Protein 6LXW (pdb70)

Foldseek 3Di:
DAKDKAFWALCCQAPHQKTWIKIKAFAAQDCPPWDKDKPPPPPQDKDKDFLDADPPGRRMIMITGMDPNPCQLVWHKIKMWTDDPVDRHTHIDIDHDDDPWDAWDWDKAFFDPVQLVVQFWTKIKIKTWWTADQHKDKWKDFQHHTDDPVQKDKDGWAWDDDPDDITIMIMIMGIGGNVSQVVKTKMKIKMADSSDDSRIDMDIDGNVPNDDDDDDDPCPDDDDD/DDWDFAFFAVPCLQDNWWRKTKIKDAFAADDDDKDKDKDPPDQADWDWPWDPPRPDNGTMTTIIGTGDNPVQLVWDKMKIWMADVVDGHTRIDIDHDDDDWDAWDKDWDFFDDVVLVVQFWTKIKIKIWWTDDQHKDKWKAWQNHTDDPVQKDKDGWAFDDDPPDTTTMIMMMGIGGNVCQVVWIKMKMWMADPPDPSRIDMDIDGNPVDDDDDPPDD/DDKDWDWFALVCQQPHQKTKTKIWFWADQFCPPKDKDKPPDPVPDWDWDDQCADPPGGTIIMTIGMRPNVVQVVWDKIKMWIQTVVPRDIDIDIDGHDDPWDAWDKDKDFFDPVVLVVQFKTKIKIKTWFIADQHKDKWKQWQHHTDDPVFKAKDGWAWDDDDDHIGTMIMMMGIGGSVSQVVKTKMKIWMADPVDPVRIDMDIDHNDDDPDDDDDDDDDD/DAKEKDWAADCCCPVPFKTWIKIKDWDDQDDDPKDWDKPPCPPWAWDWDWDAPDPDNTTMIIIITIDGNPCQVVKHKIKRFMADPPDPDTHIYMDHHDDPWDAWDKDKAFFDVVCLVVQFKTKIKIKTWFIADQHKDKWKQWQNRTDDPPQKDKDGFAWDDDDDDTITMIMMMGIGHNCSQVVWTKMKMKMADVVDPSRIDMDIDGPVPDDDDDDDDDDDDDPPDPDDD/DAWQFCFQQQRKTWDWDWAQDPPDDPDTDIDTDIDTDQPQAAFFQNLEVVGHRDDDRDDDPLVGSFDQDWDWDDDPHDIDIGGRGVDDPDTGRDDGLQDWRKDWDFDQPPPGTDGDIDTPRPVNPDDD/DALKDWAQEAEAAAQAKDKTKIAHDLDPVQQPFKKFKFAADPPDDTHTQAMPVGDHDPVQPPFKDKAGDRVRRMIMIMGGRDDQVPFAKMWIATDDPPPDRIDIHGYGYDHDLEAEAEALAKDKAQDDDDCVLPPAWFAKFFQDVHRTDGAGTRPQDGDVVQPPFWDAVITMGGLDFVVQFGWMWTPSVDIHIHGYDYDYDDAAEAEAAAQFKDKAWFQDFLVLQPFKKWKFFDDPDHATPTAFTQVPDHRPVQFQFWFWADADNTNTTMMMGGRHHQVVFGKIWIWGHNVRGDDGSTRIYIHGYHHRHVGPQDDAAQEAEDAQQWKDKGKAWDALVDFDWKKFKWFFDPGNRTDTDTQDIQVQAGDDVQFQFWAWACFPPRTITIIMGGNDHQVQFGKMWIGTRDPDTRTHIHTYGYDHDDYFWDWDAAEEDDAFAKDKTKIAGDPVQLVWAKFKFAQDSNGTDGDPWDADRPGRIIMDMPGGDDPVPWHKMWIFTAHPGRTDMIHIYTYHD/DVVLVVQLVVVVVVCCVPPVPDDDDPLSNVLSVCVVVVCVVVVNVVSVVVVVVVVVVVVVD

Structure (mmCIF, N/CA/C/O backbone):
data_6LXW
#
_entry.id   6LXW
#
_cell.length_a   1.00
_cell.length_b   1.00
_cell.length_c   1.00
_cell.angle_alpha   90.00
_cell.angle_beta   90.00
_cell.angle_gamma   90.00
#
_symmetry.space_group_name_H-M   'P 1'
#
loop_
_entity.id
_entity.type
_entity.pdbx_description
1 polymer 'Interleukin-2,Immunoglobulin heavy constant alpha 1'
2 polymer 'Immunoglobulin J chain'
3 polymer 'Polymeric immunoglobulin receptor'
4 polymer 'SigA binding protein'
#
loop_
_atom_site.group_PDB
_atom_site.id
_atom_site.type_symbol
_atom_site.label_atom_id
_atom_site.label_alt_id
_atom_site.label_comp_id
_atom_site.label_asym_id
_atom_site.label_entity_id
_atom_site.label_seq_id
_atom_site.pdbx_PDB_ins_code
_atom_site.Cartn_x
_atom_site.Cartn_y
_atom_site.Cartn_z
_atom_site.occupancy
_atom_site.B_iso_or_equiv
_atom_site.auth_seq_id
_atom_site.auth_comp_id
_atom_site.auth_asym_id
_atom_site.auth_atom_id
_atom_site.pdbx_PDB_model_num
ATOM 1 N N . PRO A 1 63 ? 80.608 113.954 99.046 1.00 76.53 244 PRO A N 1
ATOM 2 C CA . PRO A 1 63 ? 81.651 112.967 99.336 1.00 76.53 244 PRO A CA 1
ATOM 3 C C . PRO A 1 63 ? 83.029 113.583 99.413 1.00 76.53 244 PRO A C 1
ATOM 4 O O . PRO A 1 63 ? 83.783 113.498 98.455 1.00 76.53 244 PRO A O 1
ATOM 8 N N . ARG A 1 64 ? 83.343 114.215 100.537 1.00 71.97 245 ARG A N 1
ATOM 9 C CA . ARG A 1 64 ? 84.627 114.862 100.739 1.00 71.97 245 ARG A CA 1
ATOM 10 C C . ARG A 1 64 ? 85.169 114.508 102.115 1.00 71.97 245 ARG A C 1
ATOM 11 O O . ARG A 1 64 ? 84.449 114.027 102.992 1.00 71.97 245 ARG A O 1
ATOM 19 N N . LEU A 1 65 ? 86.462 114.754 102.291 1.00 63.89 246 LEU A N 1
ATOM 20 C CA . LEU A 1 65 ? 87.160 114.425 103.520 1.00 63.89 246 LEU A CA 1
ATOM 21 C C . LEU A 1 65 ? 88.037 115.598 103.911 1.00 63.89 246 LEU A C 1
ATOM 22 O O . LEU A 1 65 ? 88.758 116.142 103.071 1.00 63.89 246 LEU A O 1
ATOM 27 N N . SER A 1 66 ? 87.980 115.977 105.180 1.00 59.59 247 SER A N 1
ATOM 28 C CA . SER A 1 66 ? 88.830 117.016 105.731 1.00 59.59 247 SER A CA 1
ATOM 29 C C . SER A 1 66 ? 89.590 116.458 106.923 1.00 59.59 247 SER A C 1
ATOM 30 O O . SER A 1 66 ? 89.105 115.568 107.625 1.00 59.59 247 SER A O 1
ATOM 33 N N . LEU A 1 67 ? 90.785 116.985 107.156 1.00 54.07 248 LEU A N 1
ATOM 34 C CA . LEU A 1 67 ? 91.599 116.558 108.285 1.00 54.07 248 LEU A CA 1
ATOM 35 C C . LEU A 1 67 ? 91.807 117.735 109.228 1.00 54.07 248 LEU A C 1
ATOM 36 O O . LEU A 1 67 ? 92.401 118.745 108.841 1.00 54.07 248 LEU A O 1
ATOM 41 N N . HIS A 1 68 ? 91.310 117.609 110.458 1.00 48.04 249 HIS A N 1
ATOM 42 C CA . HIS A 1 68 ? 91.402 118.651 111.465 1.00 48.04 249 HIS A CA 1
ATOM 43 C C . HIS A 1 68 ? 92.520 118.328 112.436 1.00 48.04 249 HIS A C 1
ATOM 44 O O . HIS A 1 68 ? 92.475 117.299 113.128 1.00 48.04 249 HIS A O 1
ATOM 51 N N . ARG A 1 69 ? 93.498 119.236 112.492 1.00 37.09 250 ARG A N 1
ATOM 52 C CA . ARG A 1 69 ? 94.585 119.255 113.450 1.00 37.09 250 ARG A CA 1
ATOM 53 C C . ARG A 1 69 ? 94.028 119.355 114.866 1.00 37.09 250 ARG A C 1
ATOM 54 O O . ARG A 1 69 ? 92.909 119.826 115.053 1.00 37.09 250 ARG A O 1
ATOM 62 N N . PRO A 1 70 ? 94.768 118.919 115.884 1.00 39.07 251 PRO A N 1
ATOM 63 C CA . PRO A 1 70 ? 94.199 118.920 117.231 1.00 39.07 251 PRO A CA 1
ATOM 64 C C . PRO A 1 70 ? 94.079 120.329 117.777 1.00 39.07 251 PRO A C 1
ATOM 65 O O . PRO A 1 70 ? 94.859 121.216 117.430 1.00 39.07 251 PRO A O 1
ATOM 69 N N . ALA A 1 71 ? 93.083 120.525 118.634 1.00 36.63 252 ALA A N 1
ATOM 70 C CA . ALA A 1 71 ? 92.861 121.824 119.246 1.00 36.63 252 ALA A CA 1
ATOM 71 C C . ALA A 1 71 ? 94.020 122.174 120.161 1.00 36.63 252 ALA A C 1
ATOM 72 O O . ALA A 1 71 ? 94.665 121.303 120.736 1.00 36.63 252 ALA A O 1
ATOM 74 N N . LEU A 1 72 ? 94.287 123.466 120.285 1.00 32.97 253 LEU A N 1
ATOM 75 C CA . LEU A 1 72 ? 95.506 123.896 120.953 1.00 32.97 253 LEU A CA 1
ATOM 76 C C . LEU A 1 72 ? 95.441 123.746 122.466 1.00 32.97 253 LEU A C 1
ATOM 77 O O . LEU A 1 72 ? 96.458 123.425 123.093 1.00 32.97 253 LEU A O 1
ATOM 82 N N . GLU A 1 73 ? 94.271 123.941 123.075 1.00 42.33 254 GLU A N 1
ATOM 83 C CA . GLU A 1 73 ? 94.185 123.819 124.523 1.00 42.33 254 GLU A CA 1
ATOM 84 C C . GLU A 1 73 ? 94.252 122.376 124.999 1.00 42.33 254 GLU A C 1
ATOM 85 O O . GLU A 1 73 ? 94.357 122.153 126.207 1.00 42.33 254 GLU A O 1
ATOM 91 N N . ASP A 1 74 ? 94.190 121.399 124.090 1.00 41.27 255 ASP A N 1
ATOM 92 C CA . ASP A 1 74 ? 94.505 120.020 124.431 1.00 41.27 255 ASP A CA 1
ATOM 93 C C . ASP A 1 74 ? 96.000 119.777 124.434 1.00 41.27 255 ASP A C 1
ATOM 94 O O . ASP A 1 74 ? 96.506 119.071 125.306 1.00 41.27 255 ASP A O 1
ATOM 99 N N . LEU A 1 75 ? 96.716 120.334 123.459 1.00 33.19 256 LEU A N 1
ATOM 100 C CA . LEU A 1 75 ? 98.164 120.169 123.414 1.00 33.19 256 LEU A CA 1
ATOM 101 C C . LEU A 1 75 ? 98.840 120.867 124.580 1.00 33.19 256 LEU A C 1
ATOM 102 O O . LEU A 1 75 ? 99.728 120.299 125.219 1.00 33.19 256 LEU A O 1
ATOM 107 N N . LEU A 1 76 ? 98.452 122.107 124.860 1.00 31.29 257 LEU A N 1
ATOM 108 C CA . LEU A 1 76 ? 99.252 122.889 125.790 1.00 31.29 257 LEU A CA 1
ATOM 109 C C . LEU A 1 76 ? 98.925 122.545 127.230 1.00 31.29 257 LEU A C 1
ATOM 110 O O . LEU A 1 76 ? 99.819 122.222 128.017 1.00 31.29 257 LEU A O 1
ATOM 115 N N . LEU A 1 77 ? 97.652 122.619 127.596 1.00 39.76 258 LEU A N 1
ATOM 116 C CA . LEU A 1 77 ? 97.275 122.477 128.997 1.00 39.76 258 LEU A CA 1
ATOM 117 C C . LEU A 1 77 ? 97.248 121.014 129.420 1.00 39.76 258 LEU A C 1
ATOM 118 O O . LEU A 1 77 ? 97.928 120.616 130.368 1.00 39.76 258 LEU A O 1
ATOM 123 N N . GLY A 1 78 ? 96.468 120.201 128.727 1.00 44.85 259 GLY A N 1
ATOM 124 C CA . GLY A 1 78 ? 96.297 118.810 129.090 1.00 44.85 259 GLY A CA 1
ATOM 125 C C . GLY A 1 78 ? 97.423 117.911 128.627 1.00 44.85 259 GLY A C 1
ATOM 126 O O . GLY A 1 78 ? 98.591 118.307 128.565 1.00 44.85 259 GLY A O 1
ATOM 127 N N . SER A 1 79 ? 97.066 116.664 128.328 1.00 56.65 260 SER A N 1
ATOM 128 C CA . SER A 1 79 ? 98.008 115.655 127.863 1.00 56.65 260 SER A CA 1
ATOM 129 C C . SER A 1 79 ? 97.653 115.098 126.493 1.00 56.65 260 SER A C 1
ATOM 130 O O . SER A 1 79 ? 98.504 115.092 125.595 1.00 56.65 260 SER A O 1
ATOM 133 N N . GLU A 1 80 ? 96.426 114.633 126.293 1.00 57.97 261 GLU A N 1
ATOM 134 C CA . GLU A 1 80 ? 96.128 113.942 125.052 1.00 57.97 261 GLU A CA 1
ATOM 135 C C . GLU A 1 80 ? 95.503 114.895 124.051 1.00 57.97 261 GLU A C 1
ATOM 136 O O . GLU A 1 80 ? 94.955 115.935 124.413 1.00 57.97 261 GLU A O 1
ATOM 142 N N . ALA A 1 81 ? 95.590 114.520 122.775 1.00 48.45 262 ALA A N 1
ATOM 143 C CA . ALA A 1 81 ? 95.158 115.393 121.690 1.00 48.45 262 ALA A CA 1
ATOM 144 C C . ALA A 1 81 ? 94.881 114.541 120.465 1.00 48.45 262 ALA A C 1
ATOM 145 O O . ALA A 1 81 ? 95.819 114.078 119.818 1.00 48.45 262 ALA A O 1
ATOM 147 N N . ASN A 1 82 ? 93.620 114.370 120.125 1.00 47.55 263 ASN A N 1
ATOM 148 C CA . ASN A 1 82 ? 93.251 113.473 119.048 1.00 47.55 263 ASN A CA 1
ATOM 149 C C . ASN A 1 82 ? 93.080 114.217 117.731 1.00 47.55 263 ASN A C 1
ATOM 150 O O . ASN A 1 82 ? 92.468 115.282 117.691 1.00 47.55 263 ASN A O 1
ATOM 155 N N . LEU A 1 83 ? 93.623 113.656 116.649 1.00 47.71 264 LEU A N 1
ATOM 156 C CA . LEU A 1 83 ? 93.303 114.206 115.339 1.00 47.71 264 LEU A CA 1
ATOM 157 C C . LEU A 1 83 ? 91.897 113.815 114.927 1.00 47.71 264 LEU A C 1
ATOM 158 O O . LEU A 1 83 ? 91.333 112.837 115.420 1.00 47.71 264 LEU A O 1
ATOM 163 N N . THR A 1 84 ? 91.339 114.568 113.983 1.00 52.49 265 THR A N 1
ATOM 164 C CA . THR A 1 84 ? 89.979 114.305 113.537 1.00 52.49 265 THR A CA 1
ATOM 165 C C . THR A 1 84 ? 89.943 114.174 112.022 1.00 52.49 265 THR A C 1
ATOM 166 O O . THR A 1 84 ? 90.502 115.007 111.310 1.00 52.49 265 THR A O 1
ATOM 170 N N . CYS A 1 85 ? 89.302 113.126 111.531 1.00 64.36 266 CYS A N 1
ATOM 171 C CA . CYS A 1 85 ? 89.108 112.901 110.106 1.00 64.36 266 CYS A CA 1
ATOM 172 C C . CYS A 1 85 ? 87.617 112.995 109.847 1.00 64.36 266 CYS A C 1
ATOM 173 O O . CYS A 1 85 ? 86.850 112.234 110.432 1.00 64.36 266 CYS A O 1
ATOM 176 N N . THR A 1 86 ? 87.197 113.921 108.997 1.00 66.40 267 THR A N 1
ATOM 177 C CA . THR A 1 86 ? 85.778 114.168 108.796 1.00 66.40 267 THR A CA 1
ATOM 178 C C . THR A 1 86 ? 85.385 113.825 107.372 1.00 66.40 267 THR A C 1
ATOM 179 O O . THR A 1 86 ? 86.071 114.213 106.425 1.00 66.40 267 THR A O 1
ATOM 183 N N . LEU A 1 87 ? 84.280 113.107 107.225 1.00 78.22 268 LEU A N 1
ATOM 184 C CA . LEU A 1 87 ? 83.806 112.649 105.925 1.00 78.22 268 LEU A CA 1
ATOM 185 C C . LEU A 1 87 ? 82.371 113.137 105.769 1.00 78.22 268 LEU A C 1
ATOM 186 O O . LEU A 1 87 ? 81.444 112.541 106.319 1.00 78.22 268 LEU A O 1
ATOM 191 N N . THR A 1 88 ? 82.185 114.224 105.017 1.00 82.61 269 THR A N 1
ATOM 192 C CA . THR A 1 88 ? 80.930 114.970 105.094 1.00 82.61 269 THR A CA 1
ATOM 193 C C . THR A 1 88 ? 79.830 114.323 104.264 1.00 82.61 269 THR A C 1
ATOM 194 O O . THR A 1 88 ? 78.741 114.039 104.769 1.00 82.61 269 THR A O 1
ATOM 198 N N . GLY A 1 89 ? 80.101 114.094 102.985 1.00 85.82 270 GLY A N 1
ATOM 199 C CA . GLY A 1 89 ? 79.108 113.667 102.018 1.00 85.82 270 GLY A CA 1
ATOM 200 C C . GLY A 1 89 ? 78.836 112.181 101.958 1.00 85.82 270 GLY A C 1
ATOM 201 O O . GLY A 1 89 ? 79.383 111.478 101.106 1.00 85.82 270 GLY A O 1
ATOM 202 N N . LEU A 1 90 ? 78.003 111.676 102.855 1.00 85.85 271 LEU A N 1
ATOM 203 C CA . LEU A 1 90 ? 77.764 110.244 102.943 1.00 85.85 271 LEU A CA 1
ATOM 204 C C . LEU A 1 90 ? 76.293 110.023 103.261 1.00 85.85 271 LEU A C 1
ATOM 205 O O . LEU A 1 90 ? 75.903 110.102 104.427 1.00 85.85 271 LEU A O 1
ATOM 210 N N . ARG A 1 91 ? 75.472 109.732 102.255 1.00 87.49 272 ARG A N 1
ATOM 211 C CA . ARG A 1 91 ? 74.061 109.420 102.490 1.00 87.49 272 ARG A CA 1
ATOM 212 C C . ARG A 1 91 ? 73.836 107.950 102.171 1.00 87.49 272 ARG A C 1
ATOM 213 O O . ARG A 1 91 ? 73.127 107.610 101.217 1.00 87.49 272 ARG A O 1
ATOM 221 N N . ASP A 1 92 ? 74.382 107.097 103.043 1.00 86.03 273 ASP A N 1
ATOM 222 C CA . ASP A 1 92 ? 74.429 105.642 102.935 1.00 86.03 273 ASP A CA 1
ATOM 223 C C . ASP A 1 92 ? 75.211 105.101 104.122 1.00 86.03 273 ASP A C 1
ATOM 224 O O . ASP A 1 92 ? 75.602 105.870 105.008 1.00 86.03 273 ASP A O 1
ATOM 229 N N . ALA A 1 93 ? 75.422 103.781 104.137 1.00 83.31 274 ALA A N 1
ATOM 230 C CA . ALA A 1 93 ? 76.643 103.154 104.660 1.00 83.31 274 ALA A CA 1
ATOM 231 C C . ALA A 1 93 ? 76.848 103.385 106.160 1.00 83.31 274 ALA A C 1
ATOM 232 O O . ALA A 1 93 ? 77.729 104.130 106.598 1.00 83.31 274 ALA A O 1
ATOM 234 N N . SER A 1 94 ? 75.987 102.733 106.939 1.00 79.67 275 SER A N 1
ATOM 235 C CA . SER A 1 94 ? 76.203 102.618 108.377 1.00 79.67 275 SER A CA 1
ATOM 236 C C . SER A 1 94 ? 77.330 101.643 108.756 1.00 79.67 275 SER A C 1
ATOM 237 O O . SER A 1 94 ? 77.617 101.506 109.950 1.00 79.67 275 SER A O 1
ATOM 240 N N . GLY A 1 95 ? 77.981 100.980 107.796 1.00 80.56 276 GLY A N 1
ATOM 241 C CA . GLY A 1 95 ? 79.036 100.032 108.106 1.00 80.56 276 GLY A CA 1
ATOM 242 C C . GLY A 1 95 ? 80.343 100.170 107.341 1.00 80.56 276 GLY A C 1
ATOM 243 O O . GLY A 1 95 ? 80.951 99.157 106.988 1.00 80.56 276 GLY A O 1
ATOM 244 N N . VAL A 1 96 ? 80.786 101.401 107.069 1.00 80.40 277 VAL A N 1
ATOM 245 C CA . VAL A 1 96 ? 82.068 101.661 106.413 1.00 80.40 277 VAL A CA 1
ATOM 246 C C . VAL A 1 96 ? 83.220 101.734 107.407 1.00 80.40 277 VAL A C 1
ATOM 247 O O . VAL A 1 96 ? 83.015 101.666 108.624 1.00 80.40 277 VAL A O 1
ATOM 251 N N . THR A 1 97 ? 84.444 101.845 106.890 1.00 76.74 278 THR A N 1
ATOM 252 C CA . THR A 1 97 ? 85.650 101.768 107.700 1.00 76.74 278 THR A CA 1
ATOM 253 C C . THR A 1 97 ? 86.621 102.869 107.288 1.00 76.74 278 THR A C 1
ATOM 254 O O . THR A 1 97 ? 86.648 103.295 106.131 1.00 76.74 278 THR A O 1
ATOM 258 N N . PHE A 1 98 ? 87.392 103.342 108.265 1.00 70.48 279 PHE A N 1
ATOM 259 C CA . PHE A 1 98 ? 88.494 104.274 108.089 1.00 70.48 279 PHE A CA 1
ATOM 260 C C . PHE A 1 98 ? 89.796 103.513 108.304 1.00 70.48 279 PHE A C 1
ATOM 261 O O . PHE A 1 98 ? 89.804 102.454 108.933 1.00 70.48 279 PHE A O 1
ATOM 269 N N . THR A 1 99 ? 90.898 104.022 107.747 1.00 66.56 280 THR A N 1
ATOM 270 C CA . THR A 1 99 ? 92.224 103.461 107.988 1.00 66.56 280 THR A CA 1
ATOM 271 C C . THR A 1 99 ? 93.175 104.590 108.342 1.00 66.56 280 THR A C 1
ATOM 272 O O . THR A 1 99 ? 93.375 105.506 107.538 1.00 66.56 280 THR A O 1
ATOM 276 N N . TRP A 1 100 ? 93.790 104.506 109.516 1.00 62.13 281 TRP A N 1
ATOM 277 C CA . TRP A 1 100 ? 94.775 105.481 109.966 1.00 62.13 281 TRP A CA 1
ATOM 278 C C . TRP A 1 100 ? 96.144 104.840 109.906 1.00 62.13 281 TRP A C 1
ATOM 279 O O . TRP A 1 100 ? 96.397 103.867 110.617 1.00 62.13 281 TRP A O 1
ATOM 290 N N . THR A 1 101 ? 97.023 105.383 109.075 1.00 65.25 282 THR A N 1
ATOM 291 C CA . THR A 1 101 ? 98.338 104.775 108.882 1.00 65.25 282 THR A CA 1
ATOM 292 C C . THR A 1 101 ? 99.300 104.850 110.069 1.00 65.25 282 THR A C 1
ATOM 293 O O . THR A 1 101 ? 100.151 103.958 110.176 1.00 65.25 282 THR A O 1
ATOM 297 N N . PRO A 1 102 ? 99.251 105.849 110.980 1.00 65.57 283 PRO A N 1
ATOM 298 C CA . PRO A 1 102 ? 100.147 105.633 112.140 1.00 65.57 283 PRO A CA 1
ATOM 299 C C . PRO A 1 102 ? 99.551 104.681 113.171 1.00 65.57 283 PRO A C 1
ATOM 300 O O . PRO A 1 102 ? 99.017 105.057 114.208 1.00 65.57 283 PRO A O 1
ATOM 304 N N . SER A 1 103 ? 99.660 103.388 112.882 1.00 70.95 284 SER A N 1
ATOM 305 C CA . SER A 1 103 ? 99.139 102.363 113.780 1.00 70.95 284 SER A CA 1
ATOM 306 C C . SER A 1 103 ? 100.161 102.122 114.889 1.00 70.95 284 SER A C 1
ATOM 307 O O . SER A 1 103 ? 100.907 101.141 114.903 1.00 70.95 284 SER A O 1
ATOM 310 N N . SER A 1 104 ? 100.205 103.069 115.820 1.00 72.50 285 SER A N 1
ATOM 311 C CA . SER A 1 104 ? 101.015 102.918 117.026 1.00 72.50 285 SER A CA 1
ATOM 312 C C . SER A 1 104 ? 100.189 102.359 118.178 1.00 72.50 285 SER A C 1
ATOM 313 O O . SER A 1 104 ? 100.143 102.914 119.275 1.00 72.50 285 SER A O 1
ATOM 316 N N . GLY A 1 105 ? 99.523 101.235 117.908 1.00 69.02 286 GLY A N 1
ATOM 317 C CA . GLY A 1 105 ? 98.818 100.474 118.921 1.00 69.02 286 GLY A CA 1
ATOM 318 C C . GLY A 1 105 ? 97.431 100.970 119.280 1.00 69.02 286 GLY A C 1
ATOM 319 O O . GLY A 1 105 ? 96.474 100.192 119.262 1.00 69.02 286 GLY A O 1
ATOM 320 N N . LYS A 1 106 ? 97.313 102.254 119.622 1.00 66.45 287 LYS A N 1
ATOM 321 C CA . LYS A 1 106 ? 96.048 102.831 120.066 1.00 66.45 287 LYS A CA 1
ATOM 322 C C . LYS A 1 106 ? 95.094 102.922 118.887 1.00 66.45 287 LYS A C 1
ATOM 323 O O . LYS A 1 106 ? 95.293 103.734 117.979 1.00 66.45 287 LYS A O 1
ATOM 329 N N . SER A 1 107 ? 94.055 102.094 118.913 1.00 62.83 288 SER A N 1
ATOM 330 C CA . SER A 1 107 ? 93.176 101.933 117.766 1.00 62.83 288 SER A CA 1
ATOM 331 C C . SER A 1 107 ? 92.291 103.154 117.589 1.00 62.83 288 SER A C 1
ATOM 332 O O . SER A 1 107 ? 91.690 103.640 118.550 1.00 62.83 288 SER A O 1
ATOM 335 N N . ALA A 1 108 ? 92.221 103.647 116.357 1.00 55.67 289 ALA A N 1
ATOM 336 C CA . ALA A 1 108 ? 91.435 104.829 116.049 1.00 55.67 289 ALA A CA 1
ATOM 337 C C . ALA A 1 108 ? 89.947 104.539 116.186 1.00 55.67 289 ALA A C 1
ATOM 338 O O . ALA A 1 108 ? 89.488 103.412 115.991 1.00 55.67 289 ALA A O 1
ATOM 340 N N . VAL A 1 109 ? 89.194 105.579 116.526 1.00 55.11 290 VAL A N 1
ATOM 341 C CA . VAL A 1 109 ? 87.823 105.455 116.995 1.00 55.11 290 VAL A CA 1
ATOM 342 C C . VAL A 1 109 ? 86.891 106.083 115.969 1.00 55.11 290 VAL A C 1
ATOM 343 O O . VAL A 1 109 ? 86.955 107.291 115.726 1.00 55.11 290 VAL A O 1
ATOM 347 N N . GLN A 1 110 ? 86.012 105.275 115.383 1.00 63.49 291 GLN A N 1
ATOM 348 C CA . GLN A 1 110 ? 84.985 105.804 114.502 1.00 63.49 291 GLN A CA 1
ATOM 349 C C . GLN A 1 110 ? 83.976 106.604 115.305 1.00 63.49 291 GLN A C 1
ATOM 350 O O . GLN A 1 110 ? 83.762 106.365 116.494 1.00 63.49 291 GLN A O 1
ATOM 356 N N . GLY A 1 111 ? 83.324 107.543 114.632 1.00 70.18 292 GLY A N 1
ATOM 357 C CA . GLY A 1 111 ? 82.389 108.423 115.287 1.00 70.18 292 GLY A CA 1
ATOM 358 C C . GLY A 1 111 ? 80.947 108.115 114.958 1.00 70.18 292 GLY A C 1
ATOM 359 O O . GLY A 1 111 ? 80.613 107.048 114.441 1.00 70.18 292 GLY A O 1
ATOM 360 N N . PRO A 1 112 ? 80.062 109.063 115.241 1.00 79.73 293 PRO A N 1
ATOM 361 C CA . PRO A 1 112 ? 78.633 108.814 115.111 1.00 79.73 293 PRO A CA 1
ATOM 362 C C . PRO A 1 112 ? 78.194 108.923 113.663 1.00 79.73 293 PRO A C 1
ATOM 363 O O . PRO A 1 112 ? 79.008 109.266 112.792 1.00 79.73 293 PRO A O 1
ATOM 367 N N . PRO A 1 113 ? 76.932 108.596 113.358 1.00 86.50 294 PRO A N 1
ATOM 368 C CA . PRO A 1 113 ? 76.370 109.020 112.065 1.00 86.50 294 PRO A CA 1
ATOM 369 C C . PRO A 1 113 ? 76.384 110.527 111.875 1.00 86.50 294 PRO A C 1
ATOM 370 O O . PRO A 1 113 ? 76.956 110.993 110.885 1.00 86.50 294 PRO A O 1
ATOM 374 N N . GLU A 1 114 ? 75.786 111.291 112.800 1.00 89.08 295 GLU A N 1
ATOM 375 C CA . GLU A 1 114 ? 75.942 112.749 112.919 1.00 89.08 295 GLU A CA 1
ATOM 376 C C . GLU A 1 114 ? 75.496 113.474 111.640 1.00 89.08 295 GLU A C 1
ATOM 377 O O . GLU A 1 114 ? 76.305 113.929 110.827 1.00 89.08 295 GLU A O 1
ATOM 383 N N . ARG A 1 115 ? 74.180 113.471 111.436 1.00 88.17 296 ARG A N 1
ATOM 384 C CA . ARG A 1 115 ? 73.585 114.068 110.245 1.00 88.17 296 ARG A CA 1
ATOM 385 C C . ARG A 1 115 ? 73.894 115.563 110.156 1.00 88.17 296 ARG A C 1
ATOM 386 O O . ARG A 1 115 ? 73.627 116.320 111.093 1.00 88.17 296 ARG A O 1
ATOM 394 N N . ASP A 1 116 ? 74.507 115.966 109.041 1.00 85.47 297 ASP A N 1
ATOM 395 C CA . ASP A 1 116 ? 74.789 117.357 108.714 1.00 85.47 297 ASP A CA 1
ATOM 396 C C . ASP A 1 116 ? 73.590 117.923 107.951 1.00 85.47 297 ASP A C 1
ATOM 397 O O . ASP A 1 116 ? 72.490 117.376 108.026 1.00 85.47 297 ASP A O 1
ATOM 402 N N . LEU A 1 117 ? 73.766 119.051 107.269 1.00 85.18 298 LEU A N 1
ATOM 403 C CA . LEU A 1 117 ? 72.677 119.665 106.522 1.00 85.18 298 LEU A CA 1
ATOM 404 C C . LEU A 1 117 ? 72.262 118.782 105.348 1.00 85.18 298 LEU A C 1
ATOM 405 O O . LEU A 1 117 ? 73.111 118.233 104.638 1.00 85.18 298 LEU A O 1
ATOM 410 N N . CYS A 1 118 ? 70.935 118.669 105.168 1.00 87.57 299 CYS A N 1
ATOM 411 C CA . CYS A 1 118 ? 70.225 117.789 104.228 1.00 87.57 299 CYS A CA 1
ATOM 412 C C . CYS A 1 118 ? 70.811 116.377 104.213 1.00 87.57 299 CYS A C 1
ATOM 413 O O . CYS A 1 118 ? 71.335 115.899 103.210 1.00 87.57 299 CYS A O 1
ATOM 416 N N . GLY A 1 119 ? 70.715 115.719 105.358 1.00 87.42 300 GLY A N 1
ATOM 417 C CA . GLY A 1 119 ? 71.198 114.350 105.462 1.00 87.42 300 GLY A CA 1
ATOM 418 C C . GLY A 1 119 ? 72.689 114.315 105.693 1.00 87.42 300 GLY A C 1
ATOM 419 O O . GLY A 1 119 ? 73.206 115.015 106.567 1.00 87.42 300 GLY A O 1
ATOM 420 N N . CYS A 1 120 ? 73.377 113.489 104.899 1.00 88.47 301 CYS A N 1
ATOM 421 C CA . CYS A 1 120 ? 74.835 113.363 104.864 1.00 88.47 301 CYS A CA 1
ATOM 422 C C . CYS A 1 120 ? 75.380 112.962 106.235 1.00 88.47 301 CYS A C 1
ATOM 423 O O . CYS A 1 120 ? 76.010 113.754 106.935 1.00 88.47 301 CYS A O 1
ATOM 426 N N . TYR A 1 121 ? 75.048 111.726 106.612 1.00 92.20 302 TYR A N 1
ATOM 427 C CA . TYR A 1 121 ? 75.561 111.123 107.838 1.00 92.20 302 TYR A CA 1
ATOM 428 C C . TYR A 1 121 ? 77.075 111.137 107.828 1.00 92.20 302 TYR A C 1
ATOM 429 O O . TYR A 1 121 ? 77.711 110.345 107.136 1.00 92.20 302 TYR A O 1
ATOM 438 N N . SER A 1 122 ? 77.645 112.011 108.628 1.00 83.65 303 SER A N 1
ATOM 439 C CA . SER A 1 122 ? 79.053 112.346 108.524 1.00 83.65 303 SER A CA 1
ATOM 440 C C . SER A 1 122 ? 79.793 111.577 109.604 1.00 83.65 303 SER A C 1
ATOM 441 O O . SER A 1 122 ? 79.783 111.956 110.777 1.00 83.65 303 SER A O 1
ATOM 444 N N . VAL A 1 123 ? 80.403 110.492 109.211 1.00 74.69 304 VAL A N 1
ATOM 445 C CA . VAL A 1 123 ? 81.271 109.759 110.112 1.00 74.69 304 VAL A CA 1
ATOM 446 C C . VAL A 1 123 ? 82.587 110.511 110.230 1.00 74.69 304 VAL A C 1
ATOM 447 O O . VAL A 1 123 ? 83.065 111.142 109.283 1.00 74.69 304 VAL A O 1
ATOM 451 N N . SER A 1 124 ? 83.147 110.494 111.424 1.00 67.05 305 SER A N 1
ATOM 452 C CA . SER A 1 124 ? 84.435 111.095 111.673 1.00 67.05 305 SER A CA 1
ATOM 453 C C . SER A 1 124 ? 85.246 110.118 112.499 1.00 67.05 305 SER A C 1
ATOM 454 O O . SER A 1 124 ? 84.699 109.224 113.144 1.00 67.05 305 SER A O 1
ATOM 457 N N . SER A 1 125 ? 86.556 110.278 112.450 1.00 60.97 306 SER A N 1
ATOM 458 C CA . SER A 1 125 ? 87.479 109.349 113.077 1.00 60.97 306 SER A CA 1
ATOM 459 C C . SER A 1 125 ? 88.419 110.135 113.961 1.00 60.97 306 SER A C 1
ATOM 460 O O . SER A 1 125 ? 89.121 111.026 113.484 1.00 60.97 306 SER A O 1
ATOM 463 N N . VAL A 1 126 ? 88.421 109.813 115.239 1.00 53.44 307 VAL A N 1
ATOM 464 C CA . VAL A 1 126 ? 89.199 110.530 116.230 1.00 53.44 307 VAL A CA 1
ATOM 465 C C . VAL A 1 126 ? 90.370 109.643 116.644 1.00 53.44 307 VAL A C 1
ATOM 466 O O . VAL A 1 126 ? 90.203 108.643 117.346 1.00 53.44 307 VAL A O 1
ATOM 470 N N . LEU A 1 127 ? 91.563 109.974 116.177 1.00 52.84 308 LEU A N 1
ATOM 471 C CA . LEU A 1 127 ? 92.719 109.149 116.507 1.00 52.84 308 LEU A CA 1
ATOM 472 C C . LEU A 1 127 ? 93.405 109.723 117.729 1.00 52.84 308 LEU A C 1
ATOM 473 O O . LEU A 1 127 ? 93.897 110.858 117.661 1.00 52.84 308 LEU A O 1
ATOM 478 N N . PRO A 1 128 ? 93.457 109.015 118.849 1.00 55.17 309 PRO A N 1
ATOM 479 C CA . PRO A 1 128 ? 94.003 109.586 120.081 1.00 55.17 309 PRO A CA 1
ATOM 480 C C . PRO A 1 128 ? 95.521 109.518 120.109 1.00 55.17 309 PRO A C 1
ATOM 481 O O . PRO A 1 128 ? 96.167 109.121 119.154 1.00 55.17 309 PRO A O 1
ATOM 485 N N . GLY A 1 129 ? 96.077 109.947 121.238 1.00 55.33 310 GLY A N 1
ATOM 486 C CA . GLY A 1 129 ? 97.484 109.806 121.553 1.00 55.33 310 GLY A CA 1
ATOM 487 C C . GLY A 1 129 ? 98.450 110.573 120.684 1.00 55.33 310 GLY A C 1
ATOM 488 O O . GLY A 1 129 ? 99.648 110.287 120.723 1.00 55.33 310 GLY A O 1
ATOM 489 N N . CYS A 1 130 ? 97.987 111.547 119.908 1.00 61.88 311 CYS A N 1
ATOM 490 C CA . CYS A 1 130 ? 98.861 112.259 118.975 1.00 61.88 311 CYS A CA 1
ATOM 491 C C . CYS A 1 130 ? 99.546 113.440 119.652 1.00 61.88 311 CYS A C 1
ATOM 492 O O . CYS A 1 130 ? 99.387 114.595 119.279 1.00 61.88 311 CYS A O 1
ATOM 495 N N . ALA A 1 131 ? 100.327 113.120 120.668 1.00 63.92 312 ALA A N 1
ATOM 496 C CA . ALA A 1 131 ? 101.141 114.113 121.332 1.00 63.92 312 ALA A CA 1
ATOM 497 C C . ALA A 1 131 ? 102.621 113.857 121.163 1.00 63.92 312 ALA A C 1
ATOM 498 O O . ALA A 1 131 ? 103.415 114.767 121.371 1.00 63.92 312 ALA A O 1
ATOM 500 N N . GLU A 1 132 ? 103.012 112.632 120.871 1.00 65.37 313 GLU A N 1
ATOM 501 C CA . GLU A 1 132 ? 104.397 112.335 120.529 1.00 65.37 313 GLU A CA 1
ATOM 502 C C . GLU A 1 132 ? 104.753 112.403 119.041 1.00 65.37 313 GLU A C 1
ATOM 503 O O . GLU A 1 132 ? 105.810 112.966 118.721 1.00 65.37 313 GLU A O 1
ATOM 509 N N . PRO A 1 133 ? 103.963 111.835 118.081 1.00 64.77 314 PRO A N 1
ATOM 510 C CA . PRO A 1 133 ? 104.389 111.952 116.681 1.00 64.77 314 PRO A CA 1
ATOM 511 C C . PRO A 1 133 ? 104.157 113.336 116.113 1.00 64.77 314 PRO A C 1
ATOM 512 O O . PRO A 1 133 ? 104.990 113.848 115.355 1.00 64.77 314 PRO A O 1
ATOM 516 N N . TRP A 1 134 ? 103.022 113.936 116.491 1.00 56.89 315 TRP A N 1
ATOM 517 C CA . TRP A 1 134 ? 102.624 115.240 115.971 1.00 56.89 315 TRP A CA 1
ATOM 518 C C . TRP A 1 134 ? 103.608 116.320 116.380 1.00 56.89 315 TRP A C 1
ATOM 519 O O . TRP A 1 134 ? 103.888 117.234 115.602 1.00 56.89 315 TRP A O 1
ATOM 530 N N . ASN A 1 135 ? 104.170 116.212 117.579 1.00 60.65 316 ASN A N 1
ATOM 531 C CA . ASN A 1 135 ? 105.115 117.218 118.033 1.00 60.65 316 ASN A CA 1
ATOM 532 C C . ASN A 1 135 ? 106.457 117.059 117.342 1.00 60.65 316 ASN A C 1
ATOM 533 O O . ASN A 1 135 ? 107.008 118.033 116.822 1.00 60.65 316 ASN A O 1
ATOM 538 N N . HIS A 1 136 ? 106.998 115.839 117.302 1.00 66.90 317 HIS A N 1
ATOM 539 C CA . HIS A 1 136 ? 108.289 115.646 116.642 1.00 66.90 317 HIS A CA 1
ATOM 540 C C . HIS A 1 136 ? 108.181 115.733 115.122 1.00 66.90 317 HIS A C 1
ATOM 541 O O . HIS A 1 136 ? 109.206 115.889 114.453 1.00 66.90 317 HIS A O 1
ATOM 548 N N . GLY A 1 137 ? 106.973 115.629 114.565 1.00 61.52 318 GLY A N 1
ATOM 549 C CA . GLY A 1 137 ? 106.754 116.019 113.188 1.00 61.52 318 GLY A CA 1
ATOM 550 C C . GLY A 1 137 ? 106.343 114.919 112.236 1.00 61.52 318 GLY A C 1
ATOM 551 O O . GLY A 1 137 ? 106.466 115.076 111.020 1.00 61.52 318 GLY A O 1
ATOM 552 N N . LYS A 1 138 ? 105.833 113.814 112.766 1.00 62.73 319 LYS A N 1
ATOM 553 C CA . LYS A 1 138 ? 105.466 112.667 111.943 1.00 62.73 319 LYS A CA 1
ATOM 554 C C . LYS A 1 138 ? 104.178 112.932 111.175 1.00 62.73 319 LYS A C 1
ATOM 555 O O . LYS A 1 138 ? 103.196 113.409 111.742 1.00 62.73 319 LYS A O 1
ATOM 561 N N . THR A 1 139 ? 104.180 112.608 109.888 1.00 57.93 320 THR A N 1
ATOM 562 C CA . THR A 1 139 ? 103.053 112.901 109.013 1.00 57.93 320 THR A CA 1
ATOM 563 C C . THR A 1 139 ? 101.917 111.909 109.248 1.00 57.93 320 THR A C 1
ATOM 564 O O . THR A 1 139 ? 102.096 110.702 109.091 1.00 57.93 320 THR A O 1
ATOM 568 N N . PHE A 1 140 ? 100.750 112.416 109.608 1.00 56.29 321 PHE A N 1
ATOM 569 C CA . PHE A 1 140 ? 99.576 111.584 109.803 1.00 56.29 321 PHE A CA 1
ATOM 570 C C . PHE A 1 140 ? 98.782 111.493 108.508 1.00 56.29 321 PHE A C 1
ATOM 571 O O . PHE A 1 140 ? 98.722 112.446 107.727 1.00 56.29 321 PHE A O 1
ATOM 579 N N . THR A 1 141 ? 98.154 110.345 108.292 1.00 58.82 322 THR A N 1
ATOM 580 C CA . THR A 1 141 ? 97.418 110.103 107.063 1.00 58.82 322 THR A CA 1
ATOM 581 C C . THR A 1 141 ? 96.124 109.388 107.382 1.00 58.82 322 THR A C 1
ATOM 582 O O . THR A 1 141 ? 96.120 108.419 108.137 1.00 58.82 322 THR A O 1
ATOM 586 N N . CYS A 1 142 ? 95.033 109.845 106.798 1.00 61.93 323 CYS A N 1
ATOM 587 C CA . CYS A 1 142 ? 93.753 109.201 107.015 1.00 61.93 323 CYS A CA 1
ATOM 588 C C . CYS A 1 142 ? 93.158 108.847 105.668 1.00 61.93 323 CYS A C 1
ATOM 589 O O . CYS A 1 142 ? 93.025 109.715 104.802 1.00 61.93 323 CYS A O 1
ATOM 592 N N . THR A 1 143 ? 92.804 107.581 105.492 1.00 63.25 324 THR A N 1
ATOM 593 C CA . THR A 1 143 ? 92.195 107.099 104.265 1.00 63.25 324 THR A CA 1
ATOM 594 C C . THR A 1 143 ? 90.810 106.581 104.603 1.00 63.25 324 THR A C 1
ATOM 595 O O . THR A 1 143 ? 90.603 105.998 105.666 1.00 63.25 324 THR A O 1
ATOM 599 N N . ALA A 1 144 ? 89.851 106.807 103.724 1.00 66.17 325 ALA A N 1
ATOM 600 C CA . ALA A 1 144 ? 88.466 106.539 104.064 1.00 66.17 325 ALA A CA 1
ATOM 601 C C . ALA A 1 144 ? 87.769 105.861 102.902 1.00 66.17 325 ALA A C 1
ATOM 602 O O . ALA A 1 144 ? 87.640 106.445 101.821 1.00 66.17 325 ALA A O 1
ATOM 604 N N . ALA A 1 145 ? 87.305 104.645 103.141 1.00 75.88 326 ALA A N 1
ATOM 605 C CA . ALA A 1 145 ? 86.546 103.893 102.163 1.00 75.88 326 ALA A CA 1
ATOM 606 C C . ALA A 1 145 ? 85.060 104.061 102.415 1.00 75.88 326 ALA A C 1
ATOM 607 O O . ALA A 1 145 ? 84.612 104.175 103.558 1.00 75.88 326 ALA A O 1
ATOM 609 N N . TYR A 1 146 ? 84.300 104.044 101.327 1.00 80.94 327 TYR A N 1
ATOM 610 C CA . TYR A 1 146 ? 82.871 104.319 101.318 1.00 80.94 327 TYR A CA 1
ATOM 611 C C . TYR A 1 146 ? 82.355 103.833 99.975 1.00 80.94 327 TYR A C 1
ATOM 612 O O . TYR A 1 146 ? 83.115 103.841 99.002 1.00 80.94 327 TYR A O 1
ATOM 621 N N . PRO A 1 147 ? 81.106 103.364 99.884 1.00 84.17 328 PRO A N 1
ATOM 622 C CA . PRO A 1 147 ? 80.719 102.577 98.705 1.00 84.17 328 PRO A CA 1
ATOM 623 C C . PRO A 1 147 ? 80.499 103.372 97.427 1.00 84.17 328 PRO A C 1
ATOM 624 O O . PRO A 1 147 ? 80.445 102.754 96.354 1.00 84.17 328 PRO A O 1
ATOM 628 N N . GLU A 1 148 ? 80.398 104.704 97.486 1.00 86.38 329 GLU A N 1
ATOM 629 C CA . GLU A 1 148 ? 80.010 105.462 96.297 1.00 86.38 329 GLU A CA 1
ATOM 630 C C . GLU A 1 148 ? 81.148 105.557 95.286 1.00 86.38 329 GLU A C 1
ATOM 631 O O . GLU A 1 148 ? 80.912 105.873 94.116 1.00 86.38 329 GLU A O 1
ATOM 637 N N . SER A 1 149 ? 82.387 105.338 95.719 1.00 81.73 330 SER A N 1
ATOM 638 C CA . SER A 1 149 ? 83.494 105.163 94.790 1.00 81.73 330 SER A CA 1
ATOM 639 C C . SER A 1 149 ? 84.466 104.142 95.356 1.00 81.73 330 SER A C 1
ATOM 640 O O . SER A 1 149 ? 84.725 104.125 96.562 1.00 81.73 330 SER A O 1
ATOM 643 N N . LYS A 1 150 ? 85.004 103.292 94.476 1.00 78.63 331 LYS A N 1
ATOM 644 C CA . LYS A 1 150 ? 85.959 102.277 94.912 1.00 78.63 331 LYS A CA 1
ATOM 645 C C . LYS A 1 150 ? 87.286 102.897 95.333 1.00 78.63 331 LYS A C 1
ATOM 646 O O . LYS A 1 150 ? 87.979 102.347 96.195 1.00 78.63 331 LYS A O 1
ATOM 652 N N . THR A 1 151 ? 87.652 104.029 94.743 1.00 79.68 332 THR A N 1
ATOM 653 C CA . THR A 1 151 ? 88.847 104.745 95.163 1.00 79.68 332 THR A CA 1
ATOM 654 C C . THR A 1 151 ? 88.575 105.450 96.486 1.00 79.68 332 THR A C 1
ATOM 655 O O . THR A 1 151 ? 87.704 106.325 96.543 1.00 79.68 332 THR A O 1
ATOM 659 N N . PRO A 1 152 ? 89.285 105.111 97.557 1.00 73.99 333 PRO A N 1
ATOM 660 C CA . PRO A 1 152 ? 88.982 105.703 98.859 1.00 73.99 333 PRO A CA 1
ATOM 661 C C . PRO A 1 152 ? 89.609 107.083 99.018 1.00 73.99 333 PRO A C 1
ATOM 662 O O . PRO A 1 152 ? 90.756 107.320 98.627 1.00 73.99 333 PRO A O 1
ATOM 666 N N . LEU A 1 153 ? 88.836 107.996 99.611 1.00 70.40 334 LEU A N 1
ATOM 667 C CA . LEU A 1 153 ? 89.238 109.396 99.723 1.00 70.40 334 LEU A CA 1
ATOM 668 C C . LEU A 1 153 ? 90.290 109.556 100.810 1.00 70.40 334 LEU A C 1
ATOM 669 O O . LEU A 1 153 ? 90.165 108.986 101.893 1.00 70.40 334 LEU A O 1
ATOM 674 N N . THR A 1 154 ? 91.332 110.328 100.528 1.00 63.67 335 THR A N 1
ATOM 675 C CA . THR A 1 154 ? 92.470 110.393 101.433 1.00 63.67 335 THR A CA 1
ATOM 676 C C . THR A 1 154 ? 92.772 111.827 101.847 1.00 63.67 335 THR A C 1
ATOM 677 O O . THR A 1 154 ? 92.303 112.783 101.229 1.00 63.67 335 THR A O 1
ATOM 681 N N . ALA A 1 155 ? 93.545 111.960 102.926 1.00 58.12 336 ALA A N 1
ATOM 682 C CA . ALA A 1 155 ? 94.047 113.255 103.373 1.00 58.12 336 ALA A CA 1
ATOM 683 C C . ALA A 1 155 ? 95.268 113.036 104.243 1.00 58.12 336 ALA A C 1
ATOM 684 O O . ALA A 1 155 ? 95.476 111.947 104.780 1.00 58.12 336 ALA A O 1
ATOM 686 N N . THR A 1 156 ? 96.064 114.090 104.396 1.00 56.42 337 THR A N 1
ATOM 687 C CA . THR A 1 156 ? 97.277 114.014 105.197 1.00 56.42 337 THR A CA 1
ATOM 688 C C . THR A 1 156 ? 97.509 115.335 105.911 1.00 56.42 337 THR A C 1
ATOM 689 O O . THR A 1 156 ? 97.019 116.384 105.489 1.00 56.42 337 THR A O 1
ATOM 693 N N . LEU A 1 157 ? 98.253 115.268 107.013 1.00 55.36 338 LEU A N 1
ATOM 694 C CA . LEU A 1 157 ? 98.590 116.459 107.786 1.00 55.36 338 LEU A CA 1
ATOM 695 C C . LEU A 1 157 ? 99.892 116.233 108.523 1.00 55.36 338 LEU A C 1
ATOM 696 O O . LEU A 1 157 ? 100.371 115.107 108.627 1.00 55.36 338 LEU A O 1
ATOM 701 N N . SER A 1 158 ? 100.442 117.323 109.048 1.00 55.51 339 SER A N 1
ATOM 702 C CA . SER A 1 158 ? 101.533 117.293 110.017 1.00 55.51 339 SER A CA 1
ATOM 703 C C . SER A 1 158 ? 101.598 118.656 110.691 1.00 55.51 339 SER A C 1
ATOM 704 O O . SER A 1 158 ? 100.702 119.489 110.541 1.00 55.51 339 SER A O 1
ATOM 707 N N . LYS A 1 159 ? 102.672 118.883 111.432 1.00 54.26 340 LYS A N 1
ATOM 708 C CA . LYS A 1 159 ? 102.880 120.166 112.077 1.00 54.26 340 LYS A CA 1
ATOM 709 C C . LYS A 1 159 ? 103.384 121.178 111.058 1.00 54.26 340 LYS A C 1
ATOM 710 O O . LYS A 1 159 ? 103.789 120.823 109.952 1.00 54.26 340 LYS A O 1
ATOM 716 N N . SER A 1 160 ? 103.319 122.451 111.424 1.00 54.91 341 SER A N 1
ATOM 717 C CA . SER A 1 160 ? 104.000 123.474 110.648 1.00 54.91 341 SER A CA 1
ATOM 718 C C . SER A 1 160 ? 105.451 123.580 111.100 1.00 54.91 341 SER A C 1
ATOM 719 O O . SER A 1 160 ? 105.789 123.289 112.246 1.00 54.91 341 SER A O 1
ATOM 722 N N . GLY A 1 161 ? 106.318 123.990 110.191 1.00 51.57 342 GLY A N 1
ATOM 723 C CA . GLY A 1 161 ? 107.723 124.022 110.532 1.00 51.57 342 GLY A CA 1
ATOM 724 C C . GLY A 1 161 ? 108.284 125.419 110.674 1.00 51.57 342 GLY A C 1
ATOM 725 O O . GLY A 1 161 ? 109.436 125.595 111.086 1.00 51.57 342 GLY A O 1
ATOM 726 N N . ASN A 1 162 ? 107.475 126.426 110.344 1.00 46.38 343 ASN A N 1
ATOM 727 C CA . ASN A 1 162 ? 107.937 127.809 110.409 1.00 46.38 343 ASN A CA 1
ATOM 728 C C . ASN A 1 162 ? 107.929 128.328 111.842 1.00 46.38 343 ASN A C 1
ATOM 729 O O . ASN A 1 162 ? 108.992 128.604 112.405 1.00 46.38 343 ASN A O 1
ATOM 734 N N . THR A 1 163 ? 106.740 128.431 112.437 1.00 31.56 344 THR A N 1
ATOM 735 C CA . THR A 1 163 ? 106.489 128.678 113.863 1.00 31.56 344 THR A CA 1
ATOM 736 C C . THR A 1 163 ? 107.293 129.855 114.420 1.00 31.56 344 THR A C 1
ATOM 737 O O . THR A 1 163 ? 108.281 129.676 115.124 1.00 31.56 344 THR A O 1
ATOM 741 N N . PHE A 1 164 ? 106.896 131.058 114.030 1.00 21.59 345 PHE A N 1
ATOM 742 C CA . PHE A 1 164 ? 107.450 132.231 114.677 1.00 21.59 345 PHE A CA 1
ATOM 743 C C . PHE A 1 164 ? 106.765 132.445 116.012 1.00 21.59 345 PHE A C 1
ATOM 744 O O . PHE A 1 164 ? 105.607 132.086 116.193 1.00 21.59 345 PHE A O 1
ATOM 752 N N . ARG A 1 165 ? 107.486 133.021 116.945 1.00 17.57 346 ARG A N 1
ATOM 753 C CA . ARG A 1 165 ? 106.975 133.307 118.276 1.00 17.57 346 ARG A CA 1
ATOM 754 C C . ARG A 1 165 ? 106.012 134.490 118.264 1.00 17.57 346 ARG A C 1
ATOM 755 O O . ARG A 1 165 ? 106.160 135.399 117.449 1.00 17.57 346 ARG A O 1
ATOM 763 N N . PRO A 1 166 ? 105.040 134.519 119.174 1.00 14.05 347 PRO A N 1
ATOM 764 C CA . PRO A 1 166 ? 104.193 135.697 119.311 1.00 14.05 347 PRO A CA 1
ATOM 765 C C . PRO A 1 166 ? 104.875 136.796 120.098 1.00 14.05 347 PRO A C 1
ATOM 766 O O . PRO A 1 166 ? 105.760 136.551 120.915 1.00 14.05 347 PRO A O 1
ATOM 770 N N . GLU A 1 167 ? 104.447 138.026 119.851 1.00 9.94 348 GLU A N 1
ATOM 771 C CA . GLU A 1 167 ? 104.787 139.153 120.706 1.00 9.94 348 GLU A CA 1
ATOM 772 C C . GLU A 1 167 ? 103.537 139.531 121.484 1.00 9.94 348 GLU A C 1
ATOM 773 O O . GLU A 1 167 ? 102.535 139.928 120.895 1.00 9.94 348 GLU A O 1
ATOM 779 N N . VAL A 1 168 ? 103.578 139.397 122.764 1.00 13.05 349 VAL A N 1
ATOM 780 C CA . VAL A 1 168 ? 102.483 139.846 123.603 1.00 13.05 349 VAL A CA 1
ATOM 781 C C . VAL A 1 168 ? 102.776 141.277 123.977 1.00 13.05 349 VAL A C 1
ATOM 782 O O . VAL A 1 168 ? 103.911 141.624 124.293 1.00 13.05 349 VAL A O 1
ATOM 786 N N . HIS A 1 169 ? 101.772 142.123 123.879 1.00 12.39 350 HIS A N 1
ATOM 787 C CA . HIS A 1 169 ? 101.850 143.474 124.390 1.00 12.39 350 HIS A CA 1
ATOM 788 C C . HIS A 1 169 ? 100.617 143.674 125.234 1.00 12.39 350 HIS A C 1
ATOM 789 O O . HIS A 1 169 ? 99.534 143.242 124.851 1.00 12.39 350 HIS A O 1
ATOM 796 N N . LEU A 1 170 ? 100.785 144.267 126.396 1.00 16.54 351 LEU A N 1
ATOM 797 C CA . LEU A 1 170 ? 99.670 144.611 127.254 1.00 16.54 351 LEU A CA 1
ATOM 798 C C . LEU A 1 170 ? 99.658 146.127 127.361 1.00 16.54 351 LEU A C 1
ATOM 799 O O . LEU A 1 170 ? 100.669 146.737 127.713 1.00 16.54 351 LEU A O 1
ATOM 804 N N . LEU A 1 171 ? 98.535 146.728 126.991 1.00 18.51 352 LEU A N 1
ATOM 805 C CA . LEU A 1 171 ? 98.419 148.153 126.766 1.00 18.51 352 LEU A CA 1
ATOM 806 C C . LEU A 1 171 ? 97.516 148.751 127.823 1.00 18.51 352 LEU A C 1
ATOM 807 O O . LEU A 1 171 ? 96.356 148.317 127.938 1.00 18.51 352 LEU A O 1
ATOM 812 N N . PRO A 1 172 ? 97.978 149.749 128.571 1.00 23.39 353 PRO A N 1
ATOM 813 C CA . PRO A 1 172 ? 97.190 150.329 129.646 1.00 23.39 353 PRO A CA 1
ATOM 814 C C . PRO A 1 172 ? 96.024 151.131 129.100 1.00 23.39 353 PRO A C 1
ATOM 815 O O . PRO A 1 172 ? 95.950 151.354 127.886 1.00 23.39 353 PRO A O 1
ATOM 819 N N . PRO A 1 173 ? 95.071 151.536 129.942 1.00 29.42 354 PRO A N 1
ATOM 820 C CA . PRO A 1 173 ? 93.925 152.292 129.457 1.00 29.42 354 PRO A CA 1
ATOM 821 C C . PRO A 1 173 ? 94.331 153.658 128.950 1.00 29.42 354 PRO A C 1
ATOM 822 O O . PRO A 1 173 ? 95.391 154.176 129.324 1.00 29.42 354 PRO A O 1
ATOM 826 N N . PRO A 1 174 ? 93.532 154.265 128.083 1.00 36.07 355 PRO A N 1
ATOM 827 C CA . PRO A 1 174 ? 93.793 155.649 127.700 1.00 36.07 355 PRO A CA 1
ATOM 828 C C . PRO A 1 174 ? 93.478 156.574 128.863 1.00 36.07 355 PRO A C 1
ATOM 829 O O . PRO A 1 174 ? 92.723 156.239 129.773 1.00 36.07 355 PRO A O 1
ATOM 833 N N . SER A 1 175 ? 94.046 157.768 128.832 1.00 43.25 356 SER A N 1
ATOM 834 C CA . SER A 1 175 ? 93.893 158.649 129.982 1.00 43.25 356 SER A CA 1
ATOM 835 C C . SER A 1 175 ? 92.561 159.396 129.991 1.00 43.25 356 SER A C 1
ATOM 836 O O . SER A 1 175 ? 92.381 160.292 130.821 1.00 43.25 356 SER A O 1
ATOM 839 N N . GLU A 1 176 ? 91.633 159.051 129.096 1.00 47.06 357 GLU A N 1
ATOM 840 C CA . GLU A 1 176 ? 90.304 159.636 129.056 1.00 47.06 357 GLU A CA 1
ATOM 841 C C . GLU A 1 176 ? 89.218 158.617 129.363 1.00 47.06 357 GLU A C 1
ATOM 842 O O . GLU A 1 176 ? 88.034 158.909 129.172 1.00 47.06 357 GLU A O 1
ATOM 848 N N . GLU A 1 177 ? 89.594 157.423 129.808 1.00 50.74 358 GLU A N 1
ATOM 849 C CA . GLU A 1 177 ? 88.681 156.441 130.369 1.00 50.74 358 GLU A CA 1
ATOM 850 C C . GLU A 1 177 ? 88.837 156.301 131.870 1.00 50.74 358 GLU A C 1
ATOM 851 O O . GLU A 1 177 ? 87.861 155.997 132.556 1.00 50.74 358 GLU A O 1
ATOM 857 N N . LEU A 1 178 ? 90.042 156.512 132.397 1.00 51.16 359 LEU A N 1
ATOM 858 C CA . LEU A 1 178 ? 90.241 156.492 133.835 1.00 51.16 359 LEU A CA 1
ATOM 859 C C . LEU A 1 178 ? 89.941 157.831 134.489 1.00 51.16 359 LEU A C 1
ATOM 860 O O . LEU A 1 178 ? 89.897 157.900 135.720 1.00 51.16 359 LEU A O 1
ATOM 865 N N . ALA A 1 179 ? 89.753 158.895 133.712 1.00 56.82 360 ALA A N 1
ATOM 866 C CA . ALA A 1 179 ? 89.208 160.137 134.258 1.00 56.82 360 ALA A CA 1
ATOM 867 C C . ALA A 1 179 ? 87.694 160.185 134.106 1.00 56.82 360 ALA A C 1
ATOM 868 O O . ALA A 1 179 ? 87.115 161.186 133.697 1.00 56.82 360 ALA A O 1
ATOM 870 N N . LEU A 1 180 ? 87.053 159.071 134.455 1.00 57.41 361 LEU A N 1
ATOM 871 C CA . LEU A 1 180 ? 85.611 158.951 134.633 1.00 57.41 361 LEU A CA 1
ATOM 872 C C . LEU A 1 180 ? 85.232 158.125 135.837 1.00 57.41 361 LEU A C 1
ATOM 873 O O . LEU A 1 180 ? 84.117 158.296 136.337 1.00 57.41 361 LEU A O 1
ATOM 878 N N . ASN A 1 181 ? 86.112 157.235 136.304 1.00 57.04 362 ASN A N 1
ATOM 879 C CA . ASN A 1 181 ? 85.864 156.289 137.394 1.00 57.04 362 ASN A CA 1
ATOM 880 C C . ASN A 1 181 ? 84.631 155.427 137.137 1.00 57.04 362 ASN A C 1
ATOM 881 O O . ASN A 1 181 ? 83.765 155.285 138.002 1.00 57.04 362 ASN A O 1
ATOM 886 N N . GLU A 1 182 ? 84.538 154.845 135.941 1.00 51.75 363 GLU A N 1
ATOM 887 C CA . GLU A 1 182 ? 83.430 153.954 135.637 1.00 51.75 363 GLU A CA 1
ATOM 888 C C . GLU A 1 182 ? 83.875 152.518 135.394 1.00 51.75 363 GLU A C 1
ATOM 889 O O . GLU A 1 182 ? 83.542 151.642 136.193 1.00 51.75 363 GLU A O 1
ATOM 895 N N . LEU A 1 183 ? 84.667 152.269 134.346 1.00 35.27 364 LEU A N 1
ATOM 896 C CA . LEU A 1 183 ? 85.190 150.953 133.981 1.00 35.27 364 LEU A CA 1
ATOM 897 C C . LEU A 1 183 ? 86.313 151.156 132.979 1.00 35.27 364 LEU A C 1
ATOM 898 O O . LEU A 1 183 ? 86.051 151.666 131.891 1.00 35.27 364 LEU A O 1
ATOM 903 N N . VAL A 1 184 ? 87.543 150.759 133.289 1.00 28.51 365 VAL A N 1
ATOM 904 C CA . VAL A 1 184 ? 88.657 151.017 132.396 1.00 28.51 365 VAL A CA 1
ATOM 905 C C . VAL A 1 184 ? 88.855 149.795 131.509 1.00 28.51 365 VAL A C 1
ATOM 906 O O . VAL A 1 184 ? 88.360 148.702 131.793 1.00 28.51 365 VAL A O 1
ATOM 910 N N . THR A 1 185 ? 89.589 149.974 130.412 1.00 23.12 366 THR A N 1
ATOM 911 C CA . THR A 1 185 ? 89.687 148.970 129.357 1.00 23.12 366 THR A CA 1
ATOM 912 C C . THR A 1 185 ? 91.144 148.741 128.992 1.00 23.12 366 THR A C 1
ATOM 913 O O . THR A 1 185 ? 91.819 149.659 128.530 1.00 23.12 366 THR A O 1
ATOM 917 N N . LEU A 1 186 ? 91.620 147.521 129.186 1.00 19.89 367 LEU A N 1
ATOM 918 C CA . LEU A 1 186 ? 93.006 147.138 128.964 1.00 19.89 367 LEU A CA 1
ATOM 919 C C . LEU A 1 186 ? 93.096 146.246 127.738 1.00 19.89 367 LEU A C 1
ATOM 920 O O . LEU A 1 186 ? 92.202 145.434 127.490 1.00 19.89 367 LEU A O 1
ATOM 925 N N . THR A 1 187 ? 94.196 146.345 126.995 1.00 17.47 368 THR A N 1
ATOM 926 C CA . THR A 1 187 ? 94.257 145.623 125.734 1.00 17.47 368 THR A CA 1
ATOM 927 C C . THR A 1 187 ? 95.442 144.669 125.702 1.00 17.47 368 THR A C 1
ATOM 928 O O . THR A 1 187 ? 96.488 144.950 126.271 1.00 17.47 368 THR A O 1
ATOM 932 N N . CYS A 1 188 ? 95.267 143.528 125.036 1.00 14.42 369 CYS A N 1
ATOM 933 C CA . CYS A 1 188 ? 96.294 142.496 124.938 1.00 14.42 369 CYS A CA 1
ATOM 934 C C . CYS A 1 188 ? 96.458 142.069 123.494 1.00 14.42 369 CYS A C 1
ATOM 935 O O . CYS A 1 188 ? 95.576 141.413 122.945 1.00 14.42 369 CYS A O 1
ATOM 938 N N . LEU A 1 189 ? 97.603 142.386 122.906 1.00 12.97 370 LEU A N 1
ATOM 939 C CA . LEU A 1 189 ? 97.878 142.212 121.485 1.00 12.97 370 LEU A CA 1
ATOM 940 C C . LEU A 1 189 ? 98.927 141.125 121.321 1.00 12.97 370 LEU A C 1
ATOM 941 O O . LEU A 1 189 ? 100.081 141.322 121.695 1.00 12.97 370 LEU A O 1
ATOM 946 N N . ALA A 1 190 ? 98.542 139.973 120.798 1.00 7.98 371 ALA A N 1
ATOM 947 C CA . ALA A 1 190 ? 99.485 138.917 120.468 1.00 7.98 371 ALA A CA 1
ATOM 948 C C . ALA A 1 190 ? 99.732 138.981 118.978 1.00 7.98 371 ALA A C 1
ATOM 949 O O . ALA A 1 190 ? 98.872 138.601 118.192 1.00 7.98 371 ALA A O 1
ATOM 951 N N . ARG A 1 191 ? 100.905 139.436 118.590 1.00 12.28 372 ARG A N 1
ATOM 952 C CA . ARG A 1 191 ? 101.154 139.872 117.233 1.00 12.28 372 ARG A CA 1
ATOM 953 C C . ARG A 1 191 ? 102.325 139.108 116.664 1.00 12.28 372 ARG A C 1
ATOM 954 O O . ARG A 1 191 ? 103.376 139.025 117.299 1.00 12.28 372 ARG A O 1
ATOM 962 N N . GLY A 1 192 ? 102.144 138.542 115.482 1.00 12.08 373 GLY A N 1
ATOM 963 C CA . GLY A 1 192 ? 103.278 138.185 114.661 1.00 12.08 373 GLY A CA 1
ATOM 964 C C . GLY A 1 192 ? 103.801 136.788 114.815 1.00 12.08 373 GLY A C 1
ATOM 965 O O . GLY A 1 192 ? 105.008 136.596 114.913 1.00 12.08 373 GLY A O 1
ATOM 966 N N . PHE A 1 193 ? 102.913 135.810 114.836 1.00 13.01 374 PHE A N 1
ATOM 967 C CA . PHE A 1 193 ? 103.272 134.414 114.977 1.00 13.01 374 PHE A CA 1
ATOM 968 C C . PHE A 1 193 ? 102.813 133.699 113.719 1.00 13.01 374 PHE A C 1
ATOM 969 O O . PHE A 1 193 ? 101.857 134.124 113.070 1.00 13.01 374 PHE A O 1
ATOM 977 N N . SER A 1 194 ? 103.522 132.649 113.334 1.00 20.07 375 SER A N 1
ATOM 978 C CA . SER A 1 194 ? 103.203 132.076 112.030 1.00 20.07 375 SER A CA 1
ATOM 979 C C . SER A 1 194 ? 102.089 131.028 111.996 1.00 20.07 375 SER A C 1
ATOM 980 O O . SER A 1 194 ? 101.312 131.062 111.038 1.00 20.07 375 SER A O 1
ATOM 983 N N . PRO A 1 195 ? 101.957 130.068 112.917 1.00 17.87 376 PRO A N 1
ATOM 984 C CA . PRO A 1 195 ? 100.750 129.242 112.872 1.00 17.87 376 PRO A CA 1
ATOM 985 C C . PRO A 1 195 ? 99.613 130.005 113.519 1.00 17.87 376 PRO A C 1
ATOM 986 O O . PRO A 1 195 ? 99.802 130.699 114.511 1.00 17.87 376 PRO A O 1
ATOM 990 N N . LYS A 1 196 ? 98.424 129.888 112.967 1.00 16.29 377 LYS A N 1
ATOM 991 C CA . LYS A 1 196 ? 97.386 130.824 113.358 1.00 16.29 377 LYS A CA 1
ATOM 992 C C . LYS A 1 196 ? 96.683 130.465 114.633 1.00 16.29 377 LYS A C 1
ATOM 993 O O . LYS A 1 196 ? 95.597 130.988 114.862 1.00 16.29 377 LYS A O 1
ATOM 999 N N . ASP A 1 197 ? 97.229 129.634 115.506 1.00 20.95 378 ASP A N 1
ATOM 1000 C CA . ASP A 1 197 ? 96.500 129.192 116.686 1.00 20.95 378 ASP A CA 1
ATOM 1001 C C . ASP A 1 197 ? 97.155 129.712 117.956 1.00 20.95 378 ASP A C 1
ATOM 1002 O O . ASP A 1 197 ? 98.340 129.466 118.189 1.00 20.95 378 ASP A O 1
ATOM 1007 N N . VAL A 1 198 ? 96.361 130.398 118.785 1.00 18.43 379 VAL A N 1
ATOM 1008 C CA . VAL A 1 198 ? 96.764 130.927 120.078 1.00 18.43 379 VAL A CA 1
ATOM 1009 C C . VAL A 1 198 ? 95.718 130.603 121.126 1.00 18.43 379 VAL A C 1
ATOM 1010 O O . VAL A 1 198 ? 94.653 130.068 120.840 1.00 18.43 379 VAL A O 1
ATOM 1014 N N . LEU A 1 199 ? 96.049 130.960 122.354 1.00 19.52 380 LEU A N 1
ATOM 1015 C CA . LEU A 1 199 ? 95.100 131.054 123.440 1.00 19.52 380 LEU A CA 1
ATOM 1016 C C . LEU A 1 199 ? 95.431 132.336 124.171 1.00 19.52 380 LEU A C 1
ATOM 1017 O O . LEU A 1 199 ? 96.605 132.610 124.406 1.00 19.52 380 LEU A O 1
ATOM 1022 N N . VAL A 1 200 ? 94.425 133.119 124.532 1.00 18.27 381 VAL A N 1
ATOM 1023 C CA . VAL A 1 200 ? 94.641 134.335 125.303 1.00 18.27 381 VAL A CA 1
ATOM 1024 C C . VAL A 1 200 ? 93.797 134.214 126.558 1.00 18.27 381 VAL A C 1
ATOM 1025 O O . VAL A 1 200 ? 92.578 134.060 126.469 1.00 18.27 381 VAL A O 1
ATOM 1029 N N . ARG A 1 201 ? 94.447 134.231 127.718 1.00 23.20 382 ARG A N 1
ATOM 1030 C CA . ARG A 1 201 ? 93.793 134.127 129.010 1.00 23.20 382 ARG A CA 1
ATOM 1031 C C . ARG A 1 201 ? 94.199 135.305 129.875 1.00 23.20 382 ARG A C 1
ATOM 1032 O O . ARG A 1 201 ? 95.219 135.946 129.631 1.00 23.20 382 ARG A O 1
ATOM 1040 N N . TRP A 1 202 ? 93.399 135.590 130.899 1.00 21.73 383 TRP A N 1
ATOM 1041 C CA . TRP A 1 202 ? 93.596 136.772 131.723 1.00 21.73 383 TRP A CA 1
ATOM 1042 C C . TRP A 1 202 ? 93.713 136.402 133.191 1.00 21.73 383 TRP A C 1
ATOM 1043 O O . TRP A 1 202 ? 93.093 135.451 133.653 1.00 21.73 383 TRP A O 1
ATOM 1054 N N . LEU A 1 203 ? 94.502 137.182 133.923 1.00 25.59 384 LEU A N 1
ATOM 1055 C CA . LEU A 1 203 ? 94.758 136.949 135.342 1.00 25.59 384 LEU A CA 1
ATOM 1056 C C . LEU A 1 203 ? 94.528 138.232 136.120 1.00 25.59 384 LEU A C 1
ATOM 1057 O O . LEU A 1 203 ? 95.128 139.255 135.797 1.00 25.59 384 LEU A O 1
ATOM 1062 N N . GLN A 1 204 ? 93.717 138.182 137.166 1.00 26.74 385 GLN A N 1
ATOM 1063 C CA . GLN A 1 204 ? 93.661 139.299 138.101 1.00 26.74 385 GLN A CA 1
ATOM 1064 C C . GLN A 1 204 ? 94.621 138.998 139.229 1.00 26.74 385 GLN A C 1
ATOM 1065 O O . GLN A 1 204 ? 94.295 138.305 140.183 1.00 26.74 385 GLN A O 1
ATOM 1071 N N . GLY A 1 205 ? 95.835 139.491 139.097 1.00 27.63 386 GLY A N 1
ATOM 1072 C CA . GLY A 1 205 ? 96.847 139.262 140.097 1.00 27.63 386 GLY A CA 1
ATOM 1073 C C . GLY A 1 205 ? 97.449 137.892 139.931 1.00 27.63 386 GLY A C 1
ATOM 1074 O O . GLY A 1 205 ? 98.525 137.759 139.349 1.00 27.63 386 GLY A O 1
ATOM 1075 N N . SER A 1 206 ? 96.747 136.860 140.405 1.00 29.87 387 SER A N 1
ATOM 1076 C CA . SER A 1 206 ? 97.168 135.487 140.156 1.00 29.87 387 SER A CA 1
ATOM 1077 C C . SER A 1 206 ? 96.014 134.513 139.975 1.00 29.87 387 SER A C 1
ATOM 1078 O O . SER A 1 206 ? 96.256 133.306 139.941 1.00 29.87 387 SER A O 1
ATOM 1081 N N . GLN A 1 207 ? 94.785 134.990 139.860 1.00 27.46 388 GLN A N 1
ATOM 1082 C CA . GLN A 1 207 ? 93.603 134.154 139.731 1.00 27.46 388 GLN A CA 1
ATOM 1083 C C . GLN A 1 207 ? 92.976 134.366 138.364 1.00 27.46 388 GLN A C 1
ATOM 1084 O O . GLN A 1 207 ? 92.739 135.504 137.966 1.00 27.46 388 GLN A O 1
ATOM 1090 N N . GLU A 1 208 ? 92.702 133.284 137.647 1.00 27.99 389 GLU A N 1
ATOM 1091 C CA . GLU A 1 208 ? 92.225 133.412 136.278 1.00 27.99 389 GLU A CA 1
ATOM 1092 C C . GLU A 1 208 ? 90.753 133.786 136.233 1.00 27.99 389 GLU A C 1
ATOM 1093 O O . GLU A 1 208 ? 89.913 133.082 136.792 1.00 27.99 389 GLU A O 1
ATOM 1099 N N . LEU A 1 209 ? 90.445 134.879 135.541 1.00 27.99 390 LEU A N 1
ATOM 1100 C CA . LEU A 1 209 ? 89.074 135.292 135.318 1.00 27.99 390 LEU A CA 1
ATOM 1101 C C . LEU A 1 209 ? 88.392 134.314 134.376 1.00 27.99 390 LEU A C 1
ATOM 1102 O O . LEU A 1 209 ? 89.055 133.658 133.582 1.00 27.99 390 LEU A O 1
ATOM 1107 N N . PRO A 1 210 ? 87.074 134.190 134.450 1.00 34.74 391 PRO A N 1
ATOM 1108 C CA . PRO A 1 210 ? 86.357 133.360 133.480 1.00 34.74 391 PRO A CA 1
ATOM 1109 C C . PRO A 1 210 ? 86.373 133.968 132.085 1.00 34.74 391 PRO A C 1
ATOM 1110 O O . PRO A 1 210 ? 86.650 135.148 131.891 1.00 34.74 391 PRO A O 1
ATOM 1114 N N . ARG A 1 211 ? 86.065 133.130 131.098 1.00 36.50 392 ARG A N 1
ATOM 1115 C CA . ARG A 1 211 ? 86.120 133.557 129.709 1.00 36.50 392 ARG A CA 1
ATOM 1116 C C . ARG A 1 211 ? 84.973 134.460 129.320 1.00 36.50 392 ARG A C 1
ATOM 1117 O O . ARG A 1 211 ? 85.022 135.058 128.245 1.00 36.50 392 ARG A O 1
ATOM 1125 N N . GLU A 1 212 ? 83.929 134.541 130.132 1.00 37.10 393 GLU A N 1
ATOM 1126 C CA . GLU A 1 212 ? 82.783 135.378 129.836 1.00 37.10 393 GLU A CA 1
ATOM 1127 C C . GLU A 1 212 ? 82.913 136.755 130.448 1.00 37.10 393 GLU A C 1
ATOM 1128 O O . GLU A 1 212 ? 81.921 137.482 130.534 1.00 37.10 393 GLU A O 1
ATOM 1134 N N . LYS A 1 213 ? 84.112 137.119 130.891 1.00 35.05 394 LYS A N 1
ATOM 1135 C CA . LYS A 1 213 ? 84.408 138.475 131.319 1.00 35.05 394 LYS A CA 1
ATOM 1136 C C . LYS A 1 213 ? 85.106 139.294 130.248 1.00 35.05 394 LYS A C 1
ATOM 1137 O O . LYS A 1 213 ? 84.945 140.514 130.223 1.00 35.05 394 LYS A O 1
ATOM 1143 N N . TYR A 1 214 ? 85.871 138.667 129.365 1.00 24.51 395 TYR A N 1
ATOM 1144 C CA . TYR A 1 214 ? 86.621 139.382 128.353 1.00 24.51 395 TYR A CA 1
ATOM 1145 C C . TYR A 1 214 ? 86.198 138.937 126.969 1.00 24.51 395 TYR A C 1
ATOM 1146 O O . TYR A 1 214 ? 85.439 137.986 126.798 1.00 24.51 395 TYR A O 1
ATOM 1155 N N . LEU A 1 215 ? 86.712 139.656 125.977 1.00 16.44 396 LEU A N 1
ATOM 1156 C CA . LEU A 1 215 ? 86.373 139.464 124.574 1.00 16.44 396 LEU A CA 1
ATOM 1157 C C . LEU A 1 215 ? 87.651 139.299 123.779 1.00 16.44 396 LEU A C 1
ATOM 1158 O O . LEU A 1 215 ? 88.561 140.112 123.907 1.00 16.44 396 LEU A O 1
ATOM 1163 N N . THR A 1 216 ? 87.724 138.242 122.977 1.00 13.98 397 THR A N 1
ATOM 1164 C CA . THR A 1 216 ? 88.896 137.982 122.159 1.00 13.98 397 THR A CA 1
ATOM 1165 C C . THR A 1 216 ? 88.466 137.750 120.723 1.00 13.98 397 THR A C 1
ATOM 1166 O O . THR A 1 216 ? 87.561 136.958 120.458 1.00 13.98 397 THR A O 1
ATOM 1170 N N . TRP A 1 217 ? 89.103 138.455 119.809 1.00 12.86 398 TRP A N 1
ATOM 1171 C CA . TRP A 1 217 ? 88.792 138.370 118.404 1.00 12.86 398 TRP A CA 1
ATOM 1172 C C . TRP A 1 217 ? 89.510 137.178 117.795 1.00 12.86 398 TRP A C 1
ATOM 1173 O O . TRP A 1 217 ? 90.380 136.581 118.409 1.00 12.86 398 TRP A O 1
ATOM 1184 N N . ALA A 1 218 ? 89.123 136.804 116.584 1.00 12.01 399 ALA A N 1
ATOM 1185 C CA . ALA A 1 218 ? 89.731 135.632 115.979 1.00 12.01 399 ALA A CA 1
ATOM 1186 C C . ALA A 1 218 ? 91.102 135.983 115.459 1.00 12.01 399 ALA A C 1
ATOM 1187 O O . ALA A 1 218 ? 91.415 137.144 115.241 1.00 12.01 399 ALA A O 1
ATOM 1189 N N . SER A 1 219 ? 91.932 134.970 115.283 1.00 11.38 400 SER A N 1
ATOM 1190 C CA . SER A 1 219 ? 93.298 135.195 114.847 1.00 11.38 400 SER A CA 1
ATOM 1191 C C . SER A 1 219 ? 93.281 135.538 113.374 1.00 11.38 400 SER A C 1
ATOM 1192 O O . SER A 1 219 ? 92.686 134.820 112.572 1.00 11.38 400 SER A O 1
ATOM 1195 N N . ARG A 1 220 ? 93.909 136.643 113.025 1.00 14.79 401 ARG A N 1
ATOM 1196 C CA . ARG A 1 220 ? 93.786 137.261 111.725 1.00 14.79 401 ARG A CA 1
ATOM 1197 C C . ARG A 1 220 ? 95.170 137.456 111.146 1.00 14.79 401 ARG A C 1
ATOM 1198 O O . ARG A 1 220 ? 96.141 137.578 111.880 1.00 14.79 401 ARG A O 1
ATOM 1206 N N . GLN A 1 221 ? 95.258 137.480 109.823 1.00 15.37 402 GLN A N 1
ATOM 1207 C CA . GLN A 1 221 ? 96.535 137.512 109.125 1.00 15.37 402 GLN A CA 1
ATOM 1208 C C . GLN A 1 221 ? 96.938 138.934 108.795 1.00 15.37 402 GLN A C 1
ATOM 1209 O O . GLN A 1 221 ? 96.148 139.696 108.246 1.00 15.37 402 GLN A O 1
ATOM 1215 N N . GLU A 1 222 ? 98.168 139.263 109.084 1.00 16.72 403 GLU A N 1
ATOM 1216 C CA . GLU A 1 222 ? 98.656 140.616 108.963 1.00 16.72 403 GLU A CA 1
ATOM 1217 C C . GLU A 1 222 ? 98.967 140.983 107.523 1.00 16.72 403 GLU A C 1
ATOM 1218 O O . GLU A 1 222 ? 99.159 140.111 106.680 1.00 16.72 403 GLU A O 1
ATOM 1224 N N . PRO A 1 223 ? 99.039 142.271 107.214 1.00 21.15 404 PRO A N 1
ATOM 1225 C CA . PRO A 1 223 ? 99.716 142.689 105.988 1.00 21.15 404 PRO A CA 1
ATOM 1226 C C . PRO A 1 223 ? 101.199 142.359 106.042 1.00 21.15 404 PRO A C 1
ATOM 1227 O O . PRO A 1 223 ? 101.836 142.448 107.092 1.00 21.15 404 PRO A O 1
ATOM 1231 N N . SER A 1 224 ? 101.748 141.995 104.888 1.00 31.62 405 SER A N 1
ATOM 1232 C CA . SER A 1 224 ? 103.034 141.315 104.832 1.00 31.62 405 SER A CA 1
ATOM 1233 C C . SER A 1 224 ? 104.185 142.299 104.953 1.00 31.62 405 SER A C 1
ATOM 1234 O O . SER A 1 224 ? 104.308 143.228 104.152 1.00 31.62 405 SER A O 1
ATOM 1237 N N . GLN A 1 225 ? 105.042 142.076 105.940 1.00 30.37 406 GLN A N 1
ATOM 1238 C CA . GLN A 1 225 ? 106.316 142.771 106.031 1.00 30.37 406 GLN A CA 1
ATOM 1239 C C . GLN A 1 225 ? 107.413 141.730 106.086 1.00 30.37 406 GLN A C 1
ATOM 1240 O O . GLN A 1 225 ? 108.238 141.732 106.997 1.00 30.37 406 GLN A O 1
ATOM 1246 N N . GLY A 1 226 ? 107.405 140.825 105.116 1.00 28.72 407 GLY A N 1
ATOM 1247 C CA . GLY A 1 226 ? 108.253 139.661 105.156 1.00 28.72 407 GLY A CA 1
ATOM 1248 C C . GLY A 1 226 ? 107.444 138.407 104.937 1.00 28.72 407 GLY A C 1
ATOM 1249 O O . GLY A 1 226 ? 106.942 138.175 103.837 1.00 28.72 407 GLY A O 1
ATOM 1250 N N . THR A 1 227 ? 107.314 137.586 105.969 1.00 28.58 408 THR A N 1
ATOM 1251 C CA . THR A 1 227 ? 106.627 136.315 105.841 1.00 28.58 408 THR A CA 1
ATOM 1252 C C . THR A 1 227 ? 105.140 136.511 106.104 1.00 28.58 408 THR A C 1
ATOM 1253 O O . THR A 1 227 ? 104.637 137.633 106.156 1.00 28.58 408 THR A O 1
ATOM 1257 N N . THR A 1 228 ? 104.418 135.409 106.256 1.00 24.74 409 THR A N 1
ATOM 1258 C CA . THR A 1 228 ? 103.029 135.442 106.683 1.00 24.74 409 THR A CA 1
ATOM 1259 C C . THR A 1 228 ? 103.014 135.357 108.197 1.00 24.74 409 THR A C 1
ATOM 1260 O O . THR A 1 228 ? 103.584 134.427 108.769 1.00 24.74 409 THR A O 1
ATOM 1264 N N . THR A 1 229 ? 102.398 136.338 108.847 1.00 18.64 410 THR A N 1
ATOM 1265 C CA . THR A 1 229 ? 102.315 136.352 110.294 1.00 18.64 410 THR A CA 1
ATOM 1266 C C . THR A 1 229 ? 100.901 136.742 110.689 1.00 18.64 410 THR A C 1
ATOM 1267 O O . THR A 1 229 ? 100.160 137.318 109.894 1.00 18.64 410 THR A O 1
ATOM 1271 N N . PHE A 1 230 ? 100.535 136.439 111.937 1.00 14.99 411 PHE A N 1
ATOM 1272 C CA . PHE A 1 230 ? 99.163 136.558 112.407 1.00 14.99 411 PHE A CA 1
ATOM 1273 C C . PHE A 1 230 ? 99.090 137.446 113.644 1.00 14.99 411 PHE A C 1
ATOM 1274 O O . PHE A 1 230 ? 100.107 137.762 114.252 1.00 14.99 411 PHE A O 1
ATOM 1282 N N . ALA A 1 231 ? 97.878 137.860 114.018 1.00 12.12 412 ALA A N 1
ATOM 1283 C CA . ALA A 1 231 ? 97.688 138.688 115.202 1.00 12.12 412 ALA A CA 1
ATOM 1284 C C . ALA A 1 231 ? 96.307 138.483 115.784 1.00 12.12 412 ALA A C 1
ATOM 1285 O O . ALA A 1 231 ? 95.350 138.279 115.050 1.00 12.12 412 ALA A O 1
ATOM 1287 N N . VAL A 1 232 ? 96.208 138.580 117.108 1.00 9.86 413 VAL A N 1
ATOM 1288 C CA . VAL A 1 232 ? 94.949 138.492 117.847 1.00 9.86 413 VAL A CA 1
ATOM 1289 C C . VAL A 1 232 ? 95.007 139.531 118.967 1.00 9.86 413 VAL A C 1
ATOM 1290 O O . VAL A 1 232 ? 96.085 139.837 119.480 1.00 9.86 413 VAL A O 1
ATOM 1294 N N . THR A 1 233 ? 93.877 140.170 119.267 1.00 13.52 414 THR A N 1
ATOM 1295 C CA . THR A 1 233 ? 93.792 141.094 120.381 1.00 13.52 414 THR A CA 1
ATOM 1296 C C . THR A 1 233 ? 92.674 140.673 121.297 1.00 13.52 414 THR A C 1
ATOM 1297 O O . THR A 1 233 ? 91.797 139.907 120.917 1.00 13.52 414 THR A O 1
ATOM 1301 N N . SER A 1 234 ? 92.729 141.185 122.520 1.00 12.96 415 SER A N 1
ATOM 1302 C CA . SER A 1 234 ? 91.711 140.936 123.524 1.00 12.96 415 SER A CA 1
ATOM 1303 C C . SER A 1 234 ? 91.562 142.166 124.395 1.00 12.96 415 SER A C 1
ATOM 1304 O O . SER A 1 234 ? 92.462 142.998 124.465 1.00 12.96 415 SER A O 1
ATOM 1307 N N . ILE A 1 235 ? 90.423 142.261 125.072 1.00 17.63 416 ILE A N 1
ATOM 1308 C CA . ILE A 1 235 ? 90.003 143.458 125.794 1.00 17.63 416 ILE A CA 1
ATOM 1309 C C . ILE A 1 235 ? 89.428 143.075 127.154 1.00 17.63 416 ILE A C 1
ATOM 1310 O O . ILE A 1 235 ? 88.553 142.210 127.257 1.00 17.63 416 ILE A O 1
ATOM 1315 N N . LEU A 1 236 ? 89.938 143.695 128.211 1.00 20.59 417 LEU A N 1
ATOM 1316 C CA . LEU A 1 236 ? 89.464 143.407 129.558 1.00 20.59 417 LEU A CA 1
ATOM 1317 C C . LEU A 1 236 ? 88.966 144.684 130.191 1.00 20.59 417 LEU A C 1
ATOM 1318 O O . LEU A 1 236 ? 89.735 145.631 130.350 1.00 20.59 417 LEU A O 1
ATOM 1323 N N . ARG A 1 237 ? 87.702 144.710 130.562 1.00 24.69 418 ARG A N 1
ATOM 1324 C CA . ARG A 1 237 ? 87.114 145.857 131.234 1.00 24.69 418 ARG A CA 1
ATOM 1325 C C . ARG A 1 237 ? 87.145 145.609 132.731 1.00 24.69 418 ARG A C 1
ATOM 1326 O O . ARG A 1 237 ? 86.330 144.847 133.255 1.00 24.69 418 ARG A O 1
ATOM 1334 N N . VAL A 1 238 ? 88.055 146.268 133.423 1.00 27.85 419 VAL A N 1
ATOM 1335 C CA . VAL A 1 238 ? 88.136 146.118 134.865 1.00 27.85 419 VAL A CA 1
ATOM 1336 C C . VAL A 1 238 ? 87.579 147.363 135.517 1.00 27.85 419 VAL A C 1
ATOM 1337 O O . VAL A 1 238 ? 87.751 148.478 135.021 1.00 27.85 419 VAL A O 1
ATOM 1341 N N . ALA A 1 239 ? 86.891 147.156 136.637 1.00 41.32 420 ALA A N 1
ATOM 1342 C CA . ALA A 1 239 ? 86.276 148.243 137.376 1.00 41.32 420 ALA A CA 1
ATOM 1343 C C . ALA A 1 239 ? 87.343 149.177 137.918 1.00 41.32 420 ALA A C 1
ATOM 1344 O O . ALA A 1 239 ? 88.446 148.752 138.257 1.00 41.32 420 ALA A O 1
ATOM 1346 N N . ALA A 1 240 ? 87.004 150.466 137.976 1.00 45.98 421 ALA A N 1
ATOM 1347 C CA . ALA A 1 240 ? 88.028 151.484 138.145 1.00 45.98 421 ALA A CA 1
ATOM 1348 C C . ALA A 1 240 ? 88.634 151.462 139.535 1.00 45.98 421 ALA A C 1
ATOM 1349 O O . ALA A 1 240 ? 89.799 151.825 139.694 1.00 45.98 421 ALA A O 1
ATOM 1351 N N . GLU A 1 241 ? 87.892 150.995 140.542 1.00 55.31 422 GLU A N 1
ATOM 1352 C CA . GLU A 1 241 ? 88.444 150.943 141.892 1.00 55.31 422 GLU A CA 1
ATOM 1353 C C . GLU A 1 241 ? 89.464 149.824 142.050 1.00 55.31 422 GLU A C 1
ATOM 1354 O O . GLU A 1 241 ? 90.290 149.880 142.965 1.00 55.31 422 GLU A O 1
ATOM 1360 N N . ASP A 1 242 ? 89.435 148.804 141.187 1.00 49.66 423 ASP A N 1
ATOM 1361 C CA . ASP A 1 242 ? 90.542 147.855 141.169 1.00 49.66 423 ASP A CA 1
ATOM 1362 C C . ASP A 1 242 ? 91.773 148.485 140.555 1.00 49.66 423 ASP A C 1
ATOM 1363 O O . ASP A 1 242 ? 92.870 148.357 141.096 1.00 49.66 423 ASP A O 1
ATOM 1368 N N . TRP A 1 243 ? 91.602 149.196 139.448 1.00 38.09 424 TRP A N 1
ATOM 1369 C CA . TRP A 1 243 ? 92.737 149.799 138.775 1.00 38.09 424 TRP A CA 1
ATOM 1370 C C . TRP A 1 243 ? 93.378 150.899 139.608 1.00 38.09 424 TRP A C 1
ATOM 1371 O O . TRP A 1 243 ? 94.600 151.059 139.569 1.00 38.09 424 TRP A O 1
ATOM 1382 N N . LYS A 1 244 ? 92.593 151.634 140.398 1.00 47.68 425 LYS A N 1
ATOM 1383 C CA . LYS A 1 244 ? 93.167 152.705 141.208 1.00 47.68 425 LYS A CA 1
ATOM 1384 C C . LYS A 1 244 ? 93.866 152.169 142.450 1.00 47.68 425 LYS A C 1
ATOM 1385 O O . LYS A 1 244 ? 94.912 152.693 142.842 1.00 47.68 425 LYS A O 1
ATOM 1391 N N . LYS A 1 245 ? 93.318 151.121 143.074 1.00 51.66 426 LYS A N 1
ATOM 1392 C CA . LYS A 1 245 ? 93.853 150.645 144.344 1.00 51.66 426 LYS A CA 1
ATOM 1393 C C . LYS A 1 245 ? 95.183 149.922 144.181 1.00 51.66 426 LYS A C 1
ATOM 1394 O O . LYS A 1 245 ? 95.916 149.764 145.161 1.00 51.66 426 LYS A O 1
ATOM 1400 N N . GLY A 1 246 ? 95.526 149.512 142.968 1.00 52.95 427 GLY A N 1
ATOM 1401 C CA . GLY A 1 246 ? 96.876 149.087 142.671 1.00 52.95 427 GLY A CA 1
ATOM 1402 C C . GLY A 1 246 ? 97.143 147.600 142.658 1.00 52.95 427 GLY A C 1
ATOM 1403 O O . GLY A 1 246 ? 98.124 147.149 143.255 1.00 52.95 427 GLY A O 1
ATOM 1404 N N . ASP A 1 247 ? 96.306 146.818 141.988 1.00 42.70 428 ASP A N 1
ATOM 1405 C CA . ASP A 1 247 ? 96.687 145.451 141.684 1.00 42.70 428 ASP A CA 1
ATOM 1406 C C . ASP A 1 247 ? 96.934 145.314 140.192 1.00 42.70 428 ASP A C 1
ATOM 1407 O O . ASP A 1 247 ? 96.707 146.236 139.407 1.00 42.70 428 ASP A O 1
ATOM 1412 N N . THR A 1 248 ? 97.437 144.148 139.822 1.00 33.09 429 THR A N 1
ATOM 1413 C CA . THR A 1 248 ? 97.988 143.898 138.508 1.00 33.09 429 THR A CA 1
ATOM 1414 C C . THR A 1 248 ? 97.080 142.967 137.739 1.00 33.09 429 THR A C 1
ATOM 1415 O O . THR A 1 248 ? 96.501 142.051 138.310 1.00 33.09 429 THR A O 1
ATOM 1419 N N . PHE A 1 249 ? 96.977 143.187 136.442 1.00 27.82 430 PHE A N 1
ATOM 1420 C CA . PHE A 1 249 ? 96.266 142.274 135.566 1.00 27.82 430 PHE A CA 1
ATOM 1421 C C . PHE A 1 249 ? 97.236 141.776 134.520 1.00 27.82 430 PHE A C 1
ATOM 1422 O O . PHE A 1 249 ? 98.098 142.527 134.067 1.00 27.82 430 PHE A O 1
ATOM 1430 N N . SER A 1 250 ? 97.090 140.521 134.131 1.00 24.68 431 SER A N 1
ATOM 1431 C CA . SER A 1 250 ? 98.057 139.876 133.263 1.00 24.68 431 SER A CA 1
ATOM 1432 C C . SER A 1 250 ? 97.380 139.268 132.054 1.00 24.68 431 SER A C 1
ATOM 1433 O O . SER A 1 250 ? 96.293 138.698 132.163 1.00 24.68 431 SER A O 1
ATOM 1436 N N . CYS A 1 251 ? 98.040 139.394 130.907 1.00 22.59 432 CYS A N 1
ATOM 1437 C CA . CYS A 1 251 ? 97.677 138.659 129.709 1.00 22.59 432 CYS A CA 1
ATOM 1438 C C . CYS A 1 251 ? 98.598 137.474 129.574 1.00 22.59 432 CYS A C 1
ATOM 1439 O O . CYS A 1 251 ? 99.791 137.572 129.862 1.00 22.59 432 CYS A O 1
ATOM 1442 N N . MET A 1 252 ? 98.048 136.361 129.120 1.00 23.63 433 MET A N 1
ATOM 1443 C CA . MET A 1 252 ? 98.765 135.101 129.057 1.00 23.63 433 MET A CA 1
ATOM 1444 C C . MET A 1 252 ? 98.462 134.454 127.717 1.00 23.63 433 MET A C 1
ATOM 1445 O O . MET A 1 252 ? 97.328 134.054 127.457 1.00 23.63 433 MET A O 1
ATOM 1450 N N . VAL A 1 253 ? 99.464 134.371 126.863 1.00 17.80 434 VAL A N 1
ATOM 1451 C CA . VAL A 1 253 ? 99.315 133.882 125.506 1.00 17.80 434 VAL A CA 1
ATOM 1452 C C . VAL A 1 253 ? 99.942 132.506 125.435 1.00 17.80 434 VAL A C 1
ATOM 1453 O O . VAL A 1 253 ? 101.095 132.328 125.830 1.00 17.80 434 VAL A O 1
ATOM 1457 N N . GLY A 1 254 ? 99.183 131.535 124.956 1.00 18.54 435 GLY A N 1
ATOM 1458 C CA . GLY A 1 254 ? 99.681 130.194 124.721 1.00 18.54 435 GLY A CA 1
ATOM 1459 C C . GLY A 1 254 ? 99.806 129.923 123.234 1.00 18.54 435 GLY A C 1
ATOM 1460 O O . GLY A 1 254 ? 98.893 130.216 122.468 1.00 18.54 435 GLY A O 1
ATOM 1461 N N . HIS A 1 255 ? 100.927 129.335 122.844 1.00 19.65 436 HIS A N 1
ATOM 1462 C CA . HIS A 1 255 ? 101.217 129.114 121.442 1.00 19.65 436 HIS A CA 1
ATOM 1463 C C . HIS A 1 255 ? 102.186 127.951 121.328 1.00 19.65 436 HIS A C 1
ATOM 1464 O O . HIS A 1 255 ? 102.931 127.665 122.260 1.00 19.65 436 HIS A O 1
ATOM 1471 N N . GLU A 1 256 ? 102.168 127.290 120.170 1.00 23.07 437 GLU A N 1
ATOM 1472 C CA . GLU A 1 256 ? 103.059 126.167 119.897 1.00 23.07 437 GLU A CA 1
ATOM 1473 C C . GLU A 1 256 ? 104.520 126.576 119.876 1.00 23.07 437 GLU A C 1
ATOM 1474 O O . GLU A 1 256 ? 105.380 125.819 120.320 1.00 23.07 437 GLU A O 1
ATOM 1480 N N . ALA A 1 257 ? 104.817 127.756 119.353 1.00 19.36 438 ALA A N 1
ATOM 1481 C CA . ALA A 1 257 ? 106.174 128.206 119.119 1.00 19.36 438 ALA A CA 1
ATOM 1482 C C . ALA A 1 257 ? 106.888 128.657 120.379 1.00 19.36 438 ALA A C 1
ATOM 1483 O O . ALA A 1 257 ? 108.094 128.888 120.335 1.00 19.36 438 ALA A O 1
ATOM 1485 N N . LEU A 1 258 ? 106.193 128.779 121.469 1.00 21.60 439 LEU A N 1
ATOM 1486 C CA . LEU A 1 258 ? 106.697 129.234 122.748 1.00 21.60 439 LEU A CA 1
ATOM 1487 C C . LEU A 1 258 ? 107.475 128.124 123.436 1.00 21.60 439 LEU A C 1
ATOM 1488 O O . LEU A 1 258 ? 107.174 126.948 123.235 1.00 21.60 439 LEU A O 1
ATOM 1493 N N . PRO A 1 259 ? 108.467 128.467 124.271 1.00 24.89 440 PRO A N 1
ATOM 1494 C CA . PRO A 1 259 ? 109.246 127.431 124.954 1.00 24.89 440 PRO A CA 1
ATOM 1495 C C . PRO A 1 259 ? 108.469 126.548 125.913 1.00 24.89 440 PRO A C 1
ATOM 1496 O O . PRO A 1 259 ? 108.374 125.339 125.694 1.00 24.89 440 PRO A O 1
ATOM 1500 N N . LEU A 1 260 ? 107.883 127.124 126.954 1.00 28.09 441 LEU A N 1
ATOM 1501 C CA . LEU A 1 260 ? 107.156 126.358 127.949 1.00 28.09 441 LEU A CA 1
ATOM 1502 C C . LEU A 1 260 ? 105.666 126.577 127.815 1.00 28.09 441 LEU A C 1
ATOM 1503 O O . LEU A 1 260 ? 104.955 126.676 128.811 1.00 28.09 441 LEU A O 1
ATOM 1508 N N . ALA A 1 261 ? 105.207 126.719 126.578 1.00 26.80 442 ALA A N 1
ATOM 1509 C CA . ALA A 1 261 ? 103.824 126.689 126.131 1.00 26.80 442 ALA A CA 1
ATOM 1510 C C . ALA A 1 261 ? 102.975 127.855 126.591 1.00 26.80 442 ALA A C 1
ATOM 1511 O O . ALA A 1 261 ? 101.815 127.899 126.230 1.00 26.80 442 ALA A O 1
ATOM 1513 N N . PHE A 1 262 ? 103.500 128.799 127.360 1.00 26.07 443 PHE A N 1
ATOM 1514 C CA . PHE A 1 262 ? 102.711 129.936 127.806 1.00 26.07 443 PHE A CA 1
ATOM 1515 C C . PHE A 1 262 ? 103.664 131.072 128.097 1.00 26.07 443 PHE A C 1
ATOM 1516 O O . PHE A 1 262 ? 104.734 130.843 128.654 1.00 26.07 443 PHE A O 1
ATOM 1524 N N . THR A 1 263 ? 103.296 132.279 127.697 1.00 21.71 444 THR A N 1
ATOM 1525 C CA . THR A 1 263 ? 104.050 133.458 128.069 1.00 21.71 444 THR A CA 1
ATOM 1526 C C . THR A 1 263 ? 103.082 134.483 128.622 1.00 21.71 444 THR A C 1
ATOM 1527 O O . THR A 1 263 ? 101.881 134.403 128.393 1.00 21.71 444 THR A O 1
ATOM 1531 N N . GLN A 1 264 ? 103.610 135.435 129.385 1.00 23.15 445 GLN A N 1
ATOM 1532 C CA . GLN A 1 264 ? 102.782 136.228 130.279 1.00 23.15 445 GLN A CA 1
ATOM 1533 C C . GLN A 1 264 ? 103.342 137.626 130.451 1.00 23.15 445 GLN A C 1
ATOM 1534 O O . GLN A 1 264 ? 104.507 137.787 130.816 1.00 23.15 445 GLN A O 1
ATOM 1540 N N . LYS A 1 265 ? 102.515 138.629 130.181 1.00 20.97 446 LYS A N 1
ATOM 1541 C CA . LYS A 1 265 ? 102.835 140.023 130.451 1.00 20.97 446 LYS A CA 1
ATOM 1542 C C . LYS A 1 265 ? 101.896 140.537 131.527 1.00 20.97 446 LYS A C 1
ATOM 1543 O O . LYS A 1 265 ? 100.798 140.008 131.703 1.00 20.97 446 LYS A O 1
ATOM 1549 N N . THR A 1 266 ? 102.319 141.586 132.230 1.00 22.80 447 THR A N 1
ATOM 1550 C CA . THR A 1 266 ? 101.584 142.080 133.385 1.00 22.80 447 THR A CA 1
ATOM 1551 C C . THR A 1 266 ? 101.614 143.596 133.411 1.00 22.80 447 THR A C 1
ATOM 1552 O O . THR A 1 266 ? 102.683 144.196 133.299 1.00 22.80 447 THR A O 1
ATOM 1556 N N . ILE A 1 267 ? 100.443 144.215 133.551 1.00 26.50 448 ILE A N 1
ATOM 1557 C CA . ILE A 1 267 ? 100.342 145.660 133.624 1.00 26.50 448 ILE A CA 1
ATOM 1558 C C . ILE A 1 267 ? 99.650 146.001 134.932 1.00 26.50 448 ILE A C 1
ATOM 1559 O O . ILE A 1 267 ? 98.921 145.191 135.504 1.00 26.50 448 ILE A O 1
ATOM 1564 N N . ASP A 1 268 ? 99.945 147.190 135.440 1.00 33.10 449 ASP A N 1
ATOM 1565 C CA . ASP A 1 268 ? 99.260 147.718 136.602 1.00 33.10 449 ASP A CA 1
ATOM 1566 C C . ASP A 1 268 ? 99.254 149.233 136.490 1.00 33.10 449 ASP A C 1
ATOM 1567 O O . ASP A 1 268 ? 99.704 149.793 135.488 1.00 33.10 449 ASP A O 1
ATOM 1572 N N . ARG A 1 269 ? 98.748 149.891 137.534 1.00 38.36 450 ARG A N 1
ATOM 1573 C CA . ARG A 1 269 ? 98.480 151.323 137.503 1.00 38.36 450 ARG A CA 1
ATOM 1574 C C . ARG A 1 269 ? 99.750 152.144 137.343 1.00 38.36 450 ARG A C 1
ATOM 1575 O O . ARG A 1 269 ? 99.739 153.178 136.670 1.00 38.36 450 ARG A O 1
ATOM 1583 N N . LEU A 1 270 ? 100.855 151.674 137.910 1.00 38.95 451 LEU A N 1
ATOM 1584 C CA . LEU A 1 270 ? 102.094 152.438 137.911 1.00 38.95 451 LEU A CA 1
ATOM 1585 C C . LEU A 1 270 ? 102.918 152.255 136.648 1.00 38.95 451 LEU A C 1
ATOM 1586 O O . LEU A 1 270 ? 103.878 153.001 136.440 1.00 38.95 451 LEU A O 1
ATOM 1591 N N . ALA A 1 271 ? 102.582 151.284 135.811 1.00 39.40 452 ALA A N 1
ATOM 1592 C CA . ALA A 1 271 ? 103.285 151.056 134.559 1.00 39.40 452 ALA A CA 1
ATOM 1593 C C . ALA A 1 271 ? 102.419 151.540 133.409 1.00 39.40 452 ALA A C 1
ATOM 1594 O O . ALA A 1 271 ? 101.247 151.166 133.307 1.00 39.40 452 ALA A O 1
ATOM 1596 N N . GLY A 1 272 ? 102.992 152.383 132.563 1.00 39.73 453 GLY A N 1
ATOM 1597 C CA . GLY A 1 272 ? 102.264 152.959 131.455 1.00 39.73 453 GLY A CA 1
ATOM 1598 C C . GLY A 1 272 ? 102.217 154.471 131.491 1.00 39.73 453 GLY A C 1
ATOM 1599 O O . GLY A 1 272 ? 101.255 155.079 131.025 1.00 39.73 453 GLY A O 1
ATOM 1600 N N . VAL A 1 277 ? 107.540 158.256 139.083 1.00 62.22 458 VAL A N 1
ATOM 1601 C CA . VAL A 1 277 ? 108.878 157.689 139.027 1.00 62.22 458 VAL A CA 1
ATOM 1602 C C . VAL A 1 277 ? 109.836 158.543 139.846 1.00 62.22 458 VAL A C 1
ATOM 1603 O O . VAL A 1 277 ? 110.264 159.610 139.420 1.00 62.22 458 VAL A O 1
ATOM 1607 N N . ASN A 1 278 ? 110.145 158.069 141.049 1.00 55.85 459 ASN A N 1
ATOM 1608 C CA . ASN A 1 278 ? 111.148 158.682 141.917 1.00 55.85 459 ASN A CA 1
ATOM 1609 C C . ASN A 1 278 ? 112.027 157.545 142.428 1.00 55.85 459 ASN A C 1
ATOM 1610 O O . ASN A 1 278 ? 111.813 157.028 143.525 1.00 55.85 459 ASN A O 1
ATOM 1615 N N . VAL A 1 279 ? 113.017 157.174 141.655 1.00 46.28 460 VAL A N 1
ATOM 1616 C CA . VAL A 1 279 ? 113.873 156.072 142.045 1.00 46.28 460 VAL A CA 1
ATOM 1617 C C . VAL A 1 279 ? 115.038 156.600 142.870 1.00 46.28 460 VAL A C 1
ATOM 1618 O O . VAL A 1 279 ? 115.484 157.741 142.730 1.00 46.28 460 VAL A O 1
ATOM 1622 N N . SER A 1 280 ? 115.537 155.752 143.751 1.00 37.68 461 SER A N 1
ATOM 1623 C CA . SER A 1 280 ? 116.413 156.156 144.835 1.00 37.68 461 SER A CA 1
ATOM 1624 C C . SER A 1 280 ? 117.610 155.251 144.900 1.00 37.68 461 SER A C 1
ATOM 1625 O O . SER A 1 280 ? 117.818 154.546 145.885 1.00 37.68 461 SER A O 1
ATOM 1628 N N . VAL A 1 281 ? 118.343 155.173 143.798 1.00 29.85 462 VAL A N 1
ATOM 1629 C CA . VAL A 1 281 ? 119.621 154.482 143.723 1.00 29.85 462 VAL A CA 1
ATOM 1630 C C . VAL A 1 281 ? 120.572 154.939 144.817 1.00 29.85 462 VAL A C 1
ATOM 1631 O O . VAL A 1 281 ? 120.954 156.106 144.866 1.00 29.85 462 VAL A O 1
ATOM 1635 N N . VAL A 1 282 ? 120.955 154.040 145.710 1.00 28.25 463 VAL A N 1
ATOM 1636 C CA . VAL A 1 282 ? 121.906 154.361 146.759 1.00 28.25 463 VAL A CA 1
ATOM 1637 C C . VAL A 1 282 ? 123.127 153.469 146.601 1.00 28.25 463 VAL A C 1
ATOM 1638 O O . VAL A 1 282 ? 123.007 152.252 146.453 1.00 28.25 463 VAL A O 1
ATOM 1642 N N . MET A 1 283 ? 124.292 154.083 146.579 1.00 30.55 464 MET A N 1
ATOM 1643 C CA . MET A 1 283 ? 125.546 153.426 146.259 1.00 30.55 464 MET A CA 1
ATOM 1644 C C . MET A 1 283 ? 126.428 153.453 147.494 1.00 30.55 464 MET A C 1
ATOM 1645 O O . MET A 1 283 ? 127.260 154.343 147.657 1.00 30.55 464 MET A O 1
ATOM 1650 N N . ALA A 1 284 ? 126.263 152.475 148.360 1.00 26.71 465 ALA A N 1
ATOM 1651 C CA . ALA A 1 284 ? 127.102 152.423 149.535 1.00 26.71 465 ALA A CA 1
ATOM 1652 C C . ALA A 1 284 ? 128.465 151.868 149.168 1.00 26.71 465 ALA A C 1
ATOM 1653 O O . ALA A 1 284 ? 128.574 150.977 148.327 1.00 26.71 465 ALA A O 1
ATOM 1655 N N . GLU A 1 285 ? 129.503 152.443 149.783 1.00 26.80 466 GLU A N 1
ATOM 1656 C CA . GLU A 1 285 ? 130.885 151.957 149.781 1.00 26.80 466 GLU A CA 1
ATOM 1657 C C . GLU A 1 285 ? 131.471 151.922 148.371 1.00 26.80 466 GLU A C 1
ATOM 1658 O O . GLU A 1 285 ? 131.842 150.883 147.859 1.00 26.80 466 GLU A O 1
ATOM 1664 N N . VAL A 1 286 ? 131.557 153.098 147.760 1.00 26.36 467 VAL A N 1
ATOM 1665 C CA . VAL A 1 286 ? 132.089 153.153 146.406 1.00 26.36 467 VAL A CA 1
ATOM 1666 C C . VAL A 1 286 ? 133.596 152.984 146.390 1.00 26.36 467 VAL A C 1
ATOM 1667 O O . VAL A 1 286 ? 134.143 152.429 145.440 1.00 26.36 467 VAL A O 1
ATOM 1671 N N . ASP A 1 287 ? 134.295 153.447 147.412 1.00 25.51 468 ASP A N 1
ATOM 1672 C CA . ASP A 1 287 ? 135.667 153.020 147.616 1.00 25.51 468 ASP A CA 1
ATOM 1673 C C . ASP A 1 287 ? 135.647 151.796 148.523 1.00 25.51 468 ASP A C 1
ATOM 1674 O O . ASP A 1 287 ? 134.601 151.190 148.755 1.00 25.51 468 ASP A O 1
ATOM 1679 N N . GLY A 1 288 ? 136.787 151.397 149.040 1.00 22.68 469 GLY A N 1
ATOM 1680 C CA . GLY A 1 288 ? 136.752 150.231 149.889 1.00 22.68 469 GLY A CA 1
ATOM 1681 C C . GLY A 1 288 ? 137.020 148.955 149.119 1.00 22.68 469 GLY A C 1
ATOM 1682 O O . GLY A 1 288 ? 136.914 148.893 147.896 1.00 22.68 469 GLY A O 1
ATOM 1683 N N . THR A 1 289 ? 137.345 147.913 149.869 1.00 21.78 470 THR A N 1
ATOM 1684 C CA . THR A 1 289 ? 137.980 146.728 149.323 1.00 21.78 470 THR A CA 1
ATOM 1685 C C . THR A 1 289 ? 136.961 145.778 148.721 1.00 21.78 470 THR A C 1
ATOM 1686 O O . THR A 1 289 ? 135.953 145.448 149.344 1.00 21.78 470 THR A O 1
ATOM 1690 N N . CYS A 1 290 ? 137.245 145.336 147.503 1.00 24.75 471 CYS A N 1
ATOM 1691 C CA . CYS A 1 290 ? 136.354 144.558 146.653 1.00 24.75 471 CYS A CA 1
ATOM 1692 C C . CYS A 1 290 ? 137.033 143.216 146.382 1.00 24.75 471 CYS A C 1
ATOM 1693 O O . CYS A 1 290 ? 137.653 143.017 145.339 1.00 24.75 471 CYS A O 1
ATOM 1696 N N . TYR A 1 291 ? 136.941 142.294 147.332 1.00 24.09 472 TYR A N 1
ATOM 1697 C CA . TYR A 1 291 ? 137.300 140.919 147.048 1.00 24.09 472 TYR A CA 1
ATOM 1698 C C . TYR A 1 291 ? 136.059 140.067 147.252 1.00 24.09 472 TYR A C 1
ATOM 1699 O O . TYR A 1 291 ? 135.169 140.449 148.009 1.00 24.09 472 TYR A O 1
ATOM 1708 N N . PRO B 1 63 ? 65.744 127.383 100.567 1.00 86.82 244 PRO B N 1
ATOM 1709 C CA . PRO B 1 63 ? 64.648 128.146 99.977 1.00 86.82 244 PRO B CA 1
ATOM 1710 C C . PRO B 1 63 ? 64.297 129.359 100.822 1.00 86.82 244 PRO B C 1
ATOM 1711 O O . PRO B 1 63 ? 63.136 129.765 100.880 1.00 86.82 244 PRO B O 1
ATOM 1715 N N . ARG B 1 64 ? 65.300 129.940 101.464 1.00 85.98 245 ARG B N 1
ATOM 1716 C CA . ARG B 1 64 ? 65.078 131.008 102.423 1.00 85.98 245 ARG B CA 1
ATOM 1717 C C . ARG B 1 64 ? 65.282 132.378 101.792 1.00 85.98 245 ARG B C 1
ATOM 1718 O O . ARG B 1 64 ? 65.796 132.518 100.679 1.00 85.98 245 ARG B O 1
ATOM 1726 N N . LEU B 1 65 ? 64.860 133.392 102.536 1.00 79.43 246 LEU B N 1
ATOM 1727 C CA . LEU B 1 65 ? 64.750 134.766 102.079 1.00 79.43 246 LEU B CA 1
ATOM 1728 C C . LEU B 1 65 ? 65.399 135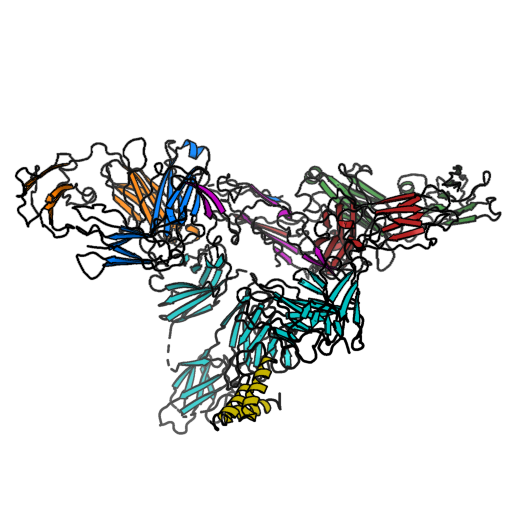.686 103.096 1.00 79.43 246 LEU B C 1
ATOM 1729 O O . LEU B 1 65 ? 65.149 135.561 104.296 1.00 79.43 246 LEU B O 1
ATOM 1734 N N . SER B 1 66 ? 66.225 136.616 102.632 1.00 79.28 247 SER B N 1
ATOM 1735 C CA . SER B 1 66 ? 66.918 137.512 103.548 1.00 79.28 247 SER B CA 1
ATOM 1736 C C . SER B 1 66 ? 66.963 138.902 102.946 1.00 79.28 247 SER B C 1
ATOM 1737 O O . SER B 1 66 ? 67.492 139.082 101.848 1.00 79.28 247 SER B O 1
ATOM 1740 N N . LEU B 1 67 ? 66.416 139.882 103.660 1.00 75.74 248 LEU B N 1
ATOM 1741 C CA . LEU B 1 67 ? 66.426 141.271 103.209 1.00 75.74 248 LEU B CA 1
ATOM 1742 C C . LEU B 1 67 ? 67.610 141.969 103.874 1.00 75.74 248 LEU B C 1
ATOM 1743 O O . LEU B 1 67 ? 67.476 142.692 104.856 1.00 75.74 248 LEU B O 1
ATOM 1748 N N . HIS B 1 68 ? 68.794 141.717 103.324 1.00 71.50 249 HIS B N 1
ATOM 1749 C CA . HIS B 1 68 ? 70.027 142.258 103.870 1.00 71.50 249 HIS B CA 1
ATOM 1750 C C . HIS B 1 68 ? 70.082 143.765 103.662 1.00 71.50 249 HIS B C 1
ATOM 1751 O O . HIS B 1 68 ? 69.863 144.267 102.550 1.00 71.50 249 HIS B O 1
ATOM 1758 N N . ARG B 1 69 ? 70.395 144.468 104.749 1.00 60.03 250 ARG B N 1
ATOM 1759 C CA . ARG B 1 69 ? 70.444 145.917 104.818 1.00 60.03 250 ARG B CA 1
ATOM 1760 C C . ARG B 1 69 ? 71.550 146.482 103.918 1.00 60.03 250 ARG B C 1
ATOM 1761 O O . ARG B 1 69 ? 72.424 145.740 103.466 1.00 60.03 250 ARG B O 1
ATOM 1769 N N . PRO B 1 70 ? 71.515 147.789 103.616 1.00 58.32 251 PRO B N 1
ATOM 1770 C CA . PRO B 1 70 ? 72.644 148.412 102.923 1.00 58.32 251 PRO B CA 1
ATOM 1771 C C . PRO B 1 70 ? 73.925 148.333 103.728 1.00 58.32 251 PRO B C 1
ATOM 1772 O O . PRO B 1 70 ? 73.912 148.178 104.948 1.00 58.32 251 PRO B O 1
ATOM 1776 N N . ALA B 1 71 ? 75.044 148.468 103.030 1.00 52.57 252 ALA B N 1
ATOM 1777 C CA . ALA B 1 71 ? 76.313 148.572 103.715 1.00 52.57 252 ALA B CA 1
ATOM 1778 C C . ALA B 1 71 ? 76.423 149.932 104.379 1.00 52.57 252 ALA B C 1
ATOM 1779 O O . ALA B 1 71 ? 75.581 150.810 104.199 1.00 52.57 252 ALA B O 1
ATOM 1781 N N . LEU B 1 72 ? 77.473 150.111 105.166 1.00 50.49 253 LEU B N 1
ATOM 1782 C CA . LEU B 1 72 ? 77.666 151.402 105.802 1.00 50.49 253 LEU B CA 1
ATOM 1783 C C . LEU B 1 72 ? 78.554 152.322 104.982 1.00 50.49 253 LEU B C 1
ATOM 1784 O O . LEU B 1 72 ? 78.621 153.519 105.279 1.00 50.49 253 LEU B O 1
ATOM 1789 N N . GLU B 1 73 ? 79.202 151.800 103.942 1.00 50.08 254 GLU B N 1
ATOM 1790 C CA . GLU B 1 73 ? 80.134 152.596 103.149 1.00 50.08 254 GLU B CA 1
ATOM 1791 C C . GLU B 1 73 ? 79.421 153.687 102.364 1.00 50.08 254 GLU B C 1
ATOM 1792 O O . GLU B 1 73 ? 79.679 154.884 102.546 1.00 50.08 254 GLU B O 1
ATOM 1798 N N . ASP B 1 74 ? 78.511 153.280 101.494 1.00 60.16 255 ASP B N 1
ATOM 1799 C CA . ASP B 1 74 ? 77.752 154.204 100.678 1.00 60.16 255 ASP B CA 1
ATOM 1800 C C . ASP B 1 74 ? 76.735 155.008 101.475 1.00 60.16 255 ASP B C 1
ATOM 1801 O O . ASP B 1 74 ? 76.248 156.028 100.982 1.00 60.16 255 ASP B O 1
ATOM 1806 N N . LEU B 1 75 ? 76.406 154.586 102.693 1.00 63.71 256 LEU B N 1
ATOM 1807 C CA . LEU B 1 75 ? 75.539 155.395 103.534 1.00 63.71 256 LEU B CA 1
ATOM 1808 C C . LEU B 1 75 ? 76.254 156.609 104.092 1.00 63.71 256 LEU B C 1
ATOM 1809 O O . LEU B 1 75 ? 75.593 157.551 104.542 1.00 63.71 256 LEU B O 1
ATOM 1814 N N . LEU B 1 76 ? 77.581 156.603 104.097 1.00 59.09 257 LEU B N 1
ATOM 1815 C CA . LEU B 1 76 ? 78.343 157.747 104.570 1.00 59.09 257 LEU B CA 1
ATOM 1816 C C . LEU B 1 76 ? 78.972 158.543 103.439 1.00 59.09 257 LEU B C 1
ATOM 1817 O O . LEU B 1 76 ? 78.983 159.775 103.485 1.00 59.09 257 LEU B O 1
ATOM 1822 N N . LEU B 1 77 ? 79.519 157.865 102.431 1.00 62.02 258 LEU B N 1
ATOM 1823 C CA . LEU B 1 77 ? 80.259 158.545 101.376 1.00 62.02 258 LEU B CA 1
ATOM 1824 C C . LEU B 1 77 ? 79.637 158.367 100.001 1.00 62.02 258 LEU B C 1
ATOM 1825 O O . LEU B 1 77 ? 79.261 159.356 99.369 1.00 62.02 258 LEU B O 1
ATOM 1830 N N . GLY B 1 78 ? 79.485 157.131 99.540 1.00 63.26 259 GLY B N 1
ATOM 1831 C CA . GLY B 1 78 ? 79.146 156.842 98.163 1.00 63.26 259 GLY B CA 1
ATOM 1832 C C . GLY B 1 78 ? 77.683 157.036 97.824 1.00 63.26 259 GLY B C 1
ATOM 1833 O O . GLY B 1 78 ? 76.961 157.819 98.447 1.00 63.26 259 GLY B O 1
ATOM 1834 N N . SER B 1 79 ? 77.245 156.306 96.797 1.00 69.39 260 SER B N 1
ATOM 1835 C CA . SER B 1 79 ? 75.919 156.500 96.221 1.00 69.39 260 SER B CA 1
ATOM 1836 C C . SER B 1 79 ? 75.030 155.267 96.322 1.00 69.39 260 SER B C 1
ATOM 1837 O O . SER B 1 79 ? 73.973 155.333 96.960 1.00 69.39 260 SER B O 1
ATOM 1840 N N . GLU B 1 80 ? 75.432 154.136 95.736 1.00 73.79 261 GLU B N 1
ATOM 1841 C CA . GLU B 1 80 ? 74.515 153.034 95.418 1.00 73.79 261 GLU B CA 1
ATOM 1842 C C . GLU B 1 80 ? 74.126 152.280 96.682 1.00 73.79 261 GLU B C 1
ATOM 1843 O O . GLU B 1 80 ? 74.526 151.137 96.900 1.00 73.79 261 GLU B O 1
ATOM 1849 N N . ALA B 1 81 ? 73.291 152.901 97.508 1.00 71.27 262 ALA B N 1
ATOM 1850 C CA . ALA B 1 81 ? 72.877 152.286 98.765 1.00 71.27 262 ALA B CA 1
ATOM 1851 C C . ALA B 1 81 ? 71.767 151.273 98.493 1.00 71.27 262 ALA B C 1
ATOM 1852 O O . ALA B 1 81 ? 70.590 151.484 98.781 1.00 71.27 262 ALA B O 1
ATOM 1854 N N . ASN B 1 82 ? 72.177 150.144 97.936 1.00 73.24 263 ASN B N 1
ATOM 1855 C CA . ASN B 1 82 ? 71.252 149.147 97.428 1.00 73.24 263 ASN B CA 1
ATOM 1856 C C . ASN B 1 82 ? 70.862 148.174 98.531 1.00 73.24 263 ASN B C 1
ATOM 1857 O O . ASN B 1 82 ? 71.716 147.730 99.302 1.00 73.24 263 ASN B O 1
ATOM 1862 N N . LEU B 1 83 ? 69.574 147.852 98.614 1.00 75.34 264 LEU B N 1
ATOM 1863 C CA . LEU B 1 83 ? 69.144 146.794 99.521 1.00 75.34 264 LEU B CA 1
ATOM 1864 C C . LEU B 1 83 ? 69.193 145.458 98.810 1.00 75.34 264 LEU B C 1
ATOM 1865 O O . LEU B 1 83 ? 68.769 145.347 97.655 1.00 75.34 264 LEU B O 1
ATOM 1870 N N . THR B 1 84 ? 69.679 144.434 99.499 1.00 76.24 265 THR B N 1
ATOM 1871 C CA . THR B 1 84 ? 69.915 143.148 98.855 1.00 76.24 265 THR B CA 1
ATOM 1872 C C . THR B 1 84 ? 68.942 142.110 99.407 1.00 76.24 265 THR B C 1
ATOM 1873 O O . THR B 1 84 ? 69.143 141.572 100.495 1.00 76.24 265 THR B O 1
ATOM 1877 N N . CYS B 1 85 ? 67.892 141.825 98.647 1.00 80.76 266 CYS B N 1
ATOM 1878 C CA . CYS B 1 85 ? 66.938 140.775 98.987 1.00 80.76 266 CYS B CA 1
ATOM 1879 C C . CYS B 1 85 ? 67.423 139.506 98.307 1.00 80.76 266 CYS B C 1
ATOM 1880 O O . CYS B 1 85 ? 67.234 139.322 97.105 1.00 80.76 266 CYS B O 1
ATOM 1883 N N . THR B 1 86 ? 68.080 138.641 99.062 1.00 81.94 267 THR B N 1
ATOM 1884 C CA . THR B 1 86 ? 68.643 137.419 98.514 1.00 81.94 267 THR B CA 1
ATOM 1885 C C . THR B 1 86 ? 67.700 136.258 98.785 1.00 81.94 267 THR B C 1
ATOM 1886 O O . THR B 1 86 ? 67.180 136.111 99.896 1.00 81.94 267 THR B O 1
ATOM 1890 N N . LEU B 1 87 ? 67.500 135.425 97.772 1.00 80.11 268 LEU B N 1
ATOM 1891 C CA . LEU B 1 87 ? 66.626 134.264 97.868 1.00 80.11 268 LEU B CA 1
ATOM 1892 C C . LEU B 1 87 ? 67.445 133.028 97.527 1.00 80.11 268 LEU B C 1
ATOM 1893 O O . LEU B 1 87 ? 67.792 132.809 96.365 1.00 80.11 268 LEU B O 1
ATOM 1898 N N . THR B 1 88 ? 67.791 132.239 98.540 1.00 84.09 269 THR B N 1
ATOM 1899 C CA . THR B 1 88 ? 68.797 131.192 98.385 1.00 84.09 269 THR B CA 1
ATOM 1900 C C . THR B 1 88 ? 68.184 129.831 98.665 1.00 84.09 269 THR B C 1
ATOM 1901 O O . THR B 1 88 ? 67.625 129.609 99.743 1.00 84.09 269 THR B O 1
ATOM 1905 N N . GLY B 1 89 ? 68.296 128.926 97.703 1.00 86.31 270 GLY B N 1
ATOM 1906 C CA . GLY B 1 89 ? 67.902 127.554 97.929 1.00 86.31 270 GLY B CA 1
ATOM 1907 C C . GLY B 1 89 ? 66.674 127.087 97.171 1.00 86.31 270 GLY B C 1
ATOM 1908 O O . GLY B 1 89 ? 65.994 126.166 97.627 1.00 86.31 270 GLY B O 1
ATOM 1909 N N . LEU B 1 90 ? 66.362 127.712 96.041 1.00 87.73 271 LEU B N 1
ATOM 1910 C CA . LEU B 1 90 ? 65.288 127.244 95.177 1.00 87.73 271 LEU B CA 1
ATOM 1911 C C . LEU B 1 90 ? 65.825 126.262 94.144 1.00 87.73 271 LEU B C 1
ATOM 1912 O O . LEU B 1 90 ? 66.990 126.318 93.757 1.00 87.73 271 LEU B O 1
ATOM 1917 N N . ARG B 1 91 ? 64.939 125.394 93.653 1.00 90.47 272 ARG B N 1
ATOM 1918 C CA . ARG B 1 91 ? 65.354 124.117 93.083 1.00 90.47 272 ARG B CA 1
ATOM 1919 C C . ARG B 1 91 ? 65.641 124.158 91.582 1.00 90.47 272 ARG B C 1
ATOM 1920 O O . ARG B 1 91 ? 66.745 123.794 91.171 1.00 90.47 272 ARG B O 1
ATOM 1928 N N . ASP B 1 92 ? 64.673 124.558 90.743 1.00 90.73 273 ASP B N 1
ATOM 1929 C CA . ASP B 1 92 ? 64.778 124.137 89.343 1.00 90.73 273 ASP B CA 1
ATOM 1930 C C . ASP B 1 92 ? 65.653 124.991 88.424 1.00 90.73 273 ASP B C 1
ATOM 1931 O O . ASP B 1 92 ? 66.795 124.617 88.138 1.00 90.73 273 ASP B O 1
ATOM 1936 N N . ALA B 1 93 ? 65.143 126.129 87.947 1.00 88.64 274 ALA B N 1
ATOM 1937 C CA . ALA B 1 93 ? 65.979 127.046 87.174 1.00 88.64 274 ALA B CA 1
ATOM 1938 C C . ALA B 1 93 ? 65.709 128.512 87.497 1.00 88.64 274 ALA B C 1
ATOM 1939 O O . ALA B 1 93 ? 66.643 129.296 87.705 1.00 88.64 274 ALA B O 1
ATOM 1941 N N . SER B 1 94 ? 64.431 128.867 87.580 1.00 85.37 275 SER B N 1
ATOM 1942 C CA . SER B 1 94 ? 63.972 130.253 87.552 1.00 85.37 275 SER B CA 1
ATOM 1943 C C . SER B 1 94 ? 62.486 130.264 87.882 1.00 85.37 275 SER B C 1
ATOM 1944 O O . SER B 1 94 ? 61.923 129.259 88.331 1.00 85.37 275 SER B O 1
ATOM 1947 N N . GLY B 1 95 ? 61.854 131.413 87.658 1.00 81.59 276 GLY B N 1
ATOM 1948 C CA . GLY B 1 95 ? 60.434 131.580 87.882 1.00 81.59 276 GLY B CA 1
ATOM 1949 C C . GLY B 1 95 ? 60.164 132.530 89.026 1.00 81.59 276 GLY B C 1
ATOM 1950 O O . GLY B 1 95 ? 59.130 132.435 89.690 1.00 81.59 276 GLY B O 1
ATOM 1951 N N . VAL B 1 96 ? 61.089 133.450 89.266 1.00 77.78 277 VAL B N 1
ATOM 1952 C CA . VAL B 1 96 ? 61.010 134.320 90.426 1.00 77.78 277 VAL B CA 1
ATOM 1953 C C . VAL B 1 96 ? 60.171 135.538 90.073 1.00 77.78 277 VAL B C 1
ATOM 1954 O O . VAL B 1 96 ? 59.935 135.846 88.904 1.00 77.78 277 VAL B O 1
ATOM 1958 N N . THR B 1 97 ? 59.663 136.207 91.101 1.00 76.55 278 THR B N 1
ATOM 1959 C CA . THR B 1 97 ? 59.043 137.515 90.920 1.00 76.55 278 THR B CA 1
ATOM 1960 C C . THR B 1 97 ? 59.259 138.301 92.200 1.00 76.55 278 THR B C 1
ATOM 1961 O O . THR B 1 97 ? 58.832 137.858 93.267 1.00 76.55 278 THR B O 1
ATOM 1965 N N . PHE B 1 98 ? 59.913 139.452 92.110 1.00 81.91 279 PHE B N 1
ATOM 1966 C CA . PHE B 1 98 ? 60.277 140.213 93.296 1.00 81.91 279 PHE B CA 1
ATOM 1967 C C . PHE B 1 98 ? 59.545 141.544 93.317 1.00 81.91 279 PHE B C 1
ATOM 1968 O O . PHE B 1 98 ? 59.611 142.310 92.351 1.00 81.91 279 PHE B O 1
ATOM 1976 N N . THR B 1 99 ? 58.835 141.805 94.417 1.00 82.67 280 THR B N 1
ATOM 1977 C CA . THR B 1 99 ? 58.058 143.019 94.604 1.00 82.67 280 THR B CA 1
ATOM 1978 C C . THR B 1 99 ? 58.459 143.692 95.914 1.00 82.67 280 THR B C 1
ATOM 1979 O O . THR B 1 99 ? 58.751 143.018 96.907 1.00 82.67 280 THR B O 1
ATOM 1983 N N . TRP B 1 100 ? 58.501 145.025 95.904 1.00 79.47 281 TRP B N 1
ATOM 1984 C CA . TRP B 1 100 ? 58.925 145.823 97.048 1.00 79.47 281 TRP B CA 1
ATOM 1985 C C . TRP B 1 100 ? 57.882 146.898 97.305 1.00 79.47 281 TRP B C 1
ATOM 1986 O O . TRP B 1 100 ? 57.017 147.148 96.462 1.00 79.47 281 TRP B O 1
ATOM 1997 N N . THR B 1 101 ? 57.944 147.519 98.487 1.00 83.00 282 THR B N 1
ATOM 1998 C CA . THR B 1 101 ? 56.938 148.543 98.754 1.00 83.00 282 THR B CA 1
ATOM 1999 C C . THR B 1 101 ? 57.284 149.979 98.321 1.00 83.00 282 THR B C 1
ATOM 2000 O O . THR B 1 101 ? 56.413 150.619 97.718 1.00 83.00 282 THR B O 1
ATOM 2004 N N . PRO B 1 102 ? 58.499 150.562 98.568 1.00 87.44 283 PRO B N 1
ATOM 2005 C CA . PRO B 1 102 ? 58.726 151.936 98.084 1.00 87.44 283 PRO B CA 1
ATOM 2006 C C . PRO B 1 102 ? 59.292 152.003 96.669 1.00 87.44 283 PRO B C 1
ATOM 2007 O O . PRO B 1 102 ? 60.514 152.025 96.498 1.00 87.44 283 PRO B O 1
ATOM 2011 N N . SER B 1 103 ? 58.434 152.024 95.651 1.00 93.32 284 SER B N 1
ATOM 2012 C CA . SER B 1 103 ? 58.880 152.100 94.256 1.00 93.32 284 SER B CA 1
ATOM 2013 C C . SER B 1 103 ? 59.371 153.513 93.950 1.00 93.32 284 SER B C 1
ATOM 2014 O O . SER B 1 103 ? 58.617 154.397 93.534 1.00 93.32 284 SER B O 1
ATOM 2017 N N . SER B 1 104 ? 60.671 153.723 94.146 1.00 91.65 285 SER B N 1
ATOM 2018 C CA . SER B 1 104 ? 61.311 155.030 94.011 1.00 91.65 285 SER B CA 1
ATOM 2019 C C . SER B 1 104 ? 62.607 154.916 93.218 1.00 91.65 285 SER B C 1
ATOM 2020 O O . SER B 1 104 ? 63.683 155.300 93.679 1.00 91.65 285 SER B O 1
ATOM 2023 N N . GLY B 1 105 ? 62.517 154.373 92.005 1.00 89.57 286 GLY B N 1
ATOM 2024 C CA . GLY B 1 105 ? 63.690 154.092 91.200 1.00 89.57 286 GLY B CA 1
ATOM 2025 C C . GLY B 1 105 ? 63.810 152.609 90.928 1.00 89.57 286 GLY B C 1
ATOM 2026 O O . GLY B 1 105 ? 64.918 152.074 90.843 1.00 89.57 286 GLY B O 1
ATOM 2027 N N . LYS B 1 106 ? 62.657 151.944 90.819 1.00 90.73 287 LYS B N 1
ATOM 2028 C CA . LYS B 1 106 ? 62.580 150.490 90.720 1.00 90.73 287 LYS B CA 1
ATOM 2029 C C . LYS B 1 106 ? 63.219 150.018 89.421 1.00 90.73 287 LYS B C 1
ATOM 2030 O O . LYS B 1 106 ? 62.652 150.184 88.337 1.00 90.73 287 LYS B O 1
ATOM 2036 N N . SER B 1 107 ? 64.417 149.451 89.541 1.00 90.04 288 SER B N 1
ATOM 2037 C CA . SER B 1 107 ? 65.180 148.905 88.420 1.00 90.04 288 SER B CA 1
ATOM 2038 C C . SER B 1 107 ? 65.527 147.472 88.809 1.00 90.04 288 SER B C 1
ATOM 2039 O O . SER B 1 107 ? 66.621 147.206 89.312 1.00 90.04 288 SER B O 1
ATOM 2042 N N . ALA B 1 108 ? 64.589 146.560 88.563 1.00 86.68 289 ALA B N 1
ATOM 2043 C CA . ALA B 1 108 ? 64.678 145.197 89.073 1.00 86.68 289 ALA B CA 1
ATOM 2044 C C . ALA B 1 108 ? 65.756 144.429 88.324 1.00 86.68 289 ALA B C 1
ATOM 2045 O O . ALA B 1 108 ? 65.643 144.183 87.119 1.00 86.68 289 ALA B O 1
ATOM 2047 N N . VAL B 1 109 ? 66.813 144.065 89.040 1.00 81.38 290 VAL B N 1
ATOM 2048 C CA . VAL B 1 109 ? 67.859 143.190 88.537 1.00 81.38 290 VAL B CA 1
ATOM 2049 C C . VAL B 1 109 ? 67.863 141.939 89.407 1.00 81.38 290 VAL B C 1
ATOM 2050 O O . VAL B 1 109 ? 67.541 142.003 90.598 1.00 81.38 290 VAL B O 1
ATOM 2054 N N . GLN B 1 110 ? 68.121 140.789 88.796 1.00 78.36 291 GLN B N 1
ATOM 2055 C CA . GLN B 1 110 ? 68.254 139.567 89.568 1.00 78.36 291 GLN B CA 1
ATOM 2056 C C . GLN B 1 110 ? 69.636 138.936 89.435 1.00 78.36 291 GLN B C 1
ATOM 2057 O O . GLN B 1 110 ? 70.395 138.930 90.407 1.00 78.36 291 GLN B O 1
ATOM 2063 N N . GLY B 1 111 ? 70.023 138.495 88.237 1.00 78.55 292 GLY B N 1
ATOM 2064 C CA . GLY B 1 111 ? 71.238 137.741 88.022 1.00 78.55 292 GLY B CA 1
ATOM 2065 C C . GLY B 1 111 ? 71.382 136.492 88.878 1.00 78.55 292 GLY B C 1
ATOM 2066 O O . GLY B 1 111 ? 72.091 136.515 89.882 1.00 78.55 292 GLY B O 1
ATOM 2067 N N . PRO B 1 112 ? 70.693 135.403 88.533 1.00 78.58 293 PRO B N 1
ATOM 2068 C CA . PRO B 1 112 ? 70.737 134.191 89.367 1.00 78.58 293 PRO B CA 1
ATOM 2069 C C . PRO B 1 112 ? 72.003 133.394 89.124 1.00 78.58 293 PRO B C 1
ATOM 2070 O O . PRO B 1 112 ? 72.123 132.729 88.087 1.00 78.58 293 PRO B O 1
ATOM 2074 N N . PRO B 1 113 ? 72.953 133.391 90.062 1.00 85.25 294 PRO B N 1
ATOM 2075 C CA . PRO B 1 113 ? 74.238 132.752 89.784 1.00 85.25 294 PRO B CA 1
ATOM 2076 C C . PRO B 1 113 ? 74.303 131.305 90.239 1.00 85.25 294 PRO B C 1
ATOM 2077 O O . PRO B 1 113 ? 73.326 130.748 90.746 1.00 85.25 294 PRO B O 1
ATOM 2081 N N . GLU B 1 114 ? 75.469 130.695 90.032 1.00 87.83 295 GLU B N 1
ATOM 2082 C CA . GLU B 1 114 ? 75.813 129.372 90.536 1.00 87.83 295 GLU B CA 1
ATOM 2083 C C . GLU B 1 114 ? 76.445 129.428 91.922 1.00 87.83 295 GLU B C 1
ATOM 2084 O O . GLU B 1 114 ? 76.734 128.382 92.505 1.00 87.83 295 GLU B O 1
ATOM 2090 N N . ARG B 1 115 ? 76.676 130.620 92.466 1.00 90.91 296 ARG B N 1
ATOM 2091 C CA . ARG B 1 115 ? 77.337 130.760 93.764 1.00 90.91 296 ARG B CA 1
ATOM 2092 C C . ARG B 1 115 ? 76.311 130.494 94.865 1.00 90.91 296 ARG B C 1
ATOM 2093 O O . ARG B 1 115 ? 75.826 131.400 95.548 1.00 90.91 296 ARG B O 1
ATOM 2101 N N . ASP B 1 116 ? 75.992 129.210 95.051 1.00 84.56 297 ASP B N 1
ATOM 2102 C CA . ASP B 1 116 ? 74.863 128.820 95.879 1.00 84.56 297 ASP B CA 1
ATOM 2103 C C . ASP B 1 116 ? 75.140 127.648 96.811 1.00 84.56 297 ASP B C 1
ATOM 2104 O O . ASP B 1 116 ? 74.249 127.286 97.587 1.00 84.56 297 ASP B O 1
ATOM 2109 N N . LEU B 1 117 ? 76.311 127.010 96.706 1.00 81.44 298 LEU B N 1
ATOM 2110 C CA . LEU B 1 117 ? 76.877 125.988 97.593 1.00 81.44 298 LEU B CA 1
ATOM 2111 C C . LEU B 1 117 ? 76.162 124.642 97.537 1.00 81.44 298 LEU B C 1
ATOM 2112 O O . LEU B 1 117 ? 76.619 123.688 98.175 1.00 81.44 298 LEU B O 1
ATOM 2117 N N . CYS B 1 118 ? 75.076 124.520 96.783 1.00 84.00 299 CYS B N 1
ATOM 2118 C CA . CYS B 1 118 ? 74.349 123.260 96.686 1.00 84.00 299 CYS B CA 1
ATOM 2119 C C . CYS B 1 118 ? 73.774 123.143 95.281 1.00 84.00 299 CYS B C 1
ATOM 2120 O O . CYS B 1 118 ? 74.121 123.910 94.378 1.00 84.00 299 CYS B O 1
ATOM 2123 N N . GLY B 1 119 ? 72.874 122.178 95.107 1.00 87.45 300 GLY B N 1
ATOM 2124 C CA . GLY B 1 119 ? 72.110 122.025 93.884 1.00 87.45 300 GLY B CA 1
ATOM 2125 C C . GLY B 1 119 ? 70.795 122.773 93.968 1.00 87.45 300 GLY B C 1
ATOM 2126 O O . GLY B 1 119 ? 69.749 122.283 93.531 1.00 87.45 300 GLY B O 1
ATOM 2127 N N . CYS B 1 120 ? 70.847 123.964 94.558 1.00 89.81 301 CYS B N 1
ATOM 2128 C CA . CYS B 1 120 ? 69.699 124.854 94.643 1.00 89.81 301 CYS B CA 1
ATOM 2129 C C . CYS B 1 120 ? 70.212 126.286 94.649 1.00 89.81 301 CYS B C 1
ATOM 2130 O O . CYS B 1 120 ? 70.996 126.666 95.522 1.00 89.81 301 CYS B O 1
ATOM 2133 N N . TYR B 1 121 ? 69.759 127.071 93.676 1.00 87.60 302 TYR B N 1
ATOM 2134 C CA . TYR B 1 121 ? 70.398 128.320 93.292 1.00 87.60 302 TYR B CA 1
ATOM 2135 C C . TYR B 1 121 ? 69.990 129.466 94.209 1.00 87.60 302 TYR B C 1
ATOM 2136 O O . TYR B 1 121 ? 69.242 129.297 95.176 1.00 87.60 302 TYR B O 1
ATOM 2145 N N . SER B 1 122 ? 70.498 130.654 93.888 1.00 82.61 303 SER B N 1
ATOM 2146 C CA . SER B 1 122 ? 70.135 131.890 94.558 1.00 82.61 303 SER B CA 1
ATOM 2147 C C . SER B 1 122 ? 69.695 132.907 93.521 1.00 82.61 303 SER B C 1
ATOM 2148 O O . SER B 1 122 ? 70.016 132.796 92.340 1.00 82.61 303 SER B O 1
ATOM 2151 N N . VAL B 1 123 ? 68.902 133.872 93.965 1.00 80.02 304 VAL B N 1
ATOM 2152 C CA . VAL B 1 123 ? 68.518 135.037 93.181 1.00 80.02 304 VAL B CA 1
ATOM 2153 C C . VAL B 1 123 ? 68.727 136.244 94.084 1.00 80.02 304 VAL B C 1
ATOM 2154 O O . VAL B 1 123 ? 67.992 136.426 95.061 1.00 80.02 304 VAL B O 1
ATOM 2158 N N . SER B 1 124 ? 69.748 137.046 93.789 1.00 80.32 305 SER B N 1
ATOM 2159 C CA . SER B 1 124 ? 70.150 138.134 94.676 1.00 80.32 305 SER B CA 1
ATOM 2160 C C . SER B 1 124 ? 69.564 139.438 94.149 1.00 80.32 305 SER B C 1
ATOM 2161 O O . SER B 1 124 ? 70.236 140.236 93.501 1.00 80.32 305 SER B O 1
ATOM 2164 N N . SER B 1 125 ? 68.284 139.651 94.447 1.00 78.34 306 SER B N 1
ATOM 2165 C CA . SER B 1 125 ? 67.588 140.844 93.996 1.00 78.34 306 SER B CA 1
ATOM 2166 C C . SER B 1 125 ? 68.119 142.087 94.699 1.00 78.34 306 SER B C 1
ATOM 2167 O O . SER B 1 125 ? 68.540 142.044 95.855 1.00 78.34 306 SER B O 1
ATOM 2170 N N . VAL B 1 126 ? 68.096 143.203 93.978 1.00 77.76 307 VAL B N 1
ATOM 2171 C CA . VAL B 1 126 ? 68.689 144.457 94.420 1.00 77.76 307 VAL B CA 1
ATOM 2172 C C . VAL B 1 126 ? 67.702 145.580 94.148 1.00 77.76 307 VAL B C 1
ATOM 2173 O O . VAL B 1 126 ? 67.151 145.667 93.047 1.00 77.76 307 VAL B O 1
ATOM 2177 N N . LEU B 1 127 ? 67.452 146.419 95.155 1.00 77.40 308 LEU B N 1
ATOM 2178 C CA . LEU B 1 127 ? 66.855 147.720 94.865 1.00 77.40 308 LEU B CA 1
ATOM 2179 C C . LEU B 1 127 ? 67.957 148.765 94.898 1.00 77.40 308 LEU B C 1
ATOM 2180 O O . LEU B 1 127 ? 68.671 148.872 95.910 1.00 77.40 308 LEU B O 1
ATOM 2185 N N . PRO B 1 128 ? 68.126 149.539 93.826 1.00 78.26 309 PRO B N 1
ATOM 2186 C CA . PRO B 1 128 ? 69.182 150.553 93.776 1.00 78.26 309 PRO B CA 1
ATOM 2187 C C . PRO B 1 128 ? 68.727 151.942 94.211 1.00 78.26 309 PRO B C 1
ATOM 2188 O O . PRO B 1 128 ? 67.562 152.323 94.077 1.00 78.26 309 PRO B O 1
ATOM 2192 N N . GLY B 1 129 ? 69.693 152.708 94.712 1.00 74.97 310 GLY B N 1
ATOM 2193 C CA . GLY B 1 129 ? 69.481 154.112 95.027 1.00 74.97 310 GLY B CA 1
ATOM 2194 C C . GLY B 1 129 ? 68.480 154.421 96.122 1.00 74.97 310 GLY B C 1
ATOM 2195 O O . GLY B 1 129 ? 67.440 155.035 95.847 1.00 74.97 310 GLY B O 1
ATOM 2196 N N . CYS B 1 130 ? 68.755 154.010 97.359 1.00 77.03 311 CYS B N 1
ATOM 2197 C CA . CYS B 1 130 ? 67.871 154.302 98.488 1.00 77.03 311 CYS B CA 1
ATOM 2198 C C . CYS B 1 130 ? 68.693 154.448 99.766 1.00 77.03 311 CYS B C 1
ATOM 2199 O O . CYS B 1 130 ? 69.126 153.465 100.370 1.00 77.03 311 CYS B O 1
ATOM 2202 N N . ALA B 1 131 ? 68.920 155.694 100.163 1.00 79.43 312 ALA B N 1
ATOM 2203 C CA . ALA B 1 131 ? 69.540 156.026 101.436 1.00 79.43 312 ALA B CA 1
ATOM 2204 C C . ALA B 1 131 ? 68.724 157.123 102.095 1.00 79.43 312 ALA B C 1
ATOM 2205 O O . ALA B 1 131 ? 68.687 157.242 103.322 1.00 79.43 312 ALA B O 1
ATOM 2207 N N . GLU B 1 132 ? 68.097 157.943 101.271 1.00 85.16 313 GLU B N 1
ATOM 2208 C CA . GLU B 1 132 ? 67.138 158.937 101.728 1.00 85.16 313 GLU B CA 1
ATOM 2209 C C . GLU B 1 132 ? 65.877 158.307 102.332 1.00 85.16 313 GLU B C 1
ATOM 2210 O O . GLU B 1 132 ? 65.390 158.834 103.340 1.00 85.16 313 GLU B O 1
ATOM 2216 N N . PRO B 1 133 ? 65.305 157.209 101.808 1.00 84.46 314 PRO B N 1
ATOM 2217 C CA . PRO B 1 133 ? 64.277 156.516 102.599 1.00 84.46 314 PRO B CA 1
ATOM 2218 C C . PRO B 1 133 ? 64.830 155.693 103.748 1.00 84.46 314 PRO B C 1
ATOM 2219 O O . PRO B 1 133 ? 64.062 155.331 104.649 1.00 84.46 314 PRO B O 1
ATOM 2223 N N . TRP B 1 134 ? 66.128 155.393 103.753 1.00 77.82 315 TRP B N 1
ATOM 2224 C CA . TRP B 1 134 ? 66.672 154.474 104.744 1.00 77.82 315 TRP B CA 1
ATOM 2225 C C . TRP B 1 134 ? 66.911 155.154 106.080 1.00 77.82 315 TRP B C 1
ATOM 2226 O O . TRP B 1 134 ? 66.561 154.607 107.129 1.00 77.82 315 TRP B O 1
ATOM 2237 N N . ASN B 1 135 ? 67.517 156.342 106.066 1.00 82.69 316 ASN B N 1
ATOM 2238 C CA . ASN B 1 135 ? 67.774 157.049 107.313 1.00 82.69 316 ASN B CA 1
ATOM 2239 C C . ASN B 1 135 ? 66.495 157.566 107.958 1.00 82.69 316 ASN B C 1
ATOM 2240 O O . ASN B 1 135 ? 66.503 157.898 109.148 1.00 82.69 316 ASN B O 1
ATOM 2245 N N . HIS B 1 136 ? 65.402 157.643 107.200 1.00 88.00 317 HIS B N 1
ATOM 2246 C CA . HIS B 1 136 ? 64.110 157.984 107.780 1.00 88.00 317 HIS B CA 1
ATOM 2247 C C . HIS B 1 136 ? 63.586 156.835 108.631 1.00 88.00 317 HIS B C 1
ATOM 2248 O O . HIS B 1 136 ? 63.471 156.956 109.855 1.00 88.00 317 HIS B O 1
ATOM 2255 N N . GLY B 1 137 ? 63.297 155.697 108.005 1.00 81.94 318 GLY B N 1
ATOM 2256 C CA . GLY B 1 137 ? 62.863 154.537 108.756 1.00 81.94 318 GLY B CA 1
ATOM 2257 C C . GLY B 1 137 ? 61.570 153.895 108.296 1.00 81.94 318 GLY B C 1
ATOM 2258 O O . GLY B 1 137 ? 60.883 153.251 109.093 1.00 81.94 318 GLY B O 1
ATOM 2259 N N . LYS B 1 138 ? 61.225 154.056 107.022 1.00 83.24 319 LYS B N 1
ATOM 2260 C CA . LYS B 1 138 ? 60.089 153.332 106.467 1.00 83.24 319 LYS B CA 1
ATOM 2261 C C . LYS B 1 138 ? 60.448 151.867 106.296 1.00 83.24 319 LYS B C 1
ATOM 2262 O O . LYS B 1 138 ? 61.523 151.534 105.800 1.00 83.24 319 LYS B O 1
ATOM 2268 N N . THR B 1 139 ? 59.546 150.989 106.717 1.00 84.12 320 THR B N 1
ATOM 2269 C CA . THR B 1 139 ? 59.811 149.555 106.704 1.00 84.12 320 THR B CA 1
ATOM 2270 C C . THR B 1 139 ? 59.776 149.036 105.273 1.00 84.12 320 THR B C 1
ATOM 2271 O O . THR B 1 139 ? 58.709 148.948 104.661 1.00 84.12 320 THR B O 1
ATOM 2275 N N . PHE B 1 140 ? 60.947 148.698 104.743 1.00 81.32 321 PHE B N 1
ATOM 2276 C CA . PHE B 1 140 ? 61.058 148.104 103.418 1.00 81.32 321 PHE B CA 1
ATOM 2277 C C . PHE B 1 140 ? 60.656 146.638 103.503 1.00 81.32 321 PHE B C 1
ATOM 2278 O O . PHE B 1 140 ? 61.133 145.906 104.376 1.00 81.32 321 PHE B O 1
ATOM 2286 N N . THR B 1 141 ? 59.774 146.211 102.607 1.00 84.53 322 THR B N 1
ATOM 2287 C CA . THR B 1 141 ? 59.214 144.867 102.640 1.00 84.53 322 THR B CA 1
ATOM 2288 C C . THR B 1 141 ? 59.460 144.184 101.306 1.00 84.53 322 THR B C 1
ATOM 2289 O O . THR B 1 141 ? 58.972 144.648 100.271 1.00 84.53 322 THR B O 1
ATOM 2293 N N . CYS B 1 142 ? 60.216 143.091 101.333 1.00 82.64 323 CYS B N 1
ATOM 2294 C CA . CYS B 1 142 ? 60.490 142.298 100.143 1.00 82.64 323 CYS B CA 1
ATOM 2295 C C . CYS B 1 142 ? 59.516 141.129 100.093 1.00 82.64 323 CYS B C 1
ATOM 2296 O O . CYS B 1 142 ? 59.291 140.450 101.107 1.00 82.64 323 CYS B O 1
ATOM 2299 N N . THR B 1 143 ? 58.933 140.908 98.913 1.00 80.78 324 THR B N 1
ATOM 2300 C CA . THR B 1 143 ? 57.869 139.933 98.712 1.00 80.78 324 THR B CA 1
ATOM 2301 C C . THR B 1 143 ? 58.179 139.154 97.442 1.00 80.78 324 THR B C 1
ATOM 2302 O O . THR B 1 143 ? 58.118 139.708 96.339 1.00 80.78 324 THR B O 1
ATOM 2306 N N . ALA B 1 144 ? 58.511 137.878 97.600 1.00 78.68 325 ALA B N 1
ATOM 2307 C CA . ALA B 1 144 ? 58.995 137.044 96.509 1.00 78.68 325 ALA B CA 1
ATOM 2308 C C . ALA B 1 144 ? 57.993 135.943 96.193 1.00 78.68 325 ALA B C 1
ATOM 2309 O O . ALA B 1 144 ? 57.625 135.159 97.074 1.00 78.68 325 ALA B O 1
ATOM 2311 N N . ALA B 1 145 ? 57.573 135.880 94.935 1.00 77.23 326 ALA B N 1
ATOM 2312 C CA . ALA B 1 145 ? 56.725 134.814 94.429 1.00 77.23 326 ALA B CA 1
ATOM 2313 C C . ALA B 1 145 ? 57.600 133.801 93.706 1.00 77.23 326 ALA B C 1
ATOM 2314 O O . ALA B 1 145 ? 58.228 134.130 92.691 1.00 77.23 326 ALA B O 1
ATOM 2316 N N . TYR B 1 146 ? 57.642 132.579 94.238 1.00 87.02 327 TYR B N 1
ATOM 2317 C CA . TYR B 1 146 ? 58.367 131.438 93.714 1.00 87.02 327 TYR B CA 1
ATOM 2318 C C . TYR B 1 146 ? 57.400 130.305 93.395 1.00 87.02 327 TYR B C 1
ATOM 2319 O O . TYR B 1 146 ? 56.470 130.062 94.163 1.00 87.02 327 TYR B O 1
ATOM 2328 N N . PRO B 1 147 ? 57.574 129.603 92.274 1.00 86.90 328 PRO B N 1
ATOM 2329 C CA . PRO B 1 147 ? 56.504 128.724 91.785 1.00 86.90 328 PRO B CA 1
ATOM 2330 C C . PRO B 1 147 ? 56.360 127.400 92.526 1.00 86.90 328 PRO B C 1
ATOM 2331 O O . PRO B 1 147 ? 55.506 126.594 92.142 1.00 86.90 328 PRO B O 1
ATOM 2335 N N . GLU B 1 148 ? 57.162 127.137 93.560 1.00 88.87 329 GLU B N 1
ATOM 2336 C CA . GLU B 1 148 ? 57.025 125.914 94.346 1.00 88.87 329 GLU B CA 1
ATOM 2337 C C . GLU B 1 148 ? 56.074 126.070 95.524 1.00 88.87 329 GLU B C 1
ATOM 2338 O O . GLU B 1 148 ? 55.862 125.103 96.262 1.00 88.87 329 GLU B O 1
ATOM 2344 N N . SER B 1 149 ? 55.533 127.266 95.735 1.00 83.25 330 SER B N 1
ATOM 2345 C CA . SER B 1 149 ? 54.381 127.472 96.596 1.00 83.25 330 SER B CA 1
ATOM 2346 C C . SER B 1 149 ? 53.603 128.657 96.057 1.00 83.25 330 SER B C 1
ATOM 2347 O O . SER B 1 149 ? 53.970 129.258 95.050 1.00 83.25 330 SER B O 1
ATOM 2350 N N . LYS B 1 150 ? 52.511 128.992 96.726 1.00 82.21 331 LYS B N 1
ATOM 2351 C CA . LYS B 1 150 ? 51.703 130.119 96.291 1.00 82.21 331 LYS B CA 1
ATOM 2352 C C . LYS B 1 150 ? 51.707 131.269 97.280 1.00 82.21 331 LYS B C 1
ATOM 2353 O O . LYS B 1 150 ? 51.498 132.416 96.877 1.00 82.21 331 LYS B O 1
ATOM 2359 N N . THR B 1 151 ? 51.942 130.986 98.556 1.00 83.98 332 THR B N 1
ATOM 2360 C CA . THR B 1 151 ? 52.150 132.029 99.549 1.00 83.98 332 THR B CA 1
ATOM 2361 C C . THR B 1 151 ? 53.529 132.649 99.355 1.00 83.98 332 THR B C 1
ATOM 2362 O O . THR B 1 151 ? 54.535 131.926 99.396 1.00 83.98 332 THR B O 1
ATOM 2366 N N . PRO B 1 152 ? 53.631 133.956 99.139 1.00 80.20 333 PRO B N 1
ATOM 2367 C CA . PRO B 1 152 ? 54.932 134.555 98.842 1.00 80.20 333 PRO B CA 1
ATOM 2368 C C . PRO B 1 152 ? 55.803 134.664 100.080 1.00 80.20 333 PRO B C 1
ATOM 2369 O O . PRO B 1 152 ? 55.322 134.830 101.202 1.00 80.20 333 PRO B O 1
ATOM 2373 N N . LEU B 1 153 ? 57.105 134.546 99.863 1.00 82.00 334 LEU B N 1
ATOM 2374 C CA . LEU B 1 153 ? 58.066 134.764 100.932 1.00 82.00 334 LEU B CA 1
ATOM 2375 C C . LEU B 1 153 ? 58.096 136.254 101.219 1.00 82.00 334 LEU B C 1
ATOM 2376 O O . LEU B 1 153 ? 58.568 137.039 100.393 1.00 82.00 334 LEU B O 1
ATOM 2381 N N . THR B 1 154 ? 57.553 136.649 102.363 1.00 82.16 335 THR B N 1
ATOM 2382 C CA . THR B 1 154 ? 57.443 138.047 102.751 1.00 82.16 335 THR B CA 1
ATOM 2383 C C . THR B 1 154 ? 58.330 138.288 103.960 1.00 82.16 335 THR B C 1
ATOM 2384 O O . THR B 1 154 ? 58.237 137.558 104.952 1.00 82.16 335 THR B O 1
ATOM 2388 N N . ALA B 1 155 ? 59.186 139.304 103.881 1.00 82.80 336 ALA B N 1
ATOM 2389 C CA . ALA B 1 155 ? 60.003 139.679 105.030 1.00 82.80 336 ALA B CA 1
ATOM 2390 C C . ALA B 1 155 ? 60.232 141.179 105.015 1.00 82.80 336 ALA B C 1
ATOM 2391 O O . ALA B 1 155 ? 60.290 141.786 103.941 1.00 82.80 336 ALA B O 1
ATOM 2393 N N . THR B 1 156 ? 60.354 141.776 106.196 1.00 79.34 337 THR B N 1
ATOM 2394 C CA . THR B 1 156 ? 60.569 143.209 106.305 1.00 79.34 337 THR B CA 1
ATOM 2395 C C . THR B 1 156 ? 61.750 143.525 107.212 1.00 79.34 337 THR B C 1
ATOM 2396 O O . THR B 1 156 ? 62.181 142.695 108.019 1.00 79.34 337 THR B O 1
ATOM 2400 N N . LEU B 1 157 ? 62.276 144.738 107.051 1.00 73.90 338 LEU B N 1
ATOM 2401 C CA . LEU B 1 157 ? 63.393 145.230 107.842 1.00 73.90 338 LEU B CA 1
ATOM 2402 C C . LEU B 1 157 ? 63.430 146.744 107.704 1.00 73.90 338 LEU B C 1
ATOM 2403 O O . LEU B 1 157 ? 62.983 147.298 106.698 1.00 73.90 338 LEU B O 1
ATOM 2408 N N . SER B 1 158 ? 63.955 147.403 108.732 1.00 76.21 339 SER B N 1
ATOM 2409 C CA . SER B 1 158 ? 64.079 148.852 108.769 1.00 76.21 339 SER B CA 1
ATOM 2410 C C . SER B 1 158 ? 65.326 149.198 109.571 1.00 76.21 339 SER B C 1
ATOM 2411 O O . SER B 1 158 ? 66.176 148.343 109.831 1.00 76.21 339 SER B O 1
ATOM 2414 N N . LYS B 1 159 ? 65.433 150.452 109.977 1.00 73.45 340 LYS B N 1
ATOM 2415 C CA . LYS B 1 159 ? 66.576 150.881 110.759 1.00 73.45 340 LYS B CA 1
ATOM 2416 C C . LYS B 1 159 ? 66.448 150.380 112.201 1.00 73.45 340 LYS B C 1
ATOM 2417 O O . LYS B 1 159 ? 65.402 149.884 112.627 1.00 73.45 340 LYS B O 1
ATOM 2423 N N . SER B 1 160 ? 67.542 150.496 112.952 1.00 68.89 341 SER B N 1
ATOM 2424 C CA . SER B 1 160 ? 67.595 150.043 114.335 1.00 68.89 341 SER B CA 1
ATOM 2425 C C . SER B 1 160 ? 67.164 151.142 115.303 1.00 68.89 341 SER B C 1
ATOM 2426 O O . SER B 1 160 ? 67.439 152.327 115.092 1.00 68.89 341 SER B O 1
ATOM 2429 N N . GLY B 1 161 ? 66.511 150.727 116.391 1.00 67.14 342 GLY B N 1
ATOM 2430 C CA . GLY B 1 161 ? 65.962 151.646 117.373 1.00 67.14 342 GLY B CA 1
ATOM 2431 C C . GLY B 1 161 ? 66.958 152.309 118.308 1.00 67.14 342 GLY B C 1
ATOM 2432 O O . GLY B 1 161 ? 67.069 153.539 118.335 1.00 67.14 342 GLY B O 1
ATOM 2433 N N . ASN B 1 162 ? 67.670 151.516 119.102 1.00 59.42 343 ASN B N 1
ATOM 2434 C CA . ASN B 1 162 ? 68.675 152.049 120.010 1.00 59.42 343 ASN B CA 1
ATOM 2435 C C . ASN B 1 162 ? 70.007 152.105 119.280 1.00 59.42 343 ASN B C 1
ATOM 2436 O O . ASN B 1 162 ? 70.465 151.100 118.735 1.00 59.42 343 ASN B O 1
ATOM 2441 N N . THR B 1 163 ? 70.592 153.293 119.199 1.00 53.29 344 THR B N 1
ATOM 2442 C CA . THR B 1 163 ? 71.902 153.466 118.582 1.00 53.29 344 THR B CA 1
ATOM 2443 C C . THR B 1 163 ? 72.780 154.250 119.542 1.00 53.29 344 THR B C 1
ATOM 2444 O O . THR B 1 163 ? 72.566 155.448 119.738 1.00 53.29 344 THR B O 1
ATOM 2448 N N . PHE B 1 164 ? 73.769 153.588 120.121 1.00 43.34 345 PHE B N 1
ATOM 2449 C CA . PHE B 1 164 ? 74.760 154.243 120.953 1.00 43.34 345 PHE B CA 1
ATOM 2450 C C . PHE B 1 164 ? 75.948 154.614 120.089 1.00 43.34 345 PHE B C 1
ATOM 2451 O O . PHE B 1 164 ? 76.121 154.083 118.999 1.00 43.34 345 PHE B O 1
ATOM 2459 N N . ARG B 1 165 ? 76.722 155.525 120.549 1.00 32.39 346 ARG B N 1
ATOM 2460 C CA . ARG B 1 165 ? 77.755 155.998 119.636 1.00 32.39 346 ARG B CA 1
ATOM 2461 C C . ARG B 1 165 ? 79.126 155.479 120.053 1.00 32.39 346 ARG B C 1
ATOM 2462 O O . ARG B 1 165 ? 79.352 155.211 121.232 1.00 32.39 346 ARG B O 1
ATOM 2470 N N . PRO B 1 166 ? 80.048 155.303 119.104 1.00 25.58 347 PRO B N 1
ATOM 2471 C CA . PRO B 1 166 ? 81.372 154.762 119.429 1.00 25.58 347 PRO B CA 1
ATOM 2472 C C . PRO B 1 166 ? 82.174 155.640 120.370 1.00 25.58 347 PRO B C 1
ATOM 2473 O O . PRO B 1 166 ? 81.818 156.773 120.677 1.00 25.58 347 PRO B O 1
ATOM 2477 N N . GLU B 1 167 ? 83.264 155.065 120.867 1.00 20.54 348 GLU B N 1
ATOM 2478 C CA . GLU B 1 167 ? 84.156 155.739 121.801 1.00 20.54 348 GLU B CA 1
ATOM 2479 C C . GLU B 1 167 ? 85.579 155.370 121.414 1.00 20.54 348 GLU B C 1
ATOM 2480 O O . GLU B 1 167 ? 86.177 154.489 122.021 1.00 20.54 348 GLU B O 1
ATOM 2486 N N . VAL B 1 168 ? 86.129 156.108 120.459 1.00 19.24 349 VAL B N 1
ATOM 2487 C CA . VAL B 1 168 ? 87.413 155.793 119.852 1.00 19.24 349 VAL B CA 1
ATOM 2488 C C . VAL B 1 168 ? 88.547 156.028 120.834 1.00 19.24 349 VAL B C 1
ATOM 2489 O O . VAL B 1 168 ? 88.613 157.065 121.494 1.00 19.24 349 VAL B O 1
ATOM 2493 N N . HIS B 1 169 ? 89.451 155.070 120.932 1.00 20.18 350 HIS B N 1
ATOM 2494 C CA . HIS B 1 169 ? 90.632 155.188 121.770 1.00 20.18 350 HIS B CA 1
ATOM 2495 C C . HIS B 1 169 ? 91.824 154.776 120.939 1.00 20.18 350 HIS B C 1
ATOM 2496 O O . HIS B 1 169 ? 91.970 153.597 120.623 1.00 20.18 350 HIS B O 1
ATOM 2503 N N . LEU B 1 170 ? 92.682 155.707 120.616 1.00 18.34 351 LEU B N 1
ATOM 2504 C CA . LEU B 1 170 ? 93.872 155.424 119.831 1.00 18.34 351 LEU B CA 1
ATOM 2505 C C . LEU B 1 170 ? 95.040 155.225 120.791 1.00 18.34 351 LEU B C 1
ATOM 2506 O O . LEU B 1 170 ? 95.614 156.185 121.296 1.00 18.34 351 LEU B O 1
ATOM 2511 N N . LEU B 1 171 ? 95.383 154.008 121.026 1.00 16.01 352 LEU B N 1
ATOM 2512 C CA . LEU B 1 171 ? 96.422 153.586 121.940 1.00 16.01 352 LEU B CA 1
ATOM 2513 C C . LEU B 1 171 ? 97.800 153.685 121.283 1.00 16.01 352 LEU B C 1
ATOM 2514 O O . LEU B 1 171 ? 97.952 153.327 120.109 1.00 16.01 352 LEU B O 1
ATOM 2519 N N . PRO B 1 172 ? 98.813 154.091 122.053 1.00 16.23 353 PRO B N 1
ATOM 2520 C CA . PRO B 1 172 ? 100.158 154.320 121.535 1.00 16.23 353 PRO B CA 1
ATOM 2521 C C . PRO B 1 172 ? 100.886 153.029 121.208 1.00 16.23 353 PRO B C 1
ATOM 2522 O O . PRO B 1 172 ? 100.351 151.937 121.435 1.00 16.23 353 PRO B O 1
ATOM 2526 N N . PRO B 1 173 ? 102.098 153.105 120.657 1.00 18.97 354 PRO B N 1
ATOM 2527 C CA . PRO B 1 173 ? 102.916 151.912 120.543 1.00 18.97 354 PRO B CA 1
ATOM 2528 C C . PRO B 1 173 ? 103.308 151.398 121.917 1.00 18.97 354 PRO B C 1
ATOM 2529 O O . PRO B 1 173 ? 103.499 152.187 122.856 1.00 18.97 354 PRO B O 1
ATOM 2533 N N . PRO B 1 174 ? 103.431 150.088 122.069 1.00 21.85 355 PRO B N 1
ATOM 2534 C CA . PRO B 1 174 ? 103.995 149.538 123.301 1.00 21.85 355 PRO B CA 1
ATOM 2535 C C . PRO B 1 174 ? 105.486 149.813 123.393 1.00 21.85 355 PRO B C 1
ATOM 2536 O O . PRO B 1 174 ? 106.195 149.890 122.395 1.00 21.85 355 PRO B O 1
ATOM 2540 N N . SER B 1 175 ? 105.968 149.952 124.618 1.00 27.71 356 SER B N 1
ATOM 2541 C CA . SER B 1 175 ? 107.237 150.630 124.814 1.00 27.71 356 SER B CA 1
ATOM 2542 C C . SER B 1 175 ? 108.448 149.775 124.481 1.00 27.71 356 SER B C 1
ATOM 2543 O O . SER B 1 175 ? 109.556 150.310 124.395 1.00 27.71 356 SER B O 1
ATOM 2546 N N . GLU B 1 176 ? 108.280 148.467 124.303 1.00 27.46 357 GLU B N 1
ATOM 2547 C CA . GLU B 1 176 ? 109.417 147.629 123.946 1.00 27.46 357 GLU B CA 1
ATOM 2548 C C . GLU B 1 176 ? 109.591 147.485 122.444 1.00 27.46 357 GLU B C 1
ATOM 2549 O O . GLU B 1 176 ? 110.619 146.978 121.999 1.00 27.46 357 GLU B O 1
ATOM 2555 N N . GLU B 1 177 ? 108.616 147.926 121.666 1.00 20.38 358 GLU B N 1
ATOM 2556 C CA . GLU B 1 177 ? 108.716 147.909 120.225 1.00 20.38 358 GLU B CA 1
ATOM 2557 C C . GLU B 1 177 ? 109.663 148.962 119.691 1.00 20.38 358 GLU B C 1
ATOM 2558 O O . GLU B 1 177 ? 110.115 148.849 118.552 1.00 20.38 358 GLU B O 1
ATOM 2564 N N . LEU B 1 178 ? 109.942 150.001 120.458 1.00 21.27 359 LEU B N 1
ATOM 2565 C CA . LEU B 1 178 ? 110.723 151.108 119.932 1.00 21.27 359 LEU B CA 1
ATOM 2566 C C . LEU B 1 178 ? 112.214 150.866 119.999 1.00 21.27 359 LEU B C 1
ATOM 2567 O O . LEU B 1 178 ? 112.962 151.565 119.319 1.00 21.27 359 LEU B O 1
ATOM 2572 N N . ALA B 1 179 ? 112.660 149.923 120.810 1.00 19.07 360 ALA B N 1
ATOM 2573 C CA . ALA B 1 179 ? 114.063 149.583 120.885 1.00 19.07 360 ALA B CA 1
ATOM 2574 C C . ALA B 1 179 ? 114.445 148.475 119.928 1.00 19.07 360 ALA B C 1
ATOM 2575 O O . ALA B 1 179 ? 115.629 148.169 119.819 1.00 19.07 360 ALA B O 1
ATOM 2577 N N . LEU B 1 180 ? 113.476 147.862 119.253 1.00 19.02 361 LEU B N 1
ATOM 2578 C CA . LEU B 1 180 ? 113.734 146.941 118.163 1.00 19.02 361 LEU B CA 1
ATOM 2579 C C . LEU B 1 180 ? 113.937 147.647 116.836 1.00 19.02 361 LEU B C 1
ATOM 2580 O O . LEU B 1 180 ? 114.486 147.045 115.921 1.00 19.02 361 LEU B O 1
ATOM 2585 N N . ASN B 1 181 ? 113.463 148.878 116.702 1.00 20.01 362 ASN B N 1
ATOM 2586 C CA . ASN B 1 181 ? 113.656 149.745 115.545 1.00 20.01 362 ASN B CA 1
ATOM 2587 C C . ASN B 1 181 ? 113.082 149.186 114.260 1.00 20.01 362 ASN B C 1
ATOM 2588 O O . ASN B 1 181 ? 113.436 149.643 113.185 1.00 20.01 362 ASN B O 1
ATOM 2593 N N . GLU B 1 182 ? 112.164 148.243 114.316 1.00 19.33 363 GLU B N 1
ATOM 2594 C CA . GLU B 1 182 ? 111.639 147.672 113.080 1.00 19.33 363 GLU B CA 1
ATOM 2595 C C . GLU B 1 182 ? 110.419 148.453 112.610 1.00 19.33 363 GLU B C 1
ATOM 2596 O O . GLU B 1 182 ? 110.484 149.167 111.611 1.00 19.33 363 GLU B O 1
ATOM 2602 N N . LEU B 1 183 ? 109.331 148.387 113.356 1.00 17.85 364 LEU B N 1
ATOM 2603 C CA . LEU B 1 183 ? 108.121 149.133 113.073 1.00 17.85 364 LEU B CA 1
ATOM 2604 C C . LEU B 1 183 ? 107.488 149.418 114.424 1.00 17.85 364 LEU B C 1
ATOM 2605 O O . LEU B 1 183 ? 108.022 149.030 115.462 1.00 17.85 364 LEU B O 1
ATOM 2610 N N . VAL B 1 184 ? 106.379 150.161 114.422 1.00 17.38 365 VAL B N 1
ATOM 2611 C CA . VAL B 1 184 ? 105.611 150.426 115.630 1.00 17.38 365 VAL B CA 1
ATOM 2612 C C . VAL B 1 184 ? 104.148 150.131 115.345 1.00 17.38 365 VAL B C 1
ATOM 2613 O O . VAL B 1 184 ? 103.713 150.065 114.196 1.00 17.38 365 VAL B O 1
ATOM 2617 N N . THR B 1 185 ? 103.391 149.960 116.415 1.00 14.79 366 THR B N 1
ATOM 2618 C CA . THR B 1 185 ? 102.060 149.374 116.368 1.00 14.79 366 THR B CA 1
ATOM 2619 C C . THR B 1 185 ? 101.064 150.324 117.013 1.00 14.79 366 THR B C 1
ATOM 2620 O O . THR B 1 185 ? 101.017 150.439 118.237 1.00 14.79 366 THR B O 1
ATOM 2624 N N . LEU B 1 186 ? 100.261 150.997 116.212 1.00 13.86 367 LEU B N 1
ATOM 2625 C CA . LEU B 1 186 ? 99.228 151.868 116.730 1.00 13.86 367 LEU B CA 1
ATOM 2626 C C . LEU B 1 186 ? 97.968 151.050 116.843 1.00 13.86 367 LEU B C 1
ATOM 2627 O O . LEU B 1 186 ? 97.714 150.209 115.987 1.00 13.86 367 LEU B O 1
ATOM 2632 N N . THR B 1 187 ? 97.163 151.291 117.868 1.00 13.97 368 THR B N 1
ATOM 2633 C CA . THR B 1 187 ? 95.960 150.488 118.023 1.00 13.97 368 THR B CA 1
ATOM 2634 C C . THR B 1 187 ? 94.742 151.384 118.141 1.00 13.97 368 THR B C 1
ATOM 2635 O O . THR B 1 187 ? 94.813 152.421 118.774 1.00 13.97 368 THR B O 1
ATOM 2639 N N . CYS B 1 188 ? 93.629 151.024 117.523 1.00 15.96 369 CYS B N 1
ATOM 2640 C CA . CYS B 1 188 ? 92.431 151.853 117.572 1.00 15.96 369 CYS B CA 1
ATOM 2641 C C . CYS B 1 188 ? 91.265 151.002 118.012 1.00 15.96 369 CYS B C 1
ATOM 2642 O O . CYS B 1 188 ? 90.728 150.229 117.218 1.00 15.96 369 CYS B O 1
ATOM 2645 N N . LEU B 1 189 ? 90.884 151.152 119.265 1.00 15.59 370 LEU B N 1
ATOM 2646 C CA . LEU B 1 189 ? 89.747 150.468 119.834 1.00 15.59 370 LEU B CA 1
ATOM 2647 C C . LEU B 1 189 ? 88.518 151.331 119.662 1.00 15.59 370 LEU B C 1
ATOM 2648 O O . LEU B 1 189 ? 88.588 152.541 119.823 1.00 15.59 370 LEU B O 1
ATOM 2653 N N . ALA B 1 190 ? 87.400 150.725 119.319 1.00 16.16 371 ALA B N 1
ATOM 2654 C CA . ALA B 1 190 ? 86.149 151.456 119.180 1.00 16.16 371 ALA B CA 1
ATOM 2655 C C . ALA B 1 190 ? 85.085 150.659 119.890 1.00 16.16 371 ALA B C 1
ATOM 2656 O O . ALA B 1 190 ? 84.737 149.570 119.445 1.00 16.16 371 ALA B O 1
ATOM 2658 N N . ARG B 1 191 ? 84.550 151.216 120.955 1.00 21.18 372 ARG B N 1
ATOM 2659 C CA . ARG B 1 191 ? 83.962 150.466 122.047 1.00 21.18 372 ARG B CA 1
ATOM 2660 C C . ARG B 1 191 ? 82.539 150.938 122.262 1.00 21.18 372 ARG B C 1
ATOM 2661 O O . ARG B 1 191 ? 82.307 152.127 122.455 1.00 21.18 372 ARG B O 1
ATOM 2669 N N . GLY B 1 192 ? 81.589 150.035 122.255 1.00 22.75 373 GLY B N 1
ATOM 2670 C CA . GLY B 1 192 ? 80.260 150.472 122.595 1.00 22.75 373 GLY B CA 1
ATOM 2671 C C . GLY B 1 192 ? 79.487 151.162 121.504 1.00 22.75 373 GLY B C 1
ATOM 2672 O O . GLY B 1 192 ? 79.276 152.363 121.584 1.00 22.75 373 GLY B O 1
ATOM 2673 N N . PHE B 1 193 ? 79.064 150.438 120.484 1.00 27.58 374 PHE B N 1
ATOM 2674 C CA . PHE B 1 193 ? 78.110 150.944 119.515 1.00 27.58 374 PHE B CA 1
ATOM 2675 C C . PHE B 1 193 ? 76.951 149.974 119.404 1.00 27.58 374 PHE B C 1
ATOM 2676 O O . PHE B 1 193 ? 77.131 148.778 119.595 1.00 27.58 374 PHE B O 1
ATOM 2684 N N . SER B 1 194 ? 75.744 150.485 119.196 1.00 38.89 375 SER B N 1
ATOM 2685 C CA . SER B 1 194 ? 74.605 149.570 119.304 1.00 38.89 375 SER B CA 1
ATOM 2686 C C . SER B 1 194 ? 74.135 148.923 118.003 1.00 38.89 375 SER B C 1
ATOM 2687 O O . SER B 1 194 ? 73.639 147.793 118.064 1.00 38.89 375 SER B O 1
ATOM 2690 N N . PRO B 1 195 ? 74.163 149.575 116.841 1.00 36.06 376 PRO B N 1
ATOM 2691 C CA . PRO B 1 195 ? 74.170 148.794 115.607 1.00 36.06 376 PRO B CA 1
ATOM 2692 C C . PRO B 1 195 ? 75.551 148.212 115.377 1.00 36.06 376 PRO B C 1
ATOM 2693 O O . PRO B 1 195 ? 76.563 148.710 115.867 1.00 36.06 376 PRO B O 1
ATOM 2697 N N . LYS B 1 196 ? 75.570 147.120 114.628 1.00 32.40 377 LYS B N 1
ATOM 2698 C CA . LYS B 1 196 ? 76.768 146.307 114.510 1.00 32.40 377 LYS B CA 1
ATOM 2699 C C . LYS B 1 196 ? 77.781 146.894 113.544 1.00 32.40 377 LYS B C 1
ATOM 2700 O O . LYS B 1 196 ? 78.984 146.731 113.752 1.00 32.40 377 LYS B O 1
ATOM 2706 N N . ASP B 1 197 ? 77.315 147.578 112.502 1.00 35.36 378 ASP B N 1
ATOM 2707 C CA . ASP B 1 197 ? 78.160 148.006 111.399 1.00 35.36 378 ASP B CA 1
ATOM 2708 C C . ASP B 1 197 ? 79.005 149.207 111.777 1.00 35.36 378 ASP B C 1
ATOM 2709 O O . ASP B 1 197 ? 78.522 150.144 112.406 1.00 35.36 378 ASP B O 1
ATOM 2714 N N . VAL B 1 198 ? 80.266 149.195 111.349 1.00 29.26 379 VAL B N 1
ATOM 2715 C CA . VAL B 1 198 ? 81.208 150.267 111.646 1.00 29.26 379 VAL B CA 1
ATOM 2716 C C . VAL B 1 198 ? 82.190 150.332 110.481 1.00 29.26 379 VAL B C 1
ATOM 2717 O O . VAL B 1 198 ? 82.269 149.408 109.673 1.00 29.26 379 VAL B O 1
ATOM 2721 N N . LEU B 1 199 ? 82.909 151.449 110.349 1.00 30.27 380 LEU B N 1
ATOM 2722 C CA . LEU B 1 199 ? 83.916 151.585 109.296 1.00 30.27 380 LEU B CA 1
ATOM 2723 C C . LEU B 1 199 ? 85.155 152.259 109.847 1.00 30.27 380 LEU B C 1
ATOM 2724 O O . LEU B 1 199 ? 85.093 153.429 110.202 1.00 30.27 380 LEU B O 1
ATOM 2729 N N . VAL B 1 200 ? 86.287 151.571 109.869 1.00 21.29 381 VAL B N 1
ATOM 2730 C CA . VAL B 1 200 ? 87.523 152.127 110.403 1.00 21.29 381 VAL B CA 1
ATOM 2731 C C . VAL B 1 200 ? 88.427 152.534 109.256 1.00 21.29 381 VAL B C 1
ATOM 2732 O O . VAL B 1 200 ? 88.647 151.750 108.333 1.00 21.29 381 VAL B O 1
ATOM 2736 N N . ARG B 1 201 ? 88.943 153.756 109.303 1.00 23.71 382 ARG B N 1
ATOM 2737 C CA . ARG B 1 201 ? 89.941 154.224 108.359 1.00 23.71 382 ARG B CA 1
ATOM 2738 C C . ARG B 1 201 ? 91.136 154.754 109.130 1.00 23.71 382 ARG B C 1
ATOM 2739 O O . ARG B 1 201 ? 91.043 155.044 110.315 1.00 23.71 382 ARG B O 1
ATOM 2747 N N . TRP B 1 202 ? 92.266 154.875 108.463 1.00 20.56 383 TRP B N 1
ATOM 2748 C CA . TRP B 1 202 ? 93.452 155.406 109.102 1.00 20.56 383 TRP B CA 1
ATOM 2749 C C . TRP B 1 202 ? 94.024 156.514 108.240 1.00 20.56 383 TRP B C 1
ATOM 2750 O O . TRP B 1 202 ? 93.861 156.520 107.021 1.00 20.56 383 TRP B O 1
ATOM 2761 N N . LEU B 1 203 ? 94.688 157.469 108.888 1.00 28.66 384 LEU B N 1
ATOM 2762 C CA . LEU B 1 203 ? 95.201 158.651 108.213 1.00 28.66 384 LEU B CA 1
ATOM 2763 C C . LEU B 1 203 ? 96.610 158.962 108.686 1.00 28.66 384 LEU B C 1
ATOM 2764 O O . LEU B 1 203 ? 96.909 158.857 109.874 1.00 28.66 384 LEU B O 1
ATOM 2769 N N . GLN B 1 204 ? 97.469 159.352 107.757 1.00 40.84 385 GLN B N 1
ATOM 2770 C CA . GLN B 1 204 ? 98.794 159.869 108.081 1.00 40.84 385 GLN B CA 1
ATOM 2771 C C . GLN B 1 204 ? 98.907 161.274 107.511 1.00 40.84 385 GLN B C 1
ATOM 2772 O O . GLN B 1 204 ? 98.843 161.458 106.291 1.00 40.84 385 GLN B O 1
ATOM 2778 N N . GLY B 1 205 ? 99.104 162.255 108.387 1.00 47.88 386 GLY B N 1
ATOM 2779 C CA . GLY B 1 205 ? 98.967 163.637 107.990 1.00 47.88 386 GLY B CA 1
ATOM 2780 C C . GLY B 1 205 ? 97.508 163.896 107.705 1.00 47.88 386 GLY B C 1
ATOM 2781 O O . GLY B 1 205 ? 96.686 163.944 108.621 1.00 47.88 386 GLY B O 1
ATOM 2782 N N . SER B 1 206 ? 97.169 164.051 106.434 1.00 47.63 387 SER B N 1
ATOM 2783 C CA . SER B 1 206 ? 95.777 164.012 106.017 1.00 47.63 387 SER B CA 1
ATOM 2784 C C . SER B 1 206 ? 95.590 163.057 104.850 1.00 47.63 387 SER B C 1
ATOM 2785 O O . SER B 1 206 ? 94.616 163.174 104.107 1.00 47.63 387 SER B O 1
ATOM 2788 N N . GLN B 1 207 ? 96.508 162.117 104.675 1.00 43.39 388 GLN B N 1
ATOM 2789 C CA . GLN B 1 207 ? 96.416 161.133 103.609 1.00 43.39 388 GLN B CA 1
ATOM 2790 C C . GLN B 1 207 ? 95.735 159.876 104.134 1.00 43.39 388 GLN B C 1
ATOM 2791 O O . GLN B 1 207 ? 96.178 159.297 105.130 1.00 43.39 388 GLN B O 1
ATOM 2797 N N . GLU B 1 208 ? 94.669 159.458 103.464 1.00 35.96 389 GLU B N 1
ATOM 2798 C CA . GLU B 1 208 ? 93.981 158.237 103.841 1.00 35.96 389 GLU B CA 1
ATOM 2799 C C . GLU B 1 208 ? 94.810 157.035 103.436 1.00 35.96 389 GLU B C 1
ATOM 2800 O O . GLU B 1 208 ? 95.284 156.962 102.302 1.00 35.96 389 GLU B O 1
ATOM 2806 N N . LEU B 1 209 ? 94.988 156.093 104.355 1.00 26.36 390 LEU B N 1
ATOM 2807 C CA . LEU B 1 209 ? 95.844 154.975 103.983 1.00 26.36 390 LEU B CA 1
ATOM 2808 C C . LEU B 1 209 ? 95.004 153.839 103.409 1.00 26.36 390 LEU B C 1
ATOM 2809 O O . LEU B 1 209 ? 93.883 153.616 103.861 1.00 26.36 390 LEU B O 1
ATOM 2814 N N . PRO B 1 210 ? 95.512 153.135 102.398 1.00 24.17 391 PRO B N 1
ATOM 2815 C CA . PRO B 1 210 ? 94.707 152.118 101.722 1.00 24.17 391 PRO B CA 1
ATOM 2816 C C . PRO B 1 210 ? 94.585 150.866 102.557 1.00 24.17 391 PRO B C 1
ATOM 2817 O O . PRO B 1 210 ? 95.500 150.499 103.292 1.00 24.17 391 PRO B O 1
ATOM 2821 N N . ARG B 1 211 ? 93.487 150.156 102.363 1.00 23.04 392 ARG B N 1
ATOM 2822 C CA . ARG B 1 211 ? 93.037 149.120 103.277 1.00 23.04 392 ARG B CA 1
ATOM 2823 C C . ARG B 1 211 ? 93.859 147.919 103.282 1.00 23.04 392 ARG B C 1
ATOM 2824 O O . ARG B 1 211 ? 93.400 146.973 103.907 1.00 23.04 392 ARG B O 1
ATOM 2832 N N . GLU B 1 212 ? 95.025 147.830 102.653 1.00 25.23 393 GLU B N 1
ATOM 2833 C CA . GLU B 1 212 ? 95.919 146.706 102.856 1.00 25.23 393 GLU B CA 1
ATOM 2834 C C . GLU B 1 212 ? 97.125 147.072 103.694 1.00 25.23 393 GLU B C 1
ATOM 2835 O O . GLU B 1 212 ? 98.048 146.268 103.804 1.00 25.23 393 GLU B O 1
ATOM 2841 N N . LYS B 1 213 ? 97.162 148.255 104.277 1.00 23.03 394 LYS B N 1
ATOM 2842 C CA . LYS B 1 213 ? 98.250 148.544 105.183 1.00 23.03 394 LYS B CA 1
ATOM 2843 C C . LYS B 1 213 ? 97.854 148.372 106.629 1.00 23.03 394 LYS B C 1
ATOM 2844 O O . LYS B 1 213 ? 98.729 148.366 107.500 1.00 23.03 394 LYS B O 1
ATOM 2850 N N . TYR B 1 214 ? 96.572 148.217 106.908 1.00 20.37 395 TYR B N 1
ATOM 2851 C CA . TYR B 1 214 ? 96.107 148.060 108.264 1.00 20.37 395 TYR B CA 1
ATOM 2852 C C . TYR B 1 214 ? 95.182 146.865 108.350 1.00 20.37 395 TYR B C 1
ATOM 2853 O O . TYR B 1 214 ? 94.494 146.523 107.395 1.00 20.37 395 TYR B O 1
ATOM 2862 N N . LEU B 1 215 ? 95.170 146.237 109.510 1.00 23.86 396 LEU B N 1
ATOM 2863 C CA . LEU B 1 215 ? 94.407 145.030 109.759 1.00 23.86 396 LEU B CA 1
ATOM 2864 C C . LEU B 1 215 ? 93.265 145.361 110.692 1.00 23.86 396 LEU B C 1
ATOM 2865 O O . LEU B 1 215 ? 93.484 145.977 111.729 1.00 23.86 396 LEU B O 1
ATOM 2870 N N . THR B 1 216 ? 92.058 144.956 110.336 1.00 33.42 397 THR B N 1
ATOM 2871 C CA . THR B 1 216 ? 90.867 145.348 111.069 1.00 33.42 397 THR B CA 1
ATOM 2872 C C . THR B 1 216 ? 90.061 144.113 111.412 1.00 33.42 397 THR B C 1
ATOM 2873 O O . THR B 1 216 ? 89.511 143.467 110.518 1.00 33.42 397 THR B O 1
ATOM 2877 N N . TRP B 1 217 ? 89.960 143.807 112.702 1.00 20.29 398 TRP B N 1
ATOM 2878 C CA . TRP B 1 217 ? 89.184 142.671 113.170 1.00 20.29 398 TRP B CA 1
ATOM 2879 C C . TRP B 1 217 ? 87.699 142.972 113.064 1.00 20.29 398 TRP B C 1
ATOM 2880 O O . TRP B 1 217 ? 87.284 144.050 112.653 1.00 20.29 398 TRP B O 1
ATOM 2891 N N . ALA B 1 218 ? 86.874 142.017 113.438 1.00 17.41 399 ALA B N 1
ATOM 2892 C CA . ALA B 1 218 ? 85.455 142.207 113.204 1.00 17.41 399 ALA B CA 1
ATOM 2893 C C . ALA B 1 218 ? 84.844 143.031 114.323 1.00 17.41 399 ALA B C 1
ATOM 2894 O O . ALA B 1 218 ? 85.526 143.479 115.237 1.00 17.41 399 ALA B O 1
ATOM 2896 N N . SER B 1 219 ? 83.537 143.223 114.264 1.00 18.53 400 SER B N 1
ATOM 2897 C CA . SER B 1 219 ? 82.797 143.859 115.343 1.00 18.53 400 SER B CA 1
ATOM 2898 C C . SER B 1 219 ? 82.096 142.767 116.130 1.00 18.53 400 SER B C 1
ATOM 2899 O O . SER B 1 219 ? 81.037 142.290 115.728 1.00 18.53 400 SER B O 1
ATOM 2902 N N . ARG B 1 220 ? 82.681 142.373 117.251 1.00 18.93 401 ARG B N 1
ATOM 2903 C CA . ARG B 1 220 ? 82.119 141.344 118.109 1.00 18.93 401 ARG B CA 1
ATOM 2904 C C . ARG B 1 220 ? 81.438 141.962 119.312 1.00 18.93 401 ARG B C 1
ATOM 2905 O O . ARG B 1 220 ? 81.702 143.100 119.677 1.00 18.93 401 ARG B O 1
ATOM 2913 N N . GLN B 1 221 ? 80.587 141.172 119.956 1.00 22.52 402 GLN B N 1
ATOM 2914 C CA . GLN B 1 221 ? 79.891 141.598 121.161 1.00 22.52 402 GLN B CA 1
ATOM 2915 C C . GLN B 1 221 ? 80.821 141.565 122.356 1.00 22.52 402 GLN B C 1
ATOM 2916 O O . GLN B 1 221 ? 81.545 140.596 122.551 1.00 22.52 402 GLN B O 1
ATOM 2922 N N . GLU B 1 222 ? 80.802 142.582 123.132 1.00 25.59 403 GLU B N 1
ATOM 2923 C CA . GLU B 1 222 ? 81.623 142.585 124.324 1.00 25.59 403 GLU B CA 1
ATOM 2924 C C . GLU B 1 222 ? 80.801 142.100 125.504 1.00 25.59 403 GLU B C 1
ATOM 2925 O O . GLU B 1 222 ? 79.571 142.116 125.450 1.00 25.59 403 GLU B O 1
ATOM 2931 N N . PRO B 1 223 ? 81.430 141.609 126.574 1.00 30.32 404 PRO B N 1
ATOM 2932 C CA . PRO B 1 223 ? 80.640 141.172 127.726 1.00 30.32 404 PRO B CA 1
ATOM 2933 C C . PRO B 1 223 ? 80.170 142.382 128.508 1.00 30.32 404 PRO B C 1
ATOM 2934 O O . PRO B 1 223 ? 80.979 143.117 129.075 1.00 30.32 404 PRO B O 1
ATOM 2938 N N . SER B 1 224 ? 78.863 142.593 128.529 1.00 43.52 405 SER B N 1
ATOM 2939 C CA . SER B 1 224 ? 78.308 143.724 129.247 1.00 43.52 405 SER B CA 1
ATOM 2940 C C . SER B 1 224 ? 77.109 143.288 130.064 1.00 43.52 405 SER B C 1
ATOM 2941 O O . SER B 1 224 ? 76.321 142.438 129.638 1.00 43.52 405 SER B O 1
ATOM 2944 N N . GLN B 1 225 ? 76.999 143.869 131.252 1.00 58.94 406 GLN B N 1
ATOM 2945 C CA . GLN B 1 225 ? 75.791 143.810 132.049 1.00 58.94 406 GLN B CA 1
ATOM 2946 C C . GLN B 1 225 ? 74.949 145.068 131.884 1.00 58.94 406 GLN B C 1
ATOM 2947 O O . GLN B 1 225 ? 74.095 145.351 132.727 1.00 58.94 406 GLN B O 1
ATOM 2953 N N . GLY B 1 226 ? 75.182 145.834 130.824 1.00 57.20 407 GLY B N 1
ATOM 2954 C CA . GLY B 1 226 ? 74.335 146.958 130.492 1.00 57.20 407 GLY B CA 1
ATOM 2955 C C . GLY B 1 226 ? 73.373 146.594 129.385 1.00 57.20 407 GLY B C 1
ATOM 2956 O O . GLY B 1 226 ? 72.339 145.966 129.628 1.00 57.20 407 GLY B O 1
ATOM 2957 N N . THR B 1 227 ? 73.701 146.986 128.165 1.00 49.93 408 THR B N 1
ATOM 2958 C CA . THR B 1 227 ? 72.942 146.630 126.979 1.00 49.93 408 THR B CA 1
ATOM 2959 C C . THR B 1 227 ? 73.827 145.840 126.021 1.00 49.93 408 THR B C 1
ATOM 2960 O O . THR B 1 227 ? 74.951 145.457 126.351 1.00 49.93 408 THR B O 1
ATOM 2964 N N . THR B 1 228 ? 73.310 145.585 124.824 1.00 41.43 409 THR B N 1
ATOM 2965 C CA . THR B 1 228 ? 74.081 144.901 123.790 1.00 41.43 409 THR B CA 1
ATOM 2966 C C . THR B 1 228 ? 74.988 145.917 123.125 1.00 41.43 409 THR B C 1
ATOM 2967 O O . THR B 1 228 ? 74.546 146.696 122.281 1.00 41.43 409 THR B O 1
ATOM 2971 N N . THR B 1 229 ? 76.256 145.933 123.516 1.00 30.73 410 THR B N 1
ATOM 2972 C CA . THR B 1 229 ? 77.252 146.798 122.911 1.00 30.73 410 THR B CA 1
ATOM 2973 C C . THR B 1 229 ? 78.359 145.939 122.329 1.00 30.73 410 THR B C 1
ATOM 2974 O O . THR B 1 229 ? 78.478 144.766 122.671 1.00 30.73 410 THR B O 1
ATOM 2978 N N . PHE B 1 230 ? 79.186 146.536 121.464 1.00 22.84 411 PHE B N 1
ATOM 2979 C CA . PHE B 1 230 ? 80.152 145.781 120.677 1.00 22.84 411 PHE B CA 1
ATOM 2980 C C . PHE B 1 230 ? 81.570 146.327 120.803 1.00 22.84 411 PHE B C 1
ATOM 2981 O O . PHE B 1 230 ? 81.815 147.187 121.643 1.00 22.84 411 PHE B O 1
ATOM 2989 N N . ALA B 1 231 ? 82.518 145.834 120.010 1.00 19.04 412 ALA B N 1
ATOM 2990 C CA . ALA B 1 231 ? 83.869 146.387 120.020 1.00 19.04 412 ALA B CA 1
ATOM 2991 C C . ALA B 1 231 ? 84.555 146.096 118.694 1.00 19.04 412 ALA B C 1
ATOM 2992 O O . ALA B 1 231 ? 84.192 145.159 117.993 1.00 19.04 412 ALA B O 1
ATOM 2994 N N . VAL B 1 232 ? 85.547 146.922 118.353 1.00 21.56 413 VAL B N 1
ATOM 2995 C CA . VAL B 1 232 ? 86.323 146.819 117.110 1.00 21.56 413 VAL B CA 1
ATOM 2996 C C . VAL B 1 232 ? 87.766 147.185 117.399 1.00 21.56 413 VAL B C 1
ATOM 2997 O O . VAL B 1 232 ? 88.028 148.139 118.121 1.00 21.56 413 VAL B O 1
ATOM 3001 N N . THR B 1 233 ? 88.712 146.445 116.854 1.00 33.42 414 THR B N 1
ATOM 3002 C CA . THR B 1 233 ? 90.093 146.864 116.936 1.00 33.42 414 THR B CA 1
ATOM 3003 C C . THR B 1 233 ? 90.698 146.941 115.549 1.00 33.42 414 THR B C 1
ATOM 3004 O O . THR B 1 233 ? 90.417 146.113 114.696 1.00 33.42 414 THR B O 1
ATOM 3008 N N . SER B 1 234 ? 91.497 147.969 115.317 1.00 19.81 415 SER B N 1
ATOM 3009 C CA . SER B 1 234 ? 92.243 148.103 114.079 1.00 19.81 415 SER B CA 1
ATOM 3010 C C . SER B 1 234 ? 93.675 148.441 114.410 1.00 19.81 415 SER B C 1
ATOM 3011 O O . SER B 1 234 ? 93.914 149.314 115.232 1.00 19.81 415 SER B O 1
ATOM 3014 N N . ILE B 1 235 ? 94.624 147.777 113.787 1.00 16.73 416 ILE B N 1
ATOM 3015 C CA . ILE B 1 235 ? 96.031 147.956 114.095 1.00 16.73 416 ILE B CA 1
ATOM 3016 C C . ILE B 1 235 ? 96.729 148.524 112.872 1.00 16.73 416 ILE B C 1
ATOM 3017 O O . ILE B 1 235 ? 96.396 148.176 111.742 1.00 16.73 416 ILE B O 1
ATOM 3022 N N . LEU B 1 236 ? 97.651 149.449 113.088 1.00 15.23 417 LEU B N 1
ATOM 3023 C CA . LEU B 1 236 ? 98.464 149.991 112.011 1.00 15.23 417 LEU B CA 1
ATOM 3024 C C . LEU B 1 236 ? 99.917 149.897 112.427 1.00 15.23 417 LEU B C 1
ATOM 3025 O O . LEU B 1 236 ? 100.326 150.545 113.385 1.00 15.23 417 LEU B O 1
ATOM 3030 N N . ARG B 1 237 ? 100.695 149.093 111.735 1.00 14.60 418 ARG B N 1
ATOM 3031 C CA . ARG B 1 237 ? 102.125 149.059 111.951 1.00 14.60 418 ARG B CA 1
ATOM 3032 C C . ARG B 1 237 ? 102.762 149.999 110.949 1.00 14.60 418 ARG B C 1
ATOM 3033 O O . ARG B 1 237 ? 102.638 149.806 109.741 1.00 14.60 418 ARG B O 1
ATOM 3041 N N . VAL B 1 238 ? 103.442 151.013 111.452 1.00 20.46 419 VAL B N 1
ATOM 3042 C CA . VAL B 1 238 ? 104.050 152.037 110.619 1.00 20.46 419 VAL B CA 1
ATOM 3043 C C . VAL B 1 238 ? 105.539 152.081 110.971 1.00 20.46 419 VAL B C 1
ATOM 3044 O O . VAL B 1 238 ? 105.977 151.434 111.912 1.00 20.46 419 VAL B O 1
ATOM 3048 N N . ALA B 1 239 ? 106.323 152.815 110.187 1.00 24.14 420 ALA B N 1
ATOM 3049 C CA . ALA B 1 239 ? 107.770 152.782 110.319 1.00 24.14 420 ALA B CA 1
ATOM 3050 C C . ALA B 1 239 ? 108.227 153.357 111.658 1.00 24.14 420 ALA B C 1
ATOM 3051 O O . ALA B 1 239 ? 107.468 153.989 112.385 1.00 24.14 420 ALA B O 1
ATOM 3053 N N . ALA B 1 240 ? 109.473 153.081 112.007 1.00 24.86 421 ALA B N 1
ATOM 3054 C CA . ALA B 1 240 ? 109.992 153.628 113.244 1.00 24.86 421 ALA B CA 1
ATOM 3055 C C . ALA B 1 240 ? 110.470 155.048 113.069 1.00 24.86 421 ALA B C 1
ATOM 3056 O O . ALA B 1 240 ? 110.386 155.836 114.006 1.00 24.86 421 ALA B O 1
ATOM 3058 N N . GLU B 1 241 ? 110.988 155.395 111.897 1.00 29.75 422 GLU B N 1
ATOM 3059 C CA . GLU B 1 241 ? 111.495 156.745 111.704 1.00 29.75 422 GLU B CA 1
ATOM 3060 C C . GLU B 1 241 ? 110.359 157.731 111.477 1.00 29.75 422 GLU B C 1
ATOM 3061 O O . GLU B 1 241 ? 110.469 158.898 111.860 1.00 29.75 422 GLU B O 1
ATOM 3067 N N . ASP B 1 242 ? 109.255 157.283 110.872 1.00 30.95 423 ASP B N 1
ATOM 3068 C CA . ASP B 1 242 ? 108.083 158.141 110.728 1.00 30.95 423 ASP B CA 1
ATOM 3069 C C . ASP B 1 242 ? 107.422 158.421 112.061 1.00 30.95 423 ASP B C 1
ATOM 3070 O O . ASP B 1 242 ? 106.814 159.472 112.239 1.00 30.95 423 ASP B O 1
ATOM 3075 N N . TRP B 1 243 ? 107.508 157.498 112.999 1.00 26.80 424 TRP B N 1
ATOM 3076 C CA . TRP B 1 243 ? 107.031 157.791 114.336 1.00 26.80 424 TRP B CA 1
ATOM 3077 C C . TRP B 1 243 ? 108.014 158.671 115.080 1.00 26.80 424 TRP B C 1
ATOM 3078 O O . TRP B 1 243 ? 107.632 159.711 115.617 1.00 26.80 424 TRP B O 1
ATOM 3089 N N . LYS B 1 244 ? 109.293 158.279 115.084 1.00 27.80 425 LYS B N 1
ATOM 3090 C CA . LYS B 1 244 ? 110.327 158.953 115.863 1.00 27.80 425 LYS B CA 1
ATOM 3091 C C . LYS B 1 244 ? 110.554 160.384 115.410 1.00 27.80 425 LYS B C 1
ATOM 3092 O O . LYS B 1 244 ? 111.004 161.211 116.204 1.00 27.80 425 LYS B O 1
ATOM 3098 N N . LYS B 1 245 ? 110.282 160.693 114.148 1.00 29.88 426 LYS B N 1
ATOM 3099 C CA . LYS B 1 245 ? 110.344 162.080 113.723 1.00 29.88 426 LYS B CA 1
ATOM 3100 C C . LYS B 1 245 ? 109.193 162.870 114.314 1.00 29.88 426 LYS B C 1
ATOM 3101 O O . LYS B 1 245 ? 109.387 163.978 114.814 1.00 29.88 426 LYS B O 1
ATOM 3107 N N . GLY B 1 246 ? 108.002 162.297 114.323 1.00 29.68 427 GLY B N 1
ATOM 3108 C CA . GLY B 1 246 ? 106.885 162.997 114.910 1.00 29.68 427 GLY B CA 1
ATOM 3109 C C . GLY B 1 246 ? 105.714 163.246 113.991 1.00 29.68 427 GLY B C 1
ATOM 3110 O O . GLY B 1 246 ? 105.107 164.315 114.055 1.00 29.68 427 GLY B O 1
ATOM 3111 N N . ASP B 1 247 ? 105.391 162.297 113.119 1.00 34.16 428 ASP B N 1
ATOM 3112 C CA . ASP B 1 247 ? 104.174 162.436 112.341 1.00 34.16 428 ASP B CA 1
ATOM 3113 C C . ASP B 1 247 ? 102.961 162.198 113.227 1.00 34.16 428 ASP B C 1
ATOM 3114 O O . ASP B 1 247 ? 103.067 161.703 114.347 1.00 34.16 428 ASP B O 1
ATOM 3119 N N . THR B 1 248 ? 101.794 162.557 112.710 1.00 34.97 429 THR B N 1
ATOM 3120 C CA . THR B 1 248 ? 100.533 162.377 113.411 1.00 34.97 429 THR B CA 1
ATOM 3121 C C . THR B 1 248 ? 99.710 161.331 112.685 1.00 34.97 429 THR B C 1
ATOM 3122 O O . THR B 1 248 ? 99.525 161.425 111.471 1.00 34.97 429 THR B O 1
ATOM 3126 N N . PHE B 1 249 ? 99.209 160.351 113.428 1.00 28.24 430 PHE B N 1
ATOM 3127 C CA . PHE B 1 249 ? 98.457 159.237 112.875 1.00 28.24 430 PHE B CA 1
ATOM 3128 C C . PHE B 1 249 ? 97.070 159.240 113.475 1.00 28.24 430 PHE B C 1
ATOM 3129 O O . PHE B 1 249 ? 96.929 159.391 114.686 1.00 28.24 430 PHE B O 1
ATOM 3137 N N . SER B 1 250 ? 96.053 159.047 112.652 1.00 26.17 431 SER B N 1
ATOM 3138 C CA . SER B 1 250 ? 94.687 159.247 113.104 1.00 26.17 431 SER B CA 1
ATOM 3139 C C . SER B 1 250 ? 93.808 158.063 112.751 1.00 26.17 431 SER B C 1
ATOM 3140 O O . SER B 1 250 ? 93.695 157.704 111.583 1.00 26.17 431 SER B O 1
ATOM 3143 N N . CYS B 1 251 ? 93.155 157.491 113.742 1.00 23.32 432 CYS B N 1
ATOM 3144 C CA . CYS B 1 251 ? 92.099 156.538 113.473 1.00 23.32 432 CYS B CA 1
ATOM 3145 C C . CYS B 1 251 ? 90.830 157.320 113.236 1.00 23.32 432 CYS B C 1
ATOM 3146 O O . CYS B 1 251 ? 90.637 158.385 113.817 1.00 23.32 432 CYS B O 1
ATOM 3149 N N . MET B 1 252 ? 89.967 156.802 112.370 1.00 27.56 433 MET B N 1
ATOM 3150 C CA . MET B 1 252 ? 88.705 157.457 112.039 1.00 27.56 433 MET B CA 1
ATOM 3151 C C . MET B 1 252 ? 87.609 156.409 111.983 1.00 27.56 433 MET B C 1
ATOM 3152 O O . MET B 1 252 ? 87.540 155.640 111.027 1.00 27.56 433 MET B O 1
ATOM 3157 N N . VAL B 1 253 ? 86.752 156.382 112.988 1.00 26.23 434 VAL B N 1
ATOM 3158 C CA . VAL B 1 253 ? 85.740 155.348 113.141 1.00 26.23 434 VAL B CA 1
ATOM 3159 C C . VAL B 1 253 ? 84.398 155.942 112.772 1.00 26.23 434 VAL B C 1
ATOM 3160 O O . VAL B 1 253 ? 83.971 156.932 113.367 1.00 26.23 434 VAL B O 1
ATOM 3164 N N . GLY B 1 254 ? 83.718 155.344 111.805 1.00 30.54 435 GLY B N 1
ATOM 3165 C CA . GLY B 1 254 ? 82.498 155.894 111.264 1.00 30.54 435 GLY B CA 1
ATOM 3166 C C . GLY B 1 254 ? 81.317 154.991 111.566 1.00 30.54 435 GLY B C 1
ATOM 3167 O O . GLY B 1 254 ? 81.357 153.793 111.307 1.00 30.54 435 GLY B O 1
ATOM 3168 N N . HIS B 1 255 ? 80.266 155.601 112.072 1.00 37.26 436 HIS B N 1
ATOM 3169 C CA . HIS B 1 255 ? 79.074 154.894 112.467 1.00 37.26 436 HIS B CA 1
ATOM 3170 C C . HIS B 1 255 ? 77.886 155.705 111.995 1.00 37.26 436 HIS B C 1
ATOM 3171 O O . HIS B 1 255 ? 78.015 156.879 111.653 1.00 37.26 436 HIS B O 1
ATOM 3178 N N . GLU B 1 256 ? 76.724 155.069 111.952 1.00 47.59 437 GLU B N 1
ATOM 3179 C CA . GLU B 1 256 ? 75.506 155.758 111.562 1.00 47.59 437 GLU B CA 1
ATOM 3180 C C . GLU B 1 256 ? 74.859 156.492 112.716 1.00 47.59 437 GLU B C 1
ATOM 3181 O O . GLU B 1 256 ? 73.821 157.121 112.519 1.00 47.59 437 GLU B O 1
ATOM 3187 N N . ALA B 1 257 ? 75.435 156.413 11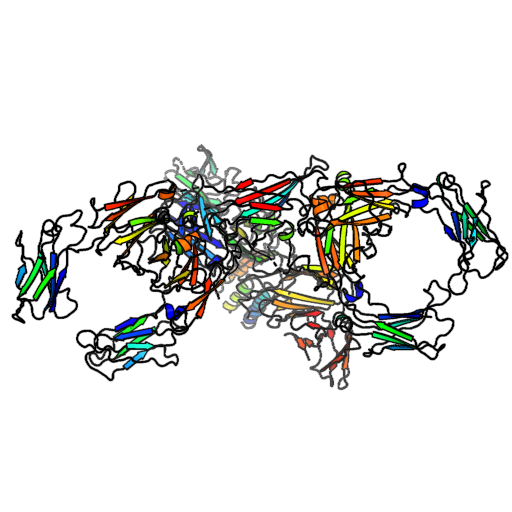3.910 1.00 44.65 438 ALA B N 1
ATOM 3188 C CA . ALA B 1 257 ? 74.939 157.095 115.101 1.00 44.65 438 ALA B CA 1
ATOM 3189 C C . ALA B 1 257 ? 75.841 158.239 115.511 1.00 44.65 438 ALA B C 1
ATOM 3190 O O . ALA B 1 257 ? 76.167 158.392 116.686 1.00 44.65 438 ALA B O 1
ATOM 3192 N N . LEU B 1 258 ? 76.296 159.027 114.557 1.00 41.18 439 LEU B N 1
ATOM 3193 C CA . LEU B 1 258 ? 77.076 160.215 114.832 1.00 41.18 439 LEU B CA 1
ATOM 3194 C C . LEU B 1 258 ? 76.507 161.365 114.018 1.00 41.18 439 LEU B C 1
ATOM 3195 O O . LEU B 1 258 ? 75.880 161.133 112.981 1.00 41.18 439 LEU B O 1
ATOM 3200 N N . PRO B 1 259 ? 76.652 162.609 114.484 1.00 45.99 440 PRO B N 1
ATOM 3201 C CA . PRO B 1 259 ? 76.213 163.747 113.663 1.00 45.99 440 PRO B CA 1
ATOM 3202 C C . PRO B 1 259 ? 77.082 163.942 112.431 1.00 45.99 440 PRO B C 1
ATOM 3203 O O . PRO B 1 259 ? 76.591 164.040 111.303 1.00 45.99 440 PRO B O 1
ATOM 3207 N N . LEU B 1 260 ? 78.386 163.993 112.647 1.00 45.10 441 LEU B N 1
ATOM 3208 C CA . LEU B 1 260 ? 79.348 164.176 111.574 1.00 45.10 441 LEU B CA 1
ATOM 3209 C C . LEU B 1 260 ? 79.768 162.864 110.933 1.00 45.10 441 LEU B C 1
ATOM 3210 O O . LEU B 1 260 ? 80.576 162.880 110.001 1.00 45.10 441 LEU B O 1
ATOM 3215 N N . ALA B 1 261 ? 79.265 161.741 111.442 1.00 39.37 442 ALA B N 1
ATOM 3216 C CA . ALA B 1 261 ? 79.425 160.380 110.935 1.00 39.37 442 ALA B CA 1
ATOM 3217 C C . ALA B 1 261 ? 80.867 159.881 110.906 1.00 39.37 442 ALA B C 1
ATOM 3218 O O . ALA B 1 261 ? 81.118 158.839 110.312 1.00 39.37 442 ALA B O 1
ATOM 3220 N N . PHE B 1 262 ? 81.818 160.566 111.552 1.00 37.13 443 PHE B N 1
ATOM 3221 C CA . PHE B 1 262 ? 83.203 160.090 111.601 1.00 37.13 443 PHE B CA 1
ATOM 3222 C C . PHE B 1 262 ? 83.867 160.632 112.866 1.00 37.13 443 PHE B C 1
ATOM 3223 O O . PHE B 1 262 ? 84.331 161.772 112.871 1.00 37.13 443 PHE B O 1
ATOM 3231 N N . THR B 1 263 ? 83.940 159.816 113.918 1.00 32.11 444 THR B N 1
ATOM 3232 C CA . THR B 1 263 ? 84.784 160.168 115.054 1.00 32.11 444 THR B CA 1
ATOM 3233 C C . THR B 1 263 ? 86.233 160.009 114.633 1.00 32.11 444 THR B C 1
ATOM 3234 O O . THR B 1 263 ? 86.561 159.174 113.798 1.00 32.11 444 THR B O 1
ATOM 3238 N N . GLN B 1 264 ? 87.106 160.824 115.191 1.00 27.27 445 GLN B N 1
ATOM 3239 C CA . GLN B 1 264 ? 88.486 160.774 114.756 1.00 27.27 445 GLN B CA 1
ATOM 3240 C C . GLN B 1 264 ? 89.396 161.082 115.925 1.00 27.27 445 GLN B C 1
ATOM 3241 O O . GLN B 1 264 ? 89.186 162.070 116.627 1.00 27.27 445 GLN B O 1
ATOM 3247 N N . LYS B 1 265 ? 90.394 160.243 116.141 1.00 23.86 446 LYS B N 1
ATOM 3248 C CA . LYS B 1 265 ? 91.384 160.522 117.159 1.00 23.86 446 LYS B CA 1
ATOM 3249 C C . LYS B 1 265 ? 92.761 160.475 116.541 1.00 23.86 446 LYS B C 1
ATOM 3250 O O . LYS B 1 265 ? 92.968 159.846 115.509 1.00 23.86 446 LYS B O 1
ATOM 3256 N N . THR B 1 266 ? 93.707 161.126 117.198 1.00 25.80 447 THR B N 1
ATOM 3257 C CA . THR B 1 266 ? 94.992 161.442 116.603 1.00 25.80 447 THR B CA 1
ATOM 3258 C C . THR B 1 266 ? 96.068 161.292 117.658 1.00 25.80 447 THR B C 1
ATOM 3259 O O . THR B 1 266 ? 95.890 161.756 118.781 1.00 25.80 447 THR B O 1
ATOM 3263 N N . ILE B 1 267 ? 97.166 160.631 117.324 1.00 27.60 448 ILE B N 1
ATOM 3264 C CA . ILE B 1 267 ? 98.276 160.541 118.257 1.00 27.60 448 ILE B CA 1
ATOM 3265 C C . ILE B 1 267 ? 99.561 160.845 117.504 1.00 27.60 448 ILE B C 1
ATOM 3266 O O . ILE B 1 267 ? 99.668 160.613 116.298 1.00 27.60 448 ILE B O 1
ATOM 3271 N N . ASP B 1 268 ? 100.502 161.460 118.204 1.00 32.68 449 ASP B N 1
ATOM 3272 C CA . ASP B 1 268 ? 101.848 161.668 117.708 1.00 32.68 449 ASP B CA 1
ATOM 3273 C C . ASP B 1 268 ? 102.806 161.157 118.761 1.00 32.68 449 ASP B C 1
ATOM 3274 O O . ASP B 1 268 ? 102.365 160.480 119.687 1.00 32.68 449 ASP B O 1
ATOM 3279 N N . ARG B 1 269 ? 104.103 161.444 118.635 1.00 34.38 450 ARG B N 1
ATOM 3280 C CA . ARG B 1 269 ? 105.051 160.935 119.620 1.00 34.38 450 ARG B CA 1
ATOM 3281 C C . ARG B 1 269 ? 104.874 161.615 120.970 1.00 34.38 450 ARG B C 1
ATOM 3282 O O . ARG B 1 269 ? 105.083 160.992 122.014 1.00 34.38 450 ARG B O 1
ATOM 3290 N N . LEU B 1 270 ? 104.433 162.868 120.972 1.00 37.70 451 LEU B N 1
ATOM 3291 C CA . LEU B 1 270 ? 104.328 163.671 122.184 1.00 37.70 451 LEU B CA 1
ATOM 3292 C C . LEU B 1 270 ? 102.894 163.592 122.688 1.00 37.70 451 LEU B C 1
ATOM 3293 O O . LEU B 1 270 ? 102.077 164.476 122.442 1.00 37.70 451 LEU B O 1
ATOM 3298 N N . ALA B 1 271 ? 102.609 162.513 123.418 1.00 40.16 452 ALA B N 1
ATOM 3299 C CA . ALA B 1 271 ? 101.283 162.151 123.948 1.00 40.16 452 ALA B CA 1
ATOM 3300 C C . ALA B 1 271 ? 100.184 162.126 122.879 1.00 40.16 452 ALA B C 1
ATOM 3301 O O . ALA B 1 271 ? 99.541 163.133 122.585 1.00 40.16 452 ALA B O 1
ATOM 3303 N N . HIS B 1 276 ? 110.611 162.583 132.550 1.00 70.39 457 HIS B N 1
ATOM 3304 C CA . HIS B 1 276 ? 110.254 162.632 133.957 1.00 70.39 457 HIS B CA 1
ATOM 3305 C C . HIS B 1 276 ? 110.896 161.514 134.735 1.00 70.39 457 HIS B C 1
ATOM 3306 O O . HIS B 1 276 ? 110.228 160.813 135.489 1.00 70.39 457 HIS B O 1
ATOM 3313 N N . VAL B 1 277 ? 112.205 161.353 134.559 1.00 64.88 458 VAL B N 1
ATOM 3314 C CA . VAL B 1 277 ? 112.907 160.266 135.231 1.00 64.88 458 VAL B CA 1
ATOM 3315 C C . VAL B 1 277 ? 113.059 160.580 136.714 1.00 64.88 458 VAL B C 1
ATOM 3316 O O . VAL B 1 277 ? 112.512 159.873 137.567 1.00 64.88 458 VAL B O 1
ATOM 3320 N N . ASN B 1 278 ? 113.776 161.662 137.026 1.00 60.74 459 ASN B N 1
ATOM 3321 C CA . ASN B 1 278 ? 113.984 162.181 138.381 1.00 60.74 459 ASN B CA 1
ATOM 3322 C C . ASN B 1 278 ? 114.631 161.135 139.292 1.00 60.74 459 ASN B C 1
ATOM 3323 O O . ASN B 1 278 ? 114.032 160.626 140.235 1.00 60.74 459 ASN B O 1
ATOM 3328 N N . VAL B 1 279 ? 115.862 160.808 138.968 1.00 51.93 460 VAL B N 1
ATOM 3329 C CA . VAL B 1 279 ? 116.697 159.967 139.810 1.00 51.93 460 VAL B CA 1
ATOM 3330 C C . VAL B 1 279 ? 117.121 160.794 141.015 1.00 51.93 460 VAL B C 1
ATOM 3331 O O . VAL B 1 279 ? 117.109 162.027 140.965 1.00 51.93 460 VAL B O 1
ATOM 3335 N N . SER B 1 280 ? 117.486 160.140 142.110 1.00 41.18 461 SER B N 1
ATOM 3336 C CA . SER B 1 280 ? 118.252 160.793 143.161 1.00 41.18 461 SER B CA 1
ATOM 3337 C C . SER B 1 280 ? 119.267 159.791 143.667 1.00 41.18 461 SER B C 1
ATOM 3338 O O . SER B 1 280 ? 118.897 158.810 144.310 1.00 41.18 461 SER B O 1
ATOM 3341 N N . VAL B 1 281 ? 120.537 160.021 143.370 1.00 36.90 462 VAL B N 1
ATOM 3342 C CA . VAL B 1 281 ? 121.589 159.113 143.808 1.00 36.90 462 VAL B CA 1
ATOM 3343 C C . VAL B 1 281 ? 121.993 159.481 145.229 1.00 36.90 462 VAL B C 1
ATOM 3344 O O . VAL B 1 281 ? 122.494 160.579 145.477 1.00 36.90 462 VAL B O 1
ATOM 3348 N N . VAL B 1 282 ? 121.833 158.543 146.155 1.00 37.55 463 VAL B N 1
ATOM 3349 C CA . VAL B 1 282 ? 121.889 158.834 147.584 1.00 37.55 463 VAL B CA 1
ATOM 3350 C C . VAL B 1 282 ? 123.223 158.260 148.034 1.00 37.55 463 VAL B C 1
ATOM 3351 O O . VAL B 1 282 ? 123.318 157.607 149.078 1.00 37.55 463 VAL B O 1
ATOM 3355 N N . MET B 1 283 ? 124.232 158.425 147.180 1.00 39.58 464 MET B N 1
ATOM 3356 C CA . MET B 1 283 ? 125.493 157.698 147.264 1.00 39.58 464 MET B CA 1
ATOM 3357 C C . MET B 1 283 ? 126.211 157.924 148.584 1.00 39.58 464 MET B C 1
ATOM 3358 O O . MET B 1 283 ? 126.302 159.055 149.064 1.00 39.58 464 MET B O 1
ATOM 3363 N N . ALA B 1 284 ? 126.696 156.818 149.157 1.00 38.53 465 ALA B N 1
ATOM 3364 C CA . ALA B 1 284 ? 127.134 156.659 150.542 1.00 38.53 465 ALA B CA 1
ATOM 3365 C C . ALA B 1 284 ? 126.025 157.054 151.501 1.00 38.53 465 ALA B C 1
ATOM 3366 O O . ALA B 1 284 ? 125.057 156.313 151.668 1.00 38.53 465 ALA B O 1
ATOM 3368 N N . PRO C 1 63 ? 165.735 127.278 193.143 1.00 85.15 244 PRO C N 1
ATOM 3369 C CA . PRO C 1 63 ? 166.555 128.122 194.020 1.00 85.15 244 PRO C CA 1
ATOM 3370 C C . PRO C 1 63 ? 167.400 129.146 193.251 1.00 85.15 244 PRO C C 1
ATOM 3371 O O . PRO C 1 63 ? 168.550 129.407 193.609 1.00 85.15 244 PRO C O 1
ATOM 3375 N N . ARG C 1 64 ? 166.821 129.718 192.202 1.00 84.05 245 ARG C N 1
ATOM 3376 C CA . ARG C 1 64 ? 167.492 130.699 191.364 1.00 84.05 245 ARG C CA 1
ATOM 3377 C C . ARG C 1 64 ? 167.176 132.107 191.847 1.00 84.05 245 ARG C C 1
ATOM 3378 O O . ARG C 1 64 ? 166.256 132.317 192.641 1.00 84.05 245 ARG C O 1
ATOM 3386 N N . LEU C 1 65 ? 167.946 133.074 191.355 1.00 85.94 246 LEU C N 1
ATOM 3387 C CA . LEU C 1 65 ? 167.724 134.486 191.636 1.00 85.94 246 LEU C CA 1
ATOM 3388 C C . LEU C 1 65 ? 167.234 135.177 190.377 1.00 85.94 246 LEU C C 1
ATOM 3389 O O . LEU C 1 65 ? 167.963 135.247 189.383 1.00 85.94 246 LEU C O 1
ATOM 3394 N N . SER C 1 66 ? 166.020 135.705 190.425 1.00 83.75 247 SER C N 1
ATOM 3395 C CA . SER C 1 66 ? 165.489 136.482 189.321 1.00 83.75 247 SER C CA 1
ATOM 3396 C C . SER C 1 66 ? 165.314 137.927 189.757 1.00 83.75 247 SER C C 1
ATOM 3397 O O . SER C 1 66 ? 164.967 138.210 190.905 1.00 83.75 247 SER C O 1
ATOM 3400 N N . LEU C 1 67 ? 165.582 138.837 188.833 1.00 87.43 248 LEU C N 1
ATOM 3401 C CA . LEU C 1 67 ? 165.466 140.262 189.086 1.00 87.43 248 LEU C CA 1
ATOM 3402 C C . LEU C 1 67 ? 164.691 140.893 187.941 1.00 87.43 248 LEU C C 1
ATOM 3403 O O . LEU C 1 67 ? 164.955 140.612 186.770 1.00 87.43 248 LEU C O 1
ATOM 3408 N N . HIS C 1 68 ? 163.716 141.721 188.284 1.00 85.92 249 HIS C N 1
ATOM 3409 C CA . HIS C 1 68 ? 162.780 142.250 187.306 1.00 85.92 249 HIS C CA 1
ATOM 3410 C C . HIS C 1 68 ? 163.126 143.682 186.943 1.00 85.92 249 HIS C C 1
ATOM 3411 O O . HIS C 1 68 ? 163.588 144.460 187.775 1.00 85.92 249 HIS C O 1
ATOM 3418 N N . ARG C 1 69 ? 162.876 144.030 185.692 1.00 81.34 250 ARG C N 1
ATOM 3419 C CA . ARG C 1 69 ? 162.878 145.420 185.298 1.00 81.34 250 ARG C CA 1
ATOM 3420 C C . ARG C 1 69 ? 161.606 146.079 185.835 1.00 81.34 250 ARG C C 1
ATOM 3421 O O . ARG C 1 69 ? 160.661 145.384 186.212 1.00 81.34 250 ARG C O 1
ATOM 3429 N N . PRO C 1 70 ? 161.571 147.410 185.936 1.00 83.98 251 PRO C N 1
ATOM 3430 C CA . PRO C 1 70 ? 160.317 148.072 186.310 1.00 83.98 251 PRO C CA 1
ATOM 3431 C C . PRO C 1 70 ? 159.254 147.893 185.243 1.00 83.98 251 PRO C C 1
ATOM 3432 O O . PRO C 1 70 ? 159.552 147.776 184.053 1.00 83.98 251 PRO C O 1
ATOM 3436 N N . ALA C 1 71 ? 158.003 147.845 185.690 1.00 78.63 252 ALA C N 1
ATOM 3437 C CA . ALA C 1 71 ? 156.890 147.728 184.762 1.00 78.63 252 ALA C CA 1
ATOM 3438 C C . ALA C 1 71 ? 156.790 148.990 183.927 1.00 78.63 252 ALA C C 1
ATOM 3439 O O . ALA C 1 71 ? 157.044 150.091 184.417 1.00 78.63 252 ALA C O 1
ATOM 3441 N N . LEU C 1 72 ? 156.442 148.820 182.650 1.00 71.03 253 LEU C N 1
ATOM 3442 C CA . LEU C 1 72 ? 156.447 149.951 181.729 1.00 71.03 253 LEU C CA 1
ATOM 3443 C C . LEU C 1 72 ? 155.336 150.938 182.055 1.00 71.03 253 LEU C C 1
ATOM 3444 O O . LEU C 1 72 ? 155.553 152.154 182.016 1.00 71.03 253 LEU C O 1
ATOM 3449 N N . GLU C 1 73 ? 154.154 150.430 182.403 1.00 73.69 254 GLU C N 1
ATOM 3450 C CA . GLU C 1 73 ? 153.080 151.278 182.904 1.00 73.69 254 GLU C CA 1
ATOM 3451 C C . GLU C 1 73 ? 153.504 151.993 184.184 1.00 73.69 254 GLU C C 1
ATOM 3452 O O . GLU C 1 73 ? 153.201 153.176 184.376 1.00 73.69 254 GLU C O 1
ATOM 3458 N N . ASP C 1 74 ? 154.264 151.307 185.041 1.00 82.38 255 ASP C N 1
ATOM 3459 C CA . ASP C 1 74 ? 154.732 151.905 186.283 1.00 82.38 255 ASP C CA 1
ATOM 3460 C C . ASP C 1 74 ? 155.781 152.978 186.034 1.00 82.38 255 ASP C C 1
ATOM 3461 O O . ASP C 1 74 ? 155.950 153.871 186.866 1.00 82.38 255 ASP C O 1
ATOM 3466 N N . LEU C 1 75 ? 156.471 152.928 184.900 1.00 74.89 256 LEU C N 1
ATOM 3467 C CA . LEU C 1 75 ? 157.524 153.890 184.622 1.00 74.89 256 LEU C CA 1
ATOM 3468 C C . LEU C 1 75 ? 157.014 155.089 183.834 1.00 74.89 256 LEU C C 1
ATOM 3469 O O . LEU C 1 75 ? 157.547 156.190 183.994 1.00 74.89 256 LEU C O 1
ATOM 3474 N N . LEU C 1 76 ? 156.002 154.914 182.980 1.00 72.92 257 LEU C N 1
ATOM 3475 C CA . LEU C 1 76 ? 155.529 156.053 182.197 1.00 72.92 257 LEU C CA 1
ATOM 3476 C C . LEU C 1 76 ? 154.756 157.041 183.056 1.00 72.92 257 LEU C C 1
ATOM 3477 O O . LEU C 1 76 ? 155.199 158.173 183.264 1.00 72.92 257 LEU C O 1
ATOM 3482 N N . LEU C 1 77 ? 153.606 156.627 183.582 1.00 79.10 258 LEU C N 1
ATOM 3483 C CA . LEU C 1 77 ? 152.730 157.596 184.234 1.00 79.10 258 LEU C CA 1
ATOM 3484 C C . LEU C 1 77 ? 153.074 157.783 185.708 1.00 79.10 258 LEU C C 1
ATOM 3485 O O . LEU C 1 77 ? 152.970 158.896 186.234 1.00 79.10 258 LEU C O 1
ATOM 3490 N N . GLY C 1 78 ? 153.493 156.719 186.384 1.00 83.18 259 GLY C N 1
ATOM 3491 C CA . GLY C 1 78 ? 153.736 156.773 187.808 1.00 83.18 259 GLY C CA 1
ATOM 3492 C C . GLY C 1 78 ? 155.026 157.479 188.167 1.00 83.18 259 GLY C C 1
ATOM 3493 O O . GLY C 1 78 ? 155.788 157.941 187.316 1.00 83.18 259 GLY C O 1
ATOM 3494 N N . SER C 1 79 ? 155.264 157.563 189.478 1.00 89.37 260 SER C N 1
ATOM 3495 C CA . SER C 1 79 ? 156.460 158.188 190.026 1.00 89.37 260 SER C CA 1
ATOM 3496 C C . SER C 1 79 ? 157.364 157.213 190.766 1.00 89.37 260 SER C C 1
ATOM 3497 O O . SER C 1 79 ? 158.406 157.633 191.281 1.00 89.37 260 SER C O 1
ATOM 3500 N N . GLU C 1 80 ? 156.998 155.933 190.837 1.00 90.74 261 GLU C N 1
ATOM 3501 C CA . GLU C 1 80 ? 157.824 154.899 191.441 1.00 90.74 261 GLU C CA 1
ATOM 3502 C C . GLU C 1 80 ? 158.179 153.853 190.393 1.00 90.74 261 GLU C C 1
ATOM 3503 O O . GLU C 1 80 ? 157.493 153.705 189.379 1.00 90.74 261 GLU C O 1
ATOM 3509 N N . ALA C 1 81 ? 159.269 153.128 190.647 1.00 88.47 262 ALA C N 1
ATOM 3510 C CA . ALA C 1 81 ? 159.704 152.055 189.753 1.00 88.47 262 ALA C CA 1
ATOM 3511 C C . ALA C 1 81 ? 160.532 151.067 190.562 1.00 88.47 262 ALA C C 1
ATOM 3512 O O . ALA C 1 81 ? 161.649 151.387 190.973 1.00 88.47 262 ALA C O 1
ATOM 3514 N N . ASN C 1 82 ? 160.002 149.870 190.753 1.00 87.06 263 ASN C N 1
ATOM 3515 C CA . ASN C 1 82 ? 160.557 148.909 191.691 1.00 87.06 263 ASN C CA 1
ATOM 3516 C C . ASN C 1 82 ? 161.475 147.918 190.987 1.00 87.06 263 ASN C C 1
ATOM 3517 O O . ASN C 1 82 ? 161.046 147.212 190.070 1.00 87.06 263 ASN C O 1
ATOM 3522 N N . LEU C 1 83 ? 162.723 147.844 191.432 1.00 88.36 264 LEU C N 1
ATOM 3523 C CA . LEU C 1 83 ? 163.592 146.729 191.071 1.00 88.36 264 LEU C CA 1
ATOM 3524 C C . LEU C 1 83 ? 163.362 145.619 192.088 1.00 88.36 264 LEU C C 1
ATOM 3525 O O . LEU C 1 83 ? 163.569 145.827 193.288 1.00 88.36 264 LEU C O 1
ATOM 3530 N N . THR C 1 84 ? 162.898 144.460 191.625 1.00 88.07 265 THR C N 1
ATOM 3531 C CA . THR C 1 84 ? 162.413 143.406 192.508 1.00 88.07 265 THR C CA 1
ATOM 3532 C C . THR C 1 84 ? 163.228 142.139 192.309 1.00 88.07 265 THR C C 1
ATOM 3533 O O . THR C 1 84 ? 163.405 141.683 191.177 1.00 88.07 265 THR C O 1
ATOM 3537 N N . CYS C 1 85 ? 163.714 141.575 193.413 1.00 92.61 266 CYS C N 1
ATOM 3538 C CA . CYS C 1 85 ? 164.503 140.349 193.417 1.00 92.61 266 CYS C CA 1
ATOM 3539 C C . CYS C 1 85 ? 163.686 139.250 194.083 1.00 92.61 266 CYS C C 1
ATOM 3540 O O . CYS C 1 85 ? 163.336 139.360 195.264 1.00 92.61 266 CYS C O 1
ATOM 3543 N N . THR C 1 86 ? 163.372 138.206 193.319 1.00 87.81 267 THR C N 1
ATOM 3544 C CA . THR C 1 86 ? 162.580 137.077 193.783 1.00 87.81 267 THR C CA 1
ATOM 3545 C C . THR C 1 86 ? 163.381 135.794 193.623 1.00 87.81 267 THR C C 1
ATOM 3546 O O . THR C 1 86 ? 164.251 135.690 192.754 1.00 87.81 267 THR C O 1
ATOM 3550 N N . LEU C 1 87 ? 163.089 134.817 194.470 1.00 89.83 268 LEU C N 1
ATOM 3551 C CA . LEU C 1 87 ? 163.634 133.483 194.297 1.00 89.83 268 LEU C CA 1
ATOM 3552 C C . LEU C 1 87 ? 162.567 132.576 193.704 1.00 89.83 268 LEU C C 1
ATOM 3553 O O . LEU C 1 87 ? 161.495 133.022 193.293 1.00 89.83 268 LEU C O 1
ATOM 3558 N N . THR C 1 88 ? 162.868 131.292 193.638 1.00 87.58 269 THR C N 1
ATOM 3559 C CA . THR C 1 88 ? 161.797 130.389 193.239 1.00 87.58 269 THR C CA 1
ATOM 3560 C C . THR C 1 88 ? 161.642 129.171 194.140 1.00 87.58 269 THR C C 1
ATOM 3561 O O . THR C 1 88 ? 160.514 128.749 194.391 1.00 87.58 269 THR C O 1
ATOM 3565 N N . GLY C 1 89 ? 162.733 128.610 194.652 1.00 87.10 270 GLY C N 1
ATOM 3566 C CA . GLY C 1 89 ? 162.647 127.268 195.186 1.00 87.10 270 GLY C CA 1
ATOM 3567 C C . GLY C 1 89 ? 163.390 126.947 196.462 1.00 87.10 270 GLY C C 1
ATOM 3568 O O . GLY C 1 89 ? 163.875 125.823 196.615 1.00 87.10 270 GLY C O 1
ATOM 3569 N N . LEU C 1 90 ? 163.502 127.892 197.384 1.00 92.11 271 LEU C N 1
ATOM 3570 C CA . LEU C 1 90 ? 164.078 127.589 198.682 1.00 92.11 271 LEU C CA 1
ATOM 3571 C C . LEU C 1 90 ? 162.980 127.220 199.670 1.00 92.11 271 LEU C C 1
ATOM 3572 O O . LEU C 1 90 ? 161.829 127.643 199.532 1.00 92.11 271 LEU C O 1
ATOM 3577 N N . ARG C 1 91 ? 163.341 126.390 200.656 1.00 92.32 272 ARG C N 1
ATOM 3578 C CA . ARG C 1 91 ? 162.467 126.098 201.789 1.00 92.32 272 ARG C CA 1
ATOM 3579 C C . ARG C 1 91 ? 163.329 126.286 203.030 1.00 92.32 272 ARG C C 1
ATOM 3580 O O . ARG C 1 91 ? 163.657 125.311 203.711 1.00 92.32 272 ARG C O 1
ATOM 3588 N N . ASP C 1 92 ? 163.636 127.553 203.334 1.00 94.79 273 ASP C N 1
ATOM 3589 C CA . ASP C 1 92 ? 164.441 127.997 204.471 1.00 94.79 273 ASP C CA 1
ATOM 3590 C C . ASP C 1 92 ? 164.450 129.523 204.538 1.00 94.79 273 ASP C C 1
ATOM 3591 O O . ASP C 1 92 ? 163.551 130.183 203.999 1.00 94.79 273 ASP C O 1
ATOM 3596 N N . ALA C 1 93 ? 165.433 130.061 205.271 1.00 91.26 274 ALA C N 1
ATOM 3597 C CA . ALA C 1 93 ? 165.862 131.463 205.214 1.00 91.26 274 ALA C CA 1
ATOM 3598 C C . ALA C 1 93 ? 164.769 132.420 205.683 1.00 91.26 274 ALA C C 1
ATOM 3599 O O . ALA C 1 93 ? 164.335 133.317 204.963 1.00 91.26 274 ALA C O 1
ATOM 3601 N N . SER C 1 94 ? 164.346 132.219 206.924 1.00 86.08 275 SER C N 1
ATOM 3602 C CA . SER C 1 94 ? 163.438 133.149 207.575 1.00 86.08 275 SER C CA 1
ATOM 3603 C C . SER C 1 94 ? 164.169 134.314 208.230 1.00 86.08 275 SER C C 1
ATOM 3604 O O . SER C 1 94 ? 163.527 135.129 208.901 1.00 86.08 275 SER C O 1
ATOM 3607 N N . GLY C 1 95 ? 165.490 134.399 208.062 1.00 84.84 276 GLY C N 1
ATOM 3608 C CA . GLY C 1 95 ? 166.275 135.501 208.579 1.00 84.84 276 GLY C CA 1
ATOM 3609 C C . GLY C 1 95 ? 167.398 135.921 207.653 1.00 84.84 276 GLY C C 1
ATOM 3610 O O . GLY C 1 95 ? 168.454 136.361 208.119 1.00 84.84 276 GLY C O 1
ATOM 3611 N N . VAL C 1 96 ? 167.196 135.780 206.344 1.00 87.67 277 VAL C N 1
ATOM 3612 C CA . VAL C 1 96 ? 168.190 136.146 205.338 1.00 87.67 277 VAL C CA 1
ATOM 3613 C C . VAL C 1 96 ? 167.649 137.304 204.511 1.00 87.67 277 VAL C C 1
ATOM 3614 O O . VAL C 1 96 ? 166.536 137.228 203.975 1.00 87.67 277 VAL C O 1
ATOM 3618 N N . THR C 1 97 ? 168.435 138.376 204.414 1.00 87.92 278 THR C N 1
ATOM 3619 C CA . THR C 1 97 ? 168.044 139.590 203.723 1.00 87.92 278 THR C CA 1
ATOM 3620 C C . THR C 1 97 ? 168.710 139.671 202.351 1.00 87.92 278 THR C C 1
ATOM 3621 O O . THR C 1 97 ? 169.314 138.712 201.863 1.00 87.92 278 THR C O 1
ATOM 3625 N N . PHE C 1 98 ? 168.589 140.835 201.718 1.00 95.32 279 PHE C N 1
ATOM 3626 C CA . PHE C 1 98 ? 169.110 141.090 200.384 1.00 95.32 279 PHE C CA 1
ATOM 3627 C C . PHE C 1 98 ? 169.947 142.355 200.420 1.00 95.32 279 PHE C C 1
ATOM 3628 O O . PHE C 1 98 ? 169.737 143.226 201.268 1.00 95.32 279 PHE C O 1
ATOM 3636 N N . THR C 1 99 ? 170.892 142.464 199.495 1.00 97.74 280 THR C N 1
ATOM 3637 C CA . THR C 1 99 ? 171.697 143.672 199.395 1.00 97.74 280 THR C CA 1
ATOM 3638 C C . THR C 1 99 ? 171.940 144.065 197.945 1.00 97.74 280 THR C C 1
ATOM 3639 O O . THR C 1 99 ? 172.128 143.208 197.075 1.00 97.74 280 THR C O 1
ATOM 3643 N N . TRP C 1 100 ? 171.925 145.376 197.704 1.00 96.26 281 TRP C N 1
ATOM 3644 C CA . TRP C 1 100 ? 172.065 145.976 196.383 1.00 96.26 281 TRP C CA 1
ATOM 3645 C C . TRP C 1 100 ? 173.073 147.111 196.468 1.00 96.26 281 TRP C C 1
ATOM 3646 O O . TRP C 1 100 ? 172.974 147.945 197.372 1.00 96.26 281 TRP C O 1
ATOM 3657 N N . THR C 1 101 ? 174.041 147.152 195.542 1.00 94.11 282 THR C N 1
ATOM 3658 C CA . THR C 1 101 ? 174.906 148.337 195.489 1.00 94.11 282 THR C CA 1
ATOM 3659 C C . THR C 1 101 ? 174.185 149.621 195.048 1.00 94.11 282 THR C C 1
ATOM 3660 O O . THR C 1 101 ? 174.638 150.706 195.435 1.00 94.11 282 THR C O 1
ATOM 3664 N N . PRO C 1 102 ? 173.069 149.588 194.260 1.00 92.20 283 PRO C N 1
ATOM 3665 C CA . PRO C 1 102 ? 172.340 150.870 194.216 1.00 92.20 283 PRO C CA 1
ATOM 3666 C C . PRO C 1 102 ? 171.370 151.055 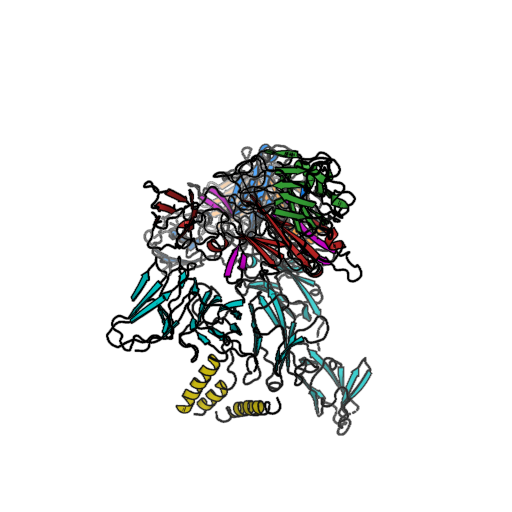195.381 1.00 92.20 283 PRO C C 1
ATOM 3667 O O . PRO C 1 102 ? 170.171 150.792 195.301 1.00 92.20 283 PRO C O 1
ATOM 3671 N N . SER C 1 103 ? 171.904 151.521 196.507 1.00 87.73 284 SER C N 1
ATOM 3672 C CA . SER C 1 103 ? 171.104 151.892 197.675 1.00 87.73 284 SER C CA 1
ATOM 3673 C C . SER C 1 103 ? 171.404 153.356 197.982 1.00 87.73 284 SER C C 1
ATOM 3674 O O . SER C 1 103 ? 172.397 153.679 198.634 1.00 87.73 284 SER C O 1
ATOM 3677 N N . SER C 1 104 ? 170.532 154.243 197.513 1.00 84.44 285 SER C N 1
ATOM 3678 C CA . SER C 1 104 ? 170.745 155.682 197.665 1.00 84.44 285 SER C CA 1
ATOM 3679 C C . SER C 1 104 ? 170.151 156.200 198.967 1.00 84.44 285 SER C C 1
ATOM 3680 O O . SER C 1 104 ? 169.405 157.177 198.982 1.00 84.44 285 SER C O 1
ATOM 3683 N N . GLY C 1 105 ? 170.481 155.547 200.073 1.00 82.68 286 GLY C N 1
ATOM 3684 C CA . GLY C 1 105 ? 169.856 155.860 201.360 1.00 82.68 286 GLY C CA 1
ATOM 3685 C C . GLY C 1 105 ? 168.545 155.146 201.601 1.00 82.68 286 GLY C C 1
ATOM 3686 O O . GLY C 1 105 ? 168.283 154.692 202.718 1.00 82.68 286 GLY C O 1
ATOM 3687 N N . LYS C 1 106 ? 167.706 155.047 200.570 1.00 84.74 287 LYS C N 1
ATOM 3688 C CA . LYS C 1 106 ? 166.444 154.332 200.667 1.00 84.74 287 LYS C CA 1
ATOM 3689 C C . LYS C 1 106 ? 166.703 152.840 200.830 1.00 84.74 287 LYS C C 1
ATOM 3690 O O . LYS C 1 106 ? 167.538 152.260 200.130 1.00 84.74 287 LYS C O 1
ATOM 3696 N N . SER C 1 107 ? 166.000 152.219 201.766 1.00 84.70 288 SER C N 1
ATOM 3697 C CA . SER C 1 107 ? 166.259 150.821 202.059 1.00 84.70 288 SER C CA 1
ATOM 3698 C C . SER C 1 107 ? 165.561 149.933 201.032 1.00 84.70 288 SER C C 1
ATOM 3699 O O . SER C 1 107 ? 164.853 150.400 200.137 1.00 84.70 288 SER C O 1
ATOM 3702 N N . ALA C 1 108 ? 165.785 148.631 201.154 1.00 87.79 289 ALA C N 1
ATOM 3703 C CA . ALA C 1 108 ? 165.031 147.648 200.398 1.00 87.79 289 ALA C CA 1
ATOM 3704 C C . ALA C 1 108 ? 163.874 147.153 201.250 1.00 87.79 289 ALA C C 1
ATOM 3705 O O . ALA C 1 108 ? 164.073 146.685 202.374 1.00 87.79 289 ALA C O 1
ATOM 3707 N N . VAL C 1 109 ? 162.665 147.258 200.715 1.00 91.32 290 VAL C N 1
ATOM 3708 C CA . VAL C 1 109 ? 161.468 146.806 201.407 1.00 91.32 290 VAL C CA 1
ATOM 3709 C C . VAL C 1 109 ? 161.355 145.309 201.154 1.00 91.32 290 VAL C C 1
ATOM 3710 O O . VAL C 1 109 ? 161.133 144.870 200.023 1.00 91.32 290 VAL C O 1
ATOM 3714 N N . GLN C 1 110 ? 161.529 144.515 202.206 1.00 93.84 291 GLN C N 1
ATOM 3715 C CA . GLN C 1 110 ? 161.418 143.075 202.074 1.00 93.84 291 GLN C CA 1
ATOM 3716 C C . GLN C 1 110 ? 159.957 142.661 201.946 1.00 93.84 291 GLN C C 1
ATOM 3717 O O . GLN C 1 110 ? 159.036 143.451 202.165 1.00 93.84 291 GLN C O 1
ATOM 3723 N N . GLY C 1 111 ? 159.750 141.403 201.574 1.00 93.66 292 GLY C N 1
ATOM 3724 C CA . GLY C 1 111 ? 158.413 140.889 201.402 1.00 93.66 292 GLY C CA 1
ATOM 3725 C C . GLY C 1 111 ? 158.151 139.601 202.160 1.00 93.66 292 GLY C C 1
ATOM 3726 O O . GLY C 1 111 ? 158.995 139.108 202.916 1.00 93.66 292 GLY C O 1
ATOM 3727 N N . PRO C 1 112 ? 156.949 139.054 201.993 1.00 93.11 293 PRO C N 1
ATOM 3728 C CA . PRO C 1 112 ? 156.652 137.719 202.514 1.00 93.11 293 PRO C CA 1
ATOM 3729 C C . PRO C 1 112 ? 157.320 136.639 201.678 1.00 93.11 293 PRO C C 1
ATOM 3730 O O . PRO C 1 112 ? 157.695 136.881 200.520 1.00 93.11 293 PRO C O 1
ATOM 3734 N N . PRO C 1 113 ? 157.505 135.434 202.232 1.00 93.84 294 PRO C N 1
ATOM 3735 C CA . PRO C 1 113 ? 158.222 134.391 201.475 1.00 93.84 294 PRO C CA 1
ATOM 3736 C C . PRO C 1 113 ? 157.419 133.746 200.348 1.00 93.84 294 PRO C C 1
ATOM 3737 O O . PRO C 1 113 ? 158.048 133.246 199.409 1.00 93.84 294 PRO C O 1
ATOM 3741 N N . GLU C 1 114 ? 156.080 133.700 200.433 1.00 95.34 295 GLU C N 1
ATOM 3742 C CA . GLU C 1 114 ? 155.170 133.443 199.302 1.00 95.34 295 GLU C CA 1
ATOM 3743 C C . GLU C 1 114 ? 155.423 132.084 198.633 1.00 95.34 295 GLU C C 1
ATOM 3744 O O . GLU C 1 114 ? 155.959 131.997 197.525 1.00 95.34 295 GLU C O 1
ATOM 3750 N N . ARG C 1 115 ? 155.066 131.023 199.359 1.00 96.06 296 ARG C N 1
ATOM 3751 C CA . ARG C 1 115 ? 155.335 129.660 198.907 1.00 96.06 296 ARG C CA 1
ATOM 3752 C C . ARG C 1 115 ? 154.600 129.313 197.613 1.00 96.06 296 ARG C C 1
ATOM 3753 O O . ARG C 1 115 ? 153.468 129.744 197.382 1.00 96.06 296 ARG C O 1
ATOM 3761 N N . ASP C 1 116 ? 155.273 128.541 196.760 1.00 94.08 297 ASP C N 1
ATOM 3762 C CA . ASP C 1 116 ? 154.686 127.922 195.579 1.00 94.08 297 ASP C CA 1
ATOM 3763 C C . ASP C 1 116 ? 154.210 126.518 195.981 1.00 94.08 297 ASP C C 1
ATOM 3764 O O . ASP C 1 116 ? 153.992 126.237 197.161 1.00 94.08 297 ASP C O 1
ATOM 3769 N N . LEU C 1 117 ? 153.974 125.635 195.012 1.00 93.85 298 LEU C N 1
ATOM 3770 C CA . LEU C 1 117 ? 153.471 124.298 195.303 1.00 93.85 298 LEU C CA 1
ATOM 3771 C C . LEU C 1 117 ? 154.579 123.422 195.871 1.00 93.85 298 LEU C C 1
ATOM 3772 O O . LEU C 1 117 ? 155.666 123.326 195.291 1.00 93.85 298 LEU C O 1
ATOM 3777 N N . CYS C 1 118 ? 154.274 122.760 196.991 1.00 94.93 299 CYS C N 1
ATOM 3778 C CA . CYS C 1 118 ? 155.237 122.036 197.831 1.00 94.93 299 CYS C CA 1
ATOM 3779 C C . CYS C 1 118 ? 156.410 122.937 198.213 1.00 94.93 299 CYS C C 1
ATOM 3780 O O . CYS C 1 118 ? 157.544 122.761 197.770 1.00 94.93 299 CYS C O 1
ATOM 3783 N N . GLY C 1 119 ? 156.096 123.943 199.029 1.00 93.77 300 GLY C N 1
ATOM 3784 C CA . GLY C 1 119 ? 157.092 124.879 199.508 1.00 93.77 300 GLY C CA 1
ATOM 3785 C C . GLY C 1 119 ? 157.486 125.878 198.445 1.00 93.77 300 GLY C C 1
ATOM 3786 O O . GLY C 1 119 ? 156.645 126.661 198.003 1.00 93.77 300 GLY C O 1
ATOM 3787 N N . CYS C 1 120 ? 158.764 125.855 198.048 1.00 93.74 301 CYS C N 1
ATOM 3788 C CA . CYS C 1 120 ? 159.325 126.654 196.950 1.00 93.74 301 CYS C CA 1
ATOM 3789 C C . CYS C 1 120 ? 159.108 128.154 197.178 1.00 93.74 301 CYS C C 1
ATOM 3790 O O . CYS C 1 120 ? 158.399 128.826 196.426 1.00 93.74 301 CYS C O 1
ATOM 3793 N N . TYR C 1 121 ? 159.711 128.661 198.251 1.00 94.34 302 TYR C N 1
ATOM 3794 C CA . TYR C 1 121 ? 159.473 130.039 198.657 1.00 94.34 302 TYR C CA 1
ATOM 3795 C C . TYR C 1 121 ? 160.145 131.022 197.697 1.00 94.34 302 TYR C C 1
ATOM 3796 O O . TYR C 1 121 ? 161.107 130.697 196.995 1.00 94.34 302 TYR C O 1
ATOM 3805 N N . SER C 1 122 ? 159.613 132.243 197.672 1.00 93.25 303 SER C N 1
ATOM 3806 C CA . SER C 1 122 ? 160.087 133.302 196.781 1.00 93.25 303 SER C CA 1
ATOM 3807 C C . SER C 1 122 ? 160.104 134.591 197.594 1.00 93.25 303 SER C C 1
ATOM 3808 O O . SER C 1 122 ? 159.121 135.334 197.605 1.00 93.25 303 SER C O 1
ATOM 3811 N N . VAL C 1 123 ? 161.217 134.849 198.273 1.00 95.22 304 VAL C N 1
ATOM 3812 C CA . VAL C 1 123 ? 161.317 136.019 199.137 1.00 95.22 304 VAL C CA 1
ATOM 3813 C C . VAL C 1 123 ? 161.588 137.239 198.272 1.00 95.22 304 VAL C C 1
ATOM 3814 O O . VAL C 1 123 ? 162.623 137.325 197.604 1.00 95.22 304 VAL C O 1
ATOM 3818 N N . SER C 1 124 ? 160.655 138.181 198.281 1.00 93.14 305 SER C N 1
ATOM 3819 C CA . SER C 1 124 ? 160.708 139.334 197.402 1.00 93.14 305 SER C CA 1
ATOM 3820 C C . SER C 1 124 ? 161.385 140.498 198.106 1.00 93.14 305 SER C C 1
ATOM 3821 O O . SER C 1 124 ? 160.924 140.943 199.163 1.00 93.14 305 SER C O 1
ATOM 3824 N N . SER C 1 125 ? 162.472 140.991 197.515 1.00 91.73 306 SER C N 1
ATOM 3825 C CA . SER C 1 125 ? 163.100 142.243 197.924 1.00 91.73 306 SER C CA 1
ATOM 3826 C C . SER C 1 125 ? 162.721 143.287 196.893 1.00 91.73 306 SER C C 1
ATOM 3827 O O . SER C 1 125 ? 163.179 143.224 195.750 1.00 91.73 306 SER C O 1
ATOM 3830 N N . VAL C 1 126 ? 161.883 144.223 197.280 1.00 87.21 307 VAL C N 1
ATOM 3831 C CA . VAL C 1 126 ? 161.371 145.212 196.344 1.00 87.21 307 VAL C CA 1
ATOM 3832 C C . VAL C 1 126 ? 162.092 146.529 196.601 1.00 87.21 307 VAL C C 1
ATOM 3833 O O . VAL C 1 126 ? 162.457 146.857 197.737 1.00 87.21 307 VAL C O 1
ATOM 3837 N N . LEU C 1 127 ? 162.385 147.254 195.526 1.00 86.22 308 LEU C N 1
ATOM 3838 C CA . LEU C 1 127 ? 163.082 148.534 195.629 1.00 86.22 308 LEU C CA 1
ATOM 3839 C C . LEU C 1 127 ? 162.234 149.606 194.969 1.00 86.22 308 LEU C C 1
ATOM 3840 O O . LEU C 1 127 ? 162.104 149.622 193.730 1.00 86.22 308 LEU C O 1
ATOM 3845 N N . PRO C 1 128 ? 161.641 150.500 195.752 1.00 86.07 309 PRO C N 1
ATOM 3846 C CA . PRO C 1 128 ? 160.793 151.552 195.198 1.00 86.07 309 PRO C CA 1
ATOM 3847 C C . PRO C 1 128 ? 161.579 152.831 194.934 1.00 86.07 309 PRO C C 1
ATOM 3848 O O . PRO C 1 128 ? 162.741 152.975 195.319 1.00 86.07 309 PRO C O 1
ATOM 3852 N N . GLY C 1 129 ? 160.918 153.753 194.229 1.00 86.09 310 GLY C N 1
ATOM 3853 C CA . GLY C 1 129 ? 161.452 155.058 193.906 1.00 86.09 310 GLY C CA 1
ATOM 3854 C C . GLY C 1 129 ? 162.414 155.099 192.734 1.00 86.09 310 GLY C C 1
ATOM 3855 O O . GLY C 1 129 ? 162.474 156.112 192.032 1.00 86.09 310 GLY C O 1
ATOM 3856 N N . CYS C 1 130 ? 163.160 154.019 192.499 1.00 90.83 311 CYS C N 1
ATOM 3857 C CA . CYS C 1 130 ? 164.269 154.018 191.547 1.00 90.83 311 CYS C CA 1
ATOM 3858 C C . CYS C 1 130 ? 163.746 153.920 190.114 1.00 90.83 311 CYS C C 1
ATOM 3859 O O . CYS C 1 130 ? 163.673 152.859 189.490 1.00 90.83 311 CYS C O 1
ATOM 3862 N N . ALA C 1 131 ? 163.377 155.085 189.581 1.00 88.89 312 ALA C N 1
ATOM 3863 C CA . ALA C 1 131 ? 163.126 155.281 188.158 1.00 88.89 312 ALA C CA 1
ATOM 3864 C C . ALA C 1 131 ? 164.249 156.053 187.486 1.00 88.89 312 ALA C C 1
ATOM 3865 O O . ALA C 1 131 ? 164.730 155.659 186.425 1.00 88.89 312 ALA C O 1
ATOM 3867 N N . GLU C 1 132 ? 164.695 157.130 188.108 1.00 90.65 313 GLU C N 1
ATOM 3868 C CA . GLU C 1 132 ? 165.763 158.009 187.641 1.00 90.65 313 GLU C CA 1
ATOM 3869 C C . GLU C 1 132 ? 167.181 157.434 187.478 1.00 90.65 313 GLU C C 1
ATOM 3870 O O . GLU C 1 132 ? 167.901 157.955 186.616 1.00 90.65 313 GLU C O 1
ATOM 3876 N N . PRO C 1 133 ? 167.672 156.413 188.214 1.00 92.29 314 PRO C N 1
ATOM 3877 C CA . PRO C 1 133 ? 168.988 155.877 187.832 1.00 92.29 314 PRO C CA 1
ATOM 3878 C C . PRO C 1 133 ? 168.917 154.936 186.650 1.00 92.29 314 PRO C C 1
ATOM 3879 O O . PRO C 1 133 ? 169.940 154.718 185.988 1.00 92.29 314 PRO C O 1
ATOM 3883 N N . TRP C 1 134 ? 167.732 154.392 186.375 1.00 92.87 315 TRP C N 1
ATOM 3884 C CA . TRP C 1 134 ? 167.551 153.390 185.337 1.00 92.87 315 TRP C CA 1
ATOM 3885 C C . TRP C 1 134 ? 167.775 153.971 183.948 1.00 92.87 315 TRP C C 1
ATOM 3886 O O . TRP C 1 134 ? 168.347 153.299 183.082 1.00 92.87 315 TRP C O 1
ATOM 3897 N N . ASN C 1 135 ? 167.360 155.219 183.730 1.00 92.67 316 ASN C N 1
ATOM 3898 C CA . ASN C 1 135 ? 167.470 155.838 182.418 1.00 92.67 316 ASN C CA 1
ATOM 3899 C C . ASN C 1 135 ? 168.907 156.181 182.054 1.00 92.67 316 ASN C C 1
ATOM 3900 O O . ASN C 1 135 ? 169.290 156.071 180.884 1.00 92.67 316 ASN C O 1
ATOM 3905 N N . HIS C 1 136 ? 169.717 156.572 183.034 1.00 97.12 317 HIS C N 1
ATOM 3906 C CA . HIS C 1 136 ? 171.054 157.094 182.794 1.00 97.12 317 HIS C CA 1
ATOM 3907 C C . HIS C 1 136 ? 172.140 156.028 182.839 1.00 97.12 317 HIS C C 1
ATOM 3908 O O . HIS C 1 136 ? 173.312 156.361 182.640 1.00 97.12 317 HIS C O 1
ATOM 3915 N N . GLY C 1 137 ? 171.786 154.768 183.094 1.00 92.21 318 GLY C N 1
ATOM 3916 C CA . GLY C 1 137 ? 172.711 153.660 182.922 1.00 92.21 318 GLY C CA 1
ATOM 3917 C C . GLY C 1 137 ? 173.495 153.193 184.136 1.00 92.21 318 GLY C C 1
ATOM 3918 O O . GLY C 1 137 ? 174.724 153.103 184.082 1.00 92.21 318 GLY C O 1
ATOM 3919 N N . LYS C 1 138 ? 172.807 152.876 185.227 1.00 91.22 319 LYS C N 1
ATOM 3920 C CA . LYS C 1 138 ? 173.426 152.293 186.410 1.00 91.22 319 LYS C CA 1
ATOM 3921 C C . LYS C 1 138 ? 173.061 150.813 186.495 1.00 91.22 319 LYS C C 1
ATOM 3922 O O . LYS C 1 138 ? 171.904 150.441 186.273 1.00 91.22 319 LYS C O 1
ATOM 3928 N N . THR C 1 139 ? 174.047 149.974 186.807 1.00 94.39 320 THR C N 1
ATOM 3929 C CA . THR C 1 139 ? 173.842 148.533 186.896 1.00 94.39 320 THR C CA 1
ATOM 3930 C C . THR C 1 139 ? 173.447 148.146 188.316 1.00 94.39 320 THR C C 1
ATOM 3931 O O . THR C 1 139 ? 174.088 148.563 189.286 1.00 94.39 320 THR C O 1
ATOM 3935 N N . PHE C 1 140 ? 172.396 147.339 188.423 1.00 95.30 321 PHE C N 1
ATOM 3936 C CA . PHE C 1 140 ? 171.809 146.918 189.685 1.00 95.30 321 PHE C CA 1
ATOM 3937 C C . PHE C 1 140 ? 172.199 145.468 189.950 1.00 95.30 321 PHE C C 1
ATOM 3938 O O . PHE C 1 140 ? 172.079 144.616 189.060 1.00 95.30 321 PHE C O 1
ATOM 3946 N N . THR C 1 141 ? 172.684 145.194 191.162 1.00 97.47 322 THR C N 1
ATOM 3947 C CA . THR C 1 141 ? 173.185 143.874 191.533 1.00 97.47 322 THR C CA 1
ATOM 3948 C C . THR C 1 141 ? 172.544 143.421 192.837 1.00 97.47 322 THR C C 1
ATOM 3949 O O . THR C 1 141 ? 172.870 143.947 193.907 1.00 97.47 322 THR C O 1
ATOM 3953 N N . CYS C 1 142 ? 171.668 142.424 192.743 1.00 97.16 323 CYS C N 1
ATOM 3954 C CA . CYS C 1 142 ? 171.001 141.811 193.886 1.00 97.16 323 CYS C CA 1
ATOM 3955 C C . CYS C 1 142 ? 171.850 140.680 194.443 1.00 97.16 323 CYS C C 1
ATOM 3956 O O . CYS C 1 142 ? 172.404 139.884 193.682 1.00 97.16 323 CYS C O 1
ATOM 3959 N N . THR C 1 143 ? 171.949 140.606 195.770 1.00 97.07 324 THR C N 1
ATOM 3960 C CA . THR C 1 143 ? 172.770 139.587 196.413 1.00 97.07 324 THR C CA 1
ATOM 3961 C C . THR C 1 143 ? 172.037 139.018 197.615 1.00 97.07 324 THR C C 1
ATOM 3962 O O . THR C 1 143 ? 171.529 139.774 198.452 1.00 97.07 324 THR C O 1
ATOM 3966 N N . ALA C 1 144 ? 172.011 137.687 197.705 1.00 93.36 325 ALA C N 1
ATOM 3967 C CA . ALA C 1 144 ? 171.360 136.978 198.801 1.00 93.36 325 ALA C CA 1
ATOM 3968 C C . ALA C 1 144 ? 172.295 135.912 199.352 1.00 93.36 325 ALA C C 1
ATOM 3969 O O . ALA C 1 144 ? 172.879 135.140 198.586 1.00 93.36 325 ALA C O 1
ATOM 3971 N N . ALA C 1 145 ? 172.427 135.862 200.675 1.00 94.57 326 ALA C N 1
ATOM 3972 C CA . ALA C 1 145 ? 173.297 134.902 201.355 1.00 94.57 326 ALA C CA 1
ATOM 3973 C C . ALA C 1 145 ? 172.444 134.048 202.295 1.00 94.57 326 ALA C C 1
ATOM 3974 O O . ALA C 1 145 ? 172.385 134.289 203.502 1.00 94.57 326 ALA C O 1
ATOM 3976 N N . TYR C 1 146 ? 171.813 133.021 201.735 1.00 97.08 327 TYR C N 1
ATOM 3977 C CA . TYR C 1 146 ? 170.807 132.130 202.287 1.00 97.08 327 TYR C CA 1
ATOM 3978 C C . TYR C 1 146 ? 171.429 130.805 202.729 1.00 97.08 327 TYR C C 1
ATOM 3979 O O . TYR C 1 146 ? 172.436 130.374 202.164 1.00 97.08 327 TYR C O 1
ATOM 3988 N N . PRO C 1 147 ? 170.873 130.119 203.757 1.00 93.94 328 PRO C N 1
ATOM 3989 C CA . PRO C 1 147 ? 171.595 128.986 204.351 1.00 93.94 328 PRO C CA 1
ATOM 3990 C C . PRO C 1 147 ? 171.343 127.631 203.707 1.00 93.94 328 PRO C C 1
ATOM 3991 O O . PRO C 1 147 ? 171.639 126.604 204.326 1.00 93.94 328 PRO C O 1
ATOM 3995 N N . GLU C 1 148 ? 170.789 127.591 202.497 1.00 97.47 329 GLU C N 1
ATOM 3996 C CA . GLU C 1 148 ? 170.722 126.313 201.795 1.00 97.47 329 GLU C CA 1
ATOM 3997 C C . GLU C 1 148 ? 172.108 125.874 201.348 1.00 97.47 329 GLU C C 1
ATOM 3998 O O . GLU C 1 148 ? 172.494 124.715 201.533 1.00 97.47 329 GLU C O 1
ATOM 4004 N N . SER C 1 149 ? 172.866 126.793 200.763 1.00 95.18 330 SER C N 1
ATOM 4005 C CA . SER C 1 149 ? 174.301 126.645 200.606 1.00 95.18 330 SER C CA 1
ATOM 4006 C C . SER C 1 149 ? 174.915 127.994 200.928 1.00 95.18 330 SER C C 1
ATOM 4007 O O . SER C 1 149 ? 174.357 129.035 200.570 1.00 95.18 330 SER C O 1
ATOM 4010 N N . LYS C 1 150 ? 176.073 127.955 201.604 1.00 94.14 331 LYS C N 1
ATOM 4011 C CA . LYS C 1 150 ? 176.665 129.138 202.230 1.00 94.14 331 LYS C CA 1
ATOM 4012 C C . LYS C 1 150 ? 176.983 130.235 201.220 1.00 94.14 331 LYS C C 1
ATOM 4013 O O . LYS C 1 150 ? 176.795 131.419 201.525 1.00 94.14 331 LYS C O 1
ATOM 4019 N N . THR C 1 151 ? 177.404 129.865 200.015 1.00 93.05 332 THR C N 1
ATOM 4020 C CA . THR C 1 151 ? 177.864 130.843 199.034 1.00 93.05 332 THR C CA 1
ATOM 4021 C C . THR C 1 151 ? 176.721 131.728 198.546 1.00 93.05 332 THR C C 1
ATOM 4022 O O . THR C 1 151 ? 175.649 131.213 198.199 1.00 93.05 332 THR C O 1
ATOM 4026 N N . PRO C 1 152 ? 176.880 133.049 198.560 1.00 90.42 333 PRO C N 1
ATOM 4027 C CA . PRO C 1 152 ? 175.777 133.937 198.189 1.00 90.42 333 PRO C CA 1
ATOM 4028 C C . PRO C 1 152 ? 175.651 134.067 196.680 1.00 90.42 333 PRO C C 1
ATOM 4029 O O . PRO C 1 152 ? 176.597 133.842 195.923 1.00 90.42 333 PRO C O 1
ATOM 4033 N N . LEU C 1 153 ? 174.452 134.439 196.249 1.00 89.71 334 LEU C N 1
ATOM 4034 C CA . LEU C 1 153 ? 174.124 134.506 194.834 1.00 89.71 334 LEU C CA 1
ATOM 4035 C C . LEU C 1 153 ? 173.828 135.945 194.435 1.00 89.71 334 LEU C C 1
ATOM 4036 O O . LEU C 1 153 ? 173.279 136.722 195.227 1.00 89.71 334 LEU C O 1
ATOM 4041 N N . THR C 1 154 ? 174.229 136.295 193.211 1.00 93.07 335 THR C N 1
ATOM 4042 C CA . THR C 1 154 ? 174.156 137.648 192.681 1.00 93.07 335 THR C CA 1
ATOM 4043 C C . THR C 1 154 ? 173.364 137.671 191.380 1.00 93.07 335 THR C C 1
ATOM 4044 O O . THR C 1 154 ? 173.164 136.646 190.726 1.00 93.07 335 THR C O 1
ATOM 4048 N N . ALA C 1 155 ? 172.915 138.869 191.017 1.00 91.44 336 ALA C N 1
ATOM 4049 C CA . ALA C 1 155 ? 172.168 139.077 189.780 1.00 91.44 336 ALA C CA 1
ATOM 4050 C C . ALA C 1 155 ? 172.381 140.510 189.313 1.00 91.44 336 ALA C C 1
ATOM 4051 O O . ALA C 1 155 ? 172.053 141.453 190.039 1.00 91.44 336 ALA C O 1
ATOM 4053 N N . THR C 1 156 ? 172.929 140.661 188.105 1.00 93.54 337 THR C N 1
ATOM 4054 C CA . THR C 1 156 ? 173.385 141.935 187.557 1.00 93.54 337 THR C CA 1
ATOM 4055 C C . THR C 1 156 ? 172.541 142.325 186.352 1.00 93.54 337 THR C C 1
ATOM 4056 O O . THR C 1 156 ? 172.339 141.507 185.449 1.00 93.54 337 THR C O 1
ATOM 4060 N N . LEU C 1 157 ? 172.103 143.584 186.304 1.00 91.63 338 LEU C N 1
ATOM 4061 C CA . LEU C 1 157 ? 171.236 144.010 185.209 1.00 91.63 338 LEU C CA 1
ATOM 4062 C C . LEU C 1 157 ? 171.348 145.517 185.020 1.00 91.63 338 LEU C C 1
ATOM 4063 O O . LEU C 1 157 ? 171.491 146.256 185.990 1.00 91.63 338 LEU C O 1
ATOM 4068 N N . SER C 1 158 ? 171.262 145.966 183.769 1.00 90.92 339 SER C N 1
ATOM 4069 C CA . SER C 1 158 ? 171.203 147.390 183.463 1.00 90.92 339 SER C CA 1
ATOM 4070 C C . SER C 1 158 ? 170.091 147.678 182.465 1.00 90.92 339 SER C C 1
ATOM 4071 O O . SER C 1 158 ? 169.193 146.855 182.270 1.00 90.92 339 SER C O 1
ATOM 4074 N N . LYS C 1 159 ? 170.128 148.851 181.849 1.00 84.29 340 LYS C N 1
ATOM 4075 C CA . LYS C 1 159 ? 169.187 149.226 180.804 1.00 84.29 340 LYS C CA 1
ATOM 4076 C C . LYS C 1 159 ? 169.819 148.982 179.440 1.00 84.29 340 LYS C C 1
ATOM 4077 O O . LYS C 1 159 ? 170.908 149.490 179.158 1.00 84.29 340 LYS C O 1
ATOM 4083 N N . SER C 1 160 ? 169.137 148.207 178.601 1.00 79.05 341 SER C N 1
ATOM 4084 C CA . SER C 1 160 ? 169.553 148.046 177.214 1.00 79.05 341 SER C CA 1
ATOM 4085 C C . SER C 1 160 ? 169.305 149.343 176.455 1.00 79.05 341 SER C C 1
ATOM 4086 O O . SER C 1 160 ? 168.194 149.878 176.477 1.00 79.05 341 SER C O 1
ATOM 4089 N N . GLY C 1 161 ? 170.341 149.854 175.791 1.00 71.40 342 GLY C N 1
ATOM 4090 C CA . GLY C 1 161 ? 170.295 151.192 175.232 1.00 71.40 342 GLY C CA 1
ATOM 4091 C C . GLY C 1 161 ? 169.895 151.304 173.775 1.00 71.40 342 GLY C C 1
ATOM 4092 O O . GLY C 1 161 ? 169.522 152.386 173.312 1.00 71.40 342 GLY C O 1
ATOM 4093 N N . ASN C 1 162 ? 169.959 150.198 173.038 1.00 65.62 343 ASN C N 1
ATOM 4094 C CA . ASN C 1 162 ? 169.722 150.218 171.595 1.00 65.62 343 ASN C CA 1
ATOM 4095 C C . ASN C 1 162 ? 168.237 149.958 171.340 1.00 65.62 343 ASN C C 1
ATOM 4096 O O . ASN C 1 162 ? 167.805 148.853 171.013 1.00 65.62 343 ASN C O 1
ATOM 4101 N N . THR C 1 163 ? 167.444 151.009 171.497 1.00 60.21 344 THR C N 1
ATOM 4102 C CA . THR C 1 163 ? 165.999 150.924 171.382 1.00 60.21 344 THR C CA 1
ATOM 4103 C C . THR C 1 163 ? 165.565 151.390 170.005 1.00 60.21 344 THR C C 1
ATOM 4104 O O . THR C 1 163 ? 166.325 152.022 169.276 1.00 60.21 344 THR C O 1
ATOM 4108 N N . PHE C 1 164 ? 164.329 151.065 169.652 1.00 53.16 345 PHE C N 1
ATOM 4109 C CA . PHE C 1 164 ? 163.743 151.537 168.411 1.00 53.16 345 PHE C CA 1
ATOM 4110 C C . PHE C 1 164 ? 162.336 152.038 168.672 1.00 53.16 345 PHE C C 1
ATOM 4111 O O . PHE C 1 164 ? 161.684 151.640 169.635 1.00 53.16 345 PHE C O 1
ATOM 4119 N N . ARG C 1 165 ? 161.882 152.910 167.807 1.00 48.82 346 ARG C N 1
ATOM 4120 C CA . ARG C 1 165 ? 160.635 153.597 168.085 1.00 48.82 346 ARG C CA 1
ATOM 4121 C C . ARG C 1 165 ? 159.473 152.889 167.401 1.00 48.82 346 ARG C C 1
ATOM 4122 O O . ARG C 1 165 ? 159.624 152.383 166.290 1.00 48.82 346 ARG C O 1
ATOM 4130 N N . PRO C 1 166 ? 158.301 152.836 168.031 1.00 40.08 347 PRO C N 1
ATOM 4131 C CA . PRO C 1 166 ? 157.183 152.086 167.458 1.00 40.08 347 PRO C CA 1
ATOM 4132 C C . PRO C 1 166 ? 156.526 152.860 166.333 1.00 40.08 347 PRO C C 1
ATOM 4133 O O . PRO C 1 166 ? 155.920 153.904 166.565 1.00 40.08 347 PRO C O 1
ATOM 4137 N N . GLU C 1 167 ? 156.618 152.334 165.122 1.00 31.49 348 GLU C N 1
ATOM 4138 C CA . GLU C 1 167 ? 155.819 152.843 164.021 1.00 31.49 348 GLU C CA 1
ATOM 4139 C C . GLU C 1 167 ? 154.401 152.359 164.240 1.00 31.49 348 GLU C C 1
ATOM 4140 O O . GLU C 1 167 ? 154.147 151.161 164.195 1.00 31.49 348 GLU C O 1
ATOM 4146 N N . VAL C 1 168 ? 153.475 153.267 164.497 1.00 25.68 349 VAL C N 1
ATOM 4147 C CA . VAL C 1 168 ? 152.112 152.906 164.845 1.00 25.68 349 VAL C CA 1
ATOM 4148 C C . VAL C 1 168 ? 151.210 153.208 163.671 1.00 25.68 349 VAL C C 1
ATOM 4149 O O . VAL C 1 168 ? 151.194 154.335 163.179 1.00 25.68 349 VAL C O 1
ATOM 4153 N N . HIS C 1 169 ? 150.457 152.217 163.231 1.00 24.72 350 HIS C N 1
ATOM 4154 C CA . HIS C 1 169 ? 149.545 152.359 162.116 1.00 24.72 350 HIS C CA 1
ATOM 4155 C C . HIS C 1 169 ? 148.156 151.976 162.576 1.00 24.72 350 HIS C C 1
ATOM 4156 O O . HIS C 1 169 ? 147.918 150.815 162.895 1.00 24.72 350 HIS C O 1
ATOM 4163 N N . LEU C 1 170 ? 147.245 152.926 162.610 1.00 22.54 351 LEU C N 1
ATOM 4164 C CA . LEU C 1 170 ? 145.851 152.587 162.807 1.00 22.54 351 LEU C CA 1
ATOM 4165 C C . LEU C 1 170 ? 145.256 152.201 161.472 1.00 22.54 351 LEU C C 1
ATOM 4166 O O . LEU C 1 170 ? 145.710 152.648 160.426 1.00 22.54 351 LEU C O 1
ATOM 4171 N N . LEU C 1 171 ? 144.245 151.353 161.506 1.00 19.55 352 LEU C N 1
ATOM 4172 C CA . LEU C 1 171 ? 143.756 150.737 160.300 1.00 19.55 352 LEU C CA 1
ATOM 4173 C C . LEU C 1 171 ? 142.235 150.703 160.329 1.00 19.55 352 LEU C C 1
ATOM 4174 O O . LEU C 1 171 ? 141.647 150.230 161.319 1.00 19.55 352 LEU C O 1
ATOM 4179 N N . PRO C 1 172 ? 141.584 151.124 159.249 1.00 20.21 353 PRO C N 1
ATOM 4180 C CA . PRO C 1 172 ? 140.141 151.278 159.225 1.00 20.21 353 PRO C CA 1
ATOM 4181 C C . PRO C 1 172 ? 139.432 149.942 159.230 1.00 20.21 353 PRO C C 1
ATOM 4182 O O . PRO C 1 172 ? 140.068 148.891 159.114 1.00 20.21 353 PRO C O 1
ATOM 4186 N N . PRO C 1 173 ? 138.109 149.948 159.377 1.00 23.52 354 PRO C N 1
ATOM 4187 C CA . PRO C 1 173 ? 137.362 148.717 159.240 1.00 23.52 354 PRO C CA 1
ATOM 4188 C C . PRO C 1 173 ? 137.309 148.253 157.795 1.00 23.52 354 PRO C C 1
ATOM 4189 O O . PRO C 1 173 ? 137.413 149.065 156.864 1.00 23.52 354 PRO C O 1
ATOM 4193 N N . PRO C 1 174 ? 137.145 146.960 157.566 1.00 23.29 355 PRO C N 1
ATOM 4194 C CA . PRO C 1 174 ? 136.894 146.486 156.211 1.00 23.29 355 PRO C CA 1
ATOM 4195 C C . PRO C 1 174 ? 135.476 146.808 155.787 1.00 23.29 355 PRO C C 1
ATOM 4196 O O . PRO C 1 174 ? 134.540 146.717 156.579 1.00 23.29 355 PRO C O 1
ATOM 4200 N N . SER C 1 175 ? 135.315 147.140 154.505 1.00 24.25 356 SER C N 1
ATOM 4201 C CA . SER C 1 175 ? 134.021 147.549 153.987 1.00 24.25 356 SER C CA 1
ATOM 4202 C C . SER C 1 175 ? 133.037 146.402 153.884 1.00 24.25 356 SER C C 1
ATOM 4203 O O . SER C 1 175 ? 131.844 146.647 153.702 1.00 24.25 356 SER C O 1
ATOM 4206 N N . GLU C 1 176 ? 133.495 145.161 154.006 1.00 25.45 357 GLU C N 1
ATOM 4207 C CA . GLU C 1 176 ? 132.605 144.014 154.083 1.00 25.45 357 GLU C CA 1
ATOM 4208 C C . GLU C 1 176 ? 131.851 143.953 155.391 1.00 25.45 357 GLU C C 1
ATOM 4209 O O . GLU C 1 176 ? 130.936 143.140 155.512 1.00 25.45 357 GLU C O 1
ATOM 4215 N N . GLU C 1 177 ? 132.221 144.769 156.370 1.00 27.58 358 GLU C N 1
ATOM 4216 C CA . GLU C 1 177 ? 131.750 144.638 157.737 1.00 27.58 358 GLU C CA 1
ATOM 4217 C C . GLU C 1 177 ? 130.790 145.740 158.130 1.00 27.58 358 GLU C C 1
ATOM 4218 O O . GLU C 1 177 ? 129.896 145.521 158.947 1.00 27.58 358 GLU C O 1
ATOM 4224 N N . LEU C 1 178 ? 130.981 146.932 157.581 1.00 28.23 359 LEU C N 1
ATOM 4225 C CA . LEU C 1 178 ? 130.055 148.032 157.753 1.00 28.23 359 LEU C CA 1
ATOM 4226 C C . LEU C 1 178 ? 129.084 148.170 156.585 1.00 28.23 359 LEU C C 1
ATOM 4227 O O . LEU C 1 178 ? 128.572 149.263 156.337 1.00 28.23 359 LEU C O 1
ATOM 4232 N N . ALA C 1 179 ? 128.836 147.090 155.855 1.00 31.82 360 ALA C N 1
ATOM 4233 C CA . ALA C 1 179 ? 127.627 146.941 155.066 1.00 31.82 360 ALA C CA 1
ATOM 4234 C C . ALA C 1 179 ? 126.572 146.167 155.814 1.00 31.82 360 ALA C C 1
ATOM 4235 O O . ALA C 1 179 ? 125.400 146.224 155.442 1.00 31.82 360 ALA C O 1
ATOM 4237 N N . LEU C 1 180 ? 126.973 145.429 156.840 1.00 38.18 361 LEU C N 1
ATOM 4238 C CA . LEU C 1 180 ? 126.066 144.630 157.640 1.00 38.18 361 LEU C CA 1
ATOM 4239 C C . LEU C 1 180 ? 125.533 145.394 158.828 1.00 38.18 361 LEU C C 1
ATOM 4240 O O . LEU C 1 180 ? 124.518 144.982 159.394 1.00 38.18 361 LEU C O 1
ATOM 4245 N N . ASN C 1 181 ? 126.230 146.460 159.231 1.00 42.83 362 ASN C N 1
ATOM 4246 C CA . ASN C 1 181 ? 125.755 147.454 160.195 1.00 42.83 362 ASN C CA 1
ATOM 4247 C C . ASN C 1 181 ? 125.492 146.849 161.571 1.00 42.83 362 ASN C C 1
ATOM 4248 O O . ASN C 1 181 ? 124.455 147.091 162.188 1.00 42.83 362 ASN C O 1
ATOM 4253 N N . GLU C 1 182 ? 126.419 146.021 162.044 1.00 42.53 363 GLU C N 1
ATOM 4254 C CA . GLU C 1 182 ? 126.293 145.484 163.391 1.00 42.53 363 GLU C CA 1
ATOM 4255 C C . GLU C 1 182 ? 127.429 145.925 164.300 1.00 42.53 363 GLU C C 1
ATOM 4256 O O . GLU C 1 182 ? 127.165 146.561 165.318 1.00 42.53 363 GLU C O 1
ATOM 4262 N N . LEU C 1 183 ? 128.677 145.634 163.957 1.00 35.35 364 LEU C N 1
ATOM 4263 C CA . LEU C 1 183 ? 129.825 146.283 164.575 1.00 35.35 364 LEU C CA 1
ATOM 4264 C C . LEU C 1 183 ? 130.882 146.486 163.504 1.00 35.35 364 LEU C C 1
ATOM 4265 O O . LEU C 1 183 ? 130.824 145.875 162.439 1.00 35.35 364 LEU C O 1
ATOM 4270 N N . VAL C 1 184 ? 131.817 147.385 163.770 1.00 28.49 365 VAL C N 1
ATOM 4271 C CA . VAL C 1 184 ? 132.986 147.541 162.926 1.00 28.49 365 VAL C CA 1
ATOM 4272 C C . VAL C 1 184 ? 134.196 147.262 163.790 1.00 28.49 365 VAL C C 1
ATOM 4273 O O . VAL C 1 184 ? 134.109 147.224 165.017 1.00 28.49 365 VAL C O 1
ATOM 4277 N N . THR C 1 185 ? 135.340 147.079 163.140 1.00 23.56 366 THR C N 1
ATOM 4278 C CA . THR C 1 185 ? 136.515 146.503 163.776 1.00 23.56 366 THR C CA 1
ATOM 4279 C C . THR C 1 185 ? 137.762 147.287 163.397 1.00 23.56 366 THR C C 1
ATOM 4280 O O . THR C 1 185 ? 138.175 147.278 162.237 1.00 23.56 366 THR C O 1
ATOM 4284 N N . LEU C 1 186 ? 138.382 147.927 164.375 1.00 21.54 367 LEU C N 1
ATOM 4285 C CA . LEU C 1 186 ? 139.486 148.839 164.153 1.00 21.54 367 LEU C CA 1
ATOM 4286 C C . LEU C 1 186 ? 140.785 148.212 164.610 1.00 21.54 367 LEU C C 1
ATOM 4287 O O . LEU C 1 186 ? 140.859 147.694 165.721 1.00 21.54 367 LEU C O 1
ATOM 4292 N N . THR C 1 187 ? 141.824 148.291 163.790 1.00 17.85 368 THR C N 1
ATOM 4293 C CA . THR C 1 187 ? 143.037 147.543 164.073 1.00 17.85 368 THR C CA 1
ATOM 4294 C C . THR C 1 187 ? 144.170 148.497 164.355 1.00 17.85 368 THR C C 1
ATOM 4295 O O . THR C 1 187 ? 144.304 149.496 163.673 1.00 17.85 368 THR C O 1
ATOM 4299 N N . CYS C 1 188 ? 145.010 148.198 165.327 1.00 16.22 369 CYS C N 1
ATOM 4300 C CA . CYS C 1 188 ? 146.135 149.072 165.633 1.00 16.22 369 CYS C CA 1
ATOM 4301 C C . CYS C 1 188 ? 147.403 148.262 165.638 1.00 16.22 369 CYS C C 1
ATOM 4302 O O . CYS C 1 188 ? 147.612 147.467 166.547 1.00 16.22 369 CYS C O 1
ATOM 4305 N N . LEU C 1 189 ? 148.263 148.485 164.664 1.00 18.61 370 LEU C N 1
ATOM 4306 C CA . LEU C 1 189 ? 149.474 147.704 164.489 1.00 18.61 370 LEU C CA 1
ATOM 4307 C C . LEU C 1 189 ? 150.678 148.553 164.861 1.00 18.61 370 LEU C C 1
ATOM 4308 O O . LEU C 1 189 ? 150.923 149.578 164.235 1.00 18.61 370 LEU C O 1
ATOM 4313 N N . ALA C 1 190 ? 151.422 148.145 165.870 1.00 20.46 371 ALA C N 1
ATOM 4314 C CA . ALA C 1 190 ? 152.606 148.864 166.314 1.00 20.46 371 ALA C CA 1
ATOM 4315 C C . ALA C 1 190 ? 153.832 148.033 165.992 1.00 20.46 371 ALA C C 1
ATOM 4316 O O . ALA C 1 190 ? 154.077 147.015 166.637 1.00 20.46 371 ALA C O 1
ATOM 4318 N N . ARG C 1 191 ? 154.615 148.478 165.028 1.00 30.15 372 ARG C N 1
ATOM 4319 C CA . ARG C 1 191 ? 155.632 147.660 164.398 1.00 30.15 372 ARG C CA 1
ATOM 4320 C C . ARG C 1 191 ? 156.992 148.307 164.556 1.00 30.15 372 ARG C C 1
ATOM 4321 O O . ARG C 1 191 ? 157.122 149.521 164.416 1.00 30.15 372 ARG C O 1
ATOM 4329 N N . GLY C 1 192 ? 157.995 147.499 164.872 1.00 35.88 373 GLY C N 1
ATOM 4330 C CA . GLY C 1 192 ? 159.379 147.894 164.707 1.00 35.88 373 GLY C CA 1
ATOM 4331 C C . GLY C 1 192 ? 160.091 148.520 165.881 1.00 35.88 373 GLY C C 1
ATOM 4332 O O . GLY C 1 192 ? 160.759 149.536 165.704 1.00 35.88 373 GLY C O 1
ATOM 4333 N N . PHE C 1 193 ? 159.998 147.934 167.069 1.00 40.85 374 PHE C N 1
ATOM 4334 C CA . PHE C 1 193 ? 160.638 148.487 168.254 1.00 40.85 374 PHE C CA 1
ATOM 4335 C C . PHE C 1 193 ? 161.485 147.430 168.944 1.00 40.85 374 PHE C C 1
ATOM 4336 O O . PHE C 1 193 ? 161.126 146.253 168.959 1.00 40.85 374 PHE C O 1
ATOM 4344 N N . SER C 1 194 ? 162.623 147.846 169.501 1.00 51.84 375 SER C N 1
ATOM 4345 C CA . SER C 1 194 ? 163.603 146.831 169.861 1.00 51.84 375 SER C CA 1
ATOM 4346 C C . SER C 1 194 ? 163.444 146.215 171.244 1.00 51.84 375 SER C C 1
ATOM 4347 O O . SER C 1 194 ? 163.680 145.012 171.357 1.00 51.84 375 SER C O 1
ATOM 4350 N N . PRO C 1 195 ? 163.127 146.928 172.325 1.00 51.96 376 PRO C N 1
ATOM 4351 C CA . PRO C 1 195 ? 162.766 146.200 173.542 1.00 51.96 376 PRO C CA 1
ATOM 4352 C C . PRO C 1 195 ? 161.310 145.780 173.486 1.00 51.96 376 PRO C C 1
ATOM 4353 O O . PRO C 1 195 ? 160.477 146.425 172.853 1.00 51.96 376 PRO C O 1
ATOM 4357 N N . LYS C 1 196 ? 161.008 144.665 174.129 1.00 45.69 377 LYS C N 1
ATOM 4358 C CA . LYS C 1 196 ? 159.772 143.979 173.802 1.00 45.69 377 LYS C CA 1
ATOM 4359 C C . LYS C 1 196 ? 158.580 144.447 174.614 1.00 45.69 377 LYS C C 1
ATOM 4360 O O . LYS C 1 196 ? 157.473 143.977 174.369 1.00 45.69 377 LYS C O 1
ATOM 4366 N N . ASP C 1 197 ? 158.746 145.365 175.550 1.00 48.47 378 ASP C N 1
ATOM 4367 C CA . ASP C 1 197 ? 157.623 145.786 176.371 1.00 48.47 378 ASP C CA 1
ATOM 4368 C C . ASP C 1 197 ? 156.989 147.029 175.770 1.00 48.47 378 ASP C C 1
ATOM 4369 O O . ASP C 1 197 ? 157.687 147.901 175.253 1.00 48.47 378 ASP C O 1
ATOM 4374 N N . VAL C 1 198 ? 155.663 147.111 175.851 1.00 39.35 379 VAL C N 1
ATOM 4375 C CA . VAL C 1 198 ? 154.907 148.108 175.107 1.00 39.35 379 VAL C CA 1
ATOM 4376 C C . VAL C 1 198 ? 153.534 148.222 175.752 1.00 39.35 379 VAL C C 1
ATOM 4377 O O . VAL C 1 198 ? 153.122 147.358 176.522 1.00 39.35 379 VAL C O 1
ATOM 4381 N N . LEU C 1 199 ? 152.835 149.315 175.467 1.00 37.68 380 LEU C N 1
ATOM 4382 C CA . LEU C 1 199 ? 151.459 149.510 175.894 1.00 37.68 380 LEU C CA 1
ATOM 4383 C C . LEU C 1 199 ? 150.602 149.890 174.703 1.00 37.68 380 LEU C C 1
ATOM 4384 O O . LEU C 1 199 ? 151.063 150.573 173.796 1.00 37.68 380 LEU C O 1
ATOM 4389 N N . VAL C 1 200 ? 149.338 149.507 174.737 1.00 28.36 381 VAL C N 1
ATOM 4390 C CA . VAL C 1 200 ? 148.361 149.959 173.761 1.00 28.36 381 VAL C CA 1
ATOM 4391 C C . VAL C 1 200 ? 147.144 150.435 174.532 1.00 28.36 381 VAL C C 1
ATOM 4392 O O . VAL C 1 200 ? 146.653 149.723 175.410 1.00 28.36 381 VAL C O 1
ATOM 4396 N N . ARG C 1 201 ? 146.689 151.648 174.252 1.00 32.98 382 ARG C N 1
ATOM 4397 C CA . ARG C 1 201 ? 145.482 152.185 174.851 1.00 32.98 382 ARG C CA 1
ATOM 4398 C C . ARG C 1 201 ? 144.536 152.623 173.752 1.00 32.98 382 ARG C C 1
ATOM 4399 O O . ARG C 1 201 ? 144.972 153.063 172.699 1.00 32.98 382 ARG C O 1
ATOM 4407 N N . TRP C 1 202 ? 143.240 152.515 173.989 1.00 27.50 383 TRP C N 1
ATOM 4408 C CA . TRP C 1 202 ? 142.252 152.861 172.981 1.00 27.50 383 TRP C CA 1
ATOM 4409 C C . TRP C 1 202 ? 141.334 153.940 173.518 1.00 27.50 383 TRP C C 1
ATOM 4410 O O . TRP C 1 202 ? 140.710 153.758 174.565 1.00 27.50 383 TRP C O 1
ATOM 4421 N N . LEU C 1 203 ? 141.233 155.044 172.783 1.00 34.69 384 LEU C N 1
ATOM 4422 C CA . LEU C 1 203 ? 140.435 156.197 173.173 1.00 34.69 384 LEU C CA 1
ATOM 4423 C C . LEU C 1 203 ? 139.306 156.399 172.183 1.00 34.69 384 LEU C C 1
ATOM 4424 O O . LEU C 1 203 ? 139.517 156.279 170.979 1.00 34.69 384 LEU C O 1
ATOM 4429 N N . GLN C 1 204 ? 138.116 156.717 172.671 1.00 43.22 385 GLN C N 1
ATOM 4430 C CA . GLN C 1 204 ? 137.026 157.139 171.796 1.00 43.22 385 GLN C CA 1
ATOM 4431 C C . GLN C 1 204 ? 136.879 158.642 171.933 1.00 43.22 385 GLN C C 1
ATOM 4432 O O . GLN C 1 204 ? 136.350 159.140 172.926 1.00 43.22 385 GLN C O 1
ATOM 4438 N N . GLY C 1 205 ? 137.389 159.364 170.949 1.00 49.92 386 GLY C N 1
ATOM 4439 C CA . GLY C 1 205 ? 137.355 160.806 170.956 1.00 49.92 386 GLY C CA 1
ATOM 4440 C C . GLY C 1 205 ? 138.425 161.303 171.887 1.00 49.92 386 GLY C C 1
ATOM 4441 O O . GLY C 1 205 ? 139.539 161.589 171.449 1.00 49.92 386 GLY C O 1
ATOM 4442 N N . SER C 1 206 ? 138.121 161.357 173.183 1.00 55.55 387 SER C N 1
ATOM 4443 C CA . SER C 1 206 ? 139.163 161.544 174.177 1.00 55.55 387 SER C CA 1
ATOM 4444 C C . SER C 1 206 ? 138.915 160.802 175.482 1.00 55.55 387 SER C C 1
ATOM 4445 O O . SER C 1 206 ? 139.702 160.971 176.417 1.00 55.55 387 SER C O 1
ATOM 4448 N N . GLN C 1 207 ? 137.865 159.996 175.590 1.00 54.24 388 GLN C N 1
ATOM 4449 C CA . GLN C 1 207 ? 137.677 159.157 176.765 1.00 54.24 388 GLN C CA 1
ATOM 4450 C C . GLN C 1 207 ? 138.357 157.815 176.542 1.00 54.24 388 GLN C C 1
ATOM 4451 O O . GLN C 1 207 ? 138.302 157.249 175.449 1.00 54.24 388 GLN C O 1
ATOM 4457 N N . GLU C 1 208 ? 139.050 157.335 177.563 1.00 46.64 389 GLU C N 1
ATOM 4458 C CA . GLU C 1 208 ? 139.748 156.068 177.451 1.00 46.64 389 GLU C CA 1
ATOM 4459 C C . GLU C 1 208 ? 138.763 154.928 177.595 1.00 46.64 389 GLU C C 1
ATOM 4460 O O . GLU C 1 208 ? 137.872 154.969 178.444 1.00 46.64 389 GLU C O 1
ATOM 4466 N N . LEU C 1 209 ? 138.917 153.961 176.801 1.00 40.39 390 LEU C N 1
ATOM 4467 C CA . LEU C 1 209 ? 138.027 152.831 176.997 1.00 40.39 390 LEU C CA 1
ATOM 4468 C C . LEU C 1 209 ? 138.621 151.867 178.021 1.00 40.39 390 LEU C C 1
ATOM 4469 O O . LEU C 1 209 ? 139.836 151.844 178.225 1.00 40.39 390 LEU C O 1
ATOM 4474 N N . PRO C 1 210 ? 137.799 151.090 178.715 1.00 39.96 391 PRO C N 1
ATOM 4475 C CA . PRO C 1 210 ? 138.337 150.109 179.656 1.00 39.96 391 PRO C CA 1
ATOM 4476 C C . PRO C 1 210 ? 138.948 148.916 178.942 1.00 39.96 391 PRO C C 1
ATOM 4477 O O . PRO C 1 210 ? 138.631 148.617 177.792 1.00 39.96 391 PRO C O 1
ATOM 4481 N N . ARG C 1 211 ? 139.795 148.189 179.676 1.00 40.62 392 ARG C N 1
ATOM 4482 C CA . ARG C 1 211 ? 140.587 147.097 179.120 1.00 40.62 392 ARG C CA 1
ATOM 4483 C C . ARG C 1 211 ? 139.768 145.888 178.715 1.00 40.62 392 ARG C C 1
ATOM 4484 O O . ARG C 1 211 ? 140.337 144.962 178.137 1.00 40.62 392 ARG C O 1
ATOM 4492 N N . GLU C 1 212 ? 138.476 145.854 179.028 1.00 42.29 393 GLU C N 1
ATOM 4493 C CA . GLU C 1 212 ? 137.593 144.763 178.650 1.00 42.29 393 GLU C CA 1
ATOM 4494 C C . GLU C 1 212 ? 136.811 145.064 177.381 1.00 42.29 393 GLU C C 1
ATOM 4495 O O . GLU C 1 212 ? 135.868 144.342 177.058 1.00 42.29 393 GLU C O 1
ATOM 4501 N N . LYS C 1 213 ? 137.178 146.119 176.661 1.00 38.39 394 LYS C N 1
ATOM 4502 C CA . LYS C 1 213 ? 136.551 146.446 175.390 1.00 38.39 394 LYS C CA 1
ATOM 4503 C C . LYS C 1 213 ? 137.455 146.220 174.193 1.00 38.39 394 LYS C C 1
ATOM 4504 O O . LYS C 1 213 ? 136.950 146.114 173.074 1.00 38.39 394 LYS C O 1
ATOM 4510 N N . TYR C 1 214 ? 138.766 146.159 174.397 1.00 26.85 395 TYR C N 1
ATOM 4511 C CA . TYR C 1 214 ? 139.709 145.898 173.331 1.00 26.85 395 TYR C CA 1
ATOM 4512 C C . TYR C 1 214 ? 140.584 144.710 173.683 1.00 26.85 395 TYR C C 1
ATOM 4513 O O . TYR C 1 214 ? 140.652 144.276 174.832 1.00 26.85 395 TYR C O 1
ATOM 4522 N N . LEU C 1 215 ? 141.252 144.184 172.666 1.00 17.40 396 LEU C N 1
ATOM 4523 C CA . LEU C 1 215 ? 142.081 142.995 172.776 1.00 17.40 396 LEU C CA 1
ATOM 4524 C C . LEU C 1 215 ? 143.482 143.330 172.315 1.00 17.40 396 LEU C C 1
ATOM 4525 O O . LEU C 1 215 ? 143.651 143.907 171.249 1.00 17.40 396 LEU C O 1
ATOM 4530 N N . THR C 1 216 ? 144.477 142.980 173.117 1.00 16.25 397 THR C N 1
ATOM 4531 C CA . THR C 1 216 ? 145.868 143.281 172.822 1.00 16.25 397 THR C CA 1
ATOM 4532 C C . THR C 1 216 ? 146.638 141.980 172.750 1.00 16.25 397 THR C C 1
ATOM 4533 O O . THR C 1 216 ? 146.650 141.216 173.713 1.00 16.25 397 THR C O 1
ATOM 4537 N N . TRP C 1 217 ? 147.281 141.732 171.621 1.00 11.56 398 TRP C N 1
ATOM 4538 C CA . TRP C 1 217 ? 148.101 140.549 171.487 1.00 11.56 398 TRP C CA 1
ATOM 4539 C C . TRP C 1 217 ? 149.437 140.775 172.165 1.00 11.56 398 TRP C C 1
ATOM 4540 O O . TRP C 1 217 ? 149.750 141.866 172.625 1.00 11.56 398 TRP C O 1
ATOM 4551 N N . ALA C 1 218 ? 150.233 139.729 172.242 1.00 19.42 399 ALA C N 1
ATOM 4552 C CA . ALA C 1 218 ? 151.511 139.887 172.901 1.00 19.42 399 ALA C CA 1
ATOM 4553 C C . ALA C 1 218 ? 152.498 140.507 171.928 1.00 19.42 399 ALA C C 1
ATOM 4554 O O . ALA C 1 218 ? 152.185 140.776 170.770 1.00 19.42 399 ALA C O 1
ATOM 4556 N N . SER C 1 219 ? 153.709 140.736 172.396 1.00 29.83 400 SER C N 1
ATOM 4557 C CA . SER C 1 219 ? 154.731 141.383 171.589 1.00 29.83 400 SER C CA 1
ATOM 4558 C C . SER C 1 219 ? 155.592 140.282 170.994 1.00 29.83 400 SER C C 1
ATOM 4559 O O . SER C 1 219 ? 156.492 139.756 171.641 1.00 29.83 400 SER C O 1
ATOM 4562 N N . ARG C 1 220 ? 155.296 139.918 169.757 1.00 27.97 401 ARG C N 1
ATOM 4563 C CA . ARG C 1 220 ? 156.050 138.877 169.093 1.00 27.97 401 ARG C CA 1
ATOM 4564 C C . ARG C 1 220 ? 157.300 139.453 168.444 1.00 27.97 401 ARG C C 1
ATOM 4565 O O . ARG C 1 220 ? 157.401 140.649 168.196 1.00 27.97 401 ARG C O 1
ATOM 4573 N N . GLN C 1 221 ? 158.267 138.587 168.182 1.00 33.52 402 GLN C N 1
ATOM 4574 C CA . GLN C 1 221 ? 159.467 138.978 167.464 1.00 33.52 402 GLN C CA 1
ATOM 4575 C C . GLN C 1 221 ? 159.218 138.898 165.971 1.00 33.52 402 GLN C C 1
ATOM 4576 O O . GLN C 1 221 ? 158.608 137.949 165.482 1.00 33.52 402 GLN C O 1
ATOM 4582 N N . GLU C 1 222 ? 159.670 139.798 165.314 1.00 38.64 403 GLU C N 1
ATOM 4583 C CA . GLU C 1 222 ? 159.334 139.924 163.914 1.00 38.64 403 GLU C CA 1
ATOM 4584 C C . GLU C 1 222 ? 160.451 139.392 163.028 1.00 38.64 403 GLU C C 1
ATOM 4585 O O . GLU C 1 222 ? 161.630 139.611 163.308 1.00 38.64 403 GLU C O 1
ATOM 4591 N N . PRO C 1 223 ? 160.107 138.695 161.954 1.00 42.38 404 PRO C N 1
ATOM 4592 C CA . PRO C 1 223 ? 161.126 138.279 160.991 1.00 42.38 404 PRO C CA 1
ATOM 4593 C C . PRO C 1 223 ? 161.686 139.448 160.207 1.00 42.38 404 PRO C C 1
ATOM 4594 O O . PRO C 1 223 ? 161.048 139.939 159.272 1.00 42.38 404 PRO C O 1
ATOM 4598 N N . SER C 1 224 ? 162.895 139.875 160.560 1.00 57.81 405 SER C N 1
ATOM 4599 C CA . SER C 1 224 ? 163.482 141.094 160.026 1.00 57.81 405 SER C CA 1
ATOM 4600 C C . SER C 1 224 ? 164.863 140.814 159.461 1.00 57.81 405 SER C C 1
ATOM 4601 O O . SER C 1 224 ? 165.555 139.900 159.912 1.00 57.81 405 SER C O 1
ATOM 4604 N N . GLN C 1 225 ? 165.266 141.624 158.484 1.00 70.15 406 GLN C N 1
ATOM 4605 C CA . GLN C 1 225 ? 166.534 141.403 157.805 1.00 70.15 406 GLN C CA 1
ATOM 4606 C C . GLN C 1 225 ? 167.737 141.873 158.611 1.00 70.15 406 GLN C C 1
ATOM 4607 O O . GLN C 1 225 ? 168.799 141.246 158.533 1.00 70.15 406 GLN C O 1
ATOM 4613 N N . GLY C 1 226 ? 167.602 142.946 159.382 1.00 66.72 407 GLY C N 1
ATOM 4614 C CA . GLY C 1 226 ? 168.735 143.483 160.108 1.00 66.72 407 GLY C CA 1
ATOM 4615 C C . GLY C 1 226 ? 168.649 143.296 161.605 1.00 66.72 407 GLY C C 1
ATOM 4616 O O . GLY C 1 226 ? 168.827 142.190 162.117 1.00 66.72 407 GLY C O 1
ATOM 4617 N N . THR C 1 227 ? 168.398 144.380 162.320 1.00 63.02 408 THR C N 1
ATOM 4618 C CA . THR C 1 227 ? 168.272 144.310 163.763 1.00 63.02 408 THR C CA 1
ATOM 4619 C C . THR C 1 227 ? 166.922 143.694 164.101 1.00 63.02 408 THR C C 1
ATOM 4620 O O . THR C 1 227 ? 165.933 143.921 163.400 1.00 63.02 408 THR C O 1
ATOM 4624 N N . THR C 1 228 ? 166.906 142.851 165.131 1.00 55.47 409 THR C N 1
ATOM 4625 C CA . THR C 1 228 ? 165.684 142.223 165.601 1.00 55.47 409 THR C CA 1
ATOM 4626 C C . THR C 1 228 ? 164.707 143.269 166.111 1.00 55.47 409 THR C C 1
ATOM 4627 O O . THR C 1 228 ? 165.053 144.097 166.954 1.00 55.47 409 THR C O 1
ATOM 4631 N N . THR C 1 229 ? 163.500 143.248 165.565 1.00 46.66 410 THR C N 1
ATOM 4632 C CA . THR C 1 229 ? 162.412 144.146 165.915 1.00 46.66 410 THR C CA 1
ATOM 4633 C C . THR C 1 229 ? 161.247 143.327 166.447 1.00 46.66 410 THR C C 1
ATOM 4634 O O . THR C 1 229 ? 161.294 142.101 166.477 1.00 46.66 410 THR C O 1
ATOM 4638 N N . PHE C 1 230 ? 160.195 144.014 166.882 1.00 38.07 411 PHE C N 1
ATOM 4639 C CA . PHE C 1 230 ? 159.025 143.370 167.459 1.00 38.07 411 PHE C CA 1
ATOM 4640 C C . PHE C 1 230 ? 157.769 143.972 166.834 1.00 38.07 411 PHE C C 1
ATOM 4641 O O . PHE C 1 230 ? 157.849 144.842 165.971 1.00 38.07 411 PHE C O 1
ATOM 4649 N N . ALA C 1 231 ? 156.600 143.487 167.247 1.00 24.14 412 ALA C N 1
ATOM 4650 C CA . ALA C 1 231 ? 155.331 143.975 166.720 1.00 24.14 412 ALA C CA 1
ATOM 4651 C C . ALA C 1 231 ? 154.233 143.631 167.701 1.00 24.14 412 ALA C C 1
ATOM 4652 O O . ALA C 1 231 ? 154.370 142.694 168.482 1.00 24.14 412 ALA C O 1
ATOM 4654 N N . VAL C 1 232 ? 153.146 144.394 167.664 1.00 17.76 413 VAL C N 1
ATOM 4655 C CA . VAL C 1 232 ? 151.961 144.072 168.456 1.00 17.76 413 VAL C CA 1
ATOM 4656 C C . VAL C 1 232 ? 150.742 144.636 167.752 1.00 17.76 413 VAL C C 1
ATOM 4657 O O . VAL C 1 232 ? 150.742 145.786 167.323 1.00 17.76 413 VAL C O 1
ATOM 4661 N N . THR C 1 233 ? 149.724 143.826 167.558 1.00 12.88 414 THR C N 1
ATOM 4662 C CA . THR C 1 233 ? 148.493 144.353 167.020 1.00 12.88 414 THR C CA 1
ATOM 4663 C C . THR C 1 233 ? 147.433 144.306 168.095 1.00 12.88 414 THR C C 1
ATOM 4664 O O . THR C 1 233 ? 147.522 143.524 169.032 1.00 12.88 414 THR C O 1
ATOM 4668 N N . SER C 1 234 ? 146.459 145.190 167.976 1.00 15.33 415 SER C N 1
ATOM 4669 C CA . SER C 1 234 ? 145.344 145.250 168.893 1.00 15.33 415 SER C CA 1
ATOM 4670 C C . SER C 1 234 ? 144.105 145.515 168.083 1.00 15.33 415 SER C C 1
ATOM 4671 O O . SER C 1 234 ? 144.184 145.819 166.899 1.00 15.33 415 SER C O 1
ATOM 4674 N N . ILE C 1 235 ? 142.955 145.462 168.725 1.00 16.63 416 ILE C N 1
ATOM 4675 C CA . ILE C 1 235 ? 141.718 145.467 167.967 1.00 16.63 416 ILE C CA 1
ATOM 4676 C C . ILE C 1 235 ? 140.593 145.983 168.852 1.00 16.63 416 ILE C C 1
ATOM 4677 O O . ILE C 1 235 ? 140.572 145.741 170.055 1.00 16.63 416 ILE C O 1
ATOM 4682 N N . LEU C 1 236 ? 139.682 146.745 168.267 1.00 21.87 417 LEU C N 1
ATOM 4683 C CA . LEU C 1 236 ? 138.541 147.270 169.001 1.00 21.87 417 LEU C CA 1
ATOM 4684 C C . LEU C 1 236 ? 137.303 147.171 168.134 1.00 21.87 417 LEU C C 1
ATOM 4685 O O . LEU C 1 236 ? 137.309 147.629 166.995 1.00 21.87 417 LEU C O 1
ATOM 4690 N N . ARG C 1 237 ? 136.249 146.588 168.658 1.00 25.53 418 ARG C N 1
ATOM 4691 C CA . ARG C 1 237 ? 135.010 146.436 167.917 1.00 25.53 418 ARG C CA 1
ATOM 4692 C C . ARG C 1 237 ? 133.985 147.418 168.454 1.00 25.53 418 ARG C C 1
ATOM 4693 O O . ARG C 1 237 ? 133.478 147.243 169.562 1.00 25.53 418 ARG C O 1
ATOM 4701 N N . VAL C 1 238 ? 133.649 148.426 167.659 1.00 27.44 419 VAL C N 1
ATOM 4702 C CA . VAL C 1 238 ? 132.673 149.417 168.096 1.00 27.44 419 VAL C CA 1
ATOM 4703 C C . VAL C 1 238 ? 131.404 149.296 167.277 1.00 27.44 419 VAL C C 1
ATOM 4704 O O . VAL C 1 238 ? 131.344 148.507 166.338 1.00 27.44 419 VAL C O 1
ATOM 4708 N N . ALA C 1 239 ? 130.376 150.049 167.633 1.00 33.53 420 ALA C N 1
ATOM 4709 C CA . ALA C 1 239 ? 129.108 149.930 166.940 1.00 33.53 420 ALA C CA 1
ATOM 4710 C C . ALA C 1 239 ? 129.166 150.650 165.607 1.00 33.53 420 ALA C C 1
ATOM 4711 O O . ALA C 1 239 ? 129.953 151.575 165.410 1.00 33.53 420 ALA C O 1
ATOM 4713 N N . ALA C 1 240 ? 128.318 150.216 164.683 1.00 39.53 421 ALA C N 1
ATOM 4714 C CA . ALA C 1 240 ? 128.363 150.779 163.345 1.00 39.53 421 ALA C CA 1
ATOM 4715 C C . ALA C 1 240 ? 127.718 152.151 163.285 1.00 39.53 421 ALA C C 1
ATOM 4716 O O . ALA C 1 240 ? 128.123 152.982 162.466 1.00 39.53 421 ALA C O 1
ATOM 4718 N N . GLU C 1 241 ? 126.726 152.412 164.137 1.00 42.20 422 GLU C N 1
ATOM 4719 C CA . GLU C 1 241 ? 126.159 153.752 164.221 1.00 42.20 422 GLU C CA 1
ATOM 4720 C C . GLU C 1 241 ? 127.117 154.723 164.893 1.00 42.20 422 GLU C C 1
ATOM 4721 O O . GLU C 1 241 ? 127.076 155.922 164.611 1.00 42.20 422 GLU C O 1
ATOM 4727 N N . ASP C 1 242 ? 127.990 154.225 165.769 1.00 38.89 423 ASP C N 1
ATOM 4728 C CA . ASP C 1 242 ? 129.028 155.065 166.351 1.00 38.89 423 ASP C CA 1
ATOM 4729 C C . ASP C 1 242 ? 130.120 155.375 165.346 1.00 38.89 423 ASP C C 1
ATOM 4730 O O . ASP C 1 242 ? 130.797 156.391 165.466 1.00 38.89 423 ASP C O 1
ATOM 4735 N N . TRP C 1 243 ? 130.316 154.518 164.355 1.00 34.27 424 TRP C N 1
ATOM 4736 C CA . TRP C 1 243 ? 131.267 154.834 163.301 1.00 34.27 424 TRP C CA 1
ATOM 4737 C C . TRP C 1 243 ? 130.663 155.772 162.274 1.00 34.27 424 TRP C C 1
ATOM 4738 O O . TRP C 1 243 ? 131.307 156.737 161.861 1.00 34.27 424 TRP C O 1
ATOM 4749 N N . LYS C 1 244 ? 129.422 155.506 161.867 1.00 39.25 425 LYS C N 1
ATOM 4750 C CA . LYS C 1 244 ? 128.807 156.258 160.780 1.00 39.25 425 LYS C CA 1
ATOM 4751 C C . LYS C 1 244 ? 128.474 157.685 161.190 1.00 39.25 425 LYS C C 1
ATOM 4752 O O . LYS C 1 244 ? 128.559 158.595 160.361 1.00 39.25 425 LYS C O 1
ATOM 4758 N N . LYS C 1 245 ? 128.122 157.909 162.458 1.00 46.01 426 LYS C N 1
ATOM 4759 C CA . LYS C 1 245 ? 127.907 159.270 162.923 1.00 46.01 426 LYS C CA 1
ATOM 4760 C C . LYS C 1 245 ? 129.214 160.030 163.050 1.00 46.01 426 LYS C C 1
ATOM 4761 O O . LYS C 1 245 ? 129.200 161.259 163.092 1.00 46.01 426 LYS C O 1
ATOM 4767 N N . GLY C 1 246 ? 130.338 159.333 163.100 1.00 47.01 427 GLY C N 1
ATOM 4768 C CA . GLY C 1 246 ? 131.613 159.991 162.995 1.00 47.01 427 GLY C CA 1
ATOM 4769 C C . GLY C 1 246 ? 132.143 160.635 164.249 1.00 47.01 427 GLY C C 1
ATOM 4770 O O . GLY C 1 246 ? 132.172 161.861 164.335 1.00 47.01 427 GLY C O 1
ATOM 4771 N N . ASP C 1 247 ? 132.539 159.852 165.240 1.00 44.74 428 ASP C N 1
ATOM 4772 C CA . ASP C 1 247 ? 133.493 160.359 166.211 1.00 44.74 428 ASP C CA 1
ATOM 4773 C C . ASP C 1 247 ? 134.797 159.589 166.071 1.00 44.74 428 ASP C C 1
ATOM 4774 O O . ASP C 1 247 ? 134.832 158.482 165.535 1.00 44.74 428 ASP C O 1
ATOM 4779 N N . THR C 1 248 ? 135.875 160.205 166.531 1.00 39.40 429 THR C N 1
ATOM 4780 C CA . THR C 1 248 ? 137.187 159.648 166.296 1.00 39.40 429 THR C CA 1
ATOM 4781 C C . THR C 1 248 ? 137.452 158.499 167.243 1.00 39.40 429 THR C C 1
ATOM 4782 O O . THR C 1 248 ? 136.751 158.305 168.230 1.00 39.40 429 THR C O 1
ATOM 4786 N N . PHE C 1 249 ? 138.477 157.728 166.914 1.00 33.25 430 PHE C N 1
ATOM 4787 C CA . PHE C 1 249 ? 139.077 156.770 167.821 1.00 33.25 430 PHE C CA 1
ATOM 4788 C C . PHE C 1 249 ? 140.578 156.938 167.734 1.00 33.25 430 PHE C C 1
ATOM 4789 O O . PHE C 1 249 ? 141.095 157.572 166.813 1.00 33.25 430 PHE C O 1
ATOM 4797 N N . SER C 1 250 ? 141.283 156.375 168.697 1.00 29.51 431 SER C N 1
ATOM 4798 C CA . SER C 1 250 ? 142.720 156.556 168.711 1.00 29.51 431 SER C CA 1
ATOM 4799 C C . SER C 1 250 ? 143.376 155.366 169.374 1.00 29.51 431 SER C C 1
ATOM 4800 O O . SER C 1 250 ? 142.863 154.836 170.356 1.00 29.51 431 SER C O 1
ATOM 4803 N N . CYS C 1 251 ? 144.521 154.973 168.844 1.00 30.91 432 CYS C N 1
ATOM 4804 C CA . CYS C 1 251 ? 145.384 153.986 169.469 1.00 30.91 432 CYS C CA 1
ATOM 4805 C C . CYS C 1 251 ? 146.622 154.703 169.973 1.00 30.91 432 CYS C C 1
ATOM 4806 O O . CYS C 1 251 ? 147.304 155.383 169.207 1.00 30.91 432 CYS C O 1
ATOM 4809 N N . MET C 1 252 ? 146.897 154.570 171.242 1.00 35.18 433 MET C N 1
ATOM 4810 C CA . MET C 1 252 ? 147.974 155.285 171.898 1.00 35.18 433 MET C CA 1
ATOM 4811 C C . MET C 1 252 ? 148.959 154.241 172.374 1.00 35.18 433 MET C C 1
ATOM 4812 O O . MET C 1 252 ? 148.705 153.552 173.358 1.00 35.18 433 MET C O 1
ATOM 4817 N N . VAL C 1 253 ? 150.072 154.121 171.679 1.00 33.75 434 VAL C N 1
ATOM 4818 C CA . VAL C 1 253 ? 151.049 153.081 171.947 1.00 33.75 434 VAL C CA 1
ATOM 4819 C C . VAL C 1 253 ? 152.188 153.698 172.729 1.00 33.75 434 VAL C C 1
ATOM 4820 O O . VAL C 1 253 ? 152.757 154.704 172.311 1.00 33.75 434 VAL C O 1
ATOM 4824 N N . GLY C 1 254 ? 152.536 153.104 173.855 1.00 42.16 435 GLY C N 1
ATOM 4825 C CA . GLY C 1 254 ? 153.589 153.623 174.709 1.00 42.16 435 GLY C CA 1
ATOM 4826 C C . GLY C 1 254 ? 154.805 152.716 174.713 1.00 42.16 435 GLY C C 1
ATOM 4827 O O . GLY C 1 254 ? 154.672 151.497 174.758 1.00 42.16 435 GLY C O 1
ATOM 4828 N N . HIS C 1 255 ? 155.982 153.325 174.708 1.00 53.07 436 HIS C N 1
ATOM 4829 C CA . HIS C 1 255 ? 157.242 152.600 174.716 1.00 53.07 436 HIS C CA 1
ATOM 4830 C C . HIS C 1 255 ? 158.174 153.316 175.684 1.00 53.07 436 HIS C C 1
ATOM 4831 O O . HIS C 1 255 ? 157.731 154.113 176.511 1.00 53.07 436 HIS C O 1
ATOM 4838 N N . GLU C 1 256 ? 159.469 153.018 175.608 1.00 62.75 437 GLU C N 1
ATOM 4839 C CA . GLU C 1 256 ? 160.484 153.789 176.303 1.00 62.75 437 GLU C CA 1
ATOM 4840 C C . GLU C 1 256 ? 161.493 154.429 175.367 1.00 62.75 437 GLU C C 1
ATOM 4841 O O . GLU C 1 256 ? 162.391 155.134 175.838 1.00 62.75 437 GLU C O 1
ATOM 4847 N N . ALA C 1 257 ? 161.373 154.222 174.062 1.00 61.79 438 ALA C N 1
ATOM 4848 C CA . ALA C 1 257 ? 162.232 154.888 173.096 1.00 61.79 438 ALA C CA 1
ATOM 4849 C C . ALA C 1 257 ? 161.719 156.258 172.712 1.00 61.79 438 ALA C C 1
ATOM 4850 O O . ALA C 1 257 ? 162.257 156.871 171.785 1.00 61.79 438 ALA C O 1
ATOM 4852 N N . LEU C 1 258 ? 160.702 156.745 173.389 1.00 62.11 439 LEU C N 1
ATOM 4853 C CA . LEU C 1 258 ? 160.062 157.983 173.019 1.00 62.11 439 LEU C CA 1
ATOM 4854 C C . LEU C 1 258 ? 160.434 159.097 173.990 1.00 62.11 439 LEU C C 1
ATOM 4855 O O . LEU C 1 258 ? 160.616 158.854 175.188 1.00 62.11 439 LEU C O 1
ATOM 4860 N N . PRO C 1 259 ? 160.578 160.322 173.506 1.00 71.24 440 PRO C N 1
ATOM 4861 C CA . PRO C 1 259 ? 160.718 161.456 174.422 1.00 71.24 440 PRO C CA 1
ATOM 4862 C C . PRO C 1 259 ? 159.367 161.882 174.968 1.00 71.24 440 PRO C C 1
ATOM 4863 O O . PRO C 1 259 ? 159.264 162.383 176.090 1.00 71.24 440 PRO C O 1
ATOM 4867 N N . LEU C 1 260 ? 158.318 161.679 174.174 1.00 70.10 441 LEU C N 1
ATOM 4868 C CA . LEU C 1 260 ? 156.970 162.032 174.595 1.00 70.10 441 LEU C CA 1
ATOM 4869 C C . LEU C 1 260 ? 156.327 160.953 175.452 1.00 70.10 441 LEU C C 1
ATOM 4870 O O . LEU C 1 260 ? 155.306 161.226 176.090 1.00 70.10 441 LEU C O 1
ATOM 4875 N N . ALA C 1 261 ? 156.889 159.741 175.436 1.00 61.71 442 ALA C N 1
ATOM 4876 C CA . ALA C 1 261 ? 156.493 158.506 176.115 1.00 61.71 442 ALA C CA 1
ATOM 4877 C C . ALA C 1 261 ? 155.200 157.887 175.591 1.00 61.71 442 ALA C C 1
ATOM 4878 O O . ALA C 1 261 ? 154.803 156.840 176.094 1.00 61.71 442 ALA C O 1
ATOM 4880 N N . PHE C 1 262 ? 154.551 158.466 174.579 1.00 50.33 443 PHE C N 1
ATOM 4881 C CA . PHE C 1 262 ? 153.312 157.894 174.059 1.00 50.33 443 PHE C CA 1
ATOM 4882 C C . PHE C 1 262 ? 153.134 158.355 172.609 1.00 50.33 443 PHE C C 1
ATOM 4883 O O . PHE C 1 262 ? 152.833 159.524 172.368 1.00 50.33 443 PHE C O 1
ATOM 4891 N N . THR C 1 263 ? 153.343 157.439 171.662 1.00 38.97 444 THR C N 1
ATOM 4892 C CA . THR C 1 263 ? 152.881 157.637 170.295 1.00 38.97 444 THR C CA 1
ATOM 4893 C C . THR C 1 263 ? 151.367 157.591 170.283 1.00 38.97 444 THR C C 1
ATOM 4894 O O . THR C 1 263 ? 150.759 156.860 171.061 1.00 38.97 444 THR C O 1
ATOM 4898 N N . GLN C 1 264 ? 150.746 158.366 169.405 1.00 36.45 445 GLN C N 1
ATOM 4899 C CA . GLN C 1 264 ? 149.297 158.357 169.317 1.00 36.45 445 GLN C CA 1
ATOM 4900 C C . GLN C 1 264 ? 148.865 158.518 167.874 1.00 36.45 445 GLN C C 1
ATOM 4901 O O . GLN C 1 264 ? 149.206 159.512 167.234 1.00 36.45 445 GLN C O 1
ATOM 4907 N N . LYS C 1 265 ? 148.107 157.556 167.369 1.00 30.34 446 LYS C N 1
ATOM 4908 C CA . LYS C 1 265 ? 147.548 157.636 166.035 1.00 30.34 446 LYS C CA 1
ATOM 4909 C C . LYS C 1 265 ? 146.038 157.745 166.151 1.00 30.34 446 LYS C C 1
ATOM 4910 O O . LYS C 1 265 ? 145.427 157.148 167.038 1.00 30.34 446 LYS C O 1
ATOM 4916 N N . THR C 1 266 ? 145.451 158.543 165.269 1.00 30.73 447 THR C N 1
ATOM 4917 C CA . THR C 1 266 ? 144.043 158.895 165.282 1.00 30.73 447 THR C CA 1
ATOM 4918 C C . THR C 1 266 ? 143.408 158.343 164.014 1.00 30.73 447 THR C C 1
ATOM 4919 O O . THR C 1 266 ? 144.081 158.202 162.997 1.00 30.73 447 THR C O 1
ATOM 4923 N N . ILE C 1 267 ? 142.118 158.014 164.061 1.00 34.36 448 ILE C N 1
ATOM 4924 C CA . ILE C 1 267 ? 141.375 157.697 162.849 1.00 34.36 448 ILE C CA 1
ATOM 4925 C C . ILE C 1 267 ? 139.941 158.117 163.090 1.00 34.36 448 ILE C C 1
ATOM 4926 O O . ILE C 1 267 ? 139.506 158.265 164.230 1.00 34.36 448 ILE C O 1
ATOM 4931 N N . ASP C 1 268 ? 139.220 158.364 162.004 1.00 40.85 449 ASP C N 1
ATOM 4932 C CA . ASP C 1 268 ? 137.790 158.623 162.039 1.00 40.85 449 ASP C CA 1
ATOM 4933 C C . ASP C 1 268 ? 137.215 158.251 160.685 1.00 40.85 449 ASP C C 1
ATOM 4934 O O . ASP C 1 268 ? 137.901 157.669 159.845 1.00 40.85 449 ASP C O 1
ATOM 4939 N N . ARG C 1 269 ? 135.951 158.604 160.469 1.00 42.36 450 ARG C N 1
ATOM 4940 C CA . ARG C 1 269 ? 135.248 158.148 159.279 1.00 42.36 450 ARG C CA 1
ATOM 4941 C C . ARG C 1 269 ? 135.761 158.819 158.019 1.00 42.36 450 ARG C C 1
ATOM 4942 O O . ARG C 1 269 ? 135.656 158.244 156.935 1.00 42.36 450 ARG C O 1
ATOM 4950 N N . LEU C 1 270 ? 136.320 160.022 158.134 1.00 49.36 451 LEU C N 1
ATOM 4951 C CA . LEU C 1 270 ? 136.788 160.808 156.991 1.00 49.36 451 LEU C CA 1
ATOM 4952 C C . LEU C 1 270 ? 138.262 161.150 157.182 1.00 49.36 451 LEU C C 1
ATOM 4953 O O . LEU C 1 270 ? 138.610 162.261 157.582 1.00 49.36 451 LEU C O 1
ATOM 4958 N N . ALA C 1 271 ? 139.131 160.203 156.850 1.00 55.46 452 ALA C N 1
ATOM 4959 C CA . ALA C 1 271 ? 140.561 160.458 156.869 1.00 55.46 452 ALA C CA 1
ATOM 4960 C C . ALA C 1 271 ? 141.227 159.525 155.873 1.00 55.46 452 ALA C C 1
ATOM 4961 O O . ALA C 1 271 ? 140.745 158.416 155.629 1.00 55.46 452 ALA C O 1
ATOM 4963 N N . GLY C 1 272 ? 142.338 159.986 155.301 1.00 58.60 453 GLY C N 1
ATOM 4964 C CA . GLY C 1 272 ? 143.152 159.143 154.450 1.00 58.60 453 GLY C CA 1
ATOM 4965 C C . GLY C 1 272 ? 143.139 159.472 152.972 1.00 58.60 453 GLY C C 1
ATOM 4966 O O . GLY C 1 272 ? 143.136 158.551 152.147 1.00 58.60 453 GLY C O 1
ATOM 4967 N N . LYS C 1 273 ? 143.177 160.787 152.631 1.00 54.84 454 LYS C N 1
ATOM 4968 C CA . LYS C 1 273 ? 143.162 161.357 151.280 1.00 54.84 454 LYS C CA 1
ATOM 4969 C C . LYS C 1 273 ? 141.978 160.821 150.491 1.00 54.84 454 LYS C C 1
ATOM 4970 O O . LYS C 1 273 ? 142.154 159.908 149.676 1.00 54.84 454 LYS C O 1
ATOM 4976 N N . PRO C 1 274 ? 140.768 161.327 150.747 1.00 50.21 455 PRO C N 1
ATOM 4977 C CA . PRO C 1 274 ? 139.552 160.683 150.233 1.00 50.21 455 PRO C CA 1
ATOM 4978 C C . PRO C 1 274 ? 139.444 160.705 148.713 1.00 50.21 455 PRO C C 1
ATOM 4979 O O . PRO C 1 274 ? 139.945 161.606 148.038 1.00 50.21 455 PRO C O 1
ATOM 4983 N N . THR C 1 275 ? 138.786 159.678 148.187 1.00 38.68 456 THR C N 1
ATOM 4984 C CA . THR C 1 275 ? 138.773 159.417 146.761 1.00 38.68 456 THR C CA 1
ATOM 4985 C C . THR C 1 275 ? 137.811 160.355 146.062 1.00 38.68 456 THR C C 1
ATOM 4986 O O . THR C 1 275 ? 136.774 160.719 146.610 1.00 38.68 456 THR C O 1
ATOM 4990 N N . HIS C 1 276 ? 138.156 160.748 144.844 1.00 38.66 457 HIS C N 1
ATOM 4991 C CA . HIS C 1 276 ? 137.320 161.664 144.085 1.00 38.66 457 HIS C CA 1
ATOM 4992 C C . HIS C 1 276 ? 136.300 160.882 143.278 1.00 38.66 457 HIS C C 1
ATOM 4993 O O . HIS C 1 276 ? 136.660 159.978 142.524 1.00 38.66 457 HIS C O 1
ATOM 5000 N N . VAL C 1 277 ? 135.037 161.251 143.418 1.00 36.18 458 VAL C N 1
ATOM 5001 C CA . VAL C 1 277 ? 133.929 160.501 142.853 1.00 36.18 458 VAL C CA 1
ATOM 5002 C C . VAL C 1 277 ? 133.231 161.355 141.805 1.00 36.18 458 VAL C C 1
ATOM 5003 O O . VAL C 1 277 ? 133.131 162.577 141.950 1.00 36.18 458 VAL C O 1
ATOM 5007 N N . ASN C 1 278 ? 132.773 160.711 140.736 1.00 33.75 459 ASN C N 1
ATOM 5008 C CA . ASN C 1 278 ? 132.326 161.395 139.534 1.00 33.75 459 ASN C CA 1
ATOM 5009 C C . ASN C 1 278 ? 131.045 160.763 138.994 1.00 33.75 459 ASN C C 1
ATOM 5010 O O . ASN C 1 278 ? 131.028 160.244 137.884 1.00 33.75 459 ASN C O 1
ATOM 5015 N N . VAL C 1 279 ? 130.007 160.725 139.839 1.00 31.41 460 VAL C N 1
ATOM 5016 C CA . VAL C 1 279 ? 128.707 160.157 139.478 1.00 31.41 460 VAL C CA 1
ATOM 5017 C C . VAL C 1 279 ? 128.138 160.797 138.220 1.00 31.41 460 VAL C C 1
ATOM 5018 O O . VAL C 1 279 ? 128.232 162.014 138.026 1.00 31.41 460 VAL C O 1
ATOM 5022 N N . SER C 1 280 ? 127.563 159.969 137.346 1.00 28.47 461 SER C N 1
ATOM 5023 C CA . SER C 1 280 ? 126.971 160.426 136.098 1.00 28.47 461 SER C CA 1
ATOM 5024 C C . SER C 1 280 ? 125.794 159.537 135.760 1.00 28.47 461 SER C C 1
ATOM 5025 O O . SER C 1 280 ? 125.856 158.330 135.974 1.00 28.47 461 SER C O 1
ATOM 5028 N N . VAL C 1 281 ? 124.738 160.120 135.207 1.00 31.67 462 VAL C N 1
ATOM 5029 C CA . VAL C 1 281 ? 123.519 159.383 134.896 1.00 31.67 462 VAL C CA 1
ATOM 5030 C C . VAL C 1 281 ? 123.331 159.357 133.388 1.00 31.67 462 VAL C C 1
ATOM 5031 O O . VAL C 1 281 ? 123.269 160.406 132.741 1.00 31.67 462 VAL C O 1
ATOM 5035 N N . VAL C 1 282 ? 123.241 158.157 132.837 1.00 35.16 463 VAL C N 1
ATOM 5036 C CA . VAL C 1 282 ? 123.028 157.920 131.420 1.00 35.16 463 VAL C CA 1
ATOM 5037 C C . VAL C 1 282 ? 121.610 157.396 131.250 1.00 35.16 463 VAL C C 1
ATOM 5038 O O . VAL C 1 282 ? 121.171 156.531 132.012 1.00 35.16 463 VAL C O 1
ATOM 5042 N N . MET C 1 283 ? 120.879 157.929 130.282 1.00 47.13 464 MET C N 1
ATOM 5043 C CA . MET C 1 283 ? 119.519 157.452 130.064 1.00 47.13 464 MET C CA 1
ATOM 5044 C C . MET C 1 283 ? 119.366 156.813 128.698 1.00 47.13 464 MET C C 1
ATOM 5045 O O . MET C 1 283 ? 119.783 155.677 128.488 1.00 47.13 464 MET C O 1
ATOM 5050 N N . PRO D 1 63 ? 149.976 114.745 191.019 1.00 70.15 244 PRO D N 1
ATOM 5051 C CA . PRO D 1 63 ? 150.191 114.185 189.683 1.00 70.15 244 PRO D CA 1
ATOM 5052 C C . PRO D 1 63 ? 148.893 114.011 188.918 1.00 70.15 244 PRO D C 1
ATOM 5053 O O . PRO D 1 63 ? 148.081 113.161 189.278 1.00 70.15 244 PRO D O 1
ATOM 5057 N N . ARG D 1 64 ? 148.705 114.807 187.873 1.00 64.96 245 ARG D N 1
ATOM 5058 C CA . ARG D 1 64 ? 147.441 114.882 187.159 1.00 64.96 245 ARG D CA 1
ATOM 5059 C C . ARG D 1 64 ? 147.633 114.440 185.712 1.00 64.96 245 ARG D C 1
ATOM 5060 O O . ARG D 1 64 ? 148.696 114.630 185.118 1.00 64.96 245 ARG D O 1
ATOM 5068 N N . LEU D 1 65 ? 146.593 113.815 185.171 1.00 57.71 246 LEU D N 1
ATOM 5069 C CA . LEU D 1 65 ? 146.587 113.210 183.850 1.00 57.71 246 LEU D CA 1
ATOM 5070 C C . LEU D 1 65 ? 145.783 114.096 182.914 1.00 57.71 246 LEU D C 1
ATOM 5071 O O . LEU D 1 65 ? 144.661 114.480 183.247 1.00 57.71 246 LEU D O 1
ATOM 5076 N N . SER D 1 66 ? 146.343 114.418 181.750 1.00 49.63 247 SER D N 1
ATOM 5077 C CA . SER D 1 66 ? 145.729 115.383 180.848 1.00 49.63 247 SER D CA 1
ATOM 5078 C C . SER D 1 66 ? 145.802 114.898 179.414 1.00 49.63 247 SER D C 1
ATOM 5079 O O . SER D 1 66 ? 146.891 114.628 178.904 1.00 49.63 247 SER D O 1
ATOM 5082 N N . LEU D 1 67 ? 144.655 114.827 178.758 1.00 43.78 248 LEU D N 1
ATOM 5083 C CA . LEU D 1 67 ? 144.560 114.321 177.398 1.00 43.78 248 LEU D CA 1
ATOM 5084 C C . LEU D 1 67 ? 144.378 115.489 176.443 1.00 43.78 248 LEU D C 1
ATOM 5085 O O . LEU D 1 67 ? 143.347 116.160 176.469 1.00 43.78 248 LEU D O 1
ATOM 5090 N N . HIS D 1 68 ? 145.360 115.710 175.587 1.00 39.96 249 HIS D N 1
ATOM 5091 C CA . HIS D 1 68 ? 145.339 116.835 174.680 1.00 39.96 249 HIS D CA 1
ATOM 5092 C C . HIS D 1 68 ? 144.649 116.458 173.380 1.00 39.96 249 HIS D C 1
ATOM 5093 O O . HIS D 1 68 ? 144.058 115.392 173.248 1.00 39.96 249 HIS D O 1
ATOM 5100 N N . ARG D 1 69 ? 144.722 117.342 172.428 1.00 32.10 250 ARG D N 1
ATOM 5101 C CA . ARG D 1 69 ? 143.974 117.422 171.191 1.00 32.10 250 ARG D CA 1
ATOM 5102 C C . ARG D 1 69 ? 144.881 117.101 170.022 1.00 32.10 250 ARG D C 1
ATOM 5103 O O . ARG D 1 69 ? 146.095 117.275 170.120 1.00 32.10 250 ARG D O 1
ATOM 5111 N N . PRO D 1 70 ? 144.347 116.605 168.903 1.00 30.46 251 PRO D N 1
ATOM 5112 C CA . PRO D 1 70 ? 145.129 116.577 167.668 1.00 30.46 251 PRO D CA 1
ATOM 5113 C C . PRO D 1 70 ? 145.477 117.980 167.217 1.00 30.46 251 PRO D C 1
ATOM 5114 O O . PRO D 1 70 ? 144.744 118.934 167.464 1.00 30.46 251 PRO D O 1
ATOM 5118 N N . ALA D 1 71 ? 146.610 118.108 166.541 1.00 26.44 252 ALA D N 1
ATOM 5119 C CA . ALA D 1 71 ? 146.948 119.410 166.000 1.00 26.44 252 ALA D CA 1
ATOM 5120 C C . ALA D 1 71 ? 146.098 119.690 164.776 1.00 26.44 252 ALA D C 1
ATOM 5121 O O . ALA D 1 71 ? 145.360 118.837 164.298 1.00 26.44 252 ALA D O 1
ATOM 5123 N N . LEU D 1 72 ? 146.182 120.914 164.274 1.00 24.40 253 LEU D N 1
ATOM 5124 C CA . LEU D 1 72 ? 145.375 121.256 163.118 1.00 24.40 253 LEU D CA 1
ATOM 5125 C C . LEU D 1 72 ? 146.142 121.182 161.807 1.00 24.40 253 LEU D C 1
ATOM 5126 O O . LEU D 1 72 ? 145.538 120.878 160.771 1.00 24.40 253 LEU D O 1
ATOM 5131 N N . GLU D 1 73 ? 147.455 121.408 161.829 1.00 30.83 254 GLU D N 1
ATOM 5132 C CA . GLU D 1 73 ? 148.267 121.141 160.653 1.00 30.83 254 GLU D CA 1
ATOM 5133 C C . GLU D 1 73 ? 148.319 119.657 160.316 1.00 30.83 254 GLU D C 1
ATOM 5134 O O . GLU D 1 73 ? 148.607 119.312 159.169 1.00 30.83 254 GLU D O 1
ATOM 5140 N N . ASP D 1 74 ? 148.060 118.775 161.289 1.00 29.33 255 ASP D N 1
ATOM 5141 C CA . ASP D 1 74 ? 147.874 117.353 161.029 1.00 29.33 255 ASP D CA 1
ATOM 5142 C C . ASP D 1 74 ? 146.481 117.066 160.519 1.00 29.33 255 ASP D C 1
ATOM 5143 O O . ASP D 1 74 ? 146.317 116.421 159.485 1.00 29.33 255 ASP D O 1
ATOM 5148 N N . LEU D 1 75 ? 145.471 117.547 161.234 1.00 27.33 256 LEU D N 1
ATOM 5149 C CA . LEU D 1 75 ? 144.097 117.130 161.000 1.00 27.33 256 LEU D CA 1
ATOM 5150 C C . LEU D 1 75 ? 143.539 117.689 159.715 1.00 27.33 256 LEU D C 1
ATOM 5151 O O . LEU D 1 75 ? 142.632 117.094 159.135 1.00 27.33 256 LEU D O 1
ATOM 5156 N N . LEU D 1 76 ? 144.045 118.828 159.258 1.00 25.18 257 LEU D N 1
ATOM 5157 C CA . LEU D 1 76 ? 143.569 119.395 158.008 1.00 25.18 257 LEU D CA 1
ATOM 5158 C C . LEU D 1 76 ? 144.463 119.038 156.833 1.00 25.18 257 LEU D C 1
ATOM 5159 O O . LEU D 1 76 ? 143.974 118.583 155.799 1.00 25.18 257 LEU D O 1
ATOM 5164 N N . LEU D 1 77 ? 145.767 119.242 156.975 1.00 27.17 258 LEU D N 1
ATOM 5165 C CA . LEU D 1 77 ? 146.742 118.895 155.950 1.00 27.17 258 LEU D CA 1
ATOM 5166 C C . LEU D 1 77 ? 147.449 117.601 156.340 1.00 27.17 258 LEU D C 1
ATOM 5167 O O . LEU D 1 77 ? 148.601 117.598 156.763 1.00 27.17 258 LEU D O 1
ATOM 5172 N N . GLY D 1 78 ? 146.755 116.481 156.184 1.00 25.53 259 GLY D N 1
ATOM 5173 C CA . GLY D 1 78 ? 147.396 115.223 156.495 1.00 25.53 259 GLY D CA 1
ATOM 5174 C C . GLY D 1 78 ? 146.538 114.160 157.136 1.00 25.53 259 GLY D C 1
ATOM 5175 O O . GLY D 1 78 ? 146.916 112.995 157.120 1.00 25.53 259 GLY D O 1
ATOM 5176 N N . SER D 1 79 ? 145.428 114.560 157.738 1.00 28.49 260 SER D N 1
ATOM 5177 C CA . SER D 1 79 ? 144.363 113.673 158.217 1.00 28.49 260 SER D CA 1
ATOM 5178 C C . SER D 1 79 ? 144.811 112.683 159.293 1.00 28.49 260 SER D C 1
ATOM 5179 O O . SER D 1 79 ? 144.267 111.594 159.410 1.00 28.49 260 SER D O 1
ATOM 5182 N N . GLU D 1 80 ? 145.751 113.093 160.132 1.00 31.03 261 GLU D N 1
ATOM 5183 C CA . GLU D 1 80 ? 146.199 112.309 161.269 1.00 31.03 261 GLU D CA 1
ATOM 5184 C C . GLU D 1 80 ? 145.671 112.888 162.577 1.00 31.03 261 GLU D C 1
ATOM 5185 O O . GLU D 1 80 ? 145.755 114.093 162.814 1.00 31.03 261 GLU D O 1
ATOM 5191 N N . ALA D 1 81 ? 145.177 112.010 163.446 1.00 31.59 262 ALA D N 1
ATOM 5192 C CA . ALA D 1 81 ? 144.555 112.378 164.710 1.00 31.59 262 ALA D CA 1
ATOM 5193 C C . ALA D 1 81 ? 145.291 111.777 165.897 1.00 31.59 262 ALA D C 1
ATOM 5194 O O . ALA D 1 81 ? 144.670 111.095 166.712 1.00 31.59 262 ALA D O 1
ATOM 5196 N N . ASN D 1 82 ? 146.605 111.974 165.983 1.00 33.65 263 ASN D N 1
ATOM 5197 C CA . ASN D 1 82 ? 147.378 111.435 167.096 1.00 33.65 263 ASN D CA 1
ATOM 5198 C C . ASN D 1 82 ? 147.014 112.126 168.406 1.00 33.65 263 ASN D C 1
ATOM 5199 O O . ASN D 1 82 ? 147.310 113.307 168.595 1.00 33.65 263 ASN D O 1
ATOM 5204 N N . LEU D 1 83 ? 146.406 111.382 169.322 1.00 34.68 264 LEU D N 1
ATOM 5205 C CA . LEU D 1 83 ? 146.002 111.891 170.626 1.00 34.68 264 LEU D CA 1
ATOM 5206 C C . LEU D 1 83 ? 147.105 111.712 171.650 1.00 34.68 264 LEU D C 1
ATOM 5207 O O . LEU D 1 83 ? 147.586 110.605 171.858 1.00 34.68 264 LEU D O 1
ATOM 5212 N N . THR D 1 84 ? 147.466 112.795 172.326 1.00 37.44 265 THR D N 1
ATOM 5213 C CA . THR D 1 84 ? 148.706 112.892 173.092 1.00 37.44 265 THR D CA 1
ATOM 5214 C C . THR D 1 84 ? 148.407 112.941 174.581 1.00 37.44 265 THR D C 1
ATOM 5215 O O . THR D 1 84 ? 148.444 114.005 175.186 1.00 37.44 265 THR D O 1
ATOM 5219 N N . CYS D 1 85 ? 148.177 111.787 175.188 1.00 45.78 266 CYS D N 1
ATOM 5220 C CA . CYS D 1 85 ? 147.817 111.736 176.599 1.00 45.78 266 CYS D CA 1
ATOM 5221 C C . CYS D 1 85 ? 149.072 111.838 177.455 1.00 45.78 266 CYS D C 1
ATOM 5222 O O . CYS D 1 85 ? 149.948 110.982 177.364 1.00 45.78 266 CYS D O 1
ATOM 5225 N N . THR D 1 86 ? 149.169 112.867 178.293 1.00 54.77 267 THR D N 1
ATOM 5226 C CA . THR D 1 86 ? 150.330 112.993 179.156 1.00 54.77 267 THR D CA 1
ATOM 5227 C C . THR D 1 86 ? 149.927 112.791 180.610 1.00 54.77 267 THR D C 1
ATOM 5228 O O . THR D 1 86 ? 148.776 113.000 180.994 1.00 54.77 267 THR D O 1
ATOM 5232 N N . LEU D 1 87 ? 150.896 112.365 181.414 1.00 64.07 268 LEU D N 1
ATOM 5233 C CA . LEU D 1 87 ? 150.725 112.176 182.850 1.00 64.07 268 LEU D CA 1
ATOM 5234 C C . LEU D 1 87 ? 151.892 112.869 183.533 1.00 64.07 268 LEU D C 1
ATOM 5235 O O . LEU D 1 87 ? 153.002 112.330 183.565 1.00 64.07 268 LEU D O 1
ATOM 5240 N N . THR D 1 88 ? 151.656 114.070 184.047 1.00 73.56 269 THR D N 1
ATOM 5241 C CA . THR D 1 88 ? 152.690 114.875 184.675 1.00 73.56 269 THR D CA 1
ATOM 5242 C C . THR D 1 88 ? 152.614 114.740 186.188 1.00 73.56 269 THR D C 1
ATOM 5243 O O . THR D 1 88 ? 151.567 114.404 186.742 1.00 73.56 269 THR D O 1
ATOM 5247 N N . GLY D 1 89 ? 153.741 114.983 186.851 1.00 81.36 270 GLY D N 1
ATOM 5248 C CA . GLY D 1 89 ? 153.791 114.997 188.297 1.00 81.36 270 GLY D CA 1
ATOM 5249 C C . GLY D 1 89 ? 154.148 113.690 188.975 1.00 81.36 270 GLY D C 1
ATOM 5250 O O . GLY D 1 89 ? 154.125 113.632 190.209 1.00 81.36 270 GLY D O 1
ATOM 5251 N N . LEU D 1 90 ? 154.470 112.645 188.220 1.00 86.71 271 LEU D N 1
ATOM 5252 C CA . LEU D 1 90 ? 154.911 111.388 188.813 1.00 86.71 271 LEU D CA 1
ATOM 5253 C C . LEU D 1 90 ? 156.263 111.549 189.500 1.00 86.71 271 LEU D C 1
ATOM 5254 O O . LEU D 1 90 ? 157.196 112.131 188.936 1.00 86.71 271 LEU D O 1
ATOM 5259 N N . ARG D 1 91 ? 156.372 110.999 190.711 1.00 93.88 272 ARG D N 1
ATOM 5260 C CA . ARG D 1 91 ? 157.528 111.258 191.561 1.00 93.88 272 ARG D CA 1
ATOM 5261 C C . ARG D 1 91 ? 158.740 110.421 191.168 1.00 93.88 272 ARG D C 1
ATOM 5262 O O . ARG D 1 91 ? 159.787 110.962 190.800 1.00 93.88 272 ARG D O 1
ATOM 5270 N N . ASP D 1 92 ? 158.628 109.098 191.264 1.00 97.84 273 ASP D N 1
ATOM 5271 C CA . ASP D 1 92 ? 159.794 108.255 191.027 1.00 97.84 273 ASP D CA 1
ATOM 5272 C C . ASP D 1 92 ? 159.526 107.105 190.059 1.00 97.84 273 ASP D C 1
ATOM 5273 O O . ASP D 1 92 ? 160.439 106.683 189.341 1.00 97.84 273 ASP D O 1
ATOM 5278 N N . ALA D 1 93 ? 158.286 106.609 190.015 1.00 94.02 274 ALA D N 1
ATOM 5279 C CA . ALA D 1 93 ? 158.003 105.253 189.552 1.00 94.02 274 ALA D CA 1
ATOM 5280 C C . ALA D 1 93 ? 158.109 105.118 188.034 1.00 94.02 274 ALA D C 1
ATOM 5281 O O . ALA D 1 93 ? 158.483 106.044 187.311 1.00 94.02 274 ALA D O 1
ATOM 5283 N N . SER D 1 94 ? 157.828 103.902 187.555 1.00 83.90 275 SER D N 1
ATOM 5284 C CA . SER D 1 94 ? 157.844 103.664 186.119 1.00 83.90 275 SER D CA 1
ATOM 5285 C C . SER D 1 94 ? 156.811 102.638 185.659 1.00 83.90 275 SER D C 1
ATOM 5286 O O . SER D 1 94 ? 156.916 102.138 184.534 1.00 83.90 275 SER D O 1
ATOM 5289 N N . GLY D 1 95 ? 155.813 102.309 186.476 1.00 77.92 276 GLY D N 1
ATOM 5290 C CA . GLY D 1 95 ? 154.909 101.231 186.115 1.00 77.92 276 GLY D CA 1
ATOM 5291 C C . GLY D 1 95 ? 153.601 101.670 185.489 1.00 77.92 276 GLY D C 1
ATOM 5292 O O . GLY D 1 95 ? 152.559 101.047 185.707 1.00 77.92 276 GLY D O 1
ATOM 5293 N N . VAL D 1 96 ? 153.656 102.714 184.676 1.00 69.85 277 VAL D N 1
ATOM 5294 C CA . VAL D 1 96 ? 152.457 103.367 184.171 1.00 69.85 277 VAL D CA 1
ATOM 5295 C C . VAL D 1 96 ? 151.869 102.556 183.026 1.00 69.85 277 VAL D C 1
ATOM 5296 O O . VAL D 1 96 ? 152.593 102.066 182.155 1.00 69.85 277 VAL D O 1
ATOM 5300 N N . THR D 1 97 ? 150.550 102.399 183.038 1.00 63.16 278 THR D N 1
ATOM 5301 C CA . THR D 1 97 ? 149.815 101.716 181.984 1.00 63.16 278 THR D CA 1
ATOM 5302 C C . THR D 1 97 ? 148.815 102.682 181.380 1.00 63.16 278 THR D C 1
ATOM 5303 O O . THR D 1 97 ? 148.218 103.487 182.095 1.00 63.16 278 THR D O 1
ATOM 5307 N N . PHE D 1 98 ? 148.596 102.572 180.075 1.00 55.87 279 PHE D N 1
ATOM 5308 C CA . PHE D 1 98 ? 147.701 103.469 179.351 1.00 55.87 279 PHE D CA 1
ATOM 5309 C C . PHE D 1 98 ? 146.685 102.636 178.572 1.00 55.87 279 PHE D C 1
ATOM 5310 O O . PHE D 1 98 ? 146.887 102.356 177.391 1.00 55.87 279 PHE D O 1
ATOM 5318 N N . THR D 1 99 ? 145.591 102.240 179.206 1.00 49.45 280 THR D N 1
ATOM 5319 C CA . THR D 1 99 ? 144.528 101.609 178.449 1.00 49.45 280 THR D CA 1
ATOM 5320 C C . THR D 1 99 ? 143.747 102.706 177.743 1.00 49.45 280 THR D C 1
ATOM 5321 O O . THR D 1 99 ? 143.716 103.848 178.196 1.00 49.45 280 THR D O 1
ATOM 5325 N N . TRP D 1 100 ? 143.169 102.385 176.594 1.00 42.97 281 TRP D N 1
ATOM 5326 C CA . TRP D 1 100 ? 142.298 103.311 175.884 1.00 42.97 281 TRP D CA 1
ATOM 5327 C C . TRP D 1 100 ? 141.039 102.554 175.514 1.00 42.97 281 TRP D C 1
ATOM 5328 O O . TRP D 1 100 ? 141.106 101.620 174.718 1.00 42.97 281 TRP D O 1
ATOM 5339 N N . THR D 1 101 ? 139.903 102.939 176.082 1.00 44.85 282 THR D N 1
ATOM 5340 C CA . THR D 1 101 ? 138.645 102.251 175.773 1.00 44.85 282 THR D CA 1
ATOM 5341 C C . THR D 1 101 ? 138.155 102.303 174.318 1.00 44.85 282 THR D C 1
ATOM 5342 O O . THR D 1 101 ? 137.375 101.421 173.943 1.00 44.85 282 THR D O 1
ATOM 5346 N N . PRO D 1 102 ? 138.536 103.286 173.438 1.00 46.22 283 PRO D N 1
ATOM 5347 C CA . PRO D 1 102 ? 138.322 103.097 171.999 1.00 46.22 283 PRO D CA 1
ATOM 5348 C C . PRO D 1 102 ? 139.536 102.531 171.261 1.00 46.22 283 PRO D C 1
ATOM 5349 O O . PRO D 1 102 ? 139.962 103.055 170.224 1.00 46.22 283 PRO D O 1
ATOM 5353 N N . SER D 1 103 ? 140.098 101.442 171.776 1.00 52.14 284 SER D N 1
ATOM 5354 C CA . SER D 1 103 ? 141.253 100.831 171.131 1.00 52.14 284 SER D CA 1
ATOM 5355 C C . SER D 1 103 ? 140.741 100.017 169.958 1.00 52.14 284 SER D C 1
ATOM 5356 O O . SER D 1 103 ? 140.285 98.886 170.126 1.00 52.14 284 SER D O 1
ATOM 5359 N N . SER D 1 104 ? 140.792 100.605 168.765 1.00 59.69 285 SER D N 1
ATOM 5360 C CA . SER D 1 104 ? 140.516 99.881 167.524 1.00 59.69 285 SER D CA 1
ATOM 5361 C C . SER D 1 104 ? 141.799 99.309 166.934 1.00 59.69 285 SER D C 1
ATOM 5362 O O . SER D 1 104 ? 142.150 99.553 165.786 1.00 59.69 285 SER D O 1
ATOM 5365 N N . GLY D 1 105 ? 142.522 98.548 167.749 1.00 62.99 286 GLY D N 1
ATOM 5366 C CA . GLY D 1 105 ? 143.695 97.838 167.310 1.00 62.99 286 GLY D CA 1
ATOM 5367 C C . GLY D 1 105 ? 144.968 98.650 167.254 1.00 62.99 286 GLY D C 1
ATOM 5368 O O . GLY D 1 105 ? 146.014 98.098 166.891 1.00 62.99 286 GLY D O 1
ATOM 5369 N N . LYS D 1 106 ? 144.929 99.928 167.604 1.00 55.15 287 LYS D N 1
ATOM 5370 C CA . LYS D 1 106 ? 146.127 100.734 167.457 1.00 55.15 287 LYS D CA 1
ATOM 5371 C C . LYS D 1 106 ? 147.064 100.515 168.644 1.00 55.15 287 LYS D C 1
ATOM 5372 O O . LYS D 1 106 ? 146.809 99.693 169.525 1.00 55.15 287 LYS D O 1
ATOM 5378 N N . SER D 1 107 ? 148.168 101.256 168.660 1.00 51.79 288 SER D N 1
ATOM 5379 C CA . SER D 1 107 ? 149.223 101.070 169.646 1.00 51.79 288 SER D CA 1
ATOM 5380 C C . SER D 1 107 ? 149.388 102.301 170.542 1.00 51.79 288 SER D C 1
ATOM 5381 O O . SER D 1 107 ? 148.513 103.169 170.620 1.00 51.79 288 SER D O 1
ATOM 5384 N N . ALA D 1 108 ? 150.505 102.337 171.269 1.00 50.01 289 ALA D N 1
ATOM 5385 C CA . ALA D 1 108 ? 150.832 103.408 172.199 1.00 50.01 289 ALA D CA 1
ATOM 5386 C C . ALA D 1 108 ? 152.307 103.793 172.073 1.00 50.01 289 ALA D C 1
ATOM 5387 O O . ALA D 1 108 ? 153.049 103.259 171.251 1.00 50.01 289 ALA D O 1
ATOM 5389 N N . VAL D 1 109 ? 152.709 104.778 172.874 1.00 53.65 290 VAL D N 1
ATOM 5390 C CA . VAL D 1 109 ? 154.086 105.239 173.037 1.00 53.65 290 VAL D CA 1
ATOM 5391 C C . VAL D 1 109 ? 154.263 105.441 174.546 1.00 53.65 290 VAL D C 1
ATOM 5392 O O . VAL D 1 109 ? 153.283 105.570 175.281 1.00 53.65 290 VAL D O 1
ATOM 5396 N N . GLN D 1 110 ? 155.499 105.392 175.028 1.00 61.70 291 GLN D N 1
ATOM 5397 C CA . GLN D 1 110 ? 155.812 105.589 176.442 1.00 61.70 291 GLN D CA 1
ATOM 5398 C C . GLN D 1 110 ? 157.164 106.282 176.518 1.00 61.70 291 GLN D C 1
ATOM 5399 O O . GLN D 1 110 ? 157.540 107.023 175.605 1.00 61.70 291 GLN D O 1
ATOM 5405 N N . GLY D 1 111 ? 157.876 106.087 177.631 1.00 70.77 292 GLY D N 1
ATOM 5406 C CA . GLY D 1 111 ? 159.285 106.408 177.669 1.00 70.77 292 GLY D CA 1
ATOM 5407 C C . GLY D 1 111 ? 159.642 107.805 178.127 1.00 70.77 292 GLY D C 1
ATOM 5408 O O . GLY D 1 111 ? 160.126 108.615 177.338 1.00 70.77 292 GLY D O 1
ATOM 5409 N N . PRO D 1 112 ? 159.410 108.105 179.405 1.00 77.45 293 PRO D N 1
ATOM 5410 C CA . PRO D 1 112 ? 159.347 109.508 179.881 1.00 77.45 293 PRO D CA 1
ATOM 5411 C C . PRO D 1 112 ? 160.688 110.219 179.861 1.00 77.45 293 PRO D C 1
ATOM 5412 O O . PRO D 1 112 ? 161.632 109.827 180.562 1.00 77.45 293 PRO D O 1
ATOM 5416 N N . PRO D 1 113 ? 160.810 111.281 179.071 1.00 83.67 294 PRO D N 1
ATOM 5417 C CA . PRO D 1 113 ? 161.944 112.195 179.215 1.00 83.67 294 PRO D CA 1
ATOM 5418 C C . PRO D 1 113 ? 161.626 113.364 180.143 1.00 83.67 294 PRO D C 1
ATOM 5419 O O . PRO D 1 113 ? 160.602 113.361 180.830 1.00 83.67 294 PRO D O 1
ATOM 5423 N N . GLU D 1 114 ? 162.515 114.356 180.189 1.00 88.27 295 GLU D N 1
ATOM 5424 C CA . GLU D 1 114 ? 162.415 115.463 181.138 1.00 88.27 295 GLU D CA 1
ATOM 5425 C C . GLU D 1 114 ? 162.196 116.805 180.439 1.00 88.27 295 GLU D C 1
ATOM 5426 O O . GLU D 1 114 ? 162.929 117.767 180.691 1.00 88.27 295 GLU D O 1
ATOM 5432 N N . ARG D 1 115 ? 161.236 116.879 179.519 1.00 90.27 296 ARG D N 1
ATOM 5433 C CA . ARG D 1 115 ? 160.829 118.170 178.953 1.00 90.27 296 ARG D CA 1
ATOM 5434 C C . ARG D 1 115 ? 159.677 118.767 179.772 1.00 90.27 296 ARG D C 1
ATOM 5435 O O . ARG D 1 115 ? 158.585 119.041 179.277 1.00 90.27 296 ARG D O 1
ATOM 5443 N N . ASP D 1 116 ? 159.963 118.994 181.054 1.00 88.97 297 ASP D N 1
ATOM 5444 C CA . ASP D 1 116 ? 158.950 119.240 182.074 1.00 88.97 297 ASP D CA 1
ATOM 5445 C C . ASP D 1 116 ? 158.952 120.656 182.627 1.00 88.97 297 ASP D C 1
ATOM 5446 O O . ASP D 1 116 ? 157.877 121.234 182.805 1.00 88.97 297 ASP D O 1
ATOM 5451 N N . LEU D 1 117 ? 160.140 121.216 182.884 1.00 86.82 298 LEU D N 1
ATOM 5452 C CA . LEU D 1 117 ? 160.334 122.464 183.632 1.00 86.82 298 LEU D CA 1
ATOM 5453 C C . LEU D 1 117 ? 159.636 122.408 184.990 1.00 86.82 298 LEU D C 1
ATOM 5454 O O . LEU D 1 117 ? 158.976 123.356 185.416 1.00 86.82 298 LEU D O 1
ATOM 5459 N N . CYS D 1 118 ? 159.792 121.279 185.677 1.00 87.13 299 CYS D N 1
ATOM 5460 C CA . CYS D 1 118 ? 159.216 121.085 186.998 1.00 87.13 299 CYS D CA 1
ATOM 5461 C C . CYS D 1 118 ? 160.056 120.063 187.745 1.00 87.13 299 CYS D C 1
ATOM 5462 O O . CYS D 1 118 ? 160.908 119.388 187.163 1.00 87.13 299 CYS D O 1
ATOM 5465 N N . GLY D 1 119 ? 159.790 119.940 189.048 1.00 85.99 300 GLY D N 1
ATOM 5466 C CA . GLY D 1 119 ? 160.519 119.013 189.898 1.00 85.99 300 GLY D CA 1
ATOM 5467 C C . GLY D 1 119 ? 160.264 117.548 189.601 1.00 85.99 300 GLY D C 1
ATOM 5468 O O . GLY D 1 119 ? 161.000 116.696 190.109 1.00 85.99 300 GLY D O 1
ATOM 5469 N N . CYS D 1 120 ? 159.236 117.243 188.808 1.00 88.79 301 CYS D N 1
ATOM 5470 C CA . CYS D 1 120 ? 158.895 115.891 188.389 1.00 88.79 301 CYS D CA 1
ATOM 5471 C C . CYS D 1 120 ? 158.650 115.907 186.885 1.00 88.79 301 CYS D C 1
ATOM 5472 O O . CYS D 1 120 ? 158.524 116.973 186.281 1.00 88.79 301 CYS D O 1
ATOM 5475 N N . TYR D 1 121 ? 158.582 114.723 186.274 1.00 84.80 302 TYR D N 1
ATOM 5476 C CA . TYR D 1 121 ? 158.482 114.631 184.822 1.00 84.80 302 TYR D CA 1
ATOM 5477 C C . TYR D 1 121 ? 157.330 113.731 184.374 1.00 84.80 302 TYR D C 1
ATOM 5478 O O . TYR D 1 121 ? 156.849 112.865 185.110 1.00 84.80 302 TYR D O 1
ATOM 5487 N N . SER D 1 122 ? 156.920 113.948 183.125 1.00 74.80 303 SER D N 1
ATOM 5488 C CA . SER D 1 122 ? 155.683 113.441 182.550 1.00 74.80 303 SER D CA 1
ATOM 5489 C C . SER D 1 122 ? 155.921 112.240 181.645 1.00 74.80 303 SER D C 1
ATOM 5490 O O . SER D 1 122 ? 156.920 112.167 180.925 1.00 74.80 303 SER D O 1
ATOM 5493 N N . VAL D 1 123 ? 154.959 111.320 181.654 1.00 63.86 304 VAL D N 1
ATOM 5494 C CA . VAL D 1 123 ? 154.967 110.142 180.796 1.00 63.86 304 VAL D CA 1
ATOM 5495 C C . VAL D 1 123 ? 153.903 110.342 179.727 1.00 63.86 304 VAL D C 1
ATOM 5496 O O . VAL D 1 123 ? 152.747 110.626 180.049 1.00 63.86 304 VAL D O 1
ATOM 5500 N N . SER D 1 124 ? 154.279 110.199 178.468 1.00 52.15 305 SER D N 1
ATOM 5501 C CA . SER D 1 124 ? 153.346 110.431 177.379 1.00 52.15 305 SER D CA 1
ATOM 5502 C C . SER D 1 124 ? 152.810 109.113 176.844 1.00 52.15 305 SER D C 1
ATOM 5503 O O . SER D 1 124 ? 153.317 108.037 177.150 1.00 52.15 305 SER D O 1
ATOM 5506 N N . SER D 1 125 ? 151.758 109.213 176.038 1.00 45.99 306 SER D N 1
ATOM 5507 C CA . SER D 1 125 ? 151.207 108.055 175.342 1.00 45.99 306 SER D CA 1
ATOM 5508 C C . SER D 1 125 ? 150.434 108.569 174.145 1.00 45.99 306 SER D C 1
ATOM 5509 O O . SER D 1 125 ? 149.379 109.179 174.316 1.00 45.99 306 SER D O 1
ATOM 5512 N N . VAL D 1 126 ? 150.951 108.327 172.956 1.00 40.22 307 VAL D N 1
ATOM 5513 C CA . VAL D 1 126 ? 150.399 108.872 171.730 1.00 40.22 307 VAL D CA 1
ATOM 5514 C C . VAL D 1 126 ? 149.703 107.742 171.002 1.00 40.22 307 VAL D C 1
ATOM 5515 O O . VAL D 1 126 ? 150.346 106.785 170.569 1.00 40.22 307 VAL D O 1
ATOM 5519 N N . LEU D 1 127 ? 148.395 107.835 170.885 1.00 38.32 308 LEU D N 1
ATOM 5520 C CA . LEU D 1 127 ? 147.622 106.846 170.164 1.00 38.32 308 LEU D CA 1
ATOM 5521 C C . LEU D 1 127 ? 147.529 107.253 168.706 1.00 38.32 308 LEU D C 1
ATOM 5522 O O . LEU D 1 127 ? 146.885 108.262 168.409 1.00 38.32 308 LEU D O 1
ATOM 5527 N N . PRO D 1 128 ? 148.141 106.526 167.774 1.00 37.11 309 PRO D N 1
ATOM 5528 C CA . PRO D 1 128 ? 147.995 106.884 166.369 1.00 37.11 309 PRO D CA 1
ATOM 5529 C C . PRO D 1 128 ? 146.576 106.649 165.891 1.00 37.11 309 PRO D C 1
ATOM 5530 O O . PRO D 1 128 ? 145.801 105.894 166.477 1.00 37.11 309 PRO D O 1
ATOM 5534 N N . GLY D 1 129 ? 146.232 107.360 164.832 1.00 34.38 310 GLY D N 1
ATOM 5535 C CA . GLY D 1 129 ? 144.910 107.252 164.261 1.00 34.38 310 GLY D CA 1
ATOM 5536 C C . GLY D 1 129 ? 144.874 108.117 163.033 1.00 34.38 310 GLY D C 1
ATOM 5537 O O . GLY D 1 129 ? 145.814 108.854 162.743 1.00 34.38 310 GLY D O 1
ATOM 5538 N N . CYS D 1 130 ? 143.786 107.993 162.295 1.00 39.83 311 CYS D N 1
ATOM 5539 C CA . CYS D 1 130 ? 143.528 108.884 161.187 1.00 39.83 311 CYS D CA 1
ATOM 5540 C C . CYS D 1 130 ? 142.204 109.585 161.451 1.00 39.83 311 CYS D C 1
ATOM 5541 O O . CYS D 1 130 ? 141.464 109.217 162.355 1.00 39.83 311 CYS D O 1
ATOM 5544 N N . ALA D 1 131 ? 141.917 110.616 160.656 1.00 36.10 312 ALA D N 1
ATOM 5545 C CA . ALA D 1 131 ? 140.937 111.637 161.014 1.00 36.10 312 ALA D CA 1
ATOM 5546 C C . ALA D 1 131 ? 139.491 111.216 160.826 1.00 36.10 312 ALA D C 1
ATOM 5547 O O . ALA D 1 131 ? 138.615 112.076 160.872 1.00 36.10 312 ALA D O 1
ATOM 5549 N N . GLU D 1 132 ? 139.217 109.972 160.546 1.00 40.80 313 GLU D N 1
ATOM 5550 C CA . GLU D 1 132 ? 137.837 109.556 160.342 1.00 40.80 313 GLU D CA 1
ATOM 5551 C C . GLU D 1 132 ? 137.102 109.151 161.623 1.00 40.80 313 GLU D C 1
ATOM 5552 O O . GLU D 1 132 ? 135.885 109.328 161.670 1.00 40.80 313 GLU D O 1
ATOM 5558 N N . PRO D 1 133 ? 137.731 108.560 162.652 1.00 40.72 314 PRO D N 1
ATOM 5559 C CA . PRO D 1 133 ? 137.026 108.495 163.942 1.00 40.72 314 PRO D CA 1
ATOM 5560 C C . PRO D 1 133 ? 136.787 109.842 164.592 1.00 40.72 314 PRO D C 1
ATOM 5561 O O . PRO D 1 133 ? 135.698 110.072 165.123 1.00 40.72 314 PRO D O 1
ATOM 5565 N N . TRP D 1 134 ? 137.771 110.741 164.564 1.00 38.49 315 TRP D N 1
ATOM 5566 C CA . TRP D 1 134 ? 137.691 111.969 165.347 1.00 38.49 315 TRP D CA 1
ATOM 5567 C C . TRP D 1 134 ? 136.697 112.949 164.751 1.00 38.49 315 TRP D C 1
ATOM 5568 O O . TRP D 1 134 ? 135.890 113.530 165.478 1.00 38.49 315 TRP D O 1
ATOM 5579 N N . ASN D 1 135 ? 136.696 113.105 163.429 1.00 40.16 316 ASN D N 1
ATOM 5580 C CA . ASN D 1 135 ? 135.817 114.067 162.773 1.00 40.16 316 ASN D CA 1
ATOM 5581 C C . ASN D 1 135 ? 134.357 113.635 162.744 1.00 40.16 316 ASN D C 1
ATOM 5582 O O . ASN D 1 135 ? 133.522 114.381 162.230 1.00 40.16 316 ASN D O 1
ATOM 5587 N N . HIS D 1 136 ? 134.027 112.460 163.254 1.00 47.28 317 HIS D N 1
ATOM 5588 C CA . HIS D 1 136 ? 132.640 112.044 163.320 1.00 47.28 317 HIS D CA 1
ATOM 5589 C C . HIS D 1 136 ? 132.082 112.094 164.725 1.00 47.28 317 HIS D C 1
ATOM 5590 O O . HIS D 1 136 ? 130.879 111.895 164.907 1.00 47.28 317 HIS D O 1
ATOM 5597 N N . GLY D 1 137 ? 132.917 112.335 165.719 1.00 45.71 318 GLY D N 1
ATOM 5598 C CA . GLY D 1 137 ? 132.421 112.414 167.071 1.00 45.71 318 GLY D CA 1
ATOM 5599 C C . GLY D 1 137 ? 132.613 111.081 167.743 1.00 45.71 318 GLY D C 1
ATOM 5600 O O . GLY D 1 137 ? 131.801 110.166 167.582 1.00 45.71 318 GLY D O 1
ATOM 5601 N N . LYS D 1 138 ? 133.692 110.967 168.503 1.00 47.86 319 LYS D N 1
ATOM 5602 C CA . LYS D 1 138 ? 134.087 109.704 169.093 1.00 47.86 319 LYS D CA 1
ATOM 5603 C C . LYS D 1 138 ? 135.004 110.004 170.258 1.00 47.86 319 LYS D C 1
ATOM 5604 O O . LYS D 1 138 ? 136.011 110.690 170.097 1.00 47.86 319 LYS D O 1
ATOM 5610 N N . THR D 1 139 ? 134.652 109.486 171.421 1.00 44.77 320 THR D N 1
ATOM 5611 C CA . THR D 1 139 ? 135.349 109.819 172.652 1.00 44.77 320 THR D CA 1
ATOM 5612 C C . THR D 1 139 ? 136.595 108.958 172.760 1.00 44.77 320 THR D C 1
ATOM 5613 O O . THR D 1 139 ? 136.575 107.786 172.391 1.00 44.77 320 THR D O 1
ATOM 5617 N N . PHE D 1 140 ? 137.682 109.539 173.244 1.00 43.52 321 PHE D N 1
ATOM 5618 C CA . PHE D 1 140 ? 138.920 108.811 173.482 1.00 43.52 321 PHE D CA 1
ATOM 5619 C C . PHE D 1 140 ? 139.307 108.997 174.941 1.00 43.52 321 PHE D C 1
ATOM 5620 O O . PHE D 1 140 ? 139.320 110.125 175.429 1.00 43.52 321 PHE D O 1
ATOM 5628 N N . THR D 1 141 ? 139.601 107.904 175.641 1.00 46.28 322 THR D N 1
ATOM 5629 C CA . THR D 1 141 ? 139.651 107.900 177.099 1.00 46.28 322 THR D CA 1
ATOM 5630 C C . THR D 1 141 ? 140.950 107.290 177.599 1.00 46.28 322 THR D C 1
ATOM 5631 O O . THR D 1 141 ? 141.025 106.076 177.775 1.00 46.28 322 THR D O 1
ATOM 5635 N N . CYS D 1 142 ? 141.940 108.115 177.925 1.00 49.13 323 CYS D N 1
ATOM 5636 C CA . CYS D 1 142 ? 143.247 107.605 178.338 1.00 49.13 323 CYS D CA 1
ATOM 5637 C C . CYS D 1 142 ? 143.164 107.085 179.765 1.00 49.13 323 CYS D C 1
ATOM 5638 O O . CYS D 1 142 ? 143.616 107.719 180.715 1.00 49.13 323 CYS D O 1
ATOM 5641 N N . THR D 1 143 ? 142.582 105.900 179.930 1.00 51.69 324 THR D N 1
ATOM 5642 C CA . THR D 1 143 ? 142.409 105.335 181.269 1.00 51.69 324 THR D CA 1
ATOM 5643 C C . THR D 1 143 ? 143.761 104.834 181.748 1.00 51.69 324 THR D C 1
ATOM 5644 O O . THR D 1 143 ? 144.227 103.773 181.332 1.00 51.69 324 THR D O 1
ATOM 5648 N N . ALA D 1 144 ? 144.421 105.607 182.595 1.00 60.44 325 ALA D N 1
ATOM 5649 C CA . ALA D 1 144 ? 145.809 105.348 182.924 1.00 60.44 325 ALA D CA 1
ATOM 5650 C C . ALA D 1 144 ? 145.923 104.877 184.360 1.00 60.44 325 ALA D C 1
ATOM 5651 O O . ALA D 1 144 ? 145.356 105.484 185.267 1.00 60.44 325 ALA D O 1
ATOM 5653 N N . ALA D 1 145 ? 146.663 103.798 184.560 1.00 68.62 326 ALA D N 1
ATOM 5654 C CA . ALA D 1 145 ? 146.973 103.303 185.889 1.00 68.62 326 ALA D CA 1
ATOM 5655 C C . ALA D 1 145 ? 148.448 103.524 186.179 1.00 68.62 326 ALA D C 1
ATOM 5656 O O . ALA D 1 145 ? 149.257 103.711 185.268 1.00 68.62 326 ALA D O 1
ATOM 5658 N N . TYR D 1 146 ? 148.794 103.503 187.465 1.00 83.30 327 TYR D N 1
ATOM 5659 C CA . TYR D 1 146 ? 150.143 103.846 187.867 1.00 83.30 327 TYR D CA 1
ATOM 5660 C C . TYR D 1 146 ? 150.365 103.268 189.251 1.00 83.30 327 TYR D C 1
ATOM 5661 O O . TYR D 1 146 ? 149.419 103.245 190.047 1.00 83.30 327 TYR D O 1
ATOM 5670 N N . PRO D 1 147 ? 151.560 102.767 189.570 1.00 85.97 328 PRO D N 1
ATOM 5671 C CA . PRO D 1 147 ? 151.716 101.911 190.749 1.00 85.97 328 PRO D CA 1
ATOM 5672 C C . PRO D 1 147 ? 151.813 102.640 192.081 1.00 85.97 328 PRO D C 1
ATOM 5673 O O . PRO D 1 147 ? 152.099 101.985 193.087 1.00 85.97 328 PRO D O 1
ATOM 5677 N N . GLU D 1 148 ? 151.593 103.957 192.152 1.00 87.39 329 GLU D N 1
ATOM 5678 C CA . GLU D 1 148 ? 151.510 104.596 193.466 1.00 87.39 329 GLU D CA 1
ATOM 5679 C C . GLU D 1 148 ? 150.171 104.315 194.134 1.00 87.39 329 GLU D C 1
ATOM 5680 O O . GLU D 1 148 ? 150.105 103.613 195.149 1.00 87.39 329 GLU D O 1
ATOM 5686 N N . SER D 1 149 ? 149.092 104.848 193.571 1.00 83.37 330 SER D N 1
ATOM 5687 C CA . SER D 1 149 ? 147.759 104.684 194.124 1.00 83.37 330 SER D CA 1
ATOM 5688 C C . SER D 1 149 ? 146.997 103.639 193.326 1.00 83.37 330 SER D C 1
ATOM 5689 O O . SER D 1 149 ? 147.153 103.540 192.105 1.00 83.37 330 SER D O 1
ATOM 5692 N N . LYS D 1 150 ? 146.168 102.864 194.027 1.00 80.75 331 LYS D N 1
ATOM 5693 C CA . LYS D 1 150 ? 145.427 101.778 193.394 1.00 80.75 331 LYS D CA 1
ATOM 5694 C C . LYS D 1 150 ? 144.200 102.279 192.643 1.00 80.75 331 LYS D C 1
ATOM 5695 O O . LYS D 1 150 ? 143.604 101.521 191.874 1.00 80.75 331 LYS D O 1
ATOM 5701 N N . THR D 1 151 ? 143.803 103.526 192.861 1.00 81.18 332 THR D N 1
ATOM 5702 C CA . THR D 1 151 ? 142.762 104.147 192.062 1.00 81.18 332 THR D CA 1
ATOM 5703 C C . THR D 1 151 ? 143.401 104.783 190.839 1.00 81.18 332 THR D C 1
ATOM 5704 O O . THR D 1 151 ? 144.213 105.706 190.988 1.00 81.18 332 THR D O 1
ATOM 5708 N N . PRO D 1 152 ? 143.095 104.322 189.635 1.00 76.33 333 PRO D N 1
ATOM 5709 C CA . PRO D 1 152 ? 143.743 104.873 188.445 1.00 76.33 333 PRO D CA 1
ATOM 5710 C C . PRO D 1 152 ? 143.065 106.144 187.956 1.00 76.33 333 PRO D C 1
ATOM 5711 O O . PRO D 1 152 ? 141.885 106.391 188.206 1.00 76.33 333 PRO D O 1
ATOM 5715 N N . LEU D 1 153 ? 143.841 106.945 187.234 1.00 66.68 334 LEU D N 1
ATOM 5716 C CA . LEU D 1 153 ? 143.382 108.225 186.725 1.00 66.68 334 LEU D CA 1
ATOM 5717 C C . LEU D 1 153 ? 142.715 108.057 185.363 1.00 66.68 334 LEU D C 1
ATOM 5718 O O . LEU D 1 153 ? 142.890 107.055 184.670 1.00 66.68 334 LEU D O 1
ATOM 5723 N N . THR D 1 154 ? 141.945 109.066 184.974 1.00 61.78 335 THR D N 1
ATOM 5724 C CA . THR D 1 154 ? 141.206 109.036 183.721 1.00 61.78 335 THR D CA 1
ATOM 5725 C C . THR D 1 154 ? 141.286 110.425 183.107 1.00 61.78 335 THR D C 1
ATOM 5726 O O . THR D 1 154 ? 141.264 111.419 183.830 1.00 61.78 335 THR D O 1
ATOM 5730 N N . ALA D 1 155 ? 141.431 110.498 181.792 1.00 51.44 336 ALA D N 1
ATOM 5731 C CA . ALA D 1 155 ? 141.360 111.781 181.109 1.00 51.44 336 ALA D CA 1
ATOM 5732 C C . ALA D 1 155 ? 140.757 111.529 179.740 1.00 51.44 336 ALA D C 1
ATOM 5733 O O . ALA D 1 155 ? 141.347 110.801 178.943 1.00 51.44 336 ALA D O 1
ATOM 5735 N N . THR D 1 156 ? 139.582 112.095 179.473 1.00 49.01 337 THR D N 1
ATOM 5736 C CA . THR D 1 156 ? 138.818 111.783 178.271 1.00 49.01 337 THR D CA 1
ATOM 5737 C C . THR D 1 156 ? 138.781 112.984 177.331 1.00 49.01 337 THR D C 1
ATOM 5738 O O . THR D 1 156 ? 139.189 114.091 177.683 1.00 49.01 337 THR D O 1
ATOM 5742 N N . LEU D 1 157 ? 138.291 112.746 176.117 1.00 43.73 338 LEU D N 1
ATOM 5743 C CA . LEU D 1 157 ? 138.135 113.799 175.122 1.00 43.73 338 LEU D CA 1
ATOM 5744 C C . LEU D 1 157 ? 137.072 113.369 174.124 1.00 43.73 338 LEU D C 1
ATOM 5745 O O . LEU D 1 157 ? 136.672 112.203 174.079 1.00 43.73 338 LEU D O 1
ATOM 5750 N N . SER D 1 158 ? 136.616 114.327 173.326 1.00 42.79 339 SER D N 1
ATOM 5751 C CA . SER D 1 158 ? 135.770 114.104 172.161 1.00 42.79 339 SER D CA 1
ATOM 5752 C C . SER D 1 158 ? 135.976 115.281 171.220 1.00 42.79 339 SER D C 1
ATOM 5753 O O . SER D 1 158 ? 136.767 116.187 171.496 1.00 42.79 339 SER D O 1
ATOM 5756 N N . LYS D 1 159 ? 135.252 115.271 170.106 1.00 46.33 340 LYS D N 1
ATOM 5757 C CA . LYS D 1 159 ? 135.306 116.374 169.151 1.00 46.33 340 LYS D CA 1
ATOM 5758 C C . LYS D 1 159 ? 134.550 117.574 169.707 1.00 46.33 340 LYS D C 1
ATOM 5759 O O . LYS D 1 159 ? 133.373 117.461 170.067 1.00 46.33 340 LYS D O 1
ATOM 5765 N N . SER D 1 160 ? 135.222 118.721 169.779 1.00 50.57 341 SER D N 1
ATOM 5766 C CA . SER D 1 160 ? 134.673 119.892 170.463 1.00 50.57 341 SER D CA 1
ATOM 5767 C C . SER D 1 160 ? 133.564 120.516 169.630 1.00 50.57 341 SER D C 1
ATOM 5768 O O . SER D 1 160 ? 133.824 121.091 168.573 1.00 50.57 341 SER D O 1
ATOM 5771 N N . GLY D 1 161 ? 132.327 120.412 170.110 1.00 47.40 342 GLY D N 1
ATOM 5772 C CA . GLY D 1 161 ? 131.175 120.860 169.361 1.00 47.40 342 GLY D CA 1
ATOM 5773 C C . GLY D 1 161 ? 130.799 122.296 169.668 1.00 47.40 342 GLY D C 1
ATOM 5774 O O . GLY D 1 161 ? 131.482 122.996 170.416 1.00 47.40 342 GLY D O 1
ATOM 5775 N N . ASN D 1 162 ? 129.677 122.713 169.064 1.00 41.54 343 ASN D N 1
ATOM 5776 C CA . ASN D 1 162 ? 129.148 124.082 169.094 1.00 41.54 343 ASN D CA 1
ATOM 5777 C C . ASN D 1 162 ? 130.172 125.067 168.537 1.00 41.54 343 ASN D C 1
ATOM 5778 O O . ASN D 1 162 ? 130.728 125.899 169.249 1.00 41.54 343 ASN D O 1
ATOM 5783 N N . THR D 1 163 ? 130.421 124.942 167.244 1.00 27.57 344 THR D N 1
ATOM 5784 C CA . THR D 1 163 ? 131.495 125.649 166.572 1.00 27.57 344 THR D CA 1
ATOM 5785 C C . THR D 1 163 ? 130.968 126.846 165.800 1.00 27.57 344 THR D C 1
ATOM 5786 O O . THR D 1 163 ? 129.792 126.917 165.454 1.00 27.57 344 THR D O 1
ATOM 5790 N N . PHE D 1 164 ? 131.866 127.781 165.520 1.00 22.44 345 PHE D N 1
ATOM 5791 C CA . PHE D 1 164 ? 131.579 128.964 164.730 1.00 22.44 345 PHE D CA 1
ATOM 5792 C C . PHE D 1 164 ? 132.694 129.152 163.718 1.00 22.44 345 PHE D C 1
ATOM 5793 O O . PHE D 1 164 ? 133.862 128.979 164.047 1.00 22.44 345 PHE D O 1
ATOM 5801 N N . ARG D 1 165 ? 132.355 129.508 162.525 1.00 18.92 346 ARG D N 1
ATOM 5802 C CA . ARG D 1 165 ? 133.389 129.622 161.516 1.00 18.92 346 ARG D CA 1
ATOM 5803 C C . ARG D 1 165 ? 134.079 130.968 161.617 1.00 18.92 346 ARG D C 1
ATOM 5804 O O . ARG D 1 165 ? 133.514 131.906 162.162 1.00 18.92 346 ARG D O 1
ATOM 5812 N N . PRO D 1 166 ? 135.305 131.087 161.126 1.00 16.84 347 PRO D N 1
ATOM 5813 C CA . PRO D 1 166 ? 135.964 132.386 161.126 1.00 16.84 347 PRO D CA 1
ATOM 5814 C C . PRO D 1 166 ? 135.291 133.360 160.193 1.00 16.84 347 PRO D C 1
ATOM 5815 O O . PRO D 1 166 ? 134.488 133.000 159.336 1.00 16.84 347 PRO D O 1
ATOM 5819 N N . GLU D 1 167 ? 135.625 134.615 160.389 1.00 17.21 348 GLU D N 1
ATOM 5820 C CA . GLU D 1 167 ? 135.349 135.670 159.439 1.00 17.21 348 GLU D CA 1
ATOM 5821 C C . GLU D 1 167 ? 136.701 136.255 159.098 1.00 17.21 348 GLU D C 1
ATOM 5822 O O . GLU D 1 167 ? 137.229 137.062 159.856 1.00 17.21 348 GLU D O 1
ATOM 5828 N N . VAL D 1 168 ? 137.278 135.814 158.020 1.00 14.98 349 VAL D N 1
ATOM 5829 C CA . VAL D 1 168 ? 138.599 136.260 157.613 1.00 14.98 349 VAL D CA 1
ATOM 5830 C C . VAL D 1 168 ? 138.452 137.621 156.980 1.00 14.98 349 VAL D C 1
ATOM 5831 O O . VAL D 1 168 ? 137.462 137.885 156.304 1.00 14.98 349 VAL D O 1
ATOM 5835 N N . HIS D 1 169 ? 139.411 138.502 157.224 1.00 16.06 350 HIS D N 1
ATOM 5836 C CA . HIS D 1 169 ? 139.419 139.839 156.665 1.00 16.06 350 HIS D CA 1
ATOM 5837 C C . HIS D 1 169 ? 140.851 140.155 156.313 1.00 16.06 350 HIS D C 1
ATOM 5838 O O . HIS D 1 169 ? 141.741 139.934 157.129 1.00 16.06 350 HIS D O 1
ATOM 5845 N N . LEU D 1 170 ? 141.074 140.690 155.129 1.00 15.67 351 LEU D N 1
ATOM 5846 C CA . LEU D 1 170 ? 142.399 141.071 154.672 1.00 15.67 351 LEU D CA 1
ATOM 5847 C C . LEU D 1 170 ? 142.444 142.581 154.539 1.00 15.67 351 LEU D C 1
ATOM 5848 O O . LEU D 1 170 ? 141.569 143.177 153.916 1.00 15.67 351 LEU D O 1
ATOM 5853 N N . LEU D 1 171 ? 143.449 143.198 155.139 1.00 17.83 352 LEU D N 1
ATOM 5854 C CA . LEU D 1 171 ? 143.527 144.629 155.267 1.00 17.83 352 LEU D CA 1
ATOM 5855 C C . LEU D 1 171 ? 144.743 145.161 154.524 1.00 17.83 352 LEU D C 1
ATOM 5856 O O . LEU D 1 171 ? 145.868 144.687 154.764 1.00 17.83 352 LEU D O 1
ATOM 5861 N N . PRO D 1 172 ? 144.561 146.181 153.680 1.00 22.13 353 PRO D N 1
ATOM 5862 C CA . PRO D 1 172 ? 145.611 146.681 152.797 1.00 22.13 353 PRO D CA 1
ATOM 5863 C C . PRO D 1 172 ? 146.705 147.403 153.563 1.00 22.13 353 PRO D C 1
ATOM 5864 O O . PRO D 1 172 ? 146.667 147.463 154.799 1.00 22.13 353 PRO D O 1
ATOM 5868 N N . PRO D 1 173 ? 147.729 147.922 152.881 1.00 28.58 354 PRO D N 1
ATOM 5869 C CA . PRO D 1 173 ? 148.686 148.772 153.567 1.00 28.58 354 PRO D CA 1
ATOM 5870 C C . PRO D 1 173 ? 148.042 150.057 154.045 1.00 28.58 354 PRO D C 1
ATOM 5871 O O . PRO D 1 173 ? 147.078 150.553 153.437 1.00 28.58 354 PRO D O 1
ATOM 5875 N N . PRO D 1 174 ? 148.519 150.621 155.147 1.00 30.08 355 PRO D N 1
ATOM 5876 C CA . PRO D 1 174 ? 148.221 152.018 155.447 1.00 30.08 355 PRO D CA 1
ATOM 5877 C C . PRO D 1 174 ? 148.962 152.942 154.492 1.00 30.08 355 PRO D C 1
ATOM 5878 O O . PRO D 1 174 ? 149.910 152.555 153.811 1.00 30.08 355 PRO D O 1
ATOM 5882 N N . SER D 1 175 ? 148.520 154.190 154.449 1.00 33.10 356 SER D N 1
ATOM 5883 C CA . SER D 1 175 ? 149.036 155.096 153.442 1.00 33.10 356 SER D CA 1
ATOM 5884 C C . SER D 1 175 ? 150.391 155.672 153.796 1.00 33.10 356 SER D C 1
ATOM 5885 O O . SER D 1 175 ? 151.113 156.113 152.895 1.00 33.10 356 SER D O 1
ATOM 5888 N N . GLU D 1 176 ? 150.764 155.671 155.072 1.00 35.31 357 GLU D N 1
ATOM 5889 C CA . GLU D 1 176 ? 152.056 156.229 155.449 1.00 35.31 357 GLU D CA 1
ATOM 5890 C C . GLU D 1 176 ? 153.203 155.334 154.988 1.00 35.31 357 GLU D C 1
ATOM 5891 O O . GLU D 1 176 ? 154.307 155.821 154.721 1.00 35.31 357 GLU D O 1
ATOM 5897 N N . GLU D 1 177 ? 152.956 154.033 154.844 1.00 35.94 358 GLU D N 1
ATOM 5898 C CA . GLU D 1 177 ? 153.987 153.152 154.316 1.00 35.94 358 GLU D CA 1
ATOM 5899 C C . GLU D 1 177 ? 154.113 153.269 152.807 1.00 35.94 358 GLU D C 1
ATOM 5900 O O . GLU D 1 177 ? 155.222 153.183 152.272 1.00 35.94 358 GLU D O 1
ATOM 5906 N N . LEU D 1 178 ? 153.002 153.458 152.102 1.00 36.69 359 LEU D N 1
ATOM 5907 C CA . LEU D 1 178 ? 153.075 153.686 150.666 1.00 36.69 359 LEU D CA 1
ATOM 5908 C C . LEU D 1 178 ? 153.637 155.057 150.331 1.00 36.69 359 LEU D C 1
ATOM 5909 O O . LEU D 1 178 ? 154.071 155.275 149.201 1.00 36.69 359 LEU D O 1
ATOM 5914 N N . ALA D 1 179 ? 153.601 155.992 151.271 1.00 41.16 360 ALA D N 1
ATOM 5915 C CA . ALA D 1 179 ? 154.295 157.249 151.055 1.00 41.16 360 ALA D CA 1
ATOM 5916 C C . ALA D 1 179 ? 155.770 157.160 151.421 1.00 41.16 360 ALA D C 1
ATOM 5917 O O . ALA D 1 179 ? 156.601 157.781 150.754 1.00 41.16 360 ALA D O 1
ATOM 5919 N N . LEU D 1 180 ? 156.125 156.413 152.467 1.00 43.73 361 LEU D N 1
ATOM 5920 C CA . LEU D 1 180 ? 157.538 156.302 152.798 1.00 43.73 361 LEU D CA 1
ATOM 5921 C C . LEU D 1 180 ? 158.258 155.346 151.867 1.00 43.73 361 LEU D C 1
ATOM 5922 O O . LEU D 1 180 ? 159.489 155.391 151.794 1.00 43.73 361 LEU D O 1
ATOM 5927 N N . ASN D 1 181 ? 157.516 154.471 151.190 1.00 48.54 362 ASN D N 1
ATOM 5928 C CA . ASN D 1 181 ? 157.949 153.818 149.947 1.00 48.54 362 ASN D CA 1
ATOM 5929 C C . ASN D 1 181 ? 159.101 152.839 150.158 1.00 48.54 362 ASN D C 1
ATOM 5930 O O . ASN D 1 181 ? 160.020 152.759 149.341 1.00 48.54 362 ASN D O 1
ATOM 5935 N N . GLU D 1 182 ? 159.065 152.087 151.258 1.00 53.16 363 GLU D N 1
ATOM 5936 C CA . GLU D 1 182 ? 160.071 151.055 151.466 1.00 53.16 363 GLU D CA 1
ATOM 5937 C C . GLU D 1 182 ? 159.470 149.657 151.495 1.00 53.16 363 GLU D C 1
ATOM 5938 O O . GLU D 1 182 ? 159.709 148.873 150.571 1.00 53.16 363 GLU D O 1
ATOM 5944 N N . LEU D 1 183 ? 158.643 149.347 152.491 1.00 43.05 364 LEU D N 1
ATOM 5945 C CA . LEU D 1 183 ? 157.987 148.051 152.616 1.00 43.05 364 LEU D CA 1
ATOM 5946 C C . LEU D 1 183 ? 156.599 148.298 153.159 1.00 43.05 364 LEU D C 1
ATOM 5947 O O . LEU D 1 183 ? 156.420 149.161 154.018 1.00 43.05 364 LEU D O 1
ATOM 5952 N N . VAL D 1 184 ? 155.628 147.555 152.653 1.00 35.40 365 VAL D N 1
ATOM 5953 C CA . VAL D 1 184 ? 154.252 147.722 153.063 1.00 35.40 365 VAL D CA 1
ATOM 5954 C C . VAL D 1 184 ? 153.844 146.478 153.832 1.00 35.40 365 VAL D C 1
ATOM 5955 O O . VAL D 1 184 ? 154.503 145.443 153.771 1.00 35.40 365 VAL D O 1
ATOM 5959 N N . THR D 1 185 ? 152.759 146.591 154.589 1.00 27.63 366 THR D N 1
ATOM 5960 C CA . THR D 1 185 ? 152.414 145.617 155.619 1.00 27.63 366 THR D CA 1
ATOM 5961 C C . THR D 1 185 ? 150.964 145.212 155.452 1.00 27.63 366 THR D C 1
ATOM 5962 O O . THR D 1 185 ? 150.069 146.019 155.693 1.00 27.63 366 THR D O 1
ATOM 5966 N N . LEU D 1 186 ? 150.722 143.971 155.076 1.00 19.99 367 LEU D N 1
ATOM 5967 C CA . LEU D 1 186 ? 149.374 143.469 154.867 1.00 19.99 367 LEU D CA 1
ATOM 5968 C C . LEU D 1 186 ? 148.932 142.690 156.090 1.00 19.99 367 LEU D C 1
ATOM 5969 O O . LEU D 1 186 ? 149.721 141.927 156.650 1.00 19.99 367 LEU D O 1
ATOM 5974 N N . THR D 1 187 ? 147.679 142.866 156.509 1.00 16.61 368 THR D N 1
ATOM 5975 C CA . THR D 1 187 ? 147.226 142.249 157.754 1.00 16.61 368 THR D CA 1
ATOM 5976 C C . THR D 1 187 ? 146.091 141.276 157.488 1.00 16.61 368 THR D C 1
ATOM 5977 O O . THR D 1 187 ? 145.201 141.565 156.701 1.00 16.61 368 THR D O 1
ATOM 5981 N N . CYS D 1 188 ? 146.113 140.119 158.134 1.00 14.34 369 CYS D N 1
ATOM 5982 C CA . CYS D 1 188 ? 145.034 139.151 158.009 1.00 14.34 369 CYS D CA 1
ATOM 5983 C C . CYS D 1 188 ? 144.447 138.910 159.377 1.00 14.34 369 CYS D C 1
ATOM 5984 O O . CYS D 1 188 ? 145.160 138.480 160.280 1.00 14.34 369 CYS D O 1
ATOM 5987 N N . LEU D 1 189 ? 143.151 139.147 159.524 1.00 15.45 370 LEU D N 1
ATOM 5988 C CA . LEU D 1 189 ? 142.487 139.039 160.808 1.00 15.45 370 LEU D CA 1
ATOM 5989 C C . LEU D 1 189 ? 141.388 138.009 160.681 1.00 15.45 370 LEU D C 1
ATOM 5990 O O . LEU D 1 189 ? 140.480 138.183 159.878 1.00 15.45 370 LEU D O 1
ATOM 5995 N N . ALA D 1 190 ? 141.477 136.940 161.448 1.00 13.15 371 ALA D N 1
ATOM 5996 C CA . ALA D 1 190 ? 140.449 135.913 161.488 1.00 13.15 371 ALA D CA 1
ATOM 5997 C C . ALA D 1 190 ? 139.725 136.059 162.802 1.00 13.15 371 ALA D C 1
ATOM 5998 O O . ALA D 1 190 ? 140.323 135.865 163.855 1.00 13.15 371 ALA D O 1
ATOM 6000 N N . ARG D 1 191 ? 138.450 136.375 162.752 1.00 18.62 372 ARG D N 1
ATOM 6001 C CA . ARG D 1 191 ? 137.747 136.836 163.930 1.00 18.62 372 ARG D CA 1
ATOM 6002 C C . ARG D 1 191 ? 136.458 136.073 164.102 1.00 18.62 372 ARG D C 1
ATOM 6003 O O . ARG D 1 191 ? 135.728 135.865 163.140 1.00 18.62 372 ARG D O 1
ATOM 6011 N N . GLY D 1 192 ? 136.163 135.681 165.324 1.00 20.23 373 GLY D N 1
ATOM 6012 C CA . GLY D 1 192 ? 134.853 135.204 165.657 1.00 20.23 373 GLY D CA 1
ATOM 6013 C C . GLY D 1 192 ? 134.645 133.718 165.617 1.00 20.23 373 GLY D C 1
ATOM 6014 O O . GLY D 1 192 ? 133.492 133.289 165.603 1.00 20.23 373 GLY D O 1
ATOM 6015 N N . PHE D 1 193 ? 135.703 132.919 165.611 1.00 18.10 374 PHE D N 1
ATOM 6016 C CA . PHE D 1 193 ? 135.567 131.482 165.483 1.00 18.10 374 PHE D CA 1
ATOM 6017 C C . PHE D 1 193 ? 135.576 130.819 166.845 1.00 18.10 374 PHE D C 1
ATOM 6018 O O . PHE D 1 193 ? 136.215 131.304 167.771 1.00 18.10 374 PHE D O 1
ATOM 6026 N N . SER D 1 194 ? 134.852 129.718 166.977 1.00 21.73 375 SER D N 1
ATOM 6027 C CA . SER D 1 194 ? 134.639 129.259 168.341 1.00 21.73 375 SER D CA 1
ATOM 6028 C C . SER D 1 194 ? 135.732 128.399 168.969 1.00 21.73 375 SER D C 1
ATOM 6029 O O . SER D 1 194 ? 136.019 128.637 170.145 1.00 21.73 375 SER D O 1
ATOM 6032 N N . PRO D 1 195 ? 136.342 127.394 168.332 1.00 20.67 376 PRO D N 1
ATOM 6033 C CA . PRO D 1 195 ? 137.481 126.742 168.981 1.00 20.67 376 PRO D CA 1
ATOM 6034 C C . PRO D 1 195 ? 138.768 127.493 168.741 1.00 20.67 376 PRO D C 1
ATOM 6035 O O . PRO D 1 195 ? 138.912 128.221 167.767 1.00 20.67 376 PRO D O 1
ATOM 6039 N N . LYS D 1 196 ? 139.709 127.289 169.653 1.00 21.75 377 LYS D N 1
ATOM 6040 C CA . LYS D 1 196 ? 140.899 128.121 169.708 1.00 21.75 377 LYS D CA 1
ATOM 6041 C C . LYS D 1 196 ? 141.811 127.961 168.502 1.00 21.75 377 LYS D C 1
ATOM 6042 O O . LYS D 1 196 ? 142.416 128.940 168.074 1.00 21.75 377 LYS D O 1
ATOM 6048 N N . ASP D 1 197 ? 141.866 126.781 167.900 1.00 19.90 378 ASP D N 1
ATOM 6049 C CA . ASP D 1 197 ? 142.926 126.422 166.971 1.00 19.90 378 ASP D CA 1
ATOM 6050 C C . ASP D 1 197 ? 142.592 126.796 165.535 1.00 19.90 378 ASP D C 1
ATOM 6051 O O . ASP D 1 197 ? 141.486 126.547 165.059 1.00 19.90 378 ASP D O 1
ATOM 6056 N N . VAL D 1 198 ? 143.564 127.390 164.846 1.00 15.48 379 VAL D N 1
ATOM 6057 C CA . VAL D 1 198 ? 143.358 127.933 163.514 1.00 15.48 379 VAL D CA 1
ATOM 6058 C C . VAL D 1 198 ? 144.713 128.046 162.826 1.00 15.48 379 VAL D C 1
ATOM 6059 O O . VAL D 1 198 ? 145.750 128.177 163.478 1.00 15.48 379 VAL D O 1
ATOM 6063 N N . LEU D 1 199 ? 144.707 127.945 161.501 1.00 13.47 380 LEU D N 1
ATOM 6064 C CA . LEU D 1 199 ? 145.919 127.996 160.697 1.00 13.47 380 LEU D CA 1
ATOM 6065 C C . LEU D 1 199 ? 145.873 129.193 159.775 1.00 13.47 380 LEU D C 1
ATOM 6066 O O . LEU D 1 199 ? 144.919 129.351 159.025 1.00 13.47 380 LEU D O 1
ATOM 6071 N N . VAL D 1 200 ? 146.912 129.998 159.771 1.00 11.61 381 VAL D N 1
ATOM 6072 C CA . VAL D 1 200 ? 146.992 131.121 158.862 1.00 11.61 381 VAL D CA 1
ATOM 6073 C C . VAL D 1 200 ? 148.208 130.885 158.000 1.00 11.61 381 VAL D C 1
ATOM 6074 O O . VAL D 1 200 ? 149.328 130.824 158.512 1.00 11.61 381 VAL D O 1
ATOM 6078 N N . ARG D 1 201 ? 147.995 130.732 156.705 1.00 14.35 382 ARG D N 1
ATOM 6079 C CA . ARG D 1 201 ? 149.038 130.618 155.707 1.00 14.35 382 ARG D CA 1
ATOM 6080 C C . ARG D 1 201 ? 149.003 131.863 154.855 1.00 14.35 382 ARG D C 1
ATOM 6081 O O . ARG D 1 201 ? 148.011 132.577 154.838 1.00 14.35 382 ARG D O 1
ATOM 6089 N N . TRP D 1 202 ? 150.063 132.119 154.122 1.00 16.99 383 TRP D N 1
ATOM 6090 C CA . TRP D 1 202 ? 150.069 133.253 153.217 1.00 16.99 383 TRP D CA 1
ATOM 6091 C C . TRP D 1 202 ? 150.572 132.818 151.859 1.00 16.99 383 TRP D C 1
ATOM 6092 O O . TRP D 1 202 ? 151.307 131.848 151.735 1.00 16.99 383 TRP D O 1
ATOM 6103 N N . LEU D 1 203 ? 150.172 133.538 150.825 1.00 17.74 384 LEU D N 1
ATOM 6104 C CA . LEU D 1 203 ? 150.528 133.136 149.478 1.00 17.74 384 LEU D CA 1
ATOM 6105 C C . LEU D 1 203 ? 150.828 134.367 148.661 1.00 17.74 384 LEU D C 1
ATOM 6106 O O . LEU D 1 203 ? 150.373 135.456 148.981 1.00 17.74 384 LEU D O 1
ATOM 6111 N N . GLN D 1 204 ? 151.564 134.185 147.575 1.00 21.99 385 GLN D N 1
ATOM 6112 C CA . GLN D 1 204 ? 151.856 135.279 146.651 1.00 21.99 385 GLN D CA 1
ATOM 6113 C C . GLN D 1 204 ? 151.567 134.799 145.238 1.00 21.99 385 GLN D C 1
ATOM 6114 O O . GLN D 1 204 ? 152.414 134.169 144.608 1.00 21.99 385 GLN D O 1
ATOM 6120 N N . GLY D 1 205 ? 150.382 135.092 144.735 1.00 23.36 386 GLY D N 1
ATOM 6121 C CA . GLY D 1 205 ? 149.967 134.474 143.499 1.00 23.36 386 GLY D CA 1
ATOM 6122 C C . GLY D 1 205 ? 149.313 133.150 143.814 1.00 23.36 386 GLY D C 1
ATOM 6123 O O . GLY D 1 205 ? 148.130 133.101 144.152 1.00 23.36 386 GLY D O 1
ATOM 6124 N N . SER D 1 206 ? 150.066 132.068 143.688 1.00 26.90 387 SER D N 1
ATOM 6125 C CA . SER D 1 206 ? 149.731 130.835 144.377 1.00 26.90 387 SER D CA 1
ATOM 6126 C C . SER D 1 206 ? 150.949 130.174 144.998 1.00 26.90 387 SER D C 1
ATOM 6127 O O . SER D 1 206 ? 150.810 129.102 145.591 1.00 26.90 387 SER D O 1
ATOM 6130 N N . GLN D 1 207 ? 152.128 130.764 144.872 1.00 27.07 388 GLN D N 1
ATOM 6131 C CA . GLN D 1 207 ? 153.313 130.271 145.550 1.00 27.07 388 GLN D CA 1
ATOM 6132 C C . GLN D 1 207 ? 153.149 130.505 147.037 1.00 27.07 388 GLN D C 1
ATOM 6133 O O . GLN D 1 207 ? 153.164 131.651 147.490 1.00 27.07 388 GLN D O 1
ATOM 6139 N N . GLU D 1 208 ? 152.958 129.427 147.783 1.00 25.15 389 GLU D N 1
ATOM 6140 C CA . GLU D 1 208 ? 152.719 129.501 149.213 1.00 25.15 389 GLU D CA 1
ATOM 6141 C C . GLU D 1 208 ? 153.990 129.960 149.899 1.00 25.15 389 GLU D C 1
ATOM 6142 O O . GLU D 1 208 ? 155.043 129.352 149.715 1.00 25.15 389 GLU D O 1
ATOM 6148 N N . LEU D 1 209 ? 153.903 131.022 150.686 1.00 21.83 390 LEU D N 1
ATOM 6149 C CA . LEU D 1 209 ? 155.106 131.607 151.237 1.00 21.83 390 LEU D CA 1
ATOM 6150 C C . LEU D 1 209 ? 155.627 130.769 152.395 1.00 21.83 390 LEU D C 1
ATOM 6151 O O . LEU D 1 209 ? 154.845 130.141 153.108 1.00 21.83 390 LEU D O 1
ATOM 6156 N N . PRO D 1 210 ? 156.946 130.730 152.586 1.00 24.14 391 PRO D N 1
ATOM 6157 C CA . PRO D 1 210 ? 157.512 129.986 153.714 1.00 24.14 391 PRO D CA 1
ATOM 6158 C C . PRO D 1 210 ? 157.222 130.657 155.037 1.00 24.14 391 PRO D C 1
ATOM 6159 O O . PRO D 1 210 ? 157.214 131.880 155.138 1.00 24.14 391 PRO D O 1
ATOM 6163 N N . ARG D 1 211 ? 157.098 129.846 156.076 1.00 26.83 392 ARG D N 1
ATOM 6164 C CA . ARG D 1 211 ? 156.678 130.249 157.408 1.00 26.83 392 ARG D CA 1
ATOM 6165 C C . ARG D 1 211 ? 157.622 131.218 158.093 1.00 26.83 392 ARG D C 1
ATOM 6166 O O . ARG D 1 211 ? 157.320 131.651 159.199 1.00 26.83 392 ARG D O 1
ATOM 6174 N N . GLU D 1 212 ? 158.761 131.542 157.505 1.00 28.48 393 GLU D N 1
ATOM 6175 C CA . GLU D 1 212 ? 159.764 132.375 158.139 1.00 28.48 393 GLU D CA 1
ATOM 6176 C C . GLU D 1 212 ? 159.769 133.789 157.597 1.00 28.48 393 GLU D C 1
ATOM 6177 O O . GLU D 1 212 ? 160.721 134.531 157.849 1.00 28.48 393 GLU D O 1
ATOM 6183 N N . LYS D 1 213 ? 158.739 134.179 156.852 1.00 25.86 394 LYS D N 1
ATOM 6184 C CA . LYS D 1 213 ? 158.621 135.541 156.361 1.00 25.86 394 LYS D CA 1
ATOM 6185 C C . LYS D 1 213 ? 157.524 136.336 157.038 1.00 25.86 394 LYS D C 1
ATOM 6186 O O . LYS D 1 213 ? 157.605 137.563 157.076 1.00 25.86 394 LYS D O 1
ATOM 6192 N N . TYR D 1 214 ? 156.500 135.680 157.563 1.00 20.21 395 TYR D N 1
ATOM 6193 C CA . TYR D 1 214 ? 155.409 136.388 158.195 1.00 20.21 395 TYR D CA 1
ATOM 6194 C C . TYR D 1 214 ? 155.322 136.042 159.668 1.00 20.21 395 TYR D C 1
ATOM 6195 O O . TYR D 1 214 ? 155.807 135.007 160.116 1.00 20.21 395 TYR D O 1
ATOM 6204 N N . LEU D 1 215 ? 154.694 136.942 160.414 1.00 16.60 396 LEU D N 1
ATOM 6205 C CA . LEU D 1 215 ? 154.445 136.787 161.835 1.00 16.60 396 LEU D CA 1
ATOM 6206 C C . LEU D 1 215 ? 152.997 136.392 162.033 1.00 16.60 396 LEU D C 1
ATOM 6207 O O . LEU D 1 215 ? 152.136 136.786 161.255 1.00 16.60 396 LEU D O 1
ATOM 6212 N N . THR D 1 216 ? 152.730 135.572 163.037 1.00 15.67 397 THR D N 1
ATOM 6213 C CA . THR D 1 216 ? 151.366 135.168 163.341 1.00 15.67 397 THR D CA 1
ATOM 6214 C C . THR D 1 216 ? 151.227 135.061 164.844 1.00 15.67 397 THR D C 1
ATOM 6215 O O . THR D 1 216 ? 151.999 134.348 165.485 1.00 15.67 397 THR D O 1
ATOM 6219 N N . TRP D 1 217 ? 150.273 135.793 165.404 1.00 10.64 398 TRP D N 1
ATOM 6220 C CA . TRP D 1 217 ? 150.109 135.848 166.836 1.00 10.64 398 TRP D CA 1
ATOM 6221 C C . TRP D 1 217 ? 149.269 134.680 167.292 1.00 10.64 398 TRP D C 1
ATOM 6222 O O . TRP D 1 217 ? 148.767 133.904 166.492 1.00 10.64 398 TRP D O 1
ATOM 6233 N N . ALA D 1 218 ? 149.141 134.529 168.596 1.00 13.27 399 ALA D N 1
ATOM 6234 C CA . ALA D 1 218 ? 148.369 133.429 169.119 1.00 13.27 399 ALA D CA 1
ATOM 6235 C C . ALA D 1 218 ? 146.901 133.748 168.991 1.00 13.27 399 ALA D C 1
ATOM 6236 O O . ALA D 1 218 ? 146.498 134.903 168.908 1.00 13.27 399 ALA D O 1
ATOM 6238 N N . SER D 1 219 ? 146.092 132.713 168.969 1.00 14.98 400 SER D N 1
ATOM 6239 C CA . SER D 1 219 ? 144.667 132.898 168.756 1.00 14.98 400 SER D CA 1
ATOM 6240 C C . SER D 1 219 ? 144.056 133.213 170.105 1.00 14.98 400 SER D C 1
ATOM 6241 O O . SER D 1 219 ? 143.567 132.334 170.798 1.00 14.98 400 SER D O 1
ATOM 6244 N N . ARG D 1 220 ? 144.099 134.484 170.496 1.00 16.57 401 ARG D N 1
ATOM 6245 C CA . ARG D 1 220 ? 143.607 134.906 171.798 1.00 16.57 401 ARG D CA 1
ATOM 6246 C C . ARG D 1 220 ? 142.092 134.964 171.804 1.00 16.57 401 ARG D C 1
ATOM 6247 O O . ARG D 1 220 ? 141.431 134.758 170.793 1.00 16.57 401 ARG D O 1
ATOM 6255 N N . GLN D 1 221 ? 141.542 135.264 172.966 1.00 23.03 402 GLN D N 1
ATOM 6256 C CA . GLN D 1 221 ? 140.104 135.368 173.144 1.00 23.03 402 GLN D CA 1
ATOM 6257 C C . GLN D 1 221 ? 139.690 136.820 173.041 1.00 23.03 402 GLN D C 1
ATOM 6258 O O . GLN D 1 221 ? 140.315 137.688 173.658 1.00 23.03 402 GLN D O 1
ATOM 6264 N N . GLU D 1 222 ? 138.647 137.080 172.267 1.00 29.36 403 GLU D N 1
ATOM 6265 C CA . GLU D 1 222 ? 138.340 138.494 172.234 1.00 29.36 403 GLU D CA 1
ATOM 6266 C C . GLU D 1 222 ? 137.190 138.801 173.180 1.00 29.36 403 GLU D C 1
ATOM 6267 O O . GLU D 1 222 ? 136.293 137.977 173.344 1.00 29.36 403 GLU D O 1
ATOM 6273 N N . PRO D 1 223 ? 137.216 139.941 173.862 1.00 38.05 404 PRO D N 1
ATOM 6274 C CA . PRO D 1 223 ? 136.088 140.325 174.709 1.00 38.05 404 PRO D CA 1
ATOM 6275 C C . PRO D 1 223 ? 134.905 140.746 173.860 1.00 38.05 404 PRO D C 1
ATOM 6276 O O . PRO D 1 223 ? 134.882 141.840 173.291 1.00 38.05 404 PRO D O 1
ATOM 6280 N N . SER D 1 224 ? 133.921 139.864 173.765 1.00 51.68 405 SER D N 1
ATOM 6281 C CA . SER D 1 224 ? 132.639 140.150 173.160 1.00 51.68 405 SER D CA 1
ATOM 6282 C C . SER D 1 224 ? 131.576 139.859 174.200 1.00 51.68 405 SER D C 1
ATOM 6283 O O . SER D 1 224 ? 131.862 139.340 175.279 1.00 51.68 405 SER D O 1
ATOM 6286 N N . GLN D 1 225 ? 130.340 140.199 173.869 1.00 62.45 406 GLN D N 1
ATOM 6287 C CA . GLN D 1 225 ? 129.237 140.111 174.813 1.00 62.45 406 GLN D CA 1
ATOM 6288 C C . GLN D 1 225 ? 128.485 138.792 174.742 1.00 62.45 406 GLN D C 1
ATOM 6289 O O . GLN D 1 225 ? 127.988 138.328 175.769 1.00 62.45 406 GLN D O 1
ATOM 6295 N N . GLY D 1 226 ? 128.425 138.155 173.581 1.00 50.10 407 GLY D N 1
ATOM 6296 C CA . GLY D 1 226 ? 127.648 136.941 173.466 1.00 50.10 407 GLY D CA 1
ATOM 6297 C C . GLY D 1 226 ? 128.420 135.693 173.831 1.00 50.10 407 GLY D C 1
ATOM 6298 O O . GLY D 1 226 ? 128.896 135.548 174.961 1.00 50.10 407 GLY D O 1
ATOM 6299 N N . THR D 1 227 ? 128.536 134.781 172.873 1.00 37.54 408 THR D N 1
ATOM 6300 C CA . THR D 1 227 ? 129.270 133.542 173.052 1.00 37.54 408 THR D CA 1
ATOM 6301 C C . THR D 1 227 ? 130.765 133.831 173.044 1.00 37.54 408 THR D C 1
ATOM 6302 O O . THR D 1 227 ? 131.214 134.810 172.448 1.00 37.54 408 THR D O 1
ATOM 6306 N N . THR D 1 228 ? 131.537 132.988 173.731 1.00 29.86 409 THR D N 1
ATOM 6307 C CA . THR D 1 228 ? 132.988 133.153 173.758 1.00 29.86 409 THR D CA 1
ATOM 6308 C C . THR D 1 228 ? 133.627 132.736 172.433 1.00 29.86 409 THR D C 1
ATOM 6309 O O . THR D 1 228 ? 133.415 131.626 171.937 1.00 29.86 409 THR D O 1
ATOM 6313 N N . THR D 1 229 ? 134.360 133.664 171.829 1.00 25.81 410 THR D N 1
ATOM 6314 C CA . THR D 1 229 ? 134.927 133.527 170.503 1.00 25.81 410 THR D CA 1
ATOM 6315 C C . THR D 1 229 ? 136.325 134.117 170.511 1.00 25.81 410 THR D C 1
ATOM 6316 O O . THR D 1 229 ? 136.687 134.865 171.417 1.00 25.81 410 THR D O 1
ATOM 6320 N N . PHE D 1 230 ? 137.096 133.815 169.470 1.00 20.21 411 PHE D N 1
ATOM 6321 C CA . PHE D 1 230 ? 138.532 134.051 169.429 1.00 20.21 411 PHE D CA 1
ATOM 6322 C C . PHE D 1 230 ? 138.898 134.911 168.222 1.00 20.21 411 PHE D C 1
ATOM 6323 O O . PHE D 1 230 ? 138.042 135.288 167.437 1.00 20.21 411 PHE D O 1
ATOM 6331 N N . ALA D 1 231 ? 140.179 135.249 168.087 1.00 14.00 412 ALA D N 1
ATOM 6332 C CA . ALA D 1 231 ? 140.656 136.036 166.954 1.00 14.00 412 ALA D CA 1
ATOM 6333 C C . ALA D 1 231 ? 142.157 135.893 166.831 1.00 14.00 412 ALA D C 1
ATOM 6334 O O . ALA D 1 231 ? 142.858 135.777 167.828 1.00 14.00 412 ALA D O 1
ATOM 6336 N N . VAL D 1 232 ? 142.648 135.937 165.601 1.00 14.54 413 VAL D N 1
ATOM 6337 C CA . VAL D 1 232 ? 144.067 135.780 165.327 1.00 14.54 413 VAL D CA 1
ATOM 6338 C C . VAL D 1 232 ? 144.429 136.755 164.221 1.00 14.54 413 VAL D C 1
ATOM 6339 O O . VAL D 1 232 ? 143.579 137.177 163.440 1.00 14.54 413 VAL D O 1
ATOM 6343 N N . THR D 1 233 ? 145.682 137.180 164.192 1.00 12.79 414 THR D N 1
ATOM 6344 C CA . THR D 1 233 ? 146.134 138.083 163.154 1.00 12.79 414 THR D CA 1
ATOM 6345 C C . THR D 1 233 ? 147.402 137.545 162.536 1.00 12.79 414 THR D C 1
ATOM 6346 O O . THR D 1 233 ? 147.990 136.586 163.018 1.00 12.79 414 THR D O 1
ATOM 6350 N N . SER D 1 234 ? 147.806 138.175 161.445 1.00 14.90 415 SER D N 1
ATOM 6351 C CA . SER D 1 234 ? 149.087 137.893 160.835 1.00 14.90 415 SER D CA 1
ATOM 6352 C C . SER D 1 234 ? 149.503 139.084 160.006 1.00 14.90 415 SER D C 1
ATOM 6353 O O . SER D 1 234 ? 148.667 139.843 159.533 1.00 14.90 415 SER D O 1
ATOM 6356 N N . ILE D 1 235 ? 150.798 139.215 159.805 1.00 16.26 416 ILE D N 1
ATOM 6357 C CA . ILE D 1 235 ? 151.410 140.404 159.238 1.00 16.26 416 ILE D CA 1
ATOM 6358 C C . ILE D 1 235 ? 152.406 139.957 158.188 1.00 16.26 416 ILE D C 1
ATOM 6359 O O . ILE D 1 235 ? 153.274 139.134 158.468 1.00 16.26 416 ILE D O 1
ATOM 6364 N N . LEU D 1 236 ? 152.299 140.484 156.986 1.00 20.96 417 LEU D N 1
ATOM 6365 C CA . LEU D 1 236 ? 153.296 140.186 155.972 1.00 20.96 417 LEU D CA 1
ATOM 6366 C C . LEU D 1 236 ? 153.868 141.490 155.450 1.00 20.96 417 LEU D C 1
ATOM 6367 O O . LEU D 1 236 ? 153.124 142.347 154.978 1.00 20.96 417 LEU D O 1
ATOM 6372 N N . ARG D 1 237 ? 155.170 141.655 155.545 1.00 32.17 418 ARG D N 1
ATOM 6373 C CA . ARG D 1 237 ? 155.824 142.861 155.067 1.00 32.17 418 ARG D CA 1
ATOM 6374 C C . ARG D 1 237 ? 156.460 142.563 153.719 1.00 32.17 418 ARG D C 1
ATOM 6375 O O . ARG D 1 237 ? 157.469 141.862 153.648 1.00 32.17 418 ARG D O 1
ATOM 6383 N N . VAL D 1 238 ? 155.890 143.119 152.657 1.00 32.41 419 VAL D N 1
ATOM 6384 C CA . VAL D 1 238 ? 156.376 142.889 151.308 1.00 32.41 419 VAL D CA 1
ATOM 6385 C C . VAL D 1 238 ? 156.971 144.177 150.779 1.00 32.41 419 VAL D C 1
ATOM 6386 O O . VAL D 1 238 ? 156.797 145.247 151.352 1.00 32.41 419 VAL D O 1
ATOM 6390 N N . ALA D 1 239 ? 157.694 144.063 149.671 1.00 38.70 420 ALA D N 1
ATOM 6391 C CA . ALA D 1 239 ? 158.342 145.223 149.084 1.00 38.70 420 ALA D 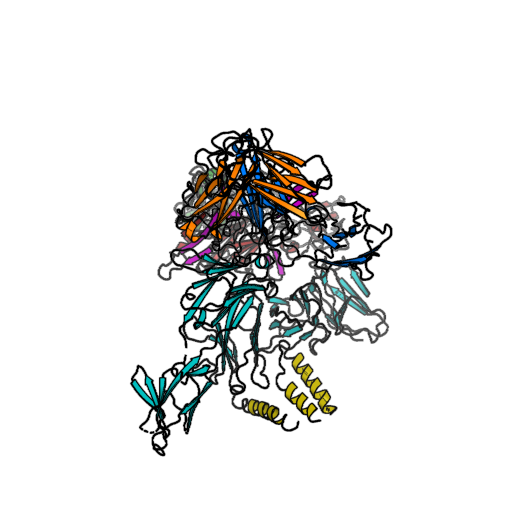CA 1
ATOM 6392 C C . ALA D 1 239 ? 157.313 146.091 148.385 1.00 38.70 420 ALA D C 1
ATOM 6393 O O . ALA D 1 239 ? 156.255 145.620 147.971 1.00 38.70 420 ALA D O 1
ATOM 6395 N N . ALA D 1 240 ? 157.630 147.376 148.264 1.00 41.34 421 ALA D N 1
ATOM 6396 C CA . ALA D 1 240 ? 156.620 148.337 147.852 1.00 41.34 421 ALA D CA 1
ATOM 6397 C C . ALA D 1 240 ? 156.316 148.230 146.368 1.00 41.34 421 ALA D C 1
ATOM 6398 O O . ALA D 1 240 ? 155.165 148.396 145.963 1.00 41.34 421 ALA D O 1
ATOM 6400 N N . GLU D 1 241 ? 157.321 147.950 145.538 1.00 47.64 422 GLU D N 1
ATOM 6401 C CA . GLU D 1 241 ? 157.057 147.792 144.112 1.00 47.64 422 GLU D CA 1
ATOM 6402 C C . GLU D 1 241 ? 156.380 146.464 143.816 1.00 47.64 422 GLU D C 1
ATOM 6403 O O . GLU D 1 241 ? 155.685 146.343 142.801 1.00 47.64 422 GLU D O 1
ATOM 6409 N N . ASP D 1 242 ? 156.552 145.471 144.697 1.00 41.95 423 ASP D N 1
ATOM 6410 C CA . ASP D 1 242 ? 155.757 144.250 144.608 1.00 41.95 423 ASP D CA 1
ATOM 6411 C C . ASP D 1 242 ? 154.285 144.551 144.799 1.00 41.95 423 ASP D C 1
ATOM 6412 O O . ASP D 1 242 ? 153.433 143.968 144.125 1.00 41.95 423 ASP D O 1
ATOM 6417 N N . TRP D 1 243 ? 153.970 145.484 145.693 1.00 33.13 424 TRP D N 1
ATOM 6418 C CA . TRP D 1 243 ? 152.588 145.890 145.896 1.00 33.13 424 TRP D CA 1
ATOM 6419 C C . TRP D 1 243 ? 152.093 146.739 144.742 1.00 33.13 424 TRP D C 1
ATOM 6420 O O . TRP D 1 243 ? 151.090 146.403 144.106 1.00 33.13 424 TRP D O 1
ATOM 6431 N N . LYS D 1 244 ? 152.817 147.822 144.439 1.00 35.04 425 LYS D N 1
ATOM 6432 C CA . LYS D 1 244 ? 152.382 148.831 143.478 1.00 35.04 425 LYS D CA 1
ATOM 6433 C C . LYS D 1 244 ? 152.296 148.291 142.065 1.00 35.04 425 LYS D C 1
ATOM 6434 O O . LYS D 1 244 ? 151.510 148.798 141.262 1.00 35.04 425 LYS D O 1
ATOM 6440 N N . LYS D 1 245 ? 153.104 147.289 141.735 1.00 36.30 426 LYS D N 1
ATOM 6441 C CA . LYS D 1 245 ? 152.961 146.620 140.452 1.00 36.30 426 LYS D CA 1
ATOM 6442 C C . LYS D 1 245 ? 151.625 145.888 140.367 1.00 36.30 426 LYS D C 1
ATOM 6443 O O . LYS D 1 245 ? 150.948 145.925 139.336 1.00 36.30 426 LYS D O 1
ATOM 6449 N N . GLY D 1 246 ? 151.205 145.260 141.457 1.00 34.50 427 GLY D N 1
ATOM 6450 C CA . GLY D 1 246 ? 149.898 144.654 141.493 1.00 34.50 427 GLY D CA 1
ATOM 6451 C C . GLY D 1 246 ? 149.907 143.165 141.726 1.00 34.50 427 GLY D C 1
ATOM 6452 O O . GLY D 1 246 ? 149.010 142.466 141.254 1.00 34.50 427 GLY D O 1
ATOM 6453 N N . ASP D 1 247 ? 150.903 142.661 142.439 1.00 29.72 428 ASP D N 1
ATOM 6454 C CA . ASP D 1 247 ? 150.937 141.240 142.738 1.00 29.72 428 ASP D CA 1
ATOM 6455 C C . ASP D 1 247 ? 149.856 140.901 143.748 1.00 29.72 428 ASP D C 1
ATOM 6456 O O . ASP D 1 247 ? 149.672 141.611 144.733 1.00 29.72 428 ASP D O 1
ATOM 6461 N N . THR D 1 248 ? 149.139 139.812 143.510 1.00 21.45 429 THR D N 1
ATOM 6462 C CA . THR D 1 248 ? 148.011 139.455 144.354 1.00 21.45 429 THR D CA 1
ATOM 6463 C C . THR D 1 248 ? 148.499 138.616 145.514 1.00 21.45 429 THR D C 1
ATOM 6464 O O . THR D 1 248 ? 149.015 137.523 145.306 1.00 21.45 429 THR D O 1
ATOM 6468 N N . PHE D 1 249 ? 148.320 139.116 146.722 1.00 19.19 430 PHE D N 1
ATOM 6469 C CA . PHE D 1 249 ? 148.704 138.408 147.926 1.00 19.19 430 PHE D CA 1
ATOM 6470 C C . PHE D 1 249 ? 147.477 137.775 148.530 1.00 19.19 430 PHE D C 1
ATOM 6471 O O . PHE D 1 249 ? 146.421 138.392 148.572 1.00 19.19 430 PHE D O 1
ATOM 6479 N N . SER D 1 250 ? 147.613 136.554 149.007 1.00 15.94 431 SER D N 1
ATOM 6480 C CA . SER D 1 250 ? 146.482 135.827 149.538 1.00 15.94 431 SER D CA 1
ATOM 6481 C C . SER D 1 250 ? 146.759 135.473 150.977 1.00 15.94 431 SER D C 1
ATOM 6482 O O . SER D 1 250 ? 147.906 135.356 151.383 1.00 15.94 431 SER D O 1
ATOM 6485 N N . CYS D 1 251 ? 145.705 135.297 151.742 1.00 15.27 432 CYS D N 1
ATOM 6486 C CA . CYS D 1 251 ? 145.813 134.851 153.117 1.00 15.27 432 CYS D CA 1
ATOM 6487 C C . CYS D 1 251 ? 144.825 133.733 153.304 1.00 15.27 432 CYS D C 1
ATOM 6488 O O . CYS D 1 251 ? 143.641 133.912 153.027 1.00 15.27 432 CYS D O 1
ATOM 6491 N N . MET D 1 252 ? 145.289 132.597 153.783 1.00 13.71 433 MET D N 1
ATOM 6492 C CA . MET D 1 252 ? 144.442 131.429 153.915 1.00 13.71 433 MET D CA 1
ATOM 6493 C C . MET D 1 252 ? 144.251 131.079 155.365 1.00 13.71 433 MET D C 1
ATOM 6494 O O . MET D 1 252 ? 145.219 130.824 156.067 1.00 13.71 433 MET D O 1
ATOM 6499 N N . VAL D 1 253 ? 143.019 131.021 155.808 1.00 13.06 434 VAL D N 1
ATOM 6500 C CA . VAL D 1 253 ? 142.739 130.691 157.184 1.00 13.06 434 VAL D CA 1
ATOM 6501 C C . VAL D 1 253 ? 141.977 129.392 157.172 1.00 13.06 434 VAL D C 1
ATOM 6502 O O . VAL D 1 253 ? 140.902 129.308 156.585 1.00 13.06 434 VAL D O 1
ATOM 6506 N N . GLY D 1 254 ? 142.551 128.359 157.763 1.00 12.06 435 GLY D N 1
ATOM 6507 C CA . GLY D 1 254 ? 141.945 127.057 157.782 1.00 12.06 435 GLY D CA 1
ATOM 6508 C C . GLY D 1 254 ? 141.559 126.700 159.202 1.00 12.06 435 GLY D C 1
ATOM 6509 O O . GLY D 1 254 ? 142.403 126.685 160.095 1.00 12.06 435 GLY D O 1
ATOM 6510 N N . HIS D 1 255 ? 140.283 126.421 159.385 1.00 16.86 436 HIS D N 1
ATOM 6511 C CA . HIS D 1 255 ? 139.729 126.196 160.704 1.00 16.86 436 HIS D CA 1
ATOM 6512 C C . HIS D 1 255 ? 138.638 125.178 160.528 1.00 16.86 436 HIS D C 1
ATOM 6513 O O . HIS D 1 255 ? 137.956 125.178 159.511 1.00 16.86 436 HIS D O 1
ATOM 6520 N N . GLU D 1 256 ? 138.476 124.322 161.517 1.00 18.93 437 GLU D N 1
ATOM 6521 C CA . GLU D 1 256 ? 137.676 123.125 161.358 1.00 18.93 437 GLU D CA 1
ATOM 6522 C C . GLU D 1 256 ? 136.173 123.358 161.421 1.00 18.93 437 GLU D C 1
ATOM 6523 O O . GLU D 1 256 ? 135.417 122.407 161.223 1.00 18.93 437 GLU D O 1
ATOM 6529 N N . ALA D 1 257 ? 135.709 124.576 161.684 1.00 17.69 438 ALA D N 1
ATOM 6530 C CA . ALA D 1 257 ? 134.280 124.851 161.636 1.00 17.69 438 ALA D CA 1
ATOM 6531 C C . ALA D 1 257 ? 133.799 125.203 160.249 1.00 17.69 438 ALA D C 1
ATOM 6532 O O . ALA D 1 257 ? 132.591 125.186 160.018 1.00 17.69 438 ALA D O 1
ATOM 6534 N N . LEU D 1 258 ? 134.691 125.541 159.353 1.00 17.07 439 LEU D N 1
ATOM 6535 C CA . LEU D 1 258 ? 134.364 125.822 157.973 1.00 17.07 439 LEU D CA 1
ATOM 6536 C C . LEU D 1 258 ? 134.006 124.528 157.261 1.00 17.07 439 LEU D C 1
ATOM 6537 O O . LEU D 1 258 ? 134.549 123.476 157.593 1.00 17.07 439 LEU D O 1
ATOM 6542 N N . PRO D 1 259 ? 133.078 124.570 156.296 1.00 21.35 440 PRO D N 1
ATOM 6543 C CA . PRO D 1 259 ? 132.645 123.316 155.663 1.00 21.35 440 PRO D CA 1
ATOM 6544 C C . PRO D 1 259 ? 133.712 122.693 154.792 1.00 21.35 440 PRO D C 1
ATOM 6545 O O . PRO D 1 259 ? 133.909 121.473 154.829 1.00 21.35 440 PRO D O 1
ATOM 6549 N N . LEU D 1 260 ? 134.417 123.501 154.022 1.00 21.57 441 LEU D N 1
ATOM 6550 C CA . LEU D 1 260 ? 135.498 123.030 153.180 1.00 21.57 441 LEU D CA 1
ATOM 6551 C C . LEU D 1 260 ? 136.837 123.123 153.891 1.00 21.57 441 LEU D C 1
ATOM 6552 O O . LEU D 1 260 ? 137.876 122.896 153.264 1.00 21.57 441 LEU D O 1
ATOM 6557 N N . ALA D 1 261 ? 136.812 123.506 155.168 1.00 18.11 442 ALA D N 1
ATOM 6558 C CA . ALA D 1 261 ? 137.897 123.563 156.141 1.00 18.11 442 ALA D CA 1
ATOM 6559 C C . ALA D 1 261 ? 138.980 124.573 155.813 1.00 18.11 442 ALA D C 1
ATOM 6560 O O . ALA D 1 261 ? 139.932 124.686 156.572 1.00 18.11 442 ALA D O 1
ATOM 6562 N N . PHE D 1 262 ? 138.850 125.354 154.745 1.00 16.72 443 PHE D N 1
ATOM 6563 C CA . PHE D 1 262 ? 139.828 126.386 154.435 1.00 16.72 443 PHE D CA 1
ATOM 6564 C C . PHE D 1 262 ? 139.082 127.552 153.830 1.00 16.72 443 PHE D C 1
ATOM 6565 O O . PHE D 1 262 ? 138.088 127.327 153.158 1.00 16.72 443 PHE D O 1
ATOM 6573 N N . THR D 1 263 ? 139.524 128.776 154.090 1.00 19.59 444 THR D N 1
ATOM 6574 C CA . THR D 1 263 ? 138.974 129.989 153.509 1.00 19.59 444 THR D CA 1
ATOM 6575 C C . THR D 1 263 ? 140.112 130.813 152.960 1.00 19.59 444 THR D C 1
ATOM 6576 O O . THR D 1 263 ? 141.107 131.017 153.642 1.00 19.59 444 THR D O 1
ATOM 6580 N N . GLN D 1 264 ? 139.983 131.291 151.741 1.00 33.42 445 GLN D N 1
ATOM 6581 C CA . GLN D 1 264 ? 141.003 132.150 151.189 1.00 33.42 445 GLN D CA 1
ATOM 6582 C C . GLN D 1 264 ? 140.502 133.576 151.209 1.00 33.42 445 GLN D C 1
ATOM 6583 O O . GLN D 1 264 ? 139.310 133.811 151.343 1.00 33.42 445 GLN D O 1
ATOM 6589 N N . LYS D 1 265 ? 141.426 134.528 151.155 1.00 20.78 446 LYS D N 1
ATOM 6590 C CA . LYS D 1 265 ? 141.140 135.894 150.749 1.00 20.78 446 LYS D CA 1
ATOM 6591 C C . LYS D 1 265 ? 142.286 136.355 149.876 1.00 20.78 446 LYS D C 1
ATOM 6592 O O . LYS D 1 265 ? 143.412 135.918 150.063 1.00 20.78 446 LYS D O 1
ATOM 6598 N N . THR D 1 266 ? 142.020 137.229 148.923 1.00 16.67 447 THR D N 1
ATOM 6599 C CA . THR D 1 266 ? 143.088 137.657 148.032 1.00 16.67 447 THR D CA 1
ATOM 6600 C C . THR D 1 266 ? 142.962 139.130 147.703 1.00 16.67 447 THR D C 1
ATOM 6601 O O . THR D 1 266 ? 141.886 139.594 147.333 1.00 16.67 447 THR D O 1
ATOM 6605 N N . ILE D 1 267 ? 144.054 139.865 147.817 1.00 18.13 448 ILE D N 1
ATOM 6606 C CA . ILE D 1 267 ? 144.003 141.306 147.685 1.00 18.13 448 ILE D CA 1
ATOM 6607 C C . ILE D 1 267 ? 145.120 141.733 146.755 1.00 18.13 448 ILE D C 1
ATOM 6608 O O . ILE D 1 267 ? 146.075 140.998 146.529 1.00 18.13 448 ILE D O 1
ATOM 6613 N N . ASP D 1 268 ? 144.971 142.912 146.173 1.00 23.03 449 ASP D N 1
ATOM 6614 C CA . ASP D 1 268 ? 146.022 143.521 145.376 1.00 23.03 449 ASP D CA 1
ATOM 6615 C C . ASP D 1 268 ? 145.835 145.025 145.416 1.00 23.03 449 ASP D C 1
ATOM 6616 O O . ASP D 1 268 ? 145.076 145.549 146.233 1.00 23.03 449 ASP D O 1
ATOM 6621 N N . ARG D 1 269 ? 146.559 145.733 144.555 1.00 28.45 450 ARG D N 1
ATOM 6622 C CA . ARG D 1 269 ? 146.417 147.180 144.527 1.00 28.45 450 ARG D CA 1
ATOM 6623 C C . ARG D 1 269 ? 145.158 147.611 143.801 1.00 28.45 450 ARG D C 1
ATOM 6624 O O . ARG D 1 269 ? 144.615 148.681 144.084 1.00 28.45 450 ARG D O 1
ATOM 6632 N N . LEU D 1 270 ? 144.678 146.805 142.868 1.00 26.04 451 LEU D N 1
ATOM 6633 C CA . LEU D 1 270 ? 143.473 147.173 142.152 1.00 26.04 451 LEU D CA 1
ATOM 6634 C C . LEU D 1 270 ? 142.257 147.004 143.031 1.00 26.04 451 LEU D C 1
ATOM 6635 O O . LEU D 1 270 ? 141.500 147.952 143.244 1.00 26.04 451 LEU D O 1
ATOM 6640 N N . ALA D 1 271 ? 142.089 145.821 143.600 1.00 23.96 452 ALA D N 1
ATOM 6641 C CA . ALA D 1 271 ? 140.919 145.504 144.412 1.00 23.96 452 ALA D CA 1
ATOM 6642 C C . ALA D 1 271 ? 141.080 145.924 145.863 1.00 23.96 452 ALA D C 1
ATOM 6643 O O . ALA D 1 271 ? 140.833 145.135 146.759 1.00 23.96 452 ALA D O 1
ATOM 6645 N N . GLY D 1 272 ? 141.492 147.166 146.104 1.00 24.76 453 GLY D N 1
ATOM 6646 C CA . GLY D 1 272 ? 141.367 147.772 147.410 1.00 24.76 453 GLY D CA 1
ATOM 6647 C C . GLY D 1 272 ? 141.789 149.223 147.472 1.00 24.76 453 GLY D C 1
ATOM 6648 O O . GLY D 1 272 ? 142.940 149.548 147.183 1.00 24.76 453 GLY D O 1
ATOM 6649 N N . LYS D 1 273 ? 140.876 150.087 147.938 1.00 26.89 454 LYS D N 1
ATOM 6650 C CA . LYS D 1 273 ? 141.021 151.528 148.147 1.00 26.89 454 LYS D CA 1
ATOM 6651 C C . LYS D 1 273 ? 141.540 152.285 146.932 1.00 26.89 454 LYS D C 1
ATOM 6652 O O . LYS D 1 273 ? 142.743 152.552 146.835 1.00 26.89 454 LYS D O 1
ATOM 6658 N N . PRO D 1 274 ? 140.687 152.625 145.981 1.00 27.25 455 PRO D N 1
ATOM 6659 C CA . PRO D 1 274 ? 141.132 153.403 144.828 1.00 27.25 455 PRO D CA 1
ATOM 6660 C C . PRO D 1 274 ? 141.498 154.833 145.161 1.00 27.25 455 PRO D C 1
ATOM 6661 O O . PRO D 1 274 ? 141.518 155.225 146.323 1.00 27.25 455 PRO D O 1
ATOM 6665 N N . THR D 1 275 ? 141.814 155.634 144.153 1.00 29.66 456 THR D N 1
ATOM 6666 C CA . THR D 1 275 ? 141.929 157.067 144.358 1.00 29.66 456 THR D CA 1
ATOM 6667 C C . THR D 1 275 ? 141.194 157.867 143.300 1.00 29.66 456 THR D C 1
ATOM 6668 O O . THR D 1 275 ? 141.381 159.079 143.234 1.00 29.66 456 THR D O 1
ATOM 6672 N N . HIS D 1 276 ? 140.371 157.218 142.485 1.00 30.90 457 HIS D N 1
ATOM 6673 C CA . HIS D 1 276 ? 139.482 157.879 141.535 1.00 30.90 457 HIS D CA 1
ATOM 6674 C C . HIS D 1 276 ? 138.367 156.898 141.224 1.00 30.90 457 HIS D C 1
ATOM 6675 O O . HIS D 1 276 ? 138.597 155.928 140.506 1.00 30.90 457 HIS D O 1
ATOM 6682 N N . VAL D 1 277 ? 137.174 157.146 141.723 1.00 28.84 458 VAL D N 1
ATOM 6683 C CA . VAL D 1 277 ? 136.005 156.363 141.357 1.00 28.84 458 VAL D CA 1
ATOM 6684 C C . VAL D 1 277 ? 135.213 157.203 140.379 1.00 28.84 458 VAL D C 1
ATOM 6685 O O . VAL D 1 277 ? 135.263 158.433 140.445 1.00 28.84 458 VAL D O 1
ATOM 6689 N N . ASN D 1 278 ? 134.526 156.557 139.441 1.00 25.79 459 ASN D N 1
ATOM 6690 C CA . ASN D 1 278 ? 133.514 157.246 138.646 1.00 25.79 459 ASN D CA 1
ATOM 6691 C C . ASN D 1 278 ? 132.391 156.285 138.304 1.00 25.79 459 ASN D C 1
ATOM 6692 O O . ASN D 1 278 ? 132.552 155.381 137.485 1.00 25.79 459 ASN D O 1
ATOM 6697 N N . VAL D 1 279 ? 131.269 156.507 138.941 1.00 25.06 460 VAL D N 1
ATOM 6698 C CA . VAL D 1 279 ? 130.081 155.675 138.872 1.00 25.06 460 VAL D CA 1
ATOM 6699 C C . VAL D 1 279 ? 129.265 156.120 137.675 1.00 25.06 460 VAL D C 1
ATOM 6700 O O . VAL D 1 279 ? 129.172 157.316 137.403 1.00 25.06 460 VAL D O 1
ATOM 6704 N N . SER D 1 280 ? 128.712 155.171 136.927 1.00 23.66 461 SER D N 1
ATOM 6705 C CA . SER D 1 280 ? 127.834 155.460 135.802 1.00 23.66 461 SER D CA 1
ATOM 6706 C C . SER D 1 280 ? 126.518 154.748 136.019 1.00 23.66 461 SER D C 1
ATOM 6707 O O . SER D 1 280 ? 126.492 153.521 136.080 1.00 23.66 461 SER D O 1
ATOM 6710 N N . VAL D 1 281 ? 125.431 155.500 136.119 1.00 25.10 462 VAL D N 1
ATOM 6711 C CA . VAL D 1 281 ? 124.159 154.898 136.500 1.00 25.10 462 VAL D CA 1
ATOM 6712 C C . VAL D 1 281 ? 123.198 154.868 135.326 1.00 25.10 462 VAL D C 1
ATOM 6713 O O . VAL D 1 281 ? 122.422 155.802 135.125 1.00 25.10 462 VAL D O 1
ATOM 6717 N N . VAL D 1 282 ? 123.208 153.780 134.565 1.00 27.54 463 VAL D N 1
ATOM 6718 C CA . VAL D 1 282 ? 122.512 153.726 133.290 1.00 27.54 463 VAL D CA 1
ATOM 6719 C C . VAL D 1 282 ? 121.045 153.437 133.573 1.00 27.54 463 VAL D C 1
ATOM 6720 O O . VAL D 1 282 ? 120.672 152.294 133.808 1.00 27.54 463 VAL D O 1
ATOM 6724 N N . MET D 1 283 ? 120.206 154.467 133.561 1.00 35.71 464 MET D N 1
ATOM 6725 C CA . MET D 1 283 ? 118.769 154.265 133.711 1.00 35.71 464 MET D CA 1
ATOM 6726 C C . MET D 1 283 ? 118.228 153.718 132.410 1.00 35.71 464 MET D C 1
ATOM 6727 O O . MET D 1 283 ? 118.342 154.364 131.368 1.00 35.71 464 MET D O 1
ATOM 6732 N N . ALA D 1 284 ? 117.638 152.539 132.453 1.00 41.73 465 ALA D N 1
ATOM 6733 C CA . ALA D 1 284 ? 117.183 151.907 131.230 1.00 41.73 465 ALA D CA 1
ATOM 6734 C C . ALA D 1 284 ? 115.750 151.451 131.415 1.00 41.73 465 ALA D C 1
ATOM 6735 O O . ALA D 1 284 ? 115.479 150.574 132.236 1.00 41.73 465 ALA D O 1
ATOM 6737 N N . GLU D 1 285 ? 114.854 152.009 130.601 1.00 49.48 466 GLU D N 1
ATOM 6738 C CA . GLU D 1 285 ? 113.430 152.032 130.906 1.00 49.48 466 GLU D CA 1
ATOM 6739 C C . GLU D 1 285 ? 112.794 150.668 130.702 1.00 49.48 466 GLU D C 1
ATOM 6740 O O . GLU D 1 285 ? 112.322 150.044 131.656 1.00 49.48 466 GLU D O 1
ATOM 6746 N N . VAL D 1 286 ? 112.756 150.193 129.463 1.00 49.46 467 VAL D N 1
ATOM 6747 C CA . VAL D 1 286 ? 112.253 148.856 129.153 1.00 49.46 467 VAL D CA 1
ATOM 6748 C C . VAL D 1 286 ? 113.471 147.966 128.942 1.00 49.46 467 VAL D C 1
ATOM 6749 O O . VAL D 1 286 ? 114.067 147.888 127.867 1.00 49.46 467 VAL D O 1
ATOM 6753 N N . ASP D 1 287 ? 113.830 147.278 130.013 1.00 46.25 468 ASP D N 1
ATOM 6754 C CA . ASP D 1 287 ? 115.123 146.663 130.194 1.00 46.25 468 ASP D CA 1
ATOM 6755 C C . ASP D 1 287 ? 114.913 145.457 131.094 1.00 46.25 468 ASP D C 1
ATOM 6756 O O . ASP D 1 287 ? 113.842 144.845 131.092 1.00 46.25 468 ASP D O 1
ATOM 6761 N N . GLY D 1 288 ? 115.953 145.073 131.810 1.00 35.33 469 GLY D N 1
ATOM 6762 C CA . GLY D 1 288 ? 115.783 144.041 132.785 1.00 35.33 469 GLY D CA 1
ATOM 6763 C C . GLY D 1 288 ? 116.269 142.730 132.243 1.00 35.33 469 GLY D C 1
ATOM 6764 O O . GLY D 1 288 ? 115.554 141.743 132.332 1.00 35.33 469 GLY D O 1
ATOM 6765 N N . THR D 1 289 ? 117.431 142.708 131.608 1.00 27.53 470 THR D N 1
ATOM 6766 C CA . THR D 1 289 ? 118.045 141.433 131.281 1.00 27.53 470 THR D CA 1
ATOM 6767 C C . THR D 1 289 ? 119.535 141.359 131.539 1.00 27.53 470 THR D C 1
ATOM 6768 O O . THR D 1 289 ? 120.032 140.243 131.700 1.00 27.53 470 THR D O 1
ATOM 6772 N N . CYS D 1 290 ? 120.264 142.473 131.564 1.00 25.36 471 CYS D N 1
ATOM 6773 C CA . CYS D 1 290 ? 121.713 142.509 131.762 1.00 25.36 471 CYS D CA 1
ATOM 6774 C C . CYS D 1 290 ? 122.442 141.643 130.727 1.00 25.36 471 CYS D C 1
ATOM 6775 O O . CYS D 1 290 ? 122.861 140.521 130.990 1.00 25.36 471 CYS D O 1
ATOM 6778 N N . TYR D 1 291 ? 122.470 142.166 129.510 1.00 27.39 472 TYR D N 1
ATOM 6779 C CA . TYR D 1 291 ? 123.198 141.565 128.404 1.00 27.39 472 TYR D CA 1
ATOM 6780 C C . TYR D 1 291 ? 124.679 141.621 128.687 1.00 27.39 472 TYR D C 1
ATOM 6781 O O . TYR D 1 291 ? 125.259 142.706 128.728 1.00 27.39 472 TYR D O 1
ATOM 6790 N N . ARG E 2 27 ? 142.348 147.841 130.932 1.00 33.78 4 ARG J N 1
ATOM 6791 C CA . ARG E 2 27 ? 141.788 147.762 132.265 1.00 33.78 4 ARG J CA 1
ATOM 6792 C C . ARG E 2 27 ? 141.209 146.384 132.549 1.00 33.78 4 ARG J C 1
ATOM 6793 O O . ARG E 2 27 ? 140.652 145.747 131.665 1.00 33.78 4 ARG J O 1
ATOM 6801 N N . ILE E 2 28 ? 141.366 145.911 133.785 1.00 28.63 5 ILE J N 1
ATOM 6802 C CA . ILE E 2 28 ? 140.924 144.568 134.140 1.00 28.63 5 ILE J CA 1
ATOM 6803 C C . ILE E 2 28 ? 139.491 144.623 134.650 1.00 28.63 5 ILE J C 1
ATOM 6804 O O . ILE E 2 28 ? 138.963 145.683 134.945 1.00 28.63 5 ILE J O 1
ATOM 6809 N N . VAL E 2 29 ? 138.844 143.468 134.728 1.00 25.36 6 VAL J N 1
ATOM 6810 C CA . VAL E 2 29 ? 137.441 143.382 135.120 1.00 25.36 6 VAL J CA 1
ATOM 6811 C C . VAL E 2 29 ? 137.364 142.668 136.459 1.00 25.36 6 VAL J C 1
ATOM 6812 O O . VAL E 2 29 ? 137.622 141.464 136.551 1.00 25.36 6 VAL J O 1
ATOM 6816 N N . LEU E 2 30 ? 136.992 143.417 137.496 1.00 23.71 7 LEU J N 1
ATOM 6817 C CA . LEU E 2 30 ? 136.944 142.905 138.859 1.00 23.71 7 LEU J CA 1
ATOM 6818 C C . LEU E 2 30 ? 135.675 142.106 139.099 1.00 23.71 7 LEU J C 1
ATOM 6819 O O . LEU E 2 30 ? 135.717 141.004 139.652 1.00 23.71 7 LEU J O 1
ATOM 6824 N N . VAL E 2 31 ? 134.535 142.672 138.715 1.00 24.34 8 VAL J N 1
ATOM 6825 C CA . VAL E 2 31 ? 133.205 142.138 138.968 1.00 24.34 8 VAL J CA 1
ATOM 6826 C C . VAL E 2 31 ? 132.474 142.081 137.644 1.00 24.34 8 VAL J C 1
ATOM 6827 O O . VAL E 2 31 ? 132.664 142.952 136.795 1.00 24.34 8 VAL J O 1
ATOM 6831 N N . ASP E 2 32 ? 131.668 141.050 137.443 1.00 28.39 9 ASP J N 1
ATOM 6832 C CA . ASP E 2 32 ? 130.662 141.027 136.389 1.00 28.39 9 ASP J CA 1
ATOM 6833 C C . ASP E 2 32 ? 129.363 140.467 136.914 1.00 28.39 9 ASP J C 1
ATOM 6834 O O . ASP E 2 32 ? 128.910 139.411 136.482 1.00 28.39 9 ASP J O 1
ATOM 6839 N N . ASN E 2 33 ? 128.812 141.107 137.938 1.00 27.75 10 ASN J N 1
ATOM 6840 C CA . ASN E 2 33 ? 127.559 140.666 138.528 1.00 27.75 10 ASN J CA 1
ATOM 6841 C C . ASN E 2 33 ? 126.431 140.787 137.515 1.00 27.75 10 ASN J C 1
ATOM 6842 O O . ASN E 2 33 ? 126.331 141.786 136.807 1.00 27.75 10 ASN J O 1
ATOM 6847 N N . LYS E 2 34 ? 125.608 139.752 137.403 1.00 28.39 11 LYS J N 1
ATOM 6848 C CA . LYS E 2 34 ? 124.501 139.770 136.458 1.00 28.39 11 LYS J CA 1
ATOM 6849 C C . LYS E 2 34 ? 123.145 139.771 137.134 1.00 28.39 11 LYS J C 1
ATOM 6850 O O . LYS E 2 34 ? 122.126 139.685 136.446 1.00 28.39 11 LYS J O 1
ATOM 6856 N N . CYS E 2 35 ? 123.106 139.840 138.456 1.00 34.25 12 CYS J N 1
ATOM 6857 C CA . CYS E 2 35 ? 121.881 139.978 139.224 1.00 34.25 12 CYS J CA 1
ATOM 6858 C C . CYS E 2 35 ? 121.664 141.402 139.702 1.00 34.25 12 CYS J C 1
ATOM 6859 O O . CYS E 2 35 ? 120.523 141.833 139.834 1.00 34.25 12 CYS J O 1
ATOM 6862 N N . LYS E 2 36 ? 122.722 142.155 139.941 1.00 30.15 13 LYS J N 1
ATOM 6863 C CA . LYS E 2 36 ? 122.594 143.588 140.114 1.00 30.15 13 LYS J CA 1
ATOM 6864 C C . LYS E 2 36 ? 122.993 144.362 138.868 1.00 30.15 13 LYS J C 1
ATOM 6865 O O . LYS E 2 36 ? 122.832 145.583 138.845 1.00 30.15 13 LYS J O 1
ATOM 6871 N N . CYS E 2 37 ? 123.511 143.675 137.856 1.00 29.62 14 CYS J N 1
ATOM 6872 C CA . CYS E 2 37 ? 124.033 144.261 136.620 1.00 29.62 14 CYS J CA 1
ATOM 6873 C C . CYS E 2 37 ? 125.120 145.297 136.891 1.00 29.62 14 CYS J C 1
ATOM 6874 O O . CYS E 2 37 ? 125.185 146.335 136.241 1.00 29.62 14 CYS J O 1
ATOM 6877 N N . ALA E 2 38 ? 125.994 145.002 137.844 1.00 25.97 15 ALA J N 1
ATOM 6878 C CA . ALA E 2 38 ? 127.147 145.830 138.156 1.00 25.97 15 ALA J CA 1
ATOM 6879 C C . ALA E 2 38 ? 128.377 145.249 137.494 1.00 25.97 15 ALA J C 1
ATOM 6880 O O . ALA E 2 38 ? 128.526 144.032 137.418 1.00 25.97 15 ALA J O 1
ATOM 6882 N N . ARG E 2 39 ? 129.242 146.124 136.994 1.00 27.44 16 ARG J N 1
ATOM 6883 C CA . ARG E 2 39 ? 130.385 145.730 136.193 1.00 27.44 16 ARG J CA 1
ATOM 6884 C C . ARG E 2 39 ? 131.620 146.556 136.539 1.00 27.44 16 ARG J C 1
ATOM 6885 O O . ARG E 2 39 ? 132.081 147.352 135.737 1.00 27.44 16 ARG J O 1
ATOM 6893 N N . ILE E 2 40 ? 132.079 146.471 137.787 1.00 23.69 17 ILE J N 1
ATOM 6894 C CA . ILE E 2 40 ? 133.278 147.185 138.225 1.00 23.69 17 ILE J CA 1
ATOM 6895 C C . ILE E 2 40 ? 134.507 146.741 137.447 1.00 23.69 17 ILE J C 1
ATOM 6896 O O . ILE E 2 40 ? 134.865 145.562 137.453 1.00 23.69 17 ILE J O 1
ATOM 6901 N N . THR E 2 41 ? 135.162 147.690 136.775 1.00 25.95 18 THR J N 1
ATOM 6902 C CA . THR E 2 41 ? 136.446 147.489 136.120 1.00 25.95 18 THR J CA 1
ATOM 6903 C C . THR E 2 41 ? 137.434 148.522 136.635 1.00 25.95 18 THR J C 1
ATOM 6904 O O . THR E 2 41 ? 137.046 149.605 137.052 1.00 25.95 18 THR J O 1
ATOM 6908 N N . SER E 2 42 ? 138.724 148.210 136.563 1.00 30.90 19 SER J N 1
ATOM 6909 C CA . SER E 2 42 ? 139.723 149.028 137.233 1.00 30.90 19 SER J CA 1
ATOM 6910 C C . SER E 2 42 ? 141.034 149.009 136.463 1.00 30.90 19 SER J C 1
ATOM 6911 O O . SER E 2 42 ? 141.255 148.154 135.608 1.00 30.90 19 SER J O 1
ATOM 6914 N N . ARG E 2 43 ? 141.919 149.947 136.806 1.00 39.13 20 ARG J N 1
ATOM 6915 C CA . ARG E 2 43 ? 143.122 150.226 136.030 1.00 39.13 20 ARG J CA 1
ATOM 6916 C C . ARG E 2 43 ? 144.066 151.092 136.848 1.00 39.13 20 ARG J C 1
ATOM 6917 O O . ARG E 2 43 ? 143.667 152.165 137.290 1.00 39.13 20 ARG J O 1
ATOM 6925 N N . ILE E 2 44 ? 145.305 150.645 137.043 1.00 38.73 21 ILE J N 1
ATOM 6926 C CA . ILE E 2 44 ? 146.328 151.453 137.710 1.00 38.73 21 ILE J CA 1
ATOM 6927 C C . ILE E 2 44 ? 146.983 152.324 136.651 1.00 38.73 21 ILE J C 1
ATOM 6928 O O . ILE E 2 44 ? 147.881 151.885 135.937 1.00 38.73 21 ILE J O 1
ATOM 6933 N N . ILE E 2 45 ? 146.537 153.566 136.535 1.00 42.05 22 ILE J N 1
ATOM 6934 C CA . ILE E 2 45 ? 147.213 154.485 135.635 1.00 42.05 22 ILE J CA 1
ATOM 6935 C C . ILE E 2 45 ? 148.459 154.943 136.376 1.00 42.05 22 ILE J C 1
ATOM 6936 O O . ILE E 2 45 ? 148.396 155.727 137.318 1.00 42.05 22 ILE J O 1
ATOM 6941 N N . ARG E 2 46 ? 149.596 154.407 135.968 1.00 50.35 23 ARG J N 1
ATOM 6942 C CA . ARG E 2 46 ? 150.866 154.645 136.619 1.00 50.35 23 ARG J CA 1
ATOM 6943 C C . ARG E 2 46 ? 151.303 156.087 136.387 1.00 50.35 23 ARG J C 1
ATOM 6944 O O . ARG E 2 46 ? 150.674 156.856 135.657 1.00 50.35 23 ARG J O 1
ATOM 6952 N N . SER E 2 47 ? 152.376 156.477 137.054 1.00 70.16 24 SER J N 1
ATOM 6953 C CA . SER E 2 47 ? 153.000 157.764 136.807 1.00 70.16 24 SER J CA 1
ATOM 6954 C C . SER E 2 47 ? 154.502 157.553 136.848 1.00 70.16 24 SER J C 1
ATOM 6955 O O . SER E 2 47 ? 155.078 157.376 137.922 1.00 70.16 24 SER J O 1
ATOM 6958 N N . SER E 2 48 ? 155.126 157.554 135.675 1.00 84.72 25 SER J N 1
ATOM 6959 C CA . SER E 2 48 ? 156.576 157.528 135.568 1.00 84.72 25 SER J CA 1
ATOM 6960 C C . SER E 2 48 ? 157.203 158.895 135.823 1.00 84.72 25 SER J C 1
ATOM 6961 O O . SER E 2 48 ? 158.432 159.009 135.820 1.00 84.72 25 SER J O 1
ATOM 6964 N N . GLU E 2 49 ? 156.382 159.930 136.018 1.00 83.56 26 GLU J N 1
ATOM 6965 C CA . GLU E 2 49 ? 156.848 161.258 136.369 1.00 83.56 26 GLU J CA 1
ATOM 6966 C C . GLU E 2 49 ? 156.503 161.657 137.792 1.00 83.56 26 GLU J C 1
ATOM 6967 O O . GLU E 2 49 ? 157.143 162.565 138.331 1.00 83.56 26 GLU J O 1
ATOM 6973 N N . ASP E 2 50 ? 155.509 161.013 138.404 1.00 82.33 27 ASP J N 1
ATOM 6974 C CA . ASP E 2 50 ? 155.237 161.233 139.813 1.00 82.33 27 ASP J CA 1
ATOM 6975 C C . ASP E 2 50 ? 155.824 160.091 140.639 1.00 82.33 27 ASP J C 1
ATOM 6976 O O . ASP E 2 50 ? 155.663 158.922 140.278 1.00 82.33 27 ASP J O 1
ATOM 6981 N N . PRO E 2 51 ? 156.518 160.397 141.733 1.00 77.25 28 PRO J N 1
ATOM 6982 C CA . PRO E 2 51 ? 157.200 159.343 142.496 1.00 77.25 28 PRO J CA 1
ATOM 6983 C C . PRO E 2 51 ? 156.261 158.401 143.236 1.00 77.25 28 PRO J C 1
ATOM 6984 O O . PRO E 2 51 ? 156.419 157.181 143.161 1.00 77.25 28 PRO J O 1
ATOM 6988 N N . ASN E 2 52 ? 155.292 158.945 143.964 1.00 68.95 29 ASN J N 1
ATOM 6989 C CA . ASN E 2 52 ? 154.349 158.091 144.675 1.00 68.95 29 ASN J CA 1
ATOM 6990 C C . ASN E 2 52 ? 152.916 158.592 144.542 1.00 68.95 29 ASN J C 1
ATOM 6991 O O . ASN E 2 52 ? 152.072 158.264 145.383 1.00 68.95 29 ASN J O 1
ATOM 6996 N N . GLU E 2 53 ? 152.620 159.350 143.491 1.00 64.49 30 GLU J N 1
ATOM 6997 C CA . GLU E 2 53 ? 151.288 159.877 143.233 1.00 64.49 30 GLU J CA 1
ATOM 6998 C C . GLU E 2 53 ? 150.739 159.176 141.997 1.00 64.49 30 GLU J C 1
ATOM 6999 O O . GLU E 2 53 ? 150.794 159.703 140.891 1.00 64.49 30 GLU J O 1
ATOM 7005 N N . ASP E 2 54 ? 150.186 157.991 142.187 1.00 48.03 31 ASP J N 1
ATOM 7006 C CA . ASP E 2 54 ? 149.633 157.230 141.082 1.00 48.03 31 ASP J CA 1
ATOM 7007 C C . ASP E 2 54 ? 148.121 157.350 141.088 1.00 48.03 31 ASP J C 1
ATOM 7008 O O . ASP E 2 54 ? 147.531 157.970 141.967 1.00 48.03 31 ASP J O 1
ATOM 7013 N N . ILE E 2 55 ? 147.491 156.756 140.088 1.00 36.53 32 ILE J N 1
ATOM 7014 C CA . ILE E 2 55 ? 146.045 156.799 139.931 1.00 36.53 32 ILE J CA 1
ATOM 7015 C C . ILE E 2 55 ? 145.548 155.369 139.851 1.00 36.53 32 ILE J C 1
ATOM 7016 O O . ILE E 2 55 ? 146.097 154.564 139.096 1.00 36.53 32 ILE J O 1
ATOM 7021 N N . VAL E 2 56 ? 144.540 155.043 140.650 1.00 31.73 33 VAL J N 1
ATOM 7022 C CA . VAL E 2 56 ? 143.908 153.734 140.662 1.00 31.73 33 VAL J CA 1
ATOM 7023 C C . VAL E 2 56 ? 142.432 153.977 140.385 1.00 31.73 33 VAL J C 1
ATOM 7024 O O . VAL E 2 56 ? 141.689 154.362 141.284 1.00 31.73 33 VAL J O 1
ATOM 7028 N N . GLU E 2 57 ? 141.994 153.757 139.154 1.00 32.20 34 GLU J N 1
ATOM 7029 C CA . GLU E 2 57 ? 140.615 154.018 138.769 1.00 32.20 34 GLU J CA 1
ATOM 7030 C C . GLU E 2 57 ? 139.688 152.889 139.198 1.00 32.20 34 GLU J C 1
ATOM 7031 O O . GLU E 2 57 ? 140.120 151.767 139.451 1.00 32.20 34 GLU J O 1
ATOM 7037 N N . ARG E 2 58 ? 138.408 153.215 139.342 1.00 27.25 35 ARG J N 1
ATOM 7038 C CA . ARG E 2 58 ? 137.395 152.274 139.815 1.00 27.25 35 ARG J CA 1
ATOM 7039 C C . ARG E 2 58 ? 136.071 152.514 139.082 1.00 27.25 35 ARG J C 1
ATOM 7040 O O . ARG E 2 58 ? 135.105 153.013 139.636 1.00 27.25 35 ARG J O 1
ATOM 7048 N N . ASN E 2 59 ? 136.053 152.350 137.772 1.00 23.82 36 ASN J N 1
ATOM 7049 C CA . ASN E 2 59 ? 134.810 152.497 137.025 1.00 23.82 36 ASN J CA 1
ATOM 7050 C C . ASN E 2 59 ? 133.770 151.475 137.452 1.00 23.82 36 ASN J C 1
ATOM 7051 O O . ASN E 2 59 ? 134.022 150.276 137.399 1.00 23.82 36 ASN J O 1
ATOM 7056 N N . ILE E 2 60 ? 132.604 151.953 137.876 1.00 23.50 37 ILE J N 1
ATOM 7057 C CA . ILE E 2 60 ? 131.437 151.128 138.166 1.00 23.50 37 ILE J CA 1
ATOM 7058 C C . ILE E 2 60 ? 130.368 151.465 137.135 1.00 23.50 37 ILE J C 1
ATOM 7059 O O . ILE E 2 60 ? 130.308 152.600 136.659 1.00 23.50 37 ILE J O 1
ATOM 7064 N N . ARG E 2 61 ? 129.558 150.476 136.749 1.00 25.13 38 ARG J N 1
ATOM 7065 C CA . ARG E 2 61 ? 128.646 150.604 135.617 1.00 25.13 38 ARG J CA 1
ATOM 7066 C C . ARG E 2 61 ? 127.283 149.971 135.913 1.00 25.13 38 ARG J C 1
ATOM 7067 O O . ARG E 2 61 ? 126.902 148.964 135.338 1.00 25.13 38 ARG J O 1
ATOM 7075 N N . ILE E 2 62 ? 126.590 150.495 136.918 1.00 23.93 39 ILE J N 1
ATOM 7076 C CA . ILE E 2 62 ? 125.263 150.011 137.286 1.00 23.93 39 ILE J CA 1
ATOM 7077 C C . ILE E 2 62 ? 124.276 150.199 136.139 1.00 23.93 39 ILE J C 1
ATOM 7078 O O . ILE E 2 62 ? 124.348 151.182 135.400 1.00 23.93 39 ILE J O 1
ATOM 7083 N N . ILE E 2 63 ? 123.383 149.229 135.946 1.00 26.84 40 ILE J N 1
ATOM 7084 C CA . ILE E 2 63 ? 122.185 149.384 135.126 1.00 26.84 40 ILE J CA 1
ATOM 7085 C C . ILE E 2 63 ? 120.974 149.285 136.035 1.00 26.84 40 ILE J C 1
ATOM 7086 O O . ILE E 2 63 ? 120.833 148.316 136.785 1.00 26.84 40 ILE J O 1
ATOM 7091 N N . VAL E 2 64 ? 120.104 150.280 135.971 1.00 27.49 41 VAL J N 1
ATOM 7092 C CA . VAL E 2 64 ? 118.924 150.350 136.822 1.00 27.49 41 VAL J CA 1
ATOM 7093 C C . VAL E 2 64 ? 117.713 149.938 135.994 1.00 27.49 41 VAL J C 1
ATOM 7094 O O . VAL E 2 64 ? 117.388 150.622 135.018 1.00 27.49 41 VAL J O 1
ATOM 7098 N N . PRO E 2 65 ? 117.021 148.860 136.347 1.00 31.76 42 PRO J N 1
ATOM 7099 C CA . PRO E 2 65 ? 116.065 148.257 135.411 1.00 31.76 42 PRO J CA 1
ATOM 7100 C C . PRO E 2 65 ? 114.755 148.990 135.261 1.00 31.76 42 PRO J C 1
ATOM 7101 O O . PRO E 2 65 ? 114.055 148.735 134.277 1.00 31.76 42 PRO J O 1
ATOM 7105 N N . LEU E 2 66 ? 114.320 149.752 136.261 1.00 33.21 43 LEU J N 1
ATOM 7106 C CA . LEU E 2 66 ? 113.289 150.787 136.153 1.00 33.21 43 LEU J CA 1
ATOM 7107 C C . LEU E 2 66 ? 111.891 150.304 135.790 1.00 33.21 43 LEU J C 1
ATOM 7108 O O . LEU E 2 66 ? 110.964 151.111 135.735 1.00 33.21 43 LEU J O 1
ATOM 7113 N N . ASN E 2 67 ? 111.723 149.018 135.523 1.00 35.19 44 ASN J N 1
ATOM 7114 C CA . ASN E 2 67 ? 110.415 148.425 135.295 1.00 35.19 44 ASN J CA 1
ATOM 7115 C C . ASN E 2 67 ? 110.287 147.065 135.971 1.00 35.19 44 ASN J C 1
ATOM 7116 O O . ASN E 2 67 ? 109.190 146.506 136.019 1.00 35.19 44 ASN J O 1
ATOM 7121 N N . ASN E 2 68 ? 111.369 146.531 136.512 1.00 32.48 45 ASN J N 1
ATOM 7122 C CA . ASN E 2 68 ? 111.340 145.249 137.173 1.00 32.48 45 ASN J CA 1
ATOM 7123 C C . ASN E 2 68 ? 110.567 145.335 138.479 1.00 32.48 45 ASN J C 1
ATOM 7124 O O . ASN E 2 68 ? 110.465 146.386 139.103 1.00 32.48 45 ASN J O 1
ATOM 7129 N N . ARG E 2 69 ? 110.040 144.195 138.896 1.00 33.44 46 ARG J N 1
ATOM 7130 C CA . ARG E 2 69 ? 109.303 144.085 140.140 1.00 33.44 46 ARG J CA 1
ATOM 7131 C C . ARG E 2 69 ? 110.273 143.969 141.310 1.00 33.44 46 ARG J C 1
ATOM 7132 O O . ARG E 2 69 ? 111.493 144.073 141.162 1.00 33.44 46 ARG J O 1
ATOM 7140 N N . GLU E 2 70 ? 109.725 143.734 142.502 1.00 34.91 47 GLU J N 1
ATOM 7141 C CA . GLU E 2 70 ? 110.539 143.482 143.684 1.00 34.91 47 GLU J CA 1
ATOM 7142 C C . GLU E 2 70 ? 110.950 142.022 143.759 1.00 34.91 47 GLU J C 1
ATOM 7143 O O . GLU E 2 70 ? 112.139 141.699 143.751 1.00 34.91 47 GLU J O 1
ATOM 7149 N N . ASN E 2 71 ? 109.981 141.124 143.850 1.00 34.32 48 ASN J N 1
ATOM 7150 C CA . ASN E 2 71 ? 110.248 139.713 143.635 1.00 34.32 48 ASN J CA 1
ATOM 7151 C C . ASN E 2 71 ? 110.176 139.484 142.143 1.00 34.32 48 ASN J C 1
ATOM 7152 O O . ASN E 2 71 ? 109.092 139.506 141.560 1.00 34.32 48 ASN J O 1
ATOM 7157 N N . ILE E 2 72 ? 111.331 139.288 141.512 1.00 31.27 49 ILE J N 1
ATOM 7158 C CA . ILE E 2 72 ? 111.374 139.247 140.057 1.00 31.27 49 ILE J CA 1
ATOM 7159 C C . ILE E 2 72 ? 110.875 137.928 139.508 1.00 31.27 49 ILE J C 1
ATOM 7160 O O . ILE E 2 72 ? 110.509 137.855 138.335 1.00 31.27 49 ILE J O 1
ATOM 7165 N N . SER E 2 73 ? 110.787 136.902 140.338 1.00 31.74 50 SER J N 1
ATOM 7166 C CA . SER E 2 73 ? 110.257 135.612 139.939 1.00 31.74 50 SER J CA 1
ATOM 7167 C C . SER E 2 73 ? 108.759 135.490 140.167 1.00 31.74 50 SER J C 1
ATOM 7168 O O . SER E 2 73 ? 108.201 134.420 139.933 1.00 31.74 50 SER J O 1
ATOM 7171 N N . ASP E 2 74 ? 108.105 136.559 140.618 1.00 36.46 51 ASP J N 1
ATOM 7172 C CA . ASP E 2 74 ? 106.689 136.542 140.980 1.00 36.46 51 ASP J CA 1
ATOM 7173 C C . ASP E 2 74 ? 106.049 137.813 140.458 1.00 36.46 51 ASP J C 1
ATOM 7174 O O . ASP E 2 74 ? 106.199 138.880 141.068 1.00 36.46 51 ASP J O 1
ATOM 7179 N N . PRO E 2 75 ? 105.315 137.740 139.357 1.00 34.36 52 PRO J N 1
ATOM 7180 C CA . PRO E 2 75 ? 104.759 138.955 138.756 1.00 34.36 52 PRO J CA 1
ATOM 7181 C C . PRO E 2 75 ? 103.433 139.419 139.351 1.00 34.36 52 PRO J C 1
ATOM 7182 O O . PRO E 2 75 ? 102.515 139.806 138.627 1.00 34.36 52 PRO J O 1
ATOM 7186 N N . THR E 2 76 ? 103.331 139.406 140.671 1.00 35.63 53 THR J N 1
ATOM 7187 C CA . THR E 2 76 ? 102.248 140.043 141.392 1.00 35.63 53 THR J CA 1
ATOM 7188 C C . THR E 2 76 ? 102.793 141.151 142.275 1.00 35.63 53 THR J C 1
ATOM 7189 O O . THR E 2 76 ? 102.052 142.067 142.640 1.00 35.63 53 THR J O 1
ATOM 7193 N N . SER E 2 77 ? 104.096 141.136 142.534 1.00 35.60 54 SER J N 1
ATOM 7194 C CA . SER E 2 77 ? 104.732 141.975 143.524 1.00 35.60 54 SER J CA 1
ATOM 7195 C C . SER E 2 77 ? 104.721 143.439 143.105 1.00 35.60 54 SER J C 1
ATOM 7196 O O . SER E 2 77 ? 104.526 143.750 141.933 1.00 35.60 54 SER J O 1
ATOM 7199 N N . PRO E 2 78 ? 104.847 144.356 144.060 1.00 33.83 55 PRO J N 1
ATOM 7200 C CA . PRO E 2 78 ? 104.933 145.773 143.715 1.00 33.83 55 PRO J CA 1
ATOM 7201 C C . PRO E 2 78 ? 106.171 146.092 142.907 1.00 33.83 55 PRO J C 1
ATOM 7202 O O . PRO E 2 78 ? 107.158 145.367 142.929 1.00 33.83 55 PRO J O 1
ATOM 7206 N N . LEU E 2 79 ? 106.100 147.195 142.181 1.00 32.73 56 LEU J N 1
ATOM 7207 C CA . LEU E 2 79 ? 107.191 147.593 141.312 1.00 32.73 56 LEU J CA 1
ATOM 7208 C C . LEU E 2 79 ? 108.282 148.278 142.121 1.00 32.73 56 LEU J C 1
ATOM 7209 O O . LEU E 2 79 ? 108.000 149.212 142.870 1.00 32.73 56 LEU J O 1
ATOM 7214 N N . ARG E 2 80 ? 109.527 147.822 141.953 1.00 32.01 57 ARG J N 1
ATOM 7215 C CA . ARG E 2 80 ? 110.643 148.223 142.801 1.00 32.01 57 ARG J CA 1
ATOM 7216 C C . ARG E 2 80 ? 111.084 149.640 142.483 1.00 32.01 57 ARG J C 1
ATOM 7217 O O . ARG E 2 80 ? 111.290 149.982 141.318 1.00 32.01 57 ARG J O 1
ATOM 7225 N N . THR E 2 81 ? 111.252 150.461 143.522 1.00 33.54 58 THR J N 1
ATOM 7226 C CA . THR E 2 81 ? 111.702 151.833 143.359 1.00 33.54 58 THR J CA 1
ATOM 7227 C C . THR E 2 81 ? 113.010 152.173 144.055 1.00 33.54 58 THR J C 1
ATOM 7228 O O . THR E 2 81 ? 113.633 153.165 143.679 1.00 33.54 58 THR J O 1
ATOM 7232 N N . ARG E 2 82 ? 113.431 151.417 145.059 1.00 33.12 59 ARG J N 1
ATOM 7233 C CA . ARG E 2 82 ? 114.708 151.628 145.721 1.00 33.12 59 ARG J CA 1
ATOM 7234 C C . ARG E 2 82 ? 115.720 150.620 145.218 1.00 33.12 59 ARG J C 1
ATOM 7235 O O . ARG E 2 82 ? 115.392 149.453 145.019 1.00 33.12 59 ARG J O 1
ATOM 7243 N N . PHE E 2 83 ? 116.960 151.056 145.060 1.00 27.87 60 PHE J N 1
ATOM 7244 C CA . PHE E 2 83 ? 118.003 150.221 144.486 1.00 27.87 60 PHE J CA 1
ATOM 7245 C C . PHE E 2 83 ? 119.249 150.392 145.333 1.00 27.87 60 PHE J C 1
ATOM 7246 O O . PHE E 2 83 ? 119.874 151.449 145.284 1.00 27.87 60 PHE J O 1
ATOM 7254 N N . VAL E 2 84 ? 119.625 149.371 146.097 1.00 23.27 61 VAL J N 1
ATOM 7255 C CA . VAL E 2 84 ? 120.738 149.463 147.039 1.00 23.27 61 VAL J CA 1
ATOM 7256 C C . VAL E 2 84 ? 121.886 148.596 146.540 1.00 23.27 61 VAL J C 1
ATOM 7257 O O . VAL E 2 84 ? 121.737 147.379 146.409 1.00 23.27 61 VAL J O 1
ATOM 7261 N N . TYR E 2 85 ? 123.040 149.204 146.303 1.00 24.14 62 TYR J N 1
ATOM 7262 C CA . TYR E 2 85 ? 124.193 148.510 145.738 1.00 24.14 62 TYR J CA 1
ATOM 7263 C C . TYR E 2 85 ? 125.353 148.600 146.718 1.00 24.14 62 TYR J C 1
ATOM 7264 O O . TYR E 2 85 ? 126.100 149.578 146.715 1.00 24.14 62 TYR J O 1
ATOM 7273 N N . HIS E 2 86 ? 125.526 147.585 147.547 1.00 22.57 63 HIS J N 1
ATOM 7274 C CA . HIS E 2 86 ? 126.696 147.516 148.404 1.00 22.57 63 HIS J CA 1
ATOM 7275 C C . HIS E 2 86 ? 127.819 146.856 147.645 1.00 22.57 63 HIS J C 1
ATOM 7276 O O . HIS E 2 86 ? 127.604 145.839 147.000 1.00 22.57 63 HIS J O 1
ATOM 7283 N N . LEU E 2 87 ? 129.022 147.416 147.762 1.00 21.26 64 LEU J N 1
ATOM 7284 C CA . LEU E 2 87 ? 130.194 146.877 147.077 1.00 21.26 64 LEU J CA 1
ATOM 7285 C C . LEU E 2 87 ? 130.553 145.491 147.560 1.00 21.26 64 LEU J C 1
ATOM 7286 O O . LEU E 2 87 ? 131.071 144.682 146.797 1.00 21.26 64 LEU J O 1
ATOM 7291 N N . SER E 2 88 ? 130.301 145.204 148.819 1.00 22.48 65 SER J N 1
ATOM 7292 C CA . SER E 2 88 ? 130.652 143.910 149.356 1.00 22.48 65 SER J CA 1
ATOM 7293 C C . SER E 2 88 ? 129.658 142.833 148.971 1.00 22.48 65 SER J C 1
ATOM 7294 O O . SER E 2 88 ? 130.006 141.658 149.011 1.00 22.48 65 SER J O 1
ATOM 7297 N N . ASP E 2 89 ? 128.436 143.198 148.617 1.00 23.41 66 ASP J N 1
ATOM 7298 C CA . ASP E 2 89 ? 127.410 142.234 148.251 1.00 23.41 66 ASP J CA 1
ATOM 7299 C C . ASP E 2 89 ? 127.384 141.946 146.763 1.00 23.41 66 ASP J C 1
ATOM 7300 O O . ASP E 2 89 ? 126.502 141.222 146.302 1.00 23.41 66 ASP J O 1
ATOM 7305 N N . LEU E 2 90 ? 128.295 142.522 145.999 1.00 22.10 67 LEU J N 1
ATOM 7306 C CA . LEU E 2 90 ? 128.374 142.256 144.576 1.00 22.10 67 LEU J CA 1
ATOM 7307 C C . LEU E 2 90 ? 129.762 141.921 144.091 1.00 22.10 67 LEU J C 1
ATOM 7308 O O . LEU E 2 90 ? 129.880 141.319 143.027 1.00 22.10 67 LEU J O 1
ATOM 7313 N N . CYS E 2 91 ? 130.807 142.247 144.838 1.00 24.51 68 CYS J N 1
ATOM 7314 C CA . CYS E 2 91 ? 132.146 141.764 144.545 1.00 24.51 68 CYS J CA 1
ATOM 7315 C C . CYS E 2 91 ? 132.379 140.343 145.016 1.00 24.51 68 CYS J C 1
ATOM 7316 O O . CYS E 2 91 ? 133.467 139.823 144.783 1.00 24.51 68 CYS J O 1
ATOM 7319 N N . LYS E 2 92 ? 131.406 139.710 145.665 1.00 30.20 69 LYS J N 1
ATOM 7320 C CA . LYS E 2 92 ? 131.651 138.449 146.346 1.00 30.20 69 LYS J CA 1
ATOM 7321 C C . LYS E 2 92 ? 131.829 137.303 145.361 1.00 30.20 69 LYS J C 1
ATOM 7322 O O . LYS E 2 92 ? 131.208 137.256 144.299 1.00 30.20 69 LYS J O 1
ATOM 7328 N N . LYS E 2 93 ? 132.706 136.376 145.725 1.00 32.97 70 LYS J N 1
ATOM 7329 C CA . LYS E 2 93 ? 133.068 135.232 144.904 1.00 32.97 70 LYS J CA 1
ATOM 7330 C C . LYS E 2 93 ? 132.573 133.985 145.622 1.00 32.97 70 LYS J C 1
ATOM 7331 O O . LYS E 2 93 ? 133.250 133.453 146.500 1.00 32.97 70 LYS J O 1
ATOM 7337 N N . CYS E 2 94 ? 131.390 133.517 145.256 1.00 44.97 71 CYS J N 1
ATOM 7338 C CA . CYS E 2 94 ? 130.801 132.369 145.929 1.00 44.97 71 CYS J CA 1
ATOM 7339 C C . CYS E 2 94 ? 131.135 131.044 145.265 1.00 44.97 71 CYS J C 1
ATOM 7340 O O . CYS E 2 94 ? 130.437 130.059 145.521 1.00 44.97 71 CYS J O 1
ATOM 7343 N N . ASP E 2 95 ? 132.188 130.988 144.425 1.00 43.84 72 ASP J N 1
ATOM 7344 C CA . ASP E 2 95 ? 132.666 129.730 143.855 1.00 43.84 72 ASP J CA 1
ATOM 7345 C C . ASP E 2 95 ? 133.901 129.257 144.601 1.00 43.84 72 ASP J C 1
ATOM 7346 O O . ASP E 2 95 ? 134.792 130.069 144.879 1.00 43.84 72 ASP J O 1
ATOM 7351 N N . PRO E 2 96 ? 133.994 127.976 144.945 1.00 35.80 73 PRO J N 1
ATOM 7352 C CA . PRO E 2 96 ? 135.178 127.491 145.648 1.00 35.80 73 PRO J CA 1
ATOM 7353 C C . PRO E 2 96 ? 136.368 127.427 144.721 1.00 35.80 73 PRO J C 1
ATOM 7354 O O . PRO E 2 96 ? 136.227 127.323 143.504 1.00 35.80 73 PRO J O 1
ATOM 7358 N N . THR E 2 97 ? 137.551 127.512 145.310 1.00 30.75 74 THR J N 1
ATOM 7359 C CA . THR E 2 97 ? 138.794 127.504 144.565 1.00 30.75 74 THR J CA 1
ATOM 7360 C C . THR E 2 97 ? 139.627 126.324 145.030 1.00 30.75 74 THR J C 1
ATOM 7361 O O . THR E 2 97 ? 139.328 125.695 146.034 1.00 30.75 74 THR J O 1
ATOM 7365 N N . GLU E 2 98 ? 140.662 126.006 144.274 1.00 31.29 75 GLU J N 1
ATOM 7366 C CA . GLU E 2 98 ? 141.654 125.021 144.664 1.00 31.29 75 GLU J CA 1
ATOM 7367 C C . GLU E 2 98 ? 142.982 125.732 144.816 1.00 31.29 75 GLU J C 1
ATOM 7368 O O . GLU E 2 98 ? 143.282 126.651 144.053 1.00 31.29 75 GLU J O 1
ATOM 7374 N N . VAL E 2 99 ? 143.793 125.311 145.781 1.00 28.94 76 VAL J N 1
ATOM 7375 C CA . VAL E 2 99 ? 145.040 126.006 146.052 1.00 28.94 76 VAL J CA 1
ATOM 7376 C C . VAL E 2 99 ? 146.089 124.990 146.485 1.00 28.94 76 VAL J C 1
ATOM 7377 O O . VAL E 2 99 ? 145.771 123.855 146.834 1.00 28.94 76 VAL J O 1
ATOM 7381 N N . GLU E 2 100 ? 147.357 125.389 146.427 1.00 36.27 77 GLU J N 1
ATOM 7382 C CA . GLU E 2 100 ? 148.473 124.477 146.642 1.00 36.27 77 GLU J CA 1
ATOM 7383 C C . GLU E 2 100 ? 149.279 124.890 147.861 1.00 36.27 77 GLU J C 1
ATOM 7384 O O . GLU E 2 100 ? 149.819 125.995 147.901 1.00 36.27 77 GLU J O 1
ATOM 7390 N N . LEU E 2 101 ? 149.413 123.974 148.814 1.00 37.44 78 LEU J N 1
ATOM 7391 C CA . LEU E 2 101 ? 150.159 124.186 150.053 1.00 37.44 78 LEU J CA 1
ATOM 7392 C C . LEU E 2 101 ? 151.255 123.124 150.139 1.00 37.44 78 LEU J C 1
ATOM 7393 O O . LEU E 2 101 ? 151.022 121.992 150.577 1.00 37.44 78 LEU J O 1
ATOM 7398 N N . ASP E 2 102 ? 152.408 123.434 149.553 1.00 46.12 79 ASP J N 1
ATOM 7399 C CA . ASP E 2 102 ? 153.736 122.888 149.858 1.00 46.12 79 ASP J CA 1
ATOM 7400 C C . ASP E 2 102 ? 153.942 121.404 149.568 1.00 46.12 79 ASP J C 1
ATOM 7401 O O . ASP E 2 102 ? 155.081 120.962 149.395 1.00 46.12 79 ASP J O 1
ATOM 7406 N N . ASN E 2 103 ? 152.871 120.627 149.503 1.00 47.39 80 ASN J N 1
ATOM 7407 C CA . ASN E 2 103 ? 152.822 119.447 148.662 1.00 47.39 80 ASN J CA 1
ATOM 7408 C C . ASN E 2 103 ? 151.479 119.237 148.001 1.00 47.39 80 ASN J C 1
ATOM 7409 O O . ASN E 2 103 ? 151.430 118.551 146.977 1.00 47.39 80 ASN J O 1
ATOM 7414 N N . GLN E 2 104 ? 150.389 119.785 148.529 1.00 38.31 81 GLN J N 1
ATOM 7415 C CA . GLN E 2 104 ? 149.091 119.219 148.213 1.00 38.31 81 GLN J CA 1
ATOM 7416 C C . GLN E 2 104 ? 148.164 120.281 147.679 1.00 38.31 81 GLN J C 1
ATOM 7417 O O . GLN E 2 104 ? 148.512 121.455 147.602 1.00 38.31 81 GLN J O 1
ATOM 7423 N N . ILE E 2 105 ? 146.955 119.841 147.351 1.00 31.65 82 ILE J N 1
ATOM 7424 C CA . ILE E 2 105 ? 145.900 120.673 146.791 1.00 31.65 82 ILE J CA 1
ATOM 7425 C C . ILE E 2 105 ? 144.729 120.620 147.754 1.00 31.65 82 ILE J C 1
ATOM 7426 O O . ILE E 2 105 ? 144.240 119.532 148.071 1.00 31.65 82 ILE J O 1
ATOM 7431 N N . VAL E 2 106 ? 144.286 121.784 148.226 1.00 25.89 83 VAL J N 1
ATOM 7432 C CA . VAL E 2 106 ? 143.139 121.897 149.122 1.00 25.89 83 VAL J CA 1
ATOM 7433 C C . VAL E 2 106 ? 142.100 122.809 148.500 1.00 25.89 83 VAL J C 1
ATOM 7434 O O . VAL E 2 106 ? 142.439 123.761 147.795 1.00 25.89 83 VAL J O 1
ATOM 7438 N N . THR E 2 107 ? 140.836 122.523 148.761 1.00 21.86 84 THR J N 1
ATOM 7439 C CA . THR E 2 107 ? 139.731 123.242 148.150 1.00 21.86 84 THR J CA 1
ATOM 7440 C C . THR E 2 107 ? 139.121 124.194 149.167 1.00 21.86 84 THR J C 1
ATOM 7441 O O . THR E 2 107 ? 138.527 123.758 150.157 1.00 21.86 84 THR J O 1
ATOM 7445 N N . ALA E 2 108 ? 139.253 125.487 148.898 1.00 19.95 85 ALA J N 1
ATOM 7446 C CA . ALA E 2 108 ? 138.879 126.576 149.779 1.00 19.95 85 ALA J CA 1
ATOM 7447 C C . ALA E 2 108 ? 137.599 127.237 149.286 1.00 19.95 85 ALA J C 1
ATOM 7448 O O . ALA E 2 108 ? 137.170 127.037 148.154 1.00 19.95 85 ALA J O 1
ATOM 7450 N N . THR E 2 109 ? 137.002 128.049 150.156 1.00 19.86 86 THR J N 1
ATOM 7451 C CA . THR E 2 109 ? 135.665 128.615 149.977 1.00 19.86 86 THR J CA 1
ATOM 7452 C C . THR E 2 109 ? 135.705 130.132 150.122 1.00 19.86 86 THR J C 1
ATOM 7453 O O . THR E 2 109 ? 135.085 130.707 151.009 1.00 19.86 86 THR J O 1
ATOM 7457 N N . GLN E 2 110 ? 136.421 130.795 149.225 1.00 23.72 87 GLN J N 1
ATOM 7458 C CA . GLN E 2 110 ? 136.954 132.139 149.415 1.00 23.72 87 GLN J CA 1
ATOM 7459 C C . GLN E 2 110 ? 135.959 133.291 149.468 1.00 23.72 87 GLN J C 1
ATOM 7460 O O . GLN E 2 110 ? 136.194 134.330 148.848 1.00 23.72 87 GLN J O 1
ATOM 7466 N N . SER E 2 111 ? 134.923 133.189 150.292 1.00 24.93 88 SER J N 1
ATOM 7467 C CA . SER E 2 111 ? 133.721 133.977 150.060 1.00 24.93 88 SER J CA 1
ATOM 7468 C C . SER E 2 111 ? 133.308 134.868 151.212 1.00 24.93 88 SER J C 1
ATOM 7469 O O . SER E 2 111 ? 133.077 136.059 150.984 1.00 24.93 88 SER J O 1
ATOM 7472 N N . ASN E 2 112 ? 133.111 134.284 152.403 1.00 22.13 89 ASN J N 1
ATOM 7473 C CA . ASN E 2 112 ? 132.691 134.851 153.693 1.00 22.13 89 ASN J CA 1
ATOM 7474 C C . ASN E 2 112 ? 131.217 135.234 153.775 1.00 22.13 89 ASN J C 1
ATOM 7475 O O . ASN E 2 112 ? 130.701 135.404 154.876 1.00 22.13 89 ASN J O 1
ATOM 7480 N N . ILE E 2 113 ? 130.516 135.323 152.647 1.00 33.70 90 ILE J N 1
ATOM 7481 C CA . ILE E 2 113 ? 129.077 135.585 152.608 1.00 33.70 90 ILE J CA 1
ATOM 7482 C C . ILE E 2 113 ? 128.439 134.865 151.423 1.00 33.70 90 ILE J C 1
ATOM 7483 O O . ILE E 2 113 ? 128.553 135.307 150.274 1.00 33.70 90 ILE J O 1
ATOM 7488 N N . CYS E 2 114 ? 127.754 133.759 151.681 1.00 62.47 91 CYS J N 1
ATOM 7489 C CA . CYS E 2 114 ? 126.866 133.166 150.696 1.00 62.47 91 CYS J CA 1
ATOM 7490 C C . CYS E 2 114 ? 125.679 132.581 151.440 1.00 62.47 91 CYS J C 1
ATOM 7491 O O . CYS E 2 114 ? 125.623 132.606 152.673 1.00 62.47 91 CYS J O 1
ATOM 7494 N N . ASP E 2 115 ? 124.738 132.028 150.685 1.00 86.62 92 ASP J N 1
ATOM 7495 C CA . ASP E 2 115 ? 123.575 131.375 151.268 1.00 86.62 92 ASP J CA 1
ATOM 7496 C C . ASP E 2 115 ? 123.944 130.012 151.859 1.00 86.62 92 ASP J C 1
ATOM 7497 O O . ASP E 2 115 ? 123.082 129.271 152.333 1.00 86.62 92 ASP J O 1
ATOM 7502 N N . GLU E 2 121 ? 120.538 135.841 146.976 1.00 47.48 98 GLU J N 1
ATOM 7503 C CA . GLU E 2 121 ? 120.301 137.262 147.164 1.00 47.48 98 GLU J CA 1
ATOM 7504 C C . GLU E 2 121 ? 119.023 137.662 146.469 1.00 47.48 98 GLU J C 1
ATOM 7505 O O . GLU E 2 121 ? 118.416 136.846 145.788 1.00 47.48 98 GLU J O 1
ATOM 7511 N N . THR E 2 122 ? 118.600 138.910 146.649 1.00 43.41 99 THR J N 1
ATOM 7512 C CA . THR E 2 122 ? 117.552 139.415 145.785 1.00 43.41 99 THR J CA 1
ATOM 7513 C C . THR E 2 122 ? 118.179 139.983 144.522 1.00 43.41 99 THR J C 1
ATOM 7514 O O . THR E 2 122 ? 119.344 140.390 144.496 1.00 43.41 99 THR J O 1
ATOM 7518 N N . CYS E 2 123 ? 117.405 139.961 143.452 1.00 38.75 100 CYS J N 1
ATOM 7519 C CA . CYS E 2 123 ? 117.921 140.262 142.136 1.00 38.75 100 CYS J CA 1
ATOM 7520 C C . CYS E 2 123 ? 117.116 141.387 141.525 1.00 38.75 100 CYS J C 1
ATOM 7521 O O . CYS E 2 123 ? 115.889 141.394 141.601 1.00 38.75 100 CYS J O 1
ATOM 7524 N N . TYR E 2 124 ? 117.812 142.337 140.925 1.00 28.97 101 TYR J N 1
ATOM 7525 C CA . TYR E 2 124 ? 117.139 143.477 140.341 1.00 28.97 101 TYR J CA 1
ATOM 7526 C C . TYR E 2 124 ? 116.796 143.230 138.885 1.00 28.97 101 TYR J C 1
ATOM 7527 O O . TYR E 2 124 ? 115.724 143.632 138.424 1.00 28.97 101 TYR J O 1
ATOM 7536 N N . THR E 2 125 ? 117.680 142.553 138.158 1.00 27.92 102 THR J N 1
ATOM 7537 C CA . THR E 2 125 ? 117.494 142.222 136.759 1.00 27.92 102 THR J CA 1
ATOM 7538 C C . THR E 2 125 ? 117.492 140.716 136.590 1.00 27.92 102 THR J C 1
ATOM 7539 O O . THR E 2 125 ? 118.110 139.993 137.366 1.00 27.92 102 THR J O 1
ATOM 7543 N N . TYR E 2 126 ? 116.791 140.253 135.564 1.00 28.57 103 TYR J N 1
ATOM 7544 C CA . TYR E 2 126 ? 116.903 138.877 135.128 1.00 28.57 103 TYR J CA 1
ATOM 7545 C C . TYR E 2 126 ? 118.295 138.625 134.569 1.00 28.57 103 TYR J C 1
ATOM 7546 O O . TYR E 2 126 ? 119.003 139.545 134.182 1.00 28.57 103 TYR J O 1
ATOM 7555 N N . ASP E 2 127 ? 118.700 137.370 134.538 1.00 27.33 104 ASP J N 1
ATOM 7556 C CA . ASP E 2 127 ? 119.911 137.016 133.824 1.00 27.33 104 ASP J CA 1
ATOM 7557 C C . ASP E 2 127 ? 119.525 136.536 132.444 1.00 27.33 104 ASP J C 1
ATOM 7558 O O . ASP E 2 127 ? 118.559 135.785 132.288 1.00 27.33 104 ASP J O 1
ATOM 7563 N N . ARG E 2 128 ? 120.290 136.978 131.445 1.00 23.90 105 ARG J N 1
ATOM 7564 C CA . ARG E 2 128 ? 119.995 136.657 130.056 1.00 23.90 105 ARG J CA 1
ATOM 7565 C C . ARG E 2 128 ? 120.132 135.174 129.786 1.00 23.90 105 ARG J C 1
ATOM 7566 O O . ARG E 2 128 ? 119.378 134.624 128.986 1.00 23.90 105 ARG J O 1
ATOM 7574 N N . ASN E 2 129 ? 121.042 134.506 130.476 1.00 25.86 106 ASN J N 1
ATOM 7575 C CA . ASN E 2 129 ? 121.318 133.100 130.262 1.00 25.86 106 ASN J CA 1
ATOM 7576 C C . ASN E 2 129 ? 120.515 132.181 131.157 1.00 25.86 106 ASN J C 1
ATOM 7577 O O . ASN E 2 129 ? 120.686 130.967 131.072 1.00 25.86 106 ASN J O 1
ATOM 7582 N N . LYS E 2 130 ? 119.651 132.710 132.004 1.00 33.08 107 LYS J N 1
ATOM 7583 C CA . LYS E 2 130 ? 118.970 131.913 133.008 1.00 33.08 107 LYS J CA 1
ATOM 7584 C C . LYS E 2 130 ? 117.479 131.881 132.715 1.00 33.08 107 LYS J C 1
ATOM 7585 O O . LYS E 2 130 ? 116.915 132.844 132.194 1.00 33.08 107 LYS J O 1
ATOM 7591 N N . CYS E 2 131 ? 116.843 130.764 133.047 1.00 39.32 108 CYS J N 1
ATOM 7592 C CA . CYS E 2 131 ? 115.423 130.592 132.797 1.00 39.32 108 CYS J CA 1
ATOM 7593 C C . CYS E 2 131 ? 114.632 130.975 134.035 1.00 39.32 108 CYS J C 1
ATOM 7594 O O . CYS E 2 131 ? 114.854 130.416 135.111 1.00 39.32 108 CYS J O 1
ATOM 7597 N N . TYR E 2 132 ? 113.706 131.920 133.880 1.00 34.77 109 TYR J N 1
ATOM 7598 C CA . TYR E 2 132 ? 112.833 132.360 134.958 1.00 34.77 109 TYR J CA 1
ATOM 7599 C C . TYR E 2 132 ? 111.401 131.997 134.620 1.00 34.77 109 TYR J C 1
ATOM 7600 O O . TYR E 2 132 ? 110.922 132.305 133.528 1.00 34.77 109 TYR J O 1
ATOM 7609 N N . THR E 2 133 ? 110.723 131.353 135.563 1.00 36.98 110 THR J N 1
ATOM 7610 C CA . THR E 2 133 ? 109.417 130.762 135.341 1.00 36.98 110 THR J CA 1
ATOM 7611 C C . THR E 2 133 ? 108.437 131.160 136.432 1.00 36.98 110 THR J C 1
ATOM 7612 O O . THR E 2 133 ? 108.819 131.482 137.556 1.00 36.98 110 THR J O 1
ATOM 7616 N N . ALA E 2 134 ? 107.157 131.083 136.090 1.00 36.20 111 ALA J N 1
ATOM 7617 C CA . ALA E 2 134 ? 106.068 131.412 136.992 1.00 36.20 111 ALA J CA 1
ATOM 7618 C C . ALA E 2 134 ? 104.989 130.366 136.826 1.00 36.20 111 ALA J C 1
ATOM 7619 O O . ALA E 2 134 ? 104.642 130.024 135.698 1.00 36.20 111 ALA J O 1
ATOM 7621 N N . VAL E 2 135 ? 104.456 129.860 137.925 1.00 36.01 112 VAL J N 1
ATOM 7622 C CA . VAL E 2 135 ? 103.456 128.803 137.885 1.00 36.01 112 VAL J CA 1
ATOM 7623 C C . VAL E 2 135 ? 102.097 129.414 138.183 1.00 36.01 112 VAL J C 1
ATOM 7624 O O . VAL E 2 135 ? 101.871 129.913 139.290 1.00 36.01 112 VAL J O 1
ATOM 7628 N N . VAL E 2 136 ? 101.185 129.376 137.215 1.00 36.96 113 VAL J N 1
ATOM 7629 C CA . VAL E 2 136 ? 99.855 129.943 137.422 1.00 36.96 113 VAL J CA 1
ATOM 7630 C C . VAL E 2 136 ? 98.809 128.841 137.328 1.00 36.96 113 VAL J C 1
ATOM 7631 O O . VAL E 2 136 ? 99.016 127.851 136.621 1.00 36.96 113 VAL J O 1
ATOM 7635 N N . PRO E 2 137 ? 97.728 128.925 138.059 1.00 38.71 114 PRO J N 1
ATOM 7636 C CA . PRO E 2 137 ? 96.677 127.916 137.926 1.00 38.71 114 PRO J CA 1
ATOM 7637 C C . PRO E 2 137 ? 95.633 128.191 136.855 1.00 38.71 114 PRO J C 1
ATOM 7638 O O . PRO E 2 137 ? 94.602 128.788 137.160 1.00 38.71 114 PRO J O 1
ATOM 7642 N N . LEU E 2 138 ? 95.859 127.779 135.612 1.00 39.51 115 LEU J N 1
ATOM 7643 C CA . LEU E 2 138 ? 94.766 127.793 134.649 1.00 39.51 115 LEU J CA 1
ATOM 7644 C C . LEU E 2 138 ? 93.921 126.542 134.835 1.00 39.51 115 LEU J C 1
ATOM 7645 O O . LEU E 2 138 ? 94.318 125.612 135.528 1.00 39.51 115 LEU J O 1
ATOM 7650 N N . VAL E 2 139 ? 92.751 126.501 134.196 1.00 47.56 116 VAL J N 1
ATOM 7651 C CA . VAL E 2 139 ? 91.778 125.478 134.571 1.00 47.56 116 VAL J CA 1
ATOM 7652 C C . VAL E 2 139 ? 91.684 124.286 133.614 1.00 47.56 116 VAL J C 1
ATOM 7653 O O . VAL E 2 139 ? 91.808 123.145 134.069 1.00 47.56 116 VAL J O 1
ATOM 7657 N N . TYR E 2 140 ? 91.532 124.515 132.307 1.00 53.39 117 TYR J N 1
ATOM 7658 C CA . TYR E 2 140 ? 91.123 123.498 131.322 1.00 53.39 117 TYR J CA 1
ATOM 7659 C C . TYR E 2 140 ? 89.889 122.731 131.799 1.00 53.39 117 TYR J C 1
ATOM 7660 O O . TYR E 2 140 ? 89.917 121.522 132.025 1.00 53.39 117 TYR J O 1
ATOM 7669 N N . GLY E 2 141 ? 88.791 123.469 131.923 1.00 65.41 118 GLY J N 1
ATOM 7670 C CA . GLY E 2 141 ? 87.498 122.876 132.196 1.00 65.41 118 GLY J CA 1
ATOM 7671 C C . GLY E 2 141 ? 87.346 122.307 133.589 1.00 65.41 118 GLY J C 1
ATOM 7672 O O . GLY E 2 141 ? 87.329 123.042 134.581 1.00 65.41 118 GLY J O 1
ATOM 7673 N N . GLY E 2 142 ? 87.241 120.988 133.677 1.00 66.33 119 GLY J N 1
ATOM 7674 C CA . GLY E 2 142 ? 86.965 120.373 134.954 1.00 66.33 119 GLY J CA 1
ATOM 7675 C C . GLY E 2 142 ? 88.191 120.018 135.764 1.00 66.33 119 GLY J C 1
ATOM 7676 O O . GLY E 2 142 ? 88.216 118.950 136.379 1.00 66.33 119 GLY J O 1
ATOM 7677 N N . GLU E 2 143 ? 89.200 120.883 135.792 1.00 61.31 120 GLU J N 1
ATOM 7678 C CA . GLU E 2 143 ? 90.393 120.622 136.585 1.00 61.31 120 GLU J CA 1
ATOM 7679 C C . GLU E 2 143 ? 91.048 121.966 136.894 1.00 61.31 120 GLU J C 1
ATOM 7680 O O . GLU E 2 143 ? 90.473 123.027 136.642 1.00 61.31 120 GLU J O 1
ATOM 7686 N N . THR E 2 144 ? 92.241 121.924 137.479 1.00 52.69 121 THR J N 1
ATOM 7687 C CA . THR E 2 144 ? 93.077 123.102 137.669 1.00 52.69 121 THR J CA 1
ATOM 7688 C C . THR E 2 144 ? 94.513 122.629 137.478 1.00 52.69 121 THR J C 1
ATOM 7689 O O . THR E 2 144 ? 95.146 122.120 138.405 1.00 52.69 121 THR J O 1
ATOM 7693 N N . LYS E 2 145 ? 94.996 122.756 136.251 1.00 51.29 122 LYS J N 1
ATOM 7694 C CA . LYS E 2 145 ? 96.336 122.339 135.879 1.00 51.29 122 LYS J CA 1
ATOM 7695 C C . LYS E 2 145 ? 97.290 123.481 136.172 1.00 51.29 122 LYS J C 1
ATOM 7696 O O . LYS E 2 145 ? 97.185 124.548 135.564 1.00 51.29 122 LYS J O 1
ATOM 7702 N N . MET E 2 146 ? 98.203 123.273 137.107 1.00 48.74 123 MET J N 1
ATOM 7703 C CA . MET E 2 146 ? 99.194 124.294 137.416 1.00 48.74 123 MET J CA 1
ATOM 7704 C C . MET E 2 146 ? 100.209 124.321 136.285 1.00 48.74 123 MET J C 1
ATOM 7705 O O . MET E 2 146 ? 101.156 123.539 136.257 1.00 48.74 123 MET J O 1
ATOM 7710 N N . VAL E 2 147 ? 100.006 125.236 135.333 1.00 40.27 124 VAL J N 1
ATOM 7711 C CA . VAL E 2 147 ? 100.873 125.360 134.168 1.00 40.27 124 VAL J CA 1
ATOM 7712 C C . VAL E 2 147 ? 102.018 126.296 134.483 1.00 40.27 124 VAL J C 1
ATOM 7713 O O . VAL E 2 147 ? 101.902 127.209 135.297 1.00 40.27 124 VAL J O 1
ATOM 7717 N N . GLU E 2 148 ? 103.137 126.063 133.823 1.00 37.84 125 GLU J N 1
ATOM 7718 C CA . GLU E 2 148 ? 104.334 126.862 133.998 1.00 37.84 125 GLU J CA 1
ATOM 7719 C C . GLU E 2 148 ? 104.470 127.760 132.787 1.00 37.84 125 GLU J C 1
ATOM 7720 O O . GLU E 2 148 ? 104.425 127.274 131.656 1.00 37.84 125 GLU J O 1
ATOM 7726 N N . THR E 2 149 ? 104.617 129.059 133.018 1.00 31.55 126 THR J N 1
ATOM 7727 C CA . THR E 2 149 ? 104.794 130.028 131.953 1.00 31.55 126 THR J CA 1
ATOM 7728 C C . THR E 2 149 ? 106.210 130.573 131.986 1.00 31.55 126 THR J C 1
ATOM 7729 O O . THR E 2 149 ? 106.909 130.450 132.989 1.00 31.55 126 THR J O 1
ATOM 7733 N N . ALA E 2 150 ? 106.627 131.177 130.881 1.00 27.54 127 ALA J N 1
ATOM 7734 C CA . ALA E 2 150 ? 108.001 131.615 130.692 1.00 27.54 127 ALA J CA 1
ATOM 7735 C C . ALA E 2 150 ? 108.078 133.127 130.807 1.00 27.54 127 ALA J C 1
ATOM 7736 O O . ALA E 2 150 ? 107.445 133.845 130.032 1.00 27.54 127 ALA J O 1
ATOM 7738 N N . LEU E 2 151 ? 108.857 133.609 131.773 1.00 31.19 128 LEU J N 1
ATOM 7739 C CA . LEU E 2 151 ? 108.945 135.044 132.010 1.00 31.19 128 LEU J CA 1
ATOM 7740 C C . LEU E 2 151 ? 110.024 135.692 131.166 1.00 31.19 128 LEU J C 1
ATOM 7741 O O . LEU E 2 151 ? 109.920 136.874 130.835 1.00 31.19 128 LEU J O 1
ATOM 7746 N N . THR E 2 152 ? 111.063 134.944 130.829 1.00 32.90 129 THR J N 1
ATOM 7747 C CA . THR E 2 152 ? 112.069 135.353 129.853 1.00 32.90 129 THR J CA 1
ATOM 7748 C C . THR E 2 152 ? 112.263 134.262 128.808 1.00 32.90 129 THR J C 1
ATOM 7749 O O . THR E 2 152 ? 113.244 133.513 128.854 1.00 32.90 129 THR J O 1
ATOM 7753 N N . PRO E 2 153 ? 111.356 134.155 127.833 1.00 28.14 130 PRO J N 1
ATOM 7754 C CA . PRO E 2 153 ? 111.567 133.211 126.741 1.00 28.14 130 PRO J CA 1
ATOM 7755 C C . PRO E 2 153 ? 112.687 133.716 125.864 1.00 28.14 130 PRO J C 1
ATOM 7756 O O . PRO E 2 153 ? 113.050 134.887 125.922 1.00 28.14 130 PRO J O 1
ATOM 7760 N N . ASP E 2 154 ? 113.172 132.813 125.014 1.00 24.52 131 ASP J N 1
ATOM 7761 C CA . ASP E 2 154 ? 114.472 132.729 124.339 1.00 24.52 131 ASP J CA 1
ATOM 7762 C C . ASP E 2 154 ? 115.591 132.398 125.308 1.00 24.52 131 ASP J C 1
ATOM 7763 O O . ASP E 2 154 ? 116.757 132.480 124.946 1.00 24.52 131 ASP J O 1
ATOM 7768 N N . ALA E 2 155 ? 115.259 132.003 126.520 1.00 31.27 132 ALA J N 1
ATOM 7769 C CA . ALA E 2 155 ? 116.230 131.452 127.444 1.00 31.27 132 ALA J CA 1
ATOM 7770 C C . ALA E 2 155 ? 115.676 130.258 128.196 1.00 31.27 132 ALA J C 1
ATOM 7771 O O . ALA E 2 155 ? 116.372 129.717 129.057 1.00 31.27 132 ALA J O 1
ATOM 7773 N N . CYS E 2 156 ? 114.461 129.821 127.885 1.00 33.30 133 CYS J N 1
ATOM 7774 C CA . CYS E 2 156 ? 113.783 128.773 128.625 1.00 33.30 133 CYS J CA 1
ATOM 7775 C C . CYS E 2 156 ? 113.481 127.582 127.736 1.00 33.30 133 CYS J C 1
ATOM 7776 O O . CYS E 2 156 ? 112.459 126.923 127.896 1.00 33.30 133 CYS J O 1
ATOM 7779 N N . TYR E 2 157 ? 114.342 127.295 126.830 1.00 28.70 134 TYR J N 1
ATOM 7780 C CA . TYR E 2 157 ? 114.046 126.230 125.884 1.00 28.70 134 TYR J CA 1
ATOM 7781 C C . TYR E 2 157 ? 114.626 124.909 126.367 1.00 28.70 134 TYR J C 1
ATOM 7782 O O . TYR E 2 157 ? 115.803 124.856 126.742 1.00 28.70 134 TYR J O 1
ATOM 7791 N N . PRO E 2 158 ? 113.855 123.837 126.366 1.00 35.50 135 PRO J N 1
ATOM 7792 C CA . PRO E 2 158 ? 114.401 122.535 126.749 1.00 35.50 135 PRO J CA 1
ATOM 7793 C C . PRO E 2 158 ? 115.221 121.891 125.646 1.00 35.50 135 PRO J C 1
ATOM 7794 O O . PRO E 2 158 ? 115.501 122.515 124.620 1.00 35.50 135 PRO J O 1
ATOM 7798 N N . ASP E 2 159 ? 115.620 120.639 125.852 1.00 43.93 136 ASP J N 1
ATOM 7799 C CA . ASP E 2 159 ? 116.479 119.922 124.908 1.00 43.93 136 ASP J CA 1
ATOM 7800 C C . ASP E 2 159 ? 115.934 118.538 124.537 1.00 43.93 136 ASP J C 1
ATOM 7801 O O . ASP E 2 159 ? 114.761 118.380 124.198 1.00 43.93 136 ASP J O 1
ATOM 7806 N N . LYS F 3 19 ? 133.935 143.050 125.653 1.00 21.61 1 LYS P N 1
ATOM 7807 C CA . LYS F 3 19 ? 133.945 142.640 124.261 1.00 21.61 1 LYS P CA 1
ATOM 7808 C C . LYS F 3 19 ? 132.725 141.807 123.962 1.00 21.61 1 LYS P C 1
ATOM 7809 O O . LYS F 3 19 ? 132.432 140.877 124.693 1.00 21.61 1 LYS P O 1
ATOM 7815 N N . SER F 3 20 ? 132.006 142.152 122.905 1.00 19.76 2 SER P N 1
ATOM 7816 C CA . SER F 3 20 ? 130.864 141.355 122.506 1.00 19.76 2 SER P CA 1
ATOM 7817 C C . SER F 3 20 ? 131.353 140.074 121.854 1.00 19.76 2 SER P C 1
ATOM 7818 O O . SER F 3 20 ? 132.286 140.111 121.057 1.00 19.76 2 SER P O 1
ATOM 7821 N N . PRO F 3 21 ? 130.736 138.933 122.154 1.00 21.67 3 PRO P N 1
ATOM 7822 C CA . PRO F 3 21 ? 131.214 137.660 121.622 1.00 21.67 3 PRO P CA 1
ATOM 7823 C C . PRO F 3 21 ? 130.777 137.357 120.199 1.00 21.67 3 PRO P C 1
ATOM 7824 O O . PRO F 3 21 ? 130.876 136.203 119.786 1.00 21.67 3 PRO P O 1
ATOM 7828 N N . ILE F 3 22 ? 130.266 138.304 119.470 1.00 33.42 4 ILE P N 1
ATOM 7829 C CA . ILE F 3 22 ? 129.838 138.108 118.094 1.00 33.42 4 ILE P CA 1
ATOM 7830 C C . ILE F 3 22 ? 131.018 138.474 117.215 1.00 33.42 4 ILE P C 1
ATOM 7831 O O . ILE F 3 22 ? 131.857 139.280 117.602 1.00 33.42 4 ILE P O 1
ATOM 7836 N N . PHE F 3 23 ? 131.119 137.855 116.047 1.00 33.42 5 PHE P N 1
ATOM 7837 C CA . PHE F 3 23 ? 132.292 138.003 115.205 1.00 33.42 5 PHE P CA 1
ATOM 7838 C C . PHE F 3 23 ? 131.895 137.708 113.774 1.00 33.42 5 PHE P C 1
ATOM 7839 O O . PHE F 3 23 ? 131.136 136.781 113.522 1.00 33.42 5 PHE P O 1
ATOM 7847 N N . GLY F 3 24 ? 132.389 138.517 112.855 1.00 22.78 6 GLY P N 1
ATOM 7848 C CA . GLY F 3 24 ? 132.115 138.375 111.451 1.00 22.78 6 GLY P CA 1
ATOM 7849 C C . GLY F 3 24 ? 133.039 139.280 110.676 1.00 22.78 6 GLY P C 1
ATOM 7850 O O . GLY F 3 24 ? 134.040 139.738 111.206 1.00 22.78 6 GLY P O 1
ATOM 7851 N N . PRO F 3 25 ? 132.726 139.583 109.422 1.00 20.78 7 PRO P N 1
ATOM 7852 C CA . PRO F 3 25 ? 133.691 140.293 108.585 1.00 20.78 7 PRO P CA 1
ATOM 7853 C C . PRO F 3 25 ? 133.781 141.767 108.927 1.00 20.78 7 PRO P C 1
ATOM 7854 O O . PRO F 3 25 ? 132.798 142.494 108.864 1.00 20.78 7 PRO P O 1
ATOM 7858 N N . GLU F 3 26 ? 134.985 142.212 109.242 1.00 25.82 8 GLU P N 1
ATOM 7859 C CA . GLU F 3 26 ? 135.248 143.597 109.605 1.00 25.82 8 GLU P CA 1
ATOM 7860 C C . GLU F 3 26 ? 135.079 144.550 108.438 1.00 25.82 8 GLU P C 1
ATOM 7861 O O . GLU F 3 26 ? 134.964 145.756 108.653 1.00 25.82 8 GLU P O 1
ATOM 7867 N N . GLU F 3 27 ? 135.052 144.042 107.212 1.00 29.37 9 GLU P N 1
ATOM 7868 C CA . GLU F 3 27 ? 135.241 144.873 106.032 1.00 29.37 9 GLU P CA 1
ATOM 7869 C C . GLU F 3 27 ? 134.819 144.056 104.826 1.00 29.37 9 GLU P C 1
ATOM 7870 O O . GLU F 3 27 ? 135.499 143.091 104.483 1.00 29.37 9 GLU P O 1
ATOM 7876 N N . VAL F 3 28 ? 133.721 144.418 104.186 1.00 31.11 10 VAL P N 1
ATOM 7877 C CA . VAL F 3 28 ? 133.245 143.708 103.004 1.00 31.11 10 VAL P CA 1
ATOM 7878 C C . VAL F 3 28 ? 133.328 144.663 101.819 1.00 31.11 10 VAL P C 1
ATOM 7879 O O . VAL F 3 28 ? 133.235 145.881 101.986 1.00 31.11 10 VAL P O 1
ATOM 7883 N N . ASN F 3 29 ? 133.592 144.119 100.630 1.00 39.84 11 ASN P N 1
ATOM 7884 C CA . ASN F 3 29 ? 133.660 144.897 99.402 1.00 39.84 11 ASN P CA 1
ATOM 7885 C C . ASN F 3 29 ? 132.882 144.204 98.300 1.00 39.84 11 ASN P C 1
ATOM 7886 O O . ASN F 3 29 ? 132.842 142.976 98.241 1.00 39.84 11 ASN P O 1
ATOM 7891 N N . SER F 3 30 ? 132.261 144.992 97.429 1.00 47.67 12 SER P N 1
ATOM 7892 C CA . SER F 3 30 ? 131.708 144.485 96.181 1.00 47.67 12 SER P CA 1
ATOM 7893 C C . SER F 3 30 ? 131.654 145.600 95.152 1.00 47.67 12 SER P C 1
ATOM 7894 O O . SER F 3 30 ? 132.158 146.704 95.365 1.00 47.67 12 SER P O 1
ATOM 7897 N N . VAL F 3 31 ? 131.064 145.276 94.005 1.00 53.02 13 VAL P N 1
ATOM 7898 C CA . VAL F 3 31 ? 130.723 146.243 92.979 1.00 53.02 13 VAL P CA 1
ATOM 7899 C C . VAL F 3 31 ? 129.206 146.221 92.819 1.00 53.02 13 VAL P C 1
ATOM 7900 O O . VAL F 3 31 ? 128.520 145.381 93.396 1.00 53.02 13 VAL P O 1
ATOM 7904 N N . GLU F 3 32 ? 128.687 147.164 92.040 1.00 53.70 14 GLU P N 1
ATOM 7905 C CA . GLU F 3 32 ? 127.246 147.280 91.858 1.00 53.70 14 GLU P CA 1
ATOM 7906 C C . GLU F 3 32 ? 126.685 146.074 91.118 1.00 53.70 14 GLU P C 1
ATOM 7907 O O . GLU F 3 32 ? 127.380 145.403 90.361 1.00 53.70 14 GLU P O 1
ATOM 7913 N N . GLY F 3 33 ? 125.418 145.779 91.373 1.00 48.71 15 GLY P N 1
ATOM 7914 C CA . GLY F 3 33 ? 124.758 144.650 90.758 1.00 48.71 15 GLY P CA 1
ATOM 7915 C C . GLY F 3 33 ? 125.083 143.306 91.363 1.00 48.71 15 GLY P C 1
ATOM 7916 O O . GLY F 3 33 ? 124.385 142.331 91.070 1.00 48.71 15 GLY P O 1
ATOM 7917 N N . ASN F 3 34 ? 126.086 143.228 92.228 1.00 45.75 16 ASN P N 1
ATOM 7918 C CA . ASN F 3 34 ? 126.600 141.970 92.750 1.00 45.75 16 ASN P CA 1
ATOM 7919 C C . ASN F 3 34 ? 125.714 141.459 93.881 1.00 45.75 16 ASN P C 1
ATOM 7920 O O . ASN F 3 34 ? 124.539 141.806 94.000 1.00 45.75 16 ASN P O 1
ATOM 7925 N N . SER F 3 35 ? 126.268 140.568 94.693 1.00 34.13 17 SER P N 1
ATOM 7926 C CA . SER F 3 35 ? 125.604 140.045 95.871 1.00 34.13 17 SER P CA 1
ATOM 7927 C C . SER F 3 35 ? 126.655 139.815 96.945 1.00 34.13 17 SER P C 1
ATOM 7928 O O . SER F 3 35 ? 127.844 139.681 96.652 1.00 34.13 17 SER P O 1
ATOM 7931 N N . VAL F 3 36 ? 126.216 139.802 98.204 1.00 28.19 18 VAL P N 1
ATOM 7932 C CA . VAL F 3 36 ? 127.090 139.456 99.314 1.00 28.19 18 VAL P CA 1
ATOM 7933 C C . VAL F 3 36 ? 126.392 138.448 100.196 1.00 28.19 18 VAL P C 1
ATOM 7934 O O . VAL F 3 36 ? 125.175 138.281 100.153 1.00 28.19 18 VAL P O 1
ATOM 7938 N N . SER F 3 37 ? 127.190 137.796 101.023 1.00 22.81 19 SER P N 1
ATOM 7939 C CA . SER F 3 37 ? 126.700 136.890 102.049 1.00 22.81 19 SER P CA 1
ATOM 7940 C C . SER F 3 37 ? 127.617 137.074 103.244 1.00 22.81 19 SER P C 1
ATOM 7941 O O . SER F 3 37 ? 128.819 136.815 103.150 1.00 22.81 19 SER P O 1
ATOM 7944 N N . ILE F 3 38 ? 127.067 137.573 104.345 1.00 19.71 20 ILE P N 1
ATOM 7945 C CA . ILE F 3 38 ? 127.844 137.998 105.500 1.00 19.71 20 ILE P CA 1
ATOM 7946 C C . ILE F 3 38 ? 127.527 137.058 106.647 1.00 19.71 20 ILE P C 1
ATOM 7947 O O . ILE F 3 38 ? 126.376 136.971 107.085 1.00 19.71 20 ILE P O 1
ATOM 7952 N N . THR F 3 39 ? 128.544 136.340 107.118 1.00 17.09 21 THR P N 1
ATOM 7953 C CA . THR F 3 39 ? 128.410 135.345 108.175 1.00 17.09 21 THR P CA 1
ATOM 7954 C C . THR F 3 39 ? 128.870 135.957 109.486 1.00 17.09 21 THR P C 1
ATOM 7955 O O . THR F 3 39 ? 129.995 136.451 109.571 1.00 17.09 21 THR P O 1
ATOM 7959 N N . CYS F 3 40 ? 128.009 135.928 110.504 1.00 18.83 22 CYS P N 1
ATOM 7960 C CA . CYS F 3 40 ? 128.371 136.388 111.836 1.00 18.83 22 CYS P CA 1
ATOM 7961 C C . CYS F 3 40 ? 128.257 135.221 112.811 1.00 18.83 22 CYS P C 1
ATOM 7962 O O . CYS F 3 40 ? 127.283 134.461 112.764 1.00 18.83 22 CYS P O 1
ATOM 7965 N N . TYR F 3 41 ? 129.268 135.075 113.674 1.00 21.07 23 TYR P N 1
ATOM 7966 C CA . TYR F 3 41 ? 129.449 133.926 114.549 1.00 21.07 23 TYR P CA 1
ATOM 7967 C C . TYR F 3 41 ? 129.138 134.278 115.990 1.00 21.07 23 TYR P C 1
ATOM 7968 O O . TYR F 3 41 ? 129.646 135.263 116.501 1.00 21.07 23 TYR P O 1
ATOM 7977 N N . TYR F 3 42 ? 128.377 133.438 116.668 1.00 14.36 24 TYR P N 1
ATOM 7978 C CA . TYR F 3 42 ? 128.013 133.647 118.058 1.00 14.36 24 TYR P CA 1
ATOM 7979 C C . TYR F 3 42 ? 128.271 132.388 118.860 1.00 14.36 24 TYR P C 1
ATOM 7980 O O . TYR F 3 42 ? 128.342 131.297 118.291 1.00 14.36 24 TYR P O 1
ATOM 7989 N N . PRO F 3 43 ? 128.449 132.505 120.177 1.00 17.49 25 PRO P N 1
ATOM 7990 C CA . PRO F 3 43 ? 128.553 131.323 121.029 1.00 17.49 25 PRO P CA 1
ATOM 7991 C C . PRO F 3 43 ? 127.282 130.510 120.982 1.00 17.49 25 PRO P C 1
ATOM 7992 O O . PRO F 3 43 ? 126.196 131.076 121.071 1.00 17.49 25 PRO P O 1
ATOM 7996 N N . PRO F 3 44 ? 127.359 129.222 120.826 1.00 11.66 26 PRO P N 1
ATOM 7997 C CA . PRO F 3 44 ? 126.137 128.430 120.678 1.00 11.66 26 PRO P CA 1
ATOM 7998 C C . PRO F 3 44 ? 125.630 127.881 122.006 1.00 11.66 26 PRO P C 1
ATOM 7999 O O . PRO F 3 44 ? 125.556 126.674 122.214 1.00 11.66 26 PRO P O 1
ATOM 8003 N N . THR F 3 45 ? 125.300 128.778 122.924 1.00 15.80 27 THR P N 1
ATOM 8004 C CA . THR F 3 45 ? 124.560 128.378 124.101 1.00 15.80 27 THR P CA 1
ATOM 8005 C C . THR F 3 45 ? 123.087 128.339 123.750 1.00 15.80 27 THR P C 1
ATOM 8006 O O . THR F 3 45 ? 122.691 128.735 122.668 1.00 15.80 27 THR P O 1
ATOM 8010 N N . SER F 3 46 ? 122.258 127.847 124.654 1.00 12.48 28 SER P N 1
ATOM 8011 C CA . SER F 3 46 ? 120.857 127.669 124.289 1.00 12.48 28 SER P CA 1
ATOM 8012 C C . SER F 3 46 ? 120.054 128.951 124.298 1.00 12.48 28 SER P C 1
ATOM 8013 O O . SER F 3 46 ? 118.864 128.908 124.003 1.00 12.48 28 SER P O 1
ATOM 8016 N N . VAL F 3 47 ? 120.655 130.061 124.692 1.00 18.51 29 VAL P N 1
ATOM 8017 C CA . VAL F 3 47 ? 120.028 131.370 124.656 1.00 18.51 29 VAL P CA 1
ATOM 8018 C C . VAL F 3 47 ? 120.280 132.040 123.332 1.00 18.51 29 VAL P C 1
ATOM 8019 O O . VAL F 3 47 ? 119.377 132.635 122.751 1.00 18.51 29 VAL P O 1
ATOM 8023 N N . ASN F 3 48 ? 121.522 131.953 122.872 1.00 14.44 30 ASN P N 1
ATOM 8024 C CA . ASN F 3 48 ? 121.923 132.631 121.664 1.00 14.44 30 ASN P CA 1
ATOM 8025 C C . ASN F 3 48 ? 121.259 132.026 120.464 1.00 14.44 30 ASN P C 1
ATOM 8026 O O . ASN F 3 48 ? 121.034 132.723 119.482 1.00 14.44 30 ASN P O 1
ATOM 8031 N N . ARG F 3 49 ? 120.920 130.753 120.515 1.00 15.96 31 ARG P N 1
ATOM 8032 C CA . ARG F 3 49 ? 120.404 130.115 119.321 1.00 15.96 31 ARG P CA 1
ATOM 8033 C C . ARG F 3 49 ? 118.903 130.245 119.168 1.00 15.96 31 ARG P C 1
ATOM 8034 O O . ARG F 3 49 ? 118.368 129.807 118.155 1.00 15.96 31 ARG P O 1
ATOM 8042 N N . HIS F 3 50 ? 118.213 130.834 120.128 1.00 19.13 32 HIS P N 1
ATOM 8043 C CA . HIS F 3 50 ? 116.786 131.050 120.033 1.00 19.13 32 HIS P CA 1
ATOM 8044 C C . HIS F 3 50 ? 116.389 132.505 120.132 1.00 19.13 32 HIS P C 1
ATOM 8045 O O . HIS F 3 50 ? 115.204 132.797 120.058 1.00 19.13 32 HIS P O 1
ATOM 8052 N N . THR F 3 51 ? 117.323 133.416 120.321 1.00 25.06 33 THR P N 1
ATOM 8053 C CA . THR F 3 51 ? 117.004 134.827 120.399 1.00 25.06 33 THR P CA 1
ATOM 8054 C C . THR F 3 51 ? 117.052 135.416 118.996 1.00 25.06 33 THR P C 1
ATOM 8055 O O . THR F 3 51 ? 117.471 134.758 118.055 1.00 25.06 33 THR P O 1
ATOM 8059 N N . ARG F 3 52 ? 116.567 136.643 118.833 1.00 33.42 34 ARG P N 1
ATOM 8060 C CA . ARG F 3 52 ? 116.423 137.201 117.497 1.00 33.42 34 ARG P CA 1
ATOM 8061 C C . ARG F 3 52 ? 117.761 137.713 117.028 1.00 33.42 34 ARG P C 1
ATOM 8062 O O . ARG F 3 52 ? 118.572 138.169 117.828 1.00 33.42 34 ARG P O 1
ATOM 8070 N N . LYS F 3 53 ? 118.012 137.573 115.739 1.00 33.42 35 LYS P N 1
ATOM 8071 C CA . LYS F 3 53 ? 119.233 138.026 115.113 1.00 33.42 35 LYS P CA 1
ATOM 8072 C C . LYS F 3 53 ? 118.878 139.154 114.182 1.00 33.42 35 LYS P C 1
ATOM 8073 O O . LYS F 3 53 ? 117.921 139.049 113.436 1.00 33.42 35 LYS P O 1
ATOM 8079 N N . TYR F 3 54 ? 119.635 140.218 114.212 1.00 33.42 36 TYR P N 1
ATOM 8080 C CA . TYR F 3 54 ? 119.262 141.380 113.436 1.00 33.42 36 TYR P CA 1
ATOM 8081 C C . TYR F 3 54 ? 120.410 141.808 112.551 1.00 33.42 36 TYR P C 1
ATOM 8082 O O . TYR F 3 54 ? 121.556 141.412 112.757 1.00 33.42 36 TYR P O 1
ATOM 8091 N N . TRP F 3 55 ? 120.091 142.647 111.577 1.00 33.42 37 TRP P N 1
ATOM 8092 C CA . TRP F 3 55 ? 121.083 143.246 110.687 1.00 33.42 37 TRP P CA 1
ATOM 8093 C C . TRP F 3 55 ? 120.708 144.717 110.526 1.00 33.42 37 TRP P C 1
ATOM 8094 O O . TRP F 3 55 ? 119.970 145.088 109.623 1.00 33.42 37 TRP P O 1
ATOM 8105 N N . CYS F 3 56 ? 121.227 145.559 111.391 1.00 33.42 38 CYS P N 1
ATOM 8106 C CA . CYS F 3 56 ? 120.813 146.946 111.405 1.00 33.42 38 CYS P CA 1
ATOM 8107 C C . CYS F 3 56 ? 121.839 147.817 110.709 1.00 33.42 38 CYS P C 1
ATOM 8108 O O . CYS F 3 56 ? 122.939 147.379 110.424 1.00 33.42 38 CYS P O 1
ATOM 8111 N N . ARG F 3 57 ? 121.485 149.072 110.448 1.00 32.50 39 ARG P N 1
ATOM 8112 C CA . ARG F 3 57 ? 122.365 150.005 109.751 1.00 32.50 39 ARG P CA 1
ATOM 8113 C C . ARG F 3 57 ? 122.704 151.205 110.619 1.00 32.50 39 ARG P C 1
ATOM 8114 O O . ARG F 3 57 ? 121.819 151.966 111.000 1.00 32.50 39 ARG P O 1
ATOM 8122 N N . GLN F 3 58 ? 123.990 151.412 110.873 1.00 34.73 40 GLN P N 1
ATOM 8123 C CA . GLN F 3 58 ? 124.469 152.416 111.820 1.00 34.73 40 GLN P CA 1
ATOM 8124 C C . GLN F 3 58 ? 124.484 153.801 111.170 1.00 34.73 40 GLN P C 1
ATOM 8125 O O . GLN F 3 58 ? 125.521 154.349 110.790 1.00 34.73 40 GLN P O 1
ATOM 8131 N N . GLY F 3 59 ? 123.307 154.392 111.060 1.00 49.09 41 GLY P N 1
ATOM 8132 C CA . GLY F 3 59 ? 123.217 155.749 110.569 1.00 49.09 41 GLY P CA 1
ATOM 8133 C C . GLY F 3 59 ? 123.707 156.757 111.591 1.00 49.09 41 GLY P C 1
ATOM 8134 O O . GLY F 3 59 ? 123.940 156.450 112.760 1.00 49.09 41 GLY P O 1
ATOM 8135 N N . ALA F 3 60 ? 123.852 158.001 111.130 1.00 61.64 42 ALA P N 1
ATOM 8136 C CA . ALA F 3 60 ? 124.402 159.072 111.955 1.00 61.64 42 ALA P CA 1
ATOM 8137 C C . ALA F 3 60 ? 123.365 159.573 112.965 1.00 61.64 42 ALA P C 1
ATOM 8138 O O . ALA F 3 60 ? 122.183 159.214 112.912 1.00 61.64 42 ALA P O 1
ATOM 8140 N N . ARG F 3 61 ? 123.870 160.350 113.939 1.00 62.74 43 ARG P N 1
ATOM 8141 C CA . ARG F 3 61 ? 123.210 160.959 115.102 1.00 62.74 43 ARG P CA 1
ATOM 8142 C C . ARG F 3 61 ? 122.864 159.931 116.187 1.00 62.74 43 ARG P C 1
ATOM 8143 O O . ARG F 3 61 ? 122.775 160.278 117.372 1.00 62.74 43 ARG P O 1
ATOM 8151 N N . GLY F 3 62 ? 122.862 158.654 115.844 1.00 61.58 44 GLY P N 1
ATOM 8152 C CA . GLY F 3 62 ? 122.402 157.601 116.736 1.00 61.58 44 GLY P CA 1
ATOM 8153 C C . GLY F 3 62 ? 121.119 156.961 116.229 1.00 61.58 44 GLY P C 1
ATOM 8154 O O . GLY F 3 62 ? 120.190 157.645 115.779 1.00 61.58 44 GLY P O 1
ATOM 8155 N N . GLY F 3 63 ? 121.060 155.634 116.325 1.00 45.82 45 GLY P N 1
ATOM 8156 C CA . GLY F 3 63 ? 119.934 154.866 115.833 1.00 45.82 45 GLY P CA 1
ATOM 8157 C C . GLY F 3 63 ? 120.289 153.899 114.720 1.00 45.82 45 GLY P C 1
ATOM 8158 O O . GLY F 3 63 ? 120.361 154.266 113.544 1.00 45.82 45 GLY P O 1
ATOM 8159 N N . CYS F 3 64 ? 120.488 152.640 115.093 1.00 32.16 46 CYS P N 1
ATOM 8160 C CA . CYS F 3 64 ? 120.730 151.557 114.152 1.00 32.16 46 CYS P CA 1
ATOM 8161 C C . CYS F 3 64 ? 119.368 150.978 113.789 1.00 32.16 46 CYS P C 1
ATOM 8162 O O . CYS F 3 64 ? 118.759 150.269 114.588 1.00 32.16 46 CYS P O 1
ATOM 8165 N N . ILE F 3 65 ? 118.876 151.302 112.593 1.00 25.80 47 ILE P N 1
ATOM 8166 C CA . ILE F 3 65 ? 117.550 150.877 112.154 1.00 25.80 47 ILE P CA 1
ATOM 8167 C C . ILE F 3 65 ? 117.619 149.469 111.598 1.00 25.80 47 ILE P C 1
ATOM 8168 O O . ILE F 3 65 ? 118.457 149.177 110.750 1.00 25.80 47 ILE P O 1
ATOM 8173 N N . THR F 3 66 ? 116.748 148.593 112.077 1.00 27.48 48 THR P N 1
ATOM 8174 C CA . THR F 3 66 ? 116.798 147.196 111.683 1.00 27.48 48 THR P CA 1
ATOM 8175 C C . THR F 3 66 ? 116.353 147.061 110.241 1.00 27.48 48 THR P C 1
ATOM 8176 O O . THR F 3 66 ? 115.322 147.607 109.858 1.00 27.48 48 THR P O 1
ATOM 8180 N N . LEU F 3 67 ? 117.169 146.393 109.421 1.00 33.42 49 LEU P N 1
ATOM 8181 C CA . LEU F 3 67 ? 116.895 146.220 108.003 1.00 33.42 49 LEU P CA 1
ATOM 8182 C C . LEU F 3 67 ? 116.420 144.836 107.655 1.00 33.42 49 LEU P C 1
ATOM 8183 O O . LEU F 3 67 ? 115.761 144.671 106.640 1.00 33.42 49 LEU P O 1
ATOM 8188 N N . ILE F 3 68 ? 116.749 143.836 108.455 1.00 33.42 50 ILE P N 1
ATOM 8189 C CA . ILE F 3 68 ? 116.167 142.510 108.329 1.00 33.42 50 ILE P CA 1
ATOM 8190 C C . ILE F 3 68 ? 116.260 141.885 109.701 1.00 33.42 50 ILE P C 1
ATOM 8191 O O . ILE F 3 68 ? 117.005 142.359 110.547 1.00 33.42 50 ILE P O 1
ATOM 8196 N N . SER F 3 69 ? 115.469 140.860 109.951 1.00 33.42 51 SER P N 1
ATOM 8197 C CA . SER F 3 69 ? 115.531 140.229 111.245 1.00 33.42 51 SER P CA 1
ATOM 8198 C C . SER F 3 69 ? 115.130 138.782 111.127 1.00 33.42 51 SER P C 1
ATOM 8199 O O . SER F 3 69 ? 114.668 138.320 110.091 1.00 33.42 51 SER P O 1
ATOM 8202 N N . SER F 3 70 ? 115.343 138.065 112.217 1.00 28.67 52 SER P N 1
ATOM 8203 C CA . SER F 3 70 ? 115.071 136.647 112.325 1.00 28.67 52 SER P CA 1
ATOM 8204 C C . SER F 3 70 ? 113.746 136.394 112.975 1.00 28.67 52 SER P C 1
ATOM 8205 O O . SER F 3 70 ? 113.544 135.340 113.569 1.00 28.67 52 SER P O 1
ATOM 8208 N N . GLU F 3 71 ? 112.855 137.367 112.923 1.00 25.49 53 GLU P N 1
ATOM 8209 C CA . GLU F 3 71 ? 111.491 137.205 113.390 1.00 25.49 53 GLU P CA 1
ATOM 8210 C C . GLU F 3 71 ? 110.482 137.482 112.290 1.00 25.49 53 GLU P C 1
ATOM 8211 O O . GLU F 3 71 ? 109.289 137.601 112.568 1.00 25.49 53 GLU P O 1
ATOM 8217 N N . GLY F 3 72 ? 110.935 137.576 111.054 1.00 19.45 54 GLY P N 1
ATOM 8218 C CA . GLY F 3 72 ? 110.090 137.800 109.919 1.00 19.45 54 GLY P CA 1
ATOM 8219 C C . GLY F 3 72 ? 110.228 139.166 109.312 1.00 19.45 54 GLY P C 1
ATOM 8220 O O . GLY F 3 72 ? 109.951 139.318 108.126 1.00 19.45 54 GLY P O 1
ATOM 8221 N N . TYR F 3 73 ? 110.655 140.161 110.076 1.00 21.75 55 TYR P N 1
ATOM 8222 C CA . TYR F 3 73 ? 110.633 141.527 109.580 1.00 21.75 55 TYR P CA 1
ATOM 8223 C C . TYR F 3 73 ? 111.715 141.721 108.545 1.00 21.75 55 TYR P C 1
ATOM 8224 O O . TYR F 3 73 ? 112.893 141.578 108.849 1.00 21.75 55 TYR P O 1
ATOM 8233 N N . VAL F 3 74 ? 111.317 142.043 107.324 1.00 21.70 56 VAL P N 1
ATOM 8234 C CA . VAL F 3 74 ? 112.228 142.445 106.269 1.00 21.70 56 VAL P CA 1
ATOM 8235 C C . VAL F 3 74 ? 111.845 143.853 105.868 1.00 21.70 56 VAL P C 1
ATOM 8236 O O . VAL F 3 74 ? 110.689 144.099 105.519 1.00 21.70 56 VAL P O 1
ATOM 8240 N N . SER F 3 75 ? 112.807 144.765 105.896 1.00 22.45 57 SER P N 1
ATOM 8241 C CA . SER F 3 75 ? 112.519 146.167 105.639 1.00 22.45 57 SER P CA 1
ATOM 8242 C C . SER F 3 75 ? 112.111 146.398 104.200 1.00 22.45 57 SER P C 1
ATOM 8243 O O . SER F 3 75 ? 112.364 145.583 103.323 1.00 22.45 57 SER P O 1
ATOM 8246 N N . SER F 3 76 ? 111.475 147.541 103.960 1.00 22.49 58 SER P N 1
ATOM 8247 C CA . SER F 3 76 ? 110.981 147.847 102.624 1.00 22.49 58 SER P CA 1
ATOM 8248 C C . SER F 3 76 ? 112.109 148.118 101.649 1.00 22.49 58 SER P C 1
ATOM 8249 O O . SER F 3 76 ? 111.922 147.962 100.441 1.00 22.49 58 SER P O 1
ATOM 8252 N N . LYS F 3 77 ? 113.273 148.512 102.153 1.00 25.28 59 LYS P N 1
ATOM 8253 C CA . LYS F 3 77 ? 114.443 148.654 101.305 1.00 25.28 59 LYS P CA 1
ATOM 8254 C C . LYS F 3 77 ? 114.952 147.295 100.855 1.00 25.28 59 LYS P C 1
ATOM 8255 O O . LYS F 3 77 ? 115.307 147.118 99.688 1.00 25.28 59 LYS P O 1
ATOM 8261 N N . TYR F 3 78 ? 114.960 146.317 101.759 1.00 26.30 60 TYR P N 1
ATOM 8262 C CA . TYR F 3 78 ? 115.457 144.976 101.487 1.00 26.30 60 TYR P CA 1
ATOM 8263 C C . TYR F 3 78 ? 114.339 144.017 101.136 1.00 26.30 60 TYR P C 1
ATOM 8264 O O . TYR F 3 78 ? 114.446 142.832 101.421 1.00 26.30 60 TYR P O 1
ATOM 8273 N N . ALA F 3 79 ? 113.248 144.495 100.569 1.00 23.21 61 ALA P N 1
ATOM 8274 C CA . ALA F 3 79 ? 112.136 143.608 100.269 1.00 23.21 61 ALA P CA 1
ATOM 8275 C C . ALA F 3 79 ? 112.398 142.887 98.964 1.00 23.21 61 ALA P C 1
ATOM 8276 O O . ALA F 3 79 ? 112.608 143.523 97.929 1.00 23.21 61 ALA P O 1
ATOM 8278 N N . GLY F 3 80 ? 112.367 141.561 99.009 1.00 25.88 62 GLY P N 1
ATOM 8279 C CA . GLY F 3 80 ? 112.601 140.747 97.841 1.00 25.88 62 GLY P CA 1
ATOM 8280 C C . GLY F 3 80 ? 114.054 140.548 97.481 1.00 25.88 62 GLY P C 1
ATOM 8281 O O . GLY F 3 80 ? 114.340 139.856 96.499 1.00 25.88 62 GLY P O 1
ATOM 8282 N N . ARG F 3 81 ? 114.986 141.123 98.236 1.00 26.04 63 ARG P N 1
ATOM 8283 C CA . ARG F 3 81 ? 116.384 141.003 97.869 1.00 26.04 63 ARG P CA 1
ATOM 8284 C C . ARG F 3 81 ? 117.290 140.831 99.075 1.00 26.04 63 ARG P C 1
ATOM 8285 O O . ARG F 3 81 ? 118.447 141.248 99.040 1.00 26.04 63 ARG P O 1
ATOM 8293 N N . ALA F 3 82 ? 116.799 140.205 100.137 1.00 21.51 64 ALA P N 1
ATOM 8294 C CA . ALA F 3 82 ? 117.663 139.757 101.216 1.00 21.51 64 ALA P CA 1
ATOM 8295 C C . ALA F 3 82 ? 116.970 138.646 101.968 1.00 21.51 64 ALA P C 1
ATOM 8296 O O . ALA F 3 82 ? 115.743 138.573 101.986 1.00 21.51 64 ALA P O 1
ATOM 8298 N N . ASN F 3 83 ? 117.768 137.772 102.574 1.00 22.05 65 ASN P N 1
ATOM 8299 C CA . ASN F 3 83 ? 117.218 136.901 103.603 1.00 22.05 65 ASN P CA 1
ATOM 8300 C C . ASN F 3 83 ? 118.281 136.604 104.646 1.00 22.05 65 ASN P C 1
ATOM 8301 O O . ASN F 3 83 ? 119.477 136.618 104.367 1.00 22.05 65 ASN P O 1
ATOM 8306 N N . LEU F 3 84 ? 117.818 136.379 105.863 1.00 19.87 66 LEU P N 1
ATOM 8307 C CA . LEU F 3 84 ? 118.660 136.058 106.998 1.00 19.87 66 LEU P CA 1
ATOM 8308 C C . LEU F 3 84 ? 118.343 134.635 107.396 1.00 19.87 66 LEU P C 1
ATOM 8309 O O . LEU F 3 84 ? 117.203 134.336 107.762 1.00 19.87 66 LEU P O 1
ATOM 8314 N N . THR F 3 85 ? 119.339 133.760 107.328 1.00 17.40 67 THR P N 1
ATOM 8315 C CA . THR F 3 85 ? 119.147 132.362 107.664 1.00 17.40 67 THR P CA 1
ATOM 8316 C C . THR F 3 85 ? 120.139 131.967 108.742 1.00 17.40 67 THR P C 1
ATOM 8317 O O . THR F 3 85 ? 121.303 132.357 108.699 1.00 17.40 67 THR P O 1
ATOM 8321 N N . ASN F 3 86 ? 119.646 131.234 109.732 1.00 18.03 68 ASN P N 1
ATOM 8322 C CA . ASN F 3 86 ? 120.310 131.041 111.012 1.00 18.03 68 ASN P CA 1
ATOM 8323 C C . ASN F 3 86 ? 120.673 129.577 111.174 1.00 18.03 68 ASN P C 1
ATOM 8324 O O . ASN F 3 86 ? 119.791 128.716 111.118 1.00 18.03 68 ASN P O 1
ATOM 8329 N N . PHE F 3 87 ? 121.968 129.300 111.386 1.00 16.83 69 PHE P N 1
ATOM 8330 C CA . PHE F 3 87 ? 122.509 127.959 111.567 1.00 16.83 69 PHE P CA 1
ATOM 8331 C C . PHE F 3 87 ? 122.931 127.749 113.011 1.00 16.83 69 PHE P C 1
ATOM 8332 O O . PHE F 3 87 ? 124.063 128.091 113.374 1.00 16.83 69 PHE P O 1
ATOM 8340 N N . PRO F 3 88 ? 122.098 127.167 113.859 1.00 16.84 70 PRO P N 1
ATOM 8341 C CA . PRO F 3 88 ? 122.439 127.083 115.276 1.00 16.84 70 PRO P CA 1
ATOM 8342 C C . PRO F 3 88 ? 123.501 126.051 115.602 1.00 16.84 70 PRO P C 1
ATOM 8343 O O . PRO F 3 88 ? 124.294 126.239 116.526 1.00 16.84 70 PRO P O 1
ATOM 8347 N N . GLU F 3 89 ? 123.522 124.956 114.849 1.00 18.05 71 GLU P N 1
ATOM 8348 C CA . GLU F 3 89 ? 124.469 123.878 115.103 1.00 18.05 71 GLU P CA 1
ATOM 8349 C C . GLU F 3 89 ? 125.892 124.312 114.791 1.00 18.05 71 GLU P C 1
ATOM 8350 O O . GLU F 3 89 ? 126.808 124.042 115.570 1.00 18.05 71 GLU P O 1
ATOM 8356 N N . ASN F 3 90 ? 126.083 125.013 113.668 1.00 17.93 72 ASN P N 1
ATOM 8357 C CA . ASN F 3 90 ? 127.342 125.674 113.374 1.00 17.93 72 ASN P CA 1
ATOM 8358 C C . ASN F 3 90 ? 127.641 126.715 114.424 1.00 17.93 72 ASN P C 1
ATOM 8359 O O . ASN F 3 90 ? 128.804 126.922 114.783 1.00 17.93 72 ASN P O 1
ATOM 8364 N N . GLY F 3 91 ? 126.594 127.334 114.962 1.00 16.19 73 GLY P N 1
ATOM 8365 C CA . GLY F 3 91 ? 126.719 128.452 115.863 1.00 16.19 73 GLY P CA 1
ATOM 8366 C C . GLY F 3 91 ? 126.943 129.742 115.133 1.00 16.19 73 GLY P C 1
ATOM 8367 O O . GLY F 3 91 ? 127.829 130.502 115.518 1.00 16.19 73 GLY P O 1
ATOM 8368 N N . THR F 3 92 ? 126.189 129.995 114.067 1.00 16.55 74 THR P N 1
ATOM 8369 C CA . THR F 3 92 ? 126.335 131.231 113.311 1.00 16.55 74 THR P CA 1
ATOM 8370 C C . THR F 3 92 ? 125.031 131.559 112.587 1.00 16.55 74 THR P C 1
ATOM 8371 O O . THR F 3 92 ? 124.072 130.791 112.608 1.00 16.55 74 THR P O 1
ATOM 8375 N N . PHE F 3 93 ? 124.989 132.734 111.962 1.00 17.83 75 PHE P N 1
ATOM 8376 C CA . PHE F 3 93 ? 123.892 133.076 111.067 1.00 17.83 75 PHE P CA 1
ATOM 8377 C C . PHE F 3 93 ? 124.480 133.855 109.913 1.00 17.83 75 PHE P C 1
ATOM 8378 O O . PHE F 3 93 ? 125.578 134.397 110.007 1.00 17.83 75 PHE P O 1
ATOM 8386 N N . VAL F 3 94 ? 123.769 133.869 108.798 1.00 17.26 76 VAL P N 1
ATOM 8387 C CA . VAL F 3 94 ? 124.295 134.477 107.587 1.00 17.26 76 VAL P CA 1
ATOM 8388 C C . VAL F 3 94 ? 123.191 135.293 106.929 1.00 17.26 76 VAL P C 1
ATOM 8389 O O . VAL F 3 94 ? 122.003 134.978 107.039 1.00 17.26 76 VAL P O 1
ATOM 8393 N N . VAL F 3 95 ? 123.584 136.416 106.341 1.00 21.20 77 VAL P N 1
ATOM 8394 C CA . VAL F 3 95 ? 122.671 137.342 105.688 1.00 21.20 77 VAL P CA 1
ATOM 8395 C C . VAL F 3 95 ? 123.077 137.485 104.227 1.00 21.20 77 VAL P C 1
ATOM 8396 O O . VAL F 3 95 ? 124.211 137.865 103.917 1.00 21.20 77 VAL P O 1
ATOM 8400 N N . ASN F 3 96 ? 122.157 137.133 103.337 1.00 23.47 78 ASN P N 1
ATOM 8401 C CA . ASN F 3 96 ? 122.355 137.192 101.902 1.00 23.47 78 ASN P CA 1
ATOM 8402 C C . ASN F 3 96 ? 121.698 138.464 101.418 1.00 23.47 78 ASN P C 1
ATOM 8403 O O . ASN F 3 96 ? 120.505 138.670 101.671 1.00 23.47 78 ASN P O 1
ATOM 8408 N N . ILE F 3 97 ? 122.465 139.319 100.751 1.00 27.47 79 ILE P N 1
ATOM 8409 C CA . ILE F 3 97 ? 121.961 140.577 100.215 1.00 27.47 79 ILE P CA 1
ATOM 8410 C C . ILE F 3 97 ? 122.197 140.587 98.723 1.00 27.47 79 ILE P C 1
ATOM 8411 O O . ILE F 3 97 ? 123.348 140.566 98.274 1.00 27.47 79 ILE P O 1
ATOM 8416 N N . ALA F 3 98 ? 121.125 140.653 97.960 1.00 29.75 80 ALA P N 1
ATOM 8417 C CA . ALA F 3 98 ? 121.201 140.606 96.515 1.00 29.75 80 ALA P CA 1
ATOM 8418 C C . ALA F 3 98 ? 121.044 141.999 95.926 1.00 29.75 80 ALA P C 1
ATOM 8419 O O . ALA F 3 98 ? 120.527 142.907 96.571 1.00 29.75 80 ALA P O 1
ATOM 8421 N N . GLN F 3 99 ? 121.536 142.154 94.698 1.00 36.55 81 GLN P N 1
ATOM 8422 C CA . GLN F 3 99 ? 121.268 143.293 93.816 1.00 36.55 81 GLN P CA 1
ATOM 8423 C C . GLN F 3 99 ? 121.713 144.620 94.423 1.00 36.55 81 GLN P C 1
ATOM 8424 O O . GLN F 3 99 ? 120.955 145.581 94.481 1.00 36.55 81 GLN P O 1
ATOM 8430 N N . LEU F 3 100 ? 122.980 144.667 94.818 1.00 40.18 82 LEU P N 1
ATOM 8431 C CA . LEU F 3 100 ? 123.548 145.791 95.542 1.00 40.18 82 LEU P CA 1
ATOM 8432 C C . LEU F 3 100 ? 123.568 147.060 94.696 1.00 40.18 82 LEU P C 1
ATOM 8433 O O . LEU F 3 100 ? 123.321 147.050 93.491 1.00 40.18 82 LEU P O 1
ATOM 8438 N N . SER F 3 101 ? 123.872 148.169 95.353 1.00 44.61 83 SER P N 1
ATOM 8439 C CA . SER F 3 101 ? 123.979 149.459 94.691 1.00 44.61 83 SER P CA 1
ATOM 8440 C C . SER F 3 101 ? 124.831 150.350 95.566 1.00 44.61 83 SER P C 1
ATOM 8441 O O . SER F 3 101 ? 125.057 150.050 96.733 1.00 44.61 83 SER P O 1
ATOM 8444 N N . GLN F 3 102 ? 125.240 151.491 95.012 1.00 52.05 84 GLN P N 1
ATOM 8445 C CA . GLN F 3 102 ? 126.173 152.379 95.698 1.00 52.05 84 GLN P CA 1
ATOM 8446 C C . GLN F 3 102 ? 125.597 153.029 96.948 1.00 52.05 84 GLN P C 1
ATOM 8447 O O . GLN F 3 102 ? 126.355 153.628 97.712 1.00 52.05 84 GLN P O 1
ATOM 8453 N N . ASP F 3 103 ? 124.293 152.935 97.173 1.00 50.23 85 ASP P N 1
ATOM 8454 C CA . ASP F 3 103 ? 123.677 153.375 98.411 1.00 50.23 85 ASP P CA 1
ATOM 8455 C C . ASP F 3 103 ? 123.580 152.266 99.445 1.00 50.23 85 ASP P C 1
ATOM 8456 O O . ASP F 3 103 ? 123.017 152.490 100.520 1.00 50.23 85 ASP P O 1
ATOM 8461 N N . ASP F 3 104 ? 124.092 151.074 99.141 1.00 38.44 86 ASP P N 1
ATOM 8462 C CA . ASP F 3 104 ? 124.202 149.996 100.109 1.00 38.44 86 ASP P CA 1
ATOM 8463 C C . ASP F 3 104 ? 125.538 149.998 100.804 1.00 38.44 86 ASP P C 1
ATOM 8464 O O . ASP F 3 104 ? 125.926 148.978 101.359 1.00 38.44 86 ASP P O 1
ATOM 8469 N N . SER F 3 105 ? 126.248 151.110 100.785 1.00 34.91 87 SER P N 1
ATOM 8470 C CA . SER F 3 105 ? 127.553 151.207 101.411 1.00 34.91 87 SER P CA 1
ATOM 8471 C C . SER F 3 105 ? 127.385 151.538 102.885 1.00 34.91 87 SER P C 1
ATOM 8472 O O . SER F 3 105 ? 126.312 151.387 103.466 1.00 34.91 87 SER P O 1
ATOM 8475 N N . GLY F 3 106 ? 128.456 151.975 103.524 1.00 33.87 88 GLY P N 1
ATOM 8476 C CA . GLY F 3 106 ? 128.325 152.509 104.859 1.00 33.87 88 GLY P CA 1
ATOM 8477 C C . GLY F 3 106 ? 128.669 151.523 105.945 1.00 33.87 88 GLY P C 1
ATOM 8478 O O . GLY F 3 106 ? 129.472 150.614 105.726 1.00 33.87 88 GLY P O 1
ATOM 8479 N N . ARG F 3 107 ? 128.068 151.695 107.117 1.00 33.04 89 ARG P N 1
ATOM 8480 C CA . ARG F 3 107 ? 128.373 150.895 108.288 1.00 33.04 89 ARG P CA 1
ATOM 8481 C C . ARG F 3 107 ? 127.123 150.191 108.767 1.00 33.04 89 ARG P C 1
ATOM 8482 O O . ARG F 3 107 ? 126.055 150.790 108.802 1.00 33.04 89 ARG P O 1
ATOM 8490 N N . TYR F 3 108 ? 127.261 148.931 109.135 1.00 36.95 90 TYR P N 1
ATOM 8491 C CA . TYR F 3 108 ? 126.158 148.085 109.518 1.00 36.95 90 TYR P CA 1
ATOM 8492 C C . TYR F 3 108 ? 126.533 147.371 110.796 1.00 36.95 90 TYR P C 1
ATOM 8493 O O . TYR F 3 108 ? 127.672 147.421 111.239 1.00 36.95 90 TYR P O 1
ATOM 8502 N N . LYS F 3 109 ? 125.586 146.645 111.359 1.00 33.42 91 LYS P N 1
ATOM 8503 C CA . LYS F 3 109 ? 125.849 145.810 112.511 1.00 33.42 91 LYS P CA 1
ATOM 8504 C C . LYS F 3 109 ? 125.067 144.540 112.347 1.00 33.42 91 LYS P C 1
ATOM 8505 O O . LYS F 3 109 ? 123.939 144.574 111.879 1.00 33.42 91 LYS P O 1
ATOM 8511 N N . CYS F 3 110 ? 125.664 143.433 112.698 1.00 28.15 92 CYS P N 1
ATOM 8512 C CA . CYS F 3 110 ? 124.928 142.194 112.865 1.00 28.15 92 CYS P CA 1
ATOM 8513 C C . CYS F 3 110 ? 124.813 141.947 114.347 1.00 28.15 92 CYS P C 1
ATOM 8514 O O . CYS F 3 110 ? 125.605 142.475 115.116 1.00 28.15 92 CYS P O 1
ATOM 8517 N N . GLY F 3 111 ? 123.843 141.164 114.776 1.00 33.42 93 GLY P N 1
ATOM 8518 C CA . GLY F 3 111 ? 123.860 140.920 116.200 1.00 33.42 93 GLY P CA 1
ATOM 8519 C C . GLY F 3 111 ? 122.764 140.010 116.662 1.00 33.42 93 GLY P C 1
ATOM 8520 O O . GLY F 3 111 ? 122.030 139.445 115.865 1.00 33.42 93 GLY P O 1
ATOM 8521 N N . LEU F 3 112 ? 122.646 139.923 117.980 1.00 29.54 94 LEU P N 1
ATOM 8522 C CA . LEU F 3 112 ? 121.635 139.129 118.659 1.00 29.54 94 LEU P CA 1
ATOM 8523 C C . LEU F 3 112 ? 120.918 139.942 119.728 1.00 29.54 94 LEU P C 1
ATOM 8524 O O . LEU F 3 112 ? 121.559 140.530 120.597 1.00 29.54 94 LEU P O 1
ATOM 8529 N N . GLY F 3 113 ? 119.598 139.945 119.690 1.00 23.29 95 GLY P N 1
ATOM 8530 C CA . GLY F 3 113 ? 118.836 140.606 120.724 1.00 23.29 95 GLY P CA 1
ATOM 8531 C C . GLY F 3 113 ? 118.269 141.960 120.347 1.00 23.29 95 GLY P C 1
ATOM 8532 O O . GLY F 3 113 ? 117.986 142.228 119.179 1.00 23.29 95 GLY P O 1
ATOM 8533 N N . ILE F 3 114 ? 118.083 142.813 121.355 1.00 23.89 96 ILE P N 1
ATOM 8534 C CA . ILE F 3 114 ? 117.622 144.179 121.168 1.00 23.89 96 ILE P CA 1
ATOM 8535 C C . ILE F 3 114 ? 118.756 145.000 120.587 1.00 23.89 96 ILE P C 1
ATOM 8536 O O . ILE F 3 114 ? 119.921 144.778 120.915 1.00 23.89 96 ILE P O 1
ATOM 8541 N N . ASN F 3 115 ? 118.428 145.966 119.721 1.00 26.21 97 ASN P N 1
ATOM 8542 C CA . ASN F 3 115 ? 119.457 146.559 118.872 1.00 26.21 97 ASN P CA 1
ATOM 8543 C C . ASN F 3 115 ? 120.419 147.452 119.633 1.00 26.21 97 ASN P C 1
ATOM 8544 O O . ASN F 3 115 ? 121.502 147.749 119.129 1.00 26.21 97 ASN P O 1
ATOM 8549 N N . SER F 3 116 ? 120.060 147.884 120.833 1.00 26.73 98 SER P N 1
ATOM 8550 C CA . SER F 3 116 ? 120.815 148.913 121.529 1.00 26.73 98 SER P CA 1
ATOM 8551 C C . SER F 3 116 ? 121.716 148.385 122.626 1.00 26.73 98 SER P C 1
ATOM 8552 O O . SER F 3 116 ? 122.517 149.153 123.153 1.00 26.73 98 SER P O 1
ATOM 8555 N N . ARG F 3 117 ? 121.625 147.105 122.968 1.00 28.31 99 ARG P N 1
ATOM 8556 C CA . ARG F 3 117 ? 122.229 146.558 124.179 1.00 28.31 99 ARG P CA 1
ATOM 8557 C C . ARG F 3 117 ? 123.470 145.731 123.907 1.00 28.31 99 ARG P C 1
ATOM 8558 O O . ARG F 3 117 ? 123.710 144.756 124.603 1.00 28.31 99 ARG P O 1
ATOM 8566 N N . GLY F 3 118 ? 124.294 146.098 122.934 1.00 25.57 100 GLY P N 1
ATOM 8567 C CA . GLY F 3 118 ? 125.484 145.317 122.660 1.00 25.57 100 GLY P CA 1
ATOM 8568 C C . GLY F 3 118 ? 125.126 144.021 121.956 1.00 25.57 100 GLY P C 1
ATOM 8569 O O . GLY F 3 118 ? 124.074 143.917 121.321 1.00 25.57 100 GLY P O 1
ATOM 8570 N N . LEU F 3 119 ? 125.990 143.015 122.123 1.00 20.75 101 LEU P N 1
ATOM 8571 C CA . LEU F 3 119 ? 125.936 141.737 121.411 1.00 20.75 101 LEU P CA 1
ATOM 8572 C C . LEU F 3 119 ? 125.876 141.961 119.911 1.00 20.75 101 LEU P C 1
ATOM 8573 O O . LEU F 3 119 ? 124.923 141.588 119.250 1.00 20.75 101 LEU P O 1
ATOM 8578 N N . SER F 3 120 ? 126.907 142.591 119.376 1.00 19.20 102 SER P N 1
ATOM 8579 C CA . SER F 3 120 ? 126.853 142.973 117.982 1.00 19.20 102 SER P CA 1
ATOM 8580 C C . SER F 3 120 ? 128.253 143.078 117.424 1.00 19.20 102 SER P C 1
ATOM 8581 O O . SER F 3 120 ? 129.221 143.242 118.160 1.00 19.20 102 SER P O 1
ATOM 8584 N N . PHE F 3 121 ? 128.344 142.997 116.107 1.00 22.81 103 PHE P N 1
ATOM 8585 C CA . PHE F 3 121 ? 129.587 143.244 115.398 1.00 22.81 103 PHE P CA 1
ATOM 8586 C C . PHE F 3 121 ? 129.381 144.323 114.356 1.00 22.81 103 PHE P C 1
ATOM 8587 O O . PHE F 3 121 ? 128.400 144.295 113.616 1.00 22.81 103 PHE P O 1
ATOM 8595 N N . ASP F 3 122 ? 130.322 145.250 114.287 1.00 25.99 104 ASP P N 1
ATOM 8596 C CA . ASP F 3 122 ? 130.267 146.382 113.374 1.00 25.99 104 ASP P CA 1
ATOM 8597 C C . ASP F 3 122 ? 130.924 145.986 112.058 1.00 25.99 104 ASP P C 1
ATOM 8598 O O . ASP F 3 122 ? 132.150 145.955 111.962 1.00 25.99 104 ASP P O 1
ATOM 8603 N N . VAL F 3 123 ? 130.105 145.729 111.033 1.00 33.42 105 VAL P N 1
ATOM 8604 C CA . VAL F 3 123 ? 130.539 145.431 109.672 1.00 33.42 105 VAL P CA 1
ATOM 8605 C C . VAL F 3 123 ? 130.620 146.748 108.921 1.00 33.42 105 VAL P C 1
ATOM 8606 O O . VAL F 3 123 ? 129.845 147.653 109.189 1.00 33.42 105 VAL P O 1
ATOM 8610 N N . SER F 3 124 ? 131.563 146.903 108.004 1.00 29.66 106 SER P N 1
ATOM 8611 C CA . SER F 3 124 ? 131.676 148.125 107.211 1.00 29.66 106 SER P CA 1
ATOM 8612 C C . SER F 3 124 ? 131.639 147.775 105.735 1.00 29.66 106 SER P C 1
ATOM 8613 O O . SER F 3 124 ? 132.675 147.467 105.151 1.00 29.66 106 SER P O 1
ATOM 8616 N N . LEU F 3 125 ? 130.472 147.866 105.120 1.00 32.10 107 LEU P N 1
ATOM 8617 C CA . LEU F 3 125 ? 130.246 147.331 103.781 1.00 32.10 107 LEU P CA 1
ATOM 8618 C C . LEU F 3 125 ? 130.350 148.466 102.772 1.00 32.10 107 LEU P C 1
ATOM 8619 O O . LEU F 3 125 ? 129.517 149.373 102.763 1.00 32.10 107 LEU P O 1
ATOM 8624 N N . GLU F 3 126 ? 131.376 148.432 101.934 1.00 41.85 108 GLU P N 1
ATOM 8625 C CA . GLU F 3 126 ? 131.604 149.490 100.954 1.00 41.85 108 GLU P CA 1
ATOM 8626 C C . GLU F 3 126 ? 131.575 148.912 99.541 1.00 41.85 108 GLU P C 1
ATOM 8627 O O . GLU F 3 126 ? 132.564 148.383 99.037 1.00 41.85 108 GLU P O 1
ATOM 8633 N N . VAL F 3 127 ? 130.417 148.999 98.889 1.00 45.60 109 VAL P N 1
ATOM 8634 C CA . VAL F 3 127 ? 130.398 148.648 97.486 1.00 45.60 109 VAL P CA 1
ATOM 8635 C C . VAL F 3 127 ? 131.074 149.753 96.688 1.00 45.60 109 VAL P C 1
ATOM 8636 O O . VAL F 3 127 ? 131.217 150.898 97.136 1.00 45.60 109 VAL P O 1
ATOM 8640 N N . SER F 3 128 ? 131.517 149.393 95.493 1.00 53.12 110 SER P N 1
ATOM 8641 C CA . SER F 3 128 ? 132.269 150.280 94.630 1.00 53.12 110 SER P CA 1
ATOM 8642 C C . SER F 3 128 ? 131.654 150.245 93.249 1.00 53.12 110 SER P C 1
ATOM 8643 O O . SER F 3 128 ? 130.697 149.516 92.988 1.00 53.12 110 SER P O 1
ATOM 8646 N N . GLN F 3 129 ? 132.209 151.047 92.361 1.00 61.47 111 GLN P N 1
ATOM 8647 C CA . GLN F 3 129 ? 131.738 151.114 90.992 1.00 61.47 111 GLN P CA 1
ATOM 8648 C C . GLN F 3 129 ? 132.600 150.211 90.124 1.00 61.47 111 GLN P C 1
ATOM 8649 O O . GLN F 3 129 ? 133.828 150.226 90.226 1.00 61.47 111 GLN P O 1
ATOM 8655 N N . GLY F 3 130 ? 131.954 149.414 89.285 1.00 60.28 112 GLY P N 1
ATOM 8656 C CA . GLY F 3 130 ? 132.672 148.478 88.441 1.00 60.28 112 GLY P CA 1
ATOM 8657 C C . GLY F 3 130 ? 133.525 149.123 87.362 1.00 60.28 112 GLY P C 1
ATOM 8658 O O . GLY F 3 130 ? 134.750 149.022 87.383 1.00 60.28 112 GLY P O 1
ATOM 8659 N N . LYS F 3 138 ? 142.739 145.624 79.418 1.00 70.68 120 LYS P N 1
ATOM 8660 C CA . LYS F 3 138 ? 143.204 144.285 79.784 1.00 70.68 120 LYS P CA 1
ATOM 8661 C C . LYS F 3 138 ? 143.436 144.158 81.283 1.00 70.68 120 LYS P C 1
ATOM 8662 O O . LYS F 3 138 ? 144.458 144.604 81.796 1.00 70.68 120 LYS P O 1
ATOM 8668 N N . VAL F 3 139 ? 142.490 143.532 81.978 1.00 69.28 121 VAL P N 1
ATOM 8669 C CA . VAL F 3 139 ? 142.462 143.523 83.434 1.00 69.28 121 VAL P CA 1
ATOM 8670 C C . VAL F 3 139 ? 143.153 142.248 83.901 1.00 69.28 121 VAL P C 1
ATOM 8671 O O . VAL F 3 139 ? 142.582 141.157 83.846 1.00 69.28 121 VAL P O 1
ATOM 8675 N N . TYR F 3 140 ? 144.395 142.393 84.362 1.00 66.36 122 TYR P N 1
ATOM 8676 C CA . TYR F 3 140 ? 145.178 141.291 84.908 1.00 66.36 122 TYR P CA 1
ATOM 8677 C C . TYR F 3 140 ? 145.004 141.276 86.419 1.00 66.36 122 TYR P C 1
ATOM 8678 O O . TYR F 3 140 ? 145.635 142.070 87.129 1.00 66.36 122 TYR P O 1
ATOM 8687 N N . THR F 3 141 ? 144.161 140.374 86.910 1.00 58.20 123 THR P N 1
ATOM 8688 C CA . THR F 3 141 ? 143.958 140.168 88.337 1.00 58.20 123 THR P CA 1
ATOM 8689 C C . THR F 3 141 ? 144.790 138.971 88.751 1.00 58.20 123 THR P C 1
ATOM 8690 O O . THR F 3 141 ? 144.478 137.840 88.368 1.00 58.20 123 THR P O 1
ATOM 8694 N N . VAL F 3 142 ? 145.832 139.218 89.545 1.00 53.91 124 VAL P N 1
ATOM 8695 C CA . VAL F 3 142 ? 146.702 138.178 90.071 1.00 53.91 124 VAL P CA 1
ATOM 8696 C C . VAL F 3 142 ? 146.786 138.324 91.575 1.00 53.91 124 VAL P C 1
ATOM 8697 O O . VAL F 3 142 ? 146.550 139.397 92.128 1.00 53.91 124 VAL P O 1
ATOM 8701 N N . ASP F 3 143 ? 147.134 137.231 92.235 1.00 55.83 125 ASP P N 1
ATOM 8702 C CA . ASP F 3 143 ? 147.308 137.239 93.674 1.00 55.83 125 ASP P CA 1
ATOM 8703 C C . ASP F 3 143 ? 148.694 137.751 94.015 1.00 55.83 125 ASP P C 1
ATOM 8704 O O . ASP F 3 143 ? 149.552 137.876 93.148 1.00 55.83 125 ASP P O 1
ATOM 8709 N N . LEU F 3 144 ? 148.908 138.052 95.294 1.00 48.39 126 LEU P N 1
ATOM 8710 C CA . LEU F 3 144 ? 150.186 138.588 95.747 1.00 48.39 126 LEU P CA 1
ATOM 8711 C C . LEU F 3 144 ? 151.290 137.561 95.555 1.00 48.39 126 LEU P C 1
ATOM 8712 O O . LEU F 3 144 ? 151.051 136.358 95.623 1.00 48.39 126 LEU P O 1
ATOM 8717 N N . GLY F 3 145 ? 152.486 138.027 95.233 1.00 49.39 127 GLY P N 1
ATOM 8718 C CA . GLY F 3 145 ? 153.646 137.168 95.224 1.00 49.39 127 GLY P CA 1
ATOM 8719 C C . GLY F 3 145 ? 153.806 136.235 94.038 1.00 49.39 127 GLY P C 1
ATOM 8720 O O . GLY F 3 145 ? 154.922 135.751 93.811 1.00 49.39 127 GLY P O 1
ATOM 8721 N N . ARG F 3 146 ? 152.747 135.968 93.264 1.00 52.27 128 ARG P N 1
ATOM 8722 C CA . ARG F 3 146 ? 152.805 135.070 92.107 1.00 52.27 128 ARG P CA 1
ATOM 8723 C C . ARG F 3 146 ? 153.398 135.739 90.865 1.00 52.27 128 ARG P C 1
ATOM 8724 O O . ARG F 3 146 ? 154.159 136.702 90.982 1.00 52.27 128 ARG P O 1
ATOM 8732 N N . THR F 3 147 ? 153.148 135.190 89.677 1.00 61.75 129 THR P N 1
ATOM 8733 C CA . THR F 3 147 ? 153.717 135.734 88.450 1.00 61.75 129 THR P CA 1
ATOM 8734 C C . THR F 3 147 ? 152.633 136.019 87.412 1.00 61.75 129 THR P C 1
ATOM 8735 O O . THR F 3 147 ? 151.533 135.455 87.467 1.00 61.75 129 THR P O 1
ATOM 8739 N N . VAL F 3 148 ? 152.942 136.941 86.489 1.00 65.57 130 VAL P N 1
ATOM 8740 C CA . VAL F 3 148 ? 151.992 137.462 85.506 1.00 65.57 130 VAL P CA 1
ATOM 8741 C C . VAL F 3 148 ? 152.534 137.258 84.102 1.00 65.57 130 VAL P C 1
ATOM 8742 O O . VAL F 3 148 ? 153.692 137.592 83.821 1.00 65.57 130 VAL P O 1
ATOM 8746 N N . THR F 3 149 ? 151.685 136.731 83.226 1.00 71.16 131 THR P N 1
ATOM 8747 C CA . THR F 3 149 ? 151.818 136.870 81.786 1.00 71.16 131 THR P CA 1
ATOM 8748 C C . THR F 3 149 ? 151.050 138.103 81.306 1.00 71.16 131 THR P C 1
ATOM 8749 O O . THR F 3 149 ? 149.894 138.322 81.679 1.00 71.16 131 THR P O 1
ATOM 8753 N N . ILE F 3 150 ? 151.724 138.941 80.526 1.00 70.93 132 ILE P N 1
ATOM 8754 C CA . ILE F 3 150 ? 151.128 140.116 79.907 1.00 70.93 132 ILE P CA 1
ATOM 8755 C C . ILE F 3 150 ? 151.268 139.946 78.407 1.00 70.93 132 ILE P C 1
ATOM 8756 O O . ILE F 3 150 ? 152.384 139.989 77.882 1.00 70.93 132 ILE P O 1
ATOM 8761 N N . ASN F 3 151 ? 150.151 139.759 77.717 1.00 76.88 133 ASN P N 1
ATOM 8762 C CA . ASN F 3 151 ? 150.169 139.555 76.273 1.00 76.88 133 ASN P CA 1
ATOM 8763 C C . ASN F 3 151 ? 150.192 140.907 75.570 1.00 76.88 133 ASN P C 1
ATOM 8764 O O . ASN F 3 151 ? 149.240 141.683 75.674 1.00 76.88 133 ASN P O 1
ATOM 8769 N N . CYS F 3 152 ? 151.278 141.191 74.858 1.00 78.12 134 CYS P N 1
ATOM 8770 C CA . CYS F 3 152 ? 151.416 142.464 74.160 1.00 78.12 134 CYS P CA 1
ATOM 8771 C C . CYS F 3 152 ? 151.451 142.242 72.653 1.00 78.12 134 CYS P C 1
ATOM 8772 O O . CYS F 3 152 ? 152.528 141.973 72.094 1.00 78.12 134 CYS P O 1
ATOM 8775 N N . PRO F 3 153 ? 150.322 142.335 71.961 1.00 77.99 135 PRO P N 1
ATOM 8776 C CA . PRO F 3 153 ? 150.321 142.287 70.498 1.00 77.99 135 PRO P CA 1
ATOM 8777 C C . PRO F 3 153 ? 150.621 143.676 69.950 1.00 77.99 135 PRO P C 1
ATOM 8778 O O . PRO F 3 153 ? 150.608 144.653 70.678 1.00 77.99 135 PRO P O 1
ATOM 8782 N N . PHE F 3 154 ? 150.873 143.754 68.649 1.00 82.60 136 PHE P N 1
ATOM 8783 C CA . PHE F 3 154 ? 151.308 145.011 68.048 1.00 82.60 136 PHE P CA 1
ATOM 8784 C C . PHE F 3 154 ? 150.956 145.014 66.563 1.00 82.60 136 PHE P C 1
ATOM 8785 O O . PHE F 3 154 ? 150.160 144.196 66.088 1.00 82.60 136 PHE P O 1
ATOM 8793 N N . LYS F 3 155 ? 151.551 145.957 65.834 1.00 89.49 137 LYS P N 1
ATOM 8794 C CA . LYS F 3 155 ? 151.498 146.016 64.382 1.00 89.49 137 LYS P CA 1
ATOM 8795 C C . LYS F 3 155 ? 152.847 145.584 63.828 1.00 89.49 137 LYS P C 1
ATOM 8796 O O . LYS F 3 155 ? 153.894 145.979 64.349 1.00 89.49 137 LYS P O 1
ATOM 8802 N N . THR F 3 156 ? 152.816 144.801 62.748 1.00 91.45 138 THR P N 1
ATOM 8803 C CA . THR F 3 156 ? 153.984 144.078 62.259 1.00 91.45 138 THR P CA 1
ATOM 8804 C C . THR F 3 156 ? 154.886 144.938 61.349 1.00 91.45 138 THR P C 1
ATOM 8805 O O . THR F 3 156 ? 155.623 144.400 60.514 1.00 91.45 138 THR P O 1
ATOM 8809 N N . GLU F 3 157 ? 154.829 146.263 61.474 1.00 93.90 139 GLU P N 1
ATOM 8810 C CA . GLU F 3 157 ? 155.877 147.137 60.961 1.00 93.90 139 GLU P CA 1
ATOM 8811 C C . GLU F 3 157 ? 156.944 147.421 62.017 1.00 93.90 139 GLU P C 1
ATOM 8812 O O . GLU F 3 157 ? 157.790 148.301 61.821 1.00 93.90 139 GLU P O 1
ATOM 8818 N N . ASN F 3 158 ? 156.929 146.665 63.116 1.00 86.79 140 ASN P N 1
ATOM 8819 C CA . ASN F 3 158 ? 157.798 146.836 64.271 1.00 86.79 140 ASN P CA 1
ATOM 8820 C C . ASN F 3 158 ? 158.512 145.526 64.544 1.00 86.79 140 ASN P C 1
ATOM 8821 O O . ASN F 3 158 ? 158.393 144.973 65.640 1.00 86.79 140 ASN P O 1
ATOM 8826 N N . ALA F 3 159 ? 159.189 144.994 63.523 1.00 77.76 141 ALA P N 1
ATOM 8827 C CA . ALA F 3 159 ? 159.755 143.651 63.606 1.00 77.76 141 ALA P CA 1
ATOM 8828 C C . ALA F 3 159 ? 160.888 143.566 64.620 1.00 77.76 141 ALA P C 1
ATOM 8829 O O . ALA F 3 159 ? 160.859 142.716 65.516 1.00 77.76 141 ALA P O 1
ATOM 8831 N N . GLN F 3 160 ? 161.889 144.438 64.511 1.00 75.07 142 GLN P N 1
ATOM 8832 C CA . GLN F 3 160 ? 163.082 144.331 65.341 1.00 75.07 142 GLN P CA 1
ATOM 8833 C C . GLN F 3 160 ? 163.271 145.527 66.273 1.00 75.07 142 GLN P C 1
ATOM 8834 O O . GLN F 3 160 ? 164.411 145.862 66.608 1.00 75.07 142 GLN P O 1
ATOM 8840 N N . LYS F 3 161 ? 162.191 146.174 66.710 1.00 70.18 143 LYS P N 1
ATOM 8841 C CA . LYS F 3 161 ? 162.317 147.365 67.543 1.00 70.18 143 LYS P CA 1
ATOM 8842 C C . LYS F 3 161 ? 162.365 146.929 69.020 1.00 70.18 143 LYS P C 1
ATOM 8843 O O . LYS F 3 161 ? 162.662 145.780 69.344 1.00 70.18 143 LYS P O 1
ATOM 8849 N N . ARG F 3 162 ? 162.092 147.859 69.936 1.00 65.44 144 ARG P N 1
ATOM 8850 C CA . ARG F 3 162 ? 162.444 147.792 71.356 1.00 65.44 144 ARG P CA 1
ATOM 8851 C C . ARG F 3 162 ? 161.256 147.274 72.158 1.00 65.44 144 ARG P C 1
ATOM 8852 O O . ARG F 3 162 ? 160.550 148.042 72.810 1.00 65.44 144 ARG P O 1
ATOM 8860 N N . LYS F 3 163 ? 161.052 145.952 72.140 1.00 64.08 145 LYS P N 1
ATOM 8861 C CA . LYS F 3 163 ? 159.880 145.317 72.748 1.00 64.08 145 LYS P CA 1
ATOM 8862 C C . LYS F 3 163 ? 159.940 145.444 74.262 1.00 64.08 145 LYS P C 1
ATOM 8863 O O . LYS F 3 163 ? 160.633 144.670 74.926 1.00 64.08 145 LYS P O 1
ATOM 8869 N N . SER F 3 164 ? 159.188 146.388 74.819 1.00 55.81 146 SER P N 1
ATOM 8870 C CA . SER F 3 164 ? 159.444 146.866 76.167 1.00 55.81 146 SER P CA 1
ATOM 8871 C C . SER F 3 164 ? 158.145 147.044 76.933 1.00 55.81 146 SER P C 1
ATOM 8872 O O . SER F 3 164 ? 157.050 146.976 76.374 1.00 55.81 146 SER P O 1
ATOM 8875 N N . LEU F 3 165 ? 158.280 147.312 78.223 1.00 50.27 147 LEU P N 1
ATOM 8876 C CA . LEU F 3 165 ? 157.182 147.849 79.014 1.00 50.27 147 LEU P CA 1
ATOM 8877 C C . LEU F 3 165 ? 157.514 149.258 79.456 1.00 50.27 147 LEU P C 1
ATOM 8878 O O . LEU F 3 165 ? 158.679 149.647 79.515 1.00 50.27 147 LEU P O 1
ATOM 8883 N N . TYR F 3 166 ? 156.480 150.025 79.754 1.00 56.23 148 TYR P N 1
ATOM 8884 C CA . TYR F 3 166 ? 156.627 151.305 80.423 1.00 56.23 148 TYR P CA 1
ATOM 8885 C C . TYR F 3 166 ? 155.613 151.342 81.546 1.00 56.23 148 TYR P C 1
ATOM 8886 O O . TYR F 3 166 ? 154.500 150.833 81.394 1.00 56.23 148 TYR P O 1
ATOM 8895 N N . LYS F 3 167 ? 155.989 151.932 82.671 1.00 59.71 149 LYS P N 1
ATOM 8896 C CA . LYS F 3 167 ? 155.044 152.184 83.746 1.00 59.71 149 LYS P CA 1
ATOM 8897 C C . LYS F 3 167 ? 154.778 153.679 83.839 1.00 59.71 149 LYS P C 1
ATOM 8898 O O . LYS F 3 167 ? 155.660 154.500 83.568 1.00 59.71 149 LYS P O 1
ATOM 8904 N N . GLN F 3 168 ? 153.538 154.020 84.177 1.00 66.87 150 GLN P N 1
ATOM 8905 C CA . GLN F 3 168 ? 153.124 155.400 84.368 1.00 66.87 150 GLN P CA 1
ATOM 8906 C C . GLN F 3 168 ? 153.045 155.651 85.866 1.00 66.87 150 GLN P C 1
ATOM 8907 O O . GLN F 3 168 ? 151.979 155.606 86.471 1.00 66.87 150 GLN P O 1
ATOM 8913 N N . ILE F 3 169 ? 154.188 155.927 86.473 1.00 67.16 151 ILE P N 1
ATOM 8914 C CA . ILE F 3 169 ? 154.224 156.243 87.895 1.00 67.16 151 ILE P CA 1
ATOM 8915 C C . ILE F 3 169 ? 153.943 157.733 88.081 1.00 67.16 151 ILE P C 1
ATOM 8916 O O . ILE F 3 169 ? 154.653 158.590 87.544 1.00 67.16 151 ILE P O 1
ATOM 8921 N N . GLY F 3 170 ? 152.876 158.034 88.820 1.00 70.07 152 GLY P N 1
ATOM 8922 C CA . GLY F 3 170 ? 152.429 159.402 88.988 1.00 70.07 152 GLY P CA 1
ATOM 8923 C C . GLY F 3 170 ? 151.967 160.052 87.705 1.00 70.07 152 GLY P C 1
ATOM 8924 O O . GLY F 3 170 ? 152.085 161.275 87.565 1.00 70.07 152 GLY P O 1
ATOM 8925 N N . LEU F 3 171 ? 151.439 159.249 86.768 1.00 74.71 153 LEU P N 1
ATOM 8926 C CA . LEU F 3 171 ? 151.110 159.639 85.387 1.00 74.71 153 LEU P CA 1
ATOM 8927 C C . LEU F 3 171 ? 152.324 160.217 84.656 1.00 74.71 153 LEU P C 1
ATOM 8928 O O . LEU F 3 171 ? 152.289 161.327 84.123 1.00 74.71 153 LEU P O 1
ATOM 8933 N N . TYR F 3 172 ? 153.404 159.440 84.623 1.00 75.77 154 TYR P N 1
ATOM 8934 C CA . TYR F 3 172 ? 154.590 159.798 83.859 1.00 75.77 154 TYR P CA 1
ATOM 8935 C C . TYR F 3 172 ? 155.302 158.540 83.357 1.00 75.77 154 TYR P C 1
ATOM 8936 O O . TYR F 3 172 ? 155.690 157.690 84.168 1.00 75.77 154 TYR P O 1
ATOM 8945 N N . PRO F 3 173 ? 155.493 158.379 82.020 1.00 71.88 155 PRO P N 1
ATOM 8946 C CA . PRO F 3 173 ? 156.086 157.139 81.486 1.00 71.88 155 PRO P CA 1
ATOM 8947 C C . PRO F 3 173 ? 157.559 156.938 81.816 1.00 71.88 155 PRO P C 1
ATOM 8948 O O . PRO F 3 173 ? 158.433 157.533 81.181 1.00 71.88 155 PRO P O 1
ATOM 8952 N N . VAL F 3 174 ? 157.839 156.066 82.783 1.00 69.87 156 VAL P N 1
ATOM 8953 C CA . VAL F 3 174 ? 159.187 155.799 83.280 1.00 69.87 156 VAL P CA 1
ATOM 8954 C C . VAL F 3 174 ? 159.498 154.326 83.015 1.00 69.87 156 VAL P C 1
ATOM 8955 O O . VAL F 3 174 ? 158.616 153.470 83.142 1.00 69.87 156 VAL P O 1
ATOM 8959 N N . LEU F 3 175 ? 160.746 154.037 82.643 1.00 62.13 157 LEU P N 1
ATOM 8960 C CA . LEU F 3 175 ? 161.125 152.772 82.019 1.00 62.13 157 LEU P CA 1
ATOM 8961 C C . LEU F 3 175 ? 161.023 151.604 82.994 1.00 62.13 157 LEU P C 1
ATOM 8962 O O . LEU F 3 175 ? 161.139 151.780 84.207 1.00 62.13 157 LEU P O 1
ATOM 8967 N N . VAL F 3 176 ? 160.767 150.396 82.464 1.00 59.69 158 VAL P N 1
ATOM 8968 C CA . VAL F 3 176 ? 160.811 149.198 83.308 1.00 59.69 158 VAL P CA 1
ATOM 8969 C C . VAL F 3 176 ? 161.732 148.122 82.739 1.00 59.69 158 VAL P C 1
ATOM 8970 O O . VAL F 3 176 ? 162.743 147.790 83.361 1.00 59.69 158 VAL P O 1
ATOM 8974 N N . ILE F 3 177 ? 161.426 147.580 81.565 1.00 57.10 159 ILE P N 1
ATOM 8975 C CA . ILE F 3 177 ? 162.243 146.527 80.962 1.00 57.10 159 ILE P CA 1
ATOM 8976 C C . ILE F 3 177 ? 162.256 146.741 79.462 1.00 57.10 159 ILE P C 1
ATOM 8977 O O . ILE F 3 177 ? 161.194 146.862 78.844 1.00 57.10 159 ILE P O 1
ATOM 8982 N N . ASP F 3 178 ? 163.454 146.832 78.872 1.00 61.45 160 ASP P N 1
ATOM 8983 C CA . ASP F 3 178 ? 163.595 147.235 77.477 1.00 61.45 160 ASP P CA 1
ATOM 8984 C C . ASP F 3 178 ? 164.410 146.205 76.700 1.00 61.45 160 ASP P C 1
ATOM 8985 O O . ASP F 3 178 ? 165.591 146.429 76.437 1.00 61.45 160 ASP P O 1
ATOM 8990 N N . SER F 3 179 ? 163.788 145.079 76.336 1.00 63.43 161 SER P N 1
ATOM 8991 C CA . SER F 3 179 ? 164.121 144.252 75.167 1.00 63.43 161 SER P CA 1
ATOM 8992 C C . SER F 3 179 ? 165.548 143.724 75.021 1.00 63.43 161 SER P C 1
ATOM 8993 O O . SER F 3 179 ? 165.840 142.998 74.065 1.00 63.43 161 SER P O 1
ATOM 8996 N N . SER F 3 180 ? 166.437 144.077 75.939 1.00 66.94 162 SER P N 1
ATOM 8997 C CA . SER F 3 180 ? 167.853 143.781 75.805 1.00 66.94 162 SER P CA 1
ATOM 8998 C C . SER F 3 180 ? 168.462 143.351 77.125 1.00 66.94 162 SER P C 1
ATOM 8999 O O . SER F 3 180 ? 169.686 143.199 77.203 1.00 66.94 162 SER P O 1
ATOM 9002 N N . GLY F 3 181 ? 167.648 143.162 78.161 1.00 66.28 163 GLY P N 1
ATOM 9003 C CA . GLY F 3 181 ? 168.108 142.830 79.484 1.00 66.28 163 GLY P CA 1
ATOM 9004 C C . GLY F 3 181 ? 168.127 143.999 80.440 1.00 66.28 163 GLY P C 1
ATOM 9005 O O . GLY F 3 181 ? 168.262 143.781 81.652 1.00 66.28 163 GLY P O 1
ATOM 9006 N N . TYR F 3 182 ? 168.010 145.229 79.944 1.00 65.94 164 TYR P N 1
ATOM 9007 C CA . TYR F 3 182 ? 168.022 146.377 80.839 1.00 65.94 164 TYR P CA 1
ATOM 9008 C C . TYR F 3 182 ? 166.717 146.415 81.605 1.00 65.94 164 TYR P C 1
ATOM 9009 O O . TYR F 3 182 ? 165.662 146.687 81.034 1.00 65.94 164 TYR P O 1
ATOM 9018 N N . VAL F 3 183 ? 166.795 146.174 82.897 1.00 64.04 165 VAL P N 1
ATOM 9019 C CA . VAL F 3 183 ? 165.655 146.218 83.793 1.00 64.04 165 VAL P CA 1
ATOM 9020 C C . VAL F 3 183 ? 165.978 147.250 84.856 1.00 64.04 165 VAL P C 1
ATOM 9021 O O . VAL F 3 183 ? 167.124 147.312 85.306 1.00 64.04 165 VAL P O 1
ATOM 9025 N N . ASN F 3 184 ? 165.013 148.095 85.209 1.00 63.77 166 ASN P N 1
ATOM 9026 C CA . ASN F 3 184 ? 165.236 149.025 86.304 1.00 63.77 166 ASN P CA 1
ATOM 9027 C C . ASN F 3 184 ? 165.504 148.268 87.611 1.00 63.77 166 ASN P C 1
ATOM 9028 O O . ASN F 3 184 ? 164.863 147.236 87.864 1.00 63.77 166 ASN P O 1
ATOM 9033 N N . PRO F 3 185 ? 166.455 148.723 88.440 1.00 69.38 167 PRO P N 1
ATOM 9034 C CA . PRO F 3 185 ? 166.929 147.902 89.570 1.00 69.38 167 PRO P CA 1
ATOM 9035 C C . PRO F 3 185 ? 165.945 147.741 90.722 1.00 69.38 167 PRO P C 1
ATOM 9036 O O . PRO F 3 185 ? 166.279 147.068 91.703 1.00 69.38 167 PRO P O 1
ATOM 9040 N N . ASN F 3 186 ? 164.748 148.320 90.648 1.00 67.66 168 ASN P N 1
ATOM 9041 C CA . ASN F 3 186 ? 163.686 147.918 91.558 1.00 67.66 168 ASN P CA 1
ATOM 9042 C C . ASN F 3 186 ? 163.152 146.534 91.213 1.00 67.66 168 ASN P C 1
ATOM 9043 O O . ASN F 3 186 ? 162.596 145.858 92.084 1.00 67.66 168 ASN P O 1
ATOM 9048 N N . TYR F 3 187 ? 163.337 146.102 89.963 1.00 62.92 169 TYR P N 1
ATOM 9049 C CA . TYR F 3 187 ? 162.750 144.896 89.401 1.00 62.92 169 TYR P CA 1
ATOM 9050 C C . TYR F 3 187 ? 163.836 143.914 88.986 1.00 62.92 169 TYR P C 1
ATOM 9051 O O . TYR F 3 187 ? 163.640 143.129 88.061 1.00 62.92 169 TYR P O 1
ATOM 9060 N N . THR F 3 188 ? 164.992 143.951 89.654 1.00 66.43 170 THR P N 1
ATOM 9061 C CA . THR F 3 188 ? 166.153 143.193 89.194 1.00 66.43 170 THR P CA 1
ATOM 9062 C C . THR F 3 188 ? 166.083 141.731 89.630 1.00 66.43 170 THR P C 1
ATOM 9063 O O . THR F 3 188 ? 165.592 141.403 90.717 1.00 66.43 170 THR P O 1
ATOM 9067 N N . GLY F 3 189 ? 166.535 140.851 88.740 1.00 62.26 171 GLY P N 1
ATOM 9068 C CA . GLY F 3 189 ? 166.356 139.422 88.903 1.00 62.26 171 GLY P CA 1
ATOM 9069 C C . GLY F 3 189 ? 164.925 138.948 88.794 1.00 62.26 171 GLY P C 1
ATOM 9070 O O . GLY F 3 189 ? 164.624 137.831 89.223 1.00 62.26 171 GLY P O 1
ATOM 9071 N N . ARG F 3 190 ? 164.028 139.768 88.231 1.00 62.44 172 ARG P N 1
ATOM 9072 C CA . ARG F 3 190 ? 162.591 139.537 88.350 1.00 62.44 172 ARG P CA 1
ATOM 9073 C C . ARG F 3 190 ? 161.866 139.411 87.025 1.00 62.44 172 ARG P C 1
ATOM 9074 O O . ARG F 3 190 ? 161.169 138.416 86.804 1.00 62.44 172 ARG P O 1
ATOM 9082 N N . ILE F 3 191 ? 161.985 140.390 86.141 1.00 65.29 173 ILE P N 1
ATOM 9083 C CA . ILE F 3 191 ? 161.135 140.449 84.960 1.00 65.29 173 ILE P CA 1
ATOM 9084 C C . ILE F 3 191 ? 161.949 140.017 83.748 1.00 65.29 173 ILE P C 1
ATOM 9085 O O . ILE F 3 191 ? 163.172 140.186 83.709 1.00 65.29 173 ILE P O 1
ATOM 9090 N N . ARG F 3 192 ? 161.269 139.387 82.783 1.00 66.08 174 ARG P N 1
ATOM 9091 C CA . ARG F 3 192 ? 161.874 138.984 81.519 1.00 66.08 174 ARG P CA 1
ATOM 9092 C C . ARG F 3 192 ? 160.891 139.206 80.377 1.00 66.08 174 ARG P C 1
ATOM 9093 O O . ARG F 3 192 ? 159.695 139.417 80.582 1.00 66.08 174 ARG P O 1
ATOM 9101 N N . LEU F 3 193 ? 161.420 139.146 79.161 1.00 67.90 175 LEU P N 1
ATOM 9102 C CA . LEU F 3 193 ? 160.617 139.200 77.950 1.00 67.90 175 LEU P CA 1
ATOM 9103 C C . LEU F 3 193 ? 159.801 137.925 77.786 1.00 67.90 175 LEU P C 1
ATOM 9104 O O . LEU F 3 193 ? 160.067 137.117 76.890 1.00 67.90 175 LEU P O 1
ATOM 9109 N N . PHE F 3 203 ? 153.919 139.345 71.139 1.00 80.52 185 PHE P N 1
ATOM 9110 C CA . PHE F 3 203 ? 154.480 138.411 72.109 1.00 80.52 185 PHE P CA 1
ATOM 9111 C C . PHE F 3 203 ? 153.938 138.727 73.504 1.00 80.52 185 PHE P C 1
ATOM 9112 O O . PHE F 3 203 ? 153.053 139.569 73.647 1.00 80.52 185 PHE P O 1
ATOM 9120 N N . SER F 3 204 ? 154.447 138.039 74.524 1.00 76.40 186 SER P N 1
ATOM 9121 C CA . SER F 3 204 ? 154.022 138.249 75.896 1.00 76.40 186 SER P CA 1
ATOM 9122 C C . SER F 3 204 ? 155.241 138.362 76.791 1.00 76.40 186 SER P C 1
ATOM 9123 O O . SER F 3 204 ? 156.279 137.758 76.525 1.00 76.40 186 SER P O 1
ATOM 9126 N N . VAL F 3 205 ? 155.098 139.123 77.868 1.00 73.02 187 VAL P N 1
ATOM 9127 C CA . VAL F 3 205 ? 156.140 139.242 78.877 1.00 73.02 187 VAL P CA 1
ATOM 9128 C C . VAL F 3 205 ? 155.657 138.549 80.141 1.00 73.02 187 VAL P C 1
ATOM 9129 O O . VAL F 3 205 ? 154.473 138.254 80.305 1.00 73.02 187 VAL P O 1
ATOM 9133 N N . VAL F 3 206 ? 156.596 138.251 81.033 1.00 70.50 188 VAL P N 1
ATOM 9134 C CA . VAL F 3 206 ? 156.279 137.572 82.283 1.00 70.50 188 VAL P CA 1
ATOM 9135 C C . VAL F 3 206 ? 157.082 138.208 83.403 1.00 70.50 188 VAL P C 1
ATOM 9136 O O . VAL F 3 206 ? 158.292 138.420 83.271 1.00 70.50 188 VAL P O 1
ATOM 9140 N N . ILE F 3 207 ? 156.403 138.512 84.503 1.00 66.81 189 ILE P N 1
ATOM 9141 C CA . ILE F 3 207 ? 156.997 139.195 85.646 1.00 66.81 189 ILE P CA 1
ATOM 9142 C C . ILE F 3 207 ? 156.679 138.402 86.903 1.00 66.81 189 ILE P C 1
ATOM 9143 O O . ILE F 3 207 ? 155.525 138.032 87.143 1.00 66.81 189 ILE P O 1
ATOM 9148 N N . ASN F 3 208 ? 157.710 138.102 87.679 1.00 64.64 190 ASN P N 1
ATOM 9149 C CA . ASN F 3 208 ? 157.592 137.279 88.870 1.00 64.64 190 ASN P CA 1
ATOM 9150 C C . ASN F 3 208 ? 157.436 138.179 90.084 1.00 64.64 190 ASN P C 1
ATOM 9151 O O . ASN F 3 208 ? 157.512 139.401 89.962 1.00 64.64 190 ASN P O 1
ATOM 9156 N N . GLN F 3 209 ? 157.154 137.543 91.231 1.00 58.26 191 GLN P N 1
ATOM 9157 C CA . GLN F 3 209 ? 157.303 138.092 92.590 1.00 58.26 191 GLN P CA 1
ATOM 9158 C C . GLN F 3 209 ? 156.651 139.465 92.763 1.00 58.26 191 GLN P C 1
ATOM 9159 O O . GLN F 3 209 ? 157.314 140.464 93.041 1.00 58.26 191 GLN P O 1
ATOM 9165 N N . LEU F 3 210 ? 155.336 139.496 92.586 1.00 54.87 192 LEU P N 1
ATOM 9166 C CA . LEU F 3 210 ? 154.611 140.757 92.545 1.00 54.87 192 LEU P CA 1
ATOM 9167 C C . LEU F 3 210 ? 154.502 141.374 93.919 1.00 54.87 192 LEU P C 1
ATOM 9168 O O . LEU F 3 210 ? 153.825 140.829 94.794 1.00 54.87 192 LEU P O 1
ATOM 9173 N N . ARG F 3 211 ? 155.100 142.534 94.097 1.00 56.48 193 ARG P N 1
ATOM 9174 C CA . ARG F 3 211 ? 154.890 143.266 95.331 1.00 56.48 193 ARG P CA 1
ATOM 9175 C C . ARG F 3 211 ? 153.611 144.097 95.198 1.00 56.48 193 ARG P C 1
ATOM 9176 O O . ARG F 3 211 ? 152.809 143.904 94.285 1.00 56.48 193 ARG P O 1
ATOM 9184 N N . LEU F 3 212 ? 153.375 145.004 96.132 1.00 53.36 194 LEU P N 1
ATOM 9185 C CA . LEU F 3 212 ? 152.261 145.920 95.976 1.00 53.36 194 LEU P CA 1
ATOM 9186 C C . LEU F 3 212 ? 152.636 147.152 95.175 1.00 53.36 194 LEU P C 1
ATOM 9187 O O . LEU F 3 212 ? 151.767 147.973 94.880 1.00 53.36 194 LEU P O 1
ATOM 9192 N N . SER F 3 213 ? 153.910 147.304 94.829 1.00 56.27 195 SER P N 1
ATOM 9193 C CA . SER F 3 213 ? 154.366 148.372 93.956 1.00 56.27 195 SER P CA 1
ATOM 9194 C C . SER F 3 213 ? 154.457 147.928 92.519 1.00 56.27 195 SER P C 1
ATOM 9195 O O . SER F 3 213 ? 155.306 148.438 91.780 1.00 56.27 195 SER P O 1
ATOM 9198 N N . ASP F 3 214 ? 153.659 146.941 92.121 1.00 55.42 196 ASP P N 1
ATOM 9199 C CA . ASP F 3 214 ? 153.532 146.545 90.726 1.00 55.42 196 ASP P CA 1
ATOM 9200 C C . ASP F 3 214 ? 152.108 146.707 90.219 1.00 55.42 196 ASP P C 1
ATOM 9201 O O . ASP F 3 214 ? 151.757 146.090 89.212 1.00 55.42 196 ASP P O 1
ATOM 9206 N N . ALA F 3 215 ? 151.268 147.460 90.918 1.00 51.18 197 ALA P N 1
ATOM 9207 C CA . ALA F 3 215 ? 149.855 147.612 90.565 1.00 51.18 197 ALA P CA 1
ATOM 9208 C C . ALA F 3 215 ? 149.555 148.931 89.864 1.00 51.18 197 ALA P C 1
ATOM 9209 O O . ALA F 3 215 ? 148.628 149.629 90.252 1.00 51.18 197 ALA P O 1
ATOM 9211 N N . GLY F 3 216 ? 150.275 149.292 88.816 1.00 55.36 198 GLY P N 1
ATOM 9212 C CA . GLY F 3 216 ? 149.990 150.500 88.067 1.00 55.36 198 GLY P CA 1
ATOM 9213 C C . GLY F 3 216 ? 149.332 150.218 86.736 1.00 55.36 198 GLY P C 1
ATOM 9214 O O . GLY F 3 216 ? 148.624 149.219 86.565 1.00 55.36 198 GLY P O 1
ATOM 9215 N N . GLN F 3 217 ? 149.573 151.104 85.774 1.00 63.70 199 GLN P N 1
ATOM 9216 C CA . GLN F 3 217 ? 148.982 151.009 84.441 1.00 63.70 199 GLN P CA 1
ATOM 9217 C C . GLN F 3 217 ? 150.099 150.834 83.416 1.00 63.70 199 GLN P C 1
ATOM 9218 O O . GLN F 3 217 ? 150.681 151.818 82.954 1.00 63.70 199 GLN P O 1
ATOM 9224 N N . TYR F 3 218 ? 150.412 149.595 83.060 1.00 59.23 200 TYR P N 1
ATOM 9225 C CA . TYR F 3 218 ? 151.525 149.354 82.167 1.00 59.23 200 TYR P CA 1
ATOM 9226 C C . TYR F 3 218 ? 151.134 149.632 80.729 1.00 59.23 200 TYR P C 1
ATOM 9227 O O . TYR F 3 218 ? 149.969 149.516 80.350 1.00 59.23 200 TYR P O 1
ATOM 9236 N N . LEU F 3 219 ? 152.127 149.980 79.918 1.00 54.05 201 LEU P N 1
ATOM 9237 C CA . LEU F 3 219 ? 151.948 150.059 78.478 1.00 54.05 201 LEU P CA 1
ATOM 9238 C C . LEU F 3 219 ? 153.068 149.283 77.802 1.00 54.05 201 LEU P C 1
ATOM 9239 O O . LEU F 3 219 ? 154.242 149.625 77.951 1.00 54.05 201 LEU P O 1
ATOM 9244 N N . CYS F 3 220 ? 152.708 148.212 77.105 1.00 52.13 202 CYS P N 1
ATOM 9245 C CA . CYS F 3 220 ? 153.659 147.533 76.241 1.00 52.13 202 CYS P CA 1
ATOM 9246 C C . CYS F 3 220 ? 153.945 148.407 75.036 1.00 52.13 202 CYS P C 1
ATOM 9247 O O . CYS F 3 220 ? 153.096 149.192 74.610 1.00 52.13 202 CYS P O 1
ATOM 9250 N N . GLN F 3 221 ? 155.146 148.274 74.484 1.00 59.69 203 GLN P N 1
ATOM 9251 C CA . GLN F 3 221 ? 155.480 149.036 73.286 1.00 59.69 203 GLN P CA 1
ATOM 9252 C C . GLN F 3 221 ? 156.593 148.350 72.517 1.00 59.69 203 GLN P C 1
ATOM 9253 O O . GLN F 3 221 ? 157.667 148.113 73.071 1.00 59.69 203 GLN P O 1
ATOM 9259 N N . ALA F 3 222 ? 156.342 148.058 71.245 1.00 63.52 204 ALA P N 1
ATOM 9260 C CA . ALA F 3 222 ? 157.370 147.519 70.359 1.00 63.52 204 ALA P CA 1
ATOM 9261 C C . ALA F 3 222 ? 157.998 148.619 69.506 1.00 63.52 204 ALA P C 1
ATOM 9262 O O . ALA F 3 222 ? 158.301 149.708 69.993 1.00 63.52 204 ALA P O 1
ATOM 9264 N N . SER F 3 228 ? 155.968 152.141 66.510 1.00 73.13 210 SER P N 1
ATOM 9265 C CA . SER F 3 228 ? 155.938 153.260 67.442 1.00 73.13 210 SER P CA 1
ATOM 9266 C C . SER F 3 228 ? 154.614 153.307 68.180 1.00 73.13 210 SER P C 1
ATOM 9267 O O . SER F 3 228 ? 154.110 154.381 68.506 1.00 73.13 210 SER P O 1
ATOM 9270 N N . ASN F 3 229 ? 154.064 152.133 68.454 1.00 70.62 211 ASN P N 1
ATOM 9271 C CA . ASN F 3 229 ? 152.699 151.990 68.931 1.00 70.62 211 ASN P CA 1
ATOM 9272 C C . ASN F 3 229 ? 152.663 151.437 70.352 1.00 70.62 211 ASN P C 1
ATOM 9273 O O . ASN F 3 229 ? 153.559 150.709 70.783 1.00 70.62 211 ASN P O 1
ATOM 9278 N N . LYS F 3 230 ? 151.591 151.777 71.067 1.00 64.24 212 LYS P N 1
ATOM 9279 C CA . LYS F 3 230 ? 151.502 151.580 72.508 1.00 64.24 212 LYS P CA 1
ATOM 9280 C C . LYS F 3 230 ? 150.234 150.815 72.857 1.00 64.24 212 LYS P C 1
ATOM 9281 O O . LYS F 3 230 ? 149.189 151.026 72.237 1.00 64.24 212 LYS P O 1
ATOM 9287 N N . LYS F 3 231 ? 150.333 149.898 73.820 1.00 58.52 213 LYS P N 1
ATOM 9288 C CA . LYS F 3 231 ? 149.214 149.073 74.267 1.00 58.52 213 LYS P CA 1
ATOM 9289 C C . LYS F 3 231 ? 149.100 149.166 75.777 1.00 58.52 213 LYS P C 1
ATOM 9290 O O . LYS F 3 231 ? 150.106 149.199 76.474 1.00 58.52 213 LYS P O 1
ATOM 9296 N N . ASN F 3 232 ? 147.882 149.213 76.289 1.00 61.87 214 ASN P N 1
ATOM 9297 C CA . ASN F 3 232 ? 147.677 149.437 77.710 1.00 61.87 214 ASN P CA 1
ATOM 9298 C C . ASN F 3 232 ? 147.119 148.195 78.390 1.00 61.87 214 ASN P C 1
ATOM 9299 O O . ASN F 3 232 ? 146.296 147.475 77.824 1.00 61.87 214 ASN P O 1
ATOM 9304 N N . ALA F 3 233 ? 147.574 147.962 79.621 1.00 67.07 215 ALA P N 1
ATOM 9305 C CA . ALA F 3 233 ? 147.085 146.861 80.443 1.00 67.07 215 ALA P CA 1
ATOM 9306 C C . ALA F 3 233 ? 147.403 147.171 81.896 1.00 67.07 215 ALA P C 1
ATOM 9307 O O . ALA F 3 233 ? 148.533 147.544 82.218 1.00 67.07 215 ALA P O 1
ATOM 9309 N N . ASP F 3 234 ? 146.419 147.018 82.770 1.00 67.37 216 ASP P N 1
ATOM 9310 C CA . ASP F 3 234 ? 146.558 147.440 84.156 1.00 67.37 216 ASP P CA 1
ATOM 9311 C C . ASP F 3 234 ? 146.661 146.238 85.092 1.00 67.37 216 ASP P C 1
ATOM 9312 O O . ASP F 3 234 ? 145.813 145.338 85.066 1.00 67.37 216 ASP P O 1
ATOM 9317 N N . LEU F 3 235 ? 147.721 146.217 85.895 1.00 58.16 217 LEU P N 1
ATOM 9318 C CA . LEU F 3 235 ? 147.943 145.131 86.835 1.00 58.16 217 LEU P CA 1
ATOM 9319 C C . LEU F 3 235 ? 147.220 145.418 88.137 1.00 58.16 217 LEU P C 1
ATOM 9320 O O . LEU F 3 235 ? 147.200 146.558 88.608 1.00 58.16 217 LEU P O 1
ATOM 9325 N N . GLN F 3 236 ? 146.619 144.375 88.714 1.00 57.20 218 GLN P N 1
ATOM 9326 C CA . GLN F 3 236 ? 145.838 144.520 89.940 1.00 57.20 218 GLN P CA 1
ATOM 9327 C C . GLN F 3 236 ? 146.202 143.378 90.880 1.00 57.20 218 GLN P C 1
ATOM 9328 O O . GLN F 3 236 ? 145.532 142.345 90.898 1.00 57.20 218 GLN P O 1
ATOM 9334 N N . VAL F 3 237 ? 147.259 143.573 91.662 1.00 55.23 219 VAL P N 1
ATOM 9335 C CA . VAL F 3 237 ? 147.682 142.565 92.625 1.00 55.23 219 VAL P CA 1
ATOM 9336 C C . VAL F 3 237 ? 146.701 142.585 93.787 1.00 55.23 219 VAL P C 1
ATOM 9337 O O . VAL F 3 237 ? 146.300 143.651 94.262 1.00 55.23 219 VAL P O 1
ATOM 9341 N N . LEU F 3 238 ? 146.254 141.409 94.198 1.00 51.17 220 LEU P N 1
ATOM 9342 C CA . LEU F 3 238 ? 145.204 141.288 95.192 1.00 51.17 220 LEU P CA 1
ATOM 9343 C C . LEU F 3 238 ? 145.803 140.815 96.498 1.00 51.17 220 LEU P C 1
ATOM 9344 O O . LEU F 3 238 ? 146.539 139.828 96.519 1.00 51.17 220 LEU P O 1
ATOM 9349 N N . LYS F 3 239 ? 145.517 141.533 97.565 1.00 47.10 221 LYS P N 1
ATOM 9350 C CA . LYS F 3 239 ? 145.689 140.974 98.890 1.00 47.10 221 LYS P CA 1
ATOM 9351 C C . LYS F 3 239 ? 144.653 139.876 99.085 1.00 47.10 221 LYS P C 1
ATOM 9352 O O . LYS F 3 239 ? 143.478 140.081 98.773 1.00 47.10 221 LYS P O 1
ATOM 9358 N N . PRO F 3 240 ? 145.044 138.698 99.552 1.00 41.42 222 PRO P N 1
ATOM 9359 C CA . PRO F 3 240 ? 144.072 137.628 99.727 1.00 41.42 222 PRO P CA 1
ATOM 9360 C C . PRO F 3 240 ? 143.298 137.823 101.012 1.00 41.42 222 PRO P C 1
ATOM 9361 O O . PRO F 3 240 ? 143.825 138.306 102.018 1.00 41.42 222 PRO P O 1
ATOM 9365 N N . GLU F 3 241 ? 142.051 137.445 100.966 1.00 34.47 223 GLU P N 1
ATOM 9366 C CA . GLU F 3 241 ? 141.163 137.763 102.059 1.00 34.47 223 GLU P CA 1
ATOM 9367 C C . GLU F 3 241 ? 141.375 136.812 103.231 1.00 34.47 223 GLU P C 1
ATOM 9368 O O . GLU F 3 241 ? 141.632 135.626 103.031 1.00 34.47 223 GLU P O 1
ATOM 9374 N N . PRO F 3 242 ? 141.292 137.319 104.448 1.00 18.33 224 PRO P N 1
ATOM 9375 C CA . PRO F 3 242 ? 141.328 136.450 105.612 1.00 18.33 224 PRO P CA 1
ATOM 9376 C C . PRO F 3 242 ? 140.146 135.516 105.677 1.00 18.33 224 PRO P C 1
ATOM 9377 O O . PRO F 3 242 ? 139.017 135.893 105.380 1.00 18.33 224 PRO P O 1
ATOM 9381 N N . GLU F 3 243 ? 140.425 134.279 106.051 1.00 14.29 225 GLU P N 1
ATOM 9382 C CA . GLU F 3 243 ? 139.389 133.387 106.526 1.00 14.29 225 GLU P CA 1
ATOM 9383 C C . GLU F 3 243 ? 139.026 133.792 107.944 1.00 14.29 225 GLU P C 1
ATOM 9384 O O . GLU F 3 243 ? 139.738 134.550 108.581 1.00 14.29 225 GLU P O 1
ATOM 9390 N N . LEU F 3 244 ? 137.889 133.327 108.440 1.00 14.57 226 LEU P N 1
ATOM 9391 C CA . LEU F 3 244 ? 137.460 133.645 109.793 1.00 14.57 226 LEU P CA 1
ATOM 9392 C C . LEU F 3 244 ? 137.498 132.380 110.641 1.00 14.57 226 LEU P C 1
ATOM 9393 O O . LEU F 3 244 ? 136.691 131.469 110.449 1.00 14.57 226 LEU P O 1
ATOM 9398 N N . VAL F 3 245 ? 138.442 132.326 111.574 1.00 13.02 227 VAL P N 1
ATOM 9399 C CA . VAL F 3 245 ? 138.550 131.245 112.540 1.00 13.02 227 VAL P CA 1
ATOM 9400 C C . VAL F 3 245 ? 137.910 131.736 113.827 1.00 13.02 227 VAL P C 1
ATOM 9401 O O . VAL F 3 245 ? 138.309 132.772 114.367 1.00 13.02 227 VAL P O 1
ATOM 9405 N N . TYR F 3 246 ? 136.935 131.009 114.326 1.00 17.42 228 TYR P N 1
ATOM 9406 C CA . TYR F 3 246 ? 136.209 131.395 115.521 1.00 17.42 228 TYR P CA 1
ATOM 9407 C C . TYR F 3 246 ? 136.443 130.335 116.580 1.00 17.42 228 TYR P C 1
ATOM 9408 O O . TYR F 3 246 ? 135.688 129.372 116.682 1.00 17.42 228 TYR P O 1
ATOM 9417 N N . GLU F 3 247 ? 137.482 130.506 117.378 1.00 16.32 229 GLU P N 1
ATOM 9418 C CA . GLU F 3 247 ? 137.798 129.493 118.364 1.00 16.32 229 GLU P CA 1
ATOM 9419 C C . GLU F 3 247 ? 137.389 129.941 119.744 1.00 16.32 229 GLU P C 1
ATOM 9420 O O . GLU F 3 247 ? 137.016 131.081 119.965 1.00 16.32 229 GLU P O 1
ATOM 9426 N N . ASP F 3 248 ? 137.433 129.003 120.672 1.00 20.59 230 ASP P N 1
ATOM 9427 C CA . ASP F 3 248 ? 137.104 129.265 122.053 1.00 20.59 230 ASP P CA 1
ATOM 9428 C C . ASP F 3 248 ? 138.359 129.593 122.838 1.00 20.59 230 ASP P C 1
ATOM 9429 O O . ASP F 3 248 ? 139.473 129.534 122.333 1.00 20.59 230 ASP P O 1
ATOM 9434 N N . LEU F 3 249 ? 138.170 129.955 124.092 1.00 22.38 231 LEU P N 1
ATOM 9435 C CA . LEU F 3 249 ? 139.300 130.137 124.974 1.00 22.38 231 LEU P CA 1
ATOM 9436 C C . LEU F 3 249 ? 139.745 128.772 125.456 1.00 22.38 231 LEU P C 1
ATOM 9437 O O . LEU F 3 249 ? 138.917 127.875 125.632 1.00 22.38 231 LEU P O 1
ATOM 9442 N N . ARG F 3 250 ? 141.066 128.623 125.637 1.00 23.77 232 ARG P N 1
ATOM 9443 C CA . ARG F 3 250 ? 141.743 127.375 125.999 1.00 23.77 232 ARG P CA 1
ATOM 9444 C C . ARG F 3 250 ? 141.455 126.239 125.024 1.00 23.77 232 ARG P C 1
ATOM 9445 O O . ARG F 3 250 ? 141.499 125.071 125.398 1.00 23.77 232 ARG P O 1
ATOM 9453 N N . GLY F 3 251 ? 141.176 126.560 123.762 1.00 17.97 233 GLY P N 1
ATOM 9454 C CA . GLY F 3 251 ? 140.928 125.584 122.744 1.00 17.97 233 GLY P CA 1
ATOM 9455 C C . GLY F 3 251 ? 142.110 125.434 121.820 1.00 17.97 233 GLY P C 1
ATOM 9456 O O . GLY F 3 251 ? 143.230 125.856 122.125 1.00 17.97 233 GLY P O 1
ATOM 9457 N N . SER F 3 252 ? 141.862 124.835 120.673 1.00 15.12 234 SER P N 1
ATOM 9458 C CA . SER F 3 252 ? 142.910 124.574 119.712 1.00 15.12 234 SER P CA 1
ATOM 9459 C C . SER F 3 252 ? 142.475 125.028 118.336 1.00 15.12 234 SER P C 1
ATOM 9460 O O . SER F 3 252 ? 141.292 125.025 118.009 1.00 15.12 234 SER P O 1
ATOM 9463 N N . VAL F 3 253 ? 143.452 125.387 117.521 1.00 11.98 235 VAL P N 1
ATOM 9464 C CA . VAL F 3 253 ? 143.199 125.942 116.207 1.00 11.98 235 VAL P CA 1
ATOM 9465 C C . VAL F 3 253 ? 144.131 125.274 115.206 1.00 11.98 235 VAL P C 1
ATOM 9466 O O . VAL F 3 253 ? 145.314 125.069 115.486 1.00 11.98 235 VAL P O 1
ATOM 9470 N N . THR F 3 254 ? 143.580 124.866 114.070 1.00 12.42 236 THR P N 1
ATOM 9471 C CA . THR F 3 254 ? 144.313 124.184 113.016 1.00 12.42 236 THR P CA 1
ATOM 9472 C C . THR F 3 254 ? 144.346 125.071 111.788 1.00 12.42 236 THR P C 1
ATOM 9473 O O . THR F 3 254 ? 143.299 125.374 111.216 1.00 12.42 236 THR P O 1
ATOM 9477 N N . PHE F 3 255 ? 145.529 125.497 111.394 1.00 15.04 237 PHE P N 1
ATOM 9478 C CA . PHE F 3 255 ? 145.708 126.349 110.234 1.00 15.04 237 PHE P CA 1
ATOM 9479 C C . PHE F 3 255 ? 146.203 125.485 109.091 1.00 15.04 237 PHE P C 1
ATOM 9480 O O . PHE F 3 255 ? 147.356 125.059 109.105 1.00 15.04 237 PHE P O 1
ATOM 9488 N N . HIS F 3 256 ? 145.356 125.237 108.096 1.00 23.07 238 HIS P N 1
ATOM 9489 C CA . HIS F 3 256 ? 145.744 124.432 106.940 1.00 23.07 238 HIS P CA 1
ATOM 9490 C C . HIS F 3 256 ? 146.237 125.348 105.828 1.00 23.07 238 HIS P C 1
ATOM 9491 O O . HIS F 3 256 ? 145.435 125.997 105.156 1.00 23.07 238 HIS P O 1
ATOM 9498 N N . CYS F 3 257 ? 147.549 125.391 105.617 1.00 30.18 239 CYS P N 1
ATOM 9499 C CA . CYS F 3 257 ? 148.172 126.414 104.780 1.00 30.18 239 CYS P CA 1
ATOM 9500 C C . CYS F 3 257 ? 148.512 125.853 103.410 1.00 30.18 239 CYS P C 1
ATOM 9501 O O . CYS F 3 257 ? 149.670 125.624 103.086 1.00 30.18 239 CYS P O 1
ATOM 9504 N N . ALA F 3 258 ? 147.490 125.703 102.575 1.00 34.19 240 ALA P N 1
ATOM 9505 C CA . ALA F 3 258 ? 147.649 125.132 101.241 1.00 34.19 240 ALA P CA 1
ATOM 9506 C C . ALA F 3 258 ? 148.039 126.219 100.247 1.00 34.19 240 ALA P C 1
ATOM 9507 O O . ALA F 3 258 ? 147.215 126.749 99.505 1.00 34.19 240 ALA P O 1
ATOM 9509 N N . LEU F 3 259 ? 149.332 126.525 100.201 1.00 35.01 241 LEU P N 1
ATOM 9510 C CA . LEU F 3 259 ? 149.870 127.377 99.149 1.00 35.01 241 LEU P CA 1
ATOM 9511 C C . LEU F 3 259 ? 150.040 126.535 97.886 1.00 35.01 241 LEU P C 1
ATOM 9512 O O . LEU F 3 259 ? 149.599 125.388 97.809 1.00 35.01 241 LEU P O 1
ATOM 9517 N N . GLY F 3 260 ? 150.703 127.071 96.878 1.00 41.85 242 GLY P N 1
ATOM 9518 C CA . GLY F 3 260 ? 150.878 126.340 95.648 1.00 41.85 242 GLY P CA 1
ATOM 9519 C C . GLY F 3 260 ? 151.891 125.221 95.763 1.00 41.85 242 GLY P C 1
ATOM 9520 O O . GLY F 3 260 ? 152.678 125.167 96.710 1.00 41.85 242 GLY P O 1
ATOM 9521 N N . PRO F 3 261 ? 151.879 124.287 94.810 1.00 46.84 243 PRO P N 1
ATOM 9522 C CA . PRO F 3 261 ? 152.939 123.278 94.753 1.00 46.84 243 PRO P CA 1
ATOM 9523 C C . PRO F 3 261 ? 154.177 123.743 94.011 1.00 46.84 243 PRO P C 1
ATOM 9524 O O . PRO F 3 261 ? 155.152 122.993 93.934 1.00 46.84 243 PRO P O 1
ATOM 9528 N N . GLU F 3 262 ? 154.150 124.940 93.440 1.00 47.49 244 GLU P N 1
ATOM 9529 C CA . GLU F 3 262 ? 155.310 125.540 92.805 1.00 47.49 244 GLU P CA 1
ATOM 9530 C C . GLU F 3 262 ? 156.141 126.361 93.778 1.00 47.49 244 GLU P C 1
ATOM 9531 O O . GLU F 3 262 ? 157.280 126.714 93.459 1.00 47.49 244 GLU P O 1
ATOM 9537 N N . VAL F 3 263 ? 155.596 126.668 94.950 1.00 43.80 245 VAL P N 1
ATOM 9538 C CA . VAL F 3 263 ? 156.339 127.217 96.070 1.00 43.80 245 VAL P CA 1
ATOM 9539 C C . VAL F 3 263 ? 156.639 126.131 97.097 1.00 43.80 245 VAL P C 1
ATOM 9540 O O . VAL F 3 263 ? 157.193 126.408 98.162 1.00 43.80 245 VAL P O 1
ATOM 9544 N N . ALA F 3 264 ? 156.379 124.872 96.755 1.00 44.98 246 ALA P N 1
ATOM 9545 C CA . ALA F 3 264 ? 156.422 123.776 97.711 1.00 44.98 246 ALA P CA 1
ATOM 9546 C C . ALA F 3 264 ? 157.819 123.339 98.118 1.00 44.98 246 ALA P C 1
ATOM 9547 O O . ALA F 3 264 ? 157.938 122.251 98.679 1.00 44.98 246 ALA P O 1
ATOM 9549 N N . ASN F 3 265 ? 158.876 124.103 97.868 1.00 46.65 247 ASN P N 1
ATOM 9550 C CA . ASN F 3 265 ? 160.190 123.755 98.389 1.00 46.65 247 ASN P CA 1
ATOM 9551 C C . ASN F 3 265 ? 160.749 124.830 99.299 1.00 46.65 247 ASN P C 1
ATOM 9552 O O . ASN F 3 265 ? 161.860 124.685 99.805 1.00 46.65 247 ASN P O 1
ATOM 9557 N N . VAL F 3 266 ? 160.018 125.905 99.511 1.00 37.32 248 VAL P N 1
ATOM 9558 C CA . VAL F 3 266 ? 160.557 127.072 100.166 1.00 37.32 248 VAL P CA 1
ATOM 9559 C C . VAL F 3 266 ? 160.148 127.019 101.631 1.00 37.32 248 VAL P C 1
ATOM 9560 O O . VAL F 3 266 ? 159.138 126.415 101.996 1.00 37.32 248 VAL P O 1
ATOM 9564 N N . ALA F 3 267 ? 160.957 127.633 102.491 1.00 33.52 249 ALA P N 1
ATOM 9565 C CA . ALA F 3 267 ? 160.798 127.516 103.939 1.00 33.52 249 ALA P CA 1
ATOM 9566 C C . ALA F 3 267 ? 159.615 128.340 104.405 1.00 33.52 249 ALA P C 1
ATOM 9567 O O . ALA F 3 267 ? 159.712 129.549 104.554 1.00 33.52 249 ALA P O 1
ATOM 9569 N N . LYS F 3 268 ? 158.511 127.677 104.691 1.00 30.73 250 LYS P N 1
ATOM 9570 C CA . LYS F 3 268 ? 157.279 128.361 105.013 1.00 30.73 250 LYS P CA 1
ATOM 9571 C C . LYS F 3 268 ? 157.292 128.868 106.442 1.00 30.73 250 LYS P C 1
ATOM 9572 O O . LYS F 3 268 ? 158.100 128.450 107.263 1.00 30.73 250 LYS P O 1
ATOM 9578 N N . PHE F 3 269 ? 156.382 129.794 106.729 1.00 30.19 251 PHE P N 1
ATOM 9579 C CA . PHE F 3 269 ? 156.321 130.423 108.039 1.00 30.19 251 PHE P CA 1
ATOM 9580 C C . PHE F 3 269 ? 154.885 130.757 108.396 1.00 30.19 251 PHE P C 1
ATOM 9581 O O . PHE F 3 269 ? 154.000 130.752 107.542 1.00 30.19 251 PHE P O 1
ATOM 9589 N N . LEU F 3 270 ? 154.684 131.120 109.657 1.00 23.33 252 LEU P N 1
ATOM 9590 C CA . LEU F 3 270 ? 153.395 131.559 110.175 1.00 23.33 252 LEU P CA 1
ATOM 9591 C C . LEU F 3 270 ? 153.572 132.861 110.955 1.00 23.33 252 LEU P C 1
ATOM 9592 O O . LEU F 3 270 ? 153.760 132.832 112.169 1.00 23.33 252 LEU P O 1
ATOM 9597 N N . CYS F 3 271 ? 153.527 134.003 110.272 1.00 28.33 253 CYS P N 1
ATOM 9598 C CA . CYS F 3 271 ? 153.547 135.297 110.939 1.00 28.33 253 CYS P CA 1
ATOM 9599 C C . CYS F 3 271 ? 152.263 135.559 111.700 1.00 28.33 253 CYS P C 1
ATOM 9600 O O . CYS F 3 271 ? 151.203 135.032 111.377 1.00 28.33 253 CYS P O 1
ATOM 9603 N N . ARG F 3 272 ? 152.359 136.454 112.672 1.00 32.57 254 ARG P N 1
ATOM 9604 C CA . ARG F 3 272 ? 151.218 137.203 113.161 1.00 32.57 254 ARG P CA 1
ATOM 9605 C C . ARG F 3 272 ? 151.402 138.648 112.739 1.00 32.57 254 ARG P C 1
ATOM 9606 O O . ARG F 3 272 ? 152.526 139.098 112.506 1.00 32.57 254 ARG P O 1
ATOM 9614 N N . GLN F 3 273 ? 150.297 139.371 112.608 1.00 46.28 255 GLN P N 1
ATOM 9615 C CA . GLN F 3 273 ? 150.341 140.762 112.187 1.00 46.28 255 GLN P CA 1
ATOM 9616 C C . GLN F 3 273 ? 150.226 141.670 113.400 1.00 46.28 255 GLN P C 1
ATOM 9617 O O . GLN F 3 273 ? 149.310 141.519 114.213 1.00 46.28 255 GLN P O 1
ATOM 9623 N N . SER F 3 274 ? 151.155 142.610 113.512 1.00 59.82 256 SER P N 1
ATOM 9624 C CA . SER F 3 274 ? 151.186 143.551 114.621 1.00 59.82 256 SER P CA 1
ATOM 9625 C C . SER F 3 274 ? 150.203 144.690 114.358 1.00 59.82 256 SER P C 1
ATOM 9626 O O . SER F 3 274 ? 149.454 144.696 113.377 1.00 59.82 256 SER P O 1
ATOM 9629 N N . SER F 3 275 ? 150.209 145.691 115.236 1.00 67.34 257 SER P N 1
ATOM 9630 C CA . SER F 3 275 ? 149.378 146.866 115.018 1.00 67.34 257 SER P CA 1
ATOM 9631 C C . SER F 3 275 ? 149.912 147.751 113.903 1.00 67.34 257 SER P C 1
ATOM 9632 O O . SER F 3 275 ? 149.167 148.586 113.384 1.00 67.34 257 SER P O 1
ATOM 9635 N N . GLY F 3 276 ? 151.177 147.585 113.528 1.00 65.82 258 GLY P N 1
ATOM 9636 C CA . GLY F 3 276 ? 151.784 148.366 112.475 1.00 65.82 258 GLY P CA 1
ATOM 9637 C C . GLY F 3 276 ? 152.075 147.584 111.213 1.00 65.82 258 GLY P C 1
ATOM 9638 O O . GLY F 3 276 ? 151.195 147.384 110.374 1.00 65.82 258 GLY P O 1
ATOM 9639 N N . GLU F 3 277 ? 153.318 147.135 111.066 1.00 68.61 259 GLU P N 1
ATOM 9640 C CA . GLU F 3 277 ? 153.817 146.687 109.775 1.00 68.61 259 GLU P CA 1
ATOM 9641 C C . GLU F 3 277 ? 154.668 145.428 109.803 1.00 68.61 259 GLU P C 1
ATOM 9642 O O . GLU F 3 277 ? 155.001 144.918 108.729 1.00 68.61 259 GLU P O 1
ATOM 9648 N N . ASN F 3 278 ? 155.060 144.935 110.966 1.00 64.06 260 ASN P N 1
ATOM 9649 C CA . ASN F 3 278 ? 156.109 143.933 111.026 1.00 64.06 260 ASN P CA 1
ATOM 9650 C C . ASN F 3 278 ? 155.532 142.517 111.091 1.00 64.06 260 ASN P C 1
ATOM 9651 O O . ASN F 3 278 ? 154.379 142.255 110.740 1.00 64.06 260 ASN P O 1
ATOM 9656 N N . CYS F 3 279 ? 156.381 141.576 111.486 1.00 54.86 261 CYS P N 1
ATOM 9657 C CA . CYS F 3 279 ? 156.005 140.203 111.760 1.00 54.86 261 CYS P CA 1
ATOM 9658 C C . CYS F 3 279 ? 156.682 139.709 113.018 1.00 54.86 261 CYS P C 1
ATOM 9659 O O . CYS F 3 279 ? 157.912 139.739 113.122 1.00 54.86 261 CYS P O 1
ATOM 9662 N N . ASP F 3 280 ? 155.880 139.217 113.943 1.00 44.51 262 ASP P N 1
ATOM 9663 C CA . ASP F 3 280 ? 156.344 138.367 115.027 1.00 44.51 262 ASP P CA 1
ATOM 9664 C C . ASP F 3 280 ? 156.032 136.941 114.589 1.00 44.51 262 ASP P C 1
ATOM 9665 O O . ASP F 3 280 ? 154.920 136.448 114.780 1.00 44.51 262 ASP P O 1
ATOM 9670 N N . VAL F 3 281 ? 157.027 136.306 113.973 1.00 29.67 263 VAL P N 1
ATOM 9671 C CA . VAL F 3 281 ? 156.907 134.977 113.391 1.00 29.67 263 VAL P CA 1
ATOM 9672 C C . VAL F 3 281 ? 156.708 133.964 114.500 1.00 29.67 263 VAL P C 1
ATOM 9673 O O . VAL F 3 281 ? 157.533 133.859 115.411 1.00 29.67 263 VAL P O 1
ATOM 9677 N N . VAL F 3 282 ? 155.613 133.214 114.435 1.00 23.09 264 VAL P N 1
ATOM 9678 C CA . VAL F 3 282 ? 155.340 132.228 115.473 1.00 23.09 264 VAL P CA 1
ATOM 9679 C C . VAL F 3 282 ? 156.218 131.001 115.287 1.00 23.09 264 VAL P C 1
ATOM 9680 O O . VAL F 3 282 ? 157.077 130.706 116.117 1.00 23.09 264 VAL P O 1
ATOM 9684 N N . VAL F 3 283 ? 156.025 130.280 114.191 1.00 19.88 265 VAL P N 1
ATOM 9685 C CA . VAL F 3 283 ? 156.757 129.061 113.896 1.00 19.88 265 VAL P CA 1
ATOM 9686 C C . VAL F 3 283 ? 157.551 129.339 112.645 1.00 19.88 265 VAL P C 1
ATOM 9687 O O . VAL F 3 283 ? 157.176 130.200 111.850 1.00 19.88 265 VAL P O 1
ATOM 9691 N N . ASN F 3 284 ? 158.601 128.582 112.427 1.00 23.70 266 ASN P N 1
ATOM 9692 C CA . ASN F 3 284 ? 159.294 128.655 111.166 1.00 23.70 266 ASN P CA 1
ATOM 9693 C C . ASN F 3 284 ? 159.874 127.295 110.863 1.00 23.70 266 ASN P C 1
ATOM 9694 O O . ASN F 3 284 ? 160.246 126.547 111.764 1.00 23.70 266 ASN P O 1
ATOM 9699 N N . THR F 3 285 ? 159.939 126.977 109.580 1.00 23.82 267 THR P N 1
ATOM 9700 C CA . THR F 3 285 ? 160.491 125.708 109.142 1.00 23.82 267 THR P CA 1
ATOM 9701 C C . THR F 3 285 ? 162.019 125.691 109.239 1.00 23.82 267 THR P C 1
ATOM 9702 O O . THR F 3 285 ? 162.629 124.620 109.232 1.00 23.82 267 THR P O 1
ATOM 9706 N N . LEU F 3 286 ? 162.648 126.849 109.427 1.00 25.55 268 LEU P N 1
ATOM 9707 C CA . LEU F 3 286 ? 164.087 126.965 109.618 1.00 25.55 268 LEU P CA 1
ATOM 9708 C C . LEU F 3 286 ? 164.493 126.896 111.074 1.00 25.55 268 LEU P C 1
ATOM 9709 O O . LEU F 3 286 ? 165.495 127.505 111.455 1.00 25.55 268 LEU P O 1
ATOM 9714 N N . GLY F 3 287 ? 163.735 126.206 111.908 1.00 23.33 269 GLY P N 1
ATOM 9715 C CA . GLY F 3 287 ? 164.182 125.943 113.254 1.00 23.33 269 GLY P CA 1
ATOM 9716 C C . GLY F 3 287 ? 163.878 127.014 114.266 1.00 23.33 269 GLY P C 1
ATOM 9717 O O . GLY F 3 287 ? 164.494 127.026 115.333 1.00 23.33 269 GLY P O 1
ATOM 9718 N N . LYS F 3 288 ? 162.969 127.918 113.964 1.00 22.91 270 LYS P N 1
ATOM 9719 C CA . LYS F 3 288 ? 162.509 128.907 114.916 1.00 22.91 270 LYS P CA 1
ATOM 9720 C C . LYS F 3 288 ? 161.190 128.440 115.511 1.00 22.91 270 LYS P C 1
ATOM 9721 O O . LYS F 3 288 ? 160.509 127.580 114.961 1.00 22.91 270 LYS P O 1
ATOM 9727 N N . ARG F 3 289 ? 160.865 128.981 116.673 1.00 22.36 271 ARG P N 1
ATOM 9728 C CA . ARG F 3 289 ? 159.569 128.826 117.295 1.00 22.36 271 ARG P CA 1
ATOM 9729 C C . ARG F 3 289 ? 159.445 129.986 118.252 1.00 22.36 271 ARG P C 1
ATOM 9730 O O . ARG F 3 289 ? 160.444 130.397 118.836 1.00 22.36 271 ARG P O 1
ATOM 9738 N N . ALA F 3 290 ? 158.253 130.538 118.368 1.00 25.02 272 ALA P N 1
ATOM 9739 C CA . ALA F 3 290 ? 158.083 131.713 119.196 1.00 25.02 272 ALA P CA 1
ATOM 9740 C C . ALA F 3 290 ? 158.235 131.332 120.661 1.00 25.02 272 ALA P C 1
ATOM 9741 O O . ALA F 3 290 ? 157.771 130.268 121.066 1.00 25.02 272 ALA P O 1
ATOM 9743 N N . PRO F 3 291 ? 158.887 132.173 121.470 1.00 30.22 273 PRO P N 1
ATOM 9744 C CA . PRO F 3 291 ? 159.229 131.770 122.844 1.00 30.22 273 PRO P CA 1
ATOM 9745 C C . PRO F 3 291 ? 158.045 131.601 123.769 1.00 30.22 273 PRO P C 1
ATOM 9746 O O . PRO F 3 291 ? 158.210 131.015 124.843 1.00 30.22 273 PRO P O 1
ATOM 9750 N N . ALA F 3 292 ? 156.871 132.090 123.403 1.00 30.95 274 ALA P N 1
ATOM 9751 C CA . ALA F 3 292 ? 155.677 131.843 124.184 1.00 30.95 274 ALA P CA 1
ATOM 9752 C C . ALA F 3 292 ? 154.946 130.592 123.756 1.00 30.95 274 ALA P C 1
ATOM 9753 O O . ALA F 3 292 ? 154.175 130.049 124.549 1.00 30.95 274 ALA P O 1
ATOM 9755 N N . PHE F 3 293 ? 155.151 130.141 122.523 1.00 24.52 275 PHE P N 1
ATOM 9756 C CA . PHE F 3 293 ? 154.511 128.933 122.009 1.00 24.52 275 PHE P CA 1
ATOM 9757 C C . PHE F 3 293 ? 155.390 127.714 122.219 1.00 24.52 275 PHE P C 1
ATOM 9758 O O . PHE F 3 293 ? 155.612 126.944 121.301 1.00 24.52 275 PHE P O 1
ATOM 9766 N N . GLU F 3 294 ? 155.900 127.521 123.419 1.00 25.16 276 GLU P N 1
ATOM 9767 C CA . GLU F 3 294 ? 156.665 126.333 123.752 1.00 25.16 276 GLU P CA 1
ATOM 9768 C C . GLU F 3 294 ? 155.700 125.350 124.376 1.00 25.16 276 GLU P C 1
ATOM 9769 O O . GLU F 3 294 ? 155.203 125.579 125.477 1.00 25.16 276 GLU P O 1
ATOM 9775 N N . GLY F 3 295 ? 155.430 124.271 123.674 1.00 21.89 277 GLY P N 1
ATOM 9776 C CA . GLY F 3 295 ? 154.561 123.233 124.159 1.00 21.89 277 GLY P CA 1
ATOM 9777 C C . GLY F 3 295 ? 153.199 123.241 123.534 1.00 21.89 277 GLY P C 1
ATOM 9778 O O . GLY F 3 295 ? 152.448 122.286 123.717 1.00 21.89 277 GLY P O 1
ATOM 9779 N N . ARG F 3 296 ? 152.852 124.274 122.800 1.00 19.05 278 ARG P N 1
ATOM 9780 C CA . ARG F 3 296 ? 151.530 124.382 122.235 1.00 19.05 278 ARG P CA 1
ATOM 9781 C C . ARG F 3 296 ? 151.513 124.311 120.728 1.00 19.05 278 ARG P C 1
ATOM 9782 O O . ARG F 3 296 ? 150.440 124.198 120.151 1.00 19.05 278 ARG P O 1
ATOM 9790 N N . ILE F 3 297 ? 152.606 124.382 120.102 1.00 16.81 279 ILE P N 1
ATOM 9791 C CA . ILE F 3 297 ? 152.665 124.554 118.666 1.00 16.81 279 ILE P CA 1
ATOM 9792 C C . ILE F 3 297 ? 153.012 123.211 118.058 1.00 16.81 279 ILE P C 1
ATOM 9793 O O . ILE F 3 297 ? 153.498 122.322 118.758 1.00 16.81 279 ILE P O 1
ATOM 9798 N N . LEU F 3 298 ? 152.735 123.036 116.771 1.00 16.02 280 LEU P N 1
ATOM 9799 C CA . LEU F 3 298 ? 153.021 121.784 116.076 1.00 16.02 280 LEU P CA 1
ATOM 9800 C C . LEU F 3 298 ? 152.952 122.086 114.589 1.00 16.02 280 LEU P C 1
ATOM 9801 O O . LEU F 3 298 ? 151.870 122.339 114.080 1.00 16.02 280 LEU P O 1
ATOM 9806 N N . LEU F 3 299 ? 154.070 122.045 113.897 1.00 17.37 281 LEU P N 1
ATOM 9807 C CA . LEU F 3 299 ? 154.047 122.192 112.456 1.00 17.37 281 LEU P CA 1
ATOM 9808 C C . LEU F 3 299 ? 154.152 120.806 111.842 1.00 17.37 281 LEU P C 1
ATOM 9809 O O . LEU F 3 299 ? 155.155 120.118 112.020 1.00 17.37 281 LEU P O 1
ATOM 9814 N N . ASN F 3 300 ? 153.146 120.404 111.159 1.00 19.00 282 ASN P N 1
ATOM 9815 C CA . ASN F 3 300 ? 153.052 119.085 110.567 1.00 19.00 282 ASN P CA 1
ATOM 9816 C C . ASN F 3 300 ? 153.853 119.031 109.272 1.00 19.00 282 ASN P C 1
ATOM 9817 O O . ASN F 3 300 ? 154.099 120.064 108.653 1.00 19.00 282 ASN P O 1
ATOM 9822 N N . PRO F 3 301 ? 154.315 117.854 108.845 1.00 25.27 283 PRO P N 1
ATOM 9823 C CA . PRO F 3 301 ? 155.095 117.780 107.612 1.00 25.27 283 PRO P CA 1
ATOM 9824 C C . PRO F 3 301 ? 154.218 118.018 106.404 1.00 25.27 283 PRO P C 1
ATOM 9825 O O . PRO F 3 301 ? 152.998 117.925 106.471 1.00 25.27 283 PRO P O 1
ATOM 9829 N N . GLN F 3 302 ? 154.869 118.284 105.278 1.00 34.26 284 GLN P N 1
ATOM 9830 C CA . GLN F 3 302 ? 154.177 118.697 104.068 1.00 34.26 284 GLN P CA 1
ATOM 9831 C C . GLN F 3 302 ? 153.467 117.519 103.412 1.00 34.26 284 GLN P C 1
ATOM 9832 O O . GLN F 3 302 ? 153.393 116.411 103.936 1.00 34.26 284 GLN P O 1
ATOM 9838 N N . ASP F 3 303 ? 152.947 117.765 102.232 1.00 38.31 285 ASP P N 1
ATOM 9839 C CA . ASP F 3 303 ? 152.133 116.847 101.464 1.00 38.31 285 ASP P CA 1
ATOM 9840 C C . ASP F 3 303 ? 152.918 116.565 100.196 1.00 38.31 285 ASP P C 1
ATOM 9841 O O . ASP F 3 303 ? 154.090 116.934 100.110 1.00 38.31 285 ASP P O 1
ATOM 9846 N N . LYS F 3 304 ? 152.320 115.905 99.209 1.00 43.95 286 LYS P N 1
ATOM 9847 C CA . LYS F 3 304 ? 152.984 115.819 97.917 1.00 43.95 286 LYS P CA 1
ATOM 9848 C C . LYS F 3 304 ? 152.868 117.129 97.147 1.00 43.95 286 LYS P C 1
ATOM 9849 O O . LYS F 3 304 ? 153.586 117.332 96.163 1.00 43.95 286 LYS P O 1
ATOM 9855 N N . ASP F 3 305 ? 151.973 118.022 97.560 1.00 39.47 287 ASP P N 1
ATOM 9856 C CA . ASP F 3 305 ? 151.796 119.314 96.917 1.00 39.47 287 ASP P CA 1
ATOM 9857 C C . ASP F 3 305 ? 151.755 120.415 97.958 1.00 39.47 287 ASP P C 1
ATOM 9858 O O . ASP F 3 305 ? 150.831 121.224 98.013 1.00 39.47 287 ASP P O 1
ATOM 9863 N N . GLY F 3 306 ? 152.742 120.421 98.842 1.00 34.86 288 GLY P N 1
ATOM 9864 C CA . GLY F 3 306 ? 152.989 121.554 99.704 1.00 34.86 288 GLY P CA 1
ATOM 9865 C C . GLY F 3 306 ? 152.061 121.801 100.873 1.00 34.86 288 GLY P C 1
ATOM 9866 O O . GLY F 3 306 ? 152.490 122.393 101.862 1.00 34.86 288 GLY P O 1
ATOM 9867 N N . SER F 3 307 ? 150.810 121.366 100.791 1.00 33.04 289 SER P N 1
ATOM 9868 C CA . SER F 3 307 ? 149.803 121.764 101.761 1.00 33.04 289 SER P CA 1
ATOM 9869 C C . SER F 3 307 ? 150.044 121.083 103.090 1.00 33.04 289 SER P C 1
ATOM 9870 O O . SER F 3 307 ? 149.856 119.877 103.208 1.00 33.04 289 SER P O 1
ATOM 9873 N N . PHE F 3 308 ? 150.413 121.859 104.092 1.00 24.23 290 PHE P N 1
ATOM 9874 C CA . PHE F 3 308 ? 150.702 121.397 105.441 1.00 24.23 290 PHE P CA 1
ATOM 9875 C C . PHE F 3 308 ? 149.690 121.987 106.416 1.00 24.23 290 PHE P C 1
ATOM 9876 O O . PHE F 3 308 ? 148.657 122.508 106.012 1.00 24.23 290 PHE P O 1
ATOM 9884 N N . SER F 3 309 ? 149.954 121.848 107.712 1.00 17.74 291 SER P N 1
ATOM 9885 C CA . SER F 3 309 ? 149.069 122.408 108.722 1.00 17.74 291 SER P CA 1
ATOM 9886 C C . SER F 3 309 ? 149.854 122.689 109.989 1.00 17.74 291 SER P C 1
ATOM 9887 O O . SER F 3 309 ? 150.779 121.962 110.327 1.00 17.74 291 SER P O 1
ATOM 9890 N N . VAL F 3 310 ? 149.474 123.759 110.676 1.00 13.88 292 VAL P N 1
ATOM 9891 C CA . VAL F 3 310 ? 150.015 124.137 111.978 1.00 13.88 292 VAL P CA 1
ATOM 9892 C C . VAL F 3 310 ? 148.916 123.946 113.002 1.00 13.88 292 VAL P C 1
ATOM 9893 O O . VAL F 3 310 ? 147.772 124.304 112.743 1.00 13.88 292 VAL P O 1
ATOM 9897 N N . VAL F 3 311 ? 149.229 123.372 114.150 1.00 11.45 293 VAL P N 1
ATOM 9898 C CA . VAL F 3 311 ? 148.219 123.139 115.171 1.00 11.45 293 VAL P CA 1
ATOM 9899 C C . VAL F 3 311 ? 148.667 123.810 116.454 1.00 11.45 293 VAL P C 1
ATOM 9900 O O . VAL F 3 311 ? 149.685 123.425 117.031 1.00 11.45 293 VAL P O 1
ATOM 9904 N N . ILE F 3 312 ? 147.915 124.810 116.901 1.00 13.93 294 ILE P N 1
ATOM 9905 C CA . ILE F 3 312 ? 148.186 125.519 118.146 1.00 13.93 294 ILE P CA 1
ATOM 9906 C C . ILE F 3 312 ? 147.150 125.084 119.155 1.00 13.93 294 ILE P C 1
ATOM 9907 O O . ILE F 3 312 ? 145.983 124.933 118.807 1.00 13.93 294 ILE P O 1
ATOM 9912 N N . THR F 3 313 ? 147.548 124.858 120.388 1.00 15.72 295 THR P N 1
ATOM 9913 C CA . THR F 3 313 ? 146.556 124.531 121.390 1.00 15.72 295 THR P CA 1
ATOM 9914 C C . THR F 3 313 ? 146.680 125.496 122.546 1.00 15.72 295 THR P C 1
ATOM 9915 O O . THR F 3 313 ? 147.632 126.269 122.631 1.00 15.72 295 THR P O 1
ATOM 9919 N N . GLY F 3 314 ? 145.702 125.424 123.445 1.00 18.41 296 GLY P N 1
ATOM 9920 C CA . GLY F 3 314 ? 145.653 126.275 124.611 1.00 18.41 296 GLY P CA 1
ATOM 9921 C C . GLY F 3 314 ? 145.640 127.742 124.260 1.00 18.41 296 GLY P C 1
ATOM 9922 O O . GLY F 3 314 ? 146.610 128.443 124.532 1.00 18.41 296 GLY P O 1
ATOM 9923 N N . LEU F 3 315 ? 144.580 128.203 123.612 1.00 19.71 297 LEU P N 1
ATOM 9924 C CA . LEU F 3 315 ? 144.523 129.569 123.126 1.00 19.71 297 LEU P CA 1
ATOM 9925 C C . LEU F 3 315 ? 144.234 130.528 124.262 1.00 19.71 297 LEU P C 1
ATOM 9926 O O . LEU F 3 315 ? 143.418 130.243 125.138 1.00 19.71 297 LEU P O 1
ATOM 9931 N N . ARG F 3 316 ? 144.900 131.662 124.247 1.00 23.27 298 ARG P N 1
ATOM 9932 C CA . ARG F 3 316 ? 144.721 132.678 125.260 1.00 23.27 298 ARG P CA 1
ATOM 9933 C C . ARG F 3 316 ? 144.020 133.867 124.639 1.00 23.27 298 ARG P C 1
ATOM 9934 O O . ARG F 3 316 ? 143.609 133.834 123.487 1.00 23.27 298 ARG P O 1
ATOM 9942 N N . LYS F 3 317 ? 143.891 134.934 125.416 1.00 25.99 299 LYS P N 1
ATOM 9943 C CA . LYS F 3 317 ? 143.200 136.118 124.937 1.00 25.99 299 LYS P CA 1
ATOM 9944 C C . LYS F 3 317 ? 144.049 136.951 124.002 1.00 25.99 299 LYS P C 1
ATOM 9945 O O . LYS F 3 317 ? 143.498 137.731 123.228 1.00 25.99 299 LYS P O 1
ATOM 9951 N N . GLU F 3 318 ? 145.364 136.831 124.066 1.00 26.38 300 GLU P N 1
ATOM 9952 C CA . GLU F 3 318 ? 146.225 137.604 123.194 1.00 26.38 300 GLU P CA 1
ATOM 9953 C C . GLU F 3 318 ? 146.556 136.879 121.912 1.00 26.38 300 GLU P C 1
ATOM 9954 O O . GLU F 3 318 ? 147.367 137.369 121.129 1.00 26.38 300 GLU P O 1
ATOM 9960 N N . ASP F 3 319 ? 145.962 135.724 121.684 1.00 22.51 301 ASP P N 1
ATOM 9961 C CA . ASP F 3 319 ? 146.190 134.999 120.454 1.00 22.51 301 ASP P CA 1
ATOM 9962 C C . ASP F 3 319 ? 145.286 135.449 119.333 1.00 22.51 301 ASP P C 1
ATOM 9963 O O . ASP F 3 319 ? 145.599 135.181 118.178 1.00 22.51 301 ASP P O 1
ATOM 9968 N N . ALA F 3 320 ? 144.173 136.096 119.640 1.00 17.90 302 ALA P N 1
ATOM 9969 C CA . ALA F 3 320 ? 143.280 136.578 118.609 1.00 17.90 302 ALA P CA 1
ATOM 9970 C C . ALA F 3 320 ? 143.943 137.692 117.832 1.00 17.90 302 ALA P C 1
ATOM 9971 O O . ALA F 3 320 ? 144.348 138.702 118.397 1.00 17.90 302 ALA P O 1
ATOM 9973 N N . GLY F 3 321 ? 144.051 137.506 116.529 1.00 16.40 303 GLY P N 1
ATOM 9974 C CA . GLY F 3 321 ? 144.723 138.471 115.688 1.00 16.40 303 GLY P CA 1
ATOM 9975 C C . GLY F 3 321 ? 144.655 138.019 114.249 1.00 16.40 303 GLY P C 1
ATOM 9976 O O . GLY F 3 321 ? 143.810 137.219 113.885 1.00 16.40 303 GLY P O 1
ATOM 9977 N N . ARG F 3 322 ? 145.573 138.532 113.457 1.00 20.57 304 ARG P N 1
ATOM 9978 C CA . ARG F 3 322 ? 145.686 138.169 112.058 1.00 20.57 304 ARG P CA 1
ATOM 9979 C C . ARG F 3 322 ? 146.943 137.344 111.854 1.00 20.57 304 ARG P C 1
ATOM 9980 O O . ARG F 3 322 ? 148.036 137.772 112.233 1.00 20.57 304 ARG P O 1
ATOM 9988 N N . TYR F 3 323 ? 146.787 136.169 111.258 1.00 20.25 305 TYR P N 1
ATOM 9989 C CA . TYR F 3 323 ? 147.867 135.210 111.104 1.00 20.25 305 TYR P CA 1
ATOM 9990 C C . TYR F 3 323 ? 148.127 135.007 109.628 1.00 20.25 305 TYR P C 1
ATOM 9991 O O . TYR F 3 323 ? 147.251 134.523 108.914 1.00 20.25 305 TYR P O 1
ATOM 10000 N N . LEU F 3 324 ? 149.319 135.351 109.176 1.00 22.36 306 LEU P N 1
ATOM 10001 C CA . LEU F 3 324 ? 149.690 135.270 107.768 1.00 22.36 306 LEU P CA 1
ATOM 10002 C C . LEU F 3 324 ? 150.666 134.128 107.580 1.00 22.36 306 LEU P C 1
ATOM 10003 O O . LEU F 3 324 ? 151.807 134.224 108.017 1.00 22.36 306 LEU P O 1
ATOM 10008 N N . CYS F 3 325 ? 150.244 133.059 106.925 1.00 25.06 307 CYS P N 1
ATOM 10009 C CA . CYS F 3 325 ? 151.141 131.969 106.587 1.00 25.06 307 CYS P CA 1
ATOM 10010 C C . CYS F 3 325 ? 151.678 132.202 105.196 1.00 25.06 307 CYS P C 1
ATOM 10011 O O . CYS F 3 325 ? 150.923 132.514 104.283 1.00 25.06 307 CYS P O 1
ATOM 10014 N N . GLY F 3 326 ? 152.977 132.061 105.042 1.00 30.07 308 GLY P N 1
ATOM 10015 C CA . GLY F 3 326 ? 153.594 132.405 103.782 1.00 30.07 308 GLY P CA 1
ATOM 10016 C C . GLY F 3 326 ? 154.771 131.513 103.490 1.00 30.07 308 GLY P C 1
ATOM 10017 O O . GLY F 3 326 ? 154.975 130.521 104.191 1.00 30.07 308 GLY P O 1
ATOM 10018 N N . ALA F 3 327 ? 155.579 131.868 102.496 1.00 36.06 309 ALA P N 1
ATOM 10019 C CA . ALA F 3 327 ? 156.677 131.006 102.075 1.00 36.06 309 ALA P CA 1
ATOM 10020 C C . ALA F 3 327 ? 157.788 131.876 101.515 1.00 36.06 309 ALA P C 1
ATOM 10021 O O . ALA F 3 327 ? 157.718 132.292 100.360 1.00 36.06 309 ALA P O 1
ATOM 10023 N N . HIS F 3 328 ? 158.816 132.120 102.310 1.00 41.13 310 HIS P N 1
ATOM 10024 C CA . HIS F 3 328 ? 159.988 132.790 101.785 1.00 41.13 310 HIS P CA 1
ATOM 10025 C C . HIS F 3 328 ? 161.236 132.107 102.294 1.00 41.13 310 HIS P C 1
ATOM 10026 O O . HIS F 3 328 ? 161.271 131.619 103.420 1.00 41.13 310 HIS P O 1
ATOM 10033 N N . SER F 3 329 ? 162.276 132.117 101.461 1.00 38.84 311 SER P N 1
ATOM 10034 C CA . SER F 3 329 ? 163.522 131.436 101.779 1.00 38.84 311 SER P CA 1
ATOM 10035 C C . SER F 3 329 ? 164.238 132.049 102.967 1.00 38.84 311 SER P C 1
ATOM 10036 O O . SER F 3 329 ? 165.019 131.363 103.622 1.00 38.84 311 SER P O 1
ATOM 10039 N N . ASP F 3 330 ? 163.971 133.314 103.270 1.00 44.58 312 ASP P N 1
ATOM 10040 C CA . ASP F 3 330 ? 164.553 133.968 104.429 1.00 44.58 312 ASP P CA 1
ATOM 10041 C C . ASP F 3 330 ? 163.998 133.429 105.734 1.00 44.58 312 ASP P C 1
ATOM 10042 O O . ASP F 3 330 ? 164.651 133.556 106.772 1.00 44.58 312 ASP P O 1
ATOM 10047 N N . GLY F 3 331 ? 162.820 132.825 105.709 1.00 38.11 313 GLY P N 1
ATOM 10048 C CA . GLY F 3 331 ? 162.155 132.479 106.939 1.00 38.11 313 GLY P CA 1
ATOM 10049 C C . GLY F 3 331 ? 161.397 133.619 107.563 1.00 38.11 313 GLY P C 1
ATOM 10050 O O . GLY F 3 331 ? 161.004 133.525 108.722 1.00 38.11 313 GLY P O 1
ATOM 10051 N N . GLN F 3 332 ? 161.177 134.699 106.826 1.00 46.02 314 GLN P N 1
ATOM 10052 C CA . GLN F 3 332 ? 160.483 135.873 107.327 1.00 46.02 314 GLN P CA 1
ATOM 10053 C C . GLN F 3 332 ? 159.588 136.416 106.226 1.00 46.02 314 GLN P C 1
ATOM 10054 O O . GLN F 3 332 ? 159.790 136.138 105.044 1.00 46.02 314 GLN P O 1
ATOM 10060 N N . LEU F 3 333 ? 158.600 137.211 106.620 1.00 48.07 315 LEU P N 1
ATOM 10061 C CA . LEU F 3 333 ? 157.799 137.888 105.617 1.00 48.07 315 LEU P CA 1
ATOM 10062 C C . LEU F 3 333 ? 158.600 139.019 105.011 1.00 48.07 315 LEU P C 1
ATOM 10063 O O . LEU F 3 333 ? 158.632 140.128 105.545 1.00 48.07 315 LEU P O 1
ATOM 10068 N N . GLN F 3 334 ? 159.256 138.741 103.906 1.00 57.33 316 GLN P N 1
ATOM 10069 C CA . GLN F 3 334 ? 159.776 139.790 103.058 1.00 57.33 316 GLN P CA 1
ATOM 10070 C C . GLN F 3 334 ? 158.662 140.204 102.099 1.00 57.33 316 GLN P C 1
ATOM 10071 O O . GLN F 3 334 ? 157.482 139.919 102.315 1.00 57.33 316 GLN P O 1
ATOM 10077 N N . GLU F 3 335 ? 159.017 140.909 101.041 1.00 61.75 317 GLU P N 1
ATOM 10078 C CA . GLU F 3 335 ? 158.063 141.327 100.029 1.00 61.75 317 GLU P CA 1
ATOM 10079 C C . GLU F 3 335 ? 158.156 140.422 98.803 1.00 61.75 317 GLU P C 1
ATOM 10080 O O . GLU F 3 335 ? 159.252 140.143 98.308 1.00 61.75 317 GLU P O 1
ATOM 10086 N N . GLY F 3 336 ? 157.016 139.925 98.353 1.00 52.20 318 GLY P N 1
ATOM 10087 C CA . GLY F 3 336 ? 156.954 139.054 97.206 1.00 52.20 318 GLY P CA 1
ATOM 10088 C C . GLY F 3 336 ? 156.603 137.596 97.466 1.00 52.20 318 GLY P C 1
ATOM 10089 O O . GLY F 3 336 ? 156.685 136.790 96.533 1.00 52.20 318 GLY P O 1
ATOM 10090 N N . SER F 3 337 ? 156.193 137.242 98.682 1.00 45.24 319 SER P N 1
ATOM 10091 C CA . SER F 3 337 ? 155.865 135.905 99.155 1.00 45.24 319 SER P CA 1
ATOM 10092 C C . SER F 3 337 ? 154.358 135.666 99.154 1.00 45.24 319 SER P C 1
ATOM 10093 O O . SER F 3 337 ? 153.602 136.500 99.646 1.00 45.24 319 SER P O 1
ATOM 10096 N N . PRO F 3 338 ? 153.888 134.541 98.637 1.00 37.81 320 PRO P N 1
ATOM 10097 C CA . PRO F 3 338 ? 152.445 134.348 98.446 1.00 37.81 320 PRO P CA 1
ATOM 10098 C C . PRO F 3 338 ? 151.681 134.050 99.717 1.00 37.81 320 PRO P C 1
ATOM 10099 O O . PRO F 3 338 ? 151.508 132.879 100.056 1.00 37.81 320 PRO P O 1
ATOM 10103 N N . ILE F 3 339 ? 151.216 135.072 100.430 1.00 28.04 321 ILE P N 1
ATOM 10104 C CA . ILE F 3 339 ? 150.630 134.877 101.750 1.00 28.04 321 ILE P CA 1
ATOM 10105 C C . ILE F 3 339 ? 149.268 134.205 101.720 1.00 28.04 321 ILE P C 1
ATOM 10106 O O . ILE F 3 339 ? 148.668 134.005 100.662 1.00 28.04 321 ILE P O 1
ATOM 10111 N N . GLN F 3 340 ? 148.797 133.843 102.908 1.00 21.97 322 GLN P N 1
ATOM 10112 C CA . GLN F 3 340 ? 147.490 133.250 103.143 1.00 21.97 322 GLN P CA 1
ATOM 10113 C C . GLN F 3 340 ? 147.107 133.614 104.559 1.00 21.97 322 GLN P C 1
ATOM 10114 O O . GLN F 3 340 ? 147.859 133.302 105.472 1.00 21.97 322 GLN P O 1
ATOM 10120 N N . ALA F 3 341 ? 145.979 134.280 104.764 1.00 16.44 323 ALA P N 1
ATOM 10121 C CA . ALA F 3 341 ? 145.726 134.914 106.045 1.00 16.44 323 ALA P CA 1
ATOM 10122 C C . ALA F 3 341 ? 144.447 134.406 106.680 1.00 16.44 323 ALA P C 1
ATOM 10123 O O . ALA F 3 341 ? 143.460 134.136 105.996 1.00 16.44 323 ALA P O 1
ATOM 10125 N N . TRP F 3 342 ? 144.478 134.269 107.994 1.00 13.61 324 TRP P N 1
ATOM 10126 C CA . TRP F 3 342 ? 143.296 133.999 108.785 1.00 13.61 324 TRP P CA 1
ATOM 10127 C C . TRP F 3 342 ? 143.128 135.092 109.819 1.00 13.61 324 TRP P C 1
ATOM 10128 O O . TRP F 3 342 ? 144.074 135.785 110.181 1.00 13.61 324 TRP P O 1
ATOM 10139 N N . GLN F 3 343 ? 141.900 135.225 110.289 1.00 15.67 325 GLN P N 1
ATOM 10140 C CA . GLN F 3 343 ? 141.507 136.193 111.296 1.00 15.67 325 GLN P CA 1
ATOM 10141 C C . GLN F 3 343 ? 140.855 135.418 112.420 1.00 15.67 325 GLN P C 1
ATOM 10142 O O . GLN F 3 343 ? 139.828 134.772 112.221 1.00 15.67 325 GLN P O 1
ATOM 10148 N N . LEU F 3 344 ? 141.462 135.479 113.590 1.00 15.74 326 LEU P N 1
ATOM 10149 C CA . LEU F 3 344 ? 141.123 134.629 114.713 1.00 15.74 326 LEU P CA 1
ATOM 10150 C C . LEU F 3 344 ? 140.231 135.394 115.688 1.00 15.74 326 LEU P C 1
ATOM 10151 O O . LEU F 3 344 ? 1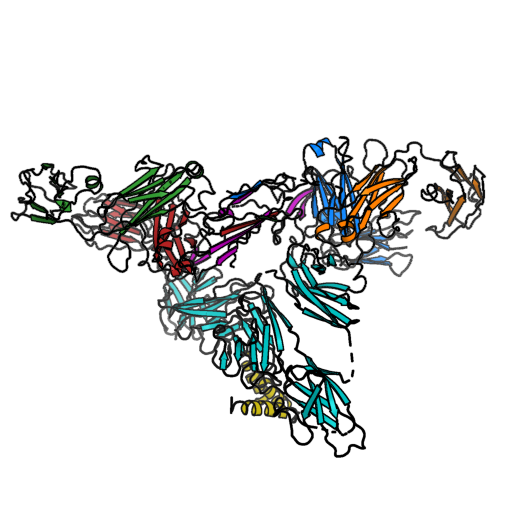40.313 136.618 115.789 1.00 15.74 326 LEU P O 1
ATOM 10156 N N . PHE F 3 345 ? 139.354 134.683 116.368 1.00 19.42 327 PHE P N 1
ATOM 10157 C CA . PHE F 3 345 ? 138.594 135.264 117.456 1.00 19.42 327 PHE P CA 1
ATOM 10158 C C . PHE F 3 345 ? 138.556 134.250 118.577 1.00 19.42 327 PHE P C 1
ATOM 10159 O O . PHE F 3 345 ? 138.017 133.161 118.404 1.00 19.42 327 PHE P O 1
ATOM 10167 N N . VAL F 3 346 ? 139.134 134.602 119.716 1.00 19.14 328 VAL P N 1
ATOM 10168 C CA . VAL F 3 346 ? 139.160 133.741 120.889 1.00 19.14 328 VAL P CA 1
ATOM 10169 C C . VAL F 3 346 ? 137.970 134.133 121.754 1.00 19.14 328 VAL P C 1
ATOM 10170 O O . VAL F 3 346 ? 138.038 135.070 122.544 1.00 19.14 328 VAL P O 1
ATOM 10174 N N . ASN F 3 347 ? 136.875 133.412 121.568 1.00 21.04 329 ASN P N 1
ATOM 10175 C CA . ASN F 3 347 ? 135.650 133.550 122.342 1.00 21.04 329 ASN P CA 1
ATOM 10176 C C . ASN F 3 347 ? 135.899 133.210 123.809 1.00 21.04 329 ASN P C 1
ATOM 10177 O O . ASN F 3 347 ? 136.173 132.059 124.142 1.00 21.04 329 ASN P O 1
ATOM 10182 N N . GLU F 3 348 ? 135.767 134.200 124.692 1.00 23.57 330 GLU P N 1
ATOM 10183 C CA . GLU F 3 348 ? 135.964 133.975 126.117 1.00 23.57 330 GLU P CA 1
ATOM 10184 C C . GLU F 3 348 ? 134.776 133.325 126.792 1.00 23.57 330 GLU P C 1
ATOM 10185 O O . GLU F 3 348 ? 134.881 132.957 127.962 1.00 23.57 330 GLU P O 1
ATOM 10191 N N . GLU F 3 349 ? 133.658 133.160 126.093 1.00 27.19 331 GLU P N 1
ATOM 10192 C CA . GLU F 3 349 ? 132.486 132.454 126.607 1.00 27.19 331 GLU P CA 1
ATOM 10193 C C . GLU F 3 349 ? 132.632 130.946 126.371 1.00 27.19 331 GLU P C 1
ATOM 10194 O O . GLU F 3 349 ? 131.740 130.267 125.868 1.00 27.19 331 GLU P O 1
ATOM 10200 N N . SER F 3 350 ? 133.783 130.426 126.779 1.00 25.60 332 SER P N 1
ATOM 10201 C CA . SER F 3 350 ? 134.287 129.166 126.275 1.00 25.60 332 SER P CA 1
ATOM 10202 C C . SER F 3 350 ? 133.648 128.000 126.997 1.00 25.60 332 SER P C 1
ATOM 10203 O O . SER F 3 350 ? 133.494 128.018 128.217 1.00 25.60 332 SER P O 1
ATOM 10206 N N . THR F 3 351 ? 133.288 126.976 126.236 1.00 26.73 333 THR P N 1
ATOM 10207 C CA . THR F 3 351 ? 132.672 125.783 126.793 1.00 26.73 333 THR P CA 1
ATOM 10208 C C . THR F 3 351 ? 133.688 124.792 127.341 1.00 26.73 333 THR P C 1
ATOM 10209 O O . THR F 3 351 ? 133.292 123.803 127.959 1.00 26.73 333 THR P O 1
ATOM 10213 N N . ILE F 3 352 ? 134.974 125.051 127.156 1.00 26.02 334 ILE P N 1
ATOM 10214 C CA . ILE F 3 352 ? 136.032 124.115 127.512 1.00 26.02 334 ILE P CA 1
ATOM 10215 C C . ILE F 3 352 ? 136.377 124.327 128.981 1.00 26.02 334 ILE P C 1
ATOM 10216 O O . ILE F 3 352 ? 136.727 125.451 129.359 1.00 26.02 334 ILE P O 1
ATOM 10221 N N . PRO F 3 353 ? 136.314 123.301 129.821 1.00 26.04 335 PRO P N 1
ATOM 10222 C CA . PRO F 3 353 ? 136.404 123.516 131.261 1.00 26.04 335 PRO P CA 1
ATOM 10223 C C . PRO F 3 353 ? 137.813 123.809 131.725 1.00 26.04 335 PRO P C 1
ATOM 10224 O O . PRO F 3 353 ? 138.791 123.280 131.200 1.00 26.04 335 PRO P O 1
ATOM 10228 N N . ARG F 3 354 ? 137.897 124.663 132.734 1.00 28.48 336 ARG P N 1
ATOM 10229 C CA . ARG F 3 354 ? 139.164 125.096 133.303 1.00 28.48 336 ARG P CA 1
ATOM 10230 C C . ARG F 3 354 ? 139.774 123.943 134.079 1.00 28.48 336 ARG P C 1
ATOM 10231 O O . ARG F 3 354 ? 139.385 123.667 135.213 1.00 28.48 336 ARG P O 1
ATOM 10239 N N . SER F 3 355 ? 140.726 123.267 133.474 1.00 25.42 337 SER P N 1
ATOM 10240 C CA . SER F 3 355 ? 141.430 122.117 134.010 1.00 25.42 337 SER P CA 1
ATOM 10241 C C . SER F 3 355 ? 142.775 122.534 134.576 1.00 25.42 337 SER P C 1
ATOM 10242 O O . SER F 3 355 ? 143.271 123.620 134.270 1.00 25.42 337 SER P O 1
ATOM 10245 N N . PRO F 3 356 ? 143.384 121.717 135.438 1.00 23.49 338 PRO P N 1
ATOM 10246 C CA . PRO F 3 356 ? 144.759 121.992 135.878 1.00 23.49 338 PRO P CA 1
ATOM 10247 C C . PRO F 3 356 ? 145.740 121.858 134.727 1.00 23.49 338 PRO P C 1
ATOM 10248 O O . PRO F 3 356 ? 145.879 120.791 134.133 1.00 23.49 338 PRO P O 1
ATOM 10252 N N . THR F 3 357 ? 146.421 122.944 134.417 1.00 20.54 339 THR P N 1
ATOM 10253 C CA . THR F 3 357 ? 147.324 122.960 133.287 1.00 20.54 339 THR P CA 1
ATOM 10254 C C . THR F 3 357 ? 148.750 122.598 133.657 1.00 20.54 339 THR P C 1
ATOM 10255 O O . THR F 3 357 ? 149.602 122.569 132.768 1.00 20.54 339 THR P O 1
ATOM 10259 N N . VAL F 3 358 ? 149.044 122.360 134.936 1.00 18.15 340 VAL P N 1
ATOM 10260 C CA . VAL F 3 358 ? 150.315 121.789 135.378 1.00 18.15 340 VAL P CA 1
ATOM 10261 C C . VAL F 3 358 ? 149.990 120.735 136.423 1.00 18.15 340 VAL P C 1
ATOM 10262 O O . VAL F 3 358 ? 149.283 121.024 137.390 1.00 18.15 340 VAL P O 1
ATOM 10266 N N . VAL F 3 359 ? 150.478 119.515 136.229 1.00 17.33 341 VAL P N 1
ATOM 10267 C CA . VAL F 3 359 ? 150.366 118.446 137.211 1.00 17.33 341 VAL P CA 1
ATOM 10268 C C . VAL F 3 359 ? 151.761 118.183 137.752 1.00 17.33 341 VAL P C 1
ATOM 10269 O O . VAL F 3 359 ? 152.744 118.347 137.031 1.00 17.33 341 VAL P O 1
ATOM 10273 N N . LYS F 3 360 ? 151.861 117.856 139.035 1.00 20.62 342 LYS P N 1
ATOM 10274 C CA . LYS F 3 360 ? 153.140 117.601 139.680 1.00 20.62 342 LYS P CA 1
ATOM 10275 C C . LYS F 3 360 ? 153.154 116.212 140.294 1.00 20.62 342 LYS P C 1
ATOM 10276 O O . LYS F 3 360 ? 152.179 115.785 140.907 1.00 20.62 342 LYS P O 1
ATOM 10282 N N . GLY F 3 361 ? 154.258 115.511 140.126 1.00 20.76 343 GLY P N 1
ATOM 10283 C CA . GLY F 3 361 ? 154.433 114.221 140.761 1.00 20.76 343 GLY P CA 1
ATOM 10284 C C . GLY F 3 361 ? 155.871 114.082 141.189 1.00 20.76 343 GLY P C 1
ATOM 10285 O O . GLY F 3 361 ? 156.770 114.666 140.594 1.00 20.76 343 GLY P O 1
ATOM 10286 N N . VAL F 3 362 ? 156.082 113.312 142.248 1.00 25.00 344 VAL P N 1
ATOM 10287 C CA . VAL F 3 362 ? 157.406 113.188 142.843 1.00 25.00 344 VAL P CA 1
ATOM 10288 C C . VAL F 3 362 ? 158.229 112.216 142.022 1.00 25.00 344 VAL P C 1
ATOM 10289 O O . VAL F 3 362 ? 157.700 111.528 141.146 1.00 25.00 344 VAL P O 1
ATOM 10293 N N . ALA F 3 363 ? 159.527 112.161 142.282 1.00 24.39 345 ALA P N 1
ATOM 10294 C CA . ALA F 3 363 ? 160.419 111.293 141.518 1.00 24.39 345 ALA P CA 1
ATOM 10295 C C . ALA F 3 363 ? 160.364 109.889 142.106 1.00 24.39 345 ALA P C 1
ATOM 10296 O O . ALA F 3 363 ? 161.160 109.515 142.965 1.00 24.39 345 ALA P O 1
ATOM 10298 N N . GLY F 3 364 ? 159.415 109.099 141.620 1.00 20.67 346 GLY P N 1
ATOM 10299 C CA . GLY F 3 364 ? 159.203 107.754 142.099 1.00 20.67 346 GLY P CA 1
ATOM 10300 C C . GLY F 3 364 ? 157.731 107.453 142.204 1.00 20.67 346 GLY P C 1
ATOM 10301 O O . GLY F 3 364 ? 157.346 106.338 142.547 1.00 20.67 346 GLY P O 1
ATOM 10302 N N . GLY F 3 365 ? 156.903 108.424 141.857 1.00 16.34 347 GLY P N 1
ATOM 10303 C CA . GLY F 3 365 ? 155.489 108.419 142.172 1.00 16.34 347 GLY P CA 1
ATOM 10304 C C . GLY F 3 365 ? 154.602 108.140 140.983 1.00 16.34 347 GLY P C 1
ATOM 10305 O O . GLY F 3 365 ? 154.851 107.223 140.202 1.00 16.34 347 GLY P O 1
ATOM 10306 N N . SER F 3 366 ? 153.535 108.921 140.870 1.00 13.98 348 SER P N 1
ATOM 10307 C CA . SER F 3 366 ? 152.511 108.734 139.859 1.00 13.98 348 SER P CA 1
ATOM 10308 C C . SER F 3 366 ? 151.841 110.055 139.569 1.00 13.98 348 SER P C 1
ATOM 10309 O O . SER F 3 366 ? 151.871 110.967 140.390 1.00 13.98 348 SER P O 1
ATOM 10312 N N . VAL F 3 367 ? 151.223 110.152 138.396 1.00 17.73 349 VAL P N 1
ATOM 10313 C CA . VAL F 3 367 ? 150.311 111.242 138.071 1.00 17.73 349 VAL P CA 1
ATOM 10314 C C . VAL F 3 367 ? 149.097 110.642 137.399 1.00 17.73 349 VAL P C 1
ATOM 10315 O O . VAL F 3 367 ? 149.203 109.603 136.745 1.00 17.73 349 VAL P O 1
ATOM 10319 N N . ALA F 3 368 ? 147.941 111.271 137.565 1.00 33.42 350 ALA P N 1
ATOM 10320 C CA . ALA F 3 368 ? 146.716 110.821 136.906 1.00 33.42 350 ALA P CA 1
ATOM 10321 C C . ALA F 3 368 ? 146.041 112.029 136.298 1.00 33.42 350 ALA P C 1
ATOM 10322 O O . ALA F 3 368 ? 145.186 112.634 136.940 1.00 33.42 350 ALA P O 1
ATOM 10324 N N . VAL F 3 369 ? 146.386 112.356 135.074 1.00 20.10 351 VAL P N 1
ATOM 10325 C CA . VAL F 3 369 ? 145.864 113.576 134.485 1.00 20.10 351 VAL P CA 1
ATOM 10326 C C . VAL F 3 369 ? 144.462 113.286 133.989 1.00 20.10 351 VAL P C 1
ATOM 10327 O O . VAL F 3 369 ? 144.113 112.138 133.732 1.00 20.10 351 VAL P O 1
ATOM 10331 N N . LEU F 3 370 ? 143.626 114.303 133.942 1.00 17.78 352 LEU P N 1
ATOM 10332 C CA . LEU F 3 370 ? 142.297 114.185 133.374 1.00 17.78 352 LEU P CA 1
ATOM 10333 C C . LEU F 3 370 ? 142.279 114.954 132.067 1.00 17.78 352 LEU P C 1
ATOM 10334 O O . LEU F 3 370 ? 142.588 116.149 132.046 1.00 17.78 352 LEU P O 1
ATOM 10339 N N . CYS F 3 371 ? 141.938 114.270 130.982 1.00 23.44 353 CYS P N 1
ATOM 10340 C CA . CYS F 3 371 ? 141.871 114.900 129.693 1.00 23.44 353 CYS P CA 1
ATOM 10341 C C . CYS F 3 371 ? 140.423 115.043 129.279 1.00 23.44 353 CYS P C 1
ATOM 10342 O O . CYS F 3 371 ? 139.686 114.058 129.341 1.00 23.44 353 CYS P O 1
ATOM 10345 N N . PRO F 3 372 ? 139.962 116.219 128.880 1.00 25.64 354 PRO P N 1
ATOM 10346 C CA . PRO F 3 372 ? 138.568 116.369 128.483 1.00 25.64 354 PRO P CA 1
ATOM 10347 C C . PRO F 3 372 ? 138.365 116.138 126.996 1.00 25.64 354 PRO P C 1
ATOM 10348 O O . PRO F 3 372 ? 139.299 116.177 126.198 1.00 25.64 354 PRO P O 1
ATOM 10352 N N . TYR F 3 373 ? 137.115 115.881 126.639 1.00 32.47 355 TYR P N 1
ATOM 10353 C CA . TYR F 3 373 ? 136.703 115.814 125.250 1.00 32.47 355 TYR P CA 1
ATOM 10354 C C . TYR F 3 373 ? 135.253 116.237 125.178 1.00 32.47 355 TYR P C 1
ATOM 10355 O O . TYR F 3 373 ? 134.662 116.660 126.172 1.00 32.47 355 TYR P O 1
ATOM 10364 N N . ASN F 3 374 ? 134.673 116.102 124.002 1.00 45.07 356 ASN P N 1
ATOM 10365 C CA . ASN F 3 374 ? 133.354 116.645 123.739 1.00 45.07 356 ASN P CA 1
ATOM 10366 C C . ASN F 3 374 ? 132.301 115.632 124.138 1.00 45.07 356 ASN P C 1
ATOM 10367 O O . ASN F 3 374 ? 132.367 114.472 123.731 1.00 45.07 356 ASN P O 1
ATOM 10372 N N . ARG F 3 375 ? 131.323 116.080 124.920 1.00 52.31 357 ARG P N 1
ATOM 10373 C CA . ARG F 3 375 ? 130.327 115.167 125.455 1.00 52.31 357 ARG P CA 1
ATOM 10374 C C . ARG F 3 375 ? 129.438 114.613 124.357 1.00 52.31 357 ARG P C 1
ATOM 10375 O O . ARG F 3 375 ? 128.926 113.499 124.484 1.00 52.31 357 ARG P O 1
ATOM 10383 N N . LYS F 3 376 ? 129.279 115.355 123.258 1.00 58.14 358 LYS P N 1
ATOM 10384 C CA . LYS F 3 376 ? 128.374 114.956 122.187 1.00 58.14 358 LYS P CA 1
ATOM 10385 C C . LYS F 3 376 ? 128.943 113.832 121.336 1.00 58.14 358 LYS P C 1
ATOM 10386 O O . LYS F 3 376 ? 128.193 113.207 120.581 1.00 58.14 358 LYS P O 1
ATOM 10392 N N . GLU F 3 377 ? 130.246 113.568 121.431 1.00 57.44 359 GLU P N 1
ATOM 10393 C CA . GLU F 3 377 ? 130.872 112.404 120.807 1.00 57.44 359 GLU P CA 1
ATOM 10394 C C . GLU F 3 377 ? 131.616 111.600 121.878 1.00 57.44 359 GLU P C 1
ATOM 10395 O O . GLU F 3 377 ? 132.680 111.988 122.367 1.00 57.44 359 GLU P O 1
ATOM 10401 N N . SER F 3 378 ? 131.041 110.471 122.268 1.00 54.55 360 SER P N 1
ATOM 10402 C CA . SER F 3 378 ? 131.683 109.650 123.281 1.00 54.55 360 SER P CA 1
ATOM 10403 C C . SER F 3 378 ? 132.605 108.611 122.661 1.00 54.55 360 SER P C 1
ATOM 10404 O O . SER F 3 378 ? 133.789 108.538 123.001 1.00 54.55 360 SER P O 1
ATOM 10407 N N . LYS F 3 379 ? 132.068 107.807 121.749 1.00 53.78 361 LYS P N 1
ATOM 10408 C CA . LYS F 3 379 ? 132.782 106.676 121.169 1.00 53.78 361 LYS P CA 1
ATOM 10409 C C . LYS F 3 379 ? 133.765 107.192 120.132 1.00 53.78 361 LYS P C 1
ATOM 10410 O O . LYS F 3 379 ? 133.388 107.530 119.009 1.00 53.78 361 LYS P O 1
ATOM 10416 N N . SER F 3 380 ? 135.027 107.289 120.522 1.00 43.42 362 SER P N 1
ATOM 10417 C CA . SER F 3 380 ? 136.110 107.590 119.603 1.00 43.42 362 SER P CA 1
ATOM 10418 C C . SER F 3 380 ? 137.339 106.855 120.097 1.00 43.42 362 SER P C 1
ATOM 10419 O O . SER F 3 380 ? 137.300 106.157 121.110 1.00 43.42 362 SER P O 1
ATOM 10422 N N . ILE F 3 381 ? 138.429 106.994 119.373 1.00 31.02 363 ILE P N 1
ATOM 10423 C CA . ILE F 3 381 ? 139.732 106.586 119.864 1.00 31.02 363 ILE P CA 1
ATOM 10424 C C . ILE F 3 381 ? 140.306 107.820 120.519 1.00 31.02 363 ILE P C 1
ATOM 10425 O O . ILE F 3 381 ? 140.052 108.932 120.060 1.00 31.02 363 ILE P O 1
ATOM 10430 N N . LYS F 3 382 ? 141.002 107.650 121.626 1.00 25.96 364 LYS P N 1
ATOM 10431 C CA . LYS F 3 382 ? 141.475 108.776 122.407 1.00 25.96 364 LYS P CA 1
ATOM 10432 C C . LYS F 3 382 ? 142.956 108.619 122.654 1.00 25.96 364 LYS P C 1
ATOM 10433 O O . LYS F 3 382 ? 143.391 107.579 123.128 1.00 25.96 364 LYS P O 1
ATOM 10439 N N . TYR F 3 383 ? 143.722 109.645 122.359 1.00 23.62 365 TYR P N 1
ATOM 10440 C CA . TYR F 3 383 ? 145.164 109.515 122.300 1.00 23.62 365 TYR P CA 1
ATOM 10441 C C . TYR F 3 383 ? 145.827 110.171 123.500 1.00 23.62 365 TYR P C 1
ATOM 10442 O O . TYR F 3 383 ? 145.171 110.724 124.372 1.00 23.62 365 TYR P O 1
ATOM 10451 N N . TRP F 3 384 ? 147.153 110.109 123.528 1.00 18.83 366 TRP P N 1
ATOM 10452 C CA . TRP F 3 384 ? 147.940 110.885 124.466 1.00 18.83 366 TRP P CA 1
ATOM 10453 C C . TRP F 3 384 ? 149.353 110.954 123.923 1.00 18.83 366 TRP P C 1
ATOM 10454 O O . TRP F 3 384 ? 149.926 109.942 123.538 1.00 18.83 366 TRP P O 1
ATOM 10465 N N . CYS F 3 385 ? 149.916 112.152 123.934 1.00 21.22 367 CYS P N 1
ATOM 10466 C CA . CYS F 3 385 ? 151.153 112.516 123.267 1.00 21.22 367 CYS P CA 1
ATOM 10467 C C . CYS F 3 385 ? 152.237 112.836 124.272 1.00 21.22 367 CYS P C 1
ATOM 10468 O O . CYS F 3 385 ? 151.951 113.125 125.422 1.00 21.22 367 CYS P O 1
ATOM 10471 N N . LEU F 3 386 ? 153.478 112.860 123.828 1.00 19.63 368 LEU P N 1
ATOM 10472 C CA . LEU F 3 386 ? 154.512 113.600 124.525 1.00 19.63 368 LEU P CA 1
ATOM 10473 C C . LEU F 3 386 ? 155.083 114.583 123.531 1.00 19.63 368 LEU P C 1
ATOM 10474 O O . LEU F 3 386 ? 155.696 114.170 122.547 1.00 19.63 368 LEU P O 1
ATOM 10479 N N . TRP F 3 387 ? 154.891 115.873 123.784 1.00 21.20 369 TRP P N 1
ATOM 10480 C CA . TRP F 3 387 ? 155.295 116.901 122.834 1.00 21.20 369 TRP P CA 1
ATOM 10481 C C . TRP F 3 387 ? 156.807 117.012 122.795 1.00 21.20 369 TRP P C 1
ATOM 10482 O O . TRP F 3 387 ? 157.421 117.527 123.727 1.00 21.20 369 TRP P O 1
ATOM 10493 N N . GLU F 3 388 ? 157.406 116.542 121.715 1.00 22.70 370 GLU P N 1
ATOM 10494 C CA . GLU F 3 388 ? 158.825 116.701 121.466 1.00 22.70 370 GLU P CA 1
ATOM 10495 C C . GLU F 3 388 ? 158.998 117.820 120.466 1.00 22.70 370 GLU P C 1
ATOM 10496 O O . GLU F 3 388 ? 158.366 117.803 119.414 1.00 22.70 370 GLU P O 1
ATOM 10502 N N . GLY F 3 389 ? 159.843 118.786 120.783 1.00 25.80 371 GLY P N 1
ATOM 10503 C CA . GLY F 3 389 ? 160.068 119.869 119.851 1.00 25.80 371 GLY P CA 1
ATOM 10504 C C . GLY F 3 389 ? 161.089 119.478 118.817 1.00 25.80 371 GLY P C 1
ATOM 10505 O O . GLY F 3 389 ? 160.971 118.432 118.179 1.00 25.80 371 GLY P O 1
ATOM 10506 N N . ALA F 3 390 ? 162.041 120.363 118.563 1.00 34.55 372 ALA P N 1
ATOM 10507 C CA . ALA F 3 390 ? 163.380 120.016 118.088 1.00 34.55 372 ALA P CA 1
ATOM 10508 C C . ALA F 3 390 ? 163.476 119.473 116.668 1.00 34.55 372 ALA P C 1
ATOM 10509 O O . ALA F 3 390 ? 164.588 119.335 116.154 1.00 34.55 372 ALA P O 1
ATOM 10511 N N . GLN F 3 391 ? 162.363 119.144 116.016 1.00 36.07 373 GLN P N 1
ATOM 10512 C CA . GLN F 3 391 ? 162.395 118.970 114.570 1.00 36.07 373 GLN P CA 1
ATOM 10513 C C . GLN F 3 391 ? 161.476 119.961 113.877 1.00 36.07 373 GLN P C 1
ATOM 10514 O O . GLN F 3 391 ? 161.955 120.838 113.153 1.00 36.07 373 GLN P O 1
ATOM 10520 N N . ASN F 3 392 ? 160.173 119.868 114.104 1.00 25.98 374 ASN P N 1
ATOM 10521 C CA . ASN F 3 392 ? 159.264 120.978 113.883 1.00 25.98 374 ASN P CA 1
ATOM 10522 C C . ASN F 3 392 ? 158.224 121.079 114.975 1.00 25.98 374 ASN P C 1
ATOM 10523 O O . ASN F 3 392 ? 157.537 122.095 115.058 1.00 25.98 374 ASN P O 1
ATOM 10528 N N . GLY F 3 393 ? 158.149 120.104 115.861 1.00 20.46 375 GLY P N 1
ATOM 10529 C CA . GLY F 3 393 ? 157.181 120.129 116.916 1.00 20.46 375 GLY P CA 1
ATOM 10530 C C . GLY F 3 393 ? 156.305 118.911 116.938 1.00 20.46 375 GLY P C 1
ATOM 10531 O O . GLY F 3 393 ? 155.130 119.034 117.250 1.00 20.46 375 GLY P O 1
ATOM 10532 N N . ARG F 3 394 ? 156.836 117.738 116.627 1.00 21.11 376 ARG P N 1
ATOM 10533 C CA . ARG F 3 394 ? 156.001 116.555 116.513 1.00 21.11 376 ARG P CA 1
ATOM 10534 C C . ARG F 3 394 ? 155.508 116.086 117.876 1.00 21.11 376 ARG P C 1
ATOM 10535 O O . ARG F 3 394 ? 155.835 116.637 118.917 1.00 21.11 376 ARG P O 1
ATOM 10543 N N . CYS F 3 395 ? 154.724 115.036 117.846 1.00 20.90 377 CYS P N 1
ATOM 10544 C CA . CYS F 3 395 ? 153.913 114.616 118.986 1.00 20.90 377 CYS P CA 1
ATOM 10545 C C . CYS F 3 395 ? 153.551 113.162 118.770 1.00 20.90 377 CYS P C 1
ATOM 10546 O O . CYS F 3 395 ? 152.458 112.861 118.284 1.00 20.90 377 CYS P O 1
ATOM 10549 N N . PRO F 3 396 ? 154.434 112.235 119.079 1.00 18.61 378 PRO P N 1
ATOM 10550 C CA . PRO F 3 396 ? 154.120 110.835 118.823 1.00 18.61 378 PRO P CA 1
ATOM 10551 C C . PRO F 3 396 ? 153.407 110.168 119.984 1.00 18.61 378 PRO P C 1
ATOM 10552 O O . PRO F 3 396 ? 153.695 110.421 121.148 1.00 18.61 378 PRO P O 1
ATOM 10556 N N . LEU F 3 397 ? 152.485 109.278 119.633 1.00 18.07 379 LEU P N 1
ATOM 10557 C CA . LEU F 3 397 ? 151.561 108.705 120.596 1.00 18.07 379 LEU P CA 1
ATOM 10558 C C . LEU F 3 397 ? 152.275 107.850 121.615 1.00 18.07 379 LEU P C 1
ATOM 10559 O O . LEU F 3 397 ? 153.185 107.094 121.282 1.00 18.07 379 LEU P O 1
ATOM 10564 N N . LEU F 3 398 ? 151.855 107.987 122.867 1.00 17.61 380 LEU P N 1
ATOM 10565 C CA . LEU F 3 398 ? 152.260 107.095 123.935 1.00 17.61 380 LEU P CA 1
ATOM 10566 C C . LEU F 3 398 ? 151.249 105.977 124.112 1.00 17.61 380 LEU P C 1
ATOM 10567 O O . LEU F 3 398 ? 151.622 104.809 124.157 1.00 17.61 380 LEU P O 1
ATOM 10572 N N . VAL F 3 399 ? 149.971 106.315 124.192 1.00 17.68 381 VAL P N 1
ATOM 10573 C CA . VAL F 3 399 ? 148.919 105.334 124.389 1.00 17.68 381 VAL P CA 1
ATOM 10574 C C . VAL F 3 399 ? 147.721 105.807 123.593 1.00 17.68 381 VAL P C 1
ATOM 10575 O O . VAL F 3 399 ? 147.549 107.001 123.373 1.00 17.68 381 VAL P O 1
ATOM 10579 N N . ASP F 3 400 ? 146.924 104.873 123.094 1.00 23.43 382 ASP P N 1
ATOM 10580 C CA . ASP F 3 400 ? 145.582 105.211 122.664 1.00 23.43 382 ASP P CA 1
ATOM 10581 C C . ASP F 3 400 ? 144.588 104.283 123.338 1.00 23.43 382 ASP P C 1
ATOM 10582 O O . ASP F 3 400 ? 144.956 103.373 124.071 1.00 23.43 382 ASP P O 1
ATOM 10587 N N . SER F 3 401 ? 143.312 104.533 123.099 1.00 26.58 383 SER P N 1
ATOM 10588 C CA . SER F 3 401 ? 142.271 103.850 123.839 1.00 26.58 383 SER P CA 1
ATOM 10589 C C . SER F 3 401 ? 142.024 102.441 123.357 1.00 26.58 383 SER P C 1
ATOM 10590 O O . SER F 3 401 ? 141.536 101.618 124.133 1.00 26.58 383 SER P O 1
ATOM 10593 N N . GLU F 3 402 ? 142.334 102.138 122.104 1.00 29.57 384 GLU P N 1
ATOM 10594 C CA . GLU F 3 402 ? 142.048 100.823 121.560 1.00 29.57 384 GLU P CA 1
ATOM 10595 C C . GLU F 3 402 ? 143.109 99.799 121.914 1.00 29.57 384 GLU P C 1
ATOM 10596 O O . GLU F 3 402 ? 143.011 98.651 121.483 1.00 29.57 384 GLU P O 1
ATOM 10602 N N . GLY F 3 403 ? 144.115 100.179 122.682 1.00 29.27 385 GLY P N 1
ATOM 10603 C CA . GLY F 3 403 ? 144.964 99.204 123.319 1.00 29.27 385 GLY P CA 1
ATOM 10604 C C . GLY F 3 403 ? 146.334 99.076 122.718 1.00 29.27 385 GLY P C 1
ATOM 10605 O O . GLY F 3 403 ? 146.835 97.967 122.544 1.00 29.27 385 GLY P O 1
ATOM 10606 N N . TRP F 3 404 ? 146.968 100.188 122.403 1.00 26.08 386 TRP P N 1
ATOM 10607 C CA . TRP F 3 404 ? 148.337 100.146 121.918 1.00 26.08 386 TRP P CA 1
ATOM 10608 C C . TRP F 3 404 ? 149.153 101.074 122.800 1.00 26.08 386 TRP P C 1
ATOM 10609 O O . TRP F 3 404 ? 149.016 102.289 122.718 1.00 26.08 386 TRP P O 1
ATOM 10620 N N . VAL F 3 405 ? 149.967 100.533 123.649 1.00 21.02 387 VAL P N 1
ATOM 10621 C CA . VAL F 3 405 ? 150.830 101.353 124.478 1.00 21.02 387 VAL P CA 1
ATOM 10622 C C . VAL F 3 405 ? 152.232 101.212 123.930 1.00 21.02 387 VAL P C 1
ATOM 10623 O O . VAL F 3 405 ? 152.630 100.130 123.498 1.00 21.02 387 VAL P O 1
ATOM 10627 N N . LYS F 3 406 ? 152.989 102.307 123.946 1.00 22.31 388 LYS P N 1
ATOM 10628 C CA . LYS F 3 406 ? 154.320 102.381 123.368 1.00 22.31 388 LYS P CA 1
ATOM 10629 C C . LYS F 3 406 ? 155.267 101.414 124.074 1.00 22.31 388 LYS P C 1
ATOM 10630 O O . LYS F 3 406 ? 154.964 100.851 125.118 1.00 22.31 388 LYS P O 1
ATOM 10636 N N . ALA F 3 407 ? 156.426 101.195 123.475 1.00 22.63 389 ALA P N 1
ATOM 10637 C CA . ALA F 3 407 ? 157.250 100.061 123.853 1.00 22.63 389 ALA P CA 1
ATOM 10638 C C . ALA F 3 407 ? 157.964 100.289 125.173 1.00 22.63 389 ALA P C 1
ATOM 10639 O O . ALA F 3 407 ? 158.012 99.392 126.017 1.00 22.63 389 ALA P O 1
ATOM 10641 N N . GLN F 3 408 ? 158.523 101.473 125.374 1.00 25.61 390 GLN P N 1
ATOM 10642 C CA . GLN F 3 408 ? 159.290 101.754 126.577 1.00 25.61 390 GLN P CA 1
ATOM 10643 C C . GLN F 3 408 ? 158.436 102.289 127.715 1.00 25.61 390 GLN P C 1
ATOM 10644 O O . GLN F 3 408 ? 158.980 102.697 128.744 1.00 25.61 390 GLN P O 1
ATOM 10650 N N . TYR F 3 409 ? 157.117 102.285 127.547 1.00 21.22 391 TYR P N 1
ATOM 10651 C CA . TYR F 3 409 ? 156.137 102.641 128.559 1.00 21.22 391 TYR P CA 1
ATOM 10652 C C . TYR F 3 409 ? 155.244 101.458 128.852 1.00 21.22 391 TYR P C 1
ATOM 10653 O O . TYR F 3 409 ? 154.030 101.570 128.845 1.00 21.22 391 TYR P O 1
ATOM 10662 N N . GLU F 3 410 ? 155.824 100.295 129.056 1.00 20.50 392 GLU P N 1
ATOM 10663 C CA . GLU F 3 410 ? 155.050 99.115 129.380 1.00 20.50 392 GLU P CA 1
ATOM 10664 C C . GLU F 3 410 ? 155.026 98.966 130.887 1.00 20.50 392 GLU P C 1
ATOM 10665 O O . GLU F 3 410 ? 156.080 98.942 131.522 1.00 20.50 392 GLU P O 1
ATOM 10671 N N . GLY F 3 411 ? 153.833 98.887 131.457 1.00 19.30 393 GLY P N 1
ATOM 10672 C CA . GLY F 3 411 ? 153.662 98.793 132.887 1.00 19.30 393 GLY P CA 1
ATOM 10673 C C . GLY F 3 411 ? 153.590 100.111 133.616 1.00 19.30 393 GLY P C 1
ATOM 10674 O O . GLY F 3 411 ? 153.283 100.117 134.810 1.00 19.30 393 GLY P O 1
ATOM 10675 N N . ARG F 3 412 ? 153.836 101.227 132.933 1.00 17.91 394 ARG P N 1
ATOM 10676 C CA . ARG F 3 412 ? 153.821 102.538 133.552 1.00 17.91 394 ARG P CA 1
ATOM 10677 C C . ARG F 3 412 ? 152.911 103.508 132.832 1.00 17.91 394 ARG P C 1
ATOM 10678 O O . ARG F 3 412 ? 153.069 104.705 132.968 1.00 17.91 394 ARG P O 1
ATOM 10686 N N . LEU F 3 413 ? 151.931 103.028 132.093 1.00 14.91 395 LEU P N 1
ATOM 10687 C CA . LEU F 3 413 ? 151.037 103.943 131.408 1.00 14.91 395 LEU P CA 1
ATOM 10688 C C . LEU F 3 413 ? 149.723 103.239 131.189 1.00 14.91 395 LEU P C 1
ATOM 10689 O O . LEU F 3 413 ? 149.701 102.048 130.899 1.00 14.91 395 LEU P O 1
ATOM 10694 N N . SER F 3 414 ? 148.640 103.976 131.359 1.00 15.34 396 SER P N 1
ATOM 10695 C CA . SER F 3 414 ? 147.335 103.405 131.120 1.00 15.34 396 SER P CA 1
ATOM 10696 C C . SER F 3 414 ? 146.372 104.516 130.816 1.00 15.34 396 SER P C 1
ATOM 10697 O O . SER F 3 414 ? 146.496 105.609 131.351 1.00 15.34 396 SER P O 1
ATOM 10700 N N . LEU F 3 415 ? 145.403 104.219 129.970 1.00 13.84 397 LEU P N 1
ATOM 10701 C CA . LEU F 3 415 ? 144.402 105.182 129.544 1.00 13.84 397 LEU P CA 1
ATOM 10702 C C . LEU F 3 415 ? 143.050 104.617 129.899 1.00 13.84 397 LEU P C 1
ATOM 10703 O O . LEU F 3 415 ? 142.504 103.800 129.162 1.00 13.84 397 LEU P O 1
ATOM 10708 N N . LEU F 3 416 ? 142.514 105.067 131.008 1.00 15.54 398 LEU P N 1
ATOM 10709 C CA . LEU F 3 416 ? 141.192 104.681 131.439 1.00 15.54 398 LEU P CA 1
ATOM 10710 C C . LEU F 3 416 ? 140.175 105.453 130.624 1.00 15.54 398 LEU P C 1
ATOM 10711 O O . LEU F 3 416 ? 140.496 106.445 129.987 1.00 15.54 398 LEU P O 1
ATOM 10716 N N . GLU F 3 417 ? 138.942 104.979 130.619 1.00 22.12 399 GLU P N 1
ATOM 10717 C CA . GLU F 3 417 ? 137.845 105.802 130.141 1.00 22.12 399 GLU P CA 1
ATOM 10718 C C . GLU F 3 417 ? 136.970 106.257 131.300 1.00 22.12 399 GLU P C 1
ATOM 10719 O O . GLU F 3 417 ? 135.736 106.254 131.214 1.00 22.12 399 GLU P O 1
ATOM 10725 N N . GLU F 3 418 ? 137.598 106.607 132.415 1.00 23.00 400 GLU P N 1
ATOM 10726 C CA . GLU F 3 418 ? 136.941 106.935 133.657 1.00 23.00 400 GLU P CA 1
ATOM 10727 C C . GLU F 3 418 ? 137.367 108.324 134.093 1.00 23.00 400 GLU P C 1
ATOM 10728 O O . GLU F 3 418 ? 138.567 108.576 134.206 1.00 23.00 400 GLU P O 1
ATOM 10734 N N . PRO F 3 419 ? 136.447 109.225 134.408 1.00 25.09 401 PRO P N 1
ATOM 10735 C CA . PRO F 3 419 ? 135.002 109.077 134.359 1.00 25.09 401 PRO P CA 1
ATOM 10736 C C . PRO F 3 419 ? 134.495 109.398 132.990 1.00 25.09 401 PRO P C 1
ATOM 10737 O O . PRO F 3 419 ? 135.049 110.268 132.361 1.00 25.09 401 PRO P O 1
ATOM 10741 N N . GLY F 3 420 ? 133.450 108.736 132.522 1.00 31.49 402 GLY P N 1
ATOM 10742 C CA . GLY F 3 420 ? 132.941 109.027 131.202 1.00 31.49 402 GLY P CA 1
ATOM 10743 C C . GLY F 3 420 ? 132.243 110.375 131.139 1.00 31.49 402 GLY P C 1
ATOM 10744 O O . GLY F 3 420 ? 132.271 111.184 132.066 1.00 31.49 402 GLY P O 1
ATOM 10745 N N . ASN F 3 421 ? 131.592 110.600 129.997 1.00 41.01 403 ASN P N 1
ATOM 10746 C CA . ASN F 3 421 ? 130.883 111.838 129.669 1.00 41.01 403 ASN P CA 1
ATOM 10747 C C . ASN F 3 421 ? 131.801 113.057 129.783 1.00 41.01 403 ASN P C 1
ATOM 10748 O O . ASN F 3 421 ? 131.615 113.933 130.622 1.00 41.01 403 ASN P O 1
ATOM 10753 N N . GLY F 3 422 ? 132.821 113.079 128.940 1.00 31.56 404 GLY P N 1
ATOM 10754 C CA . GLY F 3 422 ? 133.621 114.262 128.778 1.00 31.56 404 GLY P CA 1
ATOM 10755 C C . GLY F 3 422 ? 134.909 114.325 129.556 1.00 31.56 404 GLY P C 1
ATOM 10756 O O . GLY F 3 422 ? 135.409 115.428 129.776 1.00 31.56 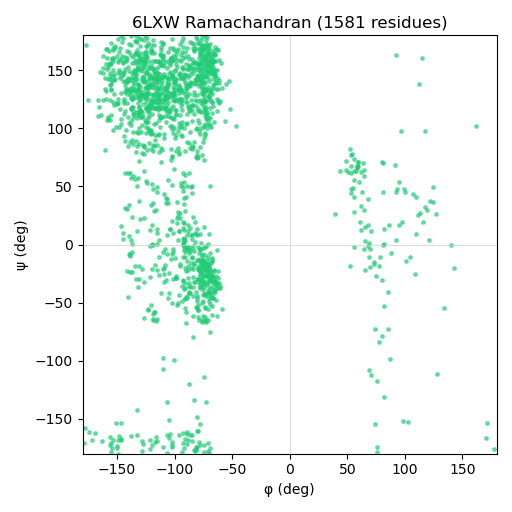404 GLY P O 1
ATOM 10757 N N . THR F 3 423 ? 135.443 113.200 130.021 1.00 24.77 405 THR P N 1
ATOM 10758 C CA . THR F 3 423 ? 136.775 113.157 130.610 1.00 24.77 405 THR P CA 1
ATOM 10759 C C . THR F 3 423 ? 137.311 111.749 130.389 1.00 24.77 405 THR P C 1
ATOM 10760 O O . THR F 3 423 ? 136.559 110.836 130.069 1.00 24.77 405 THR P O 1
ATOM 10764 N N . PHE F 3 424 ? 138.622 111.591 130.476 1.00 17.94 406 PHE P N 1
ATOM 10765 C CA . PHE F 3 424 ? 139.213 110.273 130.610 1.00 17.94 406 PHE P CA 1
ATOM 10766 C C . PHE F 3 424 ? 140.530 110.448 131.337 1.00 17.94 406 PHE P C 1
ATOM 10767 O O . PHE F 3 424 ? 141.215 111.445 131.147 1.00 17.94 406 PHE P O 1
ATOM 10775 N N . THR F 3 425 ? 140.840 109.518 132.222 1.00 14.22 407 THR P N 1
ATOM 10776 C CA . THR F 3 425 ? 142.038 109.604 133.027 1.00 14.22 407 THR P CA 1
ATOM 10777 C C . THR F 3 425 ? 143.180 109.012 132.233 1.00 14.22 407 THR P C 1
ATOM 10778 O O . THR F 3 425 ? 142.974 108.155 131.388 1.00 14.22 407 THR P O 1
ATOM 10782 N N . VAL F 3 426 ? 144.381 109.518 132.452 1.00 12.66 408 VAL P N 1
ATOM 10783 C CA . VAL F 3 426 ? 145.595 108.898 131.950 1.00 12.66 408 VAL P CA 1
ATOM 10784 C C . VAL F 3 426 ? 146.556 108.790 133.110 1.00 12.66 408 VAL P C 1
ATOM 10785 O O . VAL F 3 426 ? 146.994 109.809 133.648 1.00 12.66 408 VAL P O 1
ATOM 10789 N N . ILE F 3 427 ? 146.880 107.576 133.498 1.00 13.58 409 ILE P N 1
ATOM 10790 C CA . ILE F 3 427 ? 147.727 107.328 134.650 1.00 13.58 409 ILE P CA 1
ATOM 10791 C C . ILE F 3 427 ? 149.117 107.006 134.149 1.00 13.58 409 ILE P C 1
ATOM 10792 O O . ILE F 3 427 ? 149.277 106.166 133.265 1.00 13.58 409 ILE P O 1
ATOM 10797 N N . LEU F 3 428 ? 150.120 107.670 134.694 1.00 13.41 410 LEU P N 1
ATOM 10798 C CA . LEU F 3 428 ? 151.499 107.393 134.326 1.00 13.41 410 LEU P CA 1
ATOM 10799 C C . LEU F 3 428 ? 152.304 107.367 135.605 1.00 13.41 410 LEU P C 1
ATOM 10800 O O . LEU F 3 428 ? 152.357 108.374 136.307 1.00 13.41 410 LEU P O 1
ATOM 10805 N N . ASN F 3 429 ? 152.909 106.242 135.928 1.00 16.33 411 ASN P N 1
ATOM 10806 C CA . ASN F 3 429 ? 153.645 106.192 137.173 1.00 16.33 411 ASN P CA 1
ATOM 10807 C C . ASN F 3 429 ? 155.098 105.844 136.938 1.00 16.33 411 ASN P C 1
ATOM 10808 O O . ASN F 3 429 ? 155.578 105.875 135.814 1.00 16.33 411 ASN P O 1
ATOM 10813 N N . GLN F 3 430 ? 155.784 105.544 138.041 1.00 17.98 412 GLN P N 1
ATOM 10814 C CA . GLN F 3 430 ? 157.219 105.276 138.095 1.00 17.98 412 GLN P CA 1
ATOM 10815 C C . GLN F 3 430 ? 158.017 106.397 137.449 1.00 17.98 412 GLN P C 1
ATOM 10816 O O . GLN F 3 430 ? 158.914 106.167 136.644 1.00 17.98 412 GLN P O 1
ATOM 10822 N N . LEU F 3 431 ? 157.673 107.623 137.823 1.00 19.98 413 LEU P N 1
ATOM 10823 C CA . LEU F 3 431 ? 158.207 108.808 137.169 1.00 19.98 413 LEU P CA 1
ATOM 10824 C C . LEU F 3 431 ? 159.677 109.019 137.504 1.00 19.98 413 LEU P C 1
ATOM 10825 O O . LEU F 3 431 ? 160.129 108.749 138.616 1.00 19.98 413 LEU P O 1
ATOM 10830 N N . THR F 3 432 ? 160.418 109.482 136.514 1.00 26.46 414 THR P N 1
ATOM 10831 C CA . THR F 3 432 ? 161.755 110.018 136.658 1.00 26.46 414 THR P CA 1
ATOM 10832 C C . THR F 3 432 ? 161.714 111.441 136.135 1.00 26.46 414 THR P C 1
ATOM 10833 O O . THR F 3 432 ? 160.664 111.939 135.753 1.00 26.46 414 THR P O 1
ATOM 10837 N N . SER F 3 433 ? 162.862 112.096 136.093 1.00 27.75 415 SER P N 1
ATOM 10838 C CA . SER F 3 433 ? 162.925 113.436 135.529 1.00 27.75 415 SER P CA 1
ATOM 10839 C C . SER F 3 433 ? 163.037 113.435 134.022 1.00 27.75 415 SER P C 1
ATOM 10840 O O . SER F 3 433 ? 163.302 114.481 133.438 1.00 27.75 415 SER P O 1
ATOM 10843 N N . ARG F 3 434 ? 162.869 112.288 133.380 1.00 30.95 416 ARG P N 1
ATOM 10844 C CA . ARG F 3 434 ? 162.746 112.206 131.936 1.00 30.95 416 ARG P CA 1
ATOM 10845 C C . ARG F 3 434 ? 161.290 112.172 131.495 1.00 30.95 416 ARG P C 1
ATOM 10846 O O . ARG F 3 434 ? 161.002 111.875 130.334 1.00 30.95 416 ARG P O 1
ATOM 10854 N N . ASP F 3 435 ? 160.370 112.458 132.409 1.00 25.56 417 ASP P N 1
ATOM 10855 C CA . ASP F 3 435 ? 158.960 112.569 132.104 1.00 25.56 417 ASP P CA 1
ATOM 10856 C C . ASP F 3 435 ? 158.471 113.998 132.155 1.00 25.56 417 ASP P C 1
ATOM 10857 O O . ASP F 3 435 ? 157.321 114.253 131.803 1.00 25.56 417 ASP P O 1
ATOM 10862 N N . ALA F 3 436 ? 159.325 114.930 132.542 1.00 20.39 418 ALA P N 1
ATOM 10863 C CA . ALA F 3 436 ? 158.953 116.328 132.660 1.00 20.39 418 ALA P CA 1
ATOM 10864 C C . ALA F 3 436 ? 158.807 116.967 131.286 1.00 20.39 418 ALA P C 1
ATOM 10865 O O . ALA F 3 436 ? 159.788 117.082 130.544 1.00 20.39 418 ALA P O 1
ATOM 10867 N N . GLY F 3 437 ? 157.595 117.397 130.956 1.00 18.73 419 GLY P N 1
ATOM 10868 C CA . GLY F 3 437 ? 157.319 117.964 129.652 1.00 18.73 419 GLY P CA 1
ATOM 10869 C C . GLY F 3 437 ? 155.829 118.146 129.449 1.00 18.73 419 GLY P C 1
ATOM 10870 O O . GLY F 3 437 ? 155.049 118.046 130.380 1.00 18.73 419 GLY P O 1
ATOM 10871 N N . PHE F 3 438 ? 155.459 118.399 128.203 1.00 21.60 420 PHE P N 1
ATOM 10872 C CA . PHE F 3 438 ? 154.088 118.720 127.836 1.00 21.60 420 PHE P CA 1
ATOM 10873 C C . PHE F 3 438 ? 153.439 117.527 127.159 1.00 21.60 420 PHE P C 1
ATOM 10874 O O . PHE F 3 438 ? 154.055 116.889 126.314 1.00 21.60 420 PHE P O 1
ATOM 10882 N N . TYR F 3 439 ? 152.192 117.244 127.494 1.00 27.36 421 TYR P N 1
ATOM 10883 C CA . TYR F 3 439 ? 151.498 116.069 126.994 1.00 27.36 421 TYR P CA 1
ATOM 10884 C C . TYR F 3 439 ? 150.121 116.469 126.480 1.00 27.36 421 TYR P C 1
ATOM 10885 O O . TYR F 3 439 ? 149.434 117.258 127.118 1.00 27.36 421 TYR P O 1
ATOM 10894 N N . TRP F 3 440 ? 149.701 115.919 125.348 1.00 33.42 422 TRP P N 1
ATOM 10895 C CA . TRP F 3 440 ? 148.546 116.421 124.615 1.00 33.42 422 TRP P CA 1
ATOM 10896 C C . TRP F 3 440 ? 147.417 115.410 124.626 1.00 33.42 422 TRP P C 1
ATOM 10897 O O . TRP F 3 440 ? 147.646 114.244 124.344 1.00 33.42 422 TRP P O 1
ATOM 10908 N N . CYS F 3 441 ? 146.193 115.863 124.891 1.00 23.83 423 CYS P N 1
ATOM 10909 C CA . CYS F 3 441 ? 145.047 114.969 125.093 1.00 23.83 423 CYS P CA 1
ATOM 10910 C C . CYS F 3 441 ? 144.137 114.922 123.871 1.00 23.83 423 CYS P C 1
ATOM 10911 O O . CYS F 3 441 ? 142.999 115.374 123.901 1.00 23.83 423 CYS P O 1
ATOM 10914 N N . LEU F 3 442 ? 144.607 114.268 122.821 1.00 23.07 424 LEU P N 1
ATOM 10915 C CA . LEU F 3 442 ? 143.906 114.271 121.550 1.00 23.07 424 LEU P CA 1
ATOM 10916 C C . LEU F 3 442 ? 142.728 113.310 121.574 1.00 23.07 424 LEU P C 1
ATOM 10917 O O . LEU F 3 442 ? 142.590 112.478 122.465 1.00 23.07 424 LEU P O 1
ATOM 10922 N N . THR F 3 443 ? 141.886 113.420 120.555 1.00 25.39 425 THR P N 1
ATOM 10923 C CA . THR F 3 443 ? 140.786 112.506 120.291 1.00 25.39 425 THR P CA 1
ATOM 10924 C C . THR F 3 443 ? 140.817 112.188 118.798 1.00 25.39 425 THR P C 1
ATOM 10925 O O . THR F 3 443 ? 141.621 112.735 118.046 1.00 25.39 425 THR P O 1
ATOM 10929 N N . ASN F 3 444 ? 139.950 111.292 118.358 1.00 32.95 426 ASN P N 1
ATOM 10930 C CA . ASN F 3 444 ? 139.818 110.949 116.952 1.00 32.95 426 ASN P CA 1
ATOM 10931 C C . ASN F 3 444 ? 138.413 111.409 116.581 1.00 32.95 426 ASN P C 1
ATOM 10932 O O . ASN F 3 444 ? 137.614 110.700 115.972 1.00 32.95 426 ASN P O 1
ATOM 10937 N N . GLY F 3 445 ? 138.078 112.606 117.025 1.00 46.57 427 GLY P N 1
ATOM 10938 C CA . GLY F 3 445 ? 136.753 113.123 116.792 1.00 46.57 427 GLY P CA 1
ATOM 10939 C C . GLY F 3 445 ? 136.762 114.374 115.949 1.00 46.57 427 GLY P C 1
ATOM 10940 O O . GLY F 3 445 ? 137.799 115.020 115.792 1.00 46.57 427 GLY P O 1
ATOM 10941 N N . ASP F 3 446 ? 135.587 114.743 115.429 1.00 58.70 428 ASP P N 1
ATOM 10942 C CA . ASP F 3 446 ? 135.467 115.889 114.531 1.00 58.70 428 ASP P CA 1
ATOM 10943 C C . ASP F 3 446 ? 135.556 117.218 115.264 1.00 58.70 428 ASP P C 1
ATOM 10944 O O . ASP F 3 446 ? 135.507 118.270 114.615 1.00 58.70 428 ASP P O 1
ATOM 10949 N N . THR F 3 447 ? 135.662 117.191 116.590 1.00 51.00 429 THR P N 1
ATOM 10950 C CA . THR F 3 447 ? 135.831 118.380 117.406 1.00 51.00 429 THR P CA 1
ATOM 10951 C C . THR F 3 447 ? 137.274 118.490 117.881 1.00 51.00 429 THR P C 1
ATOM 10952 O O . THR F 3 447 ? 138.002 117.499 117.973 1.00 51.00 429 THR P O 1
ATOM 10956 N N . LEU F 3 448 ? 137.686 119.719 118.160 1.00 35.40 430 LEU P N 1
ATOM 10957 C CA . LEU F 3 448 ? 139.067 120.027 118.517 1.00 35.40 430 LEU P CA 1
ATOM 10958 C C . LEU F 3 448 ? 139.112 120.614 119.929 1.00 35.40 430 LEU P C 1
ATOM 10959 O O . LEU F 3 448 ? 139.083 121.835 120.109 1.00 35.40 430 LEU P O 1
ATOM 10964 N N . TRP F 3 449 ? 139.175 119.725 120.922 1.00 30.14 431 TRP P N 1
ATOM 10965 C CA . TRP F 3 449 ? 139.562 120.035 122.293 1.00 30.14 431 TRP P CA 1
ATOM 10966 C C . TRP F 3 449 ? 140.873 119.293 122.487 1.00 30.14 431 TRP P C 1
ATOM 10967 O O . TRP F 3 449 ? 140.889 118.209 123.061 1.00 30.14 431 TRP P O 1
ATOM 10978 N N . ARG F 3 450 ? 141.963 119.847 121.992 1.00 21.13 432 ARG P N 1
ATOM 10979 C CA . ARG F 3 450 ? 143.212 119.095 121.950 1.00 21.13 432 ARG P CA 1
ATOM 10980 C C . ARG F 3 450 ? 144.202 119.565 123.011 1.00 21.13 432 ARG P C 1
ATOM 10981 O O . ARG F 3 450 ? 145.340 119.842 122.688 1.00 21.13 432 ARG P O 1
ATOM 10989 N N . THR F 3 451 ? 143.801 119.568 124.277 1.00 18.45 433 THR P N 1
ATOM 10990 C CA . THR F 3 451 ? 144.510 120.327 125.306 1.00 18.45 433 THR P CA 1
ATOM 10991 C C . THR F 3 451 ? 145.913 119.800 125.571 1.00 18.45 433 THR P C 1
ATOM 10992 O O . THR F 3 451 ? 146.230 118.668 125.243 1.00 18.45 433 THR P O 1
ATOM 10996 N N . THR F 3 452 ? 146.767 120.656 126.119 1.00 16.73 434 THR P N 1
ATOM 10997 C CA . THR F 3 452 ? 148.078 120.289 126.626 1.00 16.73 434 THR P CA 1
ATOM 10998 C C . THR F 3 452 ? 148.085 120.379 128.142 1.00 16.73 434 THR P C 1
ATOM 10999 O O . THR F 3 452 ? 147.239 121.036 128.745 1.00 16.73 434 THR P O 1
ATOM 11003 N N . VAL F 3 453 ? 149.031 119.683 128.761 1.00 16.07 435 VAL P N 1
ATOM 11004 C CA . VAL F 3 453 ? 149.184 119.676 130.214 1.00 16.07 435 VAL P CA 1
ATOM 11005 C C . VAL F 3 453 ? 150.625 119.339 130.523 1.00 16.07 435 VAL P C 1
ATOM 11006 O O . VAL F 3 453 ? 151.189 118.433 129.920 1.00 16.07 435 VAL P O 1
ATOM 11010 N N . GLU F 3 454 ? 151.252 120.093 131.405 1.00 18.70 436 GLU P N 1
ATOM 11011 C CA . GLU F 3 454 ? 152.664 119.912 131.699 1.00 18.70 436 GLU P CA 1
ATOM 11012 C C . GLU F 3 454 ? 152.841 119.138 132.990 1.00 18.70 436 GLU P C 1
ATOM 11013 O O . GLU F 3 454 ? 152.244 119.485 134.004 1.00 18.70 436 GLU P O 1
ATOM 11019 N N . ILE F 3 455 ? 153.668 118.103 132.963 1.00 16.68 437 ILE P N 1
ATOM 11020 C CA . ILE F 3 455 ? 153.977 117.318 134.148 1.00 16.68 437 ILE P CA 1
ATOM 11021 C C . ILE F 3 455 ? 155.351 117.737 134.644 1.00 16.68 437 ILE P C 1
ATOM 11022 O O . ILE F 3 455 ? 156.299 117.803 133.862 1.00 16.68 437 ILE P O 1
ATOM 11027 N N . LYS F 3 456 ? 155.448 118.075 135.924 1.00 18.70 438 LYS P N 1
ATOM 11028 C CA . LYS F 3 456 ? 156.687 118.519 136.541 1.00 18.70 438 LYS P CA 1
ATOM 11029 C C . LYS F 3 456 ? 157.082 117.559 137.649 1.00 18.70 438 LYS P C 1
ATOM 11030 O O . LYS F 3 456 ? 156.227 116.937 138.279 1.00 18.70 438 LYS P O 1
ATOM 11036 N N . ILE F 3 457 ? 158.384 117.451 137.895 1.00 22.10 439 ILE P N 1
ATOM 11037 C CA . ILE F 3 457 ? 158.923 116.478 138.838 1.00 22.10 439 ILE P CA 1
ATOM 11038 C C . ILE F 3 457 ? 159.532 117.229 140.010 1.00 22.10 439 ILE P C 1
ATOM 11039 O O . ILE F 3 457 ? 160.604 117.833 139.893 1.00 22.10 439 ILE P O 1
ATOM 11044 N N . ILE F 3 458 ? 158.845 117.170 141.144 1.00 28.37 440 ILE P N 1
ATOM 11045 C CA . ILE F 3 458 ? 159.218 117.882 142.341 1.00 28.37 440 ILE P CA 1
ATOM 11046 C C . ILE F 3 458 ? 159.850 116.910 143.325 1.00 28.37 440 ILE P C 1
ATOM 11047 O O . ILE F 3 458 ? 159.675 115.695 143.244 1.00 28.37 440 ILE P O 1
ATOM 11052 N N . GLU F 3 459 ? 160.596 117.457 144.277 1.00 38.60 441 GLU P N 1
ATOM 11053 C CA . GLU F 3 459 ? 161.290 116.636 145.257 1.00 38.60 441 GLU P CA 1
ATOM 11054 C C . GLU F 3 459 ? 160.309 116.083 146.283 1.00 38.60 441 GLU P C 1
ATOM 11055 O O . GLU F 3 459 ? 159.444 116.806 146.782 1.00 38.60 441 GLU P O 1
ATOM 11061 N N . GLY F 3 460 ? 160.426 114.794 146.581 1.00 38.84 442 GLY P N 1
ATOM 11062 C CA . GLY F 3 460 ? 159.589 114.198 147.609 1.00 38.84 442 GLY P CA 1
ATOM 11063 C C . GLY F 3 460 ? 159.737 112.696 147.634 1.00 38.84 442 GLY P C 1
ATOM 11064 O O . GLY F 3 460 ? 160.769 112.154 147.233 1.00 38.84 442 GLY P O 1
ATOM 11065 N N . GLU F 3 461 ? 158.688 112.032 148.110 1.00 43.57 443 GLU P N 1
ATOM 11066 C CA . GLU F 3 461 ? 158.587 110.581 148.115 1.00 43.57 443 GLU P CA 1
ATOM 11067 C C . GLU F 3 461 ? 157.130 110.220 147.879 1.00 43.57 443 GLU P C 1
ATOM 11068 O O . GLU F 3 461 ? 156.241 110.979 148.281 1.00 43.57 443 GLU P O 1
ATOM 11074 N N . PRO F 3 462 ? 156.848 109.100 147.214 1.00 34.97 444 PRO P N 1
ATOM 11075 C CA . PRO F 3 462 ? 155.456 108.753 146.917 1.00 34.97 444 PRO P CA 1
ATOM 11076 C C . PRO F 3 462 ? 154.705 108.288 148.153 1.00 34.97 444 PRO P C 1
ATOM 11077 O O . PRO F 3 462 ? 155.288 107.919 149.174 1.00 34.97 444 PRO P O 1
ATOM 11081 N N . ASN F 3 463 ? 153.381 108.290 148.041 1.00 29.48 445 ASN P N 1
ATOM 11082 C CA . ASN F 3 463 ? 152.554 107.878 149.167 1.00 29.48 445 ASN P CA 1
ATOM 11083 C C . ASN F 3 463 ? 152.474 106.361 149.289 1.00 29.48 445 ASN P C 1
ATOM 11084 O O . ASN F 3 463 ? 152.790 105.802 150.339 1.00 29.48 445 ASN P O 1
ATOM 11089 N N . LEU F 3 464 ? 152.045 105.684 148.234 1.00 24.84 446 LEU P N 1
ATOM 11090 C CA . LEU F 3 464 ? 151.886 104.240 148.257 1.00 24.84 446 LEU P CA 1
ATOM 11091 C C . LEU F 3 464 ? 153.268 103.599 148.186 1.00 24.84 446 LEU P C 1
ATOM 11092 O O . LEU F 3 464 ? 154.031 103.880 147.263 1.00 24.84 446 LEU P O 1
ATOM 11097 N N . LYS F 3 465 ? 153.614 102.753 149.153 1.00 30.25 447 LYS P N 1
ATOM 11098 C CA . LYS F 3 465 ? 154.977 102.222 149.268 1.00 30.25 447 LYS P CA 1
ATOM 11099 C C . LYS F 3 465 ? 154.988 100.702 149.112 1.00 30.25 447 LYS P C 1
ATOM 11100 O O . LYS F 3 465 ? 154.678 99.982 150.062 1.00 30.25 447 LYS P O 1
ATOM 11106 N N . VAL F 3 466 ? 155.406 100.213 147.944 1.00 27.74 448 VAL P N 1
ATOM 11107 C CA . VAL F 3 466 ? 155.389 98.793 147.583 1.00 27.74 448 VAL P CA 1
ATOM 11108 C C . VAL F 3 466 ? 156.844 98.355 147.471 1.00 27.74 448 VAL P C 1
ATOM 11109 O O . VAL F 3 466 ? 157.708 99.221 147.275 1.00 27.74 448 VAL P O 1
ATOM 11113 N N . PRO F 3 467 ? 157.182 97.065 147.599 1.00 29.82 449 PRO P N 1
ATOM 11114 C CA . PRO F 3 467 ? 158.547 96.628 147.289 1.00 29.82 449 PRO P CA 1
ATOM 11115 C C . PRO F 3 467 ? 158.901 96.806 145.819 1.00 29.82 449 PRO P C 1
ATOM 11116 O O . PRO F 3 467 ? 158.047 97.052 144.970 1.00 29.82 449 PRO P O 1
ATOM 11120 N N . GLY F 3 468 ? 160.186 96.675 145.520 1.00 33.66 450 GLY P N 1
ATOM 11121 C CA . GLY F 3 468 ? 160.644 96.966 144.179 1.00 33.66 450 GLY P CA 1
ATOM 11122 C C . GLY F 3 468 ? 160.207 95.992 143.105 1.00 33.66 450 GLY P C 1
ATOM 11123 O O . GLY F 3 468 ? 159.297 96.302 142.335 1.00 33.66 450 GLY P O 1
ATOM 11124 N N . ASN F 3 469 ? 160.808 94.806 143.054 1.00 32.83 451 ASN P N 1
ATOM 11125 C CA . ASN F 3 469 ? 160.521 93.832 142.000 1.00 32.83 451 ASN P CA 1
ATOM 11126 C C . ASN F 3 469 ? 160.563 92.459 142.645 1.00 32.83 451 ASN P C 1
ATOM 11127 O O . ASN F 3 469 ? 161.606 91.808 142.646 1.00 32.83 451 ASN P O 1
ATOM 11132 N N . VAL F 3 470 ? 159.428 92.010 143.161 1.00 36.08 452 VAL P N 1
ATOM 11133 C CA . VAL F 3 470 ? 159.428 90.793 143.956 1.00 36.08 452 VAL P CA 1
ATOM 11134 C C . VAL F 3 470 ? 159.527 89.588 143.042 1.00 36.08 452 VAL P C 1
ATOM 11135 O O . VAL F 3 470 ? 159.395 89.705 141.821 1.00 36.08 452 VAL P O 1
ATOM 11139 N N . THR F 3 471 ? 159.799 88.431 143.630 1.00 45.82 453 THR P N 1
ATOM 11140 C CA . THR F 3 471 ? 159.834 87.174 142.909 1.00 45.82 453 THR P CA 1
ATOM 11141 C C . THR F 3 471 ? 159.062 86.131 143.688 1.00 45.82 453 THR P C 1
ATOM 11142 O O . THR F 3 471 ? 158.766 86.296 144.870 1.00 45.82 453 THR P O 1
ATOM 11146 N N . ALA F 3 472 ? 158.745 85.048 143.007 1.00 55.72 454 ALA P N 1
ATOM 11147 C CA . ALA F 3 472 ? 157.978 83.967 143.585 1.00 55.72 454 ALA P CA 1
ATOM 11148 C C . ALA F 3 472 ? 158.709 82.661 143.330 1.00 55.72 454 ALA P C 1
ATOM 11149 O O . ALA F 3 472 ? 159.762 82.626 142.693 1.00 55.72 454 ALA P O 1
ATOM 11151 N N . VAL F 3 473 ? 158.150 81.582 143.860 1.00 67.47 455 VAL P N 1
ATOM 11152 C CA . VAL F 3 473 ? 158.560 80.226 143.519 1.00 67.47 455 VAL P CA 1
ATOM 11153 C C . VAL F 3 473 ? 157.298 79.500 143.083 1.00 67.47 455 VAL P C 1
ATOM 11154 O O . VAL F 3 473 ? 156.254 79.662 143.720 1.00 67.47 455 VAL P O 1
ATOM 11158 N N . LEU F 3 474 ? 157.392 78.758 141.973 1.00 68.60 456 LEU P N 1
ATOM 11159 C CA . LEU F 3 474 ? 156.264 78.066 141.357 1.00 68.60 456 LEU P CA 1
ATOM 11160 C C . LEU F 3 474 ? 155.526 77.178 142.349 1.00 68.60 456 LEU P C 1
ATOM 11161 O O . LEU F 3 474 ? 156.136 76.535 143.206 1.00 68.60 456 LEU P O 1
ATOM 11166 N N . GLY F 3 475 ? 154.201 77.171 142.243 1.00 66.49 457 GLY P N 1
ATOM 11167 C CA . GLY F 3 475 ? 153.379 76.485 143.216 1.00 66.49 457 GLY P CA 1
ATOM 11168 C C . GLY F 3 475 ? 153.071 77.342 144.424 1.00 66.49 457 GLY P C 1
ATOM 11169 O O . GLY F 3 475 ? 151.956 77.838 144.558 1.00 66.49 457 GLY P O 1
ATOM 11170 N N . GLU F 3 476 ? 154.056 77.565 145.288 1.00 59.80 458 GLU P N 1
ATOM 11171 C CA . GLU F 3 476 ? 153.806 78.228 146.559 1.00 59.80 458 GLU P CA 1
ATOM 11172 C C . GLU F 3 476 ? 153.498 79.713 146.366 1.00 59.80 458 GLU P C 1
ATOM 11173 O O . GLU F 3 476 ? 153.806 80.313 145.337 1.00 59.80 458 GLU P O 1
ATOM 11179 N N . THR F 3 477 ? 152.890 80.301 147.388 1.00 42.87 459 THR P N 1
ATOM 11180 C CA . THR F 3 477 ? 152.145 81.535 147.243 1.00 42.87 459 THR P CA 1
ATOM 11181 C C . THR F 3 477 ? 153.063 82.743 147.135 1.00 42.87 459 THR P C 1
ATOM 11182 O O . THR F 3 477 ? 154.270 82.670 147.358 1.00 42.87 459 THR P O 1
ATOM 11186 N N . LEU F 3 478 ? 152.456 83.877 146.802 1.00 33.19 460 LEU P N 1
ATOM 11187 C CA . LEU F 3 478 ? 153.133 85.163 146.793 1.00 33.19 460 LEU P CA 1
ATOM 11188 C C . LEU F 3 478 ? 152.207 86.202 147.392 1.00 33.19 460 LEU P C 1
ATOM 11189 O O . LEU F 3 478 ? 151.064 86.335 146.955 1.00 33.19 460 LEU P O 1
ATOM 11194 N N . LYS F 3 479 ? 152.692 86.925 148.397 1.00 29.76 461 LYS P N 1
ATOM 11195 C CA . LYS F 3 479 ? 151.967 88.022 149.016 1.00 29.76 461 LYS P CA 1
ATOM 11196 C C . LYS F 3 479 ? 152.822 89.274 148.932 1.00 29.76 461 LYS P C 1
ATOM 11197 O O . LYS F 3 479 ? 154.029 89.219 149.176 1.00 29.76 461 LYS P O 1
ATOM 11203 N N . VAL F 3 480 ? 152.211 90.392 148.557 1.00 27.42 462 VAL P N 1
ATOM 11204 C CA . VAL F 3 480 ? 152.908 91.653 148.348 1.00 27.42 462 VAL P CA 1
ATOM 11205 C C . VAL F 3 480 ? 152.278 92.688 149.271 1.00 27.42 462 VAL P C 1
ATOM 11206 O O . VAL F 3 480 ? 151.055 92.736 149.378 1.00 27.42 462 VAL P O 1
ATOM 11210 N N . PRO F 3 481 ? 153.054 93.503 149.988 1.00 30.70 463 PRO P N 1
ATOM 11211 C CA . PRO F 3 481 ? 152.449 94.579 150.777 1.00 30.70 463 PRO P CA 1
ATOM 11212 C C . PRO F 3 481 ? 152.413 95.927 150.066 1.00 30.70 463 PRO P C 1
ATOM 11213 O O . PRO F 3 481 ? 153.328 96.259 149.314 1.00 30.70 463 PRO P O 1
ATOM 11217 N N . CYS F 3 482 ? 151.381 96.729 150.309 1.00 37.70 464 CYS P N 1
ATOM 11218 C CA . CYS F 3 482 ? 151.285 98.080 149.758 1.00 37.70 464 CYS P CA 1
ATOM 11219 C C . CYS F 3 482 ? 150.808 99.007 150.872 1.00 37.70 464 CYS P C 1
ATOM 11220 O O . CYS F 3 482 ? 149.608 99.073 151.149 1.00 37.70 464 CYS P O 1
ATOM 11223 N N . HIS F 3 483 ? 151.742 99.693 151.531 1.00 39.10 465 HIS P N 1
ATOM 11224 C CA . HIS F 3 483 ? 151.414 100.672 152.555 1.00 39.10 465 HIS P CA 1
ATOM 11225 C C . HIS F 3 483 ? 150.725 101.866 151.928 1.00 39.10 465 HIS P C 1
ATOM 11226 O O . HIS F 3 483 ? 150.955 102.186 150.765 1.00 39.10 465 HIS P O 1
ATOM 11233 N N . PHE F 3 484 ? 149.943 102.578 152.731 1.00 32.70 466 PHE P N 1
ATOM 11234 C CA . PHE F 3 484 ? 149.325 103.807 152.250 1.00 32.70 466 PHE P CA 1
ATOM 11235 C C . PHE F 3 484 ? 149.015 104.748 153.407 1.00 32.70 466 PHE P C 1
ATOM 11236 O O . PHE F 3 484 ? 148.465 104.315 154.414 1.00 32.70 466 PHE P O 1
ATOM 11244 N N . PRO F 3 485 ? 149.341 106.048 153.303 1.00 33.60 467 PRO P N 1
ATOM 11245 C CA . PRO F 3 485 ? 149.252 106.943 154.468 1.00 33.60 467 PRO P CA 1
ATOM 11246 C C . PRO F 3 485 ? 147.836 107.278 154.911 1.00 33.60 467 PRO P C 1
ATOM 11247 O O . PRO F 3 485 ? 146.882 106.768 154.327 1.00 33.60 467 PRO P O 1
ATOM 11251 N N . CYS F 3 486 ? 147.682 108.125 155.940 1.00 35.99 468 CYS P N 1
ATOM 11252 C CA . CYS F 3 486 ? 146.365 108.352 156.534 1.00 35.99 468 CYS P CA 1
ATOM 11253 C C . CYS F 3 486 ? 145.408 109.094 155.631 1.00 35.99 468 CYS P C 1
ATOM 11254 O O . CYS F 3 486 ? 144.199 108.984 155.844 1.00 35.99 468 CYS P O 1
ATOM 11257 N N . LYS F 3 487 ? 145.915 109.830 154.643 1.00 28.08 469 LYS P N 1
ATOM 11258 C CA . LYS F 3 487 ? 145.079 110.594 153.733 1.00 28.08 469 LYS P CA 1
ATOM 11259 C C . LYS F 3 487 ? 144.178 109.698 152.917 1.00 28.08 469 LYS P C 1
ATOM 11260 O O . LYS F 3 487 ? 143.035 110.066 152.647 1.00 28.08 469 LYS P O 1
ATOM 11266 N N . PHE F 3 488 ? 144.652 108.502 152.587 1.00 26.53 470 PHE P N 1
ATOM 11267 C CA . PHE F 3 488 ? 143.988 107.573 151.690 1.00 26.53 470 PHE P CA 1
ATOM 11268 C C . PHE F 3 488 ? 143.145 106.555 152.440 1.00 26.53 470 PHE P C 1
ATOM 11269 O O . PHE F 3 488 ? 142.869 105.477 151.922 1.00 26.53 470 PHE P O 1
ATOM 11277 N N . SER F 3 489 ? 142.733 106.873 153.656 1.00 28.38 471 SER P N 1
ATOM 11278 C CA . SER F 3 489 ? 142.052 105.904 154.491 1.00 28.38 471 SER P CA 1
ATOM 11279 C C . SER F 3 489 ? 140.558 105.876 154.274 1.00 28.38 471 SER P C 1
ATOM 11280 O O . SER F 3 489 ? 139.889 105.017 154.844 1.00 28.38 471 SER P O 1
ATOM 11283 N N . SER F 3 490 ? 140.014 106.792 153.486 1.00 26.00 472 SER P N 1
ATOM 11284 C CA . SER F 3 490 ? 138.620 106.712 153.087 1.00 26.00 472 SER P CA 1
ATOM 11285 C C . SER F 3 490 ? 138.437 106.221 151.662 1.00 26.00 472 SER P C 1
ATOM 11286 O O . SER F 3 490 ? 137.314 105.888 151.284 1.00 26.00 472 SER P O 1
ATOM 11289 N N . TYR F 3 491 ? 139.507 106.175 150.874 1.00 21.80 473 TYR P N 1
ATOM 11290 C CA . TYR F 3 491 ? 139.475 105.810 149.473 1.00 21.80 473 TYR P CA 1
ATOM 11291 C C . TYR F 3 491 ? 139.272 104.312 149.315 1.00 21.80 473 TYR P C 1
ATOM 11292 O O . TYR F 3 491 ? 139.375 103.536 150.265 1.00 21.80 473 TYR P O 1
ATOM 11301 N N . GLU F 3 492 ? 139.008 103.906 148.079 1.00 20.34 474 GLU P N 1
ATOM 11302 C CA . GLU F 3 492 ? 138.863 102.505 147.716 1.00 20.34 474 GLU P CA 1
ATOM 11303 C C . GLU F 3 492 ? 140.186 102.010 147.166 1.00 20.34 474 GLU P C 1
ATOM 11304 O O . GLU F 3 492 ? 140.792 102.672 146.328 1.00 20.34 474 GLU P O 1
ATOM 11310 N N . LYS F 3 493 ? 140.652 100.881 147.662 1.00 21.22 475 LYS P N 1
ATOM 11311 C CA . LYS F 3 493 ? 141.936 100.346 147.251 1.00 21.22 475 LYS P CA 1
ATOM 11312 C C . LYS F 3 493 ? 141.727 99.183 146.302 1.00 21.22 475 LYS P C 1
ATOM 11313 O O . LYS F 3 493 ? 140.679 98.540 146.312 1.00 21.22 475 LYS P O 1
ATOM 11319 N N . TYR F 3 494 ? 142.737 98.920 145.475 1.00 22.15 476 TYR P N 1
ATOM 11320 C CA . TYR F 3 494 ? 142.684 97.809 144.541 1.00 22.15 476 TYR P CA 1
ATOM 11321 C C . TYR F 3 494 ? 144.090 97.308 144.264 1.00 22.15 476 TYR P C 1
ATOM 11322 O O . TYR F 3 494 ? 145.080 97.928 144.640 1.00 22.15 476 TYR P O 1
ATOM 11331 N N . TRP F 3 495 ? 144.160 96.163 143.602 1.00 25.30 477 TRP P N 1
ATOM 11332 C CA . TRP F 3 495 ? 145.344 95.728 142.882 1.00 25.30 477 TRP P CA 1
ATOM 11333 C C . TRP F 3 495 ? 144.900 95.272 141.501 1.00 25.30 477 TRP P C 1
ATOM 11334 O O . TRP F 3 495 ? 143.988 94.453 141.391 1.00 25.30 477 TRP P O 1
ATOM 11345 N N . CYS F 3 496 ? 145.534 95.778 140.453 1.00 27.53 478 CYS P N 1
ATOM 11346 C CA . CYS F 3 496 ? 145.174 95.382 139.104 1.00 27.53 478 CYS P CA 1
ATOM 11347 C C . CYS F 3 496 ? 146.381 94.801 138.402 1.00 27.53 478 CYS P C 1
ATOM 11348 O O . CYS F 3 496 ? 147.499 95.272 138.592 1.00 27.53 478 CYS P O 1
ATOM 11351 N N . LYS F 3 497 ? 146.153 93.766 137.607 1.00 28.74 479 LYS P N 1
ATOM 11352 C CA . LYS F 3 497 ? 147.176 93.215 136.732 1.00 28.74 479 LYS P CA 1
ATOM 11353 C C . LYS F 3 497 ? 147.179 93.990 135.430 1.00 28.74 479 LYS P C 1
ATOM 11354 O O . LYS F 3 497 ? 146.173 94.005 134.724 1.00 28.74 479 LYS P O 1
ATOM 11360 N N . TRP F 3 498 ? 148.295 94.616 135.103 1.00 24.17 480 TRP P N 1
ATOM 11361 C CA . TRP F 3 498 ? 148.340 95.507 133.961 1.00 24.17 480 TRP P CA 1
ATOM 11362 C C . TRP F 3 498 ? 148.476 94.700 132.687 1.00 24.17 480 TRP P C 1
ATOM 11363 O O . TRP F 3 498 ? 149.490 94.030 132.478 1.00 24.17 480 TRP P O 1
ATOM 11374 N N . ASN F 3 499 ? 147.449 94.755 131.846 1.00 36.47 481 ASN P N 1
ATOM 11375 C CA . ASN F 3 499 ? 147.484 94.244 130.487 1.00 36.47 481 ASN P CA 1
ATOM 11376 C C . ASN F 3 499 ? 147.890 95.363 129.545 1.00 36.47 481 ASN P C 1
ATOM 11377 O O . ASN F 3 499 ? 148.078 96.506 129.949 1.00 36.47 481 ASN P O 1
ATOM 11382 N N . ASN F 3 500 ? 148.018 95.037 128.265 1.00 40.16 482 ASN P N 1
ATOM 11383 C CA . ASN F 3 500 ? 148.246 96.110 127.312 1.00 40.16 482 ASN P CA 1
ATOM 11384 C C . ASN F 3 500 ? 146.982 96.892 127.040 1.00 40.16 482 ASN P C 1
ATOM 11385 O O . ASN F 3 500 ? 147.065 97.997 126.509 1.00 40.16 482 ASN P O 1
ATOM 11390 N N . THR F 3 501 ? 145.822 96.353 127.395 1.00 44.58 483 THR P N 1
ATOM 11391 C CA . THR F 3 501 ? 144.542 97.006 127.177 1.00 44.58 483 THR P CA 1
ATOM 11392 C C . THR F 3 501 ? 143.957 97.599 128.446 1.00 44.58 483 THR P C 1
ATOM 11393 O O . THR F 3 501 ? 142.778 97.956 128.459 1.00 44.58 483 THR P O 1
ATOM 11397 N N . GLY F 3 502 ? 144.739 97.703 129.505 1.00 44.35 484 GLY P N 1
ATOM 11398 C CA . GLY F 3 502 ? 144.306 98.362 130.717 1.00 44.35 484 GLY P CA 1
ATOM 11399 C C . GLY F 3 502 ? 144.205 97.396 131.887 1.00 44.35 484 GLY P C 1
ATOM 11400 O O . GLY F 3 502 ? 144.127 96.176 131.727 1.00 44.35 484 GLY P O 1
ATOM 11401 N N . CYS F 3 503 ? 144.206 97.970 133.085 1.00 47.09 485 CYS P N 1
ATOM 11402 C CA . CYS F 3 503 ? 144.068 97.184 134.294 1.00 47.09 485 CYS P CA 1
ATOM 11403 C C . CYS F 3 503 ? 142.711 96.507 134.387 1.00 47.09 485 CYS P C 1
ATOM 11404 O O . CYS F 3 503 ? 141.754 96.852 133.693 1.00 47.09 485 CYS P O 1
ATOM 11407 N N . GLN F 3 504 ? 142.649 95.517 135.269 1.00 38.90 486 GLN P N 1
ATOM 11408 C CA . GLN F 3 504 ? 141.394 95.109 135.874 1.00 38.90 486 GLN P CA 1
ATOM 11409 C C . GLN F 3 504 ? 141.694 94.726 137.314 1.00 38.90 486 GLN P C 1
ATOM 11410 O O . GLN F 3 504 ? 142.658 94.005 137.569 1.00 38.90 486 GLN P O 1
ATOM 11416 N N . ALA F 3 505 ? 140.913 95.253 138.252 1.00 29.36 487 ALA P N 1
ATOM 11417 C CA . ALA F 3 505 ? 141.152 94.986 139.660 1.00 29.36 487 ALA P CA 1
ATOM 11418 C C . ALA F 3 505 ? 140.729 93.566 139.988 1.00 29.36 487 ALA P C 1
ATOM 11419 O O . ALA F 3 505 ? 139.707 93.085 139.502 1.00 29.36 487 ALA P O 1
ATOM 11421 N N . LEU F 3 506 ? 141.517 92.901 140.819 1.00 23.40 488 LEU P N 1
ATOM 11422 C CA . LEU F 3 506 ? 141.403 91.469 141.002 1.00 23.40 488 LEU P CA 1
ATOM 11423 C C . LEU F 3 506 ? 140.173 91.087 141.793 1.00 23.40 488 LEU P C 1
ATOM 11424 O O . LEU F 3 506 ? 139.555 91.932 142.414 1.00 23.40 488 LEU P O 1
ATOM 11429 N N . PHE F 3 517 ? 143.772 87.098 145.014 1.00 31.23 499 PHE P N 1
ATOM 11430 C CA . PHE F 3 517 ? 142.814 88.000 145.627 1.00 31.23 499 PHE P CA 1
ATOM 11431 C C . PHE F 3 517 ? 143.489 89.101 146.394 1.00 31.23 499 PHE P C 1
ATOM 11432 O O . PHE F 3 517 ? 144.693 89.112 146.556 1.00 31.23 499 PHE P O 1
ATOM 11440 N N . VAL F 3 518 ? 142.686 90.045 146.861 1.00 34.45 500 VAL P N 1
ATOM 11441 C CA . VAL F 3 518 ? 143.164 91.251 147.515 1.00 34.45 500 VAL P CA 1
ATOM 11442 C C . VAL F 3 518 ? 142.407 91.408 148.826 1.00 34.45 500 VAL P C 1
ATOM 11443 O O . VAL F 3 518 ? 141.171 91.421 148.826 1.00 34.45 500 VAL P O 1
ATOM 11447 N N . ASN F 3 519 ? 143.138 91.517 149.939 1.00 40.51 501 ASN P N 1
ATOM 11448 C CA . ASN F 3 519 ? 142.574 91.902 151.226 1.00 40.51 501 ASN P CA 1
ATOM 11449 C C . ASN F 3 519 ? 142.896 93.359 151.499 1.00 40.51 501 ASN P C 1
ATOM 11450 O O . ASN F 3 519 ? 143.857 93.910 150.959 1.00 40.51 501 ASN P O 1
ATOM 11455 N N . CYS F 3 520 ? 142.110 93.969 152.380 1.00 53.18 502 CYS P N 1
ATOM 11456 C CA . CYS F 3 520 ? 142.362 95.340 152.815 1.00 53.18 502 CYS P CA 1
ATOM 11457 C C . CYS F 3 520 ? 142.256 95.382 154.335 1.00 53.18 502 CYS P C 1
ATOM 11458 O O . CYS F 3 520 ? 141.156 95.476 154.881 1.00 53.18 502 CYS P O 1
ATOM 11461 N N . ASP F 3 521 ? 143.398 95.293 155.006 1.00 56.27 503 ASP P N 1
ATOM 11462 C CA . ASP F 3 521 ? 143.473 95.544 156.435 1.00 56.27 503 ASP P CA 1
ATOM 11463 C C . ASP F 3 521 ? 143.269 97.025 156.690 1.00 56.27 503 ASP P C 1
ATOM 11464 O O . ASP F 3 521 ? 143.923 97.864 156.070 1.00 56.27 503 ASP P O 1
ATOM 11469 N N . GLU F 3 522 ? 142.352 97.353 157.597 1.00 57.99 504 GLU P N 1
ATOM 11470 C CA . GLU F 3 522 ? 141.989 98.743 157.818 1.00 57.99 504 GLU P CA 1
ATOM 11471 C C . GLU F 3 522 ? 142.665 99.380 159.018 1.00 57.99 504 GLU P C 1
ATOM 11472 O O . GLU F 3 522 ? 142.814 100.600 159.033 1.00 57.99 504 GLU P O 1
ATOM 11478 N N . ASN F 3 523 ? 143.049 98.604 160.029 1.00 57.99 505 ASN P N 1
ATOM 11479 C CA . ASN F 3 523 ? 143.767 99.178 161.161 1.00 57.99 505 ASN P CA 1
ATOM 11480 C C . ASN F 3 523 ? 145.194 99.528 160.767 1.00 57.99 505 ASN P C 1
ATOM 11481 O O . ASN F 3 523 ? 145.567 100.703 160.709 1.00 57.99 505 ASN P O 1
ATOM 11486 N N . SER F 3 524 ? 146.000 98.514 160.470 1.00 49.18 506 SER P N 1
ATOM 11487 C CA . SER F 3 524 ? 147.299 98.738 159.863 1.00 49.18 506 SER P CA 1
ATOM 11488 C C . SER F 3 524 ? 147.079 99.091 158.411 1.00 49.18 506 SER P C 1
ATOM 11489 O O . SER F 3 524 ? 146.341 98.409 157.704 1.00 49.18 506 SER P O 1
ATOM 11492 N N . ARG F 3 525 ? 147.688 100.173 157.981 1.00 42.35 507 ARG P N 1
ATOM 11493 C CA . ARG F 3 525 ? 147.415 100.725 156.667 1.00 42.35 507 ARG P CA 1
ATOM 11494 C C . ARG F 3 525 ? 148.165 99.889 155.641 1.00 42.35 507 ARG P C 1
ATOM 11495 O O . ARG F 3 525 ? 149.342 100.127 155.372 1.00 42.35 507 ARG P O 1
ATOM 11503 N N . LEU F 3 526 ? 147.487 98.897 155.054 1.00 38.04 508 LEU P N 1
ATOM 11504 C CA . LEU F 3 526 ? 148.168 97.906 154.218 1.00 38.04 508 LEU P CA 1
ATOM 11505 C C . LEU F 3 526 ? 147.138 97.205 153.356 1.00 38.04 508 LEU P C 1
ATOM 11506 O O . LEU F 3 526 ? 146.188 96.637 153.896 1.00 38.04 508 LEU P O 1
ATOM 11511 N N . VAL F 3 527 ? 147.326 97.228 152.033 1.00 34.18 509 VAL P N 1
ATOM 11512 C CA . VAL F 3 527 ? 146.525 96.445 151.088 1.00 34.18 509 VAL P CA 1
ATOM 11513 C C . VAL F 3 527 ? 147.456 95.442 150.417 1.00 34.18 509 VAL P C 1
ATOM 11514 O O . VAL F 3 527 ? 148.600 95.771 150.083 1.00 34.18 509 VAL P O 1
ATOM 11518 N N . SER F 3 528 ? 146.999 94.194 150.298 1.00 31.83 510 SER P N 1
ATOM 11519 C CA . SER F 3 528 ? 147.893 93.073 150.053 1.00 31.83 510 SER P CA 1
ATOM 11520 C C . SER F 3 528 ? 147.388 92.197 148.917 1.00 31.83 510 SER P C 1
ATOM 11521 O O . SER F 3 528 ? 146.198 91.890 148.837 1.00 31.83 510 SER P O 1
ATOM 11524 N N . LEU F 3 529 ? 148.304 91.807 148.041 1.00 26.49 511 LEU P N 1
ATOM 11525 C CA . LEU F 3 529 ? 148.036 90.901 146.939 1.00 26.49 511 LEU P CA 1
ATOM 11526 C C . LEU F 3 529 ? 148.213 89.477 147.422 1.00 26.49 511 LEU P C 1
ATOM 11527 O O . LEU F 3 529 ? 148.967 89.230 148.357 1.00 26.49 511 LEU P O 1
ATOM 11532 N N . THR F 3 530 ? 147.525 88.536 146.796 1.00 28.15 512 THR P N 1
ATOM 11533 C CA . THR F 3 530 ? 147.812 87.125 147.007 1.00 28.15 512 THR P CA 1
ATOM 11534 C C . THR F 3 530 ? 147.616 86.404 145.688 1.00 28.15 512 THR P C 1
ATOM 11535 O O . THR F 3 530 ? 146.495 86.314 145.190 1.00 28.15 512 THR P O 1
ATOM 11539 N N . LEU F 3 531 ? 148.695 85.917 145.111 1.00 32.85 513 LEU P N 1
ATOM 11540 C CA . LEU F 3 531 ? 148.638 85.059 143.939 1.00 32.85 513 LEU P CA 1
ATOM 11541 C C . LEU F 3 531 ? 148.874 83.650 144.444 1.00 32.85 513 LEU P C 1
ATOM 11542 O O . LEU F 3 531 ? 150.015 83.287 144.728 1.00 32.85 513 LEU P O 1
ATOM 11547 N N . ASN F 3 532 ? 147.807 82.863 144.566 1.00 46.66 514 ASN P N 1
ATOM 11548 C CA . ASN F 3 532 ? 147.859 81.709 145.455 1.00 46.66 514 ASN P CA 1
ATOM 11549 C C . ASN F 3 532 ? 148.744 80.590 144.925 1.00 46.66 514 ASN P C 1
ATOM 11550 O O . ASN F 3 532 ? 149.649 80.130 145.617 1.00 46.66 514 ASN P O 1
ATOM 11555 N N . LEU F 3 533 ? 148.495 80.116 143.725 1.00 56.76 515 LEU P N 1
ATOM 11556 C CA . LEU F 3 533 ? 149.343 79.095 143.119 1.00 56.76 515 LEU P CA 1
ATOM 11557 C C . LEU F 3 533 ? 149.872 79.709 141.833 1.00 56.76 515 LEU P C 1
ATOM 11558 O O . LEU F 3 533 ? 149.161 79.728 140.824 1.00 56.76 515 LEU P O 1
ATOM 11563 N N . VAL F 3 534 ? 151.099 80.229 141.872 1.00 64.05 516 VAL P N 1
ATOM 11564 C CA . VAL F 3 534 ? 151.604 81.054 140.776 1.00 64.05 516 VAL P CA 1
ATOM 11565 C C . VAL F 3 534 ? 151.867 80.193 139.544 1.00 64.05 516 VAL P C 1
ATOM 11566 O O . VAL F 3 534 ? 152.560 79.171 139.601 1.00 64.05 516 VAL P O 1
ATOM 11570 N N . THR F 3 535 ? 151.248 80.570 138.436 1.00 66.86 517 THR P N 1
ATOM 11571 C CA . THR F 3 535 ? 151.398 79.903 137.159 1.00 66.86 517 THR P CA 1
ATOM 11572 C C . THR F 3 535 ? 152.286 80.746 136.255 1.00 66.86 517 THR P C 1
ATOM 11573 O O . THR F 3 535 ? 152.981 81.658 136.706 1.00 66.86 517 THR P O 1
ATOM 11577 N N . ARG F 3 536 ? 152.292 80.422 134.964 1.00 65.86 518 ARG P N 1
ATOM 11578 C CA . ARG F 3 536 ? 153.016 81.241 134.003 1.00 65.86 518 ARG P CA 1
ATOM 11579 C C . ARG F 3 536 ? 152.208 82.445 133.552 1.00 65.86 518 ARG P C 1
ATOM 11580 O O . ARG F 3 536 ? 152.783 83.500 133.273 1.00 65.86 518 ARG P O 1
ATOM 11588 N N . ALA F 3 537 ? 150.888 82.311 133.480 1.00 58.25 519 ALA P N 1
ATOM 11589 C CA . ALA F 3 537 ? 150.024 83.373 132.988 1.00 58.25 519 ALA P CA 1
ATOM 11590 C C . ALA F 3 537 ? 149.651 84.388 134.057 1.00 58.25 519 ALA P C 1
ATOM 11591 O O . ALA F 3 537 ? 148.790 85.238 133.803 1.00 58.25 519 ALA P O 1
ATOM 11593 N N . ASP F 3 538 ? 150.255 84.305 135.243 1.00 52.21 520 ASP P N 1
ATOM 11594 C CA . ASP F 3 538 ? 150.127 85.300 136.305 1.00 52.21 520 ASP P CA 1
ATOM 11595 C C . ASP F 3 538 ? 151.525 85.855 136.551 1.00 52.21 520 ASP P C 1
ATOM 11596 O O . ASP F 3 538 ? 152.244 85.397 137.437 1.00 52.21 520 ASP P O 1
ATOM 11601 N N . GLU F 3 539 ? 151.888 86.842 135.742 1.00 40.61 521 GLU P N 1
ATOM 11602 C CA . GLU F 3 539 ? 153.165 87.543 135.746 1.00 40.61 521 GLU P CA 1
ATOM 11603 C C . GLU F 3 539 ? 152.898 88.965 135.274 1.00 40.61 521 GLU P C 1
ATOM 11604 O O . GLU F 3 539 ? 151.745 89.383 135.158 1.00 40.61 521 GLU P O 1
ATOM 11610 N N . GLY F 3 540 ? 153.942 89.705 134.966 1.00 27.53 522 GLY P N 1
ATOM 11611 C CA . GLY F 3 540 ? 153.727 91.061 134.517 1.00 27.53 522 GLY P CA 1
ATOM 11612 C C . GLY F 3 540 ? 153.365 91.988 135.660 1.00 27.53 522 GLY P C 1
ATOM 11613 O O . GLY F 3 540 ? 153.263 91.584 136.809 1.00 27.53 522 GLY P O 1
ATOM 11614 N N . TRP F 3 541 ? 153.132 93.245 135.317 1.00 25.88 523 TRP P N 1
ATOM 11615 C CA . TRP F 3 541 ? 153.049 94.319 136.293 1.00 25.88 523 TRP P CA 1
ATOM 11616 C C . TRP F 3 541 ? 151.781 94.226 137.117 1.00 25.88 523 TRP P C 1
ATOM 11617 O O . TRP F 3 541 ? 150.789 93.646 136.695 1.00 25.88 523 TRP P O 1
ATOM 11628 N N . TYR F 3 542 ? 151.841 94.769 138.314 1.00 25.05 524 TYR P N 1
ATOM 11629 C CA . TYR F 3 542 ? 150.685 94.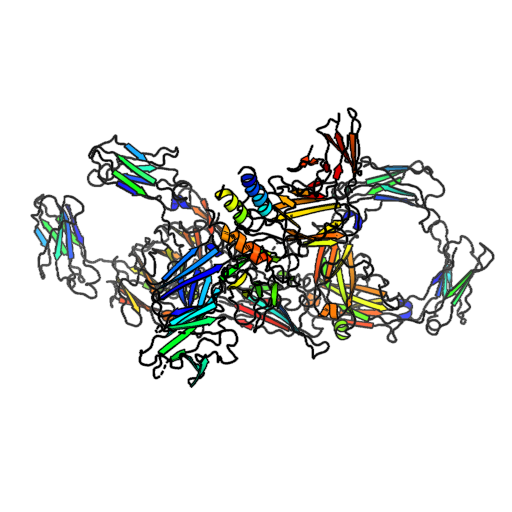901 139.173 1.00 25.05 524 TYR P CA 1
ATOM 11630 C C . TYR F 3 542 ? 150.700 96.299 139.759 1.00 25.05 524 TYR P C 1
ATOM 11631 O O . TYR F 3 542 ? 151.764 96.823 140.089 1.00 25.05 524 TYR P O 1
ATOM 11640 N N . TRP F 3 543 ? 149.529 96.897 139.908 1.00 23.60 525 TRP P N 1
ATOM 11641 C CA . TRP F 3 543 ? 149.409 98.276 140.361 1.00 23.60 525 TRP P CA 1
ATOM 11642 C C . TRP F 3 543 ? 148.481 98.387 141.562 1.00 23.60 525 TRP P C 1
ATOM 11643 O O . TRP F 3 543 ? 147.323 97.984 141.476 1.00 23.60 525 TRP P O 1
ATOM 11654 N N . CYS F 3 544 ? 148.941 99.005 142.655 1.00 25.37 526 CYS P N 1
ATOM 11655 C CA . CYS F 3 544 ? 148.204 98.912 143.908 1.00 25.37 526 CYS P CA 1
ATOM 11656 C C . CYS F 3 544 ? 147.397 100.144 144.256 1.00 25.37 526 CYS P C 1
ATOM 11657 O O . CYS F 3 544 ? 146.991 100.278 145.408 1.00 25.37 526 CYS P O 1
ATOM 11660 N N . GLY F 3 545 ? 147.082 100.994 143.311 1.00 18.19 527 GLY P N 1
ATOM 11661 C CA . GLY F 3 545 ? 146.670 102.332 143.661 1.00 18.19 527 GLY P CA 1
ATOM 11662 C C . GLY F 3 545 ? 145.265 102.497 144.195 1.00 18.19 527 GLY P C 1
ATOM 11663 O O . GLY F 3 545 ? 144.438 101.596 144.180 1.00 18.19 527 GLY P O 1
ATOM 11664 N N . VAL F 3 546 ? 145.009 103.717 144.654 1.00 16.99 528 VAL P N 1
ATOM 11665 C CA . VAL F 3 546 ? 143.765 104.084 145.292 1.00 16.99 528 VAL P CA 1
ATOM 11666 C C . VAL F 3 546 ? 142.855 104.759 144.278 1.00 16.99 528 VAL P C 1
ATOM 11667 O O . VAL F 3 546 ? 143.280 105.154 143.202 1.00 16.99 528 VAL P O 1
ATOM 11671 N N . LYS F 3 547 ? 141.585 104.905 144.631 1.00 17.80 529 LYS P N 1
ATOM 11672 C CA . LYS F 3 547 ? 140.605 105.560 143.781 1.00 17.80 529 LYS P CA 1
ATOM 11673 C C . LYS F 3 547 ? 139.446 105.991 144.652 1.00 17.80 529 LYS P C 1
ATOM 11674 O O . LYS F 3 547 ? 139.360 105.614 145.815 1.00 17.80 529 LYS P O 1
ATOM 11680 N N . GLN F 3 548 ? 138.566 106.809 144.089 1.00 20.46 530 GLN P N 1
ATOM 11681 C CA . GLN F 3 548 ? 137.374 107.296 144.784 1.00 20.46 530 GLN P CA 1
ATOM 11682 C C . GLN F 3 548 ? 136.181 107.151 143.863 1.00 20.46 530 GLN P C 1
ATOM 11683 O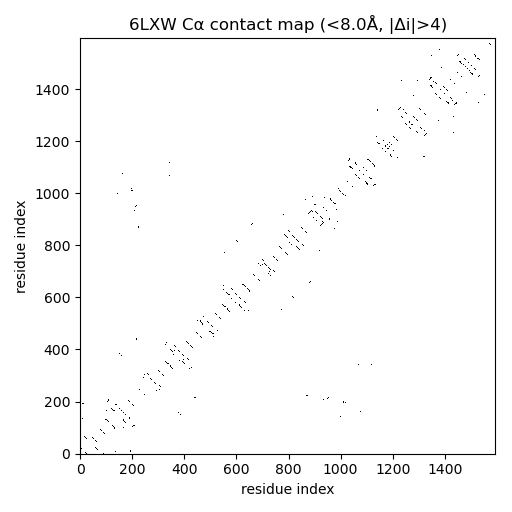 O . GLN F 3 548 ? 135.729 108.123 143.266 1.00 20.46 530 GLN P O 1
ATOM 11689 N N . GLY F 3 549 ? 135.645 105.948 143.764 1.00 20.54 531 GLY P N 1
ATOM 11690 C CA . GLY F 3 549 ? 134.526 105.719 142.875 1.00 20.54 531 GLY P CA 1
ATOM 11691 C C . GLY F 3 549 ? 134.921 105.702 141.416 1.00 20.54 531 GLY P C 1
ATOM 11692 O O . GLY F 3 549 ? 134.964 104.645 140.783 1.00 20.54 531 GLY P O 1
ATOM 11693 N N . HIS F 3 550 ? 135.227 106.881 140.881 1.00 24.31 532 HIS P N 1
ATOM 11694 C CA . HIS F 3 550 ? 135.659 107.043 139.501 1.00 24.31 532 HIS P CA 1
ATOM 11695 C C . HIS F 3 550 ? 136.942 107.822 139.352 1.00 24.31 532 HIS P C 1
ATOM 11696 O O . HIS F 3 550 ? 137.587 107.702 138.313 1.00 24.31 532 HIS P O 1
ATOM 11703 N N . PHE F 3 551 ? 137.329 108.619 140.323 1.00 21.18 533 PHE P N 1
ATOM 11704 C CA . PHE F 3 551 ? 138.423 109.561 140.148 1.00 21.18 533 PHE P CA 1
ATOM 11705 C C . PHE F 3 551 ? 139.681 108.961 140.756 1.00 21.18 533 PHE P C 1
ATOM 11706 O O . PHE F 3 551 ? 139.989 109.160 141.928 1.00 21.18 533 PHE P O 1
ATOM 11714 N N . TYR F 3 552 ? 140.428 108.262 139.916 1.00 17.05 534 TYR P N 1
ATOM 11715 C CA . TYR F 3 552 ? 141.577 107.488 140.335 1.00 17.05 534 TYR P CA 1
ATOM 11716 C C . TYR F 3 552 ? 142.690 108.391 140.830 1.00 17.05 534 TYR P C 1
ATOM 11717 O O . TYR F 3 552 ? 142.730 109.580 140.540 1.00 17.05 534 TYR P O 1
ATOM 11726 N N . GLY F 3 553 ? 143.591 107.818 141.598 1.00 14.27 535 GLY P N 1
ATOM 11727 C CA . GLY F 3 553 ? 144.556 108.631 142.285 1.00 14.27 535 GLY P CA 1
ATOM 11728 C C . GLY F 3 553 ? 145.929 108.065 142.111 1.00 14.27 535 GLY P C 1
ATOM 11729 O O . GLY F 3 553 ? 146.244 107.569 141.038 1.00 14.27 535 GLY P O 1
ATOM 11730 N N . GLU F 3 554 ? 146.737 108.133 143.159 1.00 18.01 536 GLU P N 1
ATOM 11731 C CA . GLU F 3 554 ? 148.106 107.654 143.122 1.00 18.01 536 GLU P CA 1
ATOM 11732 C C . GLU F 3 554 ? 148.089 106.151 142.897 1.00 18.01 536 GLU P C 1
ATOM 11733 O O . GLU F 3 554 ? 147.188 105.466 143.359 1.00 18.01 536 GLU P O 1
ATOM 11739 N N . THR F 3 555 ? 149.017 105.654 142.080 1.00 16.73 537 THR P N 1
ATOM 11740 C CA . THR F 3 555 ? 149.200 104.227 141.861 1.00 16.73 537 THR P CA 1
ATOM 11741 C C . THR F 3 555 ? 150.678 103.912 141.900 1.00 16.73 537 THR P C 1
ATOM 11742 O O . THR F 3 555 ? 151.500 104.718 141.477 1.00 16.73 537 THR P O 1
ATOM 11746 N N . ALA F 3 556 ? 151.016 102.726 142.373 1.00 23.22 538 ALA P N 1
ATOM 11747 C CA . ALA F 3 556 ? 152.412 102.331 142.416 1.00 23.22 538 ALA P CA 1
ATOM 11748 C C . ALA F 3 556 ? 152.558 100.916 141.887 1.00 23.22 538 ALA P C 1
ATOM 11749 O O . ALA F 3 556 ? 151.648 100.097 142.022 1.00 23.22 538 ALA P O 1
ATOM 11751 N N . ALA F 3 557 ? 153.710 100.638 141.289 1.00 23.50 539 ALA P N 1
ATOM 11752 C CA . ALA F 3 557 ? 153.887 99.479 140.436 1.00 23.50 539 ALA P CA 1
ATOM 11753 C C . ALA F 3 557 ? 154.901 98.514 141.011 1.00 23.50 539 ALA P C 1
ATOM 11754 O O . ALA F 3 557 ? 155.918 98.915 141.576 1.00 23.50 539 ALA P O 1
ATOM 11756 N N . VAL F 3 558 ? 154.616 97.233 140.841 1.00 25.51 540 VAL P N 1
ATOM 11757 C CA . VAL F 3 558 ? 155.542 96.172 141.190 1.00 25.51 540 VAL P CA 1
ATOM 11758 C C . VAL F 3 558 ? 155.419 95.120 140.101 1.00 25.51 540 VAL P C 1
ATOM 11759 O O . VAL F 3 558 ? 154.338 94.926 139.540 1.00 25.51 540 VAL P O 1
ATOM 11763 N N . TYR F 3 559 ? 156.540 94.532 139.714 1.00 29.39 541 TYR P N 1
ATOM 11764 C CA . TYR F 3 559 ? 156.561 93.468 138.728 1.00 29.39 541 TYR P CA 1
ATOM 11765 C C . TYR F 3 559 ? 156.953 92.173 139.411 1.00 29.39 541 TYR P C 1
ATOM 11766 O O . TYR F 3 559 ? 157.832 92.158 140.271 1.00 29.39 541 TYR P O 1
ATOM 11775 N N . VAL F 3 560 ? 156.292 91.088 139.046 1.00 30.83 542 VAL P N 1
ATOM 11776 C CA . VAL F 3 560 ? 156.507 89.792 139.671 1.00 30.83 542 VAL P CA 1
ATOM 11777 C C . VAL F 3 560 ? 157.269 88.920 138.685 1.00 30.83 542 VAL P C 1
ATOM 11778 O O . VAL F 3 560 ? 156.985 88.945 137.485 1.00 30.83 542 VAL P O 1
ATOM 11782 N N . ALA F 3 561 ? 158.278 88.206 139.173 1.00 42.55 543 ALA P N 1
ATOM 11783 C CA . ALA F 3 561 ? 159.103 87.335 138.346 1.00 42.55 543 ALA P CA 1
ATOM 11784 C C . ALA F 3 561 ? 159.040 85.921 138.910 1.00 42.55 543 ALA P C 1
ATOM 11785 O O . ALA F 3 561 ? 159.571 85.662 139.992 1.00 42.55 543 ALA P O 1
ATOM 11787 N N . VAL F 3 562 ? 158.397 85.010 138.186 1.00 43.80 544 VAL P N 1
ATOM 11788 C CA . VAL F 3 562 ? 158.334 83.622 138.614 1.00 43.80 544 VAL P CA 1
ATOM 11789 C C . VAL F 3 562 ? 159.693 82.964 138.503 1.00 43.80 544 VAL P C 1
ATOM 11790 O O . VAL F 3 562 ? 160.423 83.206 137.556 1.00 43.80 544 VAL P O 1
ATOM 11794 N N . VAL G 4 176 ? 155.074 92.110 95.547 1.00 76.79 183 VAL S N 1
ATOM 11795 C CA . VAL G 4 176 ? 153.750 92.615 95.884 1.00 76.79 183 VAL S CA 1
ATOM 11796 C C . VAL G 4 176 ? 153.483 92.453 97.376 1.00 76.79 183 VAL S C 1
ATOM 11797 O O . VAL G 4 176 ? 153.069 93.407 98.041 1.00 76.79 183 VAL S O 1
ATOM 11801 N N . GLU G 4 177 ? 153.736 91.246 97.898 1.00 81.88 184 GLU S N 1
ATOM 11802 C CA . GLU G 4 177 ? 153.580 91.005 99.332 1.00 81.88 184 GLU S CA 1
ATOM 11803 C C . GLU G 4 177 ? 154.587 91.814 100.134 1.00 81.88 184 GLU S C 1
ATOM 11804 O O . GLU G 4 177 ? 154.304 92.233 101.260 1.00 81.88 184 GLU S O 1
ATOM 11810 N N . GLU G 4 178 ? 155.765 92.053 99.565 1.00 78.06 185 GLU S N 1
ATOM 11811 C CA . GLU G 4 178 ? 156.712 92.967 100.188 1.00 78.06 185 GLU S CA 1
ATOM 11812 C C . GLU G 4 178 ? 156.251 94.412 100.043 1.00 78.06 185 GLU S C 1
ATOM 11813 O O . GLU G 4 178 ? 156.661 95.288 100.814 1.00 78.06 185 GLU S O 1
ATOM 11819 N N . ALA G 4 179 ? 155.400 94.682 99.054 1.00 74.33 186 ALA S N 1
ATOM 11820 C CA . ALA G 4 179 ? 154.919 96.040 98.848 1.00 74.33 186 ALA S CA 1
ATOM 11821 C C . ALA G 4 179 ? 153.625 96.284 99.608 1.00 74.33 186 ALA S C 1
ATOM 11822 O O . ALA G 4 179 ? 153.424 97.366 100.168 1.00 74.33 186 ALA S O 1
ATOM 11824 N N . LYS G 4 180 ? 152.747 95.282 99.655 1.00 71.44 187 LYS S N 1
ATOM 11825 C CA . LYS G 4 180 ? 151.469 95.448 100.336 1.00 71.44 187 LYS S CA 1
ATOM 11826 C C . LYS G 4 180 ? 151.647 95.537 101.846 1.00 71.44 187 LYS S C 1
ATOM 11827 O O . LYS G 4 180 ? 150.771 96.049 102.549 1.00 71.44 187 LYS S O 1
ATOM 11833 N N . LYS G 4 181 ? 152.767 95.031 102.366 1.00 67.69 188 LYS S N 1
ATOM 11834 C CA . LYS G 4 181 ? 153.097 95.278 103.762 1.00 67.69 188 LYS S CA 1
ATOM 11835 C C . LYS G 4 181 ? 153.968 96.512 103.911 1.00 67.69 188 LYS S C 1
ATOM 11836 O O . LYS G 4 181 ? 154.275 96.916 105.034 1.00 67.69 188 LYS S O 1
ATOM 11842 N N . LYS G 4 182 ? 154.387 97.120 102.803 1.00 61.79 189 LYS S N 1
ATOM 11843 C CA . LYS G 4 182 ? 155.092 98.392 102.909 1.00 61.79 189 LYS S CA 1
ATOM 11844 C C . LYS G 4 182 ? 154.119 99.560 102.891 1.00 61.79 189 LYS S C 1
ATOM 11845 O O . LYS G 4 182 ? 154.471 100.668 103.305 1.00 61.79 189 LYS S O 1
ATOM 11851 N N . ALA G 4 183 ? 152.896 99.341 102.418 1.00 57.24 190 ALA S N 1
ATOM 11852 C CA . ALA G 4 183 ? 151.853 100.319 102.673 1.00 57.24 190 ALA S CA 1
ATOM 11853 C C . ALA G 4 183 ? 151.444 100.292 104.134 1.00 57.24 190 ALA S C 1
ATOM 11854 O O . ALA G 4 183 ? 151.239 101.345 104.744 1.00 57.24 190 ALA S O 1
ATOM 11856 N N . LYS G 4 184 ? 151.363 99.098 104.724 1.00 57.12 191 LYS S N 1
ATOM 11857 C CA . LYS G 4 184 ? 150.897 98.960 106.102 1.00 57.12 191 LYS S CA 1
ATOM 11858 C C . LYS G 4 184 ? 151.975 99.359 107.108 1.00 57.12 191 LYS S C 1
ATOM 11859 O O . LYS G 4 184 ? 151.670 99.944 108.152 1.00 57.12 191 LYS S O 1
ATOM 11865 N N . ASP G 4 185 ? 153.242 99.072 106.809 1.00 54.37 192 ASP S N 1
ATOM 11866 C CA . ASP G 4 185 ? 154.324 99.525 107.675 1.00 54.37 192 ASP S CA 1
ATOM 11867 C C . ASP G 4 185 ? 154.491 101.032 107.591 1.00 54.37 192 ASP S C 1
ATOM 11868 O O . ASP G 4 185 ? 155.110 101.647 108.463 1.00 54.37 192 ASP S O 1
ATOM 11873 N N . GLN G 4 186 ? 153.967 101.643 106.534 1.00 51.27 193 GLN S N 1
ATOM 11874 C CA . GLN G 4 186 ? 154.015 103.093 106.428 1.00 51.27 193 GLN S CA 1
ATOM 11875 C C . GLN G 4 186 ? 152.776 103.731 107.032 1.00 51.27 193 GLN S C 1
ATOM 11876 O O . GLN G 4 186 ? 152.895 104.674 107.818 1.00 51.27 193 GLN S O 1
ATOM 11882 N N . LYS G 4 187 ? 151.585 103.215 106.702 1.00 46.61 194 LYS S N 1
ATOM 11883 C CA . LYS G 4 187 ? 150.342 103.857 107.118 1.00 46.61 194 LYS S CA 1
ATOM 11884 C C . LYS G 4 187 ? 150.173 103.821 108.626 1.00 46.61 194 LYS S C 1
ATOM 11885 O O . LYS G 4 187 ? 149.571 104.727 109.211 1.00 46.61 194 LYS S O 1
ATOM 11891 N N . GLU G 4 188 ? 150.722 102.799 109.277 1.00 46.95 195 GLU S N 1
ATOM 11892 C CA . GLU G 4 188 ? 150.763 102.810 110.731 1.00 46.95 195 GLU S CA 1
ATOM 11893 C C . GLU G 4 188 ? 151.733 103.863 111.243 1.00 46.95 195 GLU S C 1
ATOM 11894 O O . GLU G 4 188 ? 151.440 104.538 112.231 1.00 46.95 195 GLU S O 1
ATOM 11900 N N . GLU G 4 189 ? 152.857 104.062 110.565 1.00 47.30 196 GLU S N 1
ATOM 11901 C CA . GLU G 4 189 ? 153.835 105.024 111.047 1.00 47.30 196 GLU S CA 1
ATOM 11902 C C . GLU G 4 189 ? 153.442 106.461 110.762 1.00 47.30 196 GLU S C 1
ATOM 11903 O O . GLU G 4 189 ? 153.958 107.372 111.408 1.00 47.30 196 GLU S O 1
ATOM 11909 N N . ASP G 4 190 ? 152.543 106.685 109.819 1.00 45.95 197 ASP S N 1
ATOM 11910 C CA . ASP G 4 190 ? 151.923 107.988 109.641 1.00 45.95 197 ASP S CA 1
ATOM 11911 C C . ASP G 4 190 ? 150.702 108.160 110.525 1.00 45.95 197 ASP S C 1
ATOM 11912 O O . ASP G 4 190 ? 149.899 109.064 110.283 1.00 45.95 197 ASP S O 1
ATOM 11917 N N . TYR G 4 191 ? 150.526 107.286 111.511 1.00 40.14 198 TYR S N 1
ATOM 11918 C CA . TYR G 4 191 ? 149.388 107.280 112.411 1.00 40.14 198 TYR S CA 1
ATOM 11919 C C . TYR G 4 191 ? 149.822 107.299 113.865 1.00 40.14 198 TYR S C 1
ATOM 11920 O O . TYR G 4 191 ? 149.123 107.853 114.714 1.00 40.14 198 TYR S O 1
ATOM 11929 N N . ARG G 4 192 ? 150.958 106.699 114.175 1.00 34.52 199 ARG S N 1
ATOM 11930 C CA . ARG G 4 192 ? 151.518 106.780 115.509 1.00 34.52 199 ARG S CA 1
ATOM 11931 C C . ARG G 4 192 ? 152.570 107.860 115.633 1.00 34.52 199 ARG S C 1
ATOM 11932 O O . ARG G 4 192 ? 153.200 107.957 116.680 1.00 34.52 199 ARG S O 1
ATOM 11940 N N . ASN G 4 193 ? 152.809 108.639 114.589 1.00 30.68 200 ASN S N 1
ATOM 11941 C CA . ASN G 4 193 ? 153.749 109.750 114.648 1.00 30.68 200 ASN S CA 1
ATOM 11942 C C . ASN G 4 193 ? 153.133 111.100 114.325 1.00 30.68 200 ASN S C 1
ATOM 11943 O O . ASN G 4 193 ? 153.632 112.111 114.812 1.00 30.68 200 ASN S O 1
ATOM 11948 N N . TYR G 4 194 ? 152.080 111.147 113.515 1.00 31.52 201 TYR S N 1
ATOM 11949 C CA . TYR G 4 194 ? 151.338 112.370 113.230 1.00 31.52 201 TYR S CA 1
ATOM 11950 C C . TYR G 4 194 ? 149.877 112.075 113.529 1.00 31.52 201 TYR S C 1
ATOM 11951 O O . TYR G 4 194 ? 149.111 111.705 112.637 1.00 31.52 201 TYR S O 1
ATOM 11960 N N . PRO G 4 195 ? 149.458 112.213 114.784 1.00 24.28 202 PRO S N 1
ATOM 11961 C CA . PRO G 4 195 ? 148.073 111.892 115.139 1.00 24.28 202 PRO S CA 1
ATOM 11962 C C . PRO G 4 195 ? 147.075 112.969 114.784 1.00 24.28 202 PRO S C 1
ATOM 11963 O O . PRO G 4 195 ? 145.879 112.674 114.679 1.00 24.28 202 PRO S O 1
ATOM 11967 N N . THR G 4 196 ? 147.532 114.204 114.628 1.00 23.78 203 THR S N 1
ATOM 11968 C CA . THR G 4 196 ? 146.736 115.392 114.320 1.00 23.78 203 THR S CA 1
ATOM 11969 C C . THR G 4 196 ? 146.829 115.743 112.852 1.00 23.78 203 THR S C 1
ATOM 11970 O O . THR G 4 196 ? 147.370 116.784 112.517 1.00 23.78 203 THR S O 1
ATOM 11974 N N . ILE G 4 197 ? 146.340 114.903 111.948 1.00 28.12 204 ILE S N 1
ATOM 11975 C CA . ILE G 4 197 ? 146.650 115.062 110.536 1.00 28.12 204 ILE S CA 1
ATOM 11976 C C . ILE G 4 197 ? 145.464 114.567 109.720 1.00 28.12 204 ILE S C 1
ATOM 11977 O O . ILE G 4 197 ? 144.595 113.843 110.213 1.00 28.12 204 ILE S O 1
ATOM 11982 N N . THR G 4 198 ? 145.392 115.021 108.478 1.00 29.96 205 THR S N 1
ATOM 11983 C CA . THR G 4 198 ? 144.319 114.604 107.595 1.00 29.96 205 THR S CA 1
ATOM 11984 C C . THR G 4 198 ? 144.824 114.227 106.206 1.00 29.96 205 THR S C 1
ATOM 11985 O O . THR G 4 198 ? 144.125 113.509 105.485 1.00 29.96 205 THR S O 1
ATOM 11989 N N . TYR G 4 199 ? 146.021 114.647 105.826 1.00 31.01 206 TYR S N 1
ATOM 11990 C CA . TYR G 4 199 ? 146.601 114.379 104.522 1.00 31.01 206 TYR S CA 1
ATOM 11991 C C . TYR G 4 199 ? 147.634 113.262 104.662 1.00 31.01 206 TYR S C 1
ATOM 11992 O O . TYR G 4 199 ? 147.802 112.685 105.735 1.00 31.01 206 TYR S O 1
ATOM 12001 N N . LYS G 4 200 ? 148.357 112.969 103.583 1.00 40.24 207 LYS S N 1
ATOM 12002 C CA . LYS G 4 200 ? 149.009 111.674 103.454 1.00 40.24 207 LYS S CA 1
ATOM 12003 C C . LYS G 4 200 ? 150.533 111.714 103.425 1.00 40.24 207 LYS S C 1
ATOM 12004 O O . LYS G 4 200 ? 151.145 110.707 103.080 1.00 40.24 207 LYS S O 1
ATOM 12010 N N . THR G 4 201 ? 151.158 112.837 103.784 1.00 40.60 208 THR S N 1
ATOM 12011 C CA . THR G 4 201 ? 152.594 113.076 104.040 1.00 40.60 208 THR S CA 1
ATOM 12012 C C . THR G 4 201 ? 153.626 112.404 103.132 1.00 40.60 208 THR S C 1
ATOM 12013 O O . THR G 4 201 ? 154.756 112.158 103.566 1.00 40.60 208 THR S O 1
ATOM 12017 N N . LEU G 4 202 ? 153.248 112.094 101.889 1.00 50.00 209 LEU S N 1
ATOM 12018 C CA . LEU G 4 202 ? 154.106 111.770 100.744 1.00 50.00 209 LEU S CA 1
ATOM 12019 C C . LEU G 4 202 ? 154.836 110.435 100.838 1.00 50.00 209 LEU S C 1
ATOM 12020 O O . LEU G 4 202 ? 155.160 109.847 99.806 1.00 50.00 209 LEU S O 1
ATOM 12025 N N . GLU G 4 203 ? 154.977 109.856 102.023 1.00 54.95 210 GLU S N 1
ATOM 12026 C CA . GLU G 4 203 ? 155.641 108.564 102.085 1.00 54.95 210 GLU S CA 1
ATOM 12027 C C . GLU G 4 203 ? 154.617 107.463 101.972 1.00 54.95 210 GLU S C 1
ATOM 12028 O O . GLU G 4 203 ? 154.898 106.409 101.405 1.00 54.95 210 GLU S O 1
ATOM 12034 N N . LEU G 4 204 ? 153.420 107.701 102.493 1.00 55.90 211 LEU S N 1
ATOM 12035 C CA . LEU G 4 204 ? 152.306 106.815 102.208 1.00 55.90 211 LEU S CA 1
ATOM 12036 C C . LEU G 4 204 ? 151.891 106.913 100.751 1.00 55.90 211 LEU S C 1
ATOM 12037 O O . LEU G 4 204 ? 151.377 105.943 100.186 1.00 55.90 211 LEU S O 1
ATOM 12042 N N . GLU G 4 205 ? 152.129 108.062 100.117 1.00 56.10 212 GLU S N 1
ATOM 12043 C CA . GLU G 4 205 ? 151.748 108.219 98.719 1.00 56.10 212 GLU S CA 1
ATOM 12044 C C . GLU G 4 205 ? 152.809 107.657 97.781 1.00 56.10 212 GLU S C 1
ATOM 12045 O O . GLU G 4 205 ? 152.491 107.243 96.662 1.00 56.10 212 GLU S O 1
ATOM 12051 N N . ILE G 4 206 ? 154.074 107.641 98.206 1.00 58.41 213 ILE S N 1
ATOM 12052 C CA . ILE G 4 206 ? 155.081 106.865 97.489 1.00 58.41 213 ILE S CA 1
ATOM 12053 C C . ILE G 4 206 ? 154.782 105.377 97.612 1.00 58.41 213 ILE S C 1
ATOM 12054 O O . ILE G 4 206 ? 154.791 104.642 96.618 1.00 58.41 213 ILE S O 1
ATOM 12059 N N . ALA G 4 207 ? 154.480 104.922 98.833 1.00 57.63 214 ALA S N 1
ATOM 12060 C CA . ALA G 4 207 ? 154.364 103.498 99.114 1.00 57.63 214 ALA S CA 1
ATOM 12061 C C . ALA G 4 207 ? 153.129 102.894 98.471 1.00 57.63 214 ALA S C 1
ATOM 12062 O O . ALA G 4 207 ? 153.111 101.698 98.171 1.00 57.63 214 ALA S O 1
ATOM 12064 N N . GLU G 4 208 ? 152.087 103.693 98.243 1.00 63.17 215 GLU S N 1
ATOM 12065 C CA . GLU G 4 208 ? 150.916 103.151 97.562 1.00 63.17 215 GLU S CA 1
ATOM 12066 C C . GLU G 4 208 ? 151.114 103.105 96.055 1.00 63.17 215 GLU S C 1
ATOM 12067 O O . GLU G 4 208 ? 150.505 102.267 95.384 1.00 63.17 215 GLU S O 1
ATOM 12073 N N . SER G 4 209 ? 151.911 104.017 95.496 1.00 62.71 216 SER S N 1
ATOM 12074 C CA . SER G 4 209 ? 152.129 103.999 94.055 1.00 62.71 216 SER S CA 1
ATOM 12075 C C . SER G 4 209 ? 153.074 102.877 93.669 1.00 62.71 216 SER S C 1
ATOM 12076 O O . SER G 4 209 ? 152.954 102.300 92.585 1.00 62.71 216 SER S O 1
ATOM 12079 N N . ASP G 4 210 ? 153.998 102.528 94.564 1.00 65.43 217 ASP S N 1
ATOM 12080 C CA . ASP G 4 210 ? 154.852 101.371 94.349 1.00 65.43 217 ASP S CA 1
ATOM 12081 C C . ASP G 4 210 ? 154.107 100.073 94.611 1.00 65.43 217 ASP S C 1
ATOM 12082 O O . ASP G 4 210 ? 154.665 98.997 94.384 1.00 65.43 217 ASP S O 1
ATOM 12087 N N . VAL G 4 211 ? 152.885 100.156 95.139 1.00 65.61 218 VAL S N 1
ATOM 12088 C CA . VAL G 4 211 ? 151.960 99.031 95.155 1.00 65.61 218 VAL S CA 1
ATOM 12089 C C . VAL G 4 211 ? 151.151 98.983 93.866 1.00 65.61 218 VAL S C 1
ATOM 12090 O O . VAL G 4 211 ? 150.951 97.912 93.281 1.00 65.61 218 VAL S O 1
ATOM 12094 N N . GLU G 4 212 ? 150.705 100.146 93.380 1.00 66.84 219 GLU S N 1
ATOM 12095 C CA . GLU G 4 212 ? 149.909 100.196 92.156 1.00 66.84 219 GLU S CA 1
ATOM 12096 C C . GLU G 4 212 ? 150.708 99.864 90.902 1.00 66.84 219 GLU S C 1
ATOM 12097 O O . GLU G 4 212 ? 150.106 99.536 89.876 1.00 66.84 219 GLU S O 1
ATOM 12103 N N . VAL G 4 213 ? 152.037 99.967 90.937 1.00 67.71 220 VAL S N 1
ATOM 12104 C CA . VAL G 4 213 ? 152.802 99.490 89.794 1.00 67.71 220 VAL S CA 1
ATOM 12105 C C . VAL G 4 213 ? 152.842 97.969 89.791 1.00 67.71 220 VAL S C 1
ATOM 12106 O O . VAL G 4 213 ? 152.955 97.348 88.728 1.00 67.71 220 VAL S O 1
ATOM 12110 N N . LYS G 4 214 ? 152.722 97.344 90.959 1.00 62.23 221 LYS S N 1
ATOM 12111 C CA . LYS G 4 214 ? 152.823 95.900 91.074 1.00 62.23 221 LYS S CA 1
ATOM 12112 C C . LYS G 4 214 ? 151.547 95.315 91.650 1.00 62.23 221 LYS S C 1
ATOM 12113 O O . LYS G 4 214 ? 150.453 95.756 91.310 1.00 62.23 221 LYS S O 1
ATOM 12119 N N . GLU G 4 244 ? 150.893 104.423 85.019 1.00 84.82 251 GLU S N 1
ATOM 12120 C CA . GLU G 4 244 ? 151.169 103.538 86.141 1.00 84.82 251 GLU S CA 1
ATOM 12121 C C . GLU G 4 244 ? 152.605 103.723 86.648 1.00 84.82 251 GLU S C 1
ATOM 12122 O O . GLU G 4 244 ? 152.826 104.006 87.817 1.00 84.82 251 GLU S O 1
ATOM 12128 N N . GLU G 4 245 ? 153.566 103.588 85.743 1.00 84.45 252 GLU S N 1
ATOM 12129 C CA . GLU G 4 245 ? 154.987 103.705 86.015 1.00 84.45 252 GLU S CA 1
ATOM 12130 C C . GLU G 4 245 ? 155.451 105.144 85.936 1.00 84.45 252 GLU S C 1
ATOM 12131 O O . GLU G 4 245 ? 156.302 105.560 86.725 1.00 84.45 252 GLU S O 1
ATOM 12137 N N . THR G 4 246 ? 154.881 105.913 85.009 1.00 84.38 253 THR S N 1
ATOM 12138 C CA . THR G 4 246 ? 155.155 107.333 84.867 1.00 84.38 253 THR S CA 1
ATOM 12139 C C . THR G 4 246 ? 154.418 108.184 85.894 1.00 84.38 253 THR S C 1
ATOM 12140 O O . THR G 4 246 ? 154.806 109.335 86.114 1.00 84.38 253 THR S O 1
ATOM 12144 N N . GLU G 4 247 ? 153.375 107.645 86.523 1.00 85.71 254 GLU S N 1
ATOM 12145 C CA . GLU G 4 247 ? 152.624 108.364 87.541 1.00 85.71 254 GLU S CA 1
ATOM 12146 C C . GLU G 4 247 ? 153.306 108.339 88.900 1.00 85.71 254 GLU S C 1
ATOM 12147 O O . GLU G 4 247 ? 152.901 109.086 89.796 1.00 85.71 254 GLU S O 1
ATOM 12153 N N . ALA G 4 248 ? 154.306 107.483 89.079 1.00 79.01 255 ALA S N 1
ATOM 12154 C CA . ALA G 4 248 ? 155.098 107.435 90.297 1.00 79.01 255 ALA S CA 1
ATOM 12155 C C . ALA G 4 248 ? 156.442 108.119 90.142 1.00 79.01 255 ALA S C 1
ATOM 12156 O O . ALA G 4 248 ? 157.201 108.195 91.108 1.00 79.01 255 ALA S O 1
ATOM 12158 N N . THR G 4 249 ? 156.764 108.598 88.946 1.00 78.25 256 THR S N 1
ATOM 12159 C CA . THR G 4 249 ? 158.004 109.328 88.744 1.00 78.25 256 THR S CA 1
ATOM 12160 C C . THR G 4 249 ? 157.961 110.722 89.349 1.00 78.25 256 THR S C 1
ATOM 12161 O O . THR G 4 249 ? 159.018 111.314 89.588 1.00 78.25 256 THR S O 1
ATOM 12165 N N . ARG G 4 250 ? 156.769 111.257 89.602 1.00 76.19 257 ARG S N 1
ATOM 12166 C CA . ARG G 4 250 ? 156.672 112.554 90.254 1.00 76.19 257 ARG S CA 1
ATOM 12167 C C . ARG G 4 250 ? 157.049 112.451 91.723 1.00 76.19 257 ARG S C 1
ATOM 12168 O O . ARG G 4 250 ? 157.769 113.305 92.242 1.00 76.19 257 ARG S O 1
ATOM 12176 N N . LEU G 4 251 ? 156.583 111.402 92.401 1.00 68.18 258 LEU S N 1
ATOM 12177 C CA . LEU G 4 251 ? 156.718 111.319 93.851 1.00 68.18 258 LEU S CA 1
ATOM 12178 C C . LEU G 4 251 ? 158.159 111.055 94.263 1.00 68.18 258 LEU S C 1
ATOM 12179 O O . LEU G 4 251 ? 158.617 111.507 95.317 1.00 68.18 258 LEU S O 1
ATOM 12184 N N . GLU G 4 252 ? 158.896 110.333 93.426 1.00 73.15 259 GLU S N 1
ATOM 12185 C CA . GLU G 4 252 ? 160.324 110.193 93.649 1.00 73.15 259 GLU S CA 1
ATOM 12186 C C . GLU G 4 252 ? 161.075 111.447 93.216 1.00 73.15 259 GLU S C 1
ATOM 12187 O O . GLU G 4 252 ? 162.186 111.695 93.696 1.00 73.15 259 GLU S O 1
ATOM 12193 N N . LYS G 4 253 ? 160.487 112.251 92.323 1.00 69.73 260 LYS S N 1
ATOM 12194 C CA . LYS G 4 253 ? 161.087 113.535 91.968 1.00 69.73 260 LYS S CA 1
ATOM 12195 C C . LYS G 4 253 ? 160.896 114.551 93.084 1.00 69.73 260 LYS S C 1
ATOM 12196 O O . LYS G 4 253 ? 161.822 115.294 93.424 1.00 69.73 260 LYS S O 1
ATOM 12202 N N . ILE G 4 254 ? 159.695 114.580 93.673 1.00 63.26 261 ILE S N 1
ATOM 12203 C CA . ILE G 4 254 ? 159.379 115.529 94.739 1.00 63.26 261 ILE S CA 1
ATOM 12204 C C . ILE G 4 254 ? 160.242 115.262 95.964 1.00 63.26 261 ILE S C 1
ATOM 12205 O O . ILE G 4 254 ? 160.863 116.179 96.513 1.00 63.26 261 ILE S O 1
ATOM 12210 N N . LYS G 4 255 ? 160.331 113.991 96.374 1.00 64.67 262 LYS S N 1
ATOM 12211 C CA . LYS G 4 255 ? 161.023 113.638 97.612 1.00 64.67 262 LYS S CA 1
ATOM 12212 C C . LYS G 4 255 ? 162.519 113.878 97.501 1.00 64.67 262 LYS S C 1
ATOM 12213 O O . LYS G 4 255 ? 163.135 114.449 98.409 1.00 64.67 262 LYS S O 1
ATOM 12219 N N . THR G 4 256 ? 163.112 113.460 96.379 1.00 68.02 263 THR S N 1
ATOM 12220 C CA . THR G 4 256 ? 164.547 113.637 96.182 1.00 68.02 263 THR S CA 1
ATOM 12221 C C . THR G 4 256 ? 164.912 115.109 96.091 1.00 68.02 263 THR S C 1
ATOM 12222 O O . THR G 4 256 ? 165.911 115.538 96.677 1.00 68.02 263 THR S O 1
ATOM 12226 N N . ASP G 4 257 ? 164.081 115.906 95.412 1.00 68.93 264 ASP S N 1
ATOM 12227 C CA . ASP G 4 257 ? 164.315 117.345 95.367 1.00 68.93 264 ASP S CA 1
ATOM 12228 C C . ASP G 4 257 ? 164.067 117.992 96.721 1.00 68.93 264 ASP S C 1
ATOM 12229 O O . ASP G 4 257 ? 164.716 118.985 97.068 1.00 68.93 264 ASP S O 1
ATOM 12234 N N . ARG G 4 258 ? 163.132 117.445 97.505 1.00 59.88 265 ARG S N 1
ATOM 12235 C CA . ARG G 4 258 ? 162.970 117.927 98.868 1.00 59.88 265 ARG S CA 1
ATOM 12236 C C . ARG G 4 258 ? 164.089 117.434 99.764 1.00 59.88 265 ARG S C 1
ATOM 12237 O O . ARG G 4 258 ? 164.334 118.017 100.824 1.00 59.88 265 ARG S O 1
ATOM 12245 N N . LYS G 4 259 ? 164.780 116.370 99.363 1.00 66.74 266 LYS S N 1
ATOM 12246 C CA . LYS G 4 259 ? 165.993 115.994 100.070 1.00 66.74 266 LYS S CA 1
ATOM 12247 C C . LYS G 4 259 ? 167.216 116.693 99.498 1.00 66.74 266 LYS S C 1
ATOM 12248 O O . LYS G 4 259 ? 168.222 116.836 100.200 1.00 66.74 266 LYS S O 1
ATOM 12254 N N . LYS G 4 260 ? 167.156 117.147 98.244 1.00 68.53 267 LYS S N 1
ATOM 12255 C CA . LYS G 4 260 ? 168.126 118.142 97.811 1.00 68.53 267 LYS S CA 1
ATOM 12256 C C . LYS G 4 260 ? 167.769 119.529 98.314 1.00 68.53 267 LYS S C 1
ATOM 12257 O O . LYS G 4 260 ? 168.614 120.427 98.271 1.00 68.53 267 LYS S O 1
ATOM 12263 N N . ALA G 4 261 ? 166.540 119.718 98.795 1.00 67.82 268 ALA S N 1
ATOM 12264 C CA . ALA G 4 261 ? 166.215 120.882 99.606 1.00 67.82 268 ALA S CA 1
ATOM 12265 C C . ALA G 4 261 ? 166.473 120.638 101.087 1.00 67.82 268 ALA S C 1
ATOM 12266 O O . ALA G 4 261 ? 165.997 121.414 101.919 1.00 67.82 268 ALA S O 1
ATOM 12268 N N . GLU G 4 262 ? 167.164 119.550 101.434 1.00 74.11 269 GLU S N 1
ATOM 12269 C CA . GLU G 4 262 ? 167.660 119.383 102.795 1.00 74.11 269 GLU S CA 1
ATOM 12270 C C . GLU G 4 262 ? 169.177 119.553 102.868 1.00 74.11 269 GLU S C 1
ATOM 12271 O O . GLU G 4 262 ? 169.717 119.788 103.955 1.00 74.11 269 GLU S O 1
ATOM 12277 N N . GLU G 4 263 ? 169.881 119.459 101.733 1.00 79.13 270 GLU S N 1
ATOM 12278 C CA . GLU G 4 263 ? 171.341 119.550 101.761 1.00 79.13 270 GLU S CA 1
ATOM 12279 C C . GLU G 4 263 ? 171.806 120.971 102.068 1.00 79.13 270 GLU S C 1
ATOM 12280 O O . GLU G 4 263 ? 172.902 121.175 102.600 1.00 79.13 270 GLU S O 1
ATOM 12286 N N . GLU G 4 264 ? 170.982 121.970 101.748 1.00 77.28 271 GLU S N 1
ATOM 12287 C CA . GLU G 4 264 ? 171.287 123.324 102.187 1.00 77.28 271 GLU S CA 1
ATOM 12288 C C . GLU G 4 264 ? 170.549 123.665 103.473 1.00 77.28 271 GLU S C 1
ATOM 12289 O O . GLU G 4 264 ? 171.145 124.235 104.393 1.00 77.28 271 GLU S O 1
ATOM 12295 N N . ALA G 4 265 ? 169.275 123.311 103.564 1.00 73.03 272 ALA S N 1
ATOM 12296 C CA . ALA G 4 265 ? 168.509 123.588 104.761 1.00 73.03 272 ALA S CA 1
ATOM 12297 C C . ALA G 4 265 ? 168.880 122.614 105.865 1.00 73.03 272 ALA S C 1
ATOM 12298 O O . ALA G 4 265 ? 168.604 122.863 107.036 1.00 73.03 272 ALA S O 1
#

Organism: Homo sapiens (NCBI:txid9606)

Secondary structure (DSSP, 8-state):
--EEEEPPPHHHHHTSS---EEEEE---SS-TT--EEES--SSS--EE----EETTEEE-EEEEE--TTSHHHHTPPEEEEEEETTEEEEEEEEE---S--PPPEEEEEPPPTTTTTTTSEEEEEEEEEEESSS--EEEEEETTEEPPTTSSEEPPPEEPPPSBS--EEEEEEEEEEHHHHHHT--EEEEEE-TTSTTS-EEEEE-TT-----EEE---SSS---/-EEEEEPPPSHHHHT-S---EEEEEEEE-SS---EEEES--SS---B----S-SSSSSEEEEEEE-S-STTTTTT--EEEEEE-TT-SS-EEEEE---S------EEEE---TTSSSS-SEEEEEEEEE--SSS--EEEEEETTEEPPTTSEEE---EEP--SSS--EEEEEEEEEEHHHHHHT--EEEEEE-SSSSSS-EEEEE-S-----------/---EEEPPPHHHHHTSS---EEEE-SSBS--TT--EEES--SS---EE-----BTTB-B---EEE-STTHHHHHT--EEEEE--TTSSS-EEEEE---------EEEEEPPPTTTTTTTSEEEEEEEEE--SSS--EEEEEETTEEPPTTSEEE---EEE--SSS-EEEEEEEEEEEHHHHHTT--EEEEEE-SS-SSS-EEEEE-SS-SSPPB---EEE-/-EEEE----HHHHTTT-B--EEEEEEEE-S----EEEETT-SS-----------SSSSEEEEEEE--BHHHHTT---EEEEEE-SS-SS-B--EE----S----EEEEE---HHHHHHTSEEEEEEEEEEESSS--EEEEEETTEEPPTTSSEE---EEE--SSS-EEEEEEEEEEEHHHHHHTPPEEEEEE-TTSSSS-EEEEE-STTS--SEEEEEEEE-SS--S--/-EE----SSS----EEEEE--SSSSS--EEEEEEEEEE-SS-BSSTT-TTSPBP-EEE--GGGTS---S-EEEEETTEEEEE-TTS------SS--TTS--EEEEEE--SSS-EEEEEESSTTS----/--S-B--S-EEEETT-EEEEEEE----TTTTTS-EEEEEE-TTS-EEEEEETTSBB-STTTTSEEEEEETTTTEEEEEEES--TTS-SEEEEEESSTTSS-EEEEEEEEE---EEEEETTS-EEEE----TT-SSS--EEEEETTSSEEEEEETTTEE-GGGTTTEE--EEEE-S--GGG-SEEEEE---EEEEEEEEEPPPPEEEEEETT-EEEEEE---SSSTTS-EEEEEE-SSS-EEEEEETTS-B-TT-TTT--BPP--TTS-EEEEEES--TT--SEEEEEE-TTSS--SS---EEEEEEEESS--S----SEEEEETT-EEEEEEE--TT--SS-BEEE----TTT----EEEETTTEE-TT-SSSEEE---S-SSEEEEEEES--TTS-EEEE--BSSSS----EEEEEEESS--SSB--SS-B--SSS-EEEEEE--GGGSSSEE--EE-BTTB--B--EEEETTTTEEEEEESS--SSS-EEEE--EESTT------EEEEB-/-HHHHHHHHHHHTTTTSS--S--S-TTHHHHHHHHHHT---TTSHHHHHHHHHHHHTTS--

B-factor: mean 43.67, std 23.77, range [7.98, 97.84]

Radius of gyration: 46.55 Å; Cα contacts (8 Å, |Δi|>4): 3780; chains: 7; bounding box: 126×88×148 Å

CATH classification: 2.60.40.10 (+1 more: 2.60.40.10)

Solvent-accessible surface area: 76550 Å² total; per-residue (Å²): 77,156,30,43,25,84,71,4,60,11,55,27,32,30,5,24,92,107,0,52,0,34,0,24,2,47,9,2,173,41,30,126,74,37,85,14,72,19,84,11,102,93,74,135,89,37,75,75,30,79,85,101,158,90,139,83,4,27,92,5,18,13,0,48,9,21,45,2,22,114,31,2,64,164,36,89,78,3,36,0,32,0,47,18,81,126,49,195,102,56,54,89,22,80,52,35,72,54,77,106,42,41,40,13,33,6,6,17,5,32,14,15,88,73,16,54,74,114,99,127,65,0,1,0,0,0,0,0,18,4,0,21,16,101,42,26,24,12,28,0,1,52,12,58,110,26,18,61,161,120,105,15,19,46,6,46,18,82,96,11,53,78,65,42,57,66,15,27,0,4,0,0,4,3,55,10,33,5,124,31,7,75,158,43,35,7,0,0,0,0,0,0,0,26,14,9,17,48,27,2,10,11,73,32,20,12,121,113,16,107,117,108,7,28,0,16,6,17,24,10,44,16,11,2,18,59,176,36,54,10,116,42,1,59,5,54,26,25,42,114,50,95,104,0,35,0,37,0,34,1,56,7,2,133,113,74,67,40,24,74,23,68,28,86,29,91,74,52,84,64,75,83,92,52,65,59,158,192,18,158,68,77,25,22,11,0,39,5,30,3,34,50,6,30,143,25,4,82,142,33,97,84,1,33,0,33,0,49,40,77,73,37,171,103,52,44,86,34,85,68,40,70,46,79,80,50,81,133,5,75,7,11,13,3,61,17,10,66,66,2,41,31,29,16,8,19,0,0,0,0,0,1,0,23,6,0,16,9,124,47,27,25,7,38,0,18,51,52,105,128,97,23,63,170,117,98,18,16,50,5,42,21,79,97,7,46,43,181,70,75,75,18,24,0,2,0,0,4,2,44,17,34,5,74,45,16,85,150,35,41,51,0,4,0,32,0,0,0,36,18,25,114,129,23,36,36,84,71,74,20,39,122,137,117,221,36,103,28,65,44,72,41,98,68,175,28,55,36,92,75,1,61,10,70,38,37,33,131,40,112,87,0,39,0,23,0,28,9,68,2,2,134,46,16,123,74,38,94,18,82,14,111,8,70,82,78,65,87,29,83,73,24,89,60,121,141,82,147,105,19,35,72,27,17,28,0,38,7,43,31,0,24,104,24,9,94,165,55,89,69,0,31,0,30,2,61,16,89,80,59,186,82,70,71,80,11,93,58,45,48,81,67,101,37,80,148,7,81,9,12,7,4,66,16,10,11,16,15,30,21,96,81,126,47,0,3,0,1,0,0,0,35,4,0,21,26,121,57,32,15,5,42,1,15,36,40,100,113,100,22,57,165,117,99,11,10,46,6,47,20,89,100,11,57,46,164,66,68,71,16,28,0,1,0,0,4,4,63,15,39,3,103,25,16,93,144,36,44,43,0,4,0,27,0,0,0,38,22,27,121,145,31,40,36,98,60,74,24,46,112,128,54,44,159,89,16,121,73,102,59,52,60,74,130,98,148,3,40,16,98,58,4,45,11,99,47,10,33,32,12,25,70,4,44,0,47,0,27,0,60,15,2,158,123,28,96,41,13,65,22,85,13,98,18,70,54,65,70,80,49,78,102,51,50,65,106,216,43,187,82,81,24,55,30,5,32,0,35,8,54,16,21,7,65,49,0,75,156,49,78,79,14,20,0,45,0,33,31,65,86,51,183,101,66,30,64,10,78,47,45,59,56,57,144,53,88,123,5,61,1,11,2,7,26,15,10,74,69,11,40,60,150,66,112,38,0,0,0,0,1,2,1,31,13,0,21,18,120,39,27,21,9,31,0,0,57,46,60,140,12,15,54,125,132,103,16,17,45,5,43,13,91,96,12,65,51,154,62,82,79,16,28,0,4,0,0,3,3,69,14,47,6,98,45,5,10,128,19,34,53,0,2,0,0,0,0,0,29,18,16,88,74,25,4,6,14,5,38,0,22,28,20,12,6,92,5,41,64,2,50,2,26,0,30,0,17,91,55,32,2,30,2,58,154,86,76,31,10,78,26,59,19,13,2,0,76,0,6,0,90,34,59,103,20,120,148,55,113,57,86,21,55,7,26,0,32,4,67,1,11,0,0,28,65,11,22,70,82,10,54,58,22,59,16,92,30,36,57,120,1,42,1,47,4,1,48,10,2,58,74,66,88,78,34,114,8,53,5,97,109,50,112,21,55,0,34,28,13,39,48,74,186,125,73,28,8,1,36,33,20,76,109,52,25,42,8,78,6,42,0,64,87,66,88,113,78,85,114,14,83,0,0,33,14,33,32,12,6,51,92,176,157,37,27,0,9,1,24,118,86,23,93,16,56,78,61,72,71,14,70,1,40,0,48,1,1,71,49,38,8,1,74,64,7,23,2,1,0,0,52,71,32,96,204,46,29,19,38,3,2,2,7,31,50,9,25,28,6,89,108,2,65,82,45,19,88,26,52,49,74,39,139,114,2,10,0,15,0,54,0,34,120,7,52,87,118,10,34,33,141,0,46,0,0,0,3,46,13,88,45,40,18,19,39,54,0,26,0,80,14,52,135,94,143,101,26,80,25,72,22,8,77,74,3,73,2,88,4,88,80,137,120,120,7,62,161,103,99,49,2,1,28,18,53,96,81,158,158,74,63,63,2,0,14,31,100,43,118,26,21,108,99,12,100,85,27,3,116,69,88,37,0,63,0,53,92,0,60,102,61,0,51,21,67,1,14,6,40,4,95,34,137,52,77,8,47,7,92,14,65,133,36,138,44,105,42,22,39,40,32,27,58,2,0,0,55,0,87,0,54,14,11,91,128,17,9,74,45,16,4,0,1,0,65,55,35,132,53,151,75,27,75,7,5,2,7,54,89,72,86,63,13,132,68,19,90,0,16,0,5,12,4,45,44,16,56,65,1,14,2,6,0,0,1,0,19,3,120,130,114,8,35,12,62,2,14,0,0,3,58,81,83,1,60,56,80,117,11,4,13,25,42,6,7,38,5,20,3,2,63,75,25,95,7,70,196,52,104,93,60,32,90,5,28,62,41,3,12,6,30,4,74,0,7,7,23,157,187,36,38,173,27,43,1,3,0,0,33,16,60,17,112,136,40,0,76,1,9,1,4,3,6,37,136,27,76,19,72,82,152,32,103,0,37,0,4,24,30,78,54,15,43,101,15,29,0,2,0,2,1,0,61,2,52,82,192,7,59,16,48,4,0,1,1,20,78,16,145,47,56,37,38,25,26,10,35,0,86,37,56,171,36,135,36,48,2,127,31,49,62,103,31,91,13,95,110,29,112,77,16,119,0,50,0,86,7,33,11,75,22,33,82,64,91,36,19,0,0,45,13,52,93,109,19,37,98,63,95,124,47,67,52,66,125,81,69,102,52,0,11,0,16,14,73,120,5,67,186,86,57,37,20,47,3,2,0,0,0,39,102,37,100,108,47,19,24,0,15,14,0,75,0,40,60,103,152,124,16,126,107,107,24,134,80,38,125,72,84,18,73,38,26,46,24,6,43,138,32,79,12,14,75,13,24,23,11,51,10,61,24,122,54,156,151,125,93,103,16,64,140,10,96,124,44,73,63,52,41,117,126,35,94,148,157,83

GO terms:
  GO:0071751 secretory IgA immunoglobulin complex (C, IDA)
  GO:0005576 extracellular region (C, TAS)
  GO:0005576 extracellular region (C, IDA)
  GO:0034987 immunoglobulin receptor binding (F, IDA)
  GO:0071748 monomeric IgA immunoglobulin complex (C, IDA)
  GO:0071752 secretory dimeric IgA immunoglobulin complex (C, IDA)
  GO:0019731 antibacterial humoral response (P, IDA)
  GO:0060267 positive regulation of respiratory burst (P, IDA)
  GO:0003094 glomerular filtration (P, IMP)
  GO:0070062 extracellular exosome (C, HDA)
  GO:0072562 blood microparticle (C, HDA)
  GO:0005576 extracellular region (C, HDA)

Nearest PDB structures (foldseek):
  6lxw-assembly1_P  TM=1.002E+00  e=4.951E-104  Homo sapiens
  6lx3-assembly1_P  TM=9.961E-01  e=3.229E-93  Homo sapiens
  8skv-assembly1_E  TM=9.830E-01  e=7.596E-85  Homo sapiens
  6ue8-assembly1_C  TM=9.759E-01  e=3.592E-85  Homo sapiens
  6uea-assembly1_C  TM=9.672E-01  e=2.279E-84  Homo sapiens

InterPro domains:
  IPR003006 Immunoglobulin/major histocompatibility complex, conserved site [PS00290] (311-317)
  IPR003597 Immunoglobulin C1-set [PF07654] (8-91)
  IPR003597 Immunoglobulin C1-set [PF07654] (230-320)
  IPR003597 Immunoglobulin C1-set [SM00407] (21-95)
  IPR003597 Immunoglobulin C1-set [SM00407] (245-323)
  IPR007110 Immunoglobulin-like domain [PS50835] (6-98)
  IPR007110 Immunoglobulin-like domain [PS50835] (125-220)
  IPR007110 Immunoglobulin-like domain [PS50835] (228-330)
  IPR013151 Immunoglobulin-like beta-sandwich domain [PF00047] (136-215)
  IPR013783 Immunoglobulin-like fold [G3DSA:2.60.40.10] (3-101)
  IPR013783 Immunoglobulin-like fold [G3DSA:2.60.40.10] (122-222)
  IPR013783 Immunoglobulin-like fold [G3DSA:2.60.40.10] (223-333)
  IPR036179 Immunoglobulin-like domain superfamily [SSF48726] (5-96)
  IPR036179 Immunoglobulin-like domain superfamily [SSF48726] (124-221)
  IPR036179 Immunoglobulin-like domain superfamily [SSF48726] (227-327)
  IPR050380 Immune Recognition and Response Modulators [PTHR23411] (2-379)

Sequence (1595 aa):
PRLSLHRPALEDLLLGSEANLTCTLTGLRDASGVTFTWTPSSGKSAVQGPPERDLCGCYSVSSVLPGCAEPWNHGKTFTCTAAYPESKTPLTATLSKSGNTFRPEVHLLPPPSEELALNELVTLTCLARGFSPKDVLVRWLQGSQELPREKYLTWASRQEPSQGTTTFAVTSILRVAAEDWKKGDTFSCMVGHEALPLAFTQKTIDRLAGVNVSVVMAEVDGTCYPRLSLHRPALEDLLLGSEANLTCTLTGLRDASGVTFTWTPSSGKSAVQGPPERDLCGCYSVSSVLPGCAEPWNHGKTFTCTAAYPESKTPLTATLSKSGNTFRPEVHLLPPPSEELALNELVTLTCLARGFSPKDVLVRWLQGSQELPREKYLTWASRQEPSQGTTTFAVTSILRVAAEDWKKGDTFSCMVGHEALPLAFTQKTIDRLAHVNVSVVMAPRLSLHRPALEDLLLGSEANLTCTLTGLRDASGVTFTWTPSSGKSAVQGPPERDLCGCYSVSSVLPGCAEPWNHGKTFTCTAAYPESKTPLTATLSKSGNTFRPEVHLLPPPSEELALNELVTLTCLARGFSPKDVLVRWLQGSQELPREKYLTWASRQEPSQGTTTFAVTSILRVAAEDWKKGDTFSCMVGHEALPLAFTQKTIDRLAGKPTHVNVSVVMPRLSLHRPALEDLLLGSEANLTCTLTGLRDASGVTFTWTPSSGKSAVQGPPERDLCGCYSVSSVLPGCAEPWNHGKTFTCTAAYPESKTPLTATLSKSGNTFRPEVHLLPPPSEELALNELVTLTCLARGFSPKDVLVRWLQGSQELPREKYLTWASRQEPSQGTTTFAVTSILRVAAEDWKKGDTFSCMVGHEALPLAFTQKTIDRLAGKPTHVNVSVVMAEVDGTCYRIVLVDNKCKCARITSRIIRSSEDPNEDIVERNIRIIVPLNNRENISDPTSPLRTRFVYHLSDLCKKCDPTEVELDNQIVTATQSNICDETCYTYDRNKCYTAVVPLVYGGETKMVETALTPDACYPDKSPIFGPEEVNSVEGNSVSITCYYPPTSVNRHTRKYWCRQGARGGCITLISSEGYVSSKYAGRANLTNFPENGTFVVNIAQLSQDDSGRYKCGLGINSRGLSFDVSLEVSQGKVYTVDLGRTVTINCPFKTENAQKRKSLYKQIGLYPVLVIDSSGYVNPNYTGRIRLFSVVINQLRLSDAGQYLCQASNKKNADLQVLKPEPELVYEDLRGSVTFHCALGPEVANVAKFLCRQSSGENCDVVVNTLGKRAPAFEGRILLNPQDKDGSFSVVITGLRKEDAGRYLCGAHSDGQLQEGSPIQAWQLFVNEESTIPRSPTVVKGVAGGSVAVLCPYNRKESKSIKYWCLWEGAQNGRCPLLVDSEGWVKAQYEGRLSLLEEPGNGTFTVILNQLTSRDAGFYWCLTNGDTLWRTTVEIKIIEGEPNLKVPGNVTAVLGETLKVPCHFPCKFSSYEKYWCKWNNTGCQALFVNCDENSRLVSLTLNLVTRADEGWYWCGVKQGHFYGETAAVYVAVVEEAKKKAKDQKEEDYRNYPTITYKTLELEIAESDVEVKEETEATRLEKIKTDRKKAEEEA